Protein 9B2D (pdb70)

Secondary structure (DSSP, 8-state):
---BGGG---TT--HHHHHHHHHHT--BHHHHHHS-TTGGGSSTT--SSHHHHHHHTTTTTS--S---HHHHHHHTTS--EE--S-HHHHHHHTSSEETTSEEEEE-STTSSHHHHHHHHHHHTTS-GGGS---SEEEEEESSS---HHHHHHHHHHTT--HHHHHHTEEEEE--SHHHHHHHHHHHHHHHTTS-EEEEEEE-SSTTHHHHS-SSSSTTHHHHHHHHHHHHHHHHHHHH--EEEEEE-EEE---EEESSHHHHHHH-SEEEEEEE-STTEEEEEEEE-SS----EEEEEEETTEEE---/---BGGGG--SS--HHHHHHHHTTT--BHHHHHHS-HHHHTTSTT--TTTHHHHHHTTTTTS--S-EEHHHHHHHHTT--EE--S-HHHHHHTTSSEETTSEEEEE-STTSSHHHHHHHHHHHTTS-GGGT---SEEEEEESSS---HHHHHHHHHHTT--HHHHHHTEEEEE--SHHHHHHHHHHHHHHHTTS-EEEEEEE-TTHHHHHHS-STTSHHHHHHHHHHHHHHHHHHHHHH--EEEEEE-EEE---EEESSHHHHHHH-SEEEEEEE-STTEEEEEEEE-SS----EEEEEEETTEEE---/---BGGGG-SSS--HHHHHHHHHHT--BHHHHHTS-HHHHTTSTT--TTHHHHHHHHHHHHS--S-EEHHHHHHHHTT--EE--S-HHHHHHHTSSEETTSEEEEE-STTSSHHHHHHHHHHHTTS-GGGT---S-EEEEESSS---HHHHHHHHHHTT--HHHHHHTEEEEE--SHHHHHHHHHHHHHHHTTS---EEEEE-SSHHHHHHS-SGGGHHHHHHHHHHHHHHHHHHHHHH--EEEEEE-EEE---EEESSHHHHHHH-SEEEEEEE-STTEEEEEEEE-SS----EEEEEEETTEEE---/----GGGG--SS--HHHHHHHHHTT--SHHHHHTS-HHHHTTSTT--SSSHHHHHHHHHHHS--S-EEHHHHHHHHTT--EE--S-HHHHHHTTSSEETTSEEEEE-STTSSHHHHHHHHHHHTSS-GGGT---SEEEEEESSS---HHHHHHHHHHTT--HHHHHHTEEEEE--SHHHHHHHHHHHHHHHTTS-EEEEEEE-SSHHHHHHS-STTSHHHHHHHHHHHHHHHHHHHHHH--EEEEEE-EEE---EEESSHHHHHHH-SEEEEEEE-STTEEEEEEEE-SS----EEEEEEETTEEE---/---BGGG---SS--HHHHHHHHHHT--BHHHHHTS-HHHHTTSTT--HHHHHHHHHHHHHHS--S-EEHHHHHHHHTT--EE--S-HHHHHHHTSSEETTSEEEEE-STTSSHHHHHHHHHHHTTS-GGGT---S-EEEEESSS---HHHHHHHHHHTT--HHHHHHTEEEEE--SHHHHHHHHHHHHHHHTTS---EEEEE-SSHHHHHHS-STTSHHHHHHHHHHHHHHHHHHHHHH--EEEEEE-EEE---EEESSHHHHHHH-SEEEEEEE-STTEEEEEEEE-SS----EEEEEEETTEEE---/----GGG--SSS--HHHHHHHHHHT--SHHHHHTS-HHHHTTSTT--SSSHHHHHHTTTTTS--S-EEHHHHHHHHTT--EE--S-HHHHHHHTSSEETTSEEEEE-STTSSHHHHHHHHHHHTTS-GGGT---SEEEEEESSS---HHHHHHHHHHTT--HHHHHHTEEEEE--SHHHHHHHHHHHHHHHTTS-EEEEEEE-SSHHHHHHS-SGGGHHHHHHHHHHHHHHHHHHHHHH--EEEEEE-EEE---EEESSHHHHHHH-SEEEEEEE-STTEEEEEEEE-SS----EEEEEEETTEEE---

InterPro domains:
  IPR003593 AAA+ ATPase domain [SM00382] (177-364)
  IPR010995 DNA repair Rad51/transcription factor NusA, alpha-helical [SSF47794] (83-144)
  IPR011941 DNA recombination/repair protein Rad51 [TIGR02239] (83-397)
  IPR013632 Rad51-like, C-terminal [PF08423] (153-395)
  IPR016467 DNA recombination and repair protein, RecA-like [PIRSF005856] (76-397)
  IPR020587 DNA recombination and repair protein RecA, monomer-monomer interface [PS50163] (334-397)
  IPR020588 DNA recombination and repair protein RecA-like, ATP-binding domain [PS50162] (156-327)
  IPR027417 P-loop containing nucleoside triphosphate hydrolase [G3DSA:3.40.50.300] (152-400)
  IPR027417 P-loop containing nucleoside triphosphate hydrolase [SSF52540] (159-393)
  IPR060101 SAM-like helix-hairpin-helix tandem [PF14520] (86-137)

Sequence (1854 aa):
SFVPIEKLQVNGITMADVKKLRESGLHTAEAVAYAPRKDLLEIKGISEAKADKLLNEAARLVPMGFVTAADFHMRRSELICLTTGSKNLDTLLGGGVETGSITELFGEFRTGKSQLCHTLAVTCQIPLDIGGGEGKCLYIDTEGTFRPVRLVSIAQRFGLDPDDALNNVAYARAYNADHQLRLLDAAAQMMSESRFSLIVVDSVMALYRTDFSGRGELSARQMHLAKFMRALQRLADQFGVAVVVTNQVVAQVPKKPIGGNIMAHSSTTRLGFKKGKGCQRLCKVVDSPCLPEAECVFAIYEDGVGDPRSFVPIEKLQVNGITMADVKKLRESGLHTAEAVAYAPRKDLLEIKGISEAKADKLLNEAARLVPMGFVTAADFHMRRSELICLTTGSKNLDTLLGGGVETGSITELFGEFRTGKSQLCHTLAVTCQIPLDIGGGEGKCLYIDTEGTFRPVRLVSIAQRFGLDPDDALNNVAYARAYNADHQLRLLDAAAQMMSESRFSLIVVDSVMALYRTDFSGRGELSARQMHLAKFMRALQRLADQFGVAVVVTNQVVAQVPKKPIGGNIMAHSSTTRLGFKKGKGCQRLCKVVDSPCLPEAECVFAIYEDGVGDPRSFVPIEKLQVNGITMADVKKLRESGLHTAEAVAYAPRKDLLEIKGISEAKADKLLNEAARLVPMGFVTAADFHMRRSELICLTTGSKNLDTLLGGGVETGSITELFGEFRTGKSQLCHTLAVTCQIPLDIGGGEGKCLYIDTEGTFRPVRLVSIAQRFGLDPDDALNNVAYARAYNADHQLRLLDAAAQMMSESRFSLIVVDSVMALYRTDFSGRGELSARQMHLAKFMRALQRLADQFGVAVVVTNQVVAQVPKKPIGGNIMAHSSTTRLGFKKGKGCQRLCKVVDSPCLPEAECVFAIYEDGVGDPRSFVPIEKLQVNGITMADVKKLRESGLHTAEAVAYAPRKDLLEIKGISEAKADKLLNEAARLVPMGFVTAADFHMRRSELICLTTGSKNLDTLLGGGVETGSITELFGEFRTGKSQLCHTLAVTCQIPLDIGGGEGKCLYIDTEGTFRPVRLVSIAQRFGLDPDDALNNVAYARAYNADHQLRLLDAAAQMMSESRFSLIVVDSVMALYRTDFSGRGELSARQMHLAKFMRALQRLADQFGVAVVVTNQVVAQVPKKPIGGNIMAHSSTTRLGFKKGKGCQRLCKVVDSPCLPEAECVFAIYEDGVGDPRSFVPIEKLQVNGITMADVKKLRESGLHTAEAVAYAPRKDLLEIKGISEAKADKLLNEAARLVPMGFVTAADFHMRRSELICLTTGSKNLDTLLGGGVETGSITELFGEFRTGKSQLCHTLAVTCQIPLDIGGGEGKCLYIDTEGTFRPVRLVSIAQRFGLDPDDALNNVAYARAYNADHQLRLLDAAAQMMSESRFSLIVVDSVMALYRTDFSGRGELSARQMHLAKFMRALQRLADQFGVAVVVTNQVVAQVPKKPIGGNIMAHSSTTRLGFKKGKGCQRLCKVVDSPCLPEAECVFAIYEDGVGDPRSFVPIEKLQVNGITMADVKKLRESGLHTAEAVAYAPRKDLLEIKGISEAKADKLLNEAARLVPMGFVTAADFHMRRSELICLTTGSKNLDTLLGGGVETGSITELFGEFRTGKSQLCHTLAVTCQIPLDIGGGEGKCLYIDTEGTFRPVRLVSIAQRFGLDPDDALNNVAYARAYNADHQLRLLDAAAQMMSESRFSLIVVDSVMALYRTDFSGRGELSARQMHLAKFMRALQRLADQFGVAVVVTNQVVAQVPKKPIGGNIMAHSSTTRLGFKKGKGCQRLCKVVDSPCLPEAECVFAIYEDGVGDPR

Organism: Saccharomyces cerevisiae (strain ATCC 204508 / S288c) (NCBI:txid559292)

Structure (mmCIF, N/CA/C/O backbone):
data_9B2D
#
_entry.id   9B2D
#
_cell.length_a   1.00
_cell.length_b   1.00
_cell.length_c   1.00
_cell.angle_alpha   90.00
_cell.angle_beta   90.00
_cell.angle_gamma   90.00
#
_symmetry.space_group_name_H-M   'P 1'
#
loop_
_entity.id
_entity.type
_entity.pdbx_description
1 polymer 'DNA repair protein RAD51'
2 polymer "DNA (5'-D(P*TP*TP*TP*TP*TP*TP*TP*TP*TP*TP*TP*TP*TP*TP*TP*TP*TP*TP*TP*TP*TP*TP*TP*T)-3')"
3 non-polymer "ADENOSINE-5'-DIPHOSPHATE"
4 non-polymer 'ALUMINUM FLUORIDE'
5 non-polymer 'MAGNESIUM ION'
#
loop_
_atom_site.group_PDB
_atom_site.id
_atom_site.type_symbol
_atom_site.label_atom_id
_atom_site.label_alt_id
_atom_site.label_comp_id
_atom_site.label_asym_id
_atom_site.label_entity_id
_atom_site.label_seq_id
_atom_site.pdbx_PDB_ins_code
_atom_site.Cartn_x
_atom_site.Cartn_y
_atom_site.Cartn_z
_atom_site.occupancy
_atom_site.B_iso_or_equiv
_atom_site.auth_seq_id
_atom_site.auth_comp_id
_atom_site.auth_asym_id
_atom_site.auth_atom_id
_atom_site.pdbx_PDB_model_num
ATOM 1 N N . SER A 1 79 ? 124.600 187.088 182.328 1.00 59.08 79 SER C N 1
ATOM 2 C CA . SER A 1 79 ? 124.435 185.654 182.132 1.00 58.20 79 SER C CA 1
ATOM 3 C C . SER A 1 79 ? 125.395 184.848 183.007 1.00 57.90 79 SER C C 1
ATOM 4 O O . SER A 1 79 ? 125.428 183.621 182.935 1.00 58.38 79 SER C O 1
ATOM 7 N N . PHE A 1 80 ? 126.179 185.542 183.829 1.00 50.58 80 PHE C N 1
ATOM 8 C CA . PHE A 1 80 ? 127.029 184.898 184.819 1.00 49.31 80 PHE C CA 1
ATOM 9 C C . PHE A 1 80 ? 127.005 185.726 186.095 1.00 48.44 80 PHE C C 1
ATOM 10 O O . PHE A 1 80 ? 126.698 186.919 186.078 1.00 48.94 80 PHE C O 1
ATOM 18 N N . VAL A 1 81 ? 127.315 185.073 187.210 1.00 48.00 81 VAL C N 1
ATOM 19 C CA . VAL A 1 81 ? 127.338 185.719 188.518 1.00 48.89 81 VAL C CA 1
ATOM 20 C C . VAL A 1 81 ? 128.736 186.289 188.742 1.00 50.53 81 VAL C C 1
ATOM 21 O O . VAL A 1 81 ? 129.714 185.529 188.687 1.00 49.20 81 VAL C O 1
ATOM 25 N N . PRO A 1 82 ? 128.875 187.590 188.996 1.00 55.99 82 PRO C N 1
ATOM 26 C CA . PRO A 1 82 ? 130.207 188.157 189.233 1.00 54.06 82 PRO C CA 1
ATOM 27 C C . PRO A 1 82 ? 130.856 187.563 190.473 1.00 53.78 82 PRO C C 1
ATOM 28 O O . PRO A 1 82 ? 130.184 187.159 191.422 1.00 53.84 82 PRO C O 1
ATOM 32 N N . ILE A 1 83 ? 132.193 187.514 190.457 1.00 56.49 83 ILE C N 1
ATOM 33 C CA . ILE A 1 83 ? 132.941 186.910 191.558 1.00 57.55 83 ILE C CA 1
ATOM 34 C C . ILE A 1 83 ? 133.058 187.819 192.771 1.00 59.91 83 ILE C C 1
ATOM 35 O O . ILE A 1 83 ? 133.688 187.429 193.762 1.00 57.32 83 ILE C O 1
ATOM 40 N N . GLU A 1 84 ? 132.470 189.015 192.731 1.00 62.97 84 GLU C N 1
ATOM 41 C CA . GLU A 1 84 ? 132.468 189.903 193.888 1.00 62.31 84 GLU C CA 1
ATOM 42 C C . GLU A 1 84 ? 131.357 189.580 194.878 1.00 62.83 84 GLU C C 1
ATOM 43 O O . GLU A 1 84 ? 131.309 190.189 195.951 1.00 63.32 84 GLU C O 1
ATOM 49 N N . LYS A 1 85 ? 130.474 188.641 194.548 1.00 64.78 85 LYS C N 1
ATOM 50 C CA . LYS A 1 85 ? 129.390 188.238 195.433 1.00 65.90 85 LYS C CA 1
ATOM 51 C C . LYS A 1 85 ? 129.818 187.209 196.470 1.00 66.21 85 LYS C C 1
ATOM 52 O O . LYS A 1 85 ? 128.996 186.826 197.309 1.00 67.80 85 LYS C O 1
ATOM 58 N N . LEU A 1 86 ? 131.066 186.749 196.435 1.00 70.72 86 LEU C N 1
ATOM 59 C CA . LEU A 1 86 ? 131.536 185.733 197.366 1.00 72.24 86 LEU C CA 1
ATOM 60 C C . LEU A 1 86 ? 132.061 186.307 198.676 1.00 73.04 86 LEU C C 1
ATOM 61 O O . LEU A 1 86 ? 132.300 185.541 199.614 1.00 73.29 86 LEU C O 1
ATOM 66 N N . GLN A 1 87 ? 132.246 187.622 198.770 1.00 73.03 87 GLN C N 1
ATOM 67 C CA . GLN A 1 87 ? 132.719 188.251 200.004 1.00 74.08 87 GLN C CA 1
ATOM 68 C C . GLN A 1 87 ? 131.500 188.682 200.810 1.00 74.43 87 GLN C C 1
ATOM 69 O O . GLN A 1 87 ? 131.001 189.799 200.674 1.00 73.75 87 GLN C O 1
ATOM 75 N N . VAL A 1 88 ? 131.010 187.782 201.663 1.00 77.49 88 VAL C N 1
ATOM 76 C CA . VAL A 1 88 ? 129.790 188.003 202.430 1.00 78.47 88 VAL C CA 1
ATOM 77 C C . VAL A 1 88 ? 130.054 187.965 203.932 1.00 78.43 88 VAL C C 1
ATOM 78 O O . VAL A 1 88 ? 129.687 188.893 204.660 1.00 77.34 88 VAL C O 1
ATOM 82 N N . ASN A 1 89 ? 130.700 186.902 204.416 1.00 75.35 89 ASN C N 1
ATOM 83 C CA . ASN A 1 89 ? 130.928 186.771 205.859 1.00 75.15 89 ASN C CA 1
ATOM 84 C C . ASN A 1 89 ? 132.247 186.024 206.078 1.00 75.13 89 ASN C C 1
ATOM 85 O O . ASN A 1 89 ? 132.282 184.793 206.090 1.00 74.42 89 ASN C O 1
ATOM 90 N N . GLY A 1 90 ? 133.320 186.788 206.273 1.00 76.85 90 GLY C N 1
ATOM 91 C CA . GLY A 1 90 ? 134.626 186.249 206.587 1.00 76.57 90 GLY C CA 1
ATOM 92 C C . GLY A 1 90 ? 135.653 186.379 205.482 1.00 78.91 90 GLY C C 1
ATOM 93 O O . GLY A 1 90 ? 136.856 186.347 205.772 1.00 78.01 90 GLY C O 1
ATOM 94 N N . ILE A 1 91 ? 135.223 186.531 204.230 1.00 80.70 91 ILE C N 1
ATOM 95 C CA . ILE A 1 91 ? 136.131 186.674 203.095 1.00 81.48 91 ILE C CA 1
ATOM 96 C C . ILE A 1 91 ? 136.259 188.150 202.750 1.00 81.31 91 ILE C C 1
ATOM 97 O O . ILE A 1 91 ? 135.275 188.898 202.793 1.00 81.08 91 ILE C O 1
ATOM 102 N N . THR A 1 92 ? 137.471 188.571 202.402 1.00 87.58 92 THR C N 1
ATOM 103 C CA . THR A 1 92 ? 137.789 189.967 202.129 1.00 88.65 92 THR C CA 1
ATOM 104 C C . THR A 1 92 ? 138.251 190.126 200.678 1.00 88.66 92 THR C C 1
ATOM 105 O O . THR A 1 92 ? 138.184 189.193 199.874 1.00 89.36 92 THR C O 1
ATOM 109 N N . MET A 1 93 ? 138.722 191.333 200.349 1.00 85.26 93 MET C N 1
ATOM 110 C CA . MET A 1 93 ? 139.149 191.636 198.987 1.00 85.33 93 MET C CA 1
ATOM 111 C C . MET A 1 93 ? 140.507 191.032 198.651 1.00 86.43 93 MET C C 1
ATOM 112 O O . MET A 1 93 ? 140.789 190.778 197.475 1.00 86.03 93 MET C O 1
ATOM 117 N N . ALA A 1 94 ? 141.366 190.817 199.649 1.00 90.87 94 ALA C N 1
ATOM 118 C CA . ALA A 1 94 ? 142.667 190.212 199.379 1.00 90.20 94 ALA C CA 1
ATOM 119 C C . ALA A 1 94 ? 142.515 188.784 198.868 1.00 90.47 94 ALA C C 1
ATOM 120 O O . ALA A 1 94 ? 143.230 188.363 197.949 1.00 89.41 94 ALA C O 1
ATOM 122 N N . ASP A 1 95 ? 141.587 188.022 199.452 1.00 81.12 95 ASP C N 1
ATOM 123 C CA . ASP A 1 95 ? 141.341 186.663 198.982 1.00 79.48 95 ASP C CA 1
ATOM 124 C C . ASP A 1 95 ? 140.849 186.660 197.540 1.00 79.32 95 ASP C C 1
ATOM 125 O O . ASP A 1 95 ? 141.279 185.831 196.727 1.00 78.71 95 ASP C O 1
ATOM 130 N N . VAL A 1 96 ? 139.947 187.582 197.202 1.00 82.28 96 VAL C N 1
ATOM 131 C CA . VAL A 1 96 ? 139.438 187.656 195.838 1.00 82.58 96 VAL C CA 1
ATOM 132 C C . VAL A 1 96 ? 140.543 188.073 194.877 1.00 82.55 96 VAL C C 1
ATOM 133 O O . VAL A 1 96 ? 140.600 187.599 193.737 1.00 83.10 96 VAL C O 1
ATOM 137 N N . LYS A 1 97 ? 141.435 188.965 195.312 1.00 80.54 97 LYS C N 1
ATOM 138 C CA . LYS A 1 97 ? 142.570 189.339 194.473 1.00 80.67 97 LYS C CA 1
ATOM 139 C C . LYS A 1 97 ? 143.475 188.142 194.213 1.00 80.72 97 LYS C C 1
ATOM 140 O O . LYS A 1 97 ? 143.944 187.940 193.086 1.00 79.73 97 LYS C O 1
ATOM 146 N N . LYS A 1 98 ? 143.732 187.336 195.244 1.00 74.60 98 LYS C N 1
ATOM 147 C CA . LYS A 1 98 ? 144.527 186.127 195.051 1.00 73.25 98 LYS C CA 1
ATOM 148 C C . LYS A 1 98 ? 143.853 185.176 194.068 1.00 74.79 98 LYS C C 1
ATOM 149 O O . LYS A 1 98 ? 144.509 184.623 193.175 1.00 73.19 98 LYS C O 1
ATOM 155 N N . LEU A 1 99 ? 142.540 184.979 194.210 1.00 73.89 99 LEU C N 1
ATOM 156 C CA . LEU A 1 99 ? 141.822 184.107 193.284 1.00 71.74 99 LEU C CA 1
ATOM 157 C C . LEU A 1 99 ? 141.906 184.629 191.854 1.00 69.44 99 LEU C C 1
ATOM 158 O O . LEU A 1 99 ? 142.121 183.857 190.914 1.00 69.20 99 LEU C O 1
ATOM 163 N N . ARG A 1 100 ? 141.734 185.940 191.672 1.00 64.14 100 ARG C N 1
ATOM 164 C CA . ARG A 1 100 ? 141.814 186.527 190.339 1.00 64.12 100 ARG C CA 1
ATOM 165 C C . ARG A 1 100 ? 143.203 186.343 189.742 1.00 65.32 100 ARG C C 1
ATOM 166 O O . ARG A 1 100 ? 143.343 186.058 188.548 1.00 63.72 100 ARG C O 1
ATOM 174 N N . GLU A 1 101 ? 144.246 186.511 190.559 1.00 69.89 101 GLU C N 1
ATOM 175 C CA . GLU A 1 101 ? 145.605 186.304 190.070 1.00 68.96 101 GLU C CA 1
ATOM 176 C C . GLU A 1 101 ? 145.862 184.845 189.719 1.00 69.66 101 GLU C C 1
ATOM 177 O O . GLU A 1 101 ? 146.664 184.559 188.824 1.00 69.49 101 GLU C O 1
ATOM 183 N N . SER A 1 102 ? 145.208 183.910 190.412 1.00 68.55 102 SER C N 1
ATOM 184 C CA . SER A 1 102 ? 145.377 182.500 190.078 1.00 66.88 102 SER C CA 1
ATOM 185 C C . SER A 1 102 ? 144.643 182.108 188.799 1.00 69.17 102 SER C C 1
ATOM 186 O O . SER A 1 102 ? 144.966 181.072 188.210 1.00 68.78 102 SER C O 1
ATOM 189 N N . GLY A 1 103 ? 143.663 182.896 188.360 1.00 64.09 103 GLY C N 1
ATOM 190 C CA . GLY A 1 103 ? 143.020 182.646 187.084 1.00 60.96 103 GLY C CA 1
ATOM 191 C C . GLY A 1 103 ? 141.534 182.349 187.137 1.00 61.71 103 GLY C C 1
ATOM 192 O O . GLY A 1 103 ? 140.997 181.726 186.218 1.00 62.54 103 GLY C O 1
ATOM 193 N N . LEU A 1 104 ? 140.855 182.785 188.196 1.00 55.30 104 LEU C N 1
ATOM 194 C CA . LEU A 1 104 ? 139.422 182.579 188.361 1.00 52.71 104 LEU C CA 1
ATOM 195 C C . LEU A 1 104 ? 138.720 183.929 188.351 1.00 52.82 104 LEU C C 1
ATOM 196 O O . LEU A 1 104 ? 139.065 184.815 189.139 1.00 54.35 104 LEU C O 1
ATOM 201 N N . HIS A 1 105 ? 137.730 184.084 187.469 1.00 47.76 105 HIS C N 1
ATOM 202 C CA . HIS A 1 105 ? 137.109 185.381 187.248 1.00 45.49 105 HIS C CA 1
ATOM 203 C C . HIS A 1 105 ? 135.591 185.390 187.385 1.00 45.02 105 HIS C C 1
ATOM 204 O O . HIS A 1 105 ? 134.976 186.427 187.121 1.00 44.91 105 HIS C O 1
ATOM 211 N N . THR A 1 106 ? 134.970 184.282 187.788 1.00 44.80 106 THR C N 1
ATOM 212 C CA . THR A 1 106 ? 133.529 184.239 188.014 1.00 44.00 106 THR C CA 1
ATOM 213 C C . THR A 1 106 ? 133.236 183.304 189.180 1.00 42.32 106 THR C C 1
ATOM 214 O O . THR A 1 106 ? 134.097 182.544 189.626 1.00 41.12 106 THR C O 1
ATOM 218 N N . ALA A 1 107 ? 131.998 183.376 189.678 1.00 45.33 107 ALA C N 1
ATOM 219 C CA . ALA A 1 107 ? 131.571 182.471 190.741 1.00 46.34 107 ALA C CA 1
ATOM 220 C C . ALA A 1 107 ? 131.348 181.052 190.224 1.00 44.73 107 ALA C C 1
ATOM 221 O O . ALA A 1 107 ? 131.539 180.083 190.970 1.00 44.05 107 ALA C O 1
ATOM 223 N N . GLU A 1 108 ? 130.948 180.910 188.958 1.00 42.20 108 GLU C N 1
ATOM 224 C CA . GLU A 1 108 ? 130.827 179.583 188.360 1.00 40.11 108 GLU C CA 1
ATOM 225 C C . GLU A 1 108 ? 132.171 178.867 188.331 1.00 39.70 108 GLU C C 1
ATOM 226 O O . GLU A 1 108 ? 132.236 177.648 188.515 1.00 40.07 108 GLU C O 1
ATOM 232 N N . ALA A 1 109 ? 133.255 179.608 188.089 1.00 39.43 109 ALA C N 1
ATOM 233 C CA . ALA A 1 109 ? 134.580 178.999 188.071 1.00 39.93 109 ALA C CA 1
ATOM 234 C C . ALA A 1 109 ? 134.944 178.425 189.435 1.00 40.84 109 ALA C C 1
ATOM 235 O O . ALA A 1 109 ? 135.544 177.349 189.523 1.00 41.44 109 ALA C O 1
ATOM 237 N N . VAL A 1 110 ? 134.605 179.138 190.510 1.00 42.65 110 VAL C N 1
ATOM 238 C CA . VAL A 1 110 ? 134.858 178.624 191.852 1.00 42.84 110 VAL C CA 1
ATOM 239 C C . VAL A 1 110 ? 133.956 177.432 192.148 1.00 41.98 110 VAL C C 1
ATOM 240 O O . VAL A 1 110 ? 134.377 176.465 192.793 1.00 44.06 110 VAL C O 1
ATOM 244 N N . ALA A 1 111 ? 132.707 177.474 191.681 1.00 41.07 111 ALA C N 1
ATOM 245 C CA . ALA A 1 111 ? 131.791 176.366 191.939 1.00 43.63 111 ALA C CA 1
ATOM 246 C C . ALA A 1 111 ? 132.235 175.074 191.258 1.00 43.60 111 ALA C C 1
ATOM 247 O O . ALA A 1 111 ? 131.974 173.985 191.779 1.00 43.78 111 ALA C O 1
ATOM 249 N N . TYR A 1 112 ? 132.898 175.164 190.107 1.00 39.47 112 TYR C N 1
ATOM 250 C CA . TYR A 1 112 ? 133.271 173.989 189.329 1.00 37.88 112 TYR C CA 1
ATOM 251 C C . TYR A 1 112 ? 134.670 173.468 189.644 1.00 42.54 112 TYR C C 1
ATOM 252 O O . TYR A 1 112 ? 135.113 172.511 189.002 1.00 41.50 112 TYR C O 1
ATOM 261 N N . ALA A 1 113 ? 135.373 174.059 190.606 1.00 48.93 113 ALA C N 1
ATOM 262 C CA . ALA A 1 113 ? 136.723 173.562 190.838 1.00 47.56 113 ALA C CA 1
ATOM 263 C C . ALA A 1 113 ? 136.766 172.617 192.035 1.00 50.19 113 ALA C C 1
ATOM 264 O O . ALA A 1 113 ? 136.061 172.835 193.025 1.00 46.49 113 ALA C O 1
ATOM 266 N N . PRO A 1 114 ? 137.578 171.565 191.967 1.00 59.38 114 PRO C N 1
ATOM 267 C CA . PRO A 1 114 ? 137.718 170.661 193.114 1.00 57.91 114 PRO C CA 1
ATOM 268 C C . PRO A 1 114 ? 138.518 171.295 194.245 1.00 57.77 114 PRO C C 1
ATOM 269 O O . PRO A 1 114 ? 139.319 172.211 194.049 1.00 56.48 114 PRO C O 1
ATOM 273 N N . ARG A 1 115 ? 138.291 170.773 195.453 1.00 63.76 115 ARG C N 1
ATOM 274 C CA . ARG A 1 115 ? 138.930 171.334 196.639 1.00 64.68 115 ARG C CA 1
ATOM 275 C C . ARG A 1 115 ? 140.446 171.211 196.568 1.00 65.00 115 ARG C C 1
ATOM 276 O O . ARG A 1 115 ? 141.170 172.116 196.997 1.00 64.33 115 ARG C O 1
ATOM 284 N N . LYS A 1 116 ? 140.946 170.090 196.044 1.00 67.58 116 LYS C N 1
ATOM 285 C CA . LYS A 1 116 ? 142.389 169.913 195.931 1.00 68.02 116 LYS C CA 1
ATOM 286 C C . LYS A 1 116 ? 143.024 171.005 195.080 1.00 68.92 116 LYS C C 1
ATOM 287 O O . LYS A 1 116 ? 144.201 171.330 195.267 1.00 67.16 116 LYS C O 1
ATOM 293 N N . ASP A 1 117 ? 142.268 171.577 194.139 1.00 66.09 117 ASP C N 1
ATOM 294 C CA . ASP A 1 117 ? 142.790 172.683 193.343 1.00 63.78 117 ASP C CA 1
ATOM 295 C C . ASP A 1 117 ? 142.836 173.975 194.150 1.00 64.97 117 ASP C C 1
ATOM 296 O O . ASP A 1 117 ? 143.789 174.754 194.031 1.00 65.35 117 ASP C O 1
ATOM 301 N N . LEU A 1 118 ? 141.814 174.223 194.972 1.00 71.04 118 LEU C N 1
ATOM 302 C CA . LEU A 1 118 ? 141.795 175.435 195.784 1.00 71.86 118 LEU C CA 1
ATOM 303 C C . LEU A 1 118 ? 142.952 175.453 196.775 1.00 72.93 118 LEU C C 1
ATOM 304 O O . LEU A 1 118 ? 143.590 176.493 196.975 1.00 72.88 118 LEU C O 1
ATOM 309 N N . LEU A 1 119 ? 143.252 174.310 197.393 1.00 71.39 119 LEU C N 1
ATOM 310 C CA . LEU A 1 119 ? 144.344 174.249 198.357 1.00 70.10 119 LEU C CA 1
ATOM 311 C C . LEU A 1 119 ? 145.677 174.142 197.631 1.00 70.31 119 LEU C C 1
ATOM 312 O O . LEU A 1 119 ? 146.498 173.274 197.939 1.00 72.15 119 LEU C O 1
ATOM 317 N N . GLU A 1 120 ? 145.894 175.031 196.667 1.00 71.73 120 GLU C N 1
ATOM 318 C CA . GLU A 1 120 ? 147.150 175.099 195.940 1.00 71.47 120 GLU C CA 1
ATOM 319 C C . GLU A 1 120 ? 147.575 176.527 195.633 1.00 72.84 120 GLU C C 1
ATOM 320 O O . GLU A 1 120 ? 148.595 176.716 194.964 1.00 72.03 120 GLU C O 1
ATOM 326 N N . ILE A 1 121 ? 146.830 177.528 196.092 1.00 76.25 121 ILE C N 1
ATOM 327 C CA . ILE A 1 121 ? 147.147 178.931 195.864 1.00 76.87 121 ILE C CA 1
ATOM 328 C C . ILE A 1 121 ? 147.801 179.481 197.122 1.00 77.32 121 ILE C C 1
ATOM 329 O O . ILE A 1 121 ? 147.315 179.249 198.235 1.00 75.42 121 ILE C O 1
ATOM 334 N N . LYS A 1 122 ? 148.909 180.197 196.950 1.00 76.25 122 LYS C N 1
ATOM 335 C CA . LYS A 1 122 ? 149.615 180.768 198.089 1.00 76.13 122 LYS C CA 1
ATOM 336 C C . LYS A 1 122 ? 148.701 181.715 198.854 1.00 76.29 122 LYS C C 1
ATOM 337 O O . LYS A 1 122 ? 148.240 182.724 198.311 1.00 74.98 122 LYS C O 1
ATOM 343 N N . GLY A 1 123 ? 148.439 181.389 200.116 1.00 74.24 123 GLY C N 1
ATOM 344 C CA . GLY A 1 123 ? 147.594 182.225 200.944 1.00 73.49 123 GLY C CA 1
ATOM 345 C C . GLY A 1 123 ? 146.304 181.561 201.374 1.00 73.73 123 GLY C C 1
ATOM 346 O O . GLY A 1 123 ? 145.868 181.727 202.517 1.00 74.12 123 GLY C O 1
ATOM 347 N N . ILE A 1 124 ? 145.683 180.804 200.475 1.00 72.40 124 ILE C N 1
ATOM 348 C CA . ILE A 1 124 ? 144.419 180.141 200.778 1.00 74.53 124 ILE C CA 1
ATOM 349 C C . ILE A 1 124 ? 144.697 178.866 201.560 1.00 73.52 124 ILE C C 1
ATOM 350 O O . ILE A 1 124 ? 145.479 178.012 201.125 1.00 73.27 124 ILE C O 1
ATOM 355 N N . SER A 1 125 ? 144.053 178.732 202.712 1.00 78.14 125 SER C N 1
ATOM 356 C CA . SER A 1 125 ? 144.189 177.565 203.572 1.00 78.96 125 SER C CA 1
ATOM 357 C C . SER A 1 125 ? 142.827 176.891 203.729 1.00 78.87 125 SER C C 1
ATOM 358 O O . SER A 1 125 ? 141.841 177.279 203.097 1.00 78.79 125 SER C O 1
ATOM 361 N N . GLU A 1 126 ? 142.778 175.875 204.586 1.00 75.25 126 GLU C N 1
ATOM 362 C CA . GLU A 1 126 ? 141.515 175.236 204.915 1.00 75.50 126 GLU C CA 1
ATOM 363 C C . GLU A 1 126 ? 140.611 176.230 205.643 1.00 76.16 126 GLU C C 1
ATOM 364 O O . GLU A 1 126 ? 140.988 177.373 205.916 1.00 75.54 126 GLU C O 1
ATOM 370 N N . ALA A 1 127 ? 139.395 175.787 205.955 1.00 80.63 127 ALA C N 1
ATOM 371 C CA . ALA A 1 127 ? 138.389 176.666 206.538 1.00 81.08 127 ALA C CA 1
ATOM 372 C C . ALA A 1 127 ? 137.897 177.656 205.492 1.00 81.52 127 ALA C C 1
ATOM 373 O O . ALA A 1 127 ? 136.747 177.578 205.049 1.00 81.52 127 ALA C O 1
ATOM 375 N N . LYS A 1 128 ? 138.762 178.586 205.084 1.00 77.90 128 LYS C N 1
ATOM 376 C CA . LYS A 1 128 ? 138.398 179.511 204.016 1.00 77.98 128 LYS C CA 1
ATOM 377 C C . LYS A 1 128 ? 138.056 178.754 202.739 1.00 78.66 128 LYS C C 1
ATOM 378 O O . LYS A 1 128 ? 137.028 179.013 202.103 1.00 77.30 128 LYS C O 1
ATOM 384 N N . ALA A 1 129 ? 138.901 177.791 202.361 1.00 81.73 129 ALA C N 1
ATOM 385 C CA . ALA A 1 129 ? 138.611 176.960 201.200 1.00 80.24 129 ALA C CA 1
ATOM 386 C C . ALA A 1 129 ? 137.329 176.161 201.378 1.00 79.55 129 ALA C C 1
ATOM 387 O O . ALA A 1 129 ? 136.763 175.687 200.388 1.00 78.31 129 ALA C O 1
ATOM 389 N N . ASP A 1 130 ? 136.863 175.996 202.614 1.00 73.94 130 ASP C N 1
ATOM 390 C CA . ASP A 1 130 ? 135.579 175.360 202.869 1.00 74.16 130 ASP C CA 1
ATOM 391 C C . ASP A 1 130 ? 134.421 176.348 202.875 1.00 75.26 130 ASP C C 1
ATOM 392 O O . ASP A 1 130 ? 133.280 175.942 202.627 1.00 73.16 130 ASP C O 1
ATOM 397 N N . LYS A 1 131 ? 134.681 177.629 203.151 1.00 75.96 131 LYS C N 1
ATOM 398 C CA . LYS A 1 131 ? 133.609 178.619 203.120 1.00 76.20 131 LYS C CA 1
ATOM 399 C C . LYS A 1 131 ? 133.218 178.961 201.688 1.00 75.16 131 LYS C C 1
ATOM 400 O O . LYS A 1 131 ? 132.044 178.854 201.315 1.00 73.81 131 LYS C O 1
ATOM 406 N N . LEU A 1 132 ? 134.196 179.350 200.868 1.00 77.14 132 LEU C N 1
ATOM 407 C CA . LEU A 1 132 ? 133.908 179.730 199.490 1.00 77.51 132 LEU C CA 1
ATOM 408 C C . LEU A 1 132 ? 133.107 178.646 198.784 1.00 78.14 132 LEU C C 1
ATOM 409 O O . LEU A 1 132 ? 132.037 178.910 198.222 1.00 78.20 132 LEU C O 1
ATOM 414 N N . LEU A 1 133 ? 133.592 177.403 198.846 1.00 74.63 133 LEU C N 1
ATOM 415 C CA . LEU A 1 133 ? 132.909 176.303 198.174 1.00 75.11 133 LEU C CA 1
ATOM 416 C C . LEU A 1 133 ? 131.446 176.225 198.585 1.00 73.67 133 LEU C C 1
ATOM 417 O O . LEU A 1 133 ? 130.574 175.948 197.754 1.00 73.10 133 LEU C O 1
ATOM 422 N N . ASN A 1 134 ? 131.151 176.468 199.863 1.00 73.84 134 ASN C N 1
ATOM 423 C CA . ASN A 1 134 ? 129.759 176.461 200.298 1.00 74.49 134 ASN C CA 1
ATOM 424 C C . ASN A 1 134 ? 129.002 177.651 199.723 1.00 73.59 134 ASN C C 1
ATOM 425 O O . ASN A 1 134 ? 127.925 177.491 199.135 1.00 71.62 134 ASN C O 1
ATOM 430 N N . GLU A 1 135 ? 129.574 178.852 199.841 1.00 73.21 135 GLU C N 1
ATOM 431 C CA . GLU A 1 135 ? 128.858 180.050 199.414 1.00 72.51 135 GLU C CA 1
ATOM 432 C C . GLU A 1 135 ? 128.531 179.994 197.927 1.00 73.97 135 GLU C C 1
ATOM 433 O O . GLU A 1 135 ? 127.406 180.307 197.518 1.00 70.83 135 GLU C O 1
ATOM 439 N N . ALA A 1 136 ? 129.493 179.568 197.105 1.00 74.94 136 ALA C N 1
ATOM 440 C CA . ALA A 1 136 ? 129.244 179.459 195.673 1.00 73.52 136 ALA C CA 1
ATOM 441 C C . ALA A 1 136 ? 128.063 178.540 195.389 1.00 74.30 136 ALA C C 1
ATOM 442 O O . ALA A 1 136 ? 127.270 178.801 194.476 1.00 73.81 136 ALA C O 1
ATOM 444 N N . ALA A 1 137 ? 127.915 177.470 196.174 1.00 78.46 137 ALA C N 1
ATOM 445 C CA . ALA A 1 137 ? 126.824 176.536 195.928 1.00 77.33 137 ALA C CA 1
ATOM 446 C C . ALA A 1 137 ? 125.462 177.183 196.125 1.00 77.90 137 ALA C C 1
ATOM 447 O O . ALA A 1 137 ? 124.471 176.697 195.570 1.00 77.68 137 ALA C O 1
ATOM 449 N N . ARG A 1 138 ? 125.388 178.268 196.898 1.00 70.78 138 ARG C N 1
ATOM 450 C CA . ARG A 1 138 ? 124.125 178.972 197.070 1.00 69.37 138 ARG C CA 1
ATOM 451 C C . ARG A 1 138 ? 123.765 179.833 195.868 1.00 69.40 138 ARG C C 1
ATOM 452 O O . ARG A 1 138 ? 122.595 180.200 195.715 1.00 68.68 138 ARG C O 1
ATOM 460 N N . LEU A 1 139 ? 124.733 180.163 195.015 1.00 72.22 139 LEU C N 1
ATOM 461 C CA . LEU A 1 139 ? 124.476 181.030 193.872 1.00 70.40 139 LEU C CA 1
ATOM 462 C C . LEU A 1 139 ? 124.414 180.283 192.547 1.00 69.99 139 LEU C C 1
ATOM 463 O O . LEU A 1 139 ? 123.744 180.750 191.622 1.00 69.73 139 LEU C O 1
ATOM 468 N N . VAL A 1 140 ? 125.085 179.142 192.432 1.00 61.91 140 VAL C N 1
ATOM 469 C CA . VAL A 1 140 ? 125.114 178.352 191.209 1.00 61.28 140 VAL C CA 1
ATOM 470 C C . VAL A 1 140 ? 124.459 177.005 191.498 1.00 60.69 140 VAL C C 1
ATOM 471 O O . VAL A 1 140 ? 124.945 176.253 192.346 1.00 61.68 140 VAL C O 1
ATOM 475 N N . PRO A 1 141 ? 123.365 176.652 190.821 1.00 60.89 141 PRO C N 1
ATOM 476 C CA . PRO A 1 141 ? 122.642 175.415 191.157 1.00 60.07 141 PRO C CA 1
ATOM 477 C C . PRO A 1 141 ? 123.372 174.177 190.651 1.00 58.75 141 PRO C C 1
ATOM 478 O O . PRO A 1 141 ? 123.789 174.115 189.493 1.00 60.57 141 PRO C O 1
ATOM 482 N N . MET A 1 142 ? 123.512 173.180 191.528 1.00 48.84 142 MET C N 1
ATOM 483 C CA . MET A 1 142 ? 124.116 171.892 191.175 1.00 46.68 142 MET C CA 1
ATOM 484 C C . MET A 1 142 ? 123.281 170.783 191.818 1.00 46.61 142 MET C C 1
ATOM 485 O O . MET A 1 142 ? 123.541 170.371 192.950 1.00 48.64 142 MET C O 1
ATOM 490 N N . GLY A 1 143 ? 122.293 170.297 191.084 1.00 38.66 143 GLY C N 1
ATOM 491 C CA . GLY A 1 143 ? 121.408 169.271 191.580 1.00 34.35 143 GLY C CA 1
ATOM 492 C C . GLY A 1 143 ? 120.641 168.619 190.454 1.00 34.01 143 GLY C C 1
ATOM 493 O O . GLY A 1 143 ? 121.005 168.736 189.284 1.00 41.52 143 GLY C O 1
ATOM 494 N N . PHE A 1 144 ? 119.568 167.924 190.820 1.00 31.41 144 PHE C N 1
ATOM 495 C CA . PHE A 1 144 ? 118.734 167.212 189.860 1.00 34.28 144 PHE C CA 1
ATOM 496 C C . PHE A 1 144 ? 117.565 168.081 189.409 1.00 33.05 144 PHE C C 1
ATOM 497 O O . PHE A 1 144 ? 117.019 168.861 190.193 1.00 33.69 144 PHE C O 1
ATOM 505 N N . VAL A 1 145 ? 117.187 167.943 188.137 1.00 35.06 145 VAL C N 1
ATOM 506 C CA . VAL A 1 145 ? 116.003 168.586 187.576 1.00 33.77 145 VAL C CA 1
ATOM 507 C C . VAL A 1 145 ? 115.300 167.595 186.655 1.00 33.61 145 VAL C C 1
ATOM 508 O O . VAL A 1 145 ? 115.813 166.516 186.355 1.00 35.85 145 VAL C O 1
ATOM 512 N N . THR A 1 146 ? 114.106 167.975 186.213 1.00 38.71 146 THR C N 1
ATOM 513 C CA . THR A 1 146 ? 113.341 167.192 185.255 1.00 37.97 146 THR C CA 1
ATOM 514 C C . THR A 1 146 ? 113.870 167.417 183.838 1.00 39.42 146 THR C C 1
ATOM 515 O O . THR A 1 146 ? 114.496 168.434 183.536 1.00 43.56 146 THR C O 1
ATOM 519 N N . ALA A 1 147 ? 113.613 166.443 182.962 1.00 41.84 147 ALA C N 1
ATOM 520 C CA . ALA A 1 147 ? 114.060 166.560 181.578 1.00 43.82 147 ALA C CA 1
ATOM 521 C C . ALA A 1 147 ? 113.210 167.546 180.783 1.00 47.71 147 ALA C C 1
ATOM 522 O O . ALA A 1 147 ? 113.696 168.134 179.811 1.00 47.90 147 ALA C O 1
ATOM 524 N N . ALA A 1 148 ? 111.945 167.737 181.168 1.00 51.31 148 ALA C N 1
ATOM 525 C CA . ALA A 1 148 ? 111.109 168.731 180.500 1.00 50.34 148 ALA C CA 1
ATOM 526 C C . ALA A 1 148 ? 111.641 170.145 180.721 1.00 50.71 148 ALA C C 1
ATOM 527 O O . ALA A 1 148 ? 111.667 170.964 179.793 1.00 51.92 148 ALA C O 1
ATOM 529 N N . ASP A 1 149 ? 112.077 170.445 181.944 1.00 49.99 149 ASP C N 1
ATOM 530 C CA . ASP A 1 149 ? 112.659 171.752 182.229 1.00 53.87 149 ASP C CA 1
ATOM 531 C C . ASP A 1 149 ? 113.941 171.966 181.427 1.00 54.50 149 ASP C C 1
ATOM 532 O O . ASP A 1 149 ? 114.170 173.053 180.879 1.00 53.29 149 ASP C O 1
ATOM 537 N N . PHE A 1 150 ? 114.790 170.937 181.345 1.00 55.41 150 PHE C N 1
ATOM 538 C CA . PHE A 1 150 ? 116.011 171.042 180.553 1.00 54.64 150 PHE C CA 1
ATOM 539 C C . PHE A 1 150 ? 115.693 171.255 179.079 1.00 55.29 150 PHE C C 1
ATOM 540 O O . PHE A 1 150 ? 116.390 172.006 178.392 1.00 58.02 150 PHE C O 1
ATOM 548 N N . HIS A 1 151 ? 114.659 170.585 178.571 1.00 58.12 151 HIS C N 1
ATOM 549 C CA . HIS A 1 151 ? 114.231 170.795 177.191 1.00 58.69 151 HIS C CA 1
ATOM 550 C C . HIS A 1 151 ? 113.812 172.243 176.966 1.00 58.24 151 HIS C C 1
ATOM 551 O O . HIS A 1 151 ? 114.201 172.876 175.974 1.00 59.00 151 HIS C O 1
ATOM 558 N N . MET A 1 152 ? 113.020 172.785 177.893 1.00 56.78 152 MET C N 1
ATOM 559 C CA . MET A 1 152 ? 112.598 174.176 177.781 1.00 57.24 152 MET C CA 1
ATOM 560 C C . MET A 1 152 ? 113.798 175.114 177.757 1.00 59.31 152 MET C C 1
ATOM 561 O O . MET A 1 152 ? 113.841 176.061 176.963 1.00 59.02 152 MET C O 1
ATOM 566 N N . ARG A 1 153 ? 114.782 174.870 178.622 1.00 60.60 153 ARG C N 1
ATOM 567 C CA . ARG A 1 153 ? 115.952 175.744 178.655 1.00 58.40 153 ARG C CA 1
ATOM 568 C C . ARG A 1 153 ? 116.797 175.606 177.391 1.00 58.85 153 ARG C C 1
ATOM 569 O O . ARG A 1 153 ? 117.294 176.605 176.859 1.00 60.89 153 ARG C O 1
ATOM 577 N N . ARG A 1 154 ? 116.976 174.380 176.896 1.00 58.94 154 ARG C N 1
ATOM 578 C CA . ARG A 1 154 ? 117.824 174.156 175.732 1.00 59.39 154 ARG C CA 1
ATOM 579 C C . ARG A 1 154 ? 117.182 174.635 174.440 1.00 60.78 154 ARG C C 1
ATOM 580 O O . ARG A 1 154 ? 117.895 174.855 173.457 1.00 60.71 154 ARG C O 1
ATOM 588 N N . SER A 1 155 ? 115.863 174.794 174.411 1.00 70.39 155 SER C N 1
ATOM 589 C CA . SER A 1 155 ? 115.213 175.294 173.206 1.00 70.42 155 SER C CA 1
ATOM 590 C C . SER A 1 155 ? 115.407 176.795 173.002 1.00 71.42 155 SER C C 1
ATOM 591 O O . SER A 1 155 ? 114.711 177.387 172.172 1.00 70.80 155 SER C O 1
ATOM 594 N N . GLU A 1 156 ? 116.333 177.420 173.730 1.00 68.65 156 GLU C N 1
ATOM 595 C CA . GLU A 1 156 ? 116.579 178.853 173.625 1.00 67.19 156 GLU C CA 1
ATOM 596 C C . GLU A 1 156 ? 118.060 179.160 173.423 1.00 67.85 156 GLU C C 1
ATOM 597 O O . GLU A 1 156 ? 118.562 180.167 173.929 1.00 67.79 156 GLU C O 1
ATOM 603 N N . LEU A 1 157 ? 118.774 178.313 172.690 1.00 59.86 157 LEU C N 1
ATOM 604 C CA . LEU A 1 157 ? 120.184 178.532 172.408 1.00 55.90 157 LEU C CA 1
ATOM 605 C C . LEU A 1 157 ? 120.359 179.127 171.015 1.00 55.50 157 LEU C C 1
ATOM 606 O O . LEU A 1 157 ? 119.584 178.848 170.098 1.00 52.53 157 LEU C O 1
ATOM 611 N N . ILE A 1 158 ? 121.388 179.949 170.868 1.00 42.26 158 ILE C N 1
ATOM 612 C CA . ILE A 1 158 ? 121.648 180.650 169.616 1.00 40.85 158 ILE C CA 1
ATOM 613 C C . ILE A 1 158 ? 122.400 179.738 168.653 1.00 37.86 158 ILE C C 1
ATOM 614 O O . ILE A 1 158 ? 123.186 178.876 169.058 1.00 38.07 158 ILE C O 1
ATOM 619 N N . CYS A 1 159 ? 122.136 179.919 167.361 1.00 30.42 159 CYS C N 1
ATOM 620 C CA . CYS A 1 159 ? 122.874 179.279 166.281 1.00 29.01 159 CYS C CA 1
ATOM 621 C C . CYS A 1 159 ? 123.401 180.355 165.341 1.00 25.97 159 CYS C C 1
ATOM 622 O O . CYS A 1 159 ? 122.712 181.343 165.073 1.00 29.96 159 CYS C O 1
ATOM 625 N N . LEU A 1 160 ? 124.623 180.171 164.846 1.00 22.84 160 LEU C N 1
ATOM 626 C CA . LEU A 1 160 ? 125.291 181.150 163.994 1.00 23.07 160 LEU C CA 1
ATOM 627 C C . LEU A 1 160 ? 125.316 180.660 162.552 1.00 18.69 160 LEU C C 1
ATOM 628 O O . LEU A 1 160 ? 125.708 179.520 162.288 1.00 23.90 160 LEU C O 1
ATOM 633 N N . THR A 1 161 ? 124.913 181.529 161.626 1.00 20.27 161 THR C N 1
ATOM 634 C CA . THR A 1 161 ? 124.842 181.179 160.213 1.00 23.46 161 THR C CA 1
ATOM 635 C C . THR A 1 161 ? 126.231 181.141 159.577 1.00 17.95 161 THR C C 1
ATOM 636 O O . THR A 1 161 ? 127.122 181.917 159.928 1.00 22.64 161 THR C O 1
ATOM 640 N N . THR A 1 162 ? 126.408 180.217 158.634 1.00 18.47 162 THR C N 1
ATOM 641 C CA . THR A 1 162 ? 127.675 180.027 157.938 1.00 17.11 162 THR C CA 1
ATOM 642 C C . THR A 1 162 ? 127.761 180.779 156.613 1.00 18.83 162 THR C C 1
ATOM 643 O O . THR A 1 162 ? 128.818 180.755 155.978 1.00 22.28 162 THR C O 1
ATOM 647 N N . GLY A 1 163 ? 126.684 181.435 156.180 1.00 23.23 163 GLY C N 1
ATOM 648 C CA . GLY A 1 163 ? 126.642 182.091 154.892 1.00 16.79 163 GLY C CA 1
ATOM 649 C C . GLY A 1 163 ? 126.165 181.228 153.742 1.00 18.91 163 GLY C C 1
ATOM 650 O O . GLY A 1 163 ? 125.928 181.756 152.652 1.00 22.44 163 GLY C O 1
ATOM 651 N N . SER A 1 164 ? 126.007 179.925 153.951 1.00 24.02 164 SER C N 1
ATOM 652 C CA . SER A 1 164 ? 125.520 178.999 152.939 1.00 22.56 164 SER C CA 1
ATOM 653 C C . SER A 1 164 ? 124.263 178.303 153.451 1.00 23.23 164 SER C C 1
ATOM 654 O O . SER A 1 164 ? 124.210 177.872 154.606 1.00 24.79 164 SER C O 1
ATOM 657 N N . LYS A 1 165 ? 123.247 178.202 152.589 1.00 24.29 165 LYS C N 1
ATOM 658 C CA . LYS A 1 165 ? 121.979 177.592 152.982 1.00 25.36 165 LYS C CA 1
ATOM 659 C C . LYS A 1 165 ? 122.075 176.072 153.065 1.00 24.16 165 LYS C C 1
ATOM 660 O O . LYS A 1 165 ? 121.456 175.455 153.940 1.00 24.85 165 LYS C O 1
ATOM 666 N N . ASN A 1 166 ? 122.840 175.453 152.164 1.00 19.76 166 ASN C N 1
ATOM 667 C CA . ASN A 1 166 ? 123.024 174.009 152.230 1.00 14.76 166 ASN C CA 1
ATOM 668 C C . ASN A 1 166 ? 123.678 173.600 153.544 1.00 21.68 166 ASN C C 1
ATOM 669 O O . ASN A 1 166 ? 123.244 172.641 154.193 1.00 29.54 166 ASN C O 1
ATOM 674 N N . LEU A 1 167 ? 124.719 174.328 153.958 1.00 21.76 167 LEU C N 1
ATOM 675 C CA . LEU A 1 167 ? 125.397 174.017 155.211 1.00 18.96 167 LEU C CA 1
ATOM 676 C C . LEU A 1 167 ? 124.474 174.219 156.404 1.00 19.55 167 LEU C C 1
ATOM 677 O O . LEU A 1 167 ? 124.457 173.401 157.329 1.00 20.95 167 LEU C O 1
ATOM 682 N N . ASP A 1 168 ? 123.699 175.304 156.403 1.00 17.88 168 ASP C N 1
ATOM 683 C CA . ASP A 1 168 ? 122.781 175.553 157.509 1.00 20.34 168 ASP C CA 1
ATOM 684 C C . ASP A 1 168 ? 121.737 174.452 157.617 1.00 20.08 168 ASP C C 1
ATOM 685 O O . ASP A 1 168 ? 121.392 174.022 158.723 1.00 22.03 168 ASP C O 1
ATOM 690 N N . THR A 1 169 ? 121.215 173.986 156.481 1.00 26.21 169 THR C N 1
ATOM 691 C CA . THR A 1 169 ? 120.262 172.882 156.510 1.00 22.94 169 THR C CA 1
ATOM 692 C C . THR A 1 169 ? 120.913 171.596 157.011 1.00 21.39 169 THR C C 1
ATOM 693 O O . THR A 1 169 ? 120.307 170.852 157.789 1.00 24.15 169 THR C O 1
ATOM 697 N N . LEU A 1 170 ? 122.144 171.318 156.580 1.00 20.02 170 LEU C N 1
ATOM 698 C CA . LEU A 1 170 ? 122.817 170.094 157.005 1.00 20.49 170 LEU C CA 1
ATOM 699 C C . LEU A 1 170 ? 123.080 170.074 158.509 1.00 20.75 170 LEU C C 1
ATOM 700 O O . LEU A 1 170 ? 123.087 169.001 159.120 1.00 19.35 170 LEU C O 1
ATOM 705 N N . LEU A 1 171 ? 123.296 171.236 159.123 1.00 23.52 171 LEU C N 1
ATOM 706 C CA . LEU A 1 171 ? 123.647 171.314 160.536 1.00 19.71 171 LEU C CA 1
ATOM 707 C C . LEU A 1 171 ? 122.447 171.499 161.457 1.00 26.21 171 LEU C C 1
ATOM 708 O O . LEU A 1 171 ? 122.618 171.474 162.679 1.00 24.86 171 LEU C O 1
ATOM 713 N N . GLY A 1 172 ? 121.247 171.679 160.915 1.00 26.86 172 GLY C N 1
ATOM 714 C CA . GLY A 1 172 ? 120.097 171.957 161.749 1.00 15.06 172 GLY C CA 1
ATOM 715 C C . GLY A 1 172 ? 119.969 173.393 162.201 1.00 21.67 172 GLY C C 1
ATOM 716 O O . GLY A 1 172 ? 119.357 173.653 163.239 1.00 23.89 172 GLY C O 1
ATOM 717 N N . GLY A 1 173 ? 120.538 174.338 161.456 1.00 23.79 173 GLY C N 1
ATOM 718 C CA . GLY A 1 173 ? 120.426 175.742 161.800 1.00 20.00 173 GLY C CA 1
ATOM 719 C C . GLY A 1 173 ? 121.722 176.527 161.745 1.00 25.75 173 GLY C C 1
ATOM 720 O O . GLY A 1 173 ? 121.717 177.701 161.365 1.00 29.09 173 GLY C O 1
ATOM 721 N N . GLY A 1 174 ? 122.832 175.907 162.109 1.00 27.43 174 GLY C N 1
ATOM 722 C CA . GLY A 1 174 ? 124.111 176.583 162.117 1.00 23.16 174 GLY C CA 1
ATOM 723 C C . GLY A 1 174 ? 124.993 176.053 163.230 1.00 26.57 174 GLY C C 1
ATOM 724 O O . GLY A 1 174 ? 124.730 175.004 163.808 1.00 31.47 174 GLY C O 1
ATOM 725 N N . VAL A 1 175 ? 126.050 176.809 163.514 1.00 21.40 175 VAL C N 1
ATOM 726 C CA . VAL A 1 175 ? 127.005 176.452 164.560 1.00 23.93 175 VAL C CA 1
ATOM 727 C C . VAL A 1 175 ? 126.393 176.763 165.920 1.00 19.40 175 VAL C C 1
ATOM 728 O O . VAL A 1 175 ? 125.860 177.856 166.139 1.00 17.41 175 VAL C O 1
ATOM 732 N N . GLU A 1 176 ? 126.480 175.806 166.840 1.00 22.01 176 GLU C N 1
ATOM 733 C CA . GLU A 1 176 ? 125.730 175.828 168.091 1.00 23.36 176 GLU C CA 1
ATOM 734 C C . GLU A 1 176 ? 126.592 176.333 169.243 1.00 18.50 176 GLU C C 1
ATOM 735 O O . GLU A 1 176 ? 127.718 175.865 169.434 1.00 18.70 176 GLU C O 1
ATOM 741 N N . THR A 1 177 ? 126.057 177.281 170.010 1.00 14.22 177 THR C N 1
ATOM 742 C CA . THR A 1 177 ? 126.752 177.802 171.180 1.00 15.21 177 THR C CA 1
ATOM 743 C C . THR A 1 177 ? 126.657 176.825 172.348 1.00 19.14 177 THR C C 1
ATOM 744 O O . THR A 1 177 ? 125.640 176.156 172.539 1.00 18.95 177 THR C O 1
ATOM 748 N N . GLY A 1 178 ? 127.734 176.741 173.125 1.00 19.73 178 GLY C N 1
ATOM 749 C CA . GLY A 1 178 ? 127.798 175.868 174.278 1.00 11.64 178 GLY C CA 1
ATOM 750 C C . GLY A 1 178 ? 128.548 174.565 174.091 1.00 14.11 178 GLY C C 1
ATOM 751 O O . GLY A 1 178 ? 128.678 173.812 175.061 1.00 17.40 178 GLY C O 1
ATOM 752 N N . SER A 1 179 ? 129.050 174.271 172.890 1.00 15.31 179 SER C N 1
ATOM 753 C CA . SER A 1 179 ? 129.738 173.013 172.620 1.00 14.94 179 SER C CA 1
ATOM 754 C C . SER A 1 179 ? 130.929 173.267 171.697 1.00 10.03 179 SER C C 1
ATOM 755 O O . SER A 1 179 ? 131.243 174.411 171.360 1.00 13.62 179 SER C O 1
ATOM 758 N N . ILE A 1 180 ? 131.588 172.185 171.277 1.00 16.16 180 ILE C N 1
ATOM 759 C CA . ILE A 1 180 ? 132.818 172.245 170.491 1.00 5.21 180 ILE C CA 1
ATOM 760 C C . ILE A 1 180 ? 132.600 171.570 169.137 1.00 7.04 180 ILE C C 1
ATOM 761 O O . ILE A 1 180 ? 132.097 170.440 169.062 1.00 10.65 180 ILE C O 1
ATOM 766 N N . THR A 1 181 ? 132.997 172.270 168.072 1.00 9.99 181 THR C N 1
ATOM 767 C CA . THR A 1 181 ? 132.934 171.793 166.696 1.00 7.97 181 THR C CA 1
ATOM 768 C C . THR A 1 181 ? 134.338 171.730 166.106 1.00 4.83 181 THR C C 1
ATOM 769 O O . THR A 1 181 ? 135.133 172.656 166.281 1.00 4.46 181 THR C O 1
ATOM 773 N N . GLU A 1 182 ? 134.635 170.642 165.398 1.00 5.69 182 GLU C N 1
ATOM 774 C CA . GLU A 1 182 ? 135.938 170.412 164.786 1.00 7.76 182 GLU C CA 1
ATOM 775 C C . GLU A 1 182 ? 135.790 170.240 163.276 1.00 5.73 182 GLU C C 1
ATOM 776 O O . GLU A 1 182 ? 134.857 169.582 162.807 1.00 8.27 182 GLU C O 1
ATOM 782 N N . LEU A 1 183 ? 136.711 170.843 162.523 1.00 14.48 183 LEU C N 1
ATOM 783 C CA . LEU A 1 183 ? 136.767 170.740 161.067 1.00 11.38 183 LEU C CA 1
ATOM 784 C C . LEU A 1 183 ? 138.121 170.183 160.648 1.00 2.51 183 LEU C C 1
ATOM 785 O O . LEU A 1 183 ? 139.159 170.691 161.078 1.00 12.24 183 LEU C O 1
ATOM 790 N N . PHE A 1 184 ? 138.119 169.153 159.800 1.00 8.01 184 PHE C N 1
ATOM 791 C CA . PHE A 1 184 ? 139.382 168.570 159.359 1.00 6.54 184 PHE C CA 1
ATOM 792 C C . PHE A 1 184 ? 139.355 168.279 157.860 1.00 1.61 184 PHE C C 1
ATOM 793 O O . PHE A 1 184 ? 138.294 168.093 157.255 1.00 10.80 184 PHE C O 1
ATOM 801 N N . GLY A 1 185 ? 140.550 168.253 157.277 1.00 13.34 185 GLY C N 1
ATOM 802 C CA . GLY A 1 185 ? 140.731 168.000 155.860 1.00 6.91 185 GLY C CA 1
ATOM 803 C C . GLY A 1 185 ? 142.155 168.308 155.440 1.00 7.56 185 GLY C C 1
ATOM 804 O O . GLY A 1 185 ? 142.969 168.794 156.228 1.00 11.82 185 GLY C O 1
ATOM 805 N N . GLU A 1 186 ? 142.439 168.023 154.169 1.00 16.26 186 GLU C N 1
ATOM 806 C CA . GLU A 1 186 ? 143.764 168.249 153.602 1.00 15.59 186 GLU C CA 1
ATOM 807 C C . GLU A 1 186 ? 143.936 169.710 153.174 1.00 10.24 186 GLU C C 1
ATOM 808 O O . GLU A 1 186 ? 143.071 170.558 153.396 1.00 20.14 186 GLU C O 1
ATOM 814 N N . PHE A 1 187 ? 145.071 170.009 152.547 1.00 5.36 187 PHE C N 1
ATOM 815 C CA . PHE A 1 187 ? 145.453 171.394 152.284 1.00 10.40 187 PHE C CA 1
ATOM 816 C C . PHE A 1 187 ? 144.517 172.070 151.279 1.00 7.43 187 PHE C C 1
ATOM 817 O O . PHE A 1 187 ? 144.033 171.446 150.332 1.00 4.29 187 PHE C O 1
ATOM 825 N N . ARG A 1 188 ? 144.258 173.361 151.521 1.00 2.19 188 ARG C N 1
ATOM 826 C CA . ARG A 1 188 ? 143.395 174.233 150.707 1.00 6.51 188 ARG C CA 1
ATOM 827 C C . ARG A 1 188 ? 141.979 173.676 150.514 1.00 6.51 188 ARG C C 1
ATOM 828 O O . ARG A 1 188 ? 141.380 173.822 149.450 1.00 14.80 188 ARG C O 1
ATOM 836 N N . THR A 1 189 ? 141.410 173.073 151.558 1.00 4.85 189 THR C N 1
ATOM 837 C CA . THR A 1 189 ? 140.027 172.606 151.501 1.00 15.55 189 THR C CA 1
ATOM 838 C C . THR A 1 189 ? 139.022 173.602 152.075 1.00 9.14 189 THR C C 1
ATOM 839 O O . THR A 1 189 ? 137.821 173.328 152.045 1.00 10.17 189 THR C O 1
ATOM 843 N N . GLY A 1 190 ? 139.472 174.746 152.577 1.00 4.70 190 GLY C N 1
ATOM 844 C CA . GLY A 1 190 ? 138.578 175.798 153.011 1.00 0.00 190 GLY C CA 1
ATOM 845 C C . GLY A 1 190 ? 138.354 175.942 154.501 1.00 7.32 190 GLY C C 1
ATOM 846 O O . GLY A 1 190 ? 137.378 176.586 154.894 1.00 8.32 190 GLY C O 1
ATOM 847 N N . LYS A 1 191 ? 139.219 175.367 155.340 1.00 11.92 191 LYS C N 1
ATOM 848 C CA . LYS A 1 191 ? 139.026 175.447 156.786 1.00 2.70 191 LYS C CA 1
ATOM 849 C C . LYS A 1 191 ? 139.162 176.879 157.306 1.00 8.66 191 LYS C C 1
ATOM 850 O O . LYS A 1 191 ? 138.358 177.316 158.137 1.00 7.20 191 LYS C O 1
ATOM 856 N N . SER A 1 192 ? 140.161 177.630 156.828 1.00 4.27 192 SER C N 1
ATOM 857 C CA . SER A 1 192 ? 140.392 178.984 157.333 1.00 5.29 192 SER C CA 1
ATOM 858 C C . SER A 1 192 ? 139.391 180.007 156.777 1.00 9.20 192 SER C C 1
ATOM 859 O O . SER A 1 192 ? 139.071 180.987 157.464 1.00 11.83 192 SER C O 1
ATOM 862 N N . GLN A 1 193 ? 138.871 179.794 155.561 1.00 8.60 193 GLN C N 1
ATOM 863 C CA . GLN A 1 193 ? 137.907 180.735 154.981 1.00 10.30 193 GLN C CA 1
ATOM 864 C C . GLN A 1 193 ? 136.592 180.758 155.763 1.00 17.20 193 GLN C C 1
ATOM 865 O O . GLN A 1 193 ? 135.995 181.825 155.958 1.00 8.94 193 GLN C O 1
ATOM 871 N N . LEU A 1 194 ? 136.122 179.592 156.221 1.00 15.10 194 LEU C N 1
ATOM 872 C CA . LEU A 1 194 ? 134.905 179.542 157.030 1.00 14.61 194 LEU C CA 1
ATOM 873 C C . LEU A 1 194 ? 135.104 180.214 158.386 1.00 14.80 194 LEU C C 1
ATOM 874 O O . LEU A 1 194 ? 134.194 180.880 158.892 1.00 16.93 194 LEU C O 1
ATOM 879 N N . CYS A 1 195 ? 136.284 180.055 158.991 1.00 10.96 195 CYS C N 1
ATOM 880 C CA . CYS A 1 195 ? 136.587 180.776 160.226 1.00 15.29 195 CYS C CA 1
ATOM 881 C C . CYS A 1 195 ? 136.542 182.283 160.005 1.00 14.01 195 CYS C C 1
ATOM 882 O O . CYS A 1 195 ? 136.000 183.027 160.835 1.00 16.51 195 CYS C O 1
ATOM 885 N N . HIS A 1 196 ? 137.099 182.749 158.884 1.00 12.25 196 HIS C N 1
ATOM 886 C CA . HIS A 1 196 ? 137.051 184.176 158.572 1.00 8.57 196 HIS C CA 1
ATOM 887 C C . HIS A 1 196 ? 135.614 184.667 158.398 1.00 13.65 196 HIS C C 1
ATOM 888 O O . HIS A 1 196 ? 135.275 185.771 158.834 1.00 11.59 196 HIS C O 1
ATOM 895 N N . THR A 1 197 ? 134.760 183.871 157.747 1.00 13.41 197 THR C N 1
ATOM 896 C CA . THR A 1 197 ? 133.359 184.268 157.575 1.00 9.32 197 THR C CA 1
ATOM 897 C C . THR A 1 197 ? 132.604 184.304 158.907 1.00 17.54 197 THR C C 1
ATOM 898 O O . THR A 1 197 ? 131.792 185.211 159.149 1.00 16.59 197 THR C O 1
ATOM 902 N N . LEU A 1 198 ? 132.841 183.315 159.774 1.00 11.75 198 LEU C N 1
ATOM 903 C CA . LEU A 1 198 ? 132.174 183.285 161.073 1.00 11.92 198 LEU C CA 1
ATOM 904 C C . LEU A 1 198 ? 132.596 184.464 161.940 1.00 12.88 198 LEU C C 1
ATOM 905 O O . LEU A 1 198 ? 131.781 185.011 162.696 1.00 12.73 198 LEU C O 1
ATOM 910 N N . ALA A 1 199 ? 133.870 184.864 161.856 1.00 14.02 199 ALA C N 1
ATOM 911 C CA . ALA A 1 199 ? 134.333 186.011 162.632 1.00 12.32 199 ALA C CA 1
ATOM 912 C C . ALA A 1 199 ? 133.574 187.289 162.291 1.00 11.65 199 ALA C C 1
ATOM 913 O O . ALA A 1 199 ? 133.569 188.224 163.096 1.00 11.92 199 ALA C O 1
ATOM 915 N N . VAL A 1 200 ? 132.946 187.357 161.122 1.00 17.71 200 VAL C N 1
ATOM 916 C CA . VAL A 1 200 ? 132.099 188.496 160.786 1.00 17.18 200 VAL C CA 1
ATOM 917 C C . VAL A 1 200 ? 130.644 188.234 161.159 1.00 17.95 200 VAL C C 1
ATOM 918 O O . VAL A 1 200 ? 129.986 189.097 161.742 1.00 17.28 200 VAL C O 1
ATOM 922 N N . THR A 1 201 ? 130.115 187.046 160.848 1.00 20.68 201 THR C N 1
ATOM 923 C CA . THR A 1 201 ? 128.697 186.811 161.122 1.00 18.33 201 THR C CA 1
ATOM 924 C C . THR A 1 201 ? 128.381 186.775 162.614 1.00 18.46 201 THR C C 1
ATOM 925 O O . THR A 1 201 ? 127.214 186.922 162.986 1.00 19.76 201 THR C O 1
ATOM 929 N N . CYS A 1 202 ? 129.382 186.610 163.480 1.00 18.30 202 CYS C N 1
ATOM 930 C CA . CYS A 1 202 ? 129.104 186.640 164.914 1.00 16.16 202 CYS C CA 1
ATOM 931 C C . CYS A 1 202 ? 128.717 188.025 165.432 1.00 18.87 202 CYS C C 1
ATOM 932 O O . CYS A 1 202 ? 128.308 188.132 166.591 1.00 16.06 202 CYS C O 1
ATOM 935 N N . GLN A 1 203 ? 128.832 189.080 164.620 1.00 24.85 203 GLN C N 1
ATOM 936 C CA . GLN A 1 203 ? 128.560 190.441 165.072 1.00 23.74 203 GLN C CA 1
ATOM 937 C C . GLN A 1 203 ? 127.195 190.984 164.652 1.00 26.49 203 GLN C C 1
ATOM 938 O O . GLN A 1 203 ? 126.775 192.013 165.188 1.00 27.19 203 GLN C O 1
ATOM 944 N N . ILE A 1 204 ? 126.493 190.336 163.724 1.00 27.65 204 ILE C N 1
ATOM 945 C CA . ILE A 1 204 ? 125.278 190.910 163.139 1.00 31.28 204 ILE C CA 1
ATOM 946 C C . ILE A 1 204 ? 124.054 190.623 164.005 1.00 29.21 204 ILE C C 1
ATOM 947 O O . ILE A 1 204 ? 124.130 189.819 164.945 1.00 33.90 204 ILE C O 1
ATOM 952 N N . PRO A 1 205 ? 122.913 191.254 163.728 1.00 33.52 205 PRO C N 1
ATOM 953 C CA . PRO A 1 205 ? 121.758 191.150 164.629 1.00 39.63 205 PRO C CA 1
ATOM 954 C C . PRO A 1 205 ? 121.183 189.742 164.710 1.00 36.36 205 PRO C C 1
ATOM 955 O O . PRO A 1 205 ? 121.453 188.868 163.883 1.00 36.87 205 PRO C O 1
ATOM 959 N N . LEU A 1 206 ? 120.354 189.545 165.737 1.00 36.59 206 LEU C N 1
ATOM 960 C CA . LEU A 1 206 ? 119.851 188.215 166.070 1.00 43.20 206 LEU C CA 1
ATOM 961 C C . LEU A 1 206 ? 118.774 187.734 165.104 1.00 41.36 206 LEU C C 1
ATOM 962 O O . LEU A 1 206 ? 118.609 186.523 164.925 1.00 39.72 206 LEU C O 1
ATOM 967 N N . ASP A 1 207 ? 118.033 188.648 164.476 1.00 44.59 207 ASP C N 1
ATOM 968 C CA . ASP A 1 207 ? 116.909 188.249 163.637 1.00 43.63 207 ASP C CA 1
ATOM 969 C C . ASP A 1 207 ? 117.326 187.743 162.261 1.00 45.85 207 ASP C C 1
ATOM 970 O O . ASP A 1 207 ? 116.469 187.248 161.522 1.00 46.38 207 ASP C O 1
ATOM 975 N N . ILE A 1 208 ? 118.604 187.847 161.896 1.00 41.51 208 ILE C N 1
ATOM 976 C CA . ILE A 1 208 ? 119.095 187.334 160.626 1.00 41.06 208 ILE C CA 1
ATOM 977 C C . ILE A 1 208 ? 120.125 186.227 160.813 1.00 39.25 208 ILE C C 1
ATOM 978 O O . ILE A 1 208 ? 120.828 185.875 159.868 1.00 40.37 208 ILE C O 1
ATOM 983 N N . GLY A 1 209 ? 120.224 185.665 162.013 1.00 33.91 209 GLY C N 1
ATOM 984 C CA . GLY A 1 209 ? 121.137 184.576 162.278 1.00 34.55 209 GLY C CA 1
ATOM 985 C C . GLY A 1 209 ? 122.465 184.947 162.900 1.00 34.95 209 GLY C C 1
ATOM 986 O O . GLY A 1 209 ? 123.377 184.115 162.892 1.00 34.16 209 GLY C O 1
ATOM 987 N N . GLY A 1 210 ? 122.607 186.157 163.437 1.00 30.98 210 GLY C N 1
ATOM 988 C CA . GLY A 1 210 ? 123.845 186.596 164.045 1.00 31.94 210 GLY C CA 1
ATOM 989 C C . GLY A 1 210 ? 123.879 186.380 165.548 1.00 31.38 210 GLY C C 1
ATOM 990 O O . GLY A 1 210 ? 123.022 185.721 166.137 1.00 32.59 210 GLY C O 1
ATOM 991 N N . GLY A 1 211 ? 124.897 186.966 166.176 1.00 28.24 211 GLY C N 1
ATOM 992 C CA . GLY A 1 211 ? 125.120 186.779 167.598 1.00 23.38 211 GLY C CA 1
ATOM 993 C C . GLY A 1 211 ? 125.229 188.040 168.433 1.00 27.04 211 GLY C C 1
ATOM 994 O O . GLY A 1 211 ? 125.120 187.977 169.659 1.00 27.33 211 GLY C O 1
ATOM 995 N N . GLU A 1 212 ? 125.454 189.188 167.794 1.00 30.02 212 GLU C N 1
ATOM 996 C CA . GLU A 1 212 ? 125.592 190.470 168.492 1.00 28.78 212 GLU C CA 1
ATOM 997 C C . GLU A 1 212 ? 126.714 190.440 169.532 1.00 26.67 212 GLU C C 1
ATOM 998 O O . GLU A 1 212 ? 126.536 190.854 170.678 1.00 23.53 212 GLU C O 1
ATOM 1004 N N . GLY A 1 213 ? 127.886 189.964 169.122 1.00 23.07 213 GLY C N 1
ATOM 1005 C CA . GLY A 1 213 ? 129.011 189.875 170.034 1.00 16.42 213 GLY C CA 1
ATOM 1006 C C . GLY A 1 213 ? 130.362 190.148 169.403 1.00 20.77 213 GLY C C 1
ATOM 1007 O O . GLY A 1 213 ? 130.445 190.743 168.327 1.00 28.98 213 GLY C O 1
ATOM 1008 N N . LYS A 1 214 ? 131.429 189.717 170.068 1.00 23.92 214 LYS C N 1
ATOM 1009 C CA . LYS A 1 214 ? 132.798 189.927 169.624 1.00 21.35 214 LYS C CA 1
ATOM 1010 C C . LYS A 1 214 ? 133.471 188.586 169.353 1.00 21.15 214 LYS C C 1
ATOM 1011 O O . LYS A 1 214 ? 132.955 187.525 169.706 1.00 26.75 214 LYS C O 1
ATOM 1017 N N . CYS A 1 215 ? 134.643 188.642 168.719 1.00 17.57 215 CYS C N 1
ATOM 1018 C CA . CYS A 1 215 ? 135.385 187.448 168.334 1.00 16.35 215 CYS C CA 1
ATOM 1019 C C . CYS A 1 215 ? 136.802 187.487 168.894 1.00 18.42 215 CYS C C 1
ATOM 1020 O O . CYS A 1 215 ? 137.436 188.547 168.951 1.00 18.34 215 CYS C O 1
ATOM 1023 N N . LEU A 1 216 ? 137.290 186.314 169.294 1.00 17.81 216 LEU C N 1
ATOM 1024 C CA . LEU A 1 216 ? 138.643 186.116 169.801 1.00 17.46 216 LEU C CA 1
ATOM 1025 C C . LEU A 1 216 ? 139.329 185.053 168.950 1.00 13.45 216 LEU C C 1
ATOM 1026 O O . LEU A 1 216 ? 138.845 183.921 168.863 1.00 17.50 216 LEU C O 1
ATOM 1031 N N . TYR A 1 217 ? 140.458 185.412 168.335 1.00 10.92 217 TYR C N 1
ATOM 1032 C CA . TYR A 1 217 ? 141.120 184.603 167.314 1.00 9.28 217 TYR C CA 1
ATOM 1033 C C . TYR A 1 217 ? 142.553 184.304 167.743 1.00 13.77 217 TYR C C 1
ATOM 1034 O O . TYR A 1 217 ? 143.347 185.228 167.960 1.00 16.62 217 TYR C O 1
ATOM 1043 N N . ILE A 1 218 ? 142.881 183.017 167.850 1.00 11.43 218 ILE C N 1
ATOM 1044 C CA . ILE A 1 218 ? 144.220 182.545 168.192 1.00 10.63 218 ILE C CA 1
ATOM 1045 C C . ILE A 1 218 ? 144.796 181.816 166.984 1.00 9.30 218 ILE C C 1
ATOM 1046 O O . ILE A 1 218 ? 144.183 180.873 166.472 1.00 15.56 218 ILE C O 1
ATOM 1051 N N . ASP A 1 219 ? 145.980 182.242 166.541 1.00 4.52 219 ASP C N 1
ATOM 1052 C CA . ASP A 1 219 ? 146.593 181.765 165.306 1.00 7.87 219 ASP C CA 1
ATOM 1053 C C . ASP A 1 219 ? 147.944 181.128 165.611 1.00 12.12 219 ASP C C 1
ATOM 1054 O O . ASP A 1 219 ? 148.802 181.758 166.235 1.00 14.78 219 ASP C O 1
ATOM 1059 N N . THR A 1 220 ? 148.133 179.882 165.176 1.00 7.55 220 THR C N 1
ATOM 1060 C CA . THR A 1 220 ? 149.387 179.166 165.391 1.00 7.86 220 THR C CA 1
ATOM 1061 C C . THR A 1 220 ? 150.136 178.854 164.102 1.00 10.51 220 THR C C 1
ATOM 1062 O O . THR A 1 220 ? 151.178 178.198 164.156 1.00 11.87 220 THR C O 1
ATOM 1066 N N . GLU A 1 221 ? 149.638 179.301 162.948 1.00 11.75 221 GLU C N 1
ATOM 1067 C CA . GLU A 1 221 ? 150.285 179.043 161.669 1.00 11.38 221 GLU C CA 1
ATOM 1068 C C . GLU A 1 221 ? 150.709 180.298 160.920 1.00 11.33 221 GLU C C 1
ATOM 1069 O O . GLU A 1 221 ? 151.570 180.201 160.043 1.00 18.74 221 GLU C O 1
ATOM 1075 N N . GLY A 1 222 ? 150.135 181.458 161.228 1.00 14.48 222 GLY C N 1
ATOM 1076 C CA . GLY A 1 222 ? 150.445 182.677 160.511 1.00 1.67 222 GLY C CA 1
ATOM 1077 C C . GLY A 1 222 ? 149.661 182.927 159.241 1.00 10.61 222 GLY C C 1
ATOM 1078 O O . GLY A 1 222 ? 150.205 183.524 158.307 1.00 21.72 222 GLY C O 1
ATOM 1079 N N . THR A 1 223 ? 148.394 182.508 159.172 1.00 4.50 223 THR C N 1
ATOM 1080 C CA . THR A 1 223 ? 147.593 182.639 157.958 1.00 10.72 223 THR C CA 1
ATOM 1081 C C . THR A 1 223 ? 146.422 183.615 158.100 1.00 11.06 223 THR C C 1
ATOM 1082 O O . THR A 1 223 ? 145.513 183.600 157.269 1.00 20.38 223 THR C O 1
ATOM 1086 N N . PHE A 1 224 ? 146.434 184.476 159.114 1.00 9.04 224 PHE C N 1
ATOM 1087 C CA . PHE A 1 224 ? 145.338 185.412 159.358 1.00 4.60 224 PHE C CA 1
ATOM 1088 C C . PHE A 1 224 ? 145.475 186.660 158.481 1.00 6.00 224 PHE C C 1
ATOM 1089 O O . PHE A 1 224 ? 146.532 187.295 158.458 1.00 11.88 224 PHE C O 1
ATOM 1097 N N . ARG A 1 225 ? 144.408 187.017 157.769 1.00 5.19 225 ARG C N 1
ATOM 1098 C CA . ARG A 1 225 ? 144.437 188.110 156.790 1.00 12.94 225 ARG C CA 1
ATOM 1099 C C . ARG A 1 225 ? 143.250 189.060 156.936 1.00 10.42 225 ARG C C 1
ATOM 1100 O O . ARG A 1 225 ? 142.121 188.697 156.548 1.00 20.39 225 ARG C O 1
ATOM 1108 N N . PRO A 1 226 ? 143.450 190.280 157.450 1.00 17.72 226 PRO C N 1
ATOM 1109 C CA . PRO A 1 226 ? 142.322 191.227 157.592 1.00 15.78 226 PRO C CA 1
ATOM 1110 C C . PRO A 1 226 ? 141.684 191.700 156.281 1.00 17.96 226 PRO C C 1
ATOM 1111 O O . PRO A 1 226 ? 140.553 192.209 156.322 1.00 25.19 226 PRO C O 1
ATOM 1115 N N . VAL A 1 227 ? 142.358 191.574 155.133 1.00 12.28 227 VAL C N 1
ATOM 1116 C CA . VAL A 1 227 ? 141.747 192.001 153.872 1.00 10.10 227 VAL C CA 1
ATOM 1117 C C . VAL A 1 227 ? 140.479 191.201 153.594 1.00 10.39 227 VAL C C 1
ATOM 1118 O O . VAL A 1 227 ? 139.476 191.744 153.108 1.00 19.08 227 VAL C O 1
ATOM 1122 N N . ARG A 1 228 ? 140.503 189.898 153.890 1.00 13.31 228 ARG C N 1
ATOM 1123 C CA . ARG A 1 228 ? 139.305 189.081 153.728 1.00 13.17 228 ARG C CA 1
ATOM 1124 C C . ARG A 1 228 ? 138.171 189.593 154.608 1.00 15.96 228 ARG C C 1
ATOM 1125 O O . ARG A 1 228 ? 137.016 189.634 154.177 1.00 23.53 228 ARG C O 1
ATOM 1133 N N . LEU A 1 229 ? 138.480 189.977 155.851 1.00 8.55 229 LEU C N 1
ATOM 1134 C CA . LEU A 1 229 ? 137.454 190.515 156.739 1.00 15.01 229 LEU C CA 1
ATOM 1135 C C . LEU A 1 229 ? 136.838 191.784 156.167 1.00 11.78 229 LEU C C 1
ATOM 1136 O O . LEU A 1 229 ? 135.615 191.964 156.212 1.00 19.20 229 LEU C O 1
ATOM 1141 N N . VAL A 1 230 ? 137.672 192.684 155.638 1.00 15.93 230 VAL C N 1
ATOM 1142 C CA . VAL A 1 230 ? 137.142 193.914 155.052 1.00 14.82 230 VAL C CA 1
ATOM 1143 C C . VAL A 1 230 ? 136.227 193.591 153.878 1.00 17.14 230 VAL C C 1
ATOM 1144 O O . VAL A 1 230 ? 135.156 194.188 153.721 1.00 20.20 230 VAL C O 1
ATOM 1148 N N . SER A 1 231 ? 136.637 192.647 153.031 1.00 18.09 231 SER C N 1
ATOM 1149 C CA . SER A 1 231 ? 135.816 192.283 151.880 1.00 12.58 231 SER C CA 1
ATOM 1150 C C . SER A 1 231 ? 134.490 191.656 152.309 1.00 19.11 231 SER C C 1
ATOM 1151 O O . SER A 1 231 ? 133.447 191.914 151.699 1.00 22.05 231 SER C O 1
ATOM 1154 N N . ILE A 1 232 ? 134.514 190.820 153.351 1.00 21.21 232 ILE C N 1
ATOM 1155 C CA . ILE A 1 232 ? 133.318 190.092 153.768 1.00 19.55 232 ILE C CA 1
ATOM 1156 C C . ILE A 1 232 ? 132.334 191.015 154.481 1.00 19.68 232 ILE C C 1
ATOM 1157 O O . ILE A 1 232 ? 131.115 190.851 154.360 1.00 19.28 232 ILE C O 1
ATOM 1162 N N . ALA A 1 233 ? 132.837 191.984 155.248 1.00 20.37 233 ALA C N 1
ATOM 1163 C CA . ALA A 1 233 ? 131.943 192.854 156.006 1.00 19.02 233 ALA C CA 1
ATOM 1164 C C . ALA A 1 233 ? 131.027 193.666 155.098 1.00 25.22 233 ALA C C 1
ATOM 1165 O O . ALA A 1 233 ? 129.916 194.024 155.502 1.00 23.82 233 ALA C O 1
ATOM 1167 N N . GLN A 1 234 ? 131.473 193.974 153.878 1.00 23.78 234 GLN C N 1
ATOM 1168 C CA . GLN A 1 234 ? 130.658 194.771 152.967 1.00 21.20 234 GLN C CA 1
ATOM 1169 C C . GLN A 1 234 ? 129.427 194.010 152.487 1.00 26.48 234 GLN C C 1
ATOM 1170 O O . GLN A 1 234 ? 128.380 194.620 152.247 1.00 27.41 234 GLN C O 1
ATOM 1176 N N . ARG A 1 235 ? 129.529 192.689 152.340 1.00 26.40 235 ARG C N 1
ATOM 1177 C CA . ARG A 1 235 ? 128.398 191.905 151.856 1.00 23.03 235 ARG C CA 1
ATOM 1178 C C . ARG A 1 235 ? 127.244 191.884 152.853 1.00 24.86 235 ARG C C 1
ATOM 1179 O O . ARG A 1 235 ? 126.083 191.759 152.447 1.00 25.90 235 ARG C O 1
ATOM 1187 N N . PHE A 1 236 ? 127.532 192.006 154.147 1.00 27.09 236 PHE C N 1
ATOM 1188 C CA . PHE A 1 236 ? 126.515 191.929 155.186 1.00 28.53 236 PHE C CA 1
ATOM 1189 C C . PHE A 1 236 ? 126.049 193.294 155.679 1.00 30.88 236 PHE C C 1
ATOM 1190 O O . PHE A 1 236 ? 125.226 193.355 156.595 1.00 28.46 236 PHE C O 1
ATOM 1198 N N . GLY A 1 237 ? 126.542 194.382 155.096 1.00 38.77 237 GLY C N 1
ATOM 1199 C CA . GLY A 1 237 ? 126.097 195.710 155.467 1.00 38.03 237 GLY C CA 1
ATOM 1200 C C . GLY A 1 237 ? 126.767 196.314 156.679 1.00 40.29 237 GLY C C 1
ATOM 1201 O O . GLY A 1 237 ? 126.295 197.341 157.176 1.00 39.10 237 GLY C O 1
ATOM 1202 N N . LEU A 1 238 ? 127.843 195.712 157.175 1.00 42.69 238 LEU C N 1
ATOM 1203 C CA . LEU A 1 238 ? 128.567 196.245 158.317 1.00 42.24 238 LEU C CA 1
ATOM 1204 C C . LEU A 1 238 ? 129.526 197.351 157.883 1.00 42.30 238 LEU C C 1
ATOM 1205 O O . LEU A 1 238 ? 129.847 197.506 156.702 1.00 46.69 238 LEU C O 1
ATOM 1210 N N . ASP A 1 239 ? 129.981 198.131 158.861 1.00 47.85 239 ASP C N 1
ATOM 1211 C CA . ASP A 1 239 ? 131.003 199.153 158.639 1.00 50.72 239 ASP C CA 1
ATOM 1212 C C . ASP A 1 239 ? 132.390 198.558 158.871 1.00 51.97 239 ASP C C 1
ATOM 1213 O O . ASP A 1 239 ? 132.631 197.968 159.929 1.00 51.53 239 ASP C O 1
ATOM 1218 N N . PRO A 1 240 ? 133.315 198.678 157.912 1.00 55.27 240 PRO C N 1
ATOM 1219 C CA . PRO A 1 240 ? 134.599 197.962 158.043 1.00 54.38 240 PRO C CA 1
ATOM 1220 C C . PRO A 1 240 ? 135.414 198.356 159.265 1.00 51.80 240 PRO C C 1
ATOM 1221 O O . PRO A 1 240 ? 136.083 197.499 159.855 1.00 54.16 240 PRO C O 1
ATOM 1225 N N . ASP A 1 241 ? 135.388 199.630 159.662 1.00 47.55 241 ASP C N 1
ATOM 1226 C CA . ASP A 1 241 ? 136.136 200.049 160.844 1.00 49.72 241 ASP C CA 1
ATOM 1227 C C . ASP A 1 241 ? 135.585 199.401 162.108 1.00 48.55 241 ASP C C 1
ATOM 1228 O O . ASP A 1 241 ? 136.350 198.917 162.954 1.00 49.23 241 ASP C O 1
ATOM 1233 N N . ASP A 1 242 ? 134.258 199.379 162.250 1.00 44.08 242 ASP C N 1
ATOM 1234 C CA . ASP A 1 242 ? 133.641 198.675 163.368 1.00 45.45 242 ASP C CA 1
ATOM 1235 C C . ASP A 1 242 ? 133.970 197.190 163.327 1.00 42.39 242 ASP C C 1
ATOM 1236 O O . ASP A 1 242 ? 134.267 196.583 164.361 1.00 40.84 242 ASP C O 1
ATOM 1241 N N . ALA A 1 243 ? 133.925 196.590 162.137 1.00 42.58 243 ALA C N 1
ATOM 1242 C CA . ALA A 1 243 ? 134.227 195.169 162.014 1.00 39.83 243 ALA C CA 1
ATOM 1243 C C . ALA A 1 243 ? 135.643 194.866 162.478 1.00 39.64 243 ALA C C 1
ATOM 1244 O O . ALA A 1 243 ? 135.880 193.859 163.154 1.00 38.02 243 ALA C O 1
ATOM 1246 N N . LEU A 1 244 ? 136.601 195.727 162.126 1.00 39.74 244 LEU C N 1
ATOM 1247 C CA . LEU A 1 244 ? 137.984 195.487 162.523 1.00 36.96 244 LEU C CA 1
ATOM 1248 C C . LEU A 1 244 ? 138.211 195.777 164.001 1.00 35.81 244 LEU C C 1
ATOM 1249 O O . LEU A 1 244 ? 139.082 195.160 164.621 1.00 33.01 244 LEU C O 1
ATOM 1254 N N . ASN A 1 245 ? 137.443 196.698 164.586 1.00 33.52 245 ASN C N 1
ATOM 1255 C CA . ASN A 1 245 ? 137.635 197.020 165.996 1.00 32.14 245 ASN C CA 1
ATOM 1256 C C . ASN A 1 245 ? 137.099 195.942 166.937 1.00 34.17 245 ASN C C 1
ATOM 1257 O O . ASN A 1 245 ? 137.500 195.909 168.103 1.00 31.23 245 ASN C O 1
ATOM 1262 N N . ASN A 1 246 ? 136.218 195.059 166.466 1.00 31.72 246 ASN C N 1
ATOM 1263 C CA . ASN A 1 246 ? 135.540 194.094 167.323 1.00 21.97 246 ASN C CA 1
ATOM 1264 C C . ASN A 1 246 ? 136.144 192.693 167.268 1.00 20.45 246 ASN C C 1
ATOM 1265 O O . ASN A 1 246 ? 135.504 191.742 167.719 1.00 24.87 246 ASN C O 1
ATOM 1270 N N . VAL A 1 247 ? 137.349 192.537 166.724 1.00 20.46 247 VAL C N 1
ATOM 1271 C CA . VAL A 1 247 ? 138.047 191.255 166.705 1.00 18.67 247 VAL C CA 1
ATOM 1272 C C . VAL A 1 247 ? 139.350 191.408 167.478 1.00 17.40 247 VAL C C 1
ATOM 1273 O O . VAL A 1 247 ? 140.125 192.332 167.216 1.00 13.96 247 VAL C O 1
ATOM 1277 N N . ALA A 1 248 ? 139.585 190.511 168.434 1.00 20.01 248 ALA C N 1
ATOM 1278 C CA . ALA A 1 248 ? 140.846 190.459 169.164 1.00 17.93 248 ALA C CA 1
ATOM 1279 C C . ALA A 1 248 ? 141.686 189.300 168.640 1.00 13.52 248 ALA C C 1
ATOM 1280 O O . ALA A 1 248 ? 141.170 188.202 168.430 1.00 19.65 248 ALA C O 1
ATOM 1282 N N . TYR A 1 249 ? 142.977 189.553 168.417 1.00 7.27 249 TYR C N 1
ATOM 1283 C CA . TYR A 1 249 ? 143.851 188.629 167.703 1.00 12.86 249 TYR C CA 1
ATOM 1284 C C . TYR A 1 249 ? 145.126 188.355 168.492 1.00 10.80 249 TYR C C 1
ATOM 1285 O O . TYR A 1 249 ? 145.685 189.262 169.113 1.00 15.49 249 TYR C O 1
ATOM 1294 N N . ALA A 1 250 ? 145.586 187.103 168.463 1.00 7.96 250 ALA C N 1
ATOM 1295 C CA . ALA A 1 250 ? 146.870 186.765 169.068 1.00 7.53 250 ALA C CA 1
ATOM 1296 C C . ALA A 1 250 ? 147.548 185.640 168.297 1.00 8.25 250 ALA C C 1
ATOM 1297 O O . ALA A 1 250 ? 146.888 184.790 167.692 1.00 11.54 250 ALA C O 1
ATOM 1299 N N . ARG A 1 251 ? 148.878 185.641 168.346 1.00 6.48 251 ARG C N 1
ATOM 1300 C CA . ARG A 1 251 ? 149.720 184.630 167.719 1.00 11.99 251 ARG C CA 1
ATOM 1301 C C . ARG A 1 251 ? 150.471 183.855 168.796 1.00 10.61 251 ARG C C 1
ATOM 1302 O O . ARG A 1 251 ? 151.038 184.455 169.713 1.00 13.66 251 ARG C O 1
ATOM 1310 N N . ALA A 1 252 ? 150.473 182.531 168.688 1.00 8.61 252 ALA C N 1
ATOM 1311 C CA . ALA A 1 252 ? 151.167 181.665 169.631 1.00 13.99 252 ALA C CA 1
ATOM 1312 C C . ALA A 1 252 ? 152.441 181.105 169.008 1.00 5.37 252 ALA C C 1
ATOM 1313 O O . ALA A 1 252 ? 152.496 180.839 167.806 1.00 14.37 252 ALA C O 1
ATOM 1315 N N . TYR A 1 253 ? 153.469 180.919 169.843 1.00 8.15 253 TYR C N 1
ATOM 1316 C CA . TYR A 1 253 ? 154.777 180.472 169.380 1.00 6.84 253 TYR C CA 1
ATOM 1317 C C . TYR A 1 253 ? 155.208 179.106 169.900 1.00 7.94 253 TYR C C 1
ATOM 1318 O O . TYR A 1 253 ? 156.123 178.517 169.320 1.00 14.21 253 TYR C O 1
ATOM 1327 N N . ASN A 1 254 ? 154.596 178.592 170.964 1.00 9.67 254 ASN C N 1
ATOM 1328 C CA . ASN A 1 254 ? 154.821 177.219 171.408 1.00 3.77 254 ASN C CA 1
ATOM 1329 C C . ASN A 1 254 ? 153.629 176.802 172.267 1.00 5.02 254 ASN C C 1
ATOM 1330 O O . ASN A 1 254 ? 152.723 177.596 172.524 1.00 12.81 254 ASN C O 1
ATOM 1335 N N . ALA A 1 255 ? 153.629 175.538 172.703 1.00 8.48 255 ALA C N 1
ATOM 1336 C CA . ALA A 1 255 ? 152.446 174.963 173.350 1.00 13.03 255 ALA C CA 1
ATOM 1337 C C . ALA A 1 255 ? 152.182 175.571 174.729 1.00 16.96 255 ALA C C 1
ATOM 1338 O O . ALA A 1 255 ? 151.020 175.772 175.111 1.00 15.58 255 ALA C O 1
ATOM 1340 N N . ASP A 1 256 ? 153.238 175.869 175.492 1.00 10.38 256 ASP C N 1
ATOM 1341 C CA . ASP A 1 256 ? 153.057 176.506 176.795 1.00 9.40 256 ASP C CA 1
ATOM 1342 C C . ASP A 1 256 ? 152.410 177.881 176.660 1.00 16.48 256 ASP C C 1
ATOM 1343 O O . ASP A 1 256 ? 151.506 178.228 177.426 1.00 17.65 256 ASP C O 1
ATOM 1348 N N . HIS A 1 257 ? 152.865 178.675 175.688 1.00 9.84 257 HIS C N 1
ATOM 1349 C CA . HIS A 1 257 ? 152.267 179.980 175.412 1.00 4.41 257 HIS C CA 1
ATOM 1350 C C . HIS A 1 257 ? 150.807 179.839 174.978 1.00 10.59 257 HIS C C 1
ATOM 1351 O O . HIS A 1 257 ? 149.940 180.630 175.384 1.00 12.80 257 HIS C O 1
ATOM 1358 N N . GLN A 1 258 ? 150.526 178.827 174.153 1.00 9.61 258 GLN C N 1
ATOM 1359 C CA . GLN A 1 258 ? 149.164 178.553 173.707 1.00 8.61 258 GLN C CA 1
ATOM 1360 C C . GLN A 1 258 ? 148.239 178.277 174.888 1.00 9.05 258 GLN C C 1
ATOM 1361 O O . GLN A 1 258 ? 147.113 178.784 174.932 1.00 14.75 258 GLN C O 1
ATOM 1367 N N . LEU A 1 259 ? 148.695 177.480 175.859 1.00 11.84 259 LEU C N 1
ATOM 1368 C CA . LEU A 1 259 ? 147.888 177.256 177.058 1.00 10.50 259 LEU C CA 1
ATOM 1369 C C . LEU A 1 259 ? 147.785 178.520 177.911 1.00 8.79 259 LEU C C 1
ATOM 1370 O O . LEU A 1 259 ? 146.732 178.796 178.493 1.00 15.16 259 LEU C O 1
ATOM 1375 N N . ARG A 1 260 ? 148.863 179.302 177.987 1.00 12.96 260 ARG C N 1
ATOM 1376 C CA . ARG A 1 260 ? 148.880 180.492 178.834 1.00 12.31 260 ARG C CA 1
ATOM 1377 C C . ARG A 1 260 ? 147.894 181.562 178.367 1.00 12.89 260 ARG C C 1
ATOM 1378 O O . ARG A 1 260 ? 147.398 182.337 179.190 1.00 14.15 260 ARG C O 1
ATOM 1386 N N . LEU A 1 261 ? 147.616 181.643 177.062 1.00 15.85 261 LEU C N 1
ATOM 1387 C CA . LEU A 1 261 ? 146.745 182.713 176.558 1.00 15.08 261 LEU C CA 1
ATOM 1388 C C . LEU A 1 261 ? 145.278 182.585 177.006 1.00 19.66 261 LEU C C 1
ATOM 1389 O O . LEU A 1 261 ? 144.529 183.573 176.942 1.00 18.42 261 LEU C O 1
ATOM 1394 N N . LEU A 1 262 ? 144.852 181.409 177.480 1.00 17.45 262 LEU C N 1
ATOM 1395 C CA . LEU A 1 262 ? 143.449 181.219 177.854 1.00 16.84 262 LEU C CA 1
ATOM 1396 C C . LEU A 1 262 ? 143.076 181.973 179.134 1.00 18.86 262 LEU C C 1
ATOM 1397 O O . LEU A 1 262 ? 141.915 182.369 179.298 1.00 21.46 262 LEU C O 1
ATOM 1402 N N . ASP A 1 263 ? 144.031 182.185 180.045 1.00 14.89 263 ASP C N 1
ATOM 1403 C CA . ASP A 1 263 ? 143.751 182.986 181.236 1.00 16.21 263 ASP C CA 1
ATOM 1404 C C . ASP A 1 263 ? 143.413 184.427 180.869 1.00 22.94 263 ASP C C 1
ATOM 1405 O O . ASP A 1 263 ? 142.456 185.011 181.399 1.00 25.85 263 ASP C O 1
ATOM 1410 N N . ALA A 1 264 ? 144.189 185.017 179.958 1.00 20.62 264 ALA C N 1
ATOM 1411 C CA . ALA A 1 264 ? 143.871 186.353 179.472 1.00 22.42 264 ALA C CA 1
ATOM 1412 C C . ALA A 1 264 ? 142.538 186.362 178.738 1.00 23.99 264 ALA C C 1
ATOM 1413 O O . ALA A 1 264 ? 141.774 187.329 178.839 1.00 25.73 264 ALA C O 1
ATOM 1415 N N . ALA A 1 265 ? 142.242 185.297 177.986 1.00 24.26 265 ALA C N 1
ATOM 1416 C CA . ALA A 1 265 ? 140.935 185.211 177.336 1.00 23.60 265 ALA C CA 1
ATOM 1417 C C . ALA A 1 265 ? 139.799 185.294 178.354 1.00 26.08 265 ALA C C 1
ATOM 1418 O O . ALA A 1 265 ? 138.829 186.036 178.160 1.00 27.04 265 ALA C O 1
ATOM 1420 N N . ALA A 1 266 ? 139.898 184.530 179.446 1.00 24.08 266 ALA C N 1
ATOM 1421 C CA . ALA A 1 266 ? 138.854 184.565 180.473 1.00 27.09 266 ALA C CA 1
ATOM 1422 C C . ALA A 1 266 ? 138.747 185.945 181.116 1.00 27.58 266 ALA C C 1
ATOM 1423 O O . ALA A 1 266 ? 137.639 186.461 181.334 1.00 23.76 266 ALA C O 1
ATOM 1425 N N . GLN A 1 267 ? 139.893 186.559 181.427 1.00 32.31 267 GLN C N 1
ATOM 1426 C CA . GLN A 1 267 ? 139.884 187.909 181.982 1.00 29.95 267 GLN C CA 1
ATOM 1427 C C . GLN A 1 267 ? 139.145 188.879 181.067 1.00 31.37 267 GLN C C 1
ATOM 1428 O O . GLN A 1 267 ? 138.338 189.694 181.526 1.00 30.07 267 GLN C O 1
ATOM 1434 N N . MET A 1 268 ? 139.419 188.809 179.763 1.00 27.81 268 MET C N 1
ATOM 1435 C CA . MET A 1 268 ? 138.753 189.695 178.813 1.00 24.51 268 MET C CA 1
ATOM 1436 C C . MET A 1 268 ? 137.257 189.413 178.743 1.00 30.50 268 MET C C 1
ATOM 1437 O O . MET A 1 268 ? 136.447 190.344 178.676 1.00 26.89 268 MET C O 1
ATOM 1442 N N . MET A 1 269 ? 136.873 188.133 178.740 1.00 30.72 269 MET C N 1
ATOM 1443 C CA . MET A 1 269 ? 135.464 187.779 178.611 1.00 26.15 269 MET C CA 1
ATOM 1444 C C . MET A 1 269 ? 134.648 188.173 179.833 1.00 26.74 269 MET C C 1
ATOM 1445 O O . MET A 1 269 ? 133.434 188.360 179.714 1.00 19.77 269 MET C O 1
ATOM 1450 N N . SER A 1 270 ? 135.279 188.309 181.001 1.00 32.38 270 SER C N 1
ATOM 1451 C CA . SER A 1 270 ? 134.534 188.768 182.168 1.00 34.01 270 SER C CA 1
ATOM 1452 C C . SER A 1 270 ? 134.208 190.260 182.128 1.00 32.19 270 SER C C 1
ATOM 1453 O O . SER A 1 270 ? 133.462 190.731 182.991 1.00 31.22 270 SER C O 1
ATOM 1456 N N . GLU A 1 271 ? 134.732 191.011 181.158 1.00 34.27 271 GLU C N 1
ATOM 1457 C CA . GLU A 1 271 ? 134.555 192.459 181.109 1.00 33.88 271 GLU C CA 1
ATOM 1458 C C . GLU A 1 271 ? 133.644 192.946 179.991 1.00 30.63 271 GLU C C 1
ATOM 1459 O O . GLU A 1 271 ? 132.987 193.973 180.161 1.00 31.12 271 GLU C O 1
ATOM 1465 N N . SER A 1 272 ? 133.586 192.249 178.858 1.00 30.84 272 SER C N 1
ATOM 1466 C CA . SER A 1 272 ? 132.713 192.621 177.751 1.00 27.08 272 SER C CA 1
ATOM 1467 C C . SER A 1 272 ? 132.088 191.363 177.166 1.00 26.53 272 SER C C 1
ATOM 1468 O O . SER A 1 272 ? 132.492 190.243 177.480 1.00 35.01 272 SER C O 1
ATOM 1471 N N . ARG A 1 273 ? 131.101 191.553 176.293 1.00 21.47 273 ARG C N 1
ATOM 1472 C CA . ARG A 1 273 ? 130.332 190.442 175.744 1.00 24.45 273 ARG C CA 1
ATOM 1473 C C . ARG A 1 273 ? 130.985 189.884 174.481 1.00 22.08 273 ARG C C 1
ATOM 1474 O O . ARG A 1 273 ? 131.240 190.621 173.525 1.00 24.08 273 ARG C O 1
ATOM 1482 N N . PHE A 1 274 ? 131.242 188.578 174.485 1.00 22.23 274 PHE C N 1
ATOM 1483 C CA . PHE A 1 274 ? 131.764 187.839 173.345 1.00 20.37 274 PHE C CA 1
ATOM 1484 C C . PHE A 1 274 ? 130.770 186.751 172.956 1.00 19.48 274 PHE C C 1
ATOM 1485 O O . PHE A 1 274 ? 129.865 186.414 173.720 1.00 21.47 274 PHE C O 1
ATOM 1493 N N . SER A 1 275 ? 130.939 186.191 171.756 1.00 22.55 275 SER C N 1
ATOM 1494 C CA . SER A 1 275 ? 130.114 185.052 171.358 1.00 15.25 275 SER C CA 1
ATOM 1495 C C . SER A 1 275 ? 130.858 183.908 170.675 1.00 15.81 275 SER C C 1
ATOM 1496 O O . SER A 1 275 ? 130.274 182.827 170.549 1.00 23.21 275 SER C O 1
ATOM 1499 N N . LEU A 1 276 ? 132.115 184.075 170.263 1.00 14.21 276 LEU C N 1
ATOM 1500 C CA . LEU A 1 276 ? 132.802 183.036 169.505 1.00 13.26 276 LEU C CA 1
ATOM 1501 C C . LEU A 1 276 ? 134.286 183.000 169.854 1.00 11.23 276 LEU C C 1
ATOM 1502 O O . LEU A 1 276 ? 134.902 184.035 170.115 1.00 18.63 276 LEU C O 1
ATOM 1507 N N . ILE A 1 277 ? 134.856 181.790 169.836 1.00 15.40 277 ILE C N 1
ATOM 1508 C CA . ILE A 1 277 ? 136.291 181.565 169.991 1.00 10.95 277 ILE C CA 1
ATOM 1509 C C . ILE A 1 277 ? 136.770 180.613 168.898 1.00 12.82 277 ILE C C 1
ATOM 1510 O O . ILE A 1 277 ? 136.109 179.610 168.606 1.00 15.18 277 ILE C O 1
ATOM 1515 N N . VAL A 1 278 ? 137.930 180.923 168.308 1.00 11.83 278 VAL C N 1
ATOM 1516 C CA . VAL A 1 278 ? 138.517 180.168 167.202 1.00 10.32 278 VAL C CA 1
ATOM 1517 C C . VAL A 1 278 ? 139.938 179.748 167.568 1.00 9.34 278 VAL C C 1
ATOM 1518 O O . VAL A 1 278 ? 140.714 180.555 168.089 1.00 12.42 278 VAL C O 1
ATOM 1522 N N . VAL A 1 279 ? 140.283 178.488 167.291 1.00 9.19 279 VAL C N 1
ATOM 1523 C CA . VAL A 1 279 ? 141.660 177.996 167.419 1.00 6.70 279 VAL C CA 1
ATOM 1524 C C . VAL A 1 279 ? 142.071 177.323 166.108 1.00 2.52 279 VAL C C 1
ATOM 1525 O O . VAL A 1 279 ? 141.560 176.245 165.761 1.00 5.68 279 VAL C O 1
ATOM 1529 N N . ASP A 1 280 ? 143.034 177.932 165.413 1.00 13.26 280 ASP C N 1
ATOM 1530 C CA . ASP A 1 280 ? 143.393 177.580 164.038 1.00 10.81 280 ASP C CA 1
ATOM 1531 C C . ASP A 1 280 ? 144.917 177.557 163.914 1.00 6.35 280 ASP C C 1
ATOM 1532 O O . ASP A 1 280 ? 145.540 178.605 163.736 1.00 10.55 280 ASP C O 1
ATOM 1537 N N . SER A 1 281 ? 145.518 176.375 164.012 1.00 9.89 281 SER C N 1
ATOM 1538 C CA . SER A 1 281 ? 144.912 175.080 164.298 1.00 9.01 281 SER C CA 1
ATOM 1539 C C . SER A 1 281 ? 145.390 174.567 165.660 1.00 8.01 281 SER C C 1
ATOM 1540 O O . SER A 1 281 ? 146.236 175.184 166.293 1.00 14.33 281 SER C O 1
ATOM 1543 N N . VAL A 1 282 ? 144.851 173.437 166.106 1.00 15.00 282 VAL C N 1
ATOM 1544 C CA . VAL A 1 282 ? 145.053 173.020 167.490 1.00 12.23 282 VAL C CA 1
ATOM 1545 C C . VAL A 1 282 ? 146.289 172.135 167.689 1.00 0.85 282 VAL C C 1
ATOM 1546 O O . VAL A 1 282 ? 146.880 172.149 168.772 1.00 15.82 282 VAL C O 1
ATOM 1550 N N . MET A 1 283 ? 146.717 171.380 166.678 1.00 6.44 283 MET C N 1
ATOM 1551 C CA . MET A 1 283 ? 147.779 170.395 166.861 1.00 3.83 283 MET C CA 1
ATOM 1552 C C . MET A 1 283 ? 149.085 170.748 166.148 1.00 5.96 283 MET C C 1
ATOM 1553 O O . MET A 1 283 ? 150.005 169.928 166.141 1.00 9.86 283 MET C O 1
ATOM 1558 N N . ALA A 1 284 ? 149.203 171.947 165.569 1.00 10.11 284 ALA C N 1
ATOM 1559 C CA . ALA A 1 284 ? 150.371 172.259 164.743 1.00 12.33 284 ALA C CA 1
ATOM 1560 C C . ALA A 1 284 ? 151.667 172.314 165.557 1.00 12.96 284 ALA C C 1
ATOM 1561 O O . ALA A 1 284 ? 152.700 171.809 165.108 1.00 8.65 284 ALA C O 1
ATOM 1563 N N . LEU A 1 285 ? 151.644 172.925 166.745 1.00 13.81 285 LEU C N 1
ATOM 1564 C CA . LEU A 1 285 ? 152.871 173.059 167.531 1.00 11.06 285 LEU C CA 1
ATOM 1565 C C . LEU A 1 285 ? 153.183 171.811 168.358 1.00 8.19 285 LEU C C 1
ATOM 1566 O O . LEU A 1 285 ? 154.359 171.543 168.644 1.00 12.08 285 LEU C O 1
ATOM 1571 N N . TYR A 1 286 ? 152.158 171.039 168.738 1.00 12.41 286 TYR C N 1
ATOM 1572 C CA . TYR A 1 286 ? 152.384 169.787 169.458 1.00 10.08 286 TYR C CA 1
ATOM 1573 C C . TYR A 1 286 ? 153.215 168.810 168.635 1.00 12.53 286 TYR C C 1
ATOM 1574 O O . TYR A 1 286 ? 153.969 168.009 169.196 1.00 9.75 286 TYR C O 1
ATOM 1583 N N . ARG A 1 287 ? 153.087 168.869 167.308 1.00 13.16 287 ARG C N 1
ATOM 1584 C CA . ARG A 1 287 ? 153.812 167.960 166.425 1.00 13.58 287 ARG C CA 1
ATOM 1585 C C . ARG A 1 287 ? 155.316 168.040 166.651 1.00 15.36 287 ARG C C 1
ATOM 1586 O O . ARG A 1 287 ? 156.000 167.015 166.734 1.00 17.43 287 ARG C O 1
ATOM 1594 N N . THR A 1 288 ? 155.854 169.254 166.745 1.00 15.18 288 THR C N 1
ATOM 1595 C CA . THR A 1 288 ? 157.293 169.432 166.858 1.00 10.22 288 THR C CA 1
ATOM 1596 C C . THR A 1 288 ? 157.778 169.658 168.284 1.00 13.48 288 THR C C 1
ATOM 1597 O O . THR A 1 288 ? 158.957 169.414 168.556 1.00 19.14 288 THR C O 1
ATOM 1601 N N . ASP A 1 289 ? 156.915 170.104 169.203 1.00 14.31 289 ASP C N 1
ATOM 1602 C CA . ASP A 1 289 ? 157.376 170.290 170.577 1.00 8.06 289 ASP C CA 1
ATOM 1603 C C . ASP A 1 289 ? 157.639 168.958 171.276 1.00 12.09 289 ASP C C 1
ATOM 1604 O O . ASP A 1 289 ? 158.455 168.898 172.199 1.00 18.43 289 ASP C O 1
ATOM 1609 N N . PHE A 1 290 ? 156.960 167.893 170.861 1.00 14.24 290 PHE C N 1
ATOM 1610 C CA . PHE A 1 290 ? 157.204 166.542 171.353 1.00 17.42 290 PHE C CA 1
ATOM 1611 C C . PHE A 1 290 ? 157.533 165.661 170.158 1.00 20.08 290 PHE C C 1
ATOM 1612 O O . PHE A 1 290 ? 156.825 165.700 169.146 1.00 27.78 290 PHE C O 1
ATOM 1620 N N . SER A 1 291 ? 158.602 164.876 170.261 1.00 24.38 291 SER C N 1
ATOM 1621 C CA . SER A 1 291 ? 159.100 164.105 169.126 1.00 24.92 291 SER C CA 1
ATOM 1622 C C . SER A 1 291 ? 159.326 162.657 169.527 1.00 29.78 291 SER C C 1
ATOM 1623 O O . SER A 1 291 ? 160.093 162.379 170.455 1.00 31.97 291 SER C O 1
ATOM 1626 N N . GLY A 1 292 ? 158.668 161.738 168.819 1.00 34.63 292 GLY C N 1
ATOM 1627 C CA . GLY A 1 292 ? 158.989 160.329 168.910 1.00 36.55 292 GLY C CA 1
ATOM 1628 C C . GLY A 1 292 ? 158.205 159.549 169.947 1.00 37.92 292 GLY C C 1
ATOM 1629 O O . GLY A 1 292 ? 157.330 160.052 170.655 1.00 36.36 292 GLY C O 1
ATOM 1630 N N . ARG A 1 293 ? 158.569 158.267 170.030 1.00 41.12 293 ARG C N 1
ATOM 1631 C CA . ARG A 1 293 ? 157.893 157.319 170.911 1.00 40.53 293 ARG C CA 1
ATOM 1632 C C . ARG A 1 293 ? 157.966 157.754 172.367 1.00 41.58 293 ARG C C 1
ATOM 1633 O O . ARG A 1 293 ? 156.977 157.660 173.102 1.00 41.17 293 ARG C O 1
ATOM 1641 N N . GLY A 1 294 ? 159.137 158.211 172.808 1.00 36.20 294 GLY C N 1
ATOM 1642 C CA . GLY A 1 294 ? 159.398 158.418 174.219 1.00 33.32 294 GLY C CA 1
ATOM 1643 C C . GLY A 1 294 ? 158.734 159.621 174.848 1.00 37.17 294 GLY C C 1
ATOM 1644 O O . GLY A 1 294 ? 158.852 159.800 176.062 1.00 39.02 294 GLY C O 1
ATOM 1645 N N . GLU A 1 295 ? 158.039 160.449 174.065 1.00 28.63 295 GLU C N 1
ATOM 1646 C CA . GLU A 1 295 ? 157.382 161.641 174.591 1.00 25.24 295 GLU C CA 1
ATOM 1647 C C . GLU A 1 295 ? 155.883 161.668 174.294 1.00 21.74 295 GLU C C 1
ATOM 1648 O O . GLU A 1 295 ? 155.263 162.730 174.380 1.00 26.59 295 GLU C O 1
ATOM 1654 N N . LEU A 1 296 ? 155.285 160.522 173.964 1.00 13.22 296 LEU C N 1
ATOM 1655 C CA . LEU A 1 296 ? 153.889 160.503 173.527 1.00 16.18 296 LEU C CA 1
ATOM 1656 C C . LEU A 1 296 ? 152.920 160.745 174.687 1.00 17.68 296 LEU C C 1
ATOM 1657 O O . LEU A 1 296 ? 151.954 161.512 174.550 1.00 24.45 296 LEU C O 1
ATOM 1662 N N . SER A 1 297 ? 153.166 160.113 175.838 1.00 14.04 297 SER C N 1
ATOM 1663 C CA . SER A 1 297 ? 152.256 160.238 176.975 1.00 14.45 297 SER C CA 1
ATOM 1664 C C . SER A 1 297 ? 152.146 161.681 177.459 1.00 12.40 297 SER C C 1
ATOM 1665 O O . SER A 1 297 ? 151.042 162.172 177.728 1.00 19.80 297 SER C O 1
ATOM 1668 N N . ALA A 1 298 ? 153.282 162.371 177.581 1.00 9.05 298 ALA C N 1
ATOM 1669 C CA . ALA A 1 298 ? 153.268 163.758 178.038 1.00 16.51 298 ALA C CA 1
ATOM 1670 C C . ALA A 1 298 ? 152.517 164.660 177.062 1.00 17.66 298 ALA C C 1
ATOM 1671 O O . ALA A 1 298 ? 151.749 165.540 177.479 1.00 16.77 298 ALA C O 1
ATOM 1673 N N . ARG A 1 299 ? 152.729 164.453 175.759 1.00 7.40 299 ARG C N 1
ATOM 1674 C CA . ARG A 1 299 ? 152.002 165.205 174.740 1.00 1.91 299 ARG C CA 1
ATOM 1675 C C . ARG A 1 299 ? 150.493 165.034 174.899 1.00 10.58 299 ARG C C 1
ATOM 1676 O O . ARG A 1 299 ? 149.738 166.018 174.907 1.00 14.22 299 ARG C O 1
ATOM 1684 N N . GLN A 1 300 ? 150.035 163.785 175.040 1.00 7.00 300 GLN C N 1
ATOM 1685 C CA . GLN A 1 300 ? 148.596 163.546 175.136 1.00 9.33 300 GLN C CA 1
ATOM 1686 C C . GLN A 1 300 ? 148.009 164.133 176.420 1.00 10.44 300 GLN C C 1
ATOM 1687 O O . GLN A 1 300 ? 146.887 164.657 176.410 1.00 9.29 300 GLN C O 1
ATOM 1693 N N . MET A 1 301 ? 148.754 164.074 177.529 1.00 11.00 301 MET C N 1
ATOM 1694 C CA . MET A 1 301 ? 148.273 164.666 178.779 1.00 6.52 301 MET C CA 1
ATOM 1695 C C . MET A 1 301 ? 148.122 166.187 178.670 1.00 10.78 301 MET C C 1
ATOM 1696 O O . MET A 1 301 ? 147.109 166.760 179.111 1.00 16.11 301 MET C O 1
ATOM 1701 N N . HIS A 1 302 ? 149.113 166.854 178.069 1.00 11.94 302 HIS C N 1
ATOM 1702 C CA . HIS A 1 302 ? 149.027 168.298 177.848 1.00 9.36 302 HIS C CA 1
ATOM 1703 C C . HIS A 1 302 ? 147.811 168.658 176.990 1.00 10.17 302 HIS C C 1
ATOM 1704 O O . HIS A 1 302 ? 147.063 169.602 177.299 1.00 9.87 302 HIS C O 1
ATOM 1711 N N . LEU A 1 303 ? 147.595 167.905 175.907 1.00 4.84 303 LEU C N 1
ATOM 1712 C CA . LEU A 1 303 ? 146.453 168.170 175.034 1.00 2.97 303 LEU C CA 1
ATOM 1713 C C . LEU A 1 303 ? 145.123 167.986 175.767 1.00 6.31 303 LEU C C 1
ATOM 1714 O O . LEU A 1 303 ? 144.173 168.757 175.557 1.00 11.20 303 LEU C O 1
ATOM 1719 N N . ALA A 1 304 ? 145.030 166.963 176.622 1.00 7.91 304 ALA C N 1
ATOM 1720 C CA . ALA A 1 304 ? 143.806 166.756 177.395 1.00 4.81 304 ALA C CA 1
ATOM 1721 C C . ALA A 1 304 ? 143.515 167.945 178.306 1.00 5.22 304 ALA C C 1
ATOM 1722 O O . ALA A 1 304 ? 142.359 168.382 178.426 1.00 8.40 304 ALA C O 1
ATOM 1724 N N . LYS A 1 305 ? 144.553 168.488 178.950 1.00 6.96 305 LYS C N 1
ATOM 1725 C CA . LYS A 1 305 ? 144.348 169.678 179.775 1.00 4.79 305 LYS C CA 1
ATOM 1726 C C . LYS A 1 305 ? 143.815 170.850 178.950 1.00 13.60 305 LYS C C 1
ATOM 1727 O O . LYS A 1 305 ? 142.899 171.569 179.386 1.00 18.66 305 LYS C O 1
ATOM 1733 N N . PHE A 1 306 ? 144.380 171.059 177.756 1.00 10.34 306 PHE C N 1
ATOM 1734 C CA . PHE A 1 306 ? 143.922 172.160 176.905 1.00 7.52 306 PHE C CA 1
ATOM 1735 C C . PHE A 1 306 ? 142.441 172.007 176.532 1.00 5.14 306 PHE C C 1
ATOM 1736 O O . PHE A 1 306 ? 141.659 172.970 176.605 1.00 7.27 306 PHE C O 1
ATOM 1744 N N . MET A 1 307 ? 142.037 170.794 176.137 1.00 2.74 307 MET C N 1
ATOM 1745 C CA . MET A 1 307 ? 140.640 170.568 175.758 1.00 7.21 307 MET C CA 1
ATOM 1746 C C . MET A 1 307 ? 139.689 170.789 176.937 1.00 10.89 307 MET C C 1
ATOM 1747 O O . MET A 1 307 ? 138.598 171.362 176.772 1.00 9.50 307 MET C O 1
ATOM 1752 N N . ARG A 1 308 ? 140.080 170.338 178.133 1.00 9.16 308 ARG C N 1
ATOM 1753 C CA . ARG A 1 308 ? 139.228 170.550 179.301 1.00 9.71 308 ARG C CA 1
ATOM 1754 C C . ARG A 1 308 ? 139.040 172.038 179.590 1.00 12.69 308 ARG C C 1
ATOM 1755 O O . ARG A 1 308 ? 137.929 172.480 179.915 1.00 10.76 308 ARG C O 1
ATOM 1763 N N . ALA A 1 309 ? 140.112 172.830 179.476 1.00 10.38 309 ALA C N 1
ATOM 1764 C CA . ALA A 1 309 ? 139.971 174.269 179.697 1.00 9.06 309 ALA C CA 1
ATOM 1765 C C . ALA A 1 309 ? 139.019 174.905 178.682 1.00 14.42 309 ALA C C 1
ATOM 1766 O O . ALA A 1 309 ? 138.204 175.773 179.036 1.00 13.70 309 ALA C O 1
ATOM 1768 N N . LEU A 1 310 ? 139.109 174.495 177.412 1.00 8.48 310 LEU C N 1
ATOM 1769 C CA . LEU A 1 310 ? 138.186 175.038 176.412 1.00 6.13 310 LEU C CA 1
ATOM 1770 C C . LEU A 1 310 ? 136.728 174.745 176.777 1.00 12.45 310 LEU C C 1
ATOM 1771 O O . LEU A 1 310 ? 135.861 175.633 176.712 1.00 12.19 310 LEU C O 1
ATOM 1776 N N . GLN A 1 311 ? 136.435 173.496 177.159 1.00 13.23 311 GLN C N 1
ATOM 1777 C CA . GLN A 1 311 ? 135.057 173.160 177.521 1.00 4.15 311 GLN C CA 1
ATOM 1778 C C . GLN A 1 311 ? 134.591 173.949 178.744 1.00 6.15 311 GLN C C 1
ATOM 1779 O O . GLN A 1 311 ? 133.419 174.341 178.833 1.00 4.04 311 GLN C O 1
ATOM 1785 N N . ARG A 1 312 ? 135.489 174.182 179.704 1.00 9.60 312 ARG C N 1
ATOM 1786 C CA . ARG A 1 312 ? 135.123 174.992 180.863 1.00 9.70 312 ARG C CA 1
ATOM 1787 C C . ARG A 1 312 ? 134.739 176.413 180.456 1.00 16.35 312 ARG C C 1
ATOM 1788 O O . ARG A 1 312 ? 133.777 176.978 180.989 1.00 12.76 312 ARG C O 1
ATOM 1796 N N . LEU A 1 313 ? 135.486 177.014 179.524 1.00 14.55 313 LEU C N 1
ATOM 1797 C CA . LEU A 1 313 ? 135.116 178.352 179.054 1.00 11.68 313 LEU C CA 1
ATOM 1798 C C . LEU A 1 313 ? 133.737 178.349 178.398 1.00 13.20 313 LEU C C 1
ATOM 1799 O O . LEU A 1 313 ? 132.923 179.258 178.629 1.00 6.97 313 LEU C O 1
ATOM 1804 N N . ALA A 1 314 ? 133.461 177.336 177.569 1.00 10.63 314 ALA C N 1
ATOM 1805 C CA . ALA A 1 314 ? 132.151 177.256 176.921 1.00 7.62 314 ALA C CA 1
ATOM 1806 C C . ALA A 1 314 ? 131.023 177.131 177.944 1.00 21.67 314 ALA C C 1
ATOM 1807 O O . ALA A 1 314 ? 129.962 177.743 177.783 1.00 18.90 314 ALA C O 1
ATOM 1809 N N . ASP A 1 315 ? 131.223 176.324 178.991 1.00 18.27 315 ASP C N 1
ATOM 1810 C CA . ASP A 1 315 ? 130.216 176.232 180.049 1.00 16.50 315 ASP C CA 1
ATOM 1811 C C . ASP A 1 315 ? 130.043 177.566 180.770 1.00 17.21 315 ASP C C 1
ATOM 1812 O O . ASP A 1 315 ? 128.917 177.973 181.078 1.00 12.99 315 ASP C O 1
ATOM 1817 N N . GLN A 1 316 ? 131.150 178.258 181.047 1.00 20.57 316 GLN C N 1
ATOM 1818 C CA . GLN A 1 316 ? 131.107 179.480 181.847 1.00 13.50 316 GLN C CA 1
ATOM 1819 C C . GLN A 1 316 ? 130.367 180.609 181.137 1.00 22.87 316 GLN C C 1
ATOM 1820 O O . GLN A 1 316 ? 129.484 181.245 181.722 1.00 21.15 316 GLN C O 1
ATOM 1826 N N . PHE A 1 317 ? 130.729 180.899 179.886 1.00 21.44 317 PHE C N 1
ATOM 1827 C CA . PHE A 1 317 ? 130.263 182.132 179.260 1.00 14.84 317 PHE C CA 1
ATOM 1828 C C . PHE A 1 317 ? 129.207 181.933 178.180 1.00 17.36 317 PHE C C 1
ATOM 1829 O O . PHE A 1 317 ? 128.644 182.923 177.707 1.00 19.86 317 PHE C O 1
ATOM 1837 N N . GLY A 1 318 ? 128.909 180.697 177.794 1.00 12.77 318 GLY C N 1
ATOM 1838 C CA . GLY A 1 318 ? 127.929 180.438 176.751 1.00 10.88 318 GLY C CA 1
ATOM 1839 C C . GLY A 1 318 ? 128.312 180.880 175.353 1.00 11.53 318 GLY C C 1
ATOM 1840 O O . GLY A 1 318 ? 127.463 181.398 174.621 1.00 15.60 318 GLY C O 1
ATOM 1841 N N . VAL A 1 319 ? 129.563 180.677 174.957 1.00 15.81 319 VAL C N 1
ATOM 1842 C CA . VAL A 1 319 ? 130.033 181.050 173.633 1.00 15.82 319 VAL C CA 1
ATOM 1843 C C . VAL A 1 319 ? 130.153 179.796 172.774 1.00 12.79 319 VAL C C 1
ATOM 1844 O O . VAL A 1 319 ? 130.094 178.673 173.264 1.00 16.24 319 VAL C O 1
ATOM 1848 N N . ALA A 1 320 ? 130.339 179.989 171.470 1.00 11.37 320 ALA C N 1
ATOM 1849 C CA . ALA A 1 320 ? 130.665 178.878 170.584 1.00 12.35 320 ALA C CA 1
ATOM 1850 C C . ALA A 1 320 ? 132.181 178.738 170.438 1.00 11.23 320 ALA C C 1
ATOM 1851 O O . ALA A 1 320 ? 132.925 179.715 170.551 1.00 17.29 320 ALA C O 1
ATOM 1853 N N . VAL A 1 321 ? 132.633 177.505 170.197 1.00 10.47 321 VAL C N 1
ATOM 1854 C CA . VAL A 1 321 ? 134.054 177.167 170.109 1.00 9.51 321 VAL C CA 1
ATOM 1855 C C . VAL A 1 321 ? 134.296 176.383 168.820 1.00 6.66 321 VAL C C 1
ATOM 1856 O O . VAL A 1 321 ? 133.677 175.336 168.609 1.00 4.78 321 VAL C O 1
ATOM 1860 N N . VAL A 1 322 ? 135.215 176.866 167.977 1.00 12.77 322 VAL C N 1
ATOM 1861 C CA . VAL A 1 322 ? 135.555 176.216 166.710 1.00 4.83 322 VAL C CA 1
ATOM 1862 C C . VAL A 1 322 ? 137.067 176.008 166.637 1.00 3.01 322 VAL C C 1
ATOM 1863 O O . VAL A 1 322 ? 137.835 176.940 166.898 1.00 15.80 322 VAL C O 1
ATOM 1867 N N . VAL A 1 323 ? 137.494 174.792 166.275 1.00 9.14 323 VAL C N 1
ATOM 1868 C CA . VAL A 1 323 ? 138.909 174.448 166.147 1.00 12.25 323 VAL C CA 1
ATOM 1869 C C . VAL A 1 323 ? 139.160 173.746 164.814 1.00 5.37 323 VAL C C 1
ATOM 1870 O O . VAL A 1 323 ? 138.259 173.125 164.243 1.00 3.37 323 VAL C O 1
ATOM 1874 N N . THR A 1 324 ? 140.400 173.847 164.318 1.00 6.84 324 THR C N 1
ATOM 1875 C CA . THR A 1 324 ? 140.799 173.181 163.075 1.00 8.97 324 THR C CA 1
ATOM 1876 C C . THR A 1 324 ? 141.895 172.142 163.320 1.00 5.57 324 THR C C 1
ATOM 1877 O O . THR A 1 324 ? 142.561 172.149 164.356 1.00 10.81 324 THR C O 1
ATOM 1881 N N . ASN A 1 325 ? 142.085 171.246 162.343 1.00 7.63 325 ASN C N 1
ATOM 1882 C CA . ASN A 1 325 ? 142.980 170.098 162.484 1.00 8.08 325 ASN C CA 1
ATOM 1883 C C . ASN A 1 325 ? 143.529 169.650 161.126 1.00 9.77 325 ASN C C 1
ATOM 1884 O O . ASN A 1 325 ? 142.905 169.872 160.087 1.00 14.94 325 ASN C O 1
ATOM 1889 N N . GLN A 1 326 ? 144.695 168.991 161.154 1.00 16.38 326 GLN C N 1
ATOM 1890 C CA . GLN A 1 326 ? 145.397 168.467 159.981 1.00 7.97 326 GLN C CA 1
ATOM 1891 C C . GLN A 1 326 ? 145.217 166.947 159.860 1.00 9.49 326 GLN C C 1
ATOM 1892 O O . GLN A 1 326 ? 144.671 166.291 160.747 1.00 10.30 326 GLN C O 1
ATOM 1898 N N . VAL A 1 327 ? 145.706 166.381 158.746 1.00 13.19 327 VAL C N 1
ATOM 1899 C CA . VAL A 1 327 ? 145.545 164.960 158.440 1.00 16.60 327 VAL C CA 1
ATOM 1900 C C . VAL A 1 327 ? 146.890 164.317 158.098 1.00 8.06 327 VAL C C 1
ATOM 1901 O O . VAL A 1 327 ? 147.862 164.992 157.760 1.00 7.15 327 VAL C O 1
ATOM 1905 N N . VAL A 1 328 ? 146.929 162.981 158.194 1.00 14.43 328 VAL C N 1
ATOM 1906 C CA . VAL A 1 328 ? 148.076 162.165 157.796 1.00 13.45 328 VAL C CA 1
ATOM 1907 C C . VAL A 1 328 ? 147.599 160.979 156.965 1.00 15.52 328 VAL C C 1
ATOM 1908 O O . VAL A 1 328 ? 146.414 160.650 156.922 1.00 19.68 328 VAL C O 1
ATOM 1912 N N . ALA A 1 329 ? 148.559 160.318 156.324 1.00 16.51 329 ALA C N 1
ATOM 1913 C CA . ALA A 1 329 ? 148.304 159.161 155.477 1.00 17.50 329 ALA C CA 1
ATOM 1914 C C . ALA A 1 329 ? 148.340 157.864 156.279 1.00 22.26 329 ALA C C 1
ATOM 1915 O O . ALA A 1 329 ? 149.109 157.719 157.230 1.00 22.90 329 ALA C O 1
ATOM 1917 N N . GLN A 1 330 ? 147.496 156.918 155.877 1.00 23.86 330 GLN C N 1
ATOM 1918 C CA . GLN A 1 330 ? 147.467 155.586 156.475 1.00 26.42 330 GLN C CA 1
ATOM 1919 C C . GLN A 1 330 ? 148.379 154.671 155.665 1.00 29.84 330 GLN C C 1
ATOM 1920 O O . GLN A 1 330 ? 148.091 154.360 154.506 1.00 30.29 330 GLN C O 1
ATOM 1926 N N . VAL A 1 331 ? 149.479 154.246 156.271 1.00 33.88 331 VAL C N 1
ATOM 1927 C CA . VAL A 1 331 ? 150.473 153.452 155.567 1.00 36.20 331 VAL C CA 1
ATOM 1928 C C . VAL A 1 331 ? 150.253 151.966 155.817 1.00 38.83 331 VAL C C 1
ATOM 1929 O O . VAL A 1 331 ? 149.600 151.285 155.029 1.00 36.01 331 VAL C O 1
ATOM 1933 N N . PRO A 1 341 ? 141.895 156.897 152.977 1.00 30.33 341 PRO C N 1
ATOM 1934 C CA . PRO A 1 341 ? 143.358 156.795 152.933 1.00 30.73 341 PRO C CA 1
ATOM 1935 C C . PRO A 1 341 ? 144.062 157.845 153.796 1.00 29.59 341 PRO C C 1
ATOM 1936 O O . PRO A 1 341 ? 145.271 157.758 153.988 1.00 28.79 341 PRO C O 1
ATOM 1940 N N . LYS A 1 342 ? 143.308 158.815 154.312 1.00 25.89 342 LYS C N 1
ATOM 1941 C CA . LYS A 1 342 ? 143.839 159.852 155.184 1.00 22.23 342 LYS C CA 1
ATOM 1942 C C . LYS A 1 342 ? 142.962 159.975 156.422 1.00 20.17 342 LYS C C 1
ATOM 1943 O O . LYS A 1 342 ? 141.754 159.736 156.367 1.00 25.05 342 LYS C O 1
ATOM 1949 N N . LYS A 1 343 ? 143.577 160.345 157.544 1.00 16.27 343 LYS C N 1
ATOM 1950 C CA . LYS A 1 343 ? 142.853 160.445 158.804 1.00 14.51 343 LYS C CA 1
ATOM 1951 C C . LYS A 1 343 ? 143.398 161.598 159.636 1.00 14.86 343 LYS C C 1
ATOM 1952 O O . LYS A 1 343 ? 144.577 161.944 159.514 1.00 14.22 343 LYS C O 1
ATOM 1958 N N . PRO A 1 344 ? 142.574 162.197 160.495 1.00 15.97 344 PRO C N 1
ATOM 1959 C CA . PRO A 1 344 ? 143.042 163.313 161.331 1.00 12.20 344 PRO C CA 1
ATOM 1960 C C . PRO A 1 344 ? 143.989 162.860 162.439 1.00 9.02 344 PRO C C 1
ATOM 1961 O O . PRO A 1 344 ? 144.010 161.699 162.847 1.00 10.82 344 PRO C O 1
ATOM 1965 N N . ILE A 1 345 ? 144.782 163.812 162.928 1.00 7.17 345 ILE C N 1
ATOM 1966 C CA . ILE A 1 345 ? 145.788 163.545 163.949 1.00 7.04 345 ILE C CA 1
ATOM 1967 C C . ILE A 1 345 ? 145.230 163.906 165.321 1.00 8.40 345 ILE C C 1
ATOM 1968 O O . ILE A 1 345 ? 144.208 164.583 165.451 1.00 13.31 345 ILE C O 1
ATOM 1973 N N . GLY A 1 346 ? 145.906 163.434 166.367 1.00 9.83 346 GLY C N 1
ATOM 1974 C CA . GLY A 1 346 ? 145.520 163.708 167.739 1.00 0.80 346 GLY C CA 1
ATOM 1975 C C . GLY A 1 346 ? 145.049 162.510 168.542 1.00 5.16 346 GLY C C 1
ATOM 1976 O O . GLY A 1 346 ? 144.840 162.652 169.751 1.00 15.01 346 GLY C O 1
ATOM 1977 N N . GLY A 1 347 ? 144.854 161.348 167.920 1.00 0.00 347 GLY C N 1
ATOM 1978 C CA . GLY A 1 347 ? 144.562 160.135 168.667 1.00 0.12 347 GLY C CA 1
ATOM 1979 C C . GLY A 1 347 ? 143.140 160.050 169.207 1.00 6.84 347 GLY C C 1
ATOM 1980 O O . GLY A 1 347 ? 142.193 160.593 168.640 1.00 10.84 347 GLY C O 1
ATOM 1981 N N . ASN A 1 348 ? 143.000 159.335 170.327 1.00 4.23 348 ASN C N 1
ATOM 1982 C CA . ASN A 1 348 ? 141.699 159.117 170.954 1.00 9.65 348 ASN C CA 1
ATOM 1983 C C . ASN A 1 348 ? 141.256 160.282 171.835 1.00 5.33 348 ASN C C 1
ATOM 1984 O O . ASN A 1 348 ? 140.049 160.479 172.016 1.00 6.60 348 ASN C O 1
ATOM 1989 N N . ILE A 1 349 ? 142.198 161.076 172.350 1.00 3.22 349 ILE C N 1
ATOM 1990 C CA . ILE A 1 349 ? 141.848 162.251 173.146 1.00 8.75 349 ILE C CA 1
ATOM 1991 C C . ILE A 1 349 ? 141.009 163.225 172.321 1.00 13.65 349 ILE C C 1
ATOM 1992 O O . ILE A 1 349 ? 139.925 163.654 172.741 1.00 14.35 349 ILE C O 1
ATOM 1997 N N . MET A 1 350 ? 141.487 163.568 171.120 1.00 6.94 350 MET C N 1
ATOM 1998 C CA . MET A 1 350 ? 140.735 164.472 170.253 1.00 10.06 350 MET C CA 1
ATOM 1999 C C . MET A 1 350 ? 139.400 163.865 169.840 1.00 5.33 350 MET C C 1
ATOM 2000 O O . MET A 1 350 ? 138.374 164.551 169.843 1.00 13.01 350 MET C O 1
ATOM 2005 N N . ALA A 1 351 ? 139.397 162.579 169.478 1.00 8.79 351 ALA C N 1
ATOM 2006 C CA . ALA A 1 351 ? 138.183 161.947 168.972 1.00 3.19 351 ALA C CA 1
ATOM 2007 C C . ALA A 1 351 ? 137.082 161.910 170.028 1.00 3.61 351 ALA C C 1
ATOM 2008 O O . ALA A 1 351 ? 135.905 162.111 169.708 1.00 8.05 351 ALA C O 1
ATOM 2010 N N . HIS A 1 352 ? 137.436 161.653 171.290 1.00 8.60 352 HIS C N 1
ATOM 2011 C CA . HIS A 1 352 ? 136.428 161.635 172.344 1.00 8.66 352 HIS C CA 1
ATOM 2012 C C . HIS A 1 352 ? 136.072 163.025 172.864 1.00 9.44 352 HIS C C 1
ATOM 2013 O O . HIS A 1 352 ? 134.975 163.200 173.400 1.00 9.05 352 HIS C O 1
ATOM 2020 N N . SER A 1 353 ? 136.957 164.017 172.720 1.00 7.54 353 SER C N 1
ATOM 2021 C CA . SER A 1 353 ? 136.706 165.322 173.328 1.00 5.09 353 SER C CA 1
ATOM 2022 C C . SER A 1 353 ? 135.787 166.230 172.511 1.00 10.62 353 SER C C 1
ATOM 2023 O O . SER A 1 353 ? 135.192 167.147 173.083 1.00 9.09 353 SER C O 1
ATOM 2026 N N . SER A 1 354 ? 135.658 166.016 171.205 1.00 9.56 354 SER C N 1
ATOM 2027 C CA . SER A 1 354 ? 134.871 166.912 170.364 1.00 9.19 354 SER C CA 1
ATOM 2028 C C . SER A 1 354 ? 133.392 166.538 170.383 1.00 9.58 354 SER C C 1
ATOM 2029 O O . SER A 1 354 ? 133.038 165.360 170.450 1.00 12.21 354 SER C O 1
ATOM 2032 N N . THR A 1 355 ? 132.527 167.552 170.312 1.00 10.71 355 THR C N 1
ATOM 2033 C CA . THR A 1 355 ? 131.087 167.308 170.259 1.00 5.72 355 THR C CA 1
ATOM 2034 C C . THR A 1 355 ? 130.612 167.040 168.833 1.00 10.50 355 THR C C 1
ATOM 2035 O O . THR A 1 355 ? 129.893 166.067 168.590 1.00 5.91 355 THR C O 1
ATOM 2039 N N . THR A 1 356 ? 131.001 167.883 167.874 1.00 11.74 356 THR C N 1
ATOM 2040 C CA . THR A 1 356 ? 130.653 167.664 166.472 1.00 7.69 356 THR C CA 1
ATOM 2041 C C . THR A 1 356 ? 131.910 167.642 165.607 1.00 8.20 356 THR C C 1
ATOM 2042 O O . THR A 1 356 ? 132.850 168.400 165.853 1.00 16.99 356 THR C O 1
ATOM 2046 N N . ARG A 1 357 ? 131.923 166.770 164.591 1.00 9.83 357 ARG C N 1
ATOM 2047 C CA . ARG A 1 357 ? 133.069 166.600 163.697 1.00 12.55 357 ARG C CA 1
ATOM 2048 C C . ARG A 1 357 ? 132.633 166.670 162.236 1.00 9.95 357 ARG C C 1
ATOM 2049 O O . ARG A 1 357 ? 131.704 165.965 161.826 1.00 10.57 357 ARG C O 1
ATOM 2057 N N . LEU A 1 358 ? 133.335 167.491 161.443 1.00 9.54 358 LEU C N 1
ATOM 2058 C CA . LEU A 1 358 ? 133.049 167.670 160.022 1.00 11.92 358 LEU C CA 1
ATOM 2059 C C . LEU A 1 358 ? 134.311 167.491 159.181 1.00 12.75 358 LEU C C 1
ATOM 2060 O O . LEU A 1 358 ? 135.393 167.964 159.552 1.00 16.24 358 LEU C O 1
ATOM 2065 N N . GLY A 1 359 ? 134.160 166.813 158.047 1.00 14.81 359 GLY C N 1
ATOM 2066 C CA . GLY A 1 359 ? 135.254 166.569 157.111 1.00 6.96 359 GLY C CA 1
ATOM 2067 C C . GLY A 1 359 ? 135.039 167.293 155.792 1.00 7.19 359 GLY C C 1
ATOM 2068 O O . GLY A 1 359 ? 133.926 167.307 155.258 1.00 10.20 359 GLY C O 1
ATOM 2069 N N . PHE A 1 360 ? 136.115 167.887 155.269 1.00 19.15 360 PHE C N 1
ATOM 2070 C CA . PHE A 1 360 ? 136.092 168.684 154.046 1.00 15.48 360 PHE C CA 1
ATOM 2071 C C . PHE A 1 360 ? 136.839 167.976 152.919 1.00 12.75 360 PHE C C 1
ATOM 2072 O O . PHE A 1 360 ? 137.829 167.280 153.154 1.00 14.77 360 PHE C O 1
ATOM 2080 N N . LYS A 1 361 ? 136.368 168.171 151.685 1.00 8.69 361 LYS C N 1
ATOM 2081 C CA . LYS A 1 361 ? 137.019 167.600 150.509 1.00 7.95 361 LYS C CA 1
ATOM 2082 C C . LYS A 1 361 ? 136.962 168.565 149.330 1.00 8.09 361 LYS C C 1
ATOM 2083 O O . LYS A 1 361 ? 136.051 169.391 149.223 1.00 16.11 361 LYS C O 1
ATOM 2089 N N . LYS A 1 362 ? 137.929 168.411 148.424 1.00 15.40 362 LYS C N 1
ATOM 2090 C CA . LYS A 1 362 ? 138.101 169.303 147.279 1.00 20.89 362 LYS C CA 1
ATOM 2091 C C . LYS A 1 362 ? 137.211 168.882 146.112 1.00 18.46 362 LYS C C 1
ATOM 2092 O O . LYS A 1 362 ? 137.175 167.707 145.738 1.00 18.61 362 LYS C O 1
ATOM 2098 N N . GLY A 1 363 ? 136.506 169.851 145.528 1.00 16.67 363 GLY C N 1
ATOM 2099 C CA . GLY A 1 363 ? 135.608 169.587 144.418 1.00 14.61 363 GLY C CA 1
ATOM 2100 C C . GLY A 1 363 ? 136.068 170.150 143.085 1.00 18.41 363 GLY C C 1
ATOM 2101 O O . GLY A 1 363 ? 137.265 170.171 142.794 1.00 19.01 363 GLY C O 1
ATOM 2102 N N . LYS A 1 364 ? 135.126 170.619 142.270 1.00 20.53 364 LYS C N 1
ATOM 2103 C CA . LYS A 1 364 ? 135.411 171.116 140.928 1.00 22.75 364 LYS C CA 1
ATOM 2104 C C . LYS A 1 364 ? 135.478 172.638 140.950 1.00 18.05 364 LYS C C 1
ATOM 2105 O O . LYS A 1 364 ? 134.529 173.298 141.383 1.00 23.48 364 LYS C O 1
ATOM 2111 N N . GLY A 1 365 ? 136.588 173.188 140.477 1.00 16.08 365 GLY C N 1
ATOM 2112 C CA . GLY A 1 365 ? 136.767 174.630 140.518 1.00 12.61 365 GLY C CA 1
ATOM 2113 C C . GLY A 1 365 ? 136.783 175.133 141.949 1.00 19.58 365 GLY C C 1
ATOM 2114 O O . GLY A 1 365 ? 137.583 174.688 142.778 1.00 20.25 365 GLY C O 1
ATOM 2115 N N . CYS A 1 366 ? 135.884 176.062 142.259 1.00 19.48 366 CYS C N 1
ATOM 2116 C CA . CYS A 1 366 ? 135.795 176.660 143.583 1.00 19.25 366 CYS C CA 1
ATOM 2117 C C . CYS A 1 366 ? 134.796 175.955 144.503 1.00 19.25 366 CYS C C 1
ATOM 2118 O O . CYS A 1 366 ? 134.469 176.495 145.563 1.00 19.31 366 CYS C O 1
ATOM 2121 N N . GLN A 1 367 ? 134.325 174.766 144.137 1.00 16.16 367 GLN C N 1
ATOM 2122 C CA . GLN A 1 367 ? 133.368 174.017 144.941 1.00 19.74 367 GLN C CA 1
ATOM 2123 C C . GLN A 1 367 ? 134.074 173.062 145.901 1.00 13.92 367 GLN C C 1
ATOM 2124 O O . GLN A 1 367 ? 135.155 172.548 145.611 1.00 18.13 367 GLN C O 1
ATOM 2130 N N . ARG A 1 368 ? 133.439 172.827 147.053 1.00 10.88 368 ARG C N 1
ATOM 2131 C CA . ARG A 1 368 ? 133.948 171.936 148.090 1.00 15.89 368 ARG C CA 1
ATOM 2132 C C . ARG A 1 368 ? 132.801 171.105 148.660 1.00 16.05 368 ARG C C 1
ATOM 2133 O O . ARG A 1 368 ? 131.632 171.502 148.604 1.00 17.71 368 ARG C O 1
ATOM 2141 N N . LEU A 1 369 ? 133.151 169.949 149.231 1.00 15.47 369 LEU C N 1
ATOM 2142 C CA . LEU A 1 369 ? 132.184 169.025 149.819 1.00 16.01 369 LEU C CA 1
ATOM 2143 C C . LEU A 1 369 ? 132.395 168.891 151.325 1.00 15.48 369 LEU C C 1
ATOM 2144 O O . LEU A 1 369 ? 133.534 168.857 151.799 1.00 17.04 369 LEU C O 1
ATOM 2149 N N . CYS A 1 370 ? 131.288 168.796 152.071 1.00 14.73 370 CYS C N 1
ATOM 2150 C CA . CYS A 1 370 ? 131.304 168.682 153.527 1.00 13.43 370 CYS C CA 1
ATOM 2151 C C . CYS A 1 370 ? 130.524 167.453 153.978 1.00 19.07 370 CYS C C 1
ATOM 2152 O O . CYS A 1 370 ? 129.458 167.154 153.436 1.00 16.58 370 CYS C O 1
ATOM 2155 N N . LYS A 1 371 ? 131.048 166.752 154.985 1.00 16.66 371 LYS C N 1
ATOM 2156 C CA . LYS A 1 371 ? 130.410 165.551 155.513 1.00 14.31 371 LYS C CA 1
ATOM 2157 C C . LYS A 1 371 ? 130.390 165.560 157.039 1.00 15.34 371 LYS C C 1
ATOM 2158 O O . LYS A 1 371 ? 131.388 165.904 157.681 1.00 21.28 371 LYS C O 1
ATOM 2164 N N . VAL A 1 372 ? 129.251 165.168 157.610 1.00 18.21 372 VAL C N 1
ATOM 2165 C CA . VAL A 1 372 ? 129.106 165.004 159.057 1.00 16.19 372 VAL C CA 1
ATOM 2166 C C . VAL A 1 372 ? 129.666 163.643 159.454 1.00 14.22 372 VAL C C 1
ATOM 2167 O O . VAL A 1 372 ? 129.173 162.606 159.002 1.00 21.87 372 VAL C O 1
ATOM 2171 N N . VAL A 1 373 ? 130.685 163.637 160.311 1.00 10.29 373 VAL C N 1
ATOM 2172 C CA . VAL A 1 373 ? 131.345 162.399 160.701 1.00 9.42 373 VAL C CA 1
ATOM 2173 C C . VAL A 1 373 ? 130.970 161.948 162.110 1.00 18.46 373 VAL C C 1
ATOM 2174 O O . VAL A 1 373 ? 131.085 160.750 162.407 1.00 19.43 373 VAL C O 1
ATOM 2178 N N . ASP A 1 374 ? 130.518 162.851 162.976 1.00 14.19 374 ASP C N 1
ATOM 2179 C CA . ASP A 1 374 ? 130.125 162.486 164.327 1.00 12.67 374 ASP C CA 1
ATOM 2180 C C . ASP A 1 374 ? 129.165 163.538 164.860 1.00 12.44 374 ASP C C 1
ATOM 2181 O O . ASP A 1 374 ? 129.347 164.729 164.609 1.00 17.64 374 ASP C O 1
ATOM 2186 N N . SER A 1 375 ? 128.146 163.088 165.591 1.00 12.43 375 SER C N 1
ATOM 2187 C CA . SER A 1 375 ? 127.170 163.980 166.205 1.00 11.63 375 SER C CA 1
ATOM 2188 C C . SER A 1 375 ? 126.234 163.206 167.127 1.00 19.76 375 SER C C 1
ATOM 2189 O O . SER A 1 375 ? 125.948 162.029 166.877 1.00 21.35 375 SER C O 1
ATOM 2192 N N . PRO A 1 376 ? 125.734 163.828 168.199 1.00 26.55 376 PRO C N 1
ATOM 2193 C CA . PRO A 1 376 ? 124.786 163.143 169.087 1.00 19.96 376 PRO C CA 1
ATOM 2194 C C . PRO A 1 376 ? 123.322 163.214 168.672 1.00 13.42 376 PRO C C 1
ATOM 2195 O O . PRO A 1 376 ? 122.513 162.471 169.243 1.00 13.21 376 PRO C O 1
ATOM 2199 N N . CYS A 1 377 ? 122.945 164.074 167.722 1.00 22.07 377 CYS C N 1
ATOM 2200 C CA . CYS A 1 377 ? 121.541 164.185 167.344 1.00 20.44 377 CYS C CA 1
ATOM 2201 C C . CYS A 1 377 ? 121.310 164.344 165.842 1.00 17.46 377 CYS C C 1
ATOM 2202 O O . CYS A 1 377 ? 120.164 164.561 165.436 1.00 19.43 377 CYS C O 1
ATOM 2205 N N . LEU A 1 378 ? 122.341 164.227 165.004 1.00 21.96 378 LEU C N 1
ATOM 2206 C CA . LEU A 1 378 ? 122.179 164.364 163.564 1.00 19.05 378 LEU C CA 1
ATOM 2207 C C . LEU A 1 378 ? 122.634 163.099 162.845 1.00 17.27 378 LEU C C 1
ATOM 2208 O O . LEU A 1 378 ? 123.617 162.476 163.254 1.00 21.75 378 LEU C O 1
ATOM 2213 N N . PRO A 1 379 ? 121.952 162.704 161.775 1.00 19.35 379 PRO C N 1
ATOM 2214 C CA . PRO A 1 379 ? 122.423 161.584 160.954 1.00 21.27 379 PRO C CA 1
ATOM 2215 C C . PRO A 1 379 ? 123.524 162.007 159.984 1.00 21.83 379 PRO C C 1
ATOM 2216 O O . PRO A 1 379 ? 123.819 163.187 159.800 1.00 21.66 379 PRO C O 1
ATOM 2220 N N . GLU A 1 380 ? 124.129 161.003 159.355 1.00 21.75 380 GLU C N 1
ATOM 2221 C CA . GLU A 1 380 ? 125.142 161.245 158.335 1.00 27.43 380 GLU C CA 1
ATOM 2222 C C . GLU A 1 380 ? 124.513 161.769 157.049 1.00 30.83 380 GLU C C 1
ATOM 2223 O O . GLU A 1 380 ? 123.426 161.342 156.653 1.00 31.41 380 GLU C O 1
ATOM 2229 N N . ALA A 1 381 ? 125.209 162.689 156.387 1.00 31.08 381 ALA C N 1
ATOM 2230 C CA . ALA A 1 381 ? 124.730 163.300 155.150 1.00 28.44 381 ALA C CA 1
ATOM 2231 C C . ALA A 1 381 ? 125.814 164.240 154.630 1.00 27.90 381 ALA C C 1
ATOM 2232 O O . ALA A 1 381 ? 126.780 164.549 155.333 1.00 27.79 381 ALA C O 1
ATOM 2234 N N . GLU A 1 382 ? 125.640 164.699 153.388 1.00 25.60 382 GLU C N 1
ATOM 2235 C CA . GLU A 1 382 ? 126.623 165.542 152.716 1.00 23.07 382 GLU C CA 1
ATOM 2236 C C . GLU A 1 382 ? 125.929 166.645 151.929 1.00 26.94 382 GLU C C 1
ATOM 2237 O O . GLU A 1 382 ? 124.730 166.579 151.652 1.00 30.54 382 GLU C O 1
ATOM 2243 N N . CYS A 1 383 ? 126.705 167.666 151.569 1.00 22.75 383 CYS C N 1
ATOM 2244 C CA . CYS A 1 383 ? 126.225 168.788 150.764 1.00 18.28 383 CYS C CA 1
ATOM 2245 C C . CYS A 1 383 ? 127.415 169.406 150.027 1.00 20.94 383 CYS C C 1
ATOM 2246 O O . CYS A 1 383 ? 128.525 168.864 150.045 1.00 23.87 383 CYS C O 1
ATOM 2249 N N . VAL A 1 384 ? 127.182 170.548 149.375 1.00 24.28 384 VAL C N 1
ATOM 2250 C CA . VAL A 1 384 ? 128.177 171.230 148.550 1.00 21.85 384 VAL C CA 1
ATOM 2251 C C . VAL A 1 384 ? 128.150 172.721 148.869 1.00 23.43 384 VAL C C 1
ATOM 2252 O O . VAL A 1 384 ? 127.075 173.300 149.050 1.00 24.55 384 VAL C O 1
ATOM 2256 N N . PHE A 1 385 ? 129.330 173.348 148.935 1.00 18.43 385 PHE C N 1
ATOM 2257 C CA . PHE A 1 385 ? 129.421 174.798 149.124 1.00 17.67 385 PHE C CA 1
ATOM 2258 C C . PHE A 1 385 ? 130.538 175.349 148.240 1.00 18.37 385 PHE C C 1
ATOM 2259 O O . PHE A 1 385 ? 131.215 174.602 147.532 1.00 13.00 385 PHE C O 1
ATOM 2267 N N . ALA A 1 386 ? 130.732 176.671 148.270 1.00 25.76 386 ALA C N 1
ATOM 2268 C CA . ALA A 1 386 ? 131.717 177.307 147.402 1.00 21.96 386 ALA C CA 1
ATOM 2269 C C . ALA A 1 386 ? 132.375 178.493 148.100 1.00 22.93 386 ALA C C 1
ATOM 2270 O O . ALA A 1 386 ? 131.832 179.066 149.049 1.00 18.82 386 ALA C O 1
ATOM 2272 N N . ILE A 1 387 ? 133.554 178.862 147.596 1.00 21.96 387 ILE C N 1
ATOM 2273 C CA . ILE A 1 387 ? 134.363 179.967 148.111 1.00 18.06 387 ILE C CA 1
ATOM 2274 C C . ILE A 1 387 ? 134.399 181.065 147.056 1.00 13.82 387 ILE C C 1
ATOM 2275 O O . ILE A 1 387 ? 134.801 180.818 145.914 1.00 18.71 387 ILE C O 1
ATOM 2280 N N . TYR A 1 388 ? 134.004 182.278 147.436 1.00 14.15 388 TYR C N 1
ATOM 2281 C CA . TYR A 1 388 ? 134.010 183.429 146.547 1.00 16.63 388 TYR C CA 1
ATOM 2282 C C . TYR A 1 388 ? 134.778 184.573 147.195 1.00 17.93 388 TYR C C 1
ATOM 2283 O O . TYR A 1 388 ? 135.179 184.510 148.360 1.00 23.84 388 TYR C O 1
ATOM 2292 N N . GLU A 1 389 ? 134.943 185.647 146.422 1.00 15.96 389 GLU C N 1
ATOM 2293 C CA . GLU A 1 389 ? 135.688 186.807 146.893 1.00 14.88 389 GLU C CA 1
ATOM 2294 C C . GLU A 1 389 ? 135.098 187.387 148.171 1.00 20.73 389 GLU C C 1
ATOM 2295 O O . GLU A 1 389 ? 135.813 188.040 148.939 1.00 24.45 389 GLU C O 1
ATOM 2301 N N . ASP A 1 390 ? 133.807 187.174 148.421 1.00 19.38 390 ASP C N 1
ATOM 2302 C CA . ASP A 1 390 ? 133.169 187.683 149.628 1.00 20.70 390 ASP C CA 1
ATOM 2303 C C . ASP A 1 390 ? 132.762 186.576 150.602 1.00 17.98 390 ASP C C 1
ATOM 2304 O O . ASP A 1 390 ? 131.849 186.778 151.405 1.00 23.79 390 ASP C O 1
ATOM 2309 N N . GLY A 1 391 ? 133.416 185.412 150.554 1.00 12.42 391 GLY C N 1
ATOM 2310 C CA . GLY A 1 391 ? 133.302 184.433 151.619 1.00 15.07 391 GLY C CA 1
ATOM 2311 C C . GLY A 1 391 ? 132.664 183.133 151.151 1.00 20.66 391 GLY C C 1
ATOM 2312 O O . GLY A 1 391 ? 132.726 182.776 149.969 1.00 24.64 391 GLY C O 1
ATOM 2313 N N . VAL A 1 392 ? 132.056 182.425 152.100 1.00 16.45 392 VAL C N 1
ATOM 2314 C CA . VAL A 1 392 ? 131.465 181.111 151.862 1.00 20.67 392 VAL C CA 1
ATOM 2315 C C . VAL A 1 392 ? 130.026 181.282 151.396 1.00 17.07 392 VAL C C 1
ATOM 2316 O O . VAL A 1 392 ? 129.270 182.084 151.953 1.00 15.77 392 VAL C O 1
ATOM 2320 N N . GLY A 1 393 ? 129.644 180.533 150.367 1.00 18.73 393 GLY C N 1
ATOM 2321 C CA . GLY A 1 393 ? 128.312 180.664 149.822 1.00 13.86 393 GLY C CA 1
ATOM 2322 C C . GLY A 1 393 ? 127.845 179.402 149.133 1.00 17.26 393 GLY C C 1
ATOM 2323 O O . GLY A 1 393 ? 128.520 178.370 149.150 1.00 22.42 393 GLY C O 1
ATOM 2324 N N . ASP A 1 394 ? 126.662 179.502 148.520 1.00 27.82 394 ASP C N 1
ATOM 2325 C CA . ASP A 1 394 ? 126.041 178.387 147.815 1.00 27.81 394 ASP C CA 1
ATOM 2326 C C . ASP A 1 394 ? 126.596 178.269 146.397 1.00 29.36 394 ASP C C 1
ATOM 2327 O O . ASP A 1 394 ? 126.938 179.277 145.778 1.00 27.54 394 ASP C O 1
ATOM 2332 N N . PRO A 1 395 ? 126.701 177.051 145.866 1.00 35.49 395 PRO C N 1
ATOM 2333 C CA . PRO A 1 395 ? 127.155 176.891 144.478 1.00 33.09 395 PRO C CA 1
ATOM 2334 C C . PRO A 1 395 ? 126.131 177.422 143.494 1.00 35.54 395 PRO C C 1
ATOM 2335 O O . PRO A 1 395 ? 125.076 176.813 143.301 1.00 41.73 395 PRO C O 1
ATOM 2339 N N . ARG A 1 396 ? 126.444 178.550 142.867 1.00 39.56 396 ARG C N 1
ATOM 2340 C CA . ARG A 1 396 ? 125.545 179.233 141.942 1.00 46.06 396 ARG C CA 1
ATOM 2341 C C . ARG A 1 396 ? 124.065 178.994 142.243 1.00 48.00 396 ARG C C 1
ATOM 2342 O O . ARG A 1 396 ? 123.290 178.621 141.359 1.00 49.29 396 ARG C O 1
ATOM 2350 N N . SER B 1 79 ? 164.828 196.530 163.839 1.00 51.10 79 SER D N 1
ATOM 2351 C CA . SER B 1 79 ? 164.424 195.216 163.356 1.00 53.17 79 SER D CA 1
ATOM 2352 C C . SER B 1 79 ? 164.273 194.216 164.499 1.00 51.07 79 SER D C 1
ATOM 2353 O O . SER B 1 79 ? 163.187 193.685 164.722 1.00 55.23 79 SER D O 1
ATOM 2356 N N . PHE B 1 80 ? 165.362 193.960 165.220 1.00 42.52 80 PHE D N 1
ATOM 2357 C CA . PHE B 1 80 ? 165.371 192.988 166.302 1.00 42.30 80 PHE D CA 1
ATOM 2358 C C . PHE B 1 80 ? 166.046 193.585 167.530 1.00 43.05 80 PHE D C 1
ATOM 2359 O O . PHE B 1 80 ? 166.755 194.590 167.451 1.00 45.22 80 PHE D O 1
ATOM 2367 N N . VAL B 1 81 ? 165.812 192.948 168.671 1.00 41.89 81 VAL D N 1
ATOM 2368 C CA . VAL B 1 81 ? 166.393 193.367 169.943 1.00 43.79 81 VAL D CA 1
ATOM 2369 C C . VAL B 1 81 ? 167.672 192.564 170.165 1.00 44.77 81 VAL D C 1
ATOM 2370 O O . VAL B 1 81 ? 167.616 191.325 170.158 1.00 44.75 81 VAL D O 1
ATOM 2374 N N . PRO B 1 82 ? 168.823 193.209 170.352 1.00 51.60 82 PRO D N 1
ATOM 2375 C CA . PRO B 1 82 ? 170.058 192.455 170.595 1.00 47.45 82 PRO D CA 1
ATOM 2376 C C . PRO B 1 82 ? 169.976 191.648 171.882 1.00 48.47 82 PRO D C 1
ATOM 2377 O O . PRO B 1 82 ? 169.334 192.047 172.855 1.00 53.25 82 PRO D O 1
ATOM 2381 N N . ILE B 1 83 ? 170.650 190.495 171.880 1.00 50.52 83 ILE D N 1
ATOM 2382 C CA . ILE B 1 83 ? 170.596 189.585 173.018 1.00 53.20 83 ILE D CA 1
ATOM 2383 C C . ILE B 1 83 ? 171.375 190.086 174.227 1.00 56.08 83 ILE D C 1
ATOM 2384 O O . ILE B 1 83 ? 171.244 189.514 175.314 1.00 54.37 83 ILE D O 1
ATOM 2389 N N . GLU B 1 84 ? 172.175 191.144 174.074 1.00 60.44 84 GLU D N 1
ATOM 2390 C CA . GLU B 1 84 ? 172.930 191.683 175.202 1.00 60.03 84 GLU D CA 1
ATOM 2391 C C . GLU B 1 84 ? 172.043 192.390 176.220 1.00 60.77 84 GLU D C 1
ATOM 2392 O O . GLU B 1 84 ? 172.461 192.565 177.369 1.00 61.92 84 GLU D O 1
ATOM 2398 N N . LYS B 1 85 ? 170.832 192.792 175.835 1.00 59.73 85 LYS D N 1
ATOM 2399 C CA . LYS B 1 85 ? 169.939 193.489 176.752 1.00 59.85 85 LYS D CA 1
ATOM 2400 C C . LYS B 1 85 ? 169.407 192.593 177.862 1.00 59.96 85 LYS D C 1
ATOM 2401 O O . LYS B 1 85 ? 168.784 193.103 178.797 1.00 61.53 85 LYS D O 1
ATOM 2407 N N . LEU B 1 86 ? 169.635 191.285 177.785 1.00 63.23 86 LEU D N 1
ATOM 2408 C CA . LEU B 1 86 ? 169.167 190.357 178.806 1.00 63.38 86 LEU D CA 1
ATOM 2409 C C . LEU B 1 86 ? 170.095 190.272 180.010 1.00 64.21 86 LEU D C 1
ATOM 2410 O O . LEU B 1 86 ? 169.774 189.560 180.966 1.00 65.54 86 LEU D O 1
ATOM 2415 N N . GLN B 1 87 ? 171.233 190.968 179.993 1.00 72.20 87 GLN D N 1
ATOM 2416 C CA . GLN B 1 87 ? 172.197 190.908 181.092 1.00 72.10 87 GLN D CA 1
ATOM 2417 C C . GLN B 1 87 ? 171.782 191.910 182.166 1.00 73.04 87 GLN D C 1
ATOM 2418 O O . GLN B 1 87 ? 172.273 193.038 182.240 1.00 72.91 87 GLN D O 1
ATOM 2424 N N . VAL B 1 88 ? 170.857 191.476 183.016 1.00 76.03 88 VAL D N 1
ATOM 2425 C CA . VAL B 1 88 ? 170.326 192.314 184.086 1.00 75.41 88 VAL D CA 1
ATOM 2426 C C . VAL B 1 88 ? 169.822 191.412 185.204 1.00 76.55 88 VAL D C 1
ATOM 2427 O O . VAL B 1 88 ? 169.269 190.338 184.952 1.00 76.00 88 VAL D O 1
ATOM 2431 N N . ASN B 1 89 ? 170.026 191.855 186.447 1.00 80.26 89 ASN D N 1
ATOM 2432 C CA . ASN B 1 89 ? 169.460 191.207 187.632 1.00 77.98 89 ASN D CA 1
ATOM 2433 C C . ASN B 1 89 ? 170.028 189.805 187.853 1.00 79.35 89 ASN D C 1
ATOM 2434 O O . ASN B 1 89 ? 169.294 188.874 188.185 1.00 78.63 89 ASN D O 1
ATOM 2439 N N . GLY B 1 90 ? 171.338 189.652 187.681 1.00 76.84 90 GLY D N 1
ATOM 2440 C CA . GLY B 1 90 ? 172.021 188.419 188.019 1.00 76.42 90 GLY D CA 1
ATOM 2441 C C . GLY B 1 90 ? 172.549 187.618 186.849 1.00 77.52 90 GLY D C 1
ATOM 2442 O O . GLY B 1 90 ? 173.261 186.631 187.076 1.00 77.03 90 GLY D O 1
ATOM 2443 N N . ILE B 1 91 ? 172.237 187.997 185.614 1.00 76.96 91 ILE D N 1
ATOM 2444 C CA . ILE B 1 91 ? 172.721 187.280 184.439 1.00 77.71 91 ILE D CA 1
ATOM 2445 C C . ILE B 1 91 ? 174.018 187.927 183.968 1.00 77.11 91 ILE D C 1
ATOM 2446 O O . ILE B 1 91 ? 174.086 189.149 183.793 1.00 76.63 91 ILE D O 1
ATOM 2451 N N . THR B 1 92 ? 175.047 187.109 183.764 1.00 78.43 92 THR D N 1
ATOM 2452 C CA . THR B 1 92 ? 176.386 187.570 183.424 1.00 78.59 92 THR D CA 1
ATOM 2453 C C . THR B 1 92 ? 176.709 187.251 181.964 1.00 79.20 92 THR D C 1
ATOM 2454 O O . THR B 1 92 ? 175.880 186.727 181.215 1.00 79.30 92 THR D O 1
ATOM 2458 N N . MET B 1 93 ? 177.943 187.575 181.566 1.00 79.86 93 MET D N 1
ATOM 2459 C CA . MET B 1 93 ? 178.360 187.365 180.183 1.00 80.45 93 MET D CA 1
ATOM 2460 C C . MET B 1 93 ? 178.585 185.891 179.869 1.00 81.76 93 MET D C 1
ATOM 2461 O O . MET B 1 93 ? 178.458 185.481 178.710 1.00 81.66 93 MET D O 1
ATOM 2466 N N . ALA B 1 94 ? 178.928 185.084 180.875 1.00 79.51 94 ALA D N 1
ATOM 2467 C CA . ALA B 1 94 ? 179.123 183.656 180.644 1.00 79.62 94 ALA D CA 1
ATOM 2468 C C . ALA B 1 94 ? 177.828 182.986 180.198 1.00 80.41 94 ALA D C 1
ATOM 2469 O O . ALA B 1 94 ? 177.837 182.123 179.310 1.00 80.61 94 ALA D O 1
ATOM 2471 N N . ASP B 1 95 ? 176.704 183.365 180.808 1.00 78.69 95 ASP D N 1
ATOM 2472 C CA . ASP B 1 95 ? 175.420 182.798 180.412 1.00 77.84 95 ASP D CA 1
ATOM 2473 C C . ASP B 1 95 ? 175.083 183.147 178.967 1.00 76.67 95 ASP D C 1
ATOM 2474 O O . ASP B 1 95 ? 174.625 182.290 178.203 1.00 78.25 95 ASP D O 1
ATOM 2479 N N . VAL B 1 96 ? 175.306 184.402 178.572 1.00 73.18 96 VAL D N 1
ATOM 2480 C CA . VAL B 1 96 ? 175.036 184.795 177.195 1.00 74.83 96 VAL D CA 1
ATOM 2481 C C . VAL B 1 96 ? 175.973 184.076 176.233 1.00 74.80 96 VAL D C 1
ATOM 2482 O O . VAL B 1 96 ? 175.568 183.704 175.126 1.00 75.78 96 VAL D O 1
ATOM 2486 N N . LYS B 1 97 ? 177.229 183.860 176.628 1.00 72.70 97 LYS D N 1
ATOM 2487 C CA . LYS B 1 97 ? 178.141 183.099 175.780 1.00 73.51 97 LYS D CA 1
ATOM 2488 C C . LYS B 1 97 ? 177.644 181.673 175.580 1.00 74.25 97 LYS D C 1
ATOM 2489 O O . LYS B 1 97 ? 177.680 181.141 174.462 1.00 73.33 97 LYS D O 1
ATOM 2495 N N . LYS B 1 98 ? 177.175 181.036 176.655 1.00 73.81 98 LYS D N 1
ATOM 2496 C CA . LYS B 1 98 ? 176.638 179.684 176.527 1.00 73.30 98 LYS D CA 1
ATOM 2497 C C . LYS B 1 98 ? 175.407 179.660 175.628 1.00 74.08 98 LYS D C 1
ATOM 2498 O O . LYS B 1 98 ? 175.270 178.775 174.773 1.00 75.24 98 LYS D O 1
ATOM 2504 N N . LEU B 1 99 ? 174.507 180.633 175.799 1.00 69.38 99 LEU D N 1
ATOM 2505 C CA . LEU B 1 99 ? 173.320 180.700 174.954 1.00 66.70 99 LEU D CA 1
ATOM 2506 C C . LEU B 1 99 ? 173.699 180.865 173.488 1.00 65.04 99 LEU D C 1
ATOM 2507 O O . LEU B 1 99 ? 173.116 180.219 172.611 1.00 62.74 99 LEU D O 1
ATOM 2512 N N . ARG B 1 100 ? 174.679 181.726 173.203 1.00 66.47 100 ARG D N 1
ATOM 2513 C CA . ARG B 1 100 ? 175.129 181.908 171.827 1.00 64.66 100 ARG D CA 1
ATOM 2514 C C . ARG B 1 100 ? 175.709 180.619 171.263 1.00 66.80 100 ARG D C 1
ATOM 2515 O O . ARG B 1 100 ? 175.445 180.264 170.109 1.00 67.99 100 ARG D O 1
ATOM 2523 N N . GLU B 1 101 ? 176.509 179.906 172.059 1.00 71.67 101 GLU D N 1
ATOM 2524 C CA . GLU B 1 101 ? 177.039 178.629 171.598 1.00 70.26 101 GLU D CA 1
ATOM 2525 C C . GLU B 1 101 ? 175.941 177.598 171.382 1.00 70.07 101 GLU D C 1
ATOM 2526 O O . GLU B 1 101 ? 176.134 176.657 170.607 1.00 72.95 101 GLU D O 1
ATOM 2532 N N . SER B 1 102 ? 174.797 177.752 172.048 1.00 67.10 102 SER D N 1
ATOM 2533 C CA . SER B 1 102 ? 173.675 176.843 171.845 1.00 65.59 102 SER D CA 1
ATOM 2534 C C . SER B 1 102 ? 172.846 177.169 170.605 1.00 67.86 102 SER D C 1
ATOM 2535 O O . SER B 1 102 ? 171.946 176.394 170.266 1.00 68.03 102 SER D O 1
ATOM 2538 N N . GLY B 1 103 ? 173.112 178.284 169.931 1.00 60.38 103 GLY D N 1
ATOM 2539 C CA . GLY B 1 103 ? 172.412 178.633 168.713 1.00 58.86 103 GLY D CA 1
ATOM 2540 C C . GLY B 1 103 ? 171.434 179.791 168.795 1.00 59.04 103 GLY D C 1
ATOM 2541 O O . GLY B 1 103 ? 170.728 180.045 167.813 1.00 57.91 103 GLY D O 1
ATOM 2542 N N . LEU B 1 104 ? 171.368 180.502 169.917 1.00 52.01 104 LEU D N 1
ATOM 2543 C CA . LEU B 1 104 ? 170.482 181.650 170.069 1.00 49.78 104 LEU D CA 1
ATOM 2544 C C . LEU B 1 104 ? 171.289 182.936 169.940 1.00 52.11 104 LEU D C 1
ATOM 2545 O O . LEU B 1 104 ? 172.334 183.084 170.580 1.00 52.94 104 LEU D O 1
ATOM 2550 N N . HIS B 1 105 ? 170.800 183.865 169.114 1.00 46.12 105 HIS D N 1
ATOM 2551 C CA . HIS B 1 105 ? 171.537 185.084 168.804 1.00 43.08 105 HIS D CA 1
ATOM 2552 C C . HIS B 1 105 ? 170.699 186.349 168.942 1.00 41.19 105 HIS D C 1
ATOM 2553 O O . HIS B 1 105 ? 171.162 187.425 168.548 1.00 45.00 105 HIS D O 1
ATOM 2560 N N . THR B 1 106 ? 169.492 186.259 169.497 1.00 38.88 106 THR D N 1
ATOM 2561 C CA . THR B 1 106 ? 168.628 187.422 169.639 1.00 41.16 106 THR D CA 1
ATOM 2562 C C . THR B 1 106 ? 167.700 187.209 170.828 1.00 40.17 106 THR D C 1
ATOM 2563 O O . THR B 1 106 ? 167.501 186.083 171.288 1.00 40.88 106 THR D O 1
ATOM 2567 N N . ALA B 1 107 ? 167.143 188.312 171.334 1.00 40.33 107 ALA D N 1
ATOM 2568 C CA . ALA B 1 107 ? 166.187 188.219 172.436 1.00 45.31 107 ALA D CA 1
ATOM 2569 C C . ALA B 1 107 ? 164.873 187.583 171.986 1.00 44.04 107 ALA D C 1
ATOM 2570 O O . ALA B 1 107 ? 164.233 186.854 172.754 1.00 42.09 107 ALA D O 1
ATOM 2572 N N . GLU B 1 108 ? 164.456 187.849 170.745 1.00 43.61 108 GLU D N 1
ATOM 2573 C CA . GLU B 1 108 ? 163.273 187.193 170.196 1.00 40.60 108 GLU D CA 1
ATOM 2574 C C . GLU B 1 108 ? 163.424 185.676 170.213 1.00 38.56 108 GLU D C 1
ATOM 2575 O O . GLU B 1 108 ? 162.464 184.953 170.500 1.00 38.32 108 GLU D O 1
ATOM 2581 N N . ALA B 1 109 ? 164.624 185.177 169.909 1.00 41.00 109 ALA D N 1
ATOM 2582 C CA . ALA B 1 109 ? 164.858 183.736 169.916 1.00 42.53 109 ALA D CA 1
ATOM 2583 C C . ALA B 1 109 ? 164.681 183.149 171.311 1.00 40.99 109 ALA D C 1
ATOM 2584 O O . ALA B 1 109 ? 164.160 182.039 171.463 1.00 38.45 109 ALA D O 1
ATOM 2586 N N . VAL B 1 110 ? 165.130 183.871 172.341 1.00 46.57 110 VAL D N 1
ATOM 2587 C CA . VAL B 1 110 ? 164.927 183.419 173.714 1.00 45.14 110 VAL D CA 1
ATOM 2588 C C . VAL B 1 110 ? 163.445 183.442 174.071 1.00 44.44 110 VAL D C 1
ATOM 2589 O O . VAL B 1 110 ? 162.940 182.531 174.736 1.00 46.82 110 VAL D O 1
ATOM 2593 N N . ALA B 1 111 ? 162.724 184.479 173.638 1.00 42.83 111 ALA D N 1
ATOM 2594 C CA . ALA B 1 111 ? 161.307 184.583 173.979 1.00 44.11 111 ALA D CA 1
ATOM 2595 C C . ALA B 1 111 ? 160.467 183.494 173.315 1.00 46.55 111 ALA D C 1
ATOM 2596 O O . ALA B 1 111 ? 159.442 183.086 173.871 1.00 51.33 111 ALA D O 1
ATOM 2598 N N . TYR B 1 112 ? 160.871 183.011 172.139 1.00 40.74 112 TYR D N 1
ATOM 2599 C CA . TYR B 1 112 ? 160.088 182.014 171.417 1.00 40.33 112 TYR D CA 1
ATOM 2600 C C . TYR B 1 112 ? 160.360 180.585 171.870 1.00 42.23 112 TYR D C 1
ATOM 2601 O O . TYR B 1 112 ? 159.665 179.671 171.416 1.00 42.80 112 TYR D O 1
ATOM 2610 N N . ALA B 1 113 ? 161.344 180.366 172.736 1.00 48.58 113 ALA D N 1
ATOM 2611 C CA . ALA B 1 113 ? 161.697 179.000 173.103 1.00 49.27 113 ALA D CA 1
ATOM 2612 C C . ALA B 1 113 ? 160.909 178.543 174.328 1.00 52.05 113 ALA D C 1
ATOM 2613 O O . ALA B 1 113 ? 160.658 179.338 175.238 1.00 51.97 113 ALA D O 1
ATOM 2615 N N . PRO B 1 114 ? 160.505 177.277 174.366 1.00 60.88 114 PRO D N 1
ATOM 2616 C CA . PRO B 1 114 ? 159.865 176.735 175.568 1.00 60.88 114 PRO D CA 1
ATOM 2617 C C . PRO B 1 114 ? 160.879 176.421 176.660 1.00 61.80 114 PRO D C 1
ATOM 2618 O O . PRO B 1 114 ? 162.079 176.284 176.421 1.00 62.37 114 PRO D O 1
ATOM 2622 N N . ARG B 1 115 ? 160.361 176.302 177.884 1.00 68.39 115 ARG D N 1
ATOM 2623 C CA . ARG B 1 115 ? 161.221 176.078 179.043 1.00 69.04 115 ARG D CA 1
ATOM 2624 C C . ARG B 1 115 ? 161.979 174.761 178.931 1.00 69.34 115 ARG D C 1
ATOM 2625 O O . ARG B 1 115 ? 163.174 174.695 179.238 1.00 69.26 115 ARG D O 1
ATOM 2633 N N . LYS B 1 116 ? 161.301 173.703 178.483 1.00 71.20 116 LYS D N 1
ATOM 2634 C CA . LYS B 1 116 ? 161.951 172.404 178.355 1.00 70.40 116 LYS D CA 1
ATOM 2635 C C . LYS B 1 116 ? 163.169 172.471 177.443 1.00 70.73 116 LYS D C 1
ATOM 2636 O O . LYS B 1 116 ? 164.092 171.663 177.582 1.00 69.37 116 LYS D O 1
ATOM 2642 N N . ASP B 1 117 ? 163.189 173.422 176.506 1.00 73.58 117 ASP D N 1
ATOM 2643 C CA . ASP B 1 117 ? 164.341 173.587 175.626 1.00 73.16 117 ASP D CA 1
ATOM 2644 C C . ASP B 1 117 ? 165.516 174.240 176.345 1.00 73.09 117 ASP D C 1
ATOM 2645 O O . ASP B 1 117 ? 166.673 173.885 176.095 1.00 73.60 117 ASP D O 1
ATOM 2650 N N . LEU B 1 118 ? 165.244 175.196 177.236 1.00 71.62 118 LEU D N 1
ATOM 2651 C CA . LEU B 1 118 ? 166.330 175.903 177.908 1.00 73.70 118 LEU D CA 1
ATOM 2652 C C . LEU B 1 118 ? 167.061 175.011 178.902 1.00 74.19 118 LEU D C 1
ATOM 2653 O O . LEU B 1 118 ? 168.278 175.143 179.070 1.00 74.12 118 LEU D O 1
ATOM 2658 N N . LEU B 1 119 ? 166.348 174.101 179.566 1.00 76.50 119 LEU D N 1
ATOM 2659 C CA . LEU B 1 119 ? 166.951 173.265 180.597 1.00 74.88 119 LEU D CA 1
ATOM 2660 C C . LEU B 1 119 ? 167.968 172.274 180.047 1.00 74.60 119 LEU D C 1
ATOM 2661 O O . LEU B 1 119 ? 168.714 171.684 180.835 1.00 75.87 119 LEU D O 1
ATOM 2666 N N . GLU B 1 120 ? 168.025 172.078 178.731 1.00 76.05 120 GLU D N 1
ATOM 2667 C CA . GLU B 1 120 ? 168.941 171.125 178.123 1.00 76.94 120 GLU D CA 1
ATOM 2668 C C . GLU B 1 120 ? 170.265 171.757 177.709 1.00 78.46 120 GLU D C 1
ATOM 2669 O O . GLU B 1 120 ? 170.985 171.183 176.883 1.00 77.27 120 GLU D O 1
ATOM 2675 N N . ILE B 1 121 ? 170.602 172.919 178.259 1.00 79.97 121 ILE D N 1
ATOM 2676 C CA . ILE B 1 121 ? 171.865 173.594 177.984 1.00 78.83 121 ILE D CA 1
ATOM 2677 C C . ILE B 1 121 ? 172.693 173.589 179.261 1.00 80.07 121 ILE D C 1
ATOM 2678 O O . ILE B 1 121 ? 172.181 173.905 180.341 1.00 80.26 121 ILE D O 1
ATOM 2683 N N . LYS B 1 122 ? 173.965 173.218 179.138 1.00 83.19 122 LYS D N 1
ATOM 2684 C CA . LYS B 1 122 ? 174.852 173.181 180.295 1.00 83.36 122 LYS D CA 1
ATOM 2685 C C . LYS B 1 122 ? 175.058 174.583 180.851 1.00 83.91 122 LYS D C 1
ATOM 2686 O O . LYS B 1 122 ? 175.470 175.494 180.126 1.00 84.01 122 LYS D O 1
ATOM 2692 N N . GLY B 1 123 ? 174.779 174.754 182.141 1.00 83.27 123 GLY D N 1
ATOM 2693 C CA . GLY B 1 123 ? 174.944 176.044 182.780 1.00 82.80 123 GLY D CA 1
ATOM 2694 C C . GLY B 1 123 ? 173.649 176.628 183.302 1.00 83.32 123 GLY D C 1
ATOM 2695 O O . GLY B 1 123 ? 173.629 177.268 184.358 1.00 82.55 123 GLY D O 1
ATOM 2696 N N . ILE B 1 124 ? 172.559 176.423 182.569 1.00 83.00 124 ILE D N 1
ATOM 2697 C CA . ILE B 1 124 ? 171.240 176.883 182.988 1.00 83.28 124 ILE D CA 1
ATOM 2698 C C . ILE B 1 124 ? 170.588 175.750 183.771 1.00 82.16 124 ILE D C 1
ATOM 2699 O O . ILE B 1 124 ? 170.264 174.702 183.208 1.00 82.36 124 ILE D O 1
ATOM 2704 N N . SER B 1 125 ? 170.401 175.954 185.075 1.00 82.02 125 SER D N 1
ATOM 2705 C CA . SER B 1 125 ? 169.849 174.916 185.939 1.00 83.57 125 SER D CA 1
ATOM 2706 C C . SER B 1 125 ? 168.370 175.135 186.238 1.00 82.91 125 SER D C 1
ATOM 2707 O O . SER B 1 125 ? 167.529 174.309 185.871 1.00 82.49 125 SER D O 1
ATOM 2710 N N . GLU B 1 126 ? 168.038 176.241 186.896 1.00 83.35 126 GLU D N 1
ATOM 2711 C CA . GLU B 1 126 ? 166.659 176.576 187.220 1.00 83.59 126 GLU D CA 1
ATOM 2712 C C . GLU B 1 126 ? 166.670 177.887 187.992 1.00 83.70 126 GLU D C 1
ATOM 2713 O O . GLU B 1 126 ? 167.692 178.280 188.563 1.00 84.00 126 GLU D O 1
ATOM 2719 N N . ALA B 1 127 ? 165.520 178.560 188.002 1.00 81.78 127 ALA D N 1
ATOM 2720 C CA . ALA B 1 127 ? 165.397 179.873 188.624 1.00 83.33 127 ALA D CA 1
ATOM 2721 C C . ALA B 1 127 ? 166.184 180.902 187.822 1.00 84.22 127 ALA D C 1
ATOM 2722 O O . ALA B 1 127 ? 166.129 182.103 188.104 1.00 84.99 127 ALA D O 1
ATOM 2724 N N . LYS B 1 128 ? 166.911 180.429 186.817 1.00 81.83 128 LYS D N 1
ATOM 2725 C CA . LYS B 1 128 ? 167.598 181.265 185.843 1.00 80.46 128 LYS D CA 1
ATOM 2726 C C . LYS B 1 128 ? 166.894 181.274 184.498 1.00 79.01 128 LYS D C 1
ATOM 2727 O O . LYS B 1 128 ? 166.788 182.327 183.864 1.00 78.62 128 LYS D O 1
ATOM 2733 N N . ALA B 1 129 ? 166.377 180.120 184.071 1.00 77.10 129 ALA D N 1
ATOM 2734 C CA . ALA B 1 129 ? 165.528 180.078 182.887 1.00 77.18 129 ALA D CA 1
ATOM 2735 C C . ALA B 1 129 ? 164.261 180.896 183.094 1.00 77.84 129 ALA D C 1
ATOM 2736 O O . ALA B 1 129 ? 163.803 181.589 182.177 1.00 78.06 129 ALA D O 1
ATOM 2738 N N . ASP B 1 130 ? 163.679 180.832 184.294 1.00 75.75 130 ASP D N 1
ATOM 2739 C CA . ASP B 1 130 ? 162.493 181.633 184.584 1.00 76.31 130 ASP D CA 1
ATOM 2740 C C . ASP B 1 130 ? 162.801 183.123 184.505 1.00 77.33 130 ASP D C 1
ATOM 2741 O O . ASP B 1 130 ? 162.012 183.900 183.955 1.00 76.53 130 ASP D O 1
ATOM 2746 N N . LYS B 1 131 ? 163.945 183.542 185.053 1.00 75.48 131 LYS D N 1
ATOM 2747 C CA . LYS B 1 131 ? 164.334 184.946 184.972 1.00 74.88 131 LYS D CA 1
ATOM 2748 C C . LYS B 1 131 ? 164.559 185.374 183.526 1.00 74.15 131 LYS D C 1
ATOM 2749 O O . LYS B 1 131 ? 164.126 186.460 183.113 1.00 73.57 131 LYS D O 1
ATOM 2755 N N . LEU B 1 132 ? 165.240 184.533 182.743 1.00 69.07 132 LEU D N 1
ATOM 2756 C CA . LEU B 1 132 ? 165.454 184.842 181.335 1.00 68.87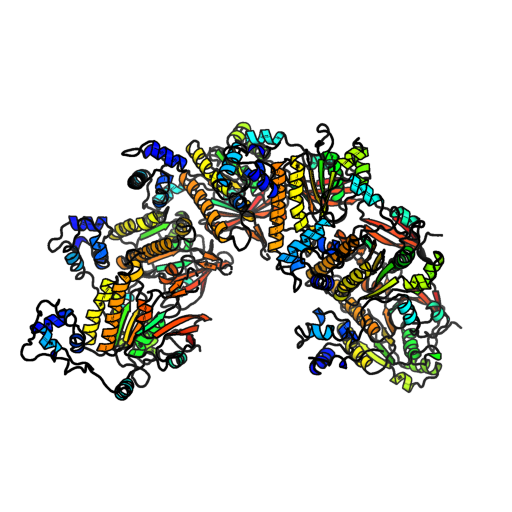 132 LEU D CA 1
ATOM 2757 C C . LEU B 1 132 ? 164.129 185.008 180.606 1.00 69.72 132 LEU D C 1
ATOM 2758 O O . LEU B 1 132 ? 163.952 185.954 179.830 1.00 67.49 132 LEU D O 1
ATOM 2763 N N . LEU B 1 133 ? 163.182 184.101 180.851 1.00 66.57 133 LEU D N 1
ATOM 2764 C CA . LEU B 1 133 ? 161.892 184.175 180.177 1.00 66.21 133 LEU D CA 1
ATOM 2765 C C . LEU B 1 133 ? 161.117 185.422 180.590 1.00 67.40 133 LEU D C 1
ATOM 2766 O O . LEU B 1 133 ? 160.487 186.073 179.748 1.00 67.73 133 LEU D O 1
ATOM 2771 N N . ASN B 1 134 ? 161.152 185.777 181.877 1.00 68.04 134 ASN D N 1
ATOM 2772 C CA . ASN B 1 134 ? 160.451 186.977 182.329 1.00 68.33 134 ASN D CA 1
ATOM 2773 C C . ASN B 1 134 ? 161.028 188.232 181.682 1.00 68.73 134 ASN D C 1
ATOM 2774 O O . ASN B 1 134 ? 160.285 189.097 181.201 1.00 68.60 134 ASN D O 1
ATOM 2779 N N . GLU B 1 135 ? 162.359 188.348 181.654 1.00 65.93 135 GLU D N 1
ATOM 2780 C CA . GLU B 1 135 ? 162.972 189.523 181.038 1.00 65.09 135 GLU D CA 1
ATOM 2781 C C . GLU B 1 135 ? 162.690 189.578 179.539 1.00 66.47 135 GLU D C 1
ATOM 2782 O O . GLU B 1 135 ? 162.382 190.647 178.992 1.00 65.59 135 GLU D O 1
ATOM 2788 N N . ALA B 1 136 ? 162.782 188.434 178.855 1.00 62.47 136 ALA D N 1
ATOM 2789 C CA . ALA B 1 136 ? 162.495 188.410 177.425 1.00 59.94 136 ALA D CA 1
ATOM 2790 C C . ALA B 1 136 ? 161.055 188.823 177.145 1.00 59.64 136 ALA D C 1
ATOM 2791 O O . ALA B 1 136 ? 160.796 189.597 176.217 1.00 57.38 136 ALA D O 1
ATOM 2793 N N . ALA B 1 137 ? 160.103 188.324 177.941 1.00 59.87 137 ALA D N 1
ATOM 2794 C CA . ALA B 1 137 ? 158.713 188.733 177.772 1.00 60.96 137 ALA D CA 1
ATOM 2795 C C . ALA B 1 137 ? 158.532 190.219 178.043 1.00 60.35 137 ALA D C 1
ATOM 2796 O O . ALA B 1 137 ? 157.690 190.868 177.413 1.00 60.18 137 ALA D O 1
ATOM 2798 N N . ARG B 1 138 ? 159.303 190.772 178.980 1.00 64.24 138 ARG D N 1
ATOM 2799 C CA . ARG B 1 138 ? 159.286 192.217 179.182 1.00 63.61 138 ARG D CA 1
ATOM 2800 C C . ARG B 1 138 ? 159.760 192.960 177.939 1.00 63.93 138 ARG D C 1
ATOM 2801 O O . ARG B 1 138 ? 159.229 194.025 177.605 1.00 63.63 138 ARG D O 1
ATOM 2809 N N . LEU B 1 139 ? 160.766 192.421 177.244 1.00 62.18 139 LEU D N 1
ATOM 2810 C CA . LEU B 1 139 ? 161.306 193.125 176.081 1.00 59.94 139 LEU D CA 1
ATOM 2811 C C . LEU B 1 139 ? 160.531 192.841 174.795 1.00 58.59 139 LEU D C 1
ATOM 2812 O O . LEU B 1 139 ? 160.480 193.705 173.913 1.00 57.60 139 LEU D O 1
ATOM 2817 N N . VAL B 1 140 ? 159.925 191.666 174.661 1.00 54.50 140 VAL D N 1
ATOM 2818 C CA . VAL B 1 140 ? 159.242 191.255 173.440 1.00 54.08 140 VAL D CA 1
ATOM 2819 C C . VAL B 1 140 ? 157.759 191.073 173.747 1.00 52.24 140 VAL D C 1
ATOM 2820 O O . VAL B 1 140 ? 157.403 190.285 174.626 1.00 54.56 140 VAL D O 1
ATOM 2824 N N . PRO B 1 141 ? 156.855 191.758 173.043 1.00 53.35 141 PRO D N 1
ATOM 2825 C CA . PRO B 1 141 ? 155.422 191.669 173.372 1.00 55.82 141 PRO D CA 1
ATOM 2826 C C . PRO B 1 141 ? 154.796 190.368 172.882 1.00 54.35 141 PRO D C 1
ATOM 2827 O O . PRO B 1 141 ? 155.014 189.949 171.743 1.00 55.86 141 PRO D O 1
ATOM 2831 N N . MET B 1 142 ? 154.004 189.730 173.753 1.00 46.46 142 MET D N 1
ATOM 2832 C CA . MET B 1 142 ? 153.235 188.531 173.397 1.00 46.80 142 MET D CA 1
ATOM 2833 C C . MET B 1 142 ? 151.882 188.593 174.110 1.00 47.80 142 MET D C 1
ATOM 2834 O O . MET B 1 142 ? 151.733 188.091 175.225 1.00 52.70 142 MET D O 1
ATOM 2839 N N . GLY B 1 143 ? 150.890 189.178 173.444 1.00 41.72 143 GLY D N 1
ATOM 2840 C CA . GLY B 1 143 ? 149.568 189.332 174.023 1.00 35.95 143 GLY D CA 1
ATOM 2841 C C . GLY B 1 143 ? 148.476 189.496 172.984 1.00 35.90 143 GLY D C 1
ATOM 2842 O O . GLY B 1 143 ? 148.531 188.870 171.924 1.00 44.70 143 GLY D O 1
ATOM 2843 N N . PHE B 1 144 ? 147.485 190.335 173.269 1.00 30.15 144 PHE D N 1
ATOM 2844 C CA . PHE B 1 144 ? 146.356 190.561 172.377 1.00 31.49 144 PHE D CA 1
ATOM 2845 C C . PHE B 1 144 ? 146.365 191.995 171.864 1.00 31.24 144 PHE D C 1
ATOM 2846 O O . PHE B 1 144 ? 146.644 192.932 172.617 1.00 35.77 144 PHE D O 1
ATOM 2854 N N . VAL B 1 145 ? 146.062 192.159 170.576 1.00 34.50 145 VAL D N 1
ATOM 2855 C CA . VAL B 1 145 ? 145.854 193.461 169.953 1.00 34.87 145 VAL D CA 1
ATOM 2856 C C . VAL B 1 145 ? 144.607 193.373 169.081 1.00 30.40 145 VAL D C 1
ATOM 2857 O O . VAL B 1 145 ? 144.114 192.288 168.776 1.00 35.29 145 VAL D O 1
ATOM 2861 N N . THR B 1 146 ? 144.089 194.532 168.684 1.00 30.94 146 THR D N 1
ATOM 2862 C CA . THR B 1 146 ? 142.943 194.544 167.786 1.00 33.98 146 THR D CA 1
ATOM 2863 C C . THR B 1 146 ? 143.384 194.275 166.348 1.00 33.74 146 THR D C 1
ATOM 2864 O O . THR B 1 146 ? 144.540 194.480 165.973 1.00 37.90 146 THR D O 1
ATOM 2868 N N . ALA B 1 147 ? 142.433 193.800 165.540 1.00 35.18 147 ALA D N 1
ATOM 2869 C CA . ALA B 1 147 ? 142.715 193.497 164.143 1.00 34.07 147 ALA D CA 1
ATOM 2870 C C . ALA B 1 147 ? 143.061 194.741 163.333 1.00 35.50 147 ALA D C 1
ATOM 2871 O O . ALA B 1 147 ? 143.749 194.628 162.315 1.00 31.75 147 ALA D O 1
ATOM 2873 N N . ALA B 1 148 ? 142.602 195.919 163.761 1.00 40.35 148 ALA D N 1
ATOM 2874 C CA . ALA B 1 148 ? 142.966 197.157 163.077 1.00 36.87 148 ALA D CA 1
ATOM 2875 C C . ALA B 1 148 ? 144.457 197.459 163.217 1.00 42.67 148 ALA D C 1
ATOM 2876 O O . ALA B 1 148 ? 145.098 197.906 162.259 1.00 43.28 148 ALA D O 1
ATOM 2878 N N . ASP B 1 149 ? 145.027 197.221 164.402 1.00 41.77 149 ASP D N 1
ATOM 2879 C CA . ASP B 1 149 ? 146.461 197.422 164.591 1.00 39.50 149 ASP D CA 1
ATOM 2880 C C . ASP B 1 149 ? 147.270 196.491 163.694 1.00 40.78 149 ASP D C 1
ATOM 2881 O O . ASP B 1 149 ? 148.248 196.909 163.062 1.00 45.42 149 ASP D O 1
ATOM 2886 N N . PHE B 1 150 ? 146.880 195.217 163.637 1.00 35.00 150 PHE D N 1
ATOM 2887 C CA . PHE B 1 150 ? 147.570 194.270 162.769 1.00 39.00 150 PHE D CA 1
ATOM 2888 C C . PHE B 1 150 ? 147.423 194.663 161.304 1.00 39.06 150 PHE D C 1
ATOM 2889 O O . PHE B 1 150 ? 148.365 194.517 160.517 1.00 41.39 150 PHE D O 1
ATOM 2897 N N . HIS B 1 151 ? 146.246 195.160 160.920 1.00 39.21 151 HIS D N 1
ATOM 2898 C CA . HIS B 1 151 ? 146.044 195.636 159.556 1.00 39.73 151 HIS D CA 1
ATOM 2899 C C . HIS B 1 151 ? 146.985 196.790 159.233 1.00 45.21 151 HIS D C 1
ATOM 2900 O O . HIS B 1 151 ? 147.560 196.848 158.140 1.00 45.11 151 HIS D O 1
ATOM 2907 N N . MET B 1 152 ? 147.147 197.724 160.171 1.00 45.73 152 MET D N 1
ATOM 2908 C CA . MET B 1 152 ? 148.076 198.828 159.958 1.00 47.61 152 MET D CA 1
ATOM 2909 C C . MET B 1 152 ? 149.511 198.331 159.826 1.00 49.66 152 MET D C 1
ATOM 2910 O O . MET B 1 152 ? 150.259 198.794 158.958 1.00 49.55 152 MET D O 1
ATOM 2915 N N . ARG B 1 153 ? 149.913 197.388 160.679 1.00 47.50 153 ARG D N 1
ATOM 2916 C CA . ARG B 1 153 ? 151.296 196.916 160.658 1.00 45.04 153 ARG D CA 1
ATOM 2917 C C . ARG B 1 153 ? 151.611 196.130 159.389 1.00 48.51 153 ARG D C 1
ATOM 2918 O O . ARG B 1 153 ? 152.709 196.253 158.836 1.00 52.37 153 ARG D O 1
ATOM 2926 N N . ARG B 1 154 ? 150.670 195.310 158.913 1.00 50.00 154 ARG D N 1
ATOM 2927 C CA . ARG B 1 154 ? 150.927 194.484 157.737 1.00 45.18 154 ARG D CA 1
ATOM 2928 C C . ARG B 1 154 ? 151.015 195.290 156.448 1.00 48.94 154 ARG D C 1
ATOM 2929 O O . ARG B 1 154 ? 151.411 194.733 155.420 1.00 51.92 154 ARG D O 1
ATOM 2937 N N . SER B 1 155 ? 150.649 196.570 156.470 1.00 53.67 155 SER D N 1
ATOM 2938 C CA . SER B 1 155 ? 150.720 197.405 155.279 1.00 51.42 155 SER D CA 1
ATOM 2939 C C . SER B 1 155 ? 152.122 197.931 155.010 1.00 53.32 155 SER D C 1
ATOM 2940 O O . SER B 1 155 ? 152.336 198.575 153.978 1.00 57.01 155 SER D O 1
ATOM 2943 N N . GLU B 1 156 ? 153.072 197.681 155.906 1.00 51.77 156 GLU D N 1
ATOM 2944 C CA . GLU B 1 156 ? 154.445 198.135 155.752 1.00 53.27 156 GLU D CA 1
ATOM 2945 C C . GLU B 1 156 ? 155.390 197.045 155.262 1.00 54.25 156 GLU D C 1
ATOM 2946 O O . GLU B 1 156 ? 156.594 197.293 155.161 1.00 54.45 156 GLU D O 1
ATOM 2952 N N . LEU B 1 157 ? 154.884 195.850 154.965 1.00 47.08 157 LEU D N 1
ATOM 2953 C CA . LEU B 1 157 ? 155.740 194.780 154.472 1.00 42.90 157 LEU D CA 1
ATOM 2954 C C . LEU B 1 157 ? 156.196 195.070 153.046 1.00 44.35 157 LEU D C 1
ATOM 2955 O O . LEU B 1 157 ? 155.526 195.770 152.285 1.00 45.29 157 LEU D O 1
ATOM 2960 N N . ILE B 1 158 ? 157.346 194.515 152.690 1.00 37.59 158 ILE D N 1
ATOM 2961 C CA . ILE B 1 158 ? 157.985 194.763 151.404 1.00 37.56 158 ILE D CA 1
ATOM 2962 C C . ILE B 1 158 ? 157.760 193.573 150.483 1.00 34.14 158 ILE D C 1
ATOM 2963 O O . ILE B 1 158 ? 157.710 192.419 150.921 1.00 34.69 158 ILE D O 1
ATOM 2968 N N . CYS B 1 159 ? 157.612 193.859 149.192 1.00 32.89 159 CYS D N 1
ATOM 2969 C CA . CYS B 1 159 ? 157.481 192.848 148.151 1.00 32.07 159 CYS D CA 1
ATOM 2970 C C . CYS B 1 159 ? 158.631 192.984 147.161 1.00 32.15 159 CYS D C 1
ATOM 2971 O O . CYS B 1 159 ? 159.017 194.098 146.799 1.00 36.93 159 CYS D O 1
ATOM 2974 N N . LEU B 1 160 ? 159.178 191.852 146.726 1.00 30.68 160 LEU D N 1
ATOM 2975 C CA . LEU B 1 160 ? 160.322 191.823 145.820 1.00 25.87 160 LEU D CA 1
ATOM 2976 C C . LEU B 1 160 ? 159.866 191.498 144.402 1.00 26.20 160 LEU D C 1
ATOM 2977 O O . LEU B 1 160 ? 159.096 190.556 144.194 1.00 31.03 160 LEU D O 1
ATOM 2982 N N . THR B 1 161 ? 160.350 192.272 143.434 1.00 21.99 161 THR D N 1
ATOM 2983 C CA . THR B 1 161 ? 159.968 192.085 142.039 1.00 24.29 161 THR D CA 1
ATOM 2984 C C . THR B 1 161 ? 160.663 190.871 141.429 1.00 22.22 161 THR D C 1
ATOM 2985 O O . THR B 1 161 ? 161.821 190.579 141.732 1.00 30.24 161 THR D O 1
ATOM 2989 N N . THR B 1 162 ? 159.940 190.161 140.562 1.00 24.38 162 THR D N 1
ATOM 2990 C CA . THR B 1 162 ? 160.465 188.988 139.873 1.00 20.82 162 THR D CA 1
ATOM 2991 C C . THR B 1 162 ? 161.110 189.308 138.529 1.00 27.72 162 THR D C 1
ATOM 2992 O O . THR B 1 162 ? 161.731 188.422 137.933 1.00 28.01 162 THR D O 1
ATOM 2996 N N . GLY B 1 163 ? 160.989 190.540 138.040 1.00 29.01 163 GLY D N 1
ATOM 2997 C CA . GLY B 1 163 ? 161.453 190.896 136.719 1.00 23.32 163 GLY D CA 1
ATOM 2998 C C . GLY B 1 163 ? 160.425 190.755 135.616 1.00 24.16 163 GLY D C 1
ATOM 2999 O O . GLY B 1 163 ? 160.699 191.163 134.484 1.00 28.81 163 GLY D O 1
ATOM 3000 N N . SER B 1 164 ? 159.254 190.195 135.907 1.00 24.12 164 SER D N 1
ATOM 3001 C CA . SER B 1 164 ? 158.180 190.032 134.936 1.00 23.47 164 SER D CA 1
ATOM 3002 C C . SER B 1 164 ? 156.926 190.724 135.455 1.00 27.57 164 SER D C 1
ATOM 3003 O O . SER B 1 164 ? 156.555 190.550 136.619 1.00 30.99 164 SER D O 1
ATOM 3006 N N . LYS B 1 165 ? 156.278 191.510 134.590 1.00 29.72 165 LYS D N 1
ATOM 3007 C CA . LYS B 1 165 ? 155.083 192.246 134.998 1.00 29.53 165 LYS D CA 1
ATOM 3008 C C . LYS B 1 165 ? 153.876 191.325 135.153 1.00 27.69 165 LYS D C 1
ATOM 3009 O O . LYS B 1 165 ? 153.056 191.515 136.060 1.00 32.75 165 LYS D O 1
ATOM 3015 N N . ASN B 1 166 ? 153.748 190.326 134.277 1.00 24.68 166 ASN D N 1
ATOM 3016 C CA . ASN B 1 166 ? 152.653 189.369 134.394 1.00 23.21 166 ASN D CA 1
ATOM 3017 C C . ASN B 1 166 ? 152.719 188.625 135.724 1.00 25.57 166 ASN D C 1
ATOM 3018 O O . ASN B 1 166 ? 151.707 188.477 136.419 1.00 32.36 166 ASN D O 1
ATOM 3023 N N . LEU B 1 167 ? 153.911 188.152 136.093 1.00 24.04 167 LEU D N 1
ATOM 3024 C CA . LEU B 1 167 ? 154.076 187.428 137.349 1.00 21.92 167 LEU D CA 1
ATOM 3025 C C . LEU B 1 167 ? 153.818 188.329 138.549 1.00 28.46 167 LEU D C 1
ATOM 3026 O O . LEU B 1 167 ? 153.194 187.904 139.526 1.00 32.20 167 LEU D O 1
ATOM 3031 N N . ASP B 1 168 ? 154.301 189.572 138.500 1.00 25.68 168 ASP D N 1
ATOM 3032 C CA . ASP B 1 168 ? 154.070 190.498 139.603 1.00 23.62 168 ASP D CA 1
ATOM 3033 C C . ASP B 1 168 ? 152.584 190.772 139.790 1.00 26.65 168 ASP D C 1
ATOM 3034 O O . ASP B 1 168 ? 152.097 190.838 140.924 1.00 28.84 168 ASP D O 1
ATOM 3039 N N . THR B 1 169 ? 151.846 190.943 138.691 1.00 27.96 169 THR D N 1
ATOM 3040 C CA . THR B 1 169 ? 150.402 191.130 138.800 1.00 26.60 169 THR D CA 1
ATOM 3041 C C . THR B 1 169 ? 149.716 189.882 139.347 1.00 27.80 169 THR D C 1
ATOM 3042 O O . THR B 1 169 ? 148.808 189.983 140.178 1.00 30.84 169 THR D O 1
ATOM 3046 N N . LEU B 1 170 ? 150.137 188.696 138.902 1.00 26.11 170 LEU D N 1
ATOM 3047 C CA . LEU B 1 170 ? 149.506 187.467 139.374 1.00 23.50 170 LEU D CA 1
ATOM 3048 C C . LEU B 1 170 ? 149.695 187.261 140.875 1.00 24.77 170 LEU D C 1
ATOM 3049 O O . LEU B 1 170 ? 148.845 186.646 141.526 1.00 22.63 170 LEU D O 1
ATOM 3054 N N . LEU B 1 171 ? 150.792 187.755 141.440 1.00 27.28 171 LEU D N 1
ATOM 3055 C CA . LEU B 1 171 ? 151.111 187.544 142.846 1.00 20.09 171 LEU D CA 1
ATOM 3056 C C . LEU B 1 171 ? 150.654 188.679 143.751 1.00 27.45 171 LEU D C 1
ATOM 3057 O O . LEU B 1 171 ? 150.909 188.627 144.956 1.00 30.57 171 LEU D O 1
ATOM 3062 N N . GLY B 1 172 ? 149.989 189.696 143.211 1.00 30.33 172 GLY D N 1
ATOM 3063 C CA . GLY B 1 172 ? 149.606 190.834 144.019 1.00 21.25 172 GLY D CA 1
ATOM 3064 C C . GLY B 1 172 ? 150.735 191.774 144.369 1.00 28.45 172 GLY D C 1
ATOM 3065 O O . GLY B 1 172 ? 150.615 192.534 145.330 1.00 30.12 172 GLY D O 1
ATOM 3066 N N . GLY B 1 173 ? 151.834 191.747 143.617 1.00 29.60 173 GLY D N 1
ATOM 3067 C CA . GLY B 1 173 ? 152.954 192.629 143.880 1.00 26.29 173 GLY D CA 1
ATOM 3068 C C . GLY B 1 173 ? 154.326 191.989 143.790 1.00 29.95 173 GLY D C 1
ATOM 3069 O O . GLY B 1 173 ? 155.286 192.646 143.383 1.00 31.33 173 GLY D O 1
ATOM 3070 N N . GLY B 1 174 ? 154.442 190.721 144.160 1.00 32.96 174 GLY D N 1
ATOM 3071 C CA . GLY B 1 174 ? 155.707 190.023 144.120 1.00 24.36 174 GLY D CA 1
ATOM 3072 C C . GLY B 1 174 ? 155.839 189.076 145.294 1.00 25.63 174 GLY D C 1
ATOM 3073 O O . GLY B 1 174 ? 154.852 188.704 145.923 1.00 36.48 174 GLY D O 1
ATOM 3074 N N . VAL B 1 175 ? 157.080 188.693 145.580 1.00 24.29 175 VAL D N 1
ATOM 3075 C CA . VAL B 1 175 ? 157.377 187.750 146.655 1.00 24.90 175 VAL D CA 1
ATOM 3076 C C . VAL B 1 175 ? 157.424 188.500 147.980 1.00 22.20 175 VAL D C 1
ATOM 3077 O O . VAL B 1 175 ? 158.123 189.510 148.113 1.00 27.73 175 VAL D O 1
ATOM 3081 N N . GLU B 1 176 ? 156.692 187.997 148.968 1.00 25.18 176 GLU D N 1
ATOM 3082 C CA . GLU B 1 176 ? 156.420 188.722 150.202 1.00 27.86 176 GLU D CA 1
ATOM 3083 C C . GLU B 1 176 ? 157.340 188.276 151.335 1.00 23.89 176 GLU D C 1
ATOM 3084 O O . GLU B 1 176 ? 157.584 187.082 151.521 1.00 29.10 176 GLU D O 1
ATOM 3090 N N . THR B 1 177 ? 157.842 189.247 152.094 1.00 20.70 177 THR D N 1
ATOM 3091 C CA . THR B 1 177 ? 158.708 188.963 153.231 1.00 20.85 177 THR D CA 1
ATOM 3092 C C . THR B 1 177 ? 157.895 188.526 154.445 1.00 24.35 177 THR D C 1
ATOM 3093 O O . THR B 1 177 ? 156.804 189.040 154.701 1.00 28.43 177 THR D O 1
ATOM 3097 N N . GLY B 1 178 ? 158.440 187.569 155.194 1.00 22.91 178 GLY D N 1
ATOM 3098 C CA . GLY B 1 178 ? 157.812 187.056 156.392 1.00 12.13 178 GLY D CA 1
ATOM 3099 C C . GLY B 1 178 ? 157.104 185.723 156.260 1.00 16.47 178 GLY D C 1
ATOM 3100 O O . GLY B 1 178 ? 156.552 185.245 157.254 1.00 19.75 178 GLY D O 1
ATOM 3101 N N . SER B 1 179 ? 157.108 185.102 155.081 1.00 13.22 179 SER D N 1
ATOM 3102 C CA . SER B 1 179 ? 156.415 183.833 154.866 1.00 12.52 179 SER D CA 1
ATOM 3103 C C . SER B 1 179 ? 157.276 182.943 153.967 1.00 12.75 179 SER D C 1
ATOM 3104 O O . SER B 1 179 ? 158.416 183.279 153.639 1.00 17.14 179 SER D O 1
ATOM 3107 N N . ILE B 1 180 ? 156.722 181.798 153.565 1.00 17.15 180 ILE D N 1
ATOM 3108 C CA . ILE B 1 180 ? 157.432 180.795 152.776 1.00 2.60 180 ILE D CA 1
ATOM 3109 C C . ILE B 1 180 ? 156.691 180.556 151.461 1.00 13.50 180 ILE D C 1
ATOM 3110 O O . ILE B 1 180 ? 155.483 180.276 151.453 1.00 16.71 180 ILE D O 1
ATOM 3115 N N . THR B 1 181 ? 157.429 180.662 150.354 1.00 8.46 181 THR D N 1
ATOM 3116 C CA . THR B 1 181 ? 156.943 180.400 149.005 1.00 5.07 181 THR D CA 1
ATOM 3117 C C . THR B 1 181 ? 157.640 179.171 148.430 1.00 5.03 181 THR D C 1
ATOM 3118 O O . THR B 1 181 ? 158.858 179.024 148.555 1.00 11.08 181 THR D O 1
ATOM 3122 N N . GLU B 1 182 ? 156.866 178.292 147.797 1.00 9.80 182 GLU D N 1
ATOM 3123 C CA . GLU B 1 182 ? 157.364 177.045 147.230 1.00 7.79 182 GLU D CA 1
ATOM 3124 C C . GLU B 1 182 ? 157.083 176.996 145.731 1.00 12.81 182 GLU D C 1
ATOM 3125 O O . GLU B 1 182 ? 155.997 177.372 145.282 1.00 17.63 182 GLU D O 1
ATOM 3131 N N . LEU B 1 183 ? 158.076 176.542 144.963 1.00 10.04 183 LEU D N 1
ATOM 3132 C CA . LEU B 1 183 ? 157.986 176.387 143.513 1.00 12.45 183 LEU D CA 1
ATOM 3133 C C . LEU B 1 183 ? 158.218 174.928 143.141 1.00 2.39 183 LEU D C 1
ATOM 3134 O O . LEU B 1 183 ? 159.223 174.341 143.549 1.00 9.86 183 LEU D O 1
ATOM 3139 N N . PHE B 1 184 ? 157.311 174.344 142.357 1.00 1.22 184 PHE D N 1
ATOM 3140 C CA . PHE B 1 184 ? 157.490 172.954 141.955 1.00 6.99 184 PHE D CA 1
ATOM 3141 C C . PHE B 1 184 ? 157.163 172.762 140.476 1.00 3.26 184 PHE D C 1
ATOM 3142 O O . PHE B 1 184 ? 156.377 173.510 139.889 1.00 10.94 184 PHE D O 1
ATOM 3150 N N . GLY B 1 185 ? 157.795 171.749 139.890 1.00 8.55 185 GLY D N 1
ATOM 3151 C CA . GLY B 1 185 ? 157.640 171.430 138.484 1.00 0.00 185 GLY D CA 1
ATOM 3152 C C . GLY B 1 185 ? 158.637 170.369 138.067 1.00 4.76 185 GLY D C 1
ATOM 3153 O O . GLY B 1 185 ? 159.474 169.927 138.856 1.00 16.17 185 GLY D O 1
ATOM 3154 N N . GLU B 1 186 ? 158.535 169.966 136.800 1.00 12.57 186 GLU D N 1
ATOM 3155 C CA . GLU B 1 186 ? 159.428 168.964 136.229 1.00 6.03 186 GLU D CA 1
ATOM 3156 C C . GLU B 1 186 ? 160.719 169.616 135.717 1.00 13.43 186 GLU D C 1
ATOM 3157 O O . GLU B 1 186 ? 160.938 170.818 135.866 1.00 17.65 186 GLU D O 1
ATOM 3163 N N . PHE B 1 187 ? 161.585 168.810 135.102 1.00 8.94 187 PHE D N 1
ATOM 3164 C CA . PHE B 1 187 ? 162.941 169.250 134.785 1.00 10.56 187 PHE D CA 1
ATOM 3165 C C . PHE B 1 187 ? 162.958 170.363 133.735 1.00 7.69 187 PHE D C 1
ATOM 3166 O O . PHE B 1 187 ? 162.180 170.357 132.779 1.00 12.30 187 PHE D O 1
ATOM 3174 N N . ARG B 1 188 ? 163.847 171.338 133.953 1.00 6.77 188 ARG D N 1
ATOM 3175 C CA . ARG B 1 188 ? 164.102 172.477 133.060 1.00 2.70 188 ARG D CA 1
ATOM 3176 C C . ARG B 1 188 ? 162.887 173.400 132.894 1.00 12.40 188 ARG D C 1
ATOM 3177 O O . ARG B 1 188 ? 162.757 174.096 131.888 1.00 8.79 188 ARG D O 1
ATOM 3185 N N . THR B 1 189 ? 162.014 173.480 133.898 1.00 9.02 189 THR D N 1
ATOM 3186 C CA . THR B 1 189 ? 160.863 174.377 133.828 1.00 13.45 189 THR D CA 1
ATOM 3187 C C . THR B 1 189 ? 161.164 175.797 134.307 1.00 15.86 189 THR D C 1
ATOM 3188 O O . THR B 1 189 ? 160.278 176.651 134.241 1.00 20.01 189 THR D O 1
ATOM 3192 N N . GLY B 1 190 ? 162.374 176.071 134.782 1.00 10.46 190 GLY D N 1
ATOM 3193 C CA . GLY B 1 190 ? 162.780 177.418 135.128 1.00 4.18 190 GLY D CA 1
ATOM 3194 C C . GLY B 1 190 ? 162.846 177.760 136.603 1.00 10.46 190 GLY D C 1
ATOM 3195 O O . GLY B 1 190 ? 162.768 178.944 136.940 1.00 15.51 190 GLY D O 1
ATOM 3196 N N . LYS B 1 191 ? 162.999 176.773 137.487 1.00 7.46 191 LYS D N 1
ATOM 3197 C CA . LYS B 1 191 ? 162.976 177.046 138.922 1.00 4.65 191 LYS D CA 1
ATOM 3198 C C . LYS B 1 191 ? 164.264 177.720 139.396 1.00 10.97 191 LYS D C 1
ATOM 3199 O O . LYS B 1 191 ? 164.215 178.644 140.214 1.00 8.43 191 LYS D O 1
ATOM 3205 N N . SER B 1 192 ? 165.423 177.290 138.886 1.00 9.98 192 SER D N 1
ATOM 3206 C CA . SER B 1 192 ? 166.695 177.876 139.306 1.00 4.72 192 SER D CA 1
ATOM 3207 C C . SER B 1 192 ? 166.937 179.262 138.696 1.00 5.03 192 SER D C 1
ATOM 3208 O O . SER B 1 192 ? 167.583 180.108 139.328 1.00 10.76 192 SER D O 1
ATOM 3211 N N . GLN B 1 193 ? 166.425 179.520 137.486 1.00 4.47 193 GLN D N 1
ATOM 3212 C CA . GLN B 1 193 ? 166.621 180.825 136.852 1.00 14.37 193 GLN D CA 1
ATOM 3213 C C . GLN B 1 193 ? 165.924 181.948 137.625 1.00 11.53 193 GLN D C 1
ATOM 3214 O O . GLN B 1 193 ? 166.474 183.049 137.761 1.00 15.37 193 GLN D O 1
ATOM 3220 N N . LEU B 1 194 ? 164.715 181.694 138.139 1.00 13.39 194 LEU D N 1
ATOM 3221 C CA . LEU B 1 194 ? 164.024 182.699 138.947 1.00 16.77 194 LEU D CA 1
ATOM 3222 C C . LEU B 1 194 ? 164.763 182.973 140.255 1.00 12.79 194 LEU D C 1
ATOM 3223 O O . LEU B 1 194 ? 164.826 184.121 140.708 1.00 11.00 194 LEU D O 1
ATOM 3228 N N . CYS B 1 195 ? 165.325 181.934 140.880 1.00 12.09 195 CYS D N 1
ATOM 3229 C CA . CYS B 1 195 ? 166.133 182.140 142.080 1.00 5.65 195 CYS D CA 1
ATOM 3230 C C . CYS B 1 195 ? 167.359 182.999 141.780 1.00 15.84 195 CYS D C 1
ATOM 3231 O O . CYS B 1 195 ? 167.713 183.891 142.565 1.00 15.47 195 CYS D O 1
ATOM 3234 N N . HIS B 1 196 ? 168.010 182.754 140.639 1.00 8.71 196 HIS D N 1
ATOM 3235 C CA . HIS B 1 196 ? 169.148 183.581 140.243 1.00 2.97 196 HIS D CA 1
ATOM 3236 C C . HIS B 1 196 ? 168.736 185.037 140.034 1.00 14.45 196 HIS D C 1
ATOM 3237 O O . HIS B 1 196 ? 169.469 185.954 140.414 1.00 18.71 196 HIS D O 1
ATOM 3244 N N . THR B 1 197 ? 167.576 185.270 139.412 1.00 10.73 197 THR D N 1
ATOM 3245 C CA . THR B 1 197 ? 167.100 186.642 139.213 1.00 9.06 197 THR D CA 1
ATOM 3246 C C . THR B 1 197 ? 166.786 187.337 140.542 1.00 20.17 197 THR D C 1
ATOM 3247 O O . THR B 1 197 ? 167.119 188.517 140.732 1.00 20.75 197 THR D O 1
ATOM 3251 N N . LEU B 1 198 ? 166.137 186.627 141.468 1.00 12.36 198 LEU D N 1
ATOM 3252 C CA . LEU B 1 198 ? 165.814 187.220 142.762 1.00 10.98 198 LEU D CA 1
ATOM 3253 C C . LEU B 1 198 ? 167.069 187.549 143.562 1.00 15.74 198 LEU D C 1
ATOM 3254 O O . LEU B 1 198 ? 167.097 188.553 144.287 1.00 18.29 198 LEU D O 1
ATOM 3259 N N . ALA B 1 199 ? 168.117 186.724 143.445 1.00 18.60 199 ALA D N 1
ATOM 3260 C CA . ALA B 1 199 ? 169.369 187.011 144.140 1.00 8.56 199 ALA D CA 1
ATOM 3261 C C . ALA B 1 199 ? 170.000 188.330 143.700 1.00 10.32 199 ALA D C 1
ATOM 3262 O O . ALA B 1 199 ? 170.842 188.869 144.422 1.00 20.76 199 ALA D O 1
ATOM 3264 N N . VAL B 1 200 ? 169.623 188.859 142.540 1.00 18.52 200 VAL D N 1
ATOM 3265 C CA . VAL B 1 200 ? 170.065 190.193 142.142 1.00 20.15 200 VAL D CA 1
ATOM 3266 C C . VAL B 1 200 ? 169.039 191.256 142.524 1.00 22.44 200 VAL D C 1
ATOM 3267 O O . VAL B 1 200 ? 169.405 192.316 143.034 1.00 18.54 200 VAL D O 1
ATOM 3271 N N . THR B 1 201 ? 167.744 191.005 142.300 1.00 21.25 201 THR D N 1
ATOM 3272 C CA . THR B 1 201 ? 166.760 192.046 142.607 1.00 19.77 201 THR D CA 1
ATOM 3273 C C . THR B 1 201 ? 166.602 192.308 144.102 1.00 20.88 201 THR D C 1
ATOM 3274 O O . THR B 1 201 ? 165.986 193.311 144.469 1.00 25.93 201 THR D O 1
ATOM 3278 N N . CYS B 1 202 ? 167.133 191.447 144.972 1.00 20.03 202 CYS D N 1
ATOM 3279 C CA . CYS B 1 202 ? 167.045 191.731 146.401 1.00 18.10 202 CYS D CA 1
ATOM 3280 C C . CYS B 1 202 ? 168.011 192.821 146.860 1.00 26.01 202 CYS D C 1
ATOM 3281 O O . CYS B 1 202 ? 167.960 193.208 148.031 1.00 22.19 202 CYS D O 1
ATOM 3284 N N . GLN B 1 203 ? 168.879 193.327 145.979 1.00 29.13 203 GLN D N 1
ATOM 3285 C CA . GLN B 1 203 ? 169.884 194.316 146.350 1.00 22.16 203 GLN D CA 1
ATOM 3286 C C . GLN B 1 203 ? 169.551 195.742 145.920 1.00 28.60 203 GLN D C 1
ATOM 3287 O O . GLN B 1 203 ? 170.159 196.678 146.447 1.00 30.91 203 GLN D O 1
ATOM 3293 N N . ILE B 1 204 ? 168.618 195.941 144.992 1.00 29.20 204 ILE D N 1
ATOM 3294 C CA . ILE B 1 204 ? 168.393 197.261 144.399 1.00 29.97 204 ILE D CA 1
ATOM 3295 C C . ILE B 1 204 ? 167.488 198.118 145.281 1.00 30.60 204 ILE D C 1
ATOM 3296 O O . ILE B 1 204 ? 166.949 197.625 146.281 1.00 35.66 204 ILE D O 1
ATOM 3301 N N . PRO B 1 205 ? 167.303 199.397 144.956 1.00 37.50 205 PRO D N 1
ATOM 3302 C CA . PRO B 1 205 ? 166.591 200.305 145.865 1.00 37.10 205 PRO D CA 1
ATOM 3303 C C . PRO B 1 205 ? 165.104 199.994 145.982 1.00 33.98 205 PRO D C 1
ATOM 3304 O O . PRO B 1 205 ? 164.507 199.303 145.155 1.00 37.93 205 PRO D O 1
ATOM 3308 N N . LEU B 1 206 ? 164.508 200.545 147.043 1.00 35.60 206 LEU D N 1
ATOM 3309 C CA . LEU B 1 206 ? 163.113 200.263 147.371 1.00 40.30 206 LEU D CA 1
ATOM 3310 C C . LEU B 1 206 ? 162.138 200.919 146.400 1.00 41.77 206 LEU D C 1
ATOM 3311 O O . LEU B 1 206 ? 161.022 200.422 146.223 1.00 40.48 206 LEU D O 1
ATOM 3316 N N . ASP B 1 207 ? 162.524 202.032 145.775 1.00 40.48 207 ASP D N 1
ATOM 3317 C CA . ASP B 1 207 ? 161.594 202.753 144.914 1.00 40.52 207 ASP D CA 1
ATOM 3318 C C . ASP B 1 207 ? 161.322 202.044 143.594 1.00 43.51 207 ASP D C 1
ATOM 3319 O O . ASP B 1 207 ? 160.410 202.459 142.872 1.00 46.86 207 ASP D O 1
ATOM 3324 N N . ILE B 1 208 ? 162.074 200.997 143.258 1.00 38.30 208 ILE D N 1
ATOM 3325 C CA . ILE B 1 208 ? 161.840 200.249 142.030 1.00 35.98 208 ILE D CA 1
ATOM 3326 C C . ILE B 1 208 ? 161.596 198.766 142.312 1.00 36.36 208 ILE D C 1
ATOM 3327 O O . ILE B 1 208 ? 161.793 197.933 141.440 1.00 43.08 208 ILE D O 1
ATOM 3332 N N . GLY B 1 209 ? 161.162 198.432 143.523 1.00 32.32 209 GLY D N 1
ATOM 3333 C CA . GLY B 1 209 ? 160.822 197.062 143.857 1.00 29.11 209 GLY D CA 1
ATOM 3334 C C . GLY B 1 209 ? 161.933 196.217 144.435 1.00 31.97 209 GLY D C 1
ATOM 3335 O O . GLY B 1 209 ? 161.809 194.989 144.443 1.00 35.84 209 GLY D O 1
ATOM 3336 N N . GLY B 1 210 ? 163.017 196.825 144.921 1.00 24.56 210 GLY D N 1
ATOM 3337 C CA . GLY B 1 210 ? 164.112 196.081 145.506 1.00 24.22 210 GLY D CA 1
ATOM 3338 C C . GLY B 1 210 ? 163.979 195.913 147.010 1.00 24.90 210 GLY D C 1
ATOM 3339 O O . GLY B 1 210 ? 163.009 196.334 147.634 1.00 37.75 210 GLY D O 1
ATOM 3340 N N . GLY B 1 211 ? 164.997 195.288 147.597 1.00 24.11 211 GLY D N 1
ATOM 3341 C CA . GLY B 1 211 ? 165.012 195.030 149.024 1.00 21.05 211 GLY D CA 1
ATOM 3342 C C . GLY B 1 211 ? 166.123 195.724 149.786 1.00 28.06 211 GLY D C 1
ATOM 3343 O O . GLY B 1 211 ? 166.016 195.915 150.999 1.00 32.99 211 GLY D O 1
ATOM 3344 N N . GLU B 1 212 ? 167.201 196.090 149.090 1.00 34.28 212 GLU D N 1
ATOM 3345 C CA . GLU B 1 212 ? 168.338 196.802 149.681 1.00 32.30 212 GLU D CA 1
ATOM 3346 C C . GLU B 1 212 ? 169.078 195.958 150.722 1.00 27.99 212 GLU D C 1
ATOM 3347 O O . GLU B 1 212 ? 169.447 196.455 151.784 1.00 32.61 212 GLU D O 1
ATOM 3353 N N . GLY B 1 213 ? 169.320 194.686 150.413 1.00 25.62 213 GLY D N 1
ATOM 3354 C CA . GLY B 1 213 ? 169.988 193.800 151.349 1.00 16.83 213 GLY D CA 1
ATOM 3355 C C . GLY B 1 213 ? 170.899 192.777 150.699 1.00 21.93 213 GLY D C 1
ATOM 3356 O O . GLY B 1 213 ? 171.281 192.935 149.540 1.00 33.19 213 GLY D O 1
ATOM 3357 N N . LYS B 1 214 ? 171.255 191.728 151.435 1.00 27.74 214 LYS D N 1
ATOM 3358 C CA . LYS B 1 214 ? 172.132 190.667 150.959 1.00 24.78 214 LYS D CA 1
ATOM 3359 C C . LYS B 1 214 ? 171.360 189.363 150.797 1.00 24.31 214 LYS D C 1
ATOM 3360 O O . LYS B 1 214 ? 170.233 189.214 151.272 1.00 27.29 214 LYS D O 1
ATOM 3366 N N . CYS B 1 215 ? 171.988 188.406 150.116 1.00 22.18 215 CYS D N 1
ATOM 3367 C CA . CYS B 1 215 ? 171.381 187.116 149.821 1.00 17.31 215 CYS D CA 1
ATOM 3368 C C . CYS B 1 215 ? 172.238 185.976 150.360 1.00 22.02 215 CYS D C 1
ATOM 3369 O O . CYS B 1 215 ? 173.472 186.016 150.283 1.00 26.00 215 CYS D O 1
ATOM 3372 N N . LEU B 1 216 ? 171.564 184.964 150.900 1.00 15.51 216 LEU D N 1
ATOM 3373 C CA . LEU B 1 216 ? 172.170 183.726 151.369 1.00 15.51 216 LEU D CA 1
ATOM 3374 C C . LEU B 1 216 ? 171.636 182.566 150.534 1.00 19.94 216 LEU D C 1
ATOM 3375 O O . LEU B 1 216 ? 170.420 182.388 150.425 1.00 26.25 216 LEU D O 1
ATOM 3380 N N . TYR B 1 217 ? 172.541 181.773 149.958 1.00 12.93 217 TYR D N 1
ATOM 3381 C CA . TYR B 1 217 ? 172.199 180.758 148.966 1.00 5.89 217 TYR D CA 1
ATOM 3382 C C . TYR B 1 217 ? 172.768 179.411 149.398 1.00 13.22 217 TYR D C 1
ATOM 3383 O O . TYR B 1 217 ? 173.985 179.278 149.575 1.00 21.64 217 TYR D O 1
ATOM 3392 N N . ILE B 1 218 ? 171.893 178.420 149.558 1.00 13.69 218 ILE D N 1
ATOM 3393 C CA . ILE B 1 218 ? 172.267 177.060 149.933 1.00 13.53 218 ILE D CA 1
ATOM 3394 C C . ILE B 1 218 ? 171.898 176.122 148.789 1.00 14.71 218 ILE D C 1
ATOM 3395 O O . ILE B 1 218 ? 170.743 176.092 148.354 1.00 21.79 218 ILE D O 1
ATOM 3400 N N . ASP B 1 219 ? 172.877 175.353 148.315 1.00 14.88 219 ASP D N 1
ATOM 3401 C CA . ASP B 1 219 ? 172.745 174.529 147.119 1.00 14.18 219 ASP D CA 1
ATOM 3402 C C . ASP B 1 219 ? 172.981 173.066 147.473 1.00 16.75 219 ASP D C 1
ATOM 3403 O O . ASP B 1 219 ? 174.001 172.730 148.080 1.00 24.20 219 ASP D O 1
ATOM 3408 N N . THR B 1 220 ? 172.040 172.197 147.100 1.00 16.01 220 THR D N 1
ATOM 3409 C CA . THR B 1 220 ? 172.156 170.768 147.370 1.00 9.95 220 THR D CA 1
ATOM 3410 C C . THR B 1 220 ? 172.305 169.922 146.111 1.00 11.68 220 THR D C 1
ATOM 3411 O O . THR B 1 220 ? 172.437 168.701 146.220 1.00 20.14 220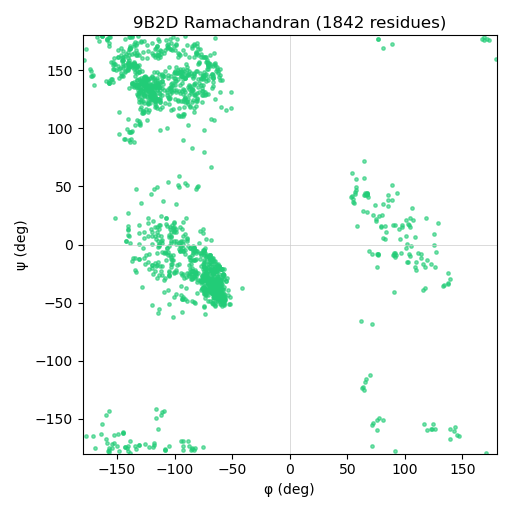 THR D O 1
ATOM 3415 N N . GLU B 1 221 ? 172.296 170.529 144.923 1.00 21.88 221 GLU D N 1
ATOM 3416 C CA . GLU B 1 221 ? 172.436 169.794 143.674 1.00 19.19 221 GLU D CA 1
ATOM 3417 C C . GLU B 1 221 ? 173.678 170.160 142.873 1.00 21.30 221 GLU D C 1
ATOM 3418 O O . GLU B 1 221 ? 174.041 169.410 141.964 1.00 25.67 221 GLU D O 1
ATOM 3424 N N . GLY B 1 222 ? 174.332 171.277 143.177 1.00 25.60 222 GLY D N 1
ATOM 3425 C CA . GLY B 1 222 ? 175.490 171.704 142.416 1.00 12.70 222 GLY D CA 1
ATOM 3426 C C . GLY B 1 222 ? 175.201 172.428 141.119 1.00 19.92 222 GLY D C 1
ATOM 3427 O O . GLY B 1 222 ? 175.957 172.272 140.159 1.00 31.12 222 GLY D O 1
ATOM 3428 N N . THR B 1 223 ? 174.133 173.227 141.056 1.00 13.81 223 THR D N 1
ATOM 3429 C CA . THR B 1 223 ? 173.758 173.921 139.829 1.00 9.44 223 THR D CA 1
ATOM 3430 C C . THR B 1 223 ? 173.897 175.440 139.918 1.00 18.29 223 THR D C 1
ATOM 3431 O O . THR B 1 223 ? 173.400 176.143 139.036 1.00 21.28 223 THR D O 1
ATOM 3435 N N . PHE B 1 224 ? 174.567 175.961 140.943 1.00 14.22 224 PHE D N 1
ATOM 3436 C CA . PHE B 1 224 ? 174.759 177.401 141.099 1.00 10.92 224 PHE D CA 1
ATOM 3437 C C . PHE B 1 224 ? 175.826 177.910 140.129 1.00 14.52 224 PHE D C 1
ATOM 3438 O O . PHE B 1 224 ? 176.934 177.371 140.080 1.00 20.93 224 PHE D O 1
ATOM 3446 N N . ARG B 1 225 ? 175.498 178.956 139.372 1.00 9.84 225 ARG D N 1
ATOM 3447 C CA . ARG B 1 225 ? 176.357 179.455 138.294 1.00 21.26 225 ARG D CA 1
ATOM 3448 C C . ARG B 1 225 ? 176.570 180.962 138.394 1.00 17.44 225 ARG D C 1
ATOM 3449 O O . ARG B 1 225 ? 175.672 181.744 138.039 1.00 28.54 225 ARG D O 1
ATOM 3457 N N . PRO B 1 226 ? 177.746 181.412 138.839 1.00 25.20 226 PRO D N 1
ATOM 3458 C CA . PRO B 1 226 ? 177.988 182.863 138.950 1.00 23.21 226 PRO D CA 1
ATOM 3459 C C . PRO B 1 226 ? 177.980 183.627 137.627 1.00 25.64 226 PRO D C 1
ATOM 3460 O O . PRO B 1 226 ? 177.874 184.857 137.658 1.00 28.38 226 PRO D O 1
ATOM 3464 N N . VAL B 1 227 ? 178.104 182.961 136.474 1.00 21.87 227 VAL D N 1
ATOM 3465 C CA . VAL B 1 227 ? 178.121 183.694 135.207 1.00 17.04 227 VAL D CA 1
ATOM 3466 C C . VAL B 1 227 ? 176.770 184.345 134.921 1.00 21.01 227 VAL D C 1
ATOM 3467 O O . VAL B 1 227 ? 176.716 185.426 134.324 1.00 27.31 227 VAL D O 1
ATOM 3471 N N . ARG B 1 228 ? 175.664 183.702 135.310 1.00 22.18 228 ARG D N 1
ATOM 3472 C CA . ARG B 1 228 ? 174.347 184.297 135.088 1.00 18.25 228 ARG D CA 1
ATOM 3473 C C . ARG B 1 228 ? 174.162 185.583 135.889 1.00 23.42 228 ARG D C 1
ATOM 3474 O O . ARG B 1 228 ? 173.477 186.507 135.430 1.00 32.55 228 ARG D O 1
ATOM 3482 N N . LEU B 1 229 ? 174.760 185.657 137.081 1.00 20.79 229 LEU D N 1
ATOM 3483 C CA . LEU B 1 229 ? 174.616 186.841 137.923 1.00 19.42 229 LEU D CA 1
ATOM 3484 C C . LEU B 1 229 ? 175.216 188.078 137.266 1.00 23.10 229 LEU D C 1
ATOM 3485 O O . LEU B 1 229 ? 174.672 189.175 137.397 1.00 25.04 229 LEU D O 1
ATOM 3490 N N . VAL B 1 230 ? 176.340 187.928 136.562 1.00 23.81 230 VAL D N 1
ATOM 3491 C CA . VAL B 1 230 ? 176.969 189.071 135.896 1.00 19.00 230 VAL D CA 1
ATOM 3492 C C . VAL B 1 230 ? 176.045 189.640 134.821 1.00 23.90 230 VAL D C 1
ATOM 3493 O O . VAL B 1 230 ? 175.820 190.857 134.742 1.00 28.46 230 VAL D O 1
ATOM 3497 N N . SER B 1 231 ? 175.476 188.760 133.990 1.00 20.72 231 SER D N 1
ATOM 3498 C CA . SER B 1 231 ? 174.562 189.204 132.943 1.00 20.69 231 SER D CA 1
ATOM 3499 C C . SER B 1 231 ? 173.313 189.850 133.528 1.00 26.78 231 SER D C 1
ATOM 3500 O O . SER B 1 231 ? 172.829 190.861 133.007 1.00 30.27 231 SER D O 1
ATOM 3503 N N . ILE B 1 232 ? 172.759 189.271 134.596 1.00 23.92 232 ILE D N 1
ATOM 3504 C CA . ILE B 1 232 ? 171.545 189.839 135.178 1.00 27.44 232 ILE D CA 1
ATOM 3505 C C . ILE B 1 232 ? 171.840 191.176 135.854 1.00 26.01 232 ILE D C 1
ATOM 3506 O O . ILE B 1 232 ? 171.031 192.107 135.790 1.00 28.75 232 ILE D O 1
ATOM 3511 N N . ALA B 1 233 ? 172.997 191.298 136.509 1.00 23.34 233 ALA D N 1
ATOM 3512 C CA . ALA B 1 233 ? 173.356 192.551 137.161 1.00 26.63 233 ALA D CA 1
ATOM 3513 C C . ALA B 1 233 ? 173.600 193.664 136.154 1.00 29.80 233 ALA D C 1
ATOM 3514 O O . ALA B 1 233 ? 173.331 194.831 136.453 1.00 30.55 233 ALA D O 1
ATOM 3516 N N . GLN B 1 234 ? 174.119 193.334 134.969 1.00 32.63 234 GLN D N 1
ATOM 3517 C CA . GLN B 1 234 ? 174.322 194.374 133.966 1.00 31.43 234 GLN D CA 1
ATOM 3518 C C . GLN B 1 234 ? 173.005 195.022 133.547 1.00 35.18 234 GLN D C 1
ATOM 3519 O O . GLN B 1 234 ? 172.978 196.213 133.222 1.00 39.76 234 GLN D O 1
ATOM 3525 N N . ARG B 1 235 ? 171.904 194.266 133.566 1.00 32.65 235 ARG D N 1
ATOM 3526 C CA . ARG B 1 235 ? 170.627 194.784 133.082 1.00 26.40 235 ARG D CA 1
ATOM 3527 C C . ARG B 1 235 ? 169.985 195.764 134.061 1.00 30.95 235 ARG D C 1
ATOM 3528 O O . ARG B 1 235 ? 169.227 196.642 133.640 1.00 35.02 235 ARG D O 1
ATOM 3536 N N . PHE B 1 236 ? 170.269 195.639 135.357 1.00 33.94 236 PHE D N 1
ATOM 3537 C CA . PHE B 1 236 ? 169.638 196.461 136.381 1.00 26.96 236 PHE D CA 1
ATOM 3538 C C . PHE B 1 236 ? 170.521 197.611 136.853 1.00 33.96 236 PHE D C 1
ATOM 3539 O O . PHE B 1 236 ? 170.192 198.255 137.853 1.00 37.36 236 PHE D O 1
ATOM 3547 N N . GLY B 1 237 ? 171.631 197.878 136.169 1.00 38.23 237 GLY D N 1
ATOM 3548 C CA . GLY B 1 237 ? 172.473 199.008 136.510 1.00 34.11 237 GLY D CA 1
ATOM 3549 C C . GLY B 1 237 ? 173.400 198.808 137.686 1.00 39.81 237 GLY D C 1
ATOM 3550 O O . GLY B 1 237 ? 173.931 199.790 138.210 1.00 44.36 237 GLY D O 1
ATOM 3551 N N . LEU B 1 238 ? 173.610 197.572 138.122 1.00 40.07 238 LEU D N 1
ATOM 3552 C CA . LEU B 1 238 ? 174.489 197.266 139.240 1.00 34.81 238 LEU D CA 1
ATOM 3553 C C . LEU B 1 238 ? 175.927 197.076 138.761 1.00 38.03 238 LEU D C 1
ATOM 3554 O O . LEU B 1 238 ? 176.189 196.843 137.580 1.00 43.31 238 LEU D O 1
ATOM 3559 N N . ASP B 1 239 ? 176.871 197.183 139.706 1.00 43.61 239 ASP D N 1
ATOM 3560 C CA . ASP B 1 239 ? 178.277 196.903 139.416 1.00 40.96 239 ASP D CA 1
ATOM 3561 C C . ASP B 1 239 ? 178.584 195.433 139.693 1.00 43.02 239 ASP D C 1
ATOM 3562 O O . ASP B 1 239 ? 178.308 194.950 140.796 1.00 44.10 239 ASP D O 1
ATOM 3567 N N . PRO B 1 240 ? 179.145 194.698 138.727 1.00 43.41 240 PRO D N 1
ATOM 3568 C CA . PRO B 1 240 ? 179.248 193.235 138.887 1.00 40.83 240 PRO D CA 1
ATOM 3569 C C . PRO B 1 240 ? 180.086 192.789 140.075 1.00 38.24 240 PRO D C 1
ATOM 3570 O O . PRO B 1 240 ? 179.743 191.793 140.723 1.00 43.21 240 PRO D O 1
ATOM 3574 N N . ASP B 1 241 ? 181.177 193.491 140.383 1.00 39.95 241 ASP D N 1
ATOM 3575 C CA . ASP B 1 241 ? 182.010 193.084 141.511 1.00 41.81 241 ASP D CA 1
ATOM 3576 C C . ASP B 1 241 ? 181.271 193.246 142.833 1.00 40.20 241 ASP D C 1
ATOM 3577 O O . ASP B 1 241 ? 181.302 192.347 143.685 1.00 42.85 241 ASP D O 1
ATOM 3582 N N . ASP B 1 242 ? 180.594 194.380 143.017 1.00 40.36 242 ASP D N 1
ATOM 3583 C CA . ASP B 1 242 ? 179.791 194.581 144.217 1.00 42.36 242 ASP D CA 1
ATOM 3584 C C . ASP B 1 242 ? 178.656 193.569 144.297 1.00 41.22 242 ASP D C 1
ATOM 3585 O O . ASP B 1 242 ? 178.358 193.044 145.375 1.00 40.34 242 ASP D O 1
ATOM 3590 N N . ALA B 1 243 ? 178.010 193.281 143.166 1.00 34.34 243 ALA D N 1
ATOM 3591 C CA . ALA B 1 243 ? 176.937 192.294 143.163 1.00 32.47 243 ALA D CA 1
ATOM 3592 C C . ALA B 1 243 ? 177.447 190.919 143.573 1.00 34.14 243 ALA D C 1
ATOM 3593 O O . ALA B 1 243 ? 176.765 190.189 144.300 1.00 36.34 243 ALA D O 1
ATOM 3595 N N . LEU B 1 244 ? 178.645 190.543 143.117 1.00 31.34 244 LEU D N 1
ATOM 3596 C CA . LEU B 1 244 ? 179.190 189.239 143.482 1.00 28.52 244 LEU D CA 1
ATOM 3597 C C . LEU B 1 244 ? 179.661 189.204 144.932 1.00 33.04 244 LEU D C 1
ATOM 3598 O O . LEU B 1 244 ? 179.640 188.140 145.558 1.00 30.32 244 LEU D O 1
ATOM 3603 N N . ASN B 1 245 ? 180.079 190.346 145.485 1.00 34.00 245 ASN D N 1
ATOM 3604 C CA . ASN B 1 245 ? 180.533 190.368 146.873 1.00 28.34 245 ASN D CA 1
ATOM 3605 C C . ASN B 1 245 ? 179.392 190.276 147.883 1.00 32.29 245 ASN D C 1
ATOM 3606 O O . ASN B 1 245 ? 179.645 189.959 149.048 1.00 35.31 245 ASN D O 1
ATOM 3611 N N . ASN B 1 246 ? 178.149 190.528 147.474 1.00 30.82 246 ASN D N 1
ATOM 3612 C CA . ASN B 1 246 ? 177.020 190.594 148.393 1.00 25.85 246 ASN D CA 1
ATOM 3613 C C . ASN B 1 246 ? 176.163 189.330 148.398 1.00 25.97 246 ASN D C 1
ATOM 3614 O O . ASN B 1 246 ? 175.045 189.360 148.918 1.00 30.96 246 ASN D O 1
ATOM 3619 N N . VAL B 1 247 ? 176.650 188.227 147.838 1.00 22.69 247 VAL D N 1
ATOM 3620 C CA . VAL B 1 247 ? 175.968 186.940 147.900 1.00 19.51 247 VAL D CA 1
ATOM 3621 C C . VAL B 1 247 ? 176.854 185.970 148.671 1.00 19.35 247 VAL D C 1
ATOM 3622 O O . VAL B 1 247 ? 178.046 185.847 148.373 1.00 19.51 247 VAL D O 1
ATOM 3626 N N . ALA B 1 248 ? 176.279 185.296 149.666 1.00 23.32 248 ALA D N 1
ATOM 3627 C CA . ALA B 1 248 ? 176.977 184.249 150.407 1.00 19.29 248 ALA D CA 1
ATOM 3628 C C . ALA B 1 248 ? 176.478 182.887 149.940 1.00 21.07 248 ALA D C 1
ATOM 3629 O O . ALA B 1 248 ? 175.271 182.687 149.794 1.00 21.03 248 ALA D O 1
ATOM 3631 N N . TYR B 1 249 ? 177.407 181.959 149.696 1.00 13.96 249 TYR D N 1
ATOM 3632 C CA . TYR B 1 249 ? 177.106 180.694 149.036 1.00 21.62 249 TYR D CA 1
ATOM 3633 C C . TYR B 1 249 ? 177.605 179.516 149.864 1.00 10.60 249 TYR D C 1
ATOM 3634 O O . TYR B 1 249 ? 178.703 179.564 150.420 1.00 17.41 249 TYR D O 1
ATOM 3643 N N . ALA B 1 250 ? 176.801 178.453 149.938 1.00 11.41 250 ALA D N 1
ATOM 3644 C CA . ALA B 1 250 ? 177.241 177.234 150.607 1.00 13.85 250 ALA D CA 1
ATOM 3645 C C . ALA B 1 250 ? 176.645 176.004 149.932 1.00 13.78 250 ALA D C 1
ATOM 3646 O O . ALA B 1 250 ? 175.505 176.022 149.458 1.00 18.17 250 ALA D O 1
ATOM 3648 N N . ARG B 1 251 ? 177.434 174.930 149.915 1.00 13.81 251 ARG D N 1
ATOM 3649 C CA . ARG B 1 251 ? 177.046 173.634 149.375 1.00 15.64 251 ARG D CA 1
ATOM 3650 C C . ARG B 1 251 ? 176.876 172.627 150.509 1.00 14.56 251 ARG D C 1
ATOM 3651 O O . ARG B 1 251 ? 177.681 172.590 151.442 1.00 15.24 251 ARG D O 1
ATOM 3659 N N . ALA B 1 252 ? 175.825 171.816 150.431 1.00 14.55 252 ALA D N 1
ATOM 3660 C CA . ALA B 1 252 ? 175.527 170.808 151.439 1.00 14.12 252 ALA D CA 1
ATOM 3661 C C . ALA B 1 252 ? 175.678 169.405 150.859 1.00 13.99 252 ALA D C 1
ATOM 3662 O O . ALA B 1 252 ? 175.404 169.174 149.679 1.00 20.48 252 ALA D O 1
ATOM 3664 N N . TYR B 1 253 ? 176.111 168.462 151.705 1.00 23.57 253 TYR D N 1
ATOM 3665 C CA . TYR B 1 253 ? 176.417 167.104 151.271 1.00 12.02 253 TYR D CA 1
ATOM 3666 C C . TYR B 1 253 ? 175.536 166.018 151.879 1.00 14.08 253 TYR D C 1
ATOM 3667 O O . TYR B 1 253 ? 175.494 164.917 151.326 1.00 21.94 253 TYR D O 1
ATOM 3676 N N . ASN B 1 254 ? 174.846 166.281 152.984 1.00 10.69 254 ASN D N 1
ATOM 3677 C CA . ASN B 1 254 ? 173.840 165.362 153.507 1.00 12.63 254 ASN D CA 1
ATOM 3678 C C . ASN B 1 254 ? 172.865 166.169 154.360 1.00 11.21 254 ASN D C 1
ATOM 3679 O O . ASN B 1 254 ? 173.009 167.383 154.511 1.00 16.94 254 ASN D O 1
ATOM 3684 N N . ALA B 1 255 ? 171.853 165.486 154.905 1.00 14.77 255 ALA D N 1
ATOM 3685 C CA . ALA B 1 255 ? 170.750 166.184 155.570 1.00 23.60 255 ALA D CA 1
ATOM 3686 C C . ALA B 1 255 ? 171.171 166.795 156.908 1.00 25.03 255 ALA D C 1
ATOM 3687 O O . ALA B 1 255 ? 170.718 167.892 157.263 1.00 24.50 255 ALA D O 1
ATOM 3689 N N . ASP B 1 256 ? 172.030 166.104 157.666 1.00 17.05 256 ASP D N 1
ATOM 3690 C CA . ASP B 1 256 ? 172.526 166.662 158.922 1.00 13.39 256 ASP D CA 1
ATOM 3691 C C . ASP B 1 256 ? 173.305 167.952 158.690 1.00 20.01 256 ASP D C 1
ATOM 3692 O O . ASP B 1 256 ? 173.124 168.935 159.415 1.00 26.51 256 ASP D O 1
ATOM 3697 N N . HIS B 1 257 ? 174.181 167.963 157.684 1.00 12.09 257 HIS D N 1
ATOM 3698 C CA . HIS B 1 257 ? 174.923 169.171 157.330 1.00 14.28 257 HIS D CA 1
ATOM 3699 C C . HIS B 1 257 ? 173.976 170.293 156.908 1.00 15.01 257 HIS D C 1
ATOM 3700 O O . HIS B 1 257 ? 174.183 171.468 157.251 1.00 17.44 257 HIS D O 1
ATOM 3707 N N . GLN B 1 258 ? 172.925 169.938 156.165 1.00 15.98 258 GLN D N 1
ATOM 3708 C CA . GLN B 1 258 ? 171.924 170.907 155.734 1.00 14.28 258 GLN D CA 1
ATOM 3709 C C . GLN B 1 258 ? 171.260 171.582 156.930 1.00 17.43 258 GLN D C 1
ATOM 3710 O O . GLN B 1 258 ? 171.137 172.810 156.973 1.00 18.72 258 GLN D O 1
ATOM 3716 N N . LEU B 1 259 ? 170.835 170.792 157.921 1.00 18.86 259 LEU D N 1
ATOM 3717 C CA . LEU B 1 259 ? 170.256 171.386 159.125 1.00 12.28 259 LEU D CA 1
ATOM 3718 C C . LEU B 1 259 ? 171.291 172.199 159.899 1.00 16.48 259 LEU D C 1
ATOM 3719 O O . LEU B 1 259 ? 170.962 173.238 160.480 1.00 20.95 259 LEU D O 1
ATOM 3724 N N . ARG B 1 260 ? 172.548 171.749 159.907 1.00 25.29 260 ARG D N 1
ATOM 3725 C CA . ARG B 1 260 ? 173.591 172.430 160.672 1.00 13.66 260 ARG D CA 1
ATOM 3726 C C . ARG B 1 260 ? 173.863 173.838 160.149 1.00 20.35 260 ARG D C 1
ATOM 3727 O O . ARG B 1 260 ? 174.152 174.748 160.932 1.00 25.97 260 ARG D O 1
ATOM 3735 N N . LEU B 1 261 ? 173.800 174.034 158.828 1.00 23.88 261 LEU D N 1
ATOM 3736 C CA . LEU B 1 261 ? 174.161 175.335 158.254 1.00 19.61 261 LEU D CA 1
ATOM 3737 C C . LEU B 1 261 ? 173.245 176.486 158.702 1.00 21.50 261 LEU D C 1
ATOM 3738 O O . LEU B 1 261 ? 173.628 177.661 158.577 1.00 24.07 261 LEU D O 1
ATOM 3743 N N . LEU B 1 262 ? 172.056 176.188 159.235 1.00 20.38 262 LEU D N 1
ATOM 3744 C CA . LEU B 1 262 ? 171.135 177.253 159.633 1.00 19.11 262 LEU D CA 1
ATOM 3745 C C . LEU B 1 262 ? 171.612 178.006 160.876 1.00 27.21 262 LEU D C 1
ATOM 3746 O O . LEU B 1 262 ? 171.307 179.195 161.030 1.00 27.86 262 LEU D O 1
ATOM 3751 N N . ASP B 1 263 ? 172.367 177.352 161.765 1.00 18.87 263 ASP D N 1
ATOM 3752 C CA . ASP B 1 263 ? 172.939 178.063 162.909 1.00 22.34 263 ASP D CA 1
ATOM 3753 C C . ASP B 1 263 ? 173.937 179.126 162.460 1.00 29.52 263 ASP D C 1
ATOM 3754 O O . ASP B 1 263 ? 173.942 180.251 162.979 1.00 29.61 263 ASP D O 1
ATOM 3759 N N . ALA B 1 264 ? 174.794 178.786 161.495 1.00 27.10 264 ALA D N 1
ATOM 3760 C CA . ALA B 1 264 ? 175.716 179.772 160.945 1.00 23.85 264 ALA D CA 1
ATOM 3761 C C . ALA B 1 264 ? 174.964 180.882 160.222 1.00 25.70 264 ALA D C 1
ATOM 3762 O O . ALA B 1 264 ? 175.358 182.053 160.286 1.00 28.09 264 ALA D O 1
ATOM 3764 N N . ALA B 1 265 ? 173.881 180.533 159.522 1.00 24.75 265 ALA D N 1
ATOM 3765 C CA . ALA B 1 265 ? 173.052 181.568 158.908 1.00 25.34 265 ALA D CA 1
ATOM 3766 C C . ALA B 1 265 ? 172.540 182.558 159.952 1.00 26.96 265 ALA D C 1
ATOM 3767 O O . ALA B 1 265 ? 172.627 183.779 159.768 1.00 27.34 265 ALA D O 1
ATOM 3769 N N . ALA B 1 266 ? 172.009 182.042 161.064 1.00 25.14 266 ALA D N 1
ATOM 3770 C CA . ALA B 1 266 ? 171.486 182.910 162.116 1.00 25.80 266 ALA D CA 1
ATOM 3771 C C . ALA B 1 266 ? 172.585 183.774 162.721 1.00 27.10 266 ALA D C 1
ATOM 3772 O O . ALA B 1 266 ? 172.358 184.944 163.045 1.00 30.67 266 ALA D O 1
ATOM 3774 N N . GLN B 1 267 ? 173.780 183.209 162.895 1.00 30.03 267 GLN D N 1
ATOM 3775 C CA . GLN B 1 267 ? 174.903 184.007 163.378 1.00 28.11 267 GLN D CA 1
ATOM 3776 C C . GLN B 1 267 ? 175.228 185.149 162.419 1.00 33.90 267 GLN D C 1
ATOM 3777 O O . GLN B 1 267 ? 175.462 186.282 162.851 1.00 36.32 267 GLN D O 1
ATOM 3783 N N . MET B 1 268 ? 175.238 184.874 161.110 1.00 28.75 268 MET D N 1
ATOM 3784 C CA . MET B 1 268 ? 175.590 185.908 160.137 1.00 24.58 268 MET D CA 1
ATOM 3785 C C . MET B 1 268 ? 174.522 186.996 160.025 1.00 31.12 268 MET D C 1
ATOM 3786 O O . MET B 1 268 ? 174.859 188.162 159.800 1.00 29.50 268 MET D O 1
ATOM 3791 N N . MET B 1 269 ? 173.238 186.645 160.163 1.00 31.79 269 MET D N 1
ATOM 3792 C CA . MET B 1 269 ? 172.185 187.644 159.970 1.00 24.79 269 MET D CA 1
ATOM 3793 C C . MET B 1 269 ? 172.130 188.684 161.085 1.00 28.77 269 MET D C 1
ATOM 3794 O O . MET B 1 269 ? 171.515 189.737 160.897 1.00 33.29 269 MET D O 1
ATOM 3799 N N . SER B 1 270 ? 172.752 188.426 162.229 1.00 30.38 270 SER D N 1
ATOM 3800 C CA . SER B 1 270 ? 172.713 189.349 163.353 1.00 28.56 270 SER D CA 1
ATOM 3801 C C . SER B 1 270 ? 173.868 190.348 163.350 1.00 33.18 270 SER D C 1
ATOM 3802 O O . SER B 1 270 ? 174.037 191.080 164.327 1.00 34.25 270 SER D O 1
ATOM 3805 N N . GLU B 1 271 ? 174.659 190.400 162.279 1.00 31.99 271 GLU D N 1
ATOM 3806 C CA . GLU B 1 271 ? 175.743 191.365 162.154 1.00 32.20 271 GLU D CA 1
ATOM 3807 C C . GLU B 1 271 ? 175.591 192.318 160.978 1.00 35.75 271 GLU D C 1
ATOM 3808 O O . GLU B 1 271 ? 176.144 193.416 161.025 1.00 38.82 271 GLU D O 1
ATOM 3814 N N . SER B 1 272 ? 174.868 191.931 159.929 1.00 34.16 272 SER D N 1
ATOM 3815 C CA . SER B 1 272 ? 174.596 192.816 158.805 1.00 27.18 272 SER D CA 1
ATOM 3816 C C . SER B 1 272 ? 173.240 192.450 158.220 1.00 28.79 272 SER D C 1
ATOM 3817 O O . SER B 1 272 ? 172.720 191.357 158.448 1.00 35.84 272 SER D O 1
ATOM 3820 N N . ARG B 1 273 ? 172.674 193.380 157.453 1.00 28.45 273 ARG D N 1
ATOM 3821 C CA . ARG B 1 273 ? 171.294 193.268 156.991 1.00 25.22 273 ARG D CA 1
ATOM 3822 C C . ARG B 1 273 ? 171.190 192.345 155.776 1.00 26.19 273 ARG D C 1
ATOM 3823 O O . ARG B 1 273 ? 171.862 192.560 154.763 1.00 30.36 273 ARG D O 1
ATOM 3831 N N . PHE B 1 274 ? 170.337 191.329 155.880 1.00 27.79 274 PHE D N 1
ATOM 3832 C CA . PHE B 1 274 ? 169.946 190.451 154.785 1.00 20.76 274 PHE D CA 1
ATOM 3833 C C . PHE B 1 274 ? 168.471 190.668 154.467 1.00 23.13 274 PHE D C 1
ATOM 3834 O O . PHE B 1 274 ? 167.723 191.232 155.267 1.00 28.22 274 PHE D O 1
ATOM 3842 N N . SER B 1 275 ? 168.042 190.206 153.289 1.00 20.37 275 SER D N 1
ATOM 3843 C CA . SER B 1 275 ? 166.625 190.249 152.941 1.00 23.15 275 SER D CA 1
ATOM 3844 C C . SER B 1 275 ? 166.066 188.970 152.320 1.00 20.73 275 SER D C 1
ATOM 3845 O O . SER B 1 275 ? 164.837 188.846 152.234 1.00 22.15 275 SER D O 1
ATOM 3848 N N . LEU B 1 276 ? 166.901 188.009 151.925 1.00 18.75 276 LEU D N 1
ATOM 3849 C CA . LEU B 1 276 ? 166.411 186.834 151.215 1.00 13.65 276 LEU D CA 1
ATOM 3850 C C . LEU B 1 276 ? 167.209 185.593 151.597 1.00 9.50 276 LEU D C 1
ATOM 3851 O O . LEU B 1 276 ? 168.415 185.661 151.837 1.00 21.81 276 LEU D O 1
ATOM 3856 N N . ILE B 1 277 ? 166.514 184.454 151.640 1.00 15.28 277 ILE D N 1
ATOM 3857 C CA . ILE B 1 277 ? 167.117 183.135 151.816 1.00 15.83 277 ILE D CA 1
ATOM 3858 C C . ILE B 1 277 ? 166.541 182.188 150.768 1.00 14.99 277 ILE D C 1
ATOM 3859 O O . ILE B 1 277 ? 165.329 182.185 150.519 1.00 15.58 277 ILE D O 1
ATOM 3864 N N . VAL B 1 278 ? 167.414 181.375 150.166 1.00 9.75 278 VAL D N 1
ATOM 3865 C CA . VAL B 1 278 ? 167.068 180.432 149.103 1.00 6.12 278 VAL D CA 1
ATOM 3866 C C . VAL B 1 278 ? 167.522 179.033 149.513 1.00 4.78 278 VAL D C 1
ATOM 3867 O O . VAL B 1 278 ? 168.644 178.862 149.998 1.00 13.41 278 VAL D O 1
ATOM 3871 N N . VAL B 1 279 ? 166.655 178.036 149.318 1.00 10.90 279 VAL D N 1
ATOM 3872 C CA . VAL B 1 279 ? 167.021 176.626 149.477 1.00 7.68 279 VAL D CA 1
ATOM 3873 C C . VAL B 1 279 ? 166.623 175.865 148.212 1.00 7.10 279 VAL D C 1
ATOM 3874 O O . VAL B 1 279 ? 165.428 175.712 147.911 1.00 14.25 279 VAL D O 1
ATOM 3878 N N . ASP B 1 280 ? 167.630 175.347 147.503 1.00 13.82 280 ASP D N 1
ATOM 3879 C CA . ASP B 1 280 ? 167.482 174.801 146.152 1.00 16.17 280 ASP D CA 1
ATOM 3880 C C . ASP B 1 280 ? 168.288 173.505 146.051 1.00 12.72 280 ASP D C 1
ATOM 3881 O O . ASP B 1 280 ? 169.495 173.541 145.806 1.00 16.28 280 ASP D O 1
ATOM 3886 N N . SER B 1 281 ? 167.628 172.365 146.236 1.00 8.32 281 SER D N 1
ATOM 3887 C CA . SER B 1 281 ? 166.224 172.200 146.596 1.00 14.18 281 SER D CA 1
ATOM 3888 C C . SER B 1 281 ? 166.108 171.560 147.983 1.00 9.03 281 SER D C 1
ATOM 3889 O O . SER B 1 281 ? 167.110 171.211 148.591 1.00 23.42 281 SER D O 1
ATOM 3892 N N . VAL B 1 282 ? 164.883 171.411 148.479 1.00 20.02 282 VAL D N 1
ATOM 3893 C CA . VAL B 1 282 ? 164.680 171.020 149.871 1.00 19.59 282 VAL D CA 1
ATOM 3894 C C . VAL B 1 282 ? 164.720 169.507 150.086 1.00 14.99 282 VAL D C 1
ATOM 3895 O O . VAL B 1 282 ? 165.123 169.053 151.160 1.00 26.92 282 VAL D O 1
ATOM 3899 N N . MET B 1 283 ? 164.328 168.710 149.094 1.00 12.56 283 MET D N 1
ATOM 3900 C CA . MET B 1 283 ? 164.098 167.284 149.293 1.00 8.15 283 MET D CA 1
ATOM 3901 C C . MET B 1 283 ? 165.110 166.376 148.599 1.00 12.35 283 MET D C 1
ATOM 3902 O O . MET B 1 283 ? 164.958 165.154 148.669 1.00 18.18 283 MET D O 1
ATOM 3907 N N . ALA B 1 284 ? 166.137 166.924 147.945 1.00 17.00 284 ALA D N 1
ATOM 3908 C CA . ALA B 1 284 ? 167.020 166.099 147.119 1.00 15.76 284 ALA D CA 1
ATOM 3909 C C . ALA B 1 284 ? 167.816 165.084 147.942 1.00 19.78 284 ALA D C 1
ATOM 3910 O O . ALA B 1 284 ? 167.960 163.929 147.531 1.00 23.12 284 ALA D O 1
ATOM 3912 N N . LEU B 1 285 ? 168.350 165.488 149.098 1.00 17.17 285 LEU D N 1
ATOM 3913 C CA . LEU B 1 285 ? 169.176 164.579 149.892 1.00 19.01 285 LEU D CA 1
ATOM 3914 C C . LEU B 1 285 ? 168.344 163.641 150.766 1.00 17.97 285 LEU D C 1
ATOM 3915 O O . LEU B 1 285 ? 168.783 162.520 151.059 1.00 16.43 285 LEU D O 1
ATOM 3920 N N . TYR B 1 286 ? 167.146 164.074 151.175 1.00 17.70 286 TYR D N 1
ATOM 3921 C CA . TYR B 1 286 ? 166.259 163.213 151.953 1.00 17.18 286 TYR D CA 1
ATOM 3922 C C . TYR B 1 286 ? 165.887 161.950 151.187 1.00 19.41 286 TYR D C 1
ATOM 3923 O O . TYR B 1 286 ? 165.673 160.898 151.796 1.00 15.31 286 TYR D O 1
ATOM 3932 N N . ARG B 1 287 ? 165.801 162.040 149.856 1.00 21.21 287 ARG D N 1
ATOM 3933 C CA . ARG B 1 287 ? 165.464 160.884 149.029 1.00 22.35 287 ARG D CA 1
ATOM 3934 C C . ARG B 1 287 ? 166.372 159.698 149.333 1.00 28.70 287 ARG D C 1
ATOM 3935 O O . ARG B 1 287 ? 165.902 158.584 149.584 1.00 25.54 287 ARG D O 1
ATOM 3943 N N . THR B 1 288 ? 167.685 159.925 149.314 1.00 28.24 288 THR D N 1
ATOM 3944 C CA . THR B 1 288 ? 168.646 158.839 149.446 1.00 22.19 288 THR D CA 1
ATOM 3945 C C . THR B 1 288 ? 169.101 158.601 150.879 1.00 24.51 288 THR D C 1
ATOM 3946 O O . THR B 1 288 ? 169.487 157.475 151.208 1.00 31.57 288 THR D O 1
ATOM 3950 N N . ASP B 1 289 ? 169.070 159.619 151.747 1.00 22.65 289 ASP D N 1
ATOM 3951 C CA . ASP B 1 289 ? 169.510 159.395 153.123 1.00 18.39 289 ASP D CA 1
ATOM 3952 C C . ASP B 1 289 ? 168.580 158.448 153.876 1.00 23.69 289 ASP D C 1
ATOM 3953 O O . ASP B 1 289 ? 169.025 157.744 154.786 1.00 32.05 289 ASP D O 1
ATOM 3958 N N . PHE B 1 290 ? 167.296 158.427 153.529 1.00 22.61 290 PHE D N 1
ATOM 3959 C CA . PHE B 1 290 ? 166.317 157.523 154.124 1.00 24.53 290 PHE D CA 1
ATOM 3960 C C . PHE B 1 290 ? 165.691 156.709 153.001 1.00 31.52 290 PHE D C 1
ATOM 3961 O O . PHE B 1 290 ? 165.104 157.278 152.077 1.00 41.04 290 PHE D O 1
ATOM 3969 N N . SER B 1 291 ? 165.808 155.387 153.076 1.00 30.04 291 SER D N 1
ATOM 3970 C CA . SER B 1 291 ? 165.443 154.513 151.966 1.00 31.69 291 SER D CA 1
ATOM 3971 C C . SER B 1 291 ? 164.300 153.591 152.364 1.00 37.41 291 SER D C 1
ATOM 3972 O O . SER B 1 291 ? 164.428 152.810 153.312 1.00 41.73 291 SER D O 1
ATOM 3975 N N . GLY B 1 292 ? 163.191 153.680 151.633 1.00 35.77 292 GLY D N 1
ATOM 3976 C CA . GLY B 1 292 ? 162.121 152.710 151.737 1.00 37.71 292 GLY D CA 1
ATOM 3977 C C . GLY B 1 292 ? 161.250 152.872 152.967 1.00 38.39 292 GLY D C 1
ATOM 3978 O O . GLY B 1 292 ? 161.461 153.724 153.830 1.00 39.65 292 GLY D O 1
ATOM 3979 N N . ARG B 1 293 ? 160.232 152.020 153.030 1.00 41.93 293 ARG D N 1
ATOM 3980 C CA . ARG B 1 293 ? 159.374 151.956 154.203 1.00 42.90 293 ARG D CA 1
ATOM 3981 C C . ARG B 1 293 ? 160.120 151.293 155.354 1.00 47.52 293 ARG D C 1
ATOM 3982 O O . ARG B 1 293 ? 160.859 150.323 155.164 1.00 51.23 293 ARG D O 1
ATOM 3990 N N . GLY B 1 294 ? 159.914 151.813 156.556 1.00 41.90 294 GLY D N 1
ATOM 3991 C CA . GLY B 1 294 ? 160.717 151.468 157.706 1.00 36.96 294 GLY D CA 1
ATOM 3992 C C . GLY B 1 294 ? 161.627 152.585 158.159 1.00 39.82 294 GLY D C 1
ATOM 3993 O O . GLY B 1 294 ? 162.083 152.567 159.308 1.00 46.71 294 GLY D O 1
ATOM 3994 N N . GLU B 1 295 ? 161.898 153.557 157.289 1.00 33.06 295 GLU D N 1
ATOM 3995 C CA . GLU B 1 295 ? 162.578 154.791 157.661 1.00 31.27 295 GLU D CA 1
ATOM 3996 C C . GLU B 1 295 ? 161.734 156.026 157.366 1.00 28.36 295 GLU D C 1
ATOM 3997 O O . GLU B 1 295 ? 162.256 157.142 157.410 1.00 36.36 295 GLU D O 1
ATOM 4003 N N . LEU B 1 296 ? 160.441 155.854 157.080 1.00 22.20 296 LEU D N 1
ATOM 4004 C CA . LEU B 1 296 ? 159.607 156.964 156.623 1.00 22.63 296 LEU D CA 1
ATOM 4005 C C . LEU B 1 296 ? 159.291 157.951 157.749 1.00 24.68 296 LEU D C 1
ATOM 4006 O O . LEU B 1 296 ? 159.340 159.171 157.544 1.00 32.70 296 LEU D O 1
ATOM 4011 N N . SER B 1 297 ? 158.963 157.446 158.941 1.00 24.59 297 SER D N 1
ATOM 4012 C CA . SER B 1 297 ? 158.604 158.326 160.053 1.00 20.31 297 SER D CA 1
ATOM 4013 C C . SER B 1 297 ? 159.769 159.218 160.468 1.00 21.12 297 SER D C 1
ATOM 4014 O O . SER B 1 297 ? 159.587 160.417 160.715 1.00 24.98 297 SER D O 1
ATOM 4017 N N . ALA B 1 298 ? 160.973 158.648 160.554 1.00 17.14 298 ALA D N 1
ATOM 4018 C CA . ALA B 1 298 ? 162.144 159.434 160.928 1.00 24.58 298 ALA D CA 1
ATOM 4019 C C . ALA B 1 298 ? 162.432 160.523 159.899 1.00 23.62 298 ALA D C 1
ATOM 4020 O O . ALA B 1 298 ? 162.762 161.662 160.258 1.00 26.13 298 ALA D O 1
ATOM 4022 N N . ARG B 1 299 ? 162.296 160.189 158.613 1.00 14.74 299 ARG D N 1
ATOM 4023 C CA . ARG B 1 299 ? 162.460 161.175 157.548 1.00 14.64 299 ARG D CA 1
ATOM 4024 C C . ARG B 1 299 ? 161.468 162.328 157.701 1.00 11.50 299 ARG D C 1
ATOM 4025 O O . ARG B 1 299 ? 161.852 163.505 157.647 1.00 15.81 299 ARG D O 1
ATOM 4033 N N . GLN B 1 300 ? 160.184 162.008 157.901 1.00 6.98 300 GLN D N 1
ATOM 4034 C CA . GLN B 1 300 ? 159.175 163.063 158.001 1.00 13.99 300 GLN D CA 1
ATOM 4035 C C . GLN B 1 300 ? 159.400 163.944 159.232 1.00 15.54 300 GLN D C 1
ATOM 4036 O O . GLN B 1 300 ? 159.200 165.165 159.173 1.00 17.01 300 GLN D O 1
ATOM 4042 N N . MET B 1 301 ? 159.832 163.349 160.351 1.00 14.59 301 MET D N 1
ATOM 4043 C CA . MET B 1 301 ? 160.109 164.130 161.558 1.00 15.44 301 MET D CA 1
ATOM 4044 C C . MET B 1 301 ? 161.295 165.079 161.368 1.00 15.49 301 MET D C 1
ATOM 4045 O O . MET B 1 301 ? 161.241 166.250 161.782 1.00 21.27 301 MET D O 1
ATOM 4050 N N . HIS B 1 302 ? 162.372 164.595 160.738 1.00 15.62 302 HIS D N 1
ATOM 4051 C CA . HIS B 1 302 ? 163.516 165.454 160.431 1.00 11.73 302 HIS D CA 1
ATOM 4052 C C . HIS B 1 302 ? 163.108 166.632 159.543 1.00 14.79 302 HIS D C 1
ATOM 4053 O O . HIS B 1 302 ? 163.497 167.787 159.794 1.00 19.04 302 HIS D O 1
ATOM 4060 N N . LEU B 1 303 ? 162.303 166.361 158.509 1.00 5.83 303 LEU D N 1
ATOM 4061 C CA . LEU B 1 303 ? 161.840 167.429 157.624 1.00 5.46 303 LEU D CA 1
ATOM 4062 C C . LEU B 1 303 ? 160.985 168.455 158.371 1.00 6.45 303 LEU D C 1
ATOM 4063 O O . LEU B 1 303 ? 161.094 169.666 158.125 1.00 4.98 303 LEU D O 1
ATOM 4068 N N . ALA B 1 304 ? 160.115 167.990 159.276 1.00 8.87 304 ALA D N 1
ATOM 4069 C CA . ALA B 1 304 ? 159.294 168.915 160.057 1.00 11.87 304 ALA D CA 1
ATOM 4070 C C . ALA B 1 304 ? 160.156 169.847 160.903 1.00 8.18 304 ALA D C 1
ATOM 4071 O O . ALA B 1 304 ? 159.880 171.054 161.002 1.00 12.02 304 ALA D O 1
ATOM 4073 N N . LYS B 1 305 ? 161.214 169.307 161.511 1.00 7.26 305 LYS D N 1
ATOM 4074 C CA . LYS B 1 305 ? 162.135 170.153 162.270 1.00 12.09 305 LYS D CA 1
ATOM 4075 C C . LYS B 1 305 ? 162.779 171.224 161.386 1.00 15.56 305 LYS D C 1
ATOM 4076 O O . LYS B 1 305 ? 162.878 172.398 161.782 1.00 24.19 305 LYS D O 1
ATOM 4082 N N . PHE B 1 306 ? 163.219 170.838 160.182 1.00 12.46 306 PHE D N 1
ATOM 4083 C CA . PHE B 1 306 ? 163.846 171.805 159.274 1.00 10.59 306 PHE D CA 1
ATOM 4084 C C . PHE B 1 306 ? 162.882 172.939 158.902 1.00 12.91 306 PHE D C 1
ATOM 4085 O O . PHE B 1 306 ? 163.251 174.127 158.917 1.00 10.79 306 PHE D O 1
ATOM 4093 N N . MET B 1 307 ? 161.634 172.591 158.569 1.00 10.97 307 MET D N 1
ATOM 4094 C CA . MET B 1 307 ? 160.659 173.617 158.193 1.00 7.21 307 MET D CA 1
ATOM 4095 C C . MET B 1 307 ? 160.378 174.577 159.350 1.00 15.19 307 MET D C 1
ATOM 4096 O O . MET B 1 307 ? 160.261 175.798 159.147 1.00 15.43 307 MET D O 1
ATOM 4101 N N . ARG B 1 308 ? 160.262 174.045 160.574 1.00 9.18 308 ARG D N 1
ATOM 4102 C CA . ARG B 1 308 ? 160.031 174.913 161.726 1.00 9.06 308 ARG D CA 1
ATOM 4103 C C . ARG B 1 308 ? 161.185 175.895 161.930 1.00 12.40 308 ARG D C 1
ATOM 4104 O O . ARG B 1 308 ? 160.961 177.074 162.238 1.00 7.66 308 ARG D O 1
ATOM 4112 N N . ALA B 1 309 ? 162.428 175.432 161.765 1.00 13.31 309 ALA D N 1
ATOM 4113 C CA . ALA B 1 309 ? 163.563 176.348 161.903 1.00 12.77 309 ALA D CA 1
ATOM 4114 C C . ALA B 1 309 ? 163.526 177.464 160.854 1.00 17.65 309 ALA D C 1
ATOM 4115 O O . ALA B 1 309 ? 163.828 178.629 161.160 1.00 15.13 309 ALA D O 1
ATOM 4117 N N . LEU B 1 310 ? 163.166 177.130 159.609 1.00 10.21 310 LEU D N 1
ATOM 4118 C CA . LEU B 1 310 ? 163.058 178.170 158.582 1.00 10.46 310 LEU D CA 1
ATOM 4119 C C . LEU B 1 310 ? 162.018 179.228 158.961 1.00 14.45 310 LEU D C 1
ATOM 4120 O O . LEU B 1 310 ? 162.255 180.441 158.821 1.00 14.52 310 LEU D O 1
ATOM 4125 N N . GLN B 1 311 ? 160.848 178.785 159.438 1.00 11.79 311 GLN D N 1
ATOM 4126 C CA . GLN B 1 311 ? 159.818 179.746 159.832 1.00 4.40 311 GLN D CA 1
ATOM 4127 C C . GLN B 1 311 ? 160.283 180.624 160.995 1.00 7.73 311 GLN D C 1
ATOM 4128 O O . GLN B 1 311 ? 159.964 181.819 161.048 1.00 10.29 311 GLN D O 1
ATOM 4134 N N . ARG B 1 312 ? 161.030 180.049 161.941 1.00 13.01 312 ARG D N 1
ATOM 4135 C CA . ARG B 1 312 ? 161.542 180.853 163.050 1.00 8.95 312 ARG D CA 1
ATOM 4136 C C . ARG B 1 312 ? 162.503 181.933 162.561 1.00 18.89 312 ARG D C 1
ATOM 4137 O O . ARG B 1 312 ? 162.486 183.063 163.064 1.00 17.80 312 ARG D O 1
ATOM 4145 N N . LEU B 1 313 ? 163.360 181.604 161.588 1.00 18.91 313 LEU D N 1
ATOM 4146 C CA . LEU B 1 313 ? 164.245 182.627 161.026 1.00 12.85 313 LEU D CA 1
ATOM 4147 C C . LEU B 1 313 ? 163.450 183.755 160.372 1.00 19.50 313 LEU D C 1
ATOM 4148 O O . LEU B 1 313 ? 163.781 184.942 160.533 1.00 17.18 313 LEU D O 1
ATOM 4153 N N . ALA B 1 314 ? 162.401 183.401 159.620 1.00 18.26 314 ALA D N 1
ATOM 4154 C CA . ALA B 1 314 ? 161.574 184.428 158.984 1.00 14.00 314 ALA D CA 1
ATOM 4155 C C . ALA B 1 314 ? 160.891 185.323 160.016 1.00 23.26 314 ALA D C 1
ATOM 4156 O O . ALA B 1 314 ? 160.748 186.531 159.800 1.00 19.54 314 ALA D O 1
ATOM 4158 N N . ASP B 1 315 ? 160.430 184.745 161.130 1.00 28.84 315 ASP D N 1
ATOM 4159 C CA . ASP B 1 315 ? 159.848 185.562 162.195 1.00 17.92 315 ASP D CA 1
ATOM 4160 C C . ASP B 1 315 ? 160.889 186.485 162.828 1.00 20.79 315 ASP D C 1
ATOM 4161 O O . ASP B 1 315 ? 160.605 187.656 163.099 1.00 18.52 315 ASP D O 1
ATOM 4166 N N . GLN B 1 316 ? 162.095 185.969 163.078 1.00 19.67 316 GLN D N 1
ATOM 4167 C CA . GLN B 1 316 ? 163.123 186.743 163.773 1.00 19.78 316 GLN D CA 1
ATOM 4168 C C . GLN B 1 316 ? 163.576 187.949 162.962 1.00 24.77 316 GLN D C 1
ATOM 4169 O O . GLN B 1 316 ? 163.641 189.068 163.484 1.00 24.88 316 GLN D O 1
ATOM 4175 N N . PHE B 1 317 ? 163.931 187.744 161.691 1.00 24.50 317 PHE D N 1
ATOM 4176 C CA . PHE B 1 317 ? 164.659 188.779 160.967 1.00 17.97 317 PHE D CA 1
ATOM 4177 C C . PHE B 1 317 ? 163.852 189.488 159.888 1.00 22.39 317 PHE D C 1
ATOM 4178 O O . PHE B 1 317 ? 164.340 190.477 159.334 1.00 26.63 317 PHE D O 1
ATOM 4186 N N . GLY B 1 318 ? 162.641 189.034 159.587 1.00 17.13 318 GLY D N 1
ATOM 4187 C CA . GLY B 1 318 ? 161.834 189.670 158.558 1.00 15.23 318 GLY D CA 1
ATOM 4188 C C . GLY B 1 318 ? 162.354 189.551 157.140 1.00 21.89 318 GLY D C 1
ATOM 4189 O O . GLY B 1 318 ? 162.346 190.540 156.400 1.00 28.85 318 GLY D O 1
ATOM 4190 N N . VAL B 1 319 ? 162.796 188.365 156.738 1.00 20.88 319 VAL D N 1
ATOM 4191 C CA . VAL B 1 319 ? 163.322 188.140 155.400 1.00 19.75 319 VAL D CA 1
ATOM 4192 C C . VAL B 1 319 ? 162.298 187.352 154.585 1.00 15.79 319 VAL D C 1
ATOM 4193 O O . VAL B 1 319 ? 161.319 186.828 155.113 1.00 15.32 319 VAL D O 1
ATOM 4197 N N . ALA B 1 320 ? 162.541 187.264 153.280 1.00 17.18 320 ALA D N 1
ATOM 4198 C CA . ALA B 1 320 ? 161.781 186.357 152.431 1.00 14.03 320 ALA D CA 1
ATOM 4199 C C . ALA B 1 320 ? 162.496 185.010 152.320 1.00 12.97 320 ALA D C 1
ATOM 4200 O O . ALA B 1 320 ? 163.726 184.941 152.325 1.00 18.33 320 ALA D O 1
ATOM 4202 N N . VAL B 1 321 ? 161.708 183.936 152.245 1.00 11.25 321 VAL D N 1
ATOM 4203 C CA . VAL B 1 321 ? 162.210 182.565 152.165 1.00 9.64 321 VAL D CA 1
ATOM 4204 C C . VAL B 1 321 ? 161.643 181.901 150.914 1.00 8.08 321 VAL D C 1
ATOM 4205 O O . VAL B 1 321 ? 160.424 181.881 150.721 1.00 13.65 321 VAL D O 1
ATOM 4209 N N . VAL B 1 322 ? 162.521 181.335 150.080 1.00 12.23 322 VAL D N 1
ATOM 4210 C CA . VAL B 1 322 ? 162.120 180.646 148.852 1.00 5.74 322 VAL D CA 1
ATOM 4211 C C . VAL B 1 322 ? 162.775 179.267 148.811 1.00 7.65 322 VAL D C 1
ATOM 4212 O O . VAL B 1 322 ? 163.979 179.145 149.053 1.00 14.65 322 VAL D O 1
ATOM 4216 N N . VAL B 1 323 ? 161.987 178.232 148.493 1.00 4.96 323 VAL D N 1
ATOM 4217 C CA . VAL B 1 323 ? 162.473 176.857 148.389 1.00 6.70 323 VAL D CA 1
ATOM 4218 C C . VAL B 1 323 ? 161.962 176.215 147.101 1.00 2.87 323 VAL D C 1
ATOM 4219 O O . VAL B 1 323 ? 160.913 176.596 146.573 1.00 6.12 323 VAL D O 1
ATOM 4223 N N . THR B 1 324 ? 162.712 175.229 146.592 1.00 9.79 324 THR D N 1
ATOM 4224 C CA . THR B 1 324 ? 162.313 174.501 145.383 1.00 8.28 324 THR D CA 1
ATOM 4225 C C . THR B 1 324 ? 162.063 173.019 145.673 1.00 4.98 324 THR D C 1
ATOM 4226 O O . THR B 1 324 ? 162.520 172.482 146.684 1.00 8.03 324 THR D O 1
ATOM 4230 N N . ASN B 1 325 ? 161.336 172.353 144.764 1.00 4.31 325 ASN D N 1
ATOM 4231 C CA . ASN B 1 325 ? 160.874 170.978 144.967 1.00 8.74 325 ASN D CA 1
ATOM 4232 C C . ASN B 1 325 ? 160.767 170.216 143.643 1.00 10.54 325 ASN D C 1
ATOM 4233 O O . ASN B 1 325 ? 160.537 170.807 142.588 1.00 19.03 325 ASN D O 1
ATOM 4238 N N . GLN B 1 326 ? 160.901 168.887 143.723 1.00 18.65 326 GLN D N 1
ATOM 4239 C CA . GLN B 1 326 ? 160.809 167.959 142.595 1.00 10.68 326 GLN D CA 1
ATOM 4240 C C . GLN B 1 326 ? 159.434 167.279 142.540 1.00 6.20 326 GLN D C 1
ATOM 4241 O O . GLN B 1 326 ? 158.631 167.374 143.468 1.00 16.34 326 GLN D O 1
ATOM 4247 N N . VAL B 1 327 ? 159.179 166.562 141.440 1.00 10.31 327 VAL D N 1
ATOM 4248 C CA . VAL B 1 327 ? 157.892 165.908 141.201 1.00 19.79 327 VAL D CA 1
ATOM 4249 C C . VAL B 1 327 ? 158.088 164.404 140.972 1.00 8.92 327 VAL D C 1
ATOM 4250 O O . VAL B 1 327 ? 159.196 163.919 140.760 1.00 17.37 327 VAL D O 1
ATOM 4254 N N . VAL B 1 328 ? 156.968 163.674 141.017 1.00 19.97 328 VAL D N 1
ATOM 4255 C CA . VAL B 1 328 ? 156.937 162.223 140.842 1.00 20.43 328 VAL D CA 1
ATOM 4256 C C . VAL B 1 328 ? 155.653 161.840 140.111 1.00 21.02 328 VAL D C 1
ATOM 4257 O O . VAL B 1 328 ? 154.680 162.596 140.079 1.00 26.65 328 VAL D O 1
ATOM 4261 N N . ALA B 1 329 ? 155.651 160.637 139.538 1.00 22.17 329 ALA D N 1
ATOM 4262 C CA . ALA B 1 329 ? 154.532 160.131 138.752 1.00 25.29 329 ALA D CA 1
ATOM 4263 C C . ALA B 1 329 ? 153.505 159.410 139.622 1.00 27.57 329 ALA D C 1
ATOM 4264 O O . ALA B 1 329 ? 153.845 158.744 140.602 1.00 33.60 329 ALA D O 1
ATOM 4266 N N . GLN B 1 330 ? 152.236 159.544 139.242 1.00 26.29 330 GLN D N 1
ATOM 4267 C CA . GLN B 1 330 ? 151.130 158.861 139.908 1.00 31.20 330 GLN D CA 1
ATOM 4268 C C . GLN B 1 330 ? 150.815 157.586 139.133 1.00 34.37 330 GLN D C 1
ATOM 4269 O O . GLN B 1 330 ? 150.307 157.642 138.010 1.00 36.73 330 GLN D O 1
ATOM 4275 N N . VAL B 1 331 ? 151.110 156.441 139.735 1.00 32.71 331 VAL D N 1
ATOM 4276 C CA . VAL B 1 331 ? 150.992 155.165 139.048 1.00 32.05 331 VAL D CA 1
ATOM 4277 C C . VAL B 1 331 ? 149.667 154.487 139.377 1.00 40.64 331 VAL D C 1
ATOM 4278 O O . VAL B 1 331 ? 148.873 154.195 138.486 1.00 41.86 331 VAL D O 1
ATOM 4282 N N . PRO B 1 341 ? 149.020 164.264 136.147 1.00 36.32 341 PRO D N 1
ATO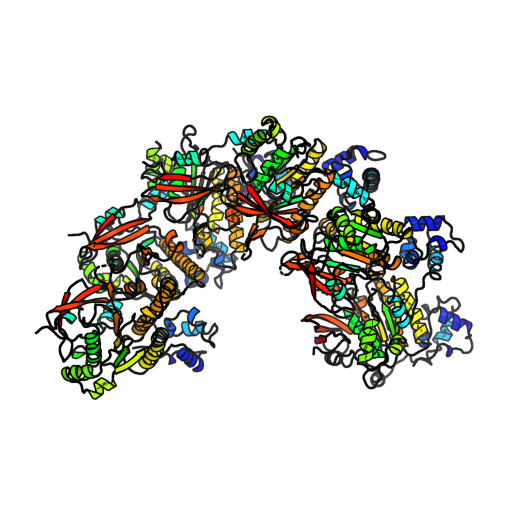M 4283 C CA . PRO B 1 341 ? 149.699 162.966 136.247 1.00 33.16 341 PRO D CA 1
ATOM 4284 C C . PRO B 1 341 ? 151.008 163.019 137.040 1.00 33.16 341 PRO D C 1
ATOM 4285 O O . PRO B 1 341 ? 151.640 161.983 137.231 1.00 37.11 341 PRO D O 1
ATOM 4289 N N . LYS B 1 342 ? 151.401 164.207 137.495 1.00 31.11 342 LYS D N 1
ATOM 4290 C CA . LYS B 1 342 ? 152.612 164.391 138.284 1.00 27.10 342 LYS D CA 1
ATOM 4291 C C . LYS B 1 342 ? 152.293 165.220 139.519 1.00 24.31 342 LYS D C 1
ATOM 4292 O O . LYS B 1 342 ? 151.487 166.151 139.454 1.00 35.47 342 LYS D O 1
ATOM 4298 N N . LYS B 1 343 ? 152.925 164.885 140.640 1.00 22.09 343 LYS D N 1
ATOM 4299 C CA . LYS B 1 343 ? 152.682 165.594 141.891 1.00 20.20 343 LYS D CA 1
ATOM 4300 C C . LYS B 1 343 ? 153.985 165.831 142.641 1.00 14.62 343 LYS D C 1
ATOM 4301 O O . LYS B 1 343 ? 154.936 165.059 142.494 1.00 20.38 343 LYS D O 1
ATOM 4307 N N . PRO B 1 344 ? 154.048 166.876 143.465 1.00 19.08 344 PRO D N 1
ATOM 4308 C CA . PRO B 1 344 ? 155.264 167.134 144.252 1.00 17.08 344 PRO D CA 1
ATOM 4309 C C . PRO B 1 344 ? 155.472 166.111 145.363 1.00 9.52 344 PRO D C 1
ATOM 4310 O O . PRO B 1 344 ? 154.539 165.469 145.846 1.00 23.98 344 PRO D O 1
ATOM 4314 N N . ILE B 1 345 ? 156.731 165.972 145.773 1.00 4.64 345 ILE D N 1
ATOM 4315 C CA . ILE B 1 345 ? 157.122 165.028 146.813 1.00 9.30 345 ILE D CA 1
ATOM 4316 C C . ILE B 1 345 ? 157.188 165.747 148.158 1.00 6.64 345 ILE D C 1
ATOM 4317 O O . ILE B 1 345 ? 157.218 166.975 148.240 1.00 12.90 345 ILE D O 1
ATOM 4322 N N . GLY B 1 346 ? 157.197 164.964 149.236 1.00 9.65 346 GLY D N 1
ATOM 4323 C CA . GLY B 1 346 ? 157.285 165.481 150.589 1.00 0.78 346 GLY D CA 1
ATOM 4324 C C . GLY B 1 346 ? 156.056 165.265 151.451 1.00 7.70 346 GLY D C 1
ATOM 4325 O O . GLY B 1 346 ? 156.126 165.508 152.660 1.00 17.32 346 GLY D O 1
ATOM 4326 N N . GLY B 1 347 ? 154.930 164.847 150.874 1.00 2.96 347 GLY D N 1
ATOM 4327 C CA . GLY B 1 347 ? 153.753 164.473 151.640 1.00 4.41 347 GLY D CA 1
ATOM 4328 C C . GLY B 1 347 ? 153.000 165.618 152.310 1.00 11.04 347 GLY D C 1
ATOM 4329 O O . GLY B 1 347 ? 153.045 166.786 151.897 1.00 13.36 347 GLY D O 1
ATOM 4330 N N . ASN B 1 348 ? 152.292 165.255 153.384 1.00 10.08 348 ASN D N 1
ATOM 4331 C CA . ASN B 1 348 ? 151.411 166.185 154.085 1.00 5.30 348 ASN D CA 1
ATOM 4332 C C . ASN B 1 348 ? 152.179 167.198 154.924 1.00 2.54 348 ASN D C 1
ATOM 4333 O O . ASN B 1 348 ? 151.716 168.329 155.084 1.00 8.46 348 ASN D O 1
ATOM 4338 N N . ILE B 1 349 ? 153.350 166.823 155.446 1.00 3.84 349 ILE D N 1
ATOM 4339 C CA . ILE B 1 349 ? 154.192 167.775 156.168 1.00 9.95 349 ILE D CA 1
ATOM 4340 C C . ILE B 1 349 ? 154.521 168.966 155.275 1.00 12.31 349 ILE D C 1
ATOM 4341 O O . ILE B 1 349 ? 154.314 170.132 155.644 1.00 14.69 349 ILE D O 1
ATOM 4346 N N . MET B 1 350 ? 155.004 168.679 154.065 1.00 7.62 350 MET D N 1
ATOM 4347 C CA . MET B 1 350 ? 155.341 169.725 153.111 1.00 5.81 350 MET D CA 1
ATOM 4348 C C . MET B 1 350 ? 154.098 170.474 152.640 1.00 11.70 350 MET D C 1
ATOM 4349 O O . MET B 1 350 ? 154.128 171.700 152.498 1.00 15.27 350 MET D O 1
ATOM 4354 N N . ALA B 1 351 ? 152.995 169.758 152.395 1.00 10.26 351 ALA D N 1
ATOM 4355 C CA . ALA B 1 351 ? 151.782 170.423 151.924 1.00 2.26 351 ALA D CA 1
ATOM 4356 C C . ALA B 1 351 ? 151.239 171.422 152.949 1.00 12.71 351 ALA D C 1
ATOM 4357 O O . ALA B 1 351 ? 150.791 172.512 152.579 1.00 17.31 351 ALA D O 1
ATOM 4359 N N . HIS B 1 352 ? 151.263 171.071 154.241 1.00 12.70 352 HIS D N 1
ATOM 4360 C CA . HIS B 1 352 ? 150.722 171.952 155.273 1.00 7.33 352 HIS D CA 1
ATOM 4361 C C . HIS B 1 352 ? 151.694 173.044 155.716 1.00 4.83 352 HIS D C 1
ATOM 4362 O O . HIS B 1 352 ? 151.242 174.076 156.216 1.00 15.61 352 HIS D O 1
ATOM 4369 N N . SER B 1 353 ? 153.007 172.853 155.555 1.00 12.10 353 SER D N 1
ATOM 4370 C CA . SER B 1 353 ? 153.955 173.835 156.079 1.00 10.41 353 SER D CA 1
ATOM 4371 C C . SER B 1 353 ? 154.138 175.074 155.199 1.00 17.13 353 SER D C 1
ATOM 4372 O O . SER B 1 353 ? 154.529 176.121 155.720 1.00 20.71 353 SER D O 1
ATOM 4375 N N . SER B 1 354 ? 153.878 174.994 153.897 1.00 12.68 354 SER D N 1
ATOM 4376 C CA . SER B 1 354 ? 154.141 176.115 152.998 1.00 7.18 354 SER D CA 1
ATOM 4377 C C . SER B 1 354 ? 152.993 177.121 153.000 1.00 15.81 354 SER D C 1
ATOM 4378 O O . SER B 1 354 ? 151.822 176.747 153.068 1.00 29.37 354 SER D O 1
ATOM 4381 N N . THR B 1 355 ? 153.337 178.408 152.906 1.00 13.75 355 THR D N 1
ATOM 4382 C CA . THR B 1 355 ? 152.320 179.456 152.849 1.00 0.00 355 THR D CA 1
ATOM 4383 C C . THR B 1 355 ? 151.788 179.652 151.431 1.00 10.56 355 THR D C 1
ATOM 4384 O O . THR B 1 355 ? 150.572 179.685 151.221 1.00 17.87 355 THR D O 1
ATOM 4388 N N . THR B 1 356 ? 152.673 179.782 150.442 1.00 17.19 356 THR D N 1
ATOM 4389 C CA . THR B 1 356 ? 152.259 179.931 149.049 1.00 5.69 356 THR D CA 1
ATOM 4390 C C . THR B 1 356 ? 152.891 178.840 148.191 1.00 9.07 356 THR D C 1
ATOM 4391 O O . THR B 1 356 ? 154.044 178.464 148.410 1.00 19.91 356 THR D O 1
ATOM 4395 N N . ARG B 1 357 ? 152.133 178.333 147.213 1.00 11.21 357 ARG D N 1
ATOM 4396 C CA . ARG B 1 357 ? 152.568 177.242 146.343 1.00 12.73 357 ARG D CA 1
ATOM 4397 C C . ARG B 1 357 ? 152.310 177.580 144.876 1.00 8.46 357 ARG D C 1
ATOM 4398 O O . ARG B 1 357 ? 151.183 177.927 144.504 1.00 16.97 357 ARG D O 1
ATOM 4406 N N . LEU B 1 358 ? 153.349 177.455 144.041 1.00 15.87 358 LEU D N 1
ATOM 4407 C CA . LEU B 1 358 ? 153.269 177.747 142.613 1.00 10.34 358 LEU D CA 1
ATOM 4408 C C . LEU B 1 358 ? 153.789 176.574 141.787 1.00 9.90 358 LEU D C 1
ATOM 4409 O O . LEU B 1 358 ? 154.823 175.978 142.116 1.00 5.71 358 LEU D O 1
ATOM 4414 N N . GLY B 1 359 ? 153.073 176.260 140.709 1.00 8.56 359 GLY D N 1
ATOM 4415 C CA . GLY B 1 359 ? 153.437 175.178 139.802 1.00 11.71 359 GLY D CA 1
ATOM 4416 C C . GLY B 1 359 ? 153.834 175.701 138.430 1.00 8.34 359 GLY D C 1
ATOM 4417 O O . GLY B 1 359 ? 153.156 176.562 137.866 1.00 12.21 359 GLY D O 1
ATOM 4418 N N . PHE B 1 360 ? 154.934 175.157 137.901 1.00 9.39 360 PHE D N 1
ATOM 4419 C CA . PHE B 1 360 ? 155.519 175.583 136.631 1.00 13.06 360 PHE D CA 1
ATOM 4420 C C . PHE B 1 360 ? 155.324 174.523 135.550 1.00 9.79 360 PHE D C 1
ATOM 4421 O O . PHE B 1 360 ? 155.370 173.322 135.825 1.00 16.79 360 PHE D O 1
ATOM 4429 N N . LYS B 1 361 ? 155.129 174.979 134.310 1.00 13.18 361 LYS D N 1
ATOM 4430 C CA . LYS B 1 361 ? 154.964 174.090 133.162 1.00 12.45 361 LYS D CA 1
ATOM 4431 C C . LYS B 1 361 ? 155.709 174.630 131.946 1.00 12.54 361 LYS D C 1
ATOM 4432 O O . LYS B 1 361 ? 155.882 175.841 131.789 1.00 23.93 361 LYS D O 1
ATOM 4438 N N . LYS B 1 362 ? 156.100 173.710 131.063 1.00 21.25 362 LYS D N 1
ATOM 4439 C CA . LYS B 1 362 ? 156.872 174.029 129.865 1.00 19.40 362 LYS D CA 1
ATOM 4440 C C . LYS B 1 362 ? 155.965 174.488 128.726 1.00 19.57 362 LYS D C 1
ATOM 4441 O O . LYS B 1 362 ? 154.946 173.855 128.437 1.00 24.41 362 LYS D O 1
ATOM 4447 N N . GLY B 1 363 ? 156.348 175.582 128.072 1.00 19.32 363 GLY D N 1
ATOM 4448 C CA . GLY B 1 363 ? 155.588 176.120 126.960 1.00 17.35 363 GLY D CA 1
ATOM 4449 C C . GLY B 1 363 ? 156.279 176.002 125.614 1.00 22.48 363 GLY D C 1
ATOM 4450 O O . GLY B 1 363 ? 157.013 175.043 125.366 1.00 30.44 363 GLY D O 1
ATOM 4451 N N . LYS B 1 364 ? 156.057 176.977 124.737 1.00 19.99 364 LYS D N 1
ATOM 4452 C CA . LYS B 1 364 ? 156.578 176.956 123.375 1.00 26.86 364 LYS D CA 1
ATOM 4453 C C . LYS B 1 364 ? 157.864 177.772 123.305 1.00 32.93 364 LYS D C 1
ATOM 4454 O O . LYS B 1 364 ? 157.875 178.951 123.671 1.00 37.52 364 LYS D O 1
ATOM 4460 N N . GLY B 1 365 ? 158.939 177.148 122.828 1.00 27.97 365 GLY D N 1
ATOM 4461 C CA . GLY B 1 365 ? 160.230 177.807 122.757 1.00 21.22 365 GLY D CA 1
ATOM 4462 C C . GLY B 1 365 ? 160.820 178.141 124.114 1.00 24.51 365 GLY D C 1
ATOM 4463 O O . GLY B 1 365 ? 161.129 177.243 124.901 1.00 31.15 365 GLY D O 1
ATOM 4464 N N . CYS B 1 366 ? 160.973 179.431 124.403 1.00 28.46 366 CYS D N 1
ATOM 4465 C CA . CYS B 1 366 ? 161.520 179.895 125.670 1.00 27.07 366 CYS D CA 1
ATOM 4466 C C . CYS B 1 366 ? 160.446 180.367 126.649 1.00 25.71 366 CYS D C 1
ATOM 4467 O O . CYS B 1 366 ? 160.779 180.992 127.658 1.00 21.81 366 CYS D O 1
ATOM 4470 N N . GLN B 1 367 ? 159.177 180.070 126.384 1.00 23.97 367 GLN D N 1
ATOM 4471 C CA . GLN B 1 367 ? 158.074 180.494 127.235 1.00 23.39 367 GLN D CA 1
ATOM 4472 C C . GLN B 1 367 ? 157.692 179.406 128.236 1.00 21.10 367 GLN D C 1
ATOM 4473 O O . GLN B 1 367 ? 157.856 178.213 127.976 1.00 20.88 367 GLN D O 1
ATOM 4479 N N . ARG B 1 368 ? 157.172 179.838 129.388 1.00 18.92 368 ARG D N 1
ATOM 4480 C CA . ARG B 1 368 ? 156.758 178.952 130.472 1.00 14.33 368 ARG D CA 1
ATOM 4481 C C . ARG B 1 368 ? 155.456 179.460 131.085 1.00 19.46 368 ARG D C 1
ATOM 4482 O O . ARG B 1 368 ? 155.113 180.641 130.974 1.00 23.81 368 ARG D O 1
ATOM 4490 N N . LEU B 1 369 ? 154.742 178.552 131.757 1.00 20.09 369 LEU D N 1
ATOM 4491 C CA . LEU B 1 369 ? 153.455 178.841 132.384 1.00 21.55 369 LEU D CA 1
ATOM 4492 C C . LEU B 1 369 ? 153.527 178.661 133.898 1.00 17.51 369 LEU D C 1
ATOM 4493 O O . LEU B 1 369 ? 154.162 177.724 134.389 1.00 22.55 369 LEU D O 1
ATOM 4498 N N . CYS B 1 370 ? 152.849 179.547 134.632 1.00 16.64 370 CYS D N 1
ATOM 4499 C CA . CYS B 1 370 ? 152.812 179.533 136.092 1.00 20.59 370 CYS D CA 1
ATOM 4500 C C . CYS B 1 370 ? 151.372 179.480 136.595 1.00 23.71 370 CYS D C 1
ATOM 4501 O O . CYS B 1 370 ? 150.496 180.159 136.056 1.00 24.91 370 CYS D O 1
ATOM 4504 N N . LYS B 1 371 ? 151.132 178.681 137.638 1.00 19.70 371 LYS D N 1
ATOM 4505 C CA . LYS B 1 371 ? 149.803 178.535 138.224 1.00 15.14 371 LYS D CA 1
ATOM 4506 C C . LYS B 1 371 ? 149.856 178.623 139.748 1.00 14.40 371 LYS D C 1
ATOM 4507 O O . LYS B 1 371 ? 150.716 178.006 140.385 1.00 23.13 371 LYS D O 1
ATOM 4513 N N . VAL B 1 372 ? 148.919 179.378 140.322 1.00 15.03 372 VAL D N 1
ATOM 4514 C CA . VAL B 1 372 ? 148.783 179.523 141.772 1.00 19.45 372 VAL D CA 1
ATOM 4515 C C . VAL B 1 372 ? 147.980 178.338 142.304 1.00 13.44 372 VAL D C 1
ATOM 4516 O O . VAL B 1 372 ? 146.790 178.208 142.015 1.00 21.58 372 VAL D O 1
ATOM 4520 N N . VAL B 1 373 ? 148.619 177.480 143.100 1.00 13.09 373 VAL D N 1
ATOM 4521 C CA . VAL B 1 373 ? 147.969 176.266 143.577 1.00 12.04 373 VAL D CA 1
ATOM 4522 C C . VAL B 1 373 ? 147.456 176.388 145.012 1.00 17.89 373 VAL D C 1
ATOM 4523 O O . VAL B 1 373 ? 146.524 175.660 145.385 1.00 19.43 373 VAL D O 1
ATOM 4527 N N . ASP B 1 374 ? 148.018 177.287 145.818 1.00 16.91 374 ASP D N 1
ATOM 4528 C CA . ASP B 1 374 ? 147.581 177.458 147.196 1.00 11.71 374 ASP D CA 1
ATOM 4529 C C . ASP B 1 374 ? 147.958 178.854 147.673 1.00 13.69 374 ASP D C 1
ATOM 4530 O O . ASP B 1 374 ? 149.046 179.343 147.370 1.00 23.08 374 ASP D O 1
ATOM 4535 N N . SER B 1 375 ? 147.046 179.489 148.414 1.00 7.56 375 SER D N 1
ATOM 4536 C CA . SER B 1 375 ? 147.261 180.814 148.986 1.00 11.21 375 SER D CA 1
ATOM 4537 C C . SER B 1 375 ? 146.122 181.187 149.932 1.00 19.04 375 SER D C 1
ATOM 4538 O O . SER B 1 375 ? 144.965 180.831 149.681 1.00 26.51 375 SER D O 1
ATOM 4541 N N . PRO B 1 376 ? 146.402 181.907 151.024 1.00 24.25 376 PRO D N 1
ATOM 4542 C CA . PRO B 1 376 ? 145.326 182.319 151.937 1.00 18.17 376 PRO D CA 1
ATOM 4543 C C . PRO B 1 376 ? 144.550 183.558 151.503 1.00 13.89 376 PRO D C 1
ATOM 4544 O O . PRO B 1 376 ? 143.498 183.832 152.093 1.00 14.13 376 PRO D O 1
ATOM 4548 N N . CYS B 1 377 ? 145.022 184.320 150.510 1.00 21.86 377 CYS D N 1
ATOM 4549 C CA . CYS B 1 377 ? 144.308 185.526 150.105 1.00 19.44 377 CYS D CA 1
ATOM 4550 C C . CYS B 1 377 ? 144.284 185.767 148.597 1.00 17.48 377 CYS D C 1
ATOM 4551 O O . CYS B 1 377 ? 143.839 186.838 148.173 1.00 22.72 377 CYS D O 1
ATOM 4554 N N . LEU B 1 378 ? 144.736 184.825 147.772 1.00 17.97 378 LEU D N 1
ATOM 4555 C CA . LEU B 1 378 ? 144.667 185.010 146.331 1.00 15.77 378 LEU D CA 1
ATOM 4556 C C . LEU B 1 378 ? 143.815 183.924 145.684 1.00 12.46 378 LEU D C 1
ATOM 4557 O O . LEU B 1 378 ? 143.830 182.776 146.136 1.00 21.93 378 LEU D O 1
ATOM 4562 N N . PRO B 1 379 ? 143.070 184.252 144.634 1.00 17.39 379 PRO D N 1
ATOM 4563 C CA . PRO B 1 379 ? 142.364 183.226 143.860 1.00 16.19 379 PRO D CA 1
ATOM 4564 C C . PRO B 1 379 ? 143.292 182.509 142.882 1.00 22.29 379 PRO D C 1
ATOM 4565 O O . PRO B 1 379 ? 144.424 182.920 142.635 1.00 28.04 379 PRO D O 1
ATOM 4569 N N . GLU B 1 380 ? 142.781 181.415 142.321 1.00 26.12 380 GLU D N 1
ATOM 4570 C CA . GLU B 1 380 ? 143.513 180.650 141.317 1.00 29.13 380 GLU D CA 1
ATOM 4571 C C . GLU B 1 380 ? 143.504 181.362 139.968 1.00 32.69 380 GLU D C 1
ATOM 4572 O O . GLU B 1 380 ? 142.472 181.876 139.531 1.00 36.17 380 GLU D O 1
ATOM 4578 N N . ALA B 1 381 ? 144.656 181.378 139.305 1.00 26.58 381 ALA D N 1
ATOM 4579 C CA . ALA B 1 381 ? 144.813 182.032 138.008 1.00 23.18 381 ALA D CA 1
ATOM 4580 C C . ALA B 1 381 ? 146.121 181.550 137.383 1.00 25.11 381 ALA D C 1
ATOM 4581 O O . ALA B 1 381 ? 146.887 180.809 138.004 1.00 31.83 381 ALA D O 1
ATOM 4583 N N . GLU B 1 382 ? 146.373 181.983 136.144 1.00 27.68 382 GLU D N 1
ATOM 4584 C CA . GLU B 1 382 ? 147.534 181.561 135.365 1.00 24.78 382 GLU D CA 1
ATOM 4585 C C . GLU B 1 382 ? 148.098 182.739 134.579 1.00 25.21 382 GLU D C 1
ATOM 4586 O O . GLU B 1 382 ? 147.416 183.739 134.353 1.00 34.69 382 GLU D O 1
ATOM 4592 N N . CYS B 1 383 ? 149.356 182.607 134.152 1.00 23.61 383 CYS D N 1
ATOM 4593 C CA . CYS B 1 383 ? 150.016 183.613 133.320 1.00 23.85 383 CYS D CA 1
ATOM 4594 C C . CYS B 1 383 ? 151.169 182.955 132.559 1.00 22.29 383 CYS D C 1
ATOM 4595 O O . CYS B 1 383 ? 151.394 181.747 132.661 1.00 26.14 383 CYS D O 1
ATOM 4598 N N . VAL B 1 384 ? 151.900 183.769 131.790 1.00 26.39 384 VAL D N 1
ATOM 4599 C CA . VAL B 1 384 ? 152.991 183.318 130.927 1.00 21.68 384 VAL D CA 1
ATOM 4600 C C . VAL B 1 384 ? 154.217 184.195 131.164 1.00 23.28 384 VAL D C 1
ATOM 4601 O O . VAL B 1 384 ? 154.095 185.417 131.286 1.00 28.86 384 VAL D O 1
ATOM 4605 N N . PHE B 1 385 ? 155.405 183.576 131.218 1.00 21.85 385 PHE D N 1
ATOM 4606 C CA . PHE B 1 385 ? 156.663 184.322 131.322 1.00 19.51 385 PHE D CA 1
ATOM 4607 C C . PHE B 1 385 ? 157.713 183.674 130.416 1.00 22.95 385 PHE D C 1
ATOM 4608 O O . PHE B 1 385 ? 157.442 182.678 129.744 1.00 17.74 385 PHE D O 1
ATOM 4616 N N . ALA B 1 386 ? 158.920 184.248 130.376 1.00 24.67 386 ALA D N 1
ATOM 4617 C CA . ALA B 1 386 ? 159.953 183.765 129.463 1.00 22.55 386 ALA D CA 1
ATOM 4618 C C . ALA B 1 386 ? 161.343 183.891 130.083 1.00 22.93 386 ALA D C 1
ATOM 4619 O O . ALA B 1 386 ? 161.569 184.679 131.004 1.00 24.02 386 ALA D O 1
ATOM 4621 N N . ILE B 1 387 ? 162.280 183.105 129.542 1.00 22.92 387 ILE D N 1
ATOM 4622 C CA . ILE B 1 387 ? 163.674 183.057 129.987 1.00 21.20 387 ILE D CA 1
ATOM 4623 C C . ILE B 1 387 ? 164.563 183.621 128.884 1.00 18.13 387 ILE D C 1
ATOM 4624 O O . ILE B 1 387 ? 164.516 183.149 127.744 1.00 18.04 387 ILE D O 1
ATOM 4629 N N . TYR B 1 388 ? 165.394 184.608 129.224 1.00 21.27 388 TYR D N 1
ATOM 4630 C CA . TYR B 1 388 ? 166.312 185.225 128.275 1.00 21.17 388 TYR D CA 1
ATOM 4631 C C . TYR B 1 388 ? 167.722 185.256 128.849 1.00 22.56 388 TYR D C 1
ATOM 4632 O O . TYR B 1 388 ? 167.960 184.931 130.015 1.00 27.69 388 TYR D O 1
ATOM 4641 N N . GLU B 1 389 ? 168.657 185.699 128.007 1.00 26.59 389 GLU D N 1
ATOM 4642 C CA . GLU B 1 389 ? 170.062 185.763 128.393 1.00 22.68 389 GLU D CA 1
ATOM 4643 C C . GLU B 1 389 ? 170.280 186.606 129.643 1.00 30.02 389 GLU D C 1
ATOM 4644 O O . GLU B 1 389 ? 171.223 186.355 130.400 1.00 36.28 389 GLU D O 1
ATOM 4650 N N . ASP B 1 390 ? 169.435 187.610 129.878 1.00 26.85 390 ASP D N 1
ATOM 4651 C CA . ASP B 1 390 ? 169.564 188.458 131.056 1.00 25.98 390 ASP D CA 1
ATOM 4652 C C . ASP B 1 390 ? 168.477 188.197 132.099 1.00 26.97 390 ASP D C 1
ATOM 4653 O O . ASP B 1 390 ? 168.191 189.075 132.915 1.00 28.16 390 ASP D O 1
ATOM 4658 N N . GLY B 1 391 ? 167.866 187.012 132.096 1.00 23.85 391 GLY D N 1
ATOM 4659 C CA . GLY B 1 391 ? 166.995 186.636 133.197 1.00 16.42 391 GLY D CA 1
ATOM 4660 C C . GLY B 1 391 ? 165.542 186.356 132.865 1.00 23.74 391 GLY D C 1
ATOM 4661 O O . GLY B 1 391 ? 165.198 186.072 131.716 1.00 28.35 391 GLY D O 1
ATOM 4662 N N . VAL B 1 392 ? 164.680 186.430 133.876 1.00 21.30 392 VAL D N 1
ATOM 4663 C CA . VAL B 1 392 ? 163.252 186.165 133.726 1.00 22.02 392 VAL D CA 1
ATOM 4664 C C . VAL B 1 392 ? 162.551 187.440 133.274 1.00 21.13 392 VAL D C 1
ATOM 4665 O O . VAL B 1 392 ? 162.777 188.515 133.839 1.00 17.66 392 VAL D O 1
ATOM 4669 N N . GLY B 1 393 ? 161.702 187.324 132.251 1.00 21.08 393 GLY D N 1
ATOM 4670 C CA . GLY B 1 393 ? 160.965 188.468 131.742 1.00 14.81 393 GLY D CA 1
ATOM 4671 C C . GLY B 1 393 ? 159.640 188.126 131.086 1.00 22.61 393 GLY D C 1
ATOM 4672 O O . GLY B 1 393 ? 159.120 187.020 131.256 1.00 24.13 393 GLY D O 1
ATOM 4673 N N . ASP B 1 394 ? 159.081 189.081 130.302 1.00 29.09 394 ASP D N 1
ATOM 4674 C CA . ASP B 1 394 ? 157.788 188.979 129.637 1.00 27.66 394 ASP D CA 1
ATOM 4675 C C . ASP B 1 394 ? 157.942 188.532 128.187 1.00 27.71 394 ASP D C 1
ATOM 4676 O O . ASP B 1 394 ? 158.951 188.827 127.543 1.00 28.19 394 ASP D O 1
ATOM 4681 N N . PRO B 1 395 ? 156.950 187.825 127.650 1.00 31.23 395 PRO D N 1
ATOM 4682 C CA . PRO B 1 395 ? 157.048 187.335 126.268 1.00 27.82 395 PRO D CA 1
ATOM 4683 C C . PRO B 1 395 ? 157.201 188.469 125.264 1.00 30.01 395 PRO D C 1
ATOM 4684 O O . PRO B 1 395 ? 156.580 189.526 125.390 1.00 36.80 395 PRO D O 1
ATOM 4688 N N . ARG B 1 396 ? 158.026 188.232 124.250 1.00 34.48 396 ARG D N 1
ATOM 4689 C CA . ARG B 1 396 ? 158.317 189.231 123.227 1.00 37.73 396 ARG D CA 1
ATOM 4690 C C . ARG B 1 396 ? 157.582 188.940 121.924 1.00 35.10 396 ARG D C 1
ATOM 4691 O O . ARG B 1 396 ? 156.899 187.926 121.795 1.00 38.50 396 ARG D O 1
ATOM 4699 N N . SER C 1 79 ? 195.417 167.056 144.956 1.00 57.67 79 SER E N 1
ATOM 4700 C CA . SER C 1 79 ? 194.010 167.302 144.669 1.00 56.03 79 SER E CA 1
ATOM 4701 C C . SER C 1 79 ? 193.120 166.936 145.852 1.00 55.74 79 SER E C 1
ATOM 4702 O O . SER C 1 79 ? 192.208 167.684 146.200 1.00 58.12 79 SER E O 1
ATOM 4705 N N . PHE C 1 80 ? 193.384 165.789 146.468 1.00 47.64 80 PHE E N 1
ATOM 4706 C CA . PHE C 1 80 ? 192.621 165.317 147.613 1.00 46.08 80 PHE E CA 1
ATOM 4707 C C . PHE C 1 80 ? 193.534 165.168 148.824 1.00 46.80 80 PHE E C 1
ATOM 4708 O O . PHE C 1 80 ? 194.755 165.313 148.736 1.00 50.21 80 PHE E O 1
ATOM 4716 N N . VAL C 1 81 ? 192.922 164.880 149.966 1.00 42.72 81 VAL E N 1
ATOM 4717 C CA . VAL C 1 81 ? 193.629 164.707 151.232 1.00 43.42 81 VAL E CA 1
ATOM 4718 C C . VAL C 1 81 ? 193.687 163.215 151.539 1.00 46.17 81 VAL E C 1
ATOM 4719 O O . VAL C 1 81 ? 192.628 162.577 151.640 1.00 44.36 81 VAL E O 1
ATOM 4723 N N . PRO C 1 82 ? 194.873 162.623 151.681 1.00 48.35 82 PRO E N 1
ATOM 4724 C CA . PRO C 1 82 ? 194.954 161.185 151.969 1.00 44.92 82 PRO E CA 1
ATOM 4725 C C . PRO C 1 82 ? 194.264 160.831 153.278 1.00 44.14 82 PRO E C 1
ATOM 4726 O O . PRO C 1 82 ? 194.283 161.596 154.243 1.00 45.91 82 PRO E O 1
ATOM 4730 N N . ILE C 1 83 ? 193.656 159.643 153.306 1.00 45.78 83 ILE E N 1
ATOM 4731 C CA . ILE C 1 83 ? 192.914 159.207 154.484 1.00 46.73 83 ILE E CA 1
ATOM 4732 C C . ILE C 1 83 ? 193.818 158.789 155.634 1.00 51.61 83 ILE E C 1
ATOM 4733 O O . ILE C 1 83 ? 193.318 158.492 156.724 1.00 50.43 83 ILE E O 1
ATOM 4738 N N . GLU C 1 84 ? 195.135 158.762 155.425 1.00 59.05 84 GLU E N 1
ATOM 4739 C CA . GLU C 1 84 ? 196.064 158.430 156.498 1.00 57.95 84 GLU E CA 1
ATOM 4740 C C . GLU C 1 84 ? 196.253 159.572 157.488 1.00 58.27 84 GLU E C 1
ATOM 4741 O O . GLU C 1 84 ? 196.743 159.337 158.596 1.00 60.22 84 GLU E O 1
ATOM 4747 N N . LYS C 1 85 ? 195.869 160.792 157.122 1.00 55.45 85 LYS E N 1
ATOM 4748 C CA . LYS C 1 85 ? 195.986 161.949 158.000 1.00 54.24 85 LYS E CA 1
ATOM 4749 C C . LYS C 1 85 ? 194.894 162.006 159.063 1.00 54.76 85 LYS E C 1
ATOM 4750 O O . LYS C 1 85 ? 194.751 163.037 159.727 1.00 56.76 85 LYS E O 1
ATOM 4756 N N . LEU C 1 86 ? 194.128 160.934 159.240 1.00 60.58 86 LEU E N 1
ATOM 4757 C CA . LEU C 1 86 ? 193.087 160.850 160.259 1.00 60.95 86 LEU E CA 1
ATOM 4758 C C . LEU C 1 86 ? 193.479 159.872 161.364 1.00 63.21 86 LEU E C 1
ATOM 4759 O O . LEU C 1 86 ? 192.640 159.151 161.905 1.00 64.73 86 LEU E O 1
ATOM 4764 N N . GLN C 1 87 ? 194.761 159.857 161.725 1.00 71.32 87 GLN E N 1
ATOM 4765 C CA . GLN C 1 87 ? 195.300 158.867 162.650 1.00 72.12 87 GLN E CA 1
ATOM 4766 C C . GLN C 1 87 ? 195.835 159.522 163.917 1.00 73.26 87 GLN E C 1
ATOM 4767 O O . GLN C 1 87 ? 196.951 159.221 164.349 1.00 75.12 87 GLN E O 1
ATOM 4773 N N . VAL C 1 88 ? 195.055 160.419 164.515 1.00 74.85 88 VAL E N 1
ATOM 4774 C CA . VAL C 1 88 ? 195.496 161.184 165.671 1.00 74.20 88 VAL E CA 1
ATOM 4775 C C . VAL C 1 88 ? 194.516 160.987 166.822 1.00 76.82 88 VAL E C 1
ATOM 4776 O O . VAL C 1 88 ? 193.371 160.567 166.638 1.00 76.80 88 VAL E O 1
ATOM 4780 N N . ASN C 1 89 ? 194.997 161.293 168.029 1.00 77.99 89 ASN E N 1
ATOM 4781 C CA . ASN C 1 89 ? 194.182 161.278 169.244 1.00 75.84 89 ASN E CA 1
ATOM 4782 C C . ASN C 1 89 ? 193.532 159.916 169.480 1.00 77.04 89 ASN E C 1
ATOM 4783 O O . ASN C 1 89 ? 192.352 159.822 169.822 1.00 76.34 89 ASN E O 1
ATOM 4788 N N . GLY C 1 90 ? 194.309 158.851 169.313 1.00 77.06 90 GLY E N 1
ATOM 4789 C CA . GLY C 1 90 ? 193.828 157.518 169.613 1.00 77.44 90 GLY E CA 1
ATOM 4790 C C . GLY C 1 90 ? 193.156 156.785 168.475 1.00 78.53 90 GLY E C 1
ATOM 4791 O O . GLY C 1 90 ? 192.457 155.797 168.726 1.00 79.29 90 GLY E O 1
ATOM 4792 N N . ILE C 1 91 ? 193.337 157.232 167.237 1.00 74.89 91 ILE E N 1
ATOM 4793 C CA . ILE C 1 91 ? 192.830 156.532 166.063 1.00 75.50 91 ILE E CA 1
ATOM 4794 C C . ILE C 1 91 ? 193.995 155.783 165.432 1.00 75.74 91 ILE E C 1
ATOM 4795 O O . ILE C 1 91 ? 194.966 156.397 164.975 1.00 75.42 91 ILE E O 1
ATOM 4800 N N . THR C 1 92 ? 193.903 154.456 165.415 1.00 77.57 92 THR E N 1
ATOM 4801 C CA . THR C 1 92 ? 195.010 153.598 165.021 1.00 78.19 92 THR E CA 1
ATOM 4802 C C . THR C 1 92 ? 194.936 153.282 163.527 1.00 78.31 92 THR E C 1
ATOM 4803 O O . THR C 1 92 ? 194.165 153.883 162.775 1.00 79.34 92 THR E O 1
ATOM 4807 N N . MET C 1 93 ? 195.755 152.329 163.082 1.00 78.75 93 MET E N 1
ATOM 4808 C CA . MET C 1 93 ? 195.736 151.883 161.694 1.00 78.22 93 MET E CA 1
ATOM 4809 C C . MET C 1 93 ? 194.687 150.813 161.430 1.00 77.95 93 MET E C 1
ATOM 4810 O O . MET C 1 93 ? 194.228 150.677 160.291 1.00 78.10 93 MET E O 1
ATOM 4815 N N . ALA C 1 94 ? 194.301 150.044 162.450 1.00 77.62 94 ALA E N 1
ATOM 4816 C CA . ALA C 1 94 ? 193.243 149.056 162.266 1.00 77.71 94 ALA E CA 1
ATOM 4817 C C . ALA C 1 94 ? 191.916 149.730 161.943 1.00 78.61 94 ALA E C 1
ATOM 4818 O O . ALA C 1 94 ? 191.129 149.220 161.134 1.00 77.65 94 ALA E O 1
ATOM 4820 N N . ASP C 1 95 ? 191.651 150.883 162.561 1.00 76.29 95 ASP E N 1
ATOM 4821 C CA . ASP C 1 95 ? 190.453 151.646 162.226 1.00 76.24 95 ASP E CA 1
ATOM 4822 C C . ASP C 1 95 ? 190.470 152.074 160.763 1.00 75.80 95 ASP E C 1
ATOM 4823 O O . ASP C 1 95 ? 189.459 151.964 160.059 1.00 75.63 95 ASP E O 1
ATOM 4828 N N . VAL C 1 96 ? 191.615 152.569 160.289 1.00 70.56 96 VAL E N 1
ATOM 4829 C CA . VAL C 1 96 ? 191.713 153.000 158.900 1.00 70.44 96 VAL E CA 1
ATOM 4830 C C . VAL C 1 96 ? 191.558 151.811 157.960 1.00 71.53 96 VAL E C 1
ATOM 4831 O O . VAL C 1 96 ? 190.975 151.932 156.876 1.00 72.35 96 VAL E O 1
ATOM 4835 N N . LYS C 1 97 ? 192.076 150.646 158.355 1.00 69.07 97 LYS E N 1
ATOM 4836 C CA . LYS C 1 97 ? 191.897 149.450 157.540 1.00 69.95 97 LYS E CA 1
ATOM 4837 C C . LYS C 1 97 ? 190.428 149.059 157.457 1.00 69.87 97 LYS E C 1
ATOM 4838 O O . LYS C 1 97 ? 189.938 148.675 156.390 1.00 69.49 97 LYS E O 1
ATOM 4844 N N . LYS C 1 98 ? 189.710 149.143 158.578 1.00 70.22 98 LYS E N 1
ATOM 4845 C CA . LYS C 1 98 ? 188.277 148.869 158.555 1.00 70.70 98 LYS E CA 1
ATOM 4846 C C . LYS C 1 98 ? 187.545 149.853 157.649 1.00 71.00 98 LYS E C 1
ATOM 4847 O O . LYS C 1 98 ? 186.668 149.461 156.867 1.00 69.62 98 LYS E O 1
ATOM 4853 N N . LEU C 1 99 ? 187.898 151.138 157.734 1.00 65.13 99 LEU E N 1
ATOM 4854 C CA . LEU C 1 99 ? 187.264 152.137 156.878 1.00 62.25 99 LEU E CA 1
ATOM 4855 C C . LEU C 1 99 ? 187.521 151.844 155.404 1.00 61.19 99 LEU E C 1
ATOM 4856 O O . LEU C 1 99 ? 186.603 151.916 154.580 1.00 58.85 99 LEU E O 1
ATOM 4861 N N . ARG C 1 100 ? 188.763 151.502 155.053 1.00 62.67 100 ARG E N 1
ATOM 4862 C CA . ARG C 1 100 ? 189.075 151.177 153.665 1.00 61.88 100 ARG E CA 1
ATOM 4863 C C . ARG C 1 100 ? 188.322 149.936 153.206 1.00 62.89 100 ARG E C 1
ATOM 4864 O O . ARG C 1 100 ? 187.848 149.874 152.067 1.00 62.37 100 ARG E O 1
ATOM 4872 N N . GLU C 1 101 ? 188.206 148.932 154.078 1.00 66.33 101 GLU E N 1
ATOM 4873 C CA . GLU C 1 101 ? 187.415 147.755 153.737 1.00 66.60 101 GLU E CA 1
ATOM 4874 C C . GLU C 1 101 ? 185.951 148.114 153.523 1.00 66.15 101 GLU E C 1
ATOM 4875 O O . GLU C 1 101 ? 185.255 147.447 152.751 1.00 66.05 101 GLU E O 1
ATOM 4881 N N . SER C 1 102 ? 185.464 149.159 154.197 1.00 63.61 102 SER E N 1
ATOM 4882 C CA . SER C 1 102 ? 184.081 149.584 153.997 1.00 61.52 102 SER E CA 1
ATOM 4883 C C . SER C 1 102 ? 183.882 150.275 152.652 1.00 62.66 102 SER E C 1
ATOM 4884 O O . SER C 1 102 ? 182.766 150.280 152.121 1.00 62.00 102 SER E O 1
ATOM 4887 N N . GLY C 1 103 ? 184.932 150.870 152.093 1.00 57.66 103 GLY E N 1
ATOM 4888 C CA . GLY C 1 103 ? 184.840 151.552 150.813 1.00 54.55 103 GLY E CA 1
ATOM 4889 C C . GLY C 1 103 ? 185.298 153.000 150.807 1.00 55.76 103 GLY E C 1
ATOM 4890 O O . GLY C 1 103 ? 185.258 153.631 149.742 1.00 55.87 103 GLY E O 1
ATOM 4891 N N . LEU C 1 104 ? 185.733 153.573 151.928 1.00 49.77 104 LEU E N 1
ATOM 4892 C CA . LEU C 1 104 ? 186.192 154.957 151.967 1.00 47.12 104 LEU E CA 1
ATOM 4893 C C . LEU C 1 104 ? 187.699 155.006 151.754 1.00 46.26 104 LEU E C 1
ATOM 4894 O O . LEU C 1 104 ? 188.443 154.237 152.370 1.00 50.59 104 LEU E O 1
ATOM 4899 N N . HIS C 1 105 ? 188.149 155.909 150.881 1.00 39.73 105 HIS E N 1
ATOM 4900 C CA . HIS C 1 105 ? 189.553 155.965 150.500 1.00 39.47 105 HIS E CA 1
ATOM 4901 C C . HIS C 1 105 ? 190.172 157.355 150.573 1.00 38.19 105 HIS E C 1
ATOM 4902 O O . HIS C 1 105 ? 191.358 157.496 150.260 1.00 40.73 105 HIS E O 1
ATOM 4909 N N . THR C 1 106 ? 189.419 158.378 150.969 1.00 33.87 106 THR E N 1
ATOM 4910 C CA . THR C 1 106 ? 189.966 159.715 151.157 1.00 37.30 106 THR E CA 1
ATOM 4911 C C . THR C 1 106 ? 189.356 160.327 152.410 1.00 36.51 106 THR E C 1
ATOM 4912 O O . THR C 1 106 ? 188.401 159.800 152.985 1.00 36.21 106 THR E O 1
ATOM 4916 N N . ALA C 1 107 ? 189.937 161.450 152.842 1.00 37.75 107 ALA E N 1
ATOM 4917 C CA . ALA C 1 107 ? 189.362 162.207 153.950 1.00 41.62 107 ALA E CA 1
ATOM 4918 C C . ALA C 1 107 ? 188.071 162.911 153.542 1.00 40.29 107 ALA E C 1
ATOM 4919 O O . ALA C 1 107 ? 187.158 163.056 154.364 1.00 39.13 107 ALA E O 1
ATOM 4921 N N . GLU C 1 108 ? 187.978 163.353 152.285 1.00 38.64 108 GLU E N 1
ATOM 4922 C CA . GLU C 1 108 ? 186.737 163.942 151.790 1.00 36.96 108 GLU E CA 1
ATOM 4923 C C . GLU C 1 108 ? 185.588 162.945 151.865 1.00 36.38 108 GLU E C 1
ATOM 4924 O O . GLU C 1 108 ? 184.457 163.314 152.192 1.00 34.13 108 GLU E O 1
ATOM 4930 N N . ALA C 1 109 ? 185.863 161.672 151.569 1.00 34.26 109 ALA E N 1
ATOM 4931 C CA . ALA C 1 109 ? 184.820 160.654 151.632 1.00 36.69 109 ALA E CA 1
ATOM 4932 C C . ALA C 1 109 ? 184.274 160.506 153.046 1.00 37.56 109 ALA E C 1
ATOM 4933 O O . ALA C 1 109 ? 183.076 160.271 153.235 1.00 36.37 109 ALA E O 1
ATOM 4935 N N . VAL C 1 110 ? 185.144 160.621 154.052 1.00 41.52 110 VAL E N 1
ATOM 4936 C CA . VAL C 1 110 ? 184.699 160.573 155.441 1.00 42.38 110 VAL E CA 1
ATOM 4937 C C . VAL C 1 110 ? 183.933 161.841 155.806 1.00 40.97 110 VAL E C 1
ATOM 4938 O O . VAL C 1 110 ? 182.924 161.787 156.518 1.00 41.61 110 VAL E O 1
ATOM 4942 N N . ALA C 1 111 ? 184.394 162.998 155.327 1.00 39.22 111 ALA E N 1
ATOM 4943 C CA . ALA C 1 111 ? 183.725 164.255 155.654 1.00 38.56 111 ALA E CA 1
ATOM 4944 C C . ALA C 1 111 ? 182.310 164.322 155.087 1.00 39.75 111 ALA E C 1
ATOM 4945 O O . ALA C 1 111 ? 181.420 164.898 155.720 1.00 44.54 111 ALA E O 1
ATOM 4947 N N . TYR C 1 112 ? 182.078 163.747 153.905 1.00 36.17 112 TYR E N 1
ATOM 4948 C CA . TYR C 1 112 ? 180.779 163.837 153.245 1.00 35.69 112 TYR E CA 1
ATOM 4949 C C . TYR C 1 112 ? 179.766 162.818 153.752 1.00 38.94 112 TYR E C 1
ATOM 4950 O O . TYR C 1 112 ? 178.609 162.865 153.324 1.00 38.83 112 TYR E O 1
ATOM 4959 N N . ALA C 1 113 ? 180.159 161.899 154.645 1.00 44.43 113 ALA E N 1
ATOM 4960 C CA . ALA C 1 113 ? 179.223 160.853 155.031 1.00 44.36 113 ALA E CA 1
ATOM 4961 C C . ALA C 1 113 ? 178.464 161.224 156.303 1.00 46.18 113 ALA E C 1
ATOM 4962 O O . ALA C 1 113 ? 179.013 161.874 157.196 1.00 48.82 113 ALA E O 1
ATOM 4964 N N . PRO C 1 114 ? 177.197 160.831 156.399 1.00 55.41 114 PRO E N 1
ATOM 4965 C CA . PRO C 1 114 ? 176.433 161.070 157.627 1.00 55.72 114 PRO E CA 1
ATOM 4966 C C . PRO C 1 114 ? 176.835 160.123 158.751 1.00 56.77 114 PRO E C 1
ATOM 4967 O O . PRO C 1 114 ? 177.433 159.067 158.539 1.00 58.82 114 PRO E O 1
ATOM 4971 N N . ARG C 1 115 ? 176.483 160.530 159.973 1.00 66.23 115 ARG E N 1
ATOM 4972 C CA . ARG C 1 115 ? 176.859 159.760 161.155 1.00 66.32 115 ARG E CA 1
ATOM 4973 C C . ARG C 1 115 ? 176.214 158.378 161.156 1.00 68.70 115 ARG E C 1
ATOM 4974 O O . ARG C 1 115 ? 176.859 157.387 161.519 1.00 68.67 115 ARG E O 1
ATOM 4982 N N . LYS C 1 116 ? 174.942 158.288 160.760 1.00 68.41 116 LYS E N 1
ATOM 4983 C CA . LYS C 1 116 ? 174.269 156.994 160.742 1.00 67.09 116 LYS E CA 1
ATOM 4984 C C . LYS C 1 116 ? 174.918 156.016 159.772 1.00 67.57 116 LYS E C 1
ATOM 4985 O O . LYS C 1 116 ? 174.758 154.802 159.935 1.00 67.61 116 LYS E O 1
ATOM 4991 N N . ASP C 1 117 ? 175.642 156.510 158.766 1.00 69.46 117 ASP E N 1
ATOM 4992 C CA . ASP C 1 117 ? 176.353 155.615 157.858 1.00 69.11 117 ASP E CA 1
ATOM 4993 C C . ASP C 1 117 ? 177.584 155.011 158.522 1.00 69.66 117 ASP E C 1
ATOM 4994 O O . ASP C 1 117 ? 177.858 153.816 158.365 1.00 70.65 117 ASP E O 1
ATOM 4999 N N . LEU C 1 118 ? 178.340 155.822 159.266 1.00 69.45 118 LEU E N 1
ATOM 5000 C CA . LEU C 1 118 ? 179.572 155.349 159.886 1.00 70.11 118 LEU E CA 1
ATOM 5001 C C . LEU C 1 118 ? 179.325 154.306 160.967 1.00 71.28 118 LEU E C 1
ATOM 5002 O O . LEU C 1 118 ? 180.226 153.514 161.260 1.00 71.93 118 LEU E O 1
ATOM 5007 N N . LEU C 1 119 ? 178.137 154.286 161.568 1.00 73.98 119 LEU E N 1
ATOM 5008 C CA . LEU C 1 119 ? 177.837 153.349 162.643 1.00 71.36 119 LEU E CA 1
ATOM 5009 C C . LEU C 1 119 ? 177.377 151.990 162.138 1.00 72.19 119 LEU E C 1
ATOM 5010 O O . LEU C 1 119 ? 177.159 151.088 162.952 1.00 74.85 119 LEU E O 1
ATOM 5015 N N . GLU C 1 120 ? 177.221 151.819 160.828 1.00 75.76 120 GLU E N 1
ATOM 5016 C CA . GLU C 1 120 ? 176.886 150.532 160.240 1.00 75.20 120 GLU E CA 1
ATOM 5017 C C . GLU C 1 120 ? 178.122 149.716 159.886 1.00 75.29 120 GLU E C 1
ATOM 5018 O O . GLU C 1 120 ? 178.048 148.837 159.020 1.00 77.75 120 GLU E O 1
ATOM 5024 N N . ILE C 1 121 ? 179.251 149.988 160.531 1.00 75.66 121 ILE E N 1
ATOM 5025 C CA . ILE C 1 121 ? 180.496 149.269 160.295 1.00 76.51 121 ILE E CA 1
ATOM 5026 C C . ILE C 1 121 ? 180.847 148.516 161.568 1.00 77.91 121 ILE E C 1
ATOM 5027 O O . ILE C 1 121 ? 180.937 149.116 162.647 1.00 76.64 121 ILE E O 1
ATOM 5032 N N . LYS C 1 122 ? 181.042 147.206 161.443 1.00 82.26 122 LYS E N 1
ATOM 5033 C CA . LYS C 1 122 ? 181.353 146.354 162.586 1.00 80.89 122 LYS E CA 1
ATOM 5034 C C . LYS C 1 122 ? 182.721 146.726 163.146 1.00 81.06 122 LYS E C 1
ATOM 5035 O O . LYS C 1 122 ? 183.752 146.436 162.532 1.00 80.37 122 LYS E O 1
ATOM 5041 N N . GLY C 1 123 ? 182.734 147.370 164.310 1.00 79.02 123 GLY E N 1
ATOM 5042 C CA . GLY C 1 123 ? 183.958 147.778 164.973 1.00 77.75 123 GLY E CA 1
ATOM 5043 C C . GLY C 1 123 ? 184.029 149.249 165.322 1.00 77.84 123 GLY E C 1
ATOM 5044 O O . GLY C 1 123 ? 184.836 149.630 166.181 1.00 79.49 123 GLY E O 1
ATOM 5045 N N . ILE C 1 124 ? 183.216 150.093 164.695 1.00 78.42 124 ILE E N 1
ATOM 5046 C CA . ILE C 1 124 ? 183.245 151.530 164.943 1.00 78.25 124 ILE E CA 1
ATOM 5047 C C . ILE C 1 124 ? 182.192 151.849 165.997 1.00 77.99 124 ILE E C 1
ATOM 5048 O O . ILE C 1 124 ? 180.990 151.751 165.738 1.00 77.57 124 ILE E O 1
ATOM 5053 N N . SER C 1 125 ? 182.644 152.231 167.186 1.00 79.82 125 SER E N 1
ATOM 5054 C CA . SER C 1 125 ? 181.746 152.585 168.271 1.00 80.13 125 SER E CA 1
ATOM 5055 C C . SER C 1 125 ? 181.289 154.037 168.136 1.00 80.13 125 SER E C 1
ATOM 5056 O O . SER C 1 125 ? 181.787 154.803 167.306 1.00 79.92 125 SER E O 1
ATOM 5059 N N . GLU C 1 126 ? 180.326 154.414 168.979 1.00 80.00 126 GLU E N 1
ATOM 5060 C CA . GLU C 1 126 ? 179.747 155.750 168.891 1.00 79.08 126 GLU E CA 1
ATOM 5061 C C . GLU C 1 126 ? 180.788 156.832 169.148 1.00 79.64 126 GLU E C 1
ATOM 5062 O O . GLU C 1 126 ? 180.823 157.848 168.445 1.00 79.29 126 GLU E O 1
ATOM 5068 N N . ALA C 1 127 ? 181.643 156.638 170.153 1.00 79.55 127 ALA E N 1
ATOM 5069 C CA . ALA C 1 127 ? 182.603 157.678 170.511 1.00 79.66 127 ALA E CA 1
ATOM 5070 C C . ALA C 1 127 ? 183.509 158.020 169.334 1.00 79.42 127 ALA E C 1
ATOM 5071 O O . ALA C 1 127 ? 183.605 159.184 168.926 1.00 80.03 127 ALA E O 1
ATOM 5073 N N . LYS C 1 128 ? 184.149 157.007 168.747 1.00 76.83 128 LYS E N 1
ATOM 5074 C CA . LYS C 1 128 ? 185.062 157.259 167.638 1.00 76.79 128 LYS E CA 1
ATOM 5075 C C . LYS C 1 128 ? 184.359 157.992 166.504 1.00 77.48 128 LYS E C 1
ATOM 5076 O O . LYS C 1 128 ? 184.900 158.956 165.946 1.00 76.78 128 LYS E O 1
ATOM 5082 N N . ALA C 1 129 ? 183.129 157.579 166.182 1.00 75.95 129 ALA E N 1
ATOM 5083 C CA . ALA C 1 129 ? 182.403 158.193 165.078 1.00 74.58 129 ALA E CA 1
ATOM 5084 C C . ALA C 1 129 ? 182.310 159.701 165.239 1.00 74.46 129 ALA E C 1
ATOM 5085 O O . ALA C 1 129 ? 182.240 160.428 164.242 1.00 75.05 129 ALA E O 1
ATOM 5087 N N . ASP C 1 130 ? 182.312 160.194 166.477 1.00 72.89 130 ASP E N 1
ATOM 5088 C CA . ASP C 1 130 ? 182.311 161.638 166.677 1.00 74.14 130 ASP E CA 1
ATOM 5089 C C . ASP C 1 130 ? 183.680 162.231 166.367 1.00 74.48 130 ASP E C 1
ATOM 5090 O O . ASP C 1 130 ? 183.801 163.140 165.537 1.00 73.82 130 ASP E O 1
ATOM 5095 N N . LYS C 1 131 ? 184.734 161.694 166.988 1.00 74.38 131 LYS E N 1
ATOM 5096 C CA . LYS C 1 131 ? 186.065 162.259 166.791 1.00 73.68 131 LYS E CA 1
ATOM 5097 C C . LYS C 1 131 ? 186.465 162.222 165.322 1.00 73.03 131 LYS E C 1
ATOM 5098 O O . LYS C 1 131 ? 187.009 163.199 164.794 1.00 73.36 131 LYS E O 1
ATOM 5104 N N . LEU C 1 132 ? 186.185 161.109 164.641 1.00 68.95 132 LEU E N 1
ATOM 5105 C CA . LEU C 1 132 ? 186.480 161.017 163.215 1.00 67.64 132 LEU E CA 1
ATOM 5106 C C . LEU C 1 132 ? 185.862 162.177 162.449 1.00 68.03 132 LEU E C 1
ATOM 5107 O O . LEU C 1 132 ? 186.509 162.773 161.581 1.00 66.83 132 LEU E O 1
ATOM 5112 N N . LEU C 1 133 ? 184.613 162.525 162.767 1.00 64.55 133 LEU E N 1
ATOM 5113 C CA . LEU C 1 133 ? 183.958 163.612 162.053 1.00 63.51 133 LEU E CA 1
ATOM 5114 C C . LEU C 1 133 ? 184.520 164.974 162.432 1.00 66.13 133 LEU E C 1
ATOM 5115 O O . LEU C 1 133 ? 184.421 165.913 161.637 1.00 66.61 133 LEU E O 1
ATOM 5120 N N . ASN C 1 134 ? 185.107 165.106 163.624 1.00 67.54 134 ASN E N 1
ATOM 5121 C CA . ASN C 1 134 ? 185.683 166.387 164.017 1.00 65.35 134 ASN E CA 1
ATOM 5122 C C . ASN C 1 134 ? 187.025 166.634 163.337 1.00 65.54 134 ASN E C 1
ATOM 5123 O O . ASN C 1 134 ? 187.322 167.766 162.938 1.00 64.29 134 ASN E O 1
ATOM 5128 N N . GLU C 1 135 ? 187.845 165.591 163.197 1.00 64.26 135 GLU E N 1
ATOM 5129 C CA . GLU C 1 135 ? 189.149 165.749 162.560 1.00 64.23 135 GLU E CA 1
ATOM 5130 C C . GLU C 1 135 ? 189.013 166.026 161.067 1.00 64.31 135 GLU E C 1
ATOM 5131 O O . GLU C 1 135 ? 189.736 166.866 160.519 1.00 63.11 135 GLU E O 1
ATOM 5137 N N . ALA C 1 136 ? 188.091 165.335 160.393 1.00 59.02 136 ALA E N 1
ATOM 5138 C CA . ALA C 1 136 ? 187.947 165.501 158.949 1.00 56.92 136 ALA E CA 1
ATOM 5139 C C . ALA C 1 136 ? 187.540 166.924 158.585 1.00 56.22 136 ALA E C 1
ATOM 5140 O O . ALA C 1 136 ? 188.041 167.488 157.606 1.00 56.84 136 ALA E O 1
ATOM 5142 N N . ALA C 1 137 ? 186.629 167.521 159.358 1.00 56.35 137 ALA E N 1
ATOM 5143 C CA . ALA C 1 137 ? 186.176 168.877 159.066 1.00 54.92 137 ALA E CA 1
ATOM 5144 C C . ALA C 1 137 ? 187.288 169.908 159.200 1.00 55.05 137 ALA E C 1
ATOM 5145 O O . ALA C 1 137 ? 187.192 170.985 158.602 1.00 56.67 137 ALA E O 1
ATOM 5147 N N . ARG C 1 138 ? 188.335 169.615 159.971 1.00 61.40 138 ARG E N 1
ATOM 5148 C CA . ARG C 1 138 ? 189.454 170.541 160.090 1.00 61.02 138 ARG E CA 1
ATOM 5149 C C . ARG C 1 138 ? 190.348 170.546 158.858 1.00 61.05 138 ARG E C 1
ATOM 5150 O O . ARG C 1 138 ? 191.080 171.517 158.646 1.00 61.98 138 ARG E O 1
ATOM 5158 N N . LEU C 1 139 ? 190.305 169.491 158.044 1.00 54.13 139 LEU E N 1
ATOM 5159 C CA . LEU C 1 139 ? 191.119 169.410 156.839 1.00 52.62 139 LEU E CA 1
ATOM 5160 C C . LEU C 1 139 ? 190.340 169.687 155.561 1.00 52.44 139 LEU E C 1
ATOM 5161 O O . LEU C 1 139 ? 190.958 170.000 154.539 1.00 52.98 139 LEU E O 1
ATOM 5166 N N . VAL C 1 140 ? 189.016 169.579 155.590 1.00 49.05 140 VAL E N 1
ATOM 5167 C CA . VAL C 1 140 ? 188.162 169.810 154.432 1.00 48.63 140 VAL E CA 1
ATOM 5168 C C . VAL C 1 140 ? 187.185 170.928 154.784 1.00 47.61 140 VAL E C 1
ATOM 5169 O O . VAL C 1 140 ? 186.419 170.798 155.742 1.00 50.13 140 VAL E O 1
ATOM 5173 N N . PRO C 1 141 ? 187.161 172.035 154.038 1.00 48.08 141 PRO E N 1
ATOM 5174 C CA . PRO C 1 141 ? 186.333 173.186 154.431 1.00 49.52 141 PRO E CA 1
ATOM 5175 C C . PRO C 1 141 ? 184.867 172.982 154.071 1.00 48.22 141 PRO E C 1
ATOM 5176 O O . PRO C 1 141 ? 184.537 172.604 152.946 1.00 47.67 141 PRO E O 1
ATOM 5180 N N . MET C 1 142 ? 183.983 173.237 155.040 1.00 44.08 142 MET E N 1
ATOM 5181 C CA . MET C 1 142 ? 182.534 173.130 154.833 1.00 42.56 142 MET E CA 1
ATOM 5182 C C . MET C 1 142 ? 181.849 174.303 155.536 1.00 41.60 142 MET E C 1
ATOM 5183 O O . MET C 1 142 ? 181.416 174.182 156.683 1.00 46.94 142 MET E O 1
ATOM 5188 N N . GLY C 1 143 ? 181.714 175.411 154.833 1.00 31.99 143 GLY E N 1
ATOM 5189 C CA . GLY C 1 143 ? 181.127 176.612 155.397 1.00 22.37 143 GLY E CA 1
ATOM 5190 C C . GLY C 1 143 ? 180.640 177.543 154.312 1.00 23.29 143 GLY E C 1
ATOM 5191 O O . GLY C 1 143 ? 180.200 177.104 153.248 1.00 36.83 143 GLY E O 1
ATOM 5192 N N . PHE C 1 144 ? 180.730 178.843 154.577 1.00 21.00 144 PHE E N 1
ATOM 5193 C CA . PHE C 1 144 ? 180.254 179.878 153.668 1.00 19.30 144 PHE E CA 1
ATOM 5194 C C . PHE C 1 144 ? 181.429 180.646 153.075 1.00 24.72 144 PHE E C 1
ATOM 5195 O O . PHE C 1 144 ? 182.407 180.933 153.770 1.00 28.40 144 PHE E O 1
ATOM 5203 N N . VAL C 1 145 ? 181.324 180.979 151.787 1.00 23.01 145 VAL E N 1
ATOM 5204 C CA . VAL C 1 145 ? 182.254 181.874 151.105 1.00 21.95 145 VAL E CA 1
ATOM 5205 C C . VAL C 1 145 ? 181.437 182.844 150.259 1.00 19.90 145 VAL E C 1
ATOM 5206 O O . VAL C 1 145 ? 180.226 182.693 150.102 1.00 32.08 145 VAL E O 1
ATOM 5210 N N . THR C 1 146 ? 182.108 183.857 149.719 1.00 21.12 146 THR E N 1
ATOM 5211 C CA . THR C 1 146 ? 181.433 184.768 148.807 1.00 24.08 146 THR E CA 1
ATOM 5212 C C . THR C 1 146 ? 181.362 184.166 147.405 1.00 21.76 146 THR E C 1
ATOM 5213 O O . THR C 1 146 ? 182.053 183.201 147.077 1.00 31.56 146 THR E O 1
ATOM 5217 N N . ALA C 1 147 ? 180.501 184.753 146.572 1.00 25.39 147 ALA E N 1
ATOM 5218 C CA . ALA C 1 147 ? 180.348 184.280 145.203 1.00 24.46 147 ALA E CA 1
ATOM 5219 C C . ALA C 1 147 ? 181.535 184.651 144.322 1.00 24.89 147 ALA E C 1
ATOM 5220 O O . ALA C 1 147 ? 181.782 183.970 143.322 1.00 25.06 147 ALA E O 1
ATOM 5222 N N . ALA C 1 148 ? 182.273 185.708 144.670 1.00 28.38 148 ALA E N 1
ATOM 5223 C CA . ALA C 1 148 ? 183.473 186.064 143.917 1.00 28.76 148 ALA E CA 1
ATOM 5224 C C . ALA C 1 148 ? 184.557 184.996 144.047 1.00 33.42 148 ALA E C 1
ATOM 5225 O O . ALA C 1 148 ? 185.212 184.643 143.058 1.00 35.93 148 ALA E O 1
ATOM 5227 N N . ASP C 1 149 ? 184.760 184.469 145.258 1.00 32.87 149 ASP E N 1
ATOM 5228 C CA . ASP C 1 149 ? 185.731 183.397 145.456 1.00 32.34 149 ASP E CA 1
ATOM 5229 C C . ASP C 1 149 ? 185.360 182.158 144.649 1.00 36.67 149 ASP E C 1
ATOM 5230 O O . ASP C 1 149 ? 186.217 181.540 144.004 1.00 42.58 149 ASP E O 1
ATOM 5235 N N . PHE C 1 150 ? 184.081 181.774 144.684 1.00 28.76 150 PHE E N 1
ATOM 5236 C CA . PHE C 1 150 ? 183.630 180.618 143.918 1.00 30.09 150 PHE E CA 1
ATOM 5237 C C . PHE C 1 150 ? 183.798 180.853 142.422 1.00 29.08 150 PHE E C 1
ATOM 5238 O O . PHE C 1 150 ? 184.153 179.933 141.681 1.00 30.18 150 PHE E O 1
ATOM 5246 N N . HIS C 1 151 ? 183.537 182.076 141.960 1.00 35.10 151 HIS E N 1
ATOM 5247 C CA . HIS C 1 151 ? 183.750 182.408 140.555 1.00 29.23 151 HIS E CA 1
ATOM 5248 C C . HIS C 1 151 ? 185.213 182.217 140.166 1.00 36.35 151 HIS E C 1
ATOM 5249 O O . HIS C 1 151 ? 185.529 181.594 139.141 1.00 37.63 151 HIS E O 1
ATOM 5256 N N . MET C 1 152 ? 186.124 182.729 140.997 1.00 39.55 152 MET E N 1
ATOM 5257 C CA . MET C 1 152 ? 187.547 182.580 140.714 1.00 38.76 152 MET E CA 1
ATOM 5258 C C . MET C 1 152 ? 187.952 181.112 140.663 1.00 43.18 152 MET E C 1
ATOM 5259 O O . MET C 1 152 ? 188.687 180.696 139.761 1.00 43.51 152 MET E O 1
ATOM 5264 N N . ARG C 1 153 ? 187.482 180.310 141.619 1.00 42.18 153 ARG E N 1
ATOM 5265 C CA . ARG C 1 153 ? 187.834 178.891 141.615 1.00 37.40 153 ARG E CA 1
ATOM 5266 C C . ARG C 1 153 ? 187.258 178.169 140.400 1.00 41.11 153 ARG E C 1
ATOM 5267 O O . ARG C 1 153 ? 187.950 177.365 139.766 1.00 48.37 153 ARG E O 1
ATOM 5275 N N . ARG C 1 154 ? 185.996 178.436 140.057 1.00 41.11 154 ARG E N 1
ATOM 5276 C CA . ARG C 1 154 ? 185.368 177.771 138.921 1.00 39.25 154 ARG E CA 1
ATOM 5277 C C . ARG C 1 154 ? 185.986 178.179 137.593 1.00 42.19 154 ARG E C 1
ATOM 5278 O O . ARG C 1 154 ? 185.830 177.455 136.605 1.00 44.60 154 ARG E O 1
ATOM 5286 N N . SER C 1 155 ? 186.668 179.324 137.539 1.00 45.77 155 SER E N 1
ATOM 5287 C CA . SER C 1 155 ? 187.310 179.723 136.292 1.00 43.61 155 SER E CA 1
ATOM 5288 C C . SER C 1 155 ? 188.495 178.839 135.913 1.00 46.73 155 SER E C 1
ATOM 5289 O O . SER C 1 155 ? 189.014 178.983 134.802 1.00 46.47 155 SER E O 1
ATOM 5292 N N . GLU C 1 156 ? 188.939 177.941 136.794 1.00 45.52 156 GLU E N 1
ATOM 5293 C CA . GLU C 1 156 ? 190.140 177.146 136.567 1.00 46.69 156 GLU E CA 1
ATOM 5294 C C . GLU C 1 156 ? 189.867 175.704 136.143 1.00 47.83 156 GLU E C 1
ATOM 5295 O O . GLU C 1 156 ? 190.819 174.935 135.991 1.00 47.35 156 GLU E O 1
ATOM 5301 N N . LEU C 1 157 ? 188.609 175.311 135.957 1.00 45.87 157 LEU E N 1
ATOM 5302 C CA . LEU C 1 157 ? 188.292 173.957 135.521 1.00 39.33 157 LEU E CA 1
ATOM 5303 C C . LEU C 1 157 ? 188.595 173.780 134.035 1.00 40.38 157 LEU E C 1
ATOM 5304 O O . LEU C 1 157 ? 188.423 174.701 133.234 1.00 43.67 157 LEU E O 1
ATOM 5309 N N . ILE C 1 158 ? 189.040 172.575 133.668 1.00 31.44 158 ILE E N 1
ATOM 5310 C CA . ILE C 1 158 ? 189.417 172.274 132.290 1.00 34.91 158 ILE E CA 1
ATOM 5311 C C . ILE C 1 158 ? 188.279 171.545 131.585 1.00 32.38 158 ILE E C 1
ATOM 5312 O O . ILE C 1 158 ? 187.468 170.853 132.208 1.00 31.18 158 ILE E O 1
ATOM 5317 N N . CYS C 1 159 ? 188.224 171.708 130.264 1.00 30.99 159 CYS E N 1
ATOM 5318 C CA . CYS C 1 159 ? 187.241 171.064 129.405 1.00 32.13 159 CYS E CA 1
ATOM 5319 C C . CYS C 1 159 ? 187.947 170.156 128.404 1.00 31.30 159 CYS E C 1
ATOM 5320 O O . CYS C 1 159 ? 189.073 170.432 127.982 1.00 33.78 159 CYS E O 1
ATOM 5323 N N . LEU C 1 160 ? 187.276 169.071 128.021 1.00 24.02 160 LEU E N 1
ATOM 5324 C CA . LEU C 1 160 ? 187.840 168.072 127.119 1.00 25.78 160 LEU E CA 1
ATOM 5325 C C . LEU C 1 160 ? 187.254 168.230 125.721 1.00 22.59 160 LEU E C 1
ATOM 5326 O O . LEU C 1 160 ? 186.034 168.332 125.563 1.00 27.27 160 LEU E O 1
ATOM 5331 N N . THR C 1 161 ? 188.123 168.231 124.713 1.00 24.92 161 THR E N 1
ATOM 5332 C CA . THR C 1 161 ? 187.701 168.403 123.329 1.00 28.03 161 THR E CA 1
ATOM 5333 C C . THR C 1 161 ? 187.052 167.132 122.782 1.00 23.30 161 THR E C 1
ATOM 5334 O O . THR C 1 161 ? 187.434 166.013 123.127 1.00 27.16 161 THR E O 1
ATOM 5338 N N . THR C 1 162 ? 186.051 167.319 121.921 1.00 27.61 162 THR E N 1
ATOM 5339 C CA . THR C 1 162 ? 185.328 166.214 121.303 1.00 24.50 162 THR E CA 1
ATOM 5340 C C . THR C 1 162 ? 185.854 165.839 119.922 1.00 27.89 162 THR E C 1
ATOM 5341 O O . THR C 1 162 ? 185.386 164.850 119.350 1.00 29.32 162 THR E O 1
ATOM 5345 N N . GLY C 1 163 ? 186.810 166.591 119.378 1.00 28.21 163 GLY E N 1
ATOM 5346 C CA . GLY C 1 163 ? 187.303 166.369 118.037 1.00 26.28 163 GLY E CA 1
ATOM 5347 C C . GLY C 1 163 ? 186.586 167.146 116.953 1.00 28.13 163 GLY E C 1
ATOM 5348 O O . GLY C 1 163 ? 187.070 167.185 115.817 1.00 34.33 163 GLY E O 1
ATOM 5349 N N . SER C 1 164 ? 185.455 167.769 117.266 1.00 28.25 164 SER E N 1
ATOM 5350 C CA . SER C 1 164 ? 184.684 168.554 116.313 1.00 29.23 164 SER E CA 1
ATOM 5351 C C . SER C 1 164 ? 184.600 169.991 116.808 1.00 27.93 164 SER E C 1
ATOM 5352 O O . SER C 1 164 ? 184.321 170.228 117.986 1.00 33.70 164 SER E O 1
ATOM 5355 N N . LYS C 1 165 ? 184.853 170.946 115.910 1.00 30.54 165 LYS E N 1
ATOM 5356 C CA . LYS C 1 165 ? 184.786 172.357 116.285 1.00 32.62 165 LYS E CA 1
ATOM 5357 C C . LYS C 1 165 ? 183.350 172.806 116.526 1.00 32.93 165 LYS E C 1
ATOM 5358 O O . LYS C 1 165 ? 183.087 173.595 117.442 1.00 35.74 165 LYS E O 1
ATOM 5364 N N . ASN C 1 166 ? 182.411 172.319 115.713 1.00 28.12 166 ASN E N 1
ATOM 5365 C CA . ASN C 1 166 ? 181.010 172.690 115.883 1.00 25.00 166 ASN E CA 1
ATOM 5366 C C . ASN C 1 166 ? 180.500 172.291 117.264 1.00 25.92 166 ASN E C 1
ATOM 5367 O O . ASN C 1 166 ? 179.849 173.085 117.952 1.00 31.97 166 ASN E O 1
ATOM 5372 N N . LEU C 1 167 ? 180.789 171.058 117.685 1.00 25.71 167 LEU E N 1
ATOM 5373 C CA . LEU C 1 167 ? 180.331 170.590 118.989 1.00 25.78 167 LEU E CA 1
ATOM 5374 C C . LEU C 1 167 ? 181.004 171.355 120.122 1.00 27.84 167 LEU E C 1
ATOM 5375 O O . LEU C 1 167 ? 180.356 171.698 121.118 1.00 30.52 167 LEU E O 1
ATOM 5380 N N . ASP C 1 168 ? 182.304 171.630 119.990 1.00 27.24 168 ASP E N 1
ATOM 5381 C CA . ASP C 1 168 ? 183.007 172.389 121.018 1.00 28.70 168 ASP E CA 1
ATOM 5382 C C . ASP C 1 168 ? 182.408 173.781 121.182 1.00 26.95 168 ASP E C 1
ATOM 5383 O O . ASP C 1 168 ? 182.240 174.261 122.308 1.00 27.71 168 ASP E O 1
ATOM 5388 N N . THR C 1 169 ? 182.083 174.447 120.071 1.00 26.11 169 THR E N 1
ATOM 5389 C CA . THR C 1 169 ? 181.439 175.754 120.165 1.00 24.48 169 THR E CA 1
ATOM 5390 C C . THR C 1 169 ? 180.037 175.646 120.757 1.00 28.21 169 THR E C 1
ATOM 5391 O O . THR C 1 169 ? 179.627 176.500 121.551 1.00 32.88 169 THR E O 1
ATOM 5395 N N . LEU C 1 170 ? 179.284 174.610 120.383 1.00 27.05 170 LEU E N 1
ATOM 5396 C CA . LEU C 1 170 ? 177.932 174.454 120.909 1.00 23.98 170 LEU E CA 1
ATOM 5397 C C . LEU C 1 170 ? 177.940 174.239 122.419 1.00 23.46 170 LEU E C 1
ATOM 5398 O O . LEU C 1 170 ? 177.056 174.732 123.127 1.00 25.41 170 LEU E O 1
ATOM 5403 N N . LEU C 1 171 ? 178.926 173.508 122.931 1.00 25.67 171 LEU E N 1
ATOM 5404 C CA . LEU C 1 171 ? 178.993 173.173 124.348 1.00 21.56 171 LEU E CA 1
ATOM 5405 C C . LEU C 1 171 ? 179.692 174.230 125.193 1.00 29.33 171 LEU E C 1
ATOM 5406 O O . LEU C 1 171 ? 179.758 174.076 126.415 1.00 28.93 171 LEU E O 1
ATOM 5411 N N . GLY C 1 172 ? 180.211 175.291 124.584 1.00 31.62 172 GLY E N 1
ATOM 5412 C CA . GLY C 1 172 ? 180.982 176.266 125.326 1.00 21.97 172 GLY E CA 1
ATOM 5413 C C . GLY C 1 172 ? 182.399 175.853 125.650 1.00 30.74 172 GLY E C 1
ATOM 5414 O O . GLY C 1 172 ? 182.967 176.353 126.625 1.00 32.99 172 GLY E O 1
ATOM 5415 N N . GLY C 1 173 ? 182.990 174.951 124.870 1.00 30.29 173 GLY E N 1
ATOM 5416 C CA . GLY C 1 173 ? 184.364 174.545 125.093 1.00 22.97 173 GLY E CA 1
ATOM 5417 C C . GLY C 1 173 ? 184.610 173.050 125.056 1.00 30.67 173 GLY E C 1
ATOM 5418 O O . GLY C 1 173 ? 185.665 172.611 124.592 1.00 31.56 173 GLY E O 1
ATOM 5419 N N . GLY C 1 174 ? 183.658 172.261 125.527 1.00 31.61 174 GLY E N 1
ATOM 5420 C CA . GLY C 1 174 ? 183.802 170.821 125.561 1.00 20.22 174 GLY E CA 1
ATOM 5421 C C . GLY C 1 174 ? 183.114 170.248 126.784 1.00 24.46 174 GLY E C 1
ATOM 5422 O O . GLY C 1 174 ? 182.304 170.912 127.420 1.00 37.85 174 GLY E O 1
ATOM 5423 N N . VAL C 1 175 ? 183.453 169.000 127.092 1.00 20.68 175 VAL E N 1
ATOM 5424 C CA . VAL C 1 175 ? 182.908 168.316 128.260 1.00 22.80 175 VAL E CA 1
ATOM 5425 C C . VAL C 1 175 ? 183.677 168.766 129.495 1.00 21.58 175 VAL E C 1
ATOM 5426 O O . VAL C 1 175 ? 184.912 168.752 129.511 1.00 24.88 175 VAL E O 1
ATOM 5430 N N . GLU C 1 176 ? 182.951 169.163 130.536 1.00 23.45 176 GLU E N 1
ATOM 5431 C CA . GLU C 1 176 ? 183.548 169.804 131.699 1.00 26.39 176 GLU E CA 1
ATOM 5432 C C . GLU C 1 176 ? 183.669 168.835 132.868 1.00 20.65 176 GLU E C 1
ATOM 5433 O O . GLU C 1 176 ? 182.766 168.037 133.128 1.00 21.85 176 GLU E O 1
ATOM 5439 N N . THR C 1 177 ? 184.800 168.911 133.565 1.00 17.29 177 THR E N 1
ATOM 5440 C CA . THR C 1 177 ? 185.048 168.069 134.726 1.00 18.55 177 THR E CA 1
ATOM 5441 C C . THR C 1 177 ? 184.249 168.555 135.930 1.00 22.87 177 THR E C 1
ATOM 5442 O O . THR C 1 177 ? 184.076 169.759 136.134 1.00 23.23 177 THR E O 1
ATOM 5446 N N . GLY C 1 178 ? 183.750 167.606 136.720 1.00 23.14 178 GLY E N 1
ATOM 5447 C CA . GLY C 1 178 ? 183.025 167.899 137.940 1.00 10.81 178 GLY E CA 1
ATOM 5448 C C . GLY C 1 178 ? 181.521 167.712 137.890 1.00 18.31 178 GLY E C 1
ATOM 5449 O O . GLY C 1 178 ? 180.869 167.926 138.916 1.00 26.92 178 GLY E O 1
ATOM 5450 N N . SER C 1 179 ? 180.941 167.320 136.755 1.00 15.55 179 SER E N 1
ATOM 5451 C CA . SER C 1 179 ? 179.490 167.163 136.638 1.00 12.55 179 SER E CA 1
ATOM 5452 C C . SER C 1 179 ? 179.189 165.958 135.745 1.00 12.20 179 SER E C 1
ATOM 5453 O O . SER C 1 179 ? 180.095 165.238 135.319 1.00 15.80 179 SER E O 1
ATOM 5456 N N . ILE C 1 180 ? 177.903 165.749 135.450 1.00 16.79 180 ILE E N 1
ATOM 5457 C CA . ILE C 1 180 ? 177.418 164.577 134.724 1.00 6.23 180 ILE E CA 1
ATOM 5458 C C . ILE C 1 180 ? 176.741 165.016 133.425 1.00 5.07 180 ILE E C 1
ATOM 5459 O O . ILE C 1 180 ? 175.870 165.898 133.425 1.00 14.30 180 ILE E O 1
ATOM 5464 N N . THR C 1 181 ? 177.146 164.385 132.322 1.00 11.98 181 THR E N 1
ATOM 5465 C CA . THR C 1 181 ? 176.607 164.618 130.988 1.00 6.61 181 THR E CA 1
ATOM 5466 C C . THR C 1 181 ? 175.945 163.344 130.474 1.00 4.92 181 THR E C 1
ATOM 5467 O O . THR C 1 181 ? 176.505 162.254 130.602 1.00 7.03 181 THR E O 1
ATOM 5471 N N . GLU C 1 182 ? 174.757 163.482 129.886 1.00 9.03 182 GLU E N 1
ATOM 5472 C CA . GLU C 1 182 ? 173.979 162.354 129.387 1.00 5.01 182 GLU E CA 1
ATOM 5473 C C . GLU C 1 182 ? 173.729 162.497 127.888 1.00 8.24 182 GLU E C 1
ATOM 5474 O O . GLU C 1 182 ? 173.422 163.589 127.403 1.00 11.43 182 GLU E O 1
ATOM 5480 N N . LEU C 1 183 ? 173.871 161.387 127.161 1.00 12.91 183 LEU E N 1
ATOM 5481 C CA . LEU C 1 183 ? 173.625 161.316 125.723 1.00 6.03 183 LEU E CA 1
ATOM 5482 C C . LEU C 1 183 ? 172.497 160.328 125.454 1.00 0.00 183 LEU E C 1
ATOM 5483 O O . LEU C 1 183 ? 172.533 159.204 125.958 1.00 10.48 183 LEU E O 1
ATOM 5488 N N . PHE C 1 184 ? 171.501 160.729 124.660 1.00 2.43 184 PHE E N 1
ATOM 5489 C CA . PHE C 1 184 ? 170.421 159.801 124.333 1.00 4.25 184 PHE E CA 1
ATOM 5490 C C . PHE C 1 184 ? 170.012 159.922 122.867 1.00 0.00 184 PHE E C 1
ATOM 5491 O O . PHE C 1 184 ? 170.201 160.961 122.228 1.00 3.74 184 PHE E O 1
ATOM 5499 N N . GLY C 1 185 ? 169.455 158.830 122.353 1.00 9.44 185 GLY E N 1
ATOM 5500 C CA . GLY C 1 185 ? 169.021 158.743 120.972 1.00 4.25 185 GLY E CA 1
ATOM 5501 C C . GLY C 1 185 ? 168.684 157.311 120.613 1.00 6.41 185 GLY E C 1
ATOM 5502 O O . GLY C 1 185 ? 168.815 156.395 121.427 1.00 10.93 185 GLY E O 1
ATOM 5503 N N . GLU C 1 186 ? 168.247 157.132 119.367 1.00 16.16 186 GLU E N 1
ATOM 5504 C CA . GLU C 1 186 ? 167.903 155.815 118.848 1.00 13.51 186 GLU E CA 1
ATOM 5505 C C . GLU C 1 186 ? 169.149 155.102 118.310 1.00 12.15 186 GLU E C 1
ATOM 5506 O O . GLU C 1 186 ? 170.267 155.611 118.382 1.00 16.16 186 GLU E O 1
ATOM 5512 N N . PHE C 1 187 ? 168.951 153.911 117.749 1.00 7.60 187 PHE E N 1
ATOM 5513 C CA . PHE C 1 187 ? 170.066 153.039 117.398 1.00 10.74 187 PHE E CA 1
ATOM 5514 C C . PHE C 1 187 ? 170.923 153.625 116.273 1.00 3.77 187 PHE E C 1
ATOM 5515 O O . PHE C 1 187 ? 170.433 154.314 115.376 1.00 13.24 187 PHE E O 1
ATOM 5523 N N . ARG C 1 188 ? 172.229 153.349 116.361 1.00 1.44 188 ARG E N 1
ATOM 5524 C CA . ARG C 1 188 ? 173.263 153.775 115.403 1.00 8.20 188 ARG E CA 1
ATOM 5525 C C . ARG C 1 188 ? 173.298 155.292 115.190 1.00 6.89 188 ARG E C 1
ATOM 5526 O O . ARG C 1 188 ? 173.596 155.771 114.097 1.00 12.70 188 ARG E O 1
ATOM 5534 N N . THR C 1 189 ? 173.039 156.065 116.246 1.00 8.90 189 THR E N 1
ATOM 5535 C CA . THR C 1 189 ? 173.130 157.518 116.139 1.00 16.26 189 THR E CA 1
ATOM 5536 C C . THR C 1 189 ? 174.498 158.074 116.530 1.00 12.86 189 THR E C 1
ATOM 5537 O O . THR C 1 189 ? 174.723 159.276 116.373 1.00 12.40 189 THR E O 1
ATOM 5541 N N . GLY C 1 190 ? 175.409 157.245 117.019 1.00 12.00 190 GLY E N 1
ATOM 5542 C CA . GLY C 1 190 ? 176.767 157.651 117.291 1.00 3.29 190 GLY E CA 1
ATOM 5543 C C . GLY C 1 190 ? 177.169 157.818 118.752 1.00 9.33 190 GLY E C 1
ATOM 5544 O O . GLY C 1 190 ? 178.159 158.502 119.018 1.00 14.18 190 GLY E O 1
ATOM 5545 N N . LYS C 1 191 ? 176.447 157.208 119.692 1.00 14.63 191 LYS E N 1
ATOM 5546 C CA . LYS C 1 191 ? 176.734 157.427 121.107 1.00 3.35 191 LYS E CA 1
ATOM 5547 C C . LYS C 1 191 ? 178.033 156.745 121.540 1.00 8.47 191 LYS E C 1
ATOM 5548 O O . LYS C 1 191 ? 178.805 157.318 122.315 1.00 9.03 191 LYS E O 1
ATOM 5554 N N . SER C 1 192 ? 178.304 155.533 121.046 1.00 7.41 192 SER E N 1
ATOM 5555 C CA . SER C 1 192 ? 179.516 154.816 121.446 1.00 7.36 192 SER E CA 1
ATOM 5556 C C . SER C 1 192 ? 180.777 155.359 120.766 1.00 8.13 192 SER E C 1
ATOM 5557 O O . SER C 1 192 ? 181.864 155.316 121.359 1.00 12.27 192 SER E O 1
ATOM 5560 N N . GLN C 1 193 ? 180.660 155.880 119.540 1.00 10.05 193 GLN E N 1
ATOM 5561 C CA . GLN C 1 193 ? 181.828 156.411 118.838 1.00 12.96 193 GLN E CA 1
ATOM 5562 C C . GLN C 1 193 ? 182.411 157.631 119.551 1.00 15.64 193 GLN E C 1
ATOM 5563 O O . GLN C 1 193 ? 183.636 157.790 119.627 1.00 10.08 193 GLN E O 1
ATOM 5569 N N . LEU C 1 194 ? 181.550 158.508 120.079 1.00 14.67 194 LEU E N 1
ATOM 5570 C CA . LEU C 1 194 ? 182.038 159.670 120.819 1.00 15.20 194 LEU E CA 1
ATOM 5571 C C . LEU C 1 194 ? 182.736 159.257 122.112 1.00 14.59 194 LEU E C 1
ATOM 5572 O O . LEU C 1 194 ? 183.751 159.852 122.488 1.00 19.34 194 LEU E O 1
ATOM 5577 N N . CYS C 1 195 ? 182.209 158.250 122.810 1.00 7.66 195 CYS E N 1
ATOM 5578 C CA . CYS C 1 195 ? 182.892 157.738 123.995 1.00 8.97 195 CYS E CA 1
ATOM 5579 C C . CYS C 1 195 ? 184.271 157.191 123.640 1.00 14.11 195 CYS E C 1
ATOM 5580 O O . CYS C 1 195 ? 185.247 157.421 124.367 1.00 19.50 195 CYS E O 1
ATOM 5583 N N . HIS C 1 196 ? 184.371 156.473 122.516 1.00 13.85 196 HIS E N 1
ATOM 5584 C CA . HIS C 1 196 ? 185.672 155.981 122.066 1.00 10.23 196 HIS E CA 1
ATOM 5585 C C . HIS C 1 196 ? 186.638 157.131 121.774 1.00 15.25 196 HIS E C 1
ATOM 5586 O O . HIS C 1 196 ? 187.826 157.049 122.105 1.00 16.57 196 HIS E O 1
ATOM 5593 N N . THR C 1 197 ? 186.152 158.205 121.144 1.00 15.72 197 THR E N 1
ATOM 5594 C CA . THR C 1 197 ? 187.010 159.360 120.860 1.00 12.79 197 THR E CA 1
ATOM 5595 C C . THR C 1 197 ? 187.480 160.055 122.142 1.00 20.93 197 THR E C 1
ATOM 5596 O O . THR C 1 197 ? 188.649 160.458 122.252 1.00 20.73 197 THR E O 1
ATOM 5600 N N . LEU C 1 198 ? 186.580 160.222 123.114 1.00 17.59 198 LEU E N 1
ATOM 5601 C CA . LEU C 1 198 ? 186.949 160.878 124.365 1.00 14.88 198 LEU E CA 1
ATOM 5602 C C . LEU C 1 198 ? 187.957 160.047 125.152 1.00 14.86 198 LEU E C 1
ATOM 5603 O O . LEU C 1 198 ? 188.855 160.600 125.801 1.00 16.45 198 LEU E O 1
ATOM 5608 N N . ALA C 1 199 ? 187.824 158.717 125.110 1.00 25.19 199 ALA E N 1
ATOM 5609 C CA . ALA C 1 199 ? 188.779 157.856 125.800 1.00 17.18 199 ALA E CA 1
ATOM 5610 C C . ALA C 1 199 ? 190.209 158.055 125.307 1.00 18.87 199 ALA E C 1
ATOM 5611 O O . ALA C 1 199 ? 191.151 157.717 126.027 1.00 23.08 199 ALA E O 1
ATOM 5613 N N . VAL C 1 200 ? 190.394 158.591 124.105 1.00 25.81 200 VAL E N 1
ATOM 5614 C CA . VAL C 1 200 ? 191.727 158.941 123.623 1.00 22.98 200 VAL E CA 1
ATOM 5615 C C . VAL C 1 200 ? 192.066 160.394 123.936 1.00 24.52 200 VAL E C 1
ATOM 5616 O O . VAL C 1 200 ? 193.156 160.691 124.429 1.00 25.75 200 VAL E O 1
ATOM 5620 N N . THR C 1 201 ? 191.149 161.332 123.670 1.00 26.86 201 THR E N 1
ATOM 5621 C CA . THR C 1 201 ? 191.502 162.736 123.889 1.00 21.93 201 THR E CA 1
ATOM 5622 C C . THR C 1 201 ? 191.703 163.083 125.361 1.00 25.27 201 THR E C 1
ATOM 5623 O O . THR C 1 201 ? 192.235 164.157 125.652 1.00 26.93 201 THR E O 1
ATOM 5627 N N . CYS C 1 202 ? 191.303 162.217 126.293 1.00 22.85 202 CYS E N 1
ATOM 5628 C CA . CYS C 1 202 ? 191.546 162.519 127.699 1.00 18.63 202 CYS E CA 1
ATOM 5629 C C . CYS C 1 202 ? 193.006 162.341 128.116 1.00 30.83 202 CYS E C 1
ATOM 5630 O O . CYS C 1 202 ? 193.344 162.661 129.260 1.00 28.14 202 CYS E O 1
ATOM 5633 N N . GLN C 1 203 ? 193.876 161.843 127.234 1.00 35.55 203 GLN E N 1
ATOM 5634 C CA . GLN C 1 203 ? 195.257 161.535 127.587 1.00 31.55 203 GLN E CA 1
ATOM 5635 C C . GLN C 1 203 ? 196.270 162.559 127.088 1.00 31.47 203 GLN E C 1
ATOM 5636 O O . GLN C 1 203 ? 197.430 162.502 127.504 1.00 33.29 203 GLN E O 1
ATOM 5642 N N . ILE C 1 204 ? 195.876 163.488 126.222 1.00 32.88 204 ILE E N 1
ATOM 5643 C CA . ILE C 1 204 ? 196.835 164.342 125.522 1.00 36.00 204 ILE E CA 1
ATOM 5644 C C . ILE C 1 204 ? 197.138 165.611 126.316 1.00 38.72 204 ILE E C 1
ATOM 5645 O O . ILE C 1 204 ? 196.488 165.880 127.336 1.00 41.67 204 ILE E O 1
ATOM 5650 N N . PRO C 1 205 ? 198.119 166.408 125.891 1.00 41.58 205 PRO E N 1
ATOM 5651 C CA . PRO C 1 205 ? 198.529 167.574 126.684 1.00 40.87 205 PRO E CA 1
ATOM 5652 C C . PRO C 1 205 ? 197.442 168.635 126.793 1.00 41.07 205 PRO E C 1
ATOM 5653 O O . PRO C 1 205 ? 196.568 168.765 125.933 1.00 40.77 205 PRO E O 1
ATOM 5657 N N . LEU C 1 206 ? 197.526 169.414 127.874 1.00 42.62 206 LEU E N 1
ATOM 5658 C CA . LEU C 1 206 ? 196.497 170.392 128.208 1.00 44.18 206 LEU E CA 1
ATOM 5659 C C . LEU C 1 206 ? 196.401 171.535 127.205 1.00 45.04 206 LEU E C 1
ATOM 5660 O O . LEU C 1 206 ? 195.336 172.148 127.092 1.00 47.38 206 LEU E O 1
ATOM 5665 N N . ASP C 1 207 ? 197.478 171.844 126.483 1.00 45.20 207 ASP E N 1
ATOM 5666 C CA . ASP C 1 207 ? 197.471 172.993 125.587 1.00 45.01 207 ASP E CA 1
ATOM 5667 C C . ASP C 1 207 ? 196.728 172.743 124.280 1.00 47.25 207 ASP E C 1
ATOM 5668 O O . ASP C 1 207 ? 196.520 173.694 123.520 1.00 51.07 207 ASP E O 1
ATOM 5673 N N . ILE C 1 208 ? 196.330 171.502 123.995 1.00 43.30 208 ILE E N 1
ATOM 5674 C CA . ILE C 1 208 ? 195.525 171.188 122.824 1.00 42.88 208 ILE E CA 1
ATOM 5675 C C . ILE C 1 208 ? 194.146 170.660 123.202 1.00 43.81 208 ILE E C 1
ATOM 5676 O O . ILE C 1 208 ? 193.452 170.096 122.359 1.00 48.03 208 ILE E O 1
ATOM 5681 N N . GLY C 1 209 ? 193.736 170.832 124.453 1.00 37.99 209 GLY E N 1
ATOM 5682 C CA . GLY C 1 209 ? 192.427 170.410 124.898 1.00 32.63 209 GLY E CA 1
ATOM 5683 C C . GLY C 1 209 ? 192.352 169.067 125.589 1.00 36.74 209 GLY E C 1
ATOM 5684 O O . GLY C 1 209 ? 191.250 168.521 125.708 1.00 40.07 209 GLY E O 1
ATOM 5685 N N . GLY C 1 210 ? 193.475 168.517 126.046 1.00 27.80 210 GLY E N 1
ATOM 5686 C CA . GLY C 1 210 ? 193.492 167.232 126.710 1.00 29.96 210 GLY E CA 1
ATOM 5687 C C . GLY C 1 210 ? 193.385 167.346 128.219 1.00 31.99 210 GLY E C 1
ATOM 5688 O O . GLY C 1 210 ? 193.185 168.421 128.785 1.00 38.66 210 GLY E O 1
ATOM 5689 N N . GLY C 1 211 ? 193.532 166.200 128.878 1.00 28.83 211 GLY E N 1
ATOM 5690 C CA . GLY C 1 211 ? 193.431 166.139 130.323 1.00 29.63 211 GLY E CA 1
ATOM 5691 C C . GLY C 1 211 ? 194.651 165.564 131.014 1.00 34.90 211 GLY E C 1
ATOM 5692 O O . GLY C 1 211 ? 194.800 165.706 132.229 1.00 37.46 211 GLY E O 1
ATOM 5693 N N . GLU C 1 212 ? 195.529 164.912 130.250 1.00 35.30 212 GLU E N 1
ATOM 5694 C CA . GLU C 1 212 ? 196.752 164.304 130.779 1.00 35.77 212 GLU E CA 1
ATOM 5695 C C . GLU C 1 212 ? 196.454 163.282 131.877 1.00 35.22 212 GLU E C 1
ATOM 5696 O O . GLU C 1 212 ? 197.082 163.273 132.936 1.00 38.64 212 GLU E O 1
ATOM 5702 N N . GLY C 1 213 ? 195.492 162.402 131.612 1.00 31.58 213 GLY E N 1
ATOM 5703 C CA . GLY C 1 213 ? 195.119 161.386 132.578 1.00 26.00 213 GLY E CA 1
ATOM 5704 C C . GLY C 1 213 ? 194.725 160.060 131.958 1.00 29.01 213 GLY E C 1
ATOM 5705 O O . GLY C 1 213 ? 195.032 159.800 130.793 1.00 36.54 213 GLY E O 1
ATOM 5706 N N . LYS C 1 214 ? 194.042 159.216 132.723 1.00 27.37 214 LYS E N 1
ATOM 5707 C CA . LYS C 1 214 ? 193.662 157.877 132.299 1.00 30.10 214 LYS E CA 1
ATOM 5708 C C . LYS C 1 214 ? 192.144 157.763 132.207 1.00 30.23 214 LYS E C 1
ATOM 5709 O O . LYS C 1 214 ? 191.404 158.654 132.628 1.00 32.53 214 LYS E O 1
ATOM 5715 N N . CYS C 1 215 ? 191.680 156.644 131.645 1.00 25.72 215 CYS E N 1
ATOM 5716 C CA . CYS C 1 215 ? 190.260 156.408 131.421 1.00 22.17 215 CYS E CA 1
ATOM 5717 C C . CYS C 1 215 ? 189.819 155.093 132.048 1.00 22.48 215 CYS E C 1
ATOM 5718 O O . CYS C 1 215 ? 190.535 154.088 131.991 1.00 21.05 215 CYS E O 1
ATOM 5721 N N . LEU C 1 216 ? 188.625 155.118 132.636 1.00 19.31 216 LEU E N 1
ATOM 5722 C CA . LEU C 1 216 ? 187.959 153.953 133.204 1.00 25.11 216 LEU E CA 1
ATOM 5723 C C . LEU C 1 216 ? 186.666 153.714 132.431 1.00 25.24 216 LEU E C 1
ATOM 5724 O O . LEU C 1 216 ? 185.812 154.602 132.363 1.00 24.91 216 LEU E O 1
ATOM 5729 N N . TYR C 1 217 ? 186.516 152.517 131.861 1.00 18.18 217 TYR E N 1
ATOM 5730 C CA . TYR C 1 217 ? 185.423 152.195 130.945 1.00 14.24 217 TYR E CA 1
ATOM 5731 C C . TYR C 1 217 ? 184.650 150.994 131.480 1.00 17.97 217 TYR E C 1
ATOM 5732 O O . TYR C 1 217 ? 185.233 149.928 131.710 1.00 25.00 217 TYR E O 1
ATOM 5741 N N . ILE C 1 218 ? 183.346 151.172 131.677 1.00 13.04 218 ILE E N 1
ATOM 5742 C CA . ILE C 1 218 ? 182.447 150.123 132.150 1.00 20.02 218 ILE E CA 1
ATOM 5743 C C . ILE C 1 218 ? 181.423 149.856 131.053 1.00 17.76 218 ILE E C 1
ATOM 5744 O O . ILE C 1 218 ? 180.718 150.773 130.619 1.00 17.96 218 ILE E O 1
ATOM 5749 N N . ASP C 1 219 ? 181.341 148.603 130.608 1.00 14.16 219 ASP E N 1
ATOM 5750 C CA . ASP C 1 219 ? 180.538 148.222 129.451 1.00 16.18 219 ASP E CA 1
ATOM 5751 C C . ASP C 1 219 ? 179.468 147.230 129.888 1.00 16.10 219 ASP E C 1
ATOM 5752 O O . ASP C 1 219 ? 179.784 146.200 130.489 1.00 19.71 219 ASP E O 1
ATOM 5757 N N . THR C 1 220 ? 178.205 147.543 129.600 1.00 15.99 220 THR E N 1
ATOM 5758 C CA . THR C 1 220 ? 177.090 146.674 129.957 1.00 15.16 220 THR E CA 1
ATOM 5759 C C . THR C 1 220 ? 176.408 146.036 128.753 1.00 15.03 220 THR E C 1
ATOM 5760 O O . THR C 1 220 ? 175.424 145.315 128.933 1.00 20.64 220 THR E O 1
ATOM 5764 N N . GLU C 1 221 ? 176.902 146.269 127.537 1.00 19.16 221 GLU E N 1
ATOM 5765 C CA . GLU C 1 221 ? 176.291 145.720 126.334 1.00 17.94 221 GLU E CA 1
ATOM 5766 C C . GLU C 1 221 ? 177.226 144.864 125.492 1.00 25.73 221 GLU E C 1
ATOM 5767 O O . GLU C 1 221 ? 176.736 144.062 124.692 1.00 33.28 221 GLU E O 1
ATOM 5773 N N . GLY C 1 222 ? 178.539 145.013 125.634 1.00 23.04 222 GLY E N 1
ATOM 5774 C CA . GLY C 1 222 ? 179.485 144.255 124.839 1.00 13.00 222 GLY E CA 1
ATOM 5775 C C . GLY C 1 222 ? 179.804 144.854 123.483 1.00 21.91 222 GLY E C 1
ATOM 5776 O O . GLY C 1 222 ? 179.888 144.122 122.497 1.00 32.38 222 GLY E O 1
ATOM 5777 N N . THR C 1 223 ? 179.999 146.172 123.412 1.00 21.82 223 THR E N 1
ATOM 5778 C CA . THR C 1 223 ? 180.296 146.846 122.151 1.00 16.06 223 THR E CA 1
ATOM 5779 C C . THR C 1 223 ? 181.645 147.560 122.153 1.00 17.55 223 THR E C 1
ATOM 5780 O O . THR C 1 223 ? 181.930 148.319 121.221 1.00 26.13 223 THR E O 1
ATOM 5784 N N . PHE C 1 224 ? 182.484 147.330 123.162 1.00 15.09 224 PHE E N 1
ATOM 5785 C CA . PHE C 1 224 ? 183.800 147.958 123.241 1.00 10.65 224 PHE E CA 1
ATOM 5786 C C . PHE C 1 224 ? 184.765 147.328 122.234 1.00 13.80 224 PHE E C 1
ATOM 5787 O O . PHE C 1 224 ? 184.881 146.103 122.160 1.00 22.98 224 PHE E O 1
ATOM 5795 N N . ARG C 1 225 ? 185.465 148.165 121.468 1.00 13.91 225 ARG E N 1
ATOM 5796 C CA . ARG C 1 225 ? 186.290 147.721 120.340 1.00 18.75 225 ARG E CA 1
ATOM 5797 C C . ARG C 1 225 ? 187.662 148.393 120.347 1.00 19.65 225 ARG E C 1
ATOM 5798 O O . ARG C 1 225 ? 187.782 149.565 119.949 1.00 27.35 225 ARG E O 1
ATOM 5806 N N . PRO C 1 226 ? 188.719 147.690 120.770 1.00 27.86 226 PRO E N 1
ATOM 5807 C CA . PRO C 1 226 ? 190.061 148.312 120.807 1.00 24.64 226 PRO E CA 1
ATOM 5808 C C . PRO C 1 226 ? 190.626 148.737 119.449 1.00 23.51 226 PRO E C 1
ATOM 5809 O O . PRO C 1 226 ? 191.515 149.601 119.415 1.00 28.82 226 PRO E O 1
ATOM 5813 N N . VAL C 1 227 ? 190.164 148.159 118.336 1.00 21.85 227 VAL E N 1
ATOM 5814 C CA . VAL C 1 227 ? 190.692 148.545 117.026 1.00 20.07 227 VAL E CA 1
ATOM 5815 C C . VAL C 1 227 ? 190.378 150.006 116.729 1.00 23.06 227 VAL E C 1
ATOM 5816 O O . VAL C 1 227 ? 191.189 150.725 116.127 1.00 28.05 227 VAL E O 1
ATOM 5820 N N . ARG C 1 228 ? 189.191 150.465 117.133 1.00 23.63 228 ARG E N 1
ATOM 5821 C CA . ARG C 1 228 ? 188.843 151.869 116.960 1.00 20.38 228 ARG E CA 1
ATOM 5822 C C . ARG C 1 228 ? 189.801 152.767 117.732 1.00 22.11 228 ARG E C 1
ATOM 5823 O O . ARG C 1 228 ? 190.225 153.812 117.227 1.00 30.59 228 ARG E O 1
ATOM 5831 N N . LEU C 1 229 ? 190.160 152.372 118.957 1.00 18.37 229 LEU E N 1
ATOM 5832 C CA . LEU C 1 229 ? 191.136 153.138 119.728 1.00 23.41 229 LEU E CA 1
ATOM 5833 C C . LEU C 1 229 ? 192.481 153.190 119.019 1.00 23.54 229 LEU E C 1
ATOM 5834 O O . LEU C 1 229 ? 193.128 154.244 118.973 1.00 27.06 229 LEU E O 1
ATOM 5839 N N . VAL C 1 230 ? 192.929 152.058 118.472 1.00 26.58 230 VAL E N 1
ATOM 5840 C CA . VAL C 1 230 ? 194.209 152.045 117.767 1.00 24.72 230 VAL E CA 1
ATOM 5841 C C . VAL C 1 230 ? 194.175 153.012 116.592 1.00 27.57 230 VAL E C 1
ATOM 5842 O O . VAL C 1 230 ? 195.126 153.766 116.361 1.00 32.49 230 VAL E O 1
ATOM 5846 N N . SER C 1 231 ? 193.083 153.000 115.827 1.00 24.02 231 SER E N 1
ATOM 5847 C CA . SER C 1 231 ? 192.978 153.902 114.683 1.00 22.40 231 SER E CA 1
ATOM 5848 C C . SER C 1 231 ? 192.930 155.365 115.117 1.00 29.12 231 SER E C 1
ATOM 5849 O O . SER C 1 231 ? 193.544 156.227 114.478 1.00 32.37 231 SER E O 1
ATOM 5852 N N . ILE C 1 232 ? 192.195 155.669 116.190 1.00 32.72 232 ILE E N 1
ATOM 5853 C CA . ILE C 1 232 ? 192.017 157.057 116.609 1.00 27.17 232 ILE E CA 1
ATOM 5854 C C . ILE C 1 232 ? 193.312 157.628 117.174 1.00 31.46 232 ILE E C 1
ATOM 5855 O O . ILE C 1 232 ? 193.629 158.804 116.960 1.00 34.97 232 ILE E O 1
ATOM 5860 N N . ALA C 1 233 ? 194.076 156.819 117.913 1.00 29.45 233 ALA E N 1
ATOM 5861 C CA . ALA C 1 233 ? 195.281 157.333 118.556 1.00 29.44 233 ALA E CA 1
ATOM 5862 C C . ALA C 1 233 ? 196.326 157.815 117.556 1.00 34.74 233 ALA E C 1
ATOM 5863 O O . ALA C 1 233 ? 197.200 158.603 117.927 1.00 36.17 233 ALA E O 1
ATOM 5865 N N . GLN C 1 234 ? 196.263 157.361 116.304 1.00 34.60 234 GLN E N 1
ATOM 5866 C CA . GLN C 1 234 ? 197.247 157.779 115.311 1.00 33.97 234 GLN E CA 1
ATOM 5867 C C . GLN C 1 234 ? 196.995 159.190 114.796 1.00 36.63 234 GLN E C 1
ATOM 5868 O O . GLN C 1 234 ? 197.936 159.859 114.356 1.00 40.04 234 GLN E O 1
ATOM 5874 N N . ARG C 1 235 ? 195.744 159.652 114.823 1.00 35.62 235 ARG E N 1
ATOM 5875 C CA . ARG C 1 235 ? 195.429 160.994 114.349 1.00 33.42 235 ARG E CA 1
ATOM 5876 C C . ARG C 1 235 ? 195.871 162.072 115.330 1.00 33.91 235 ARG E C 1
ATOM 5877 O O . ARG C 1 235 ? 196.073 163.219 114.920 1.00 35.86 235 ARG E O 1
ATOM 5885 N N . PHE C 1 236 ? 196.038 161.729 116.608 1.00 34.66 236 PHE E N 1
ATOM 5886 C CA . PHE C 1 236 ? 196.439 162.677 117.637 1.00 34.74 236 PHE E CA 1
ATOM 5887 C C . PHE C 1 236 ? 197.902 162.520 118.044 1.00 37.76 236 PHE E C 1
ATOM 5888 O O . PHE C 1 236 ? 198.311 163.052 119.081 1.00 37.27 236 PHE E O 1
ATOM 5896 N N . GLY C 1 237 ? 198.693 161.804 117.252 1.00 41.78 237 GLY E N 1
ATOM 5897 C CA . GLY C 1 237 ? 200.119 161.677 117.504 1.00 38.48 237 GLY E CA 1
ATOM 5898 C C . GLY C 1 237 ? 200.505 160.926 118.761 1.00 42.46 237 GLY E C 1
ATOM 5899 O O . GLY C 1 237 ? 201.414 161.359 119.479 1.00 48.24 237 GLY E O 1
ATOM 5900 N N . LEU C 1 238 ? 199.847 159.807 119.042 1.00 39.50 238 LEU E N 1
ATOM 5901 C CA . LEU C 1 238 ? 200.164 158.975 120.191 1.00 40.84 238 LEU E CA 1
ATOM 5902 C C . LEU C 1 238 ? 200.814 157.673 119.740 1.00 47.78 238 LEU E C 1
ATOM 5903 O O . LEU C 1 238 ? 200.763 157.299 118.566 1.00 50.68 238 LEU E O 1
ATOM 5908 N N . ASP C 1 239 ? 201.429 156.983 120.698 1.00 51.35 239 ASP E N 1
ATOM 5909 C CA . ASP C 1 239 ? 201.917 155.628 120.474 1.00 50.67 239 ASP E CA 1
ATOM 5910 C C . ASP C 1 239 ? 200.832 154.634 120.864 1.00 51.75 239 ASP E C 1
ATOM 5911 O O . ASP C 1 239 ? 200.342 154.688 121.999 1.00 52.96 239 ASP E O 1
ATOM 5916 N N . PRO C 1 240 ? 200.426 153.725 119.975 1.00 49.72 240 PRO E N 1
ATOM 5917 C CA . PRO C 1 240 ? 199.289 152.847 120.298 1.00 46.82 240 PRO E CA 1
ATOM 5918 C C . PRO C 1 240 ? 199.505 151.994 121.535 1.00 47.40 240 PRO E C 1
ATOM 5919 O O . PRO C 1 240 ? 198.536 151.703 122.247 1.00 50.26 240 PRO E O 1
ATOM 5923 N N . ASP C 1 241 ? 200.741 151.578 121.813 1.00 48.12 241 ASP E N 1
ATOM 5924 C CA . ASP C 1 241 ? 200.987 150.726 122.973 1.00 48.87 241 ASP E CA 1
ATOM 5925 C C . ASP C 1 241 ? 200.636 151.446 124.271 1.00 49.18 241 ASP E C 1
ATOM 5926 O O . ASP C 1 241 ? 199.924 150.903 125.122 1.00 47.49 241 ASP E O 1
ATOM 5931 N N . ASP C 1 242 ? 201.122 152.678 124.435 1.00 47.84 242 ASP E N 1
ATOM 5932 C CA . ASP C 1 242 ? 200.788 153.451 125.626 1.00 47.10 242 ASP E CA 1
ATOM 5933 C C . ASP C 1 242 ? 199.300 153.775 125.679 1.00 47.42 242 ASP E C 1
ATOM 5934 O O . ASP C 1 242 ? 198.677 153.696 126.746 1.00 48.55 242 ASP E O 1
ATOM 5939 N N . ALA C 1 243 ? 198.714 154.136 124.536 1.00 41.98 243 ALA E N 1
ATOM 5940 C CA . ALA C 1 243 ? 197.288 154.436 124.499 1.00 38.43 243 ALA E CA 1
ATOM 5941 C C . ALA C 1 243 ? 196.464 153.256 124.994 1.00 39.99 243 ALA E C 1
ATOM 5942 O O . ALA C 1 243 ? 195.503 153.436 125.749 1.00 40.37 243 ALA E O 1
ATOM 5944 N N . LEU C 1 244 ? 196.827 152.038 124.585 1.00 37.41 244 LEU E N 1
ATOM 5945 C CA . LEU C 1 244 ? 196.101 150.859 125.048 1.00 34.49 244 LEU E CA 1
ATOM 5946 C C . LEU C 1 244 ? 196.441 150.512 126.492 1.00 37.09 244 LEU E C 1
ATOM 5947 O O . LEU C 1 244 ? 195.606 149.940 127.200 1.00 37.08 244 LEU E O 1
ATOM 5952 N N . ASN C 1 245 ? 197.652 150.840 126.946 1.00 35.47 245 ASN E N 1
ATOM 5953 C CA . ASN C 1 245 ? 198.018 150.576 128.333 1.00 33.21 245 ASN E CA 1
ATOM 5954 C C . ASN C 1 245 ? 197.330 151.518 129.312 1.00 36.84 245 ASN E C 1
ATOM 5955 O O . ASN C 1 245 ? 197.194 151.171 130.489 1.00 39.55 245 ASN E O 1
ATOM 5960 N N . ASN C 1 246 ? 196.897 152.693 128.861 1.00 37.43 246 ASN E N 1
ATOM 5961 C CA . ASN C 1 246 ? 196.360 153.719 129.746 1.00 30.93 246 ASN E CA 1
ATOM 5962 C C . ASN C 1 246 ? 194.836 153.698 129.860 1.00 31.04 246 ASN E C 1
ATOM 5963 O O . ASN C 1 246 ? 194.257 154.673 130.344 1.00 32.90 246 ASN E O 1
ATOM 5968 N N . VAL C 1 247 ? 194.173 152.625 129.431 1.00 26.76 247 VAL E N 1
ATOM 5969 C CA . VAL C 1 247 ? 192.724 152.485 129.552 1.00 20.55 247 VAL E CA 1
ATOM 5970 C C . VAL C 1 247 ? 192.423 151.241 130.377 1.00 22.99 247 VAL E C 1
ATOM 5971 O O . VAL C 1 247 ? 192.944 150.160 130.085 1.00 22.60 247 VAL E O 1
ATOM 5975 N N . ALA C 1 248 ? 191.582 151.389 131.399 1.00 25.50 248 ALA E N 1
ATOM 5976 C CA . ALA C 1 248 ? 191.121 150.264 132.204 1.00 20.67 248 ALA E CA 1
ATOM 5977 C C . ALA C 1 248 ? 189.685 149.929 131.819 1.00 22.82 248 ALA E C 1
ATOM 5978 O O . ALA C 1 248 ? 188.857 150.832 131.675 1.00 28.27 248 ALA E O 1
ATOM 5980 N N . TYR C 1 249 ? 189.397 148.637 131.646 1.00 17.94 249 TYR E N 1
ATOM 5981 C CA . TYR C 1 249 ? 188.141 148.177 131.066 1.00 17.10 249 TYR E CA 1
ATOM 5982 C C . TYR C 1 249 ? 187.496 147.111 131.942 1.00 16.82 249 TYR E C 1
ATOM 5983 O O . TYR C 1 249 ? 188.190 146.278 132.527 1.00 22.54 249 TYR E O 1
ATOM 5992 N N . ALA C 1 250 ? 186.166 147.138 132.027 1.00 15.84 250 ALA E N 1
ATOM 5993 C CA . ALA C 1 250 ? 185.444 146.105 132.760 1.00 13.27 250 ALA E CA 1
ATOM 5994 C C . ALA C 1 250 ? 184.057 145.896 132.162 1.00 17.75 250 ALA E C 1
ATOM 5995 O O . ALA C 1 250 ? 183.451 146.821 131.613 1.00 22.25 250 ALA E O 1
ATOM 5997 N N . ARG C 1 251 ? 183.562 144.666 132.290 1.00 17.03 251 ARG E N 1
ATOM 5998 C CA . ARG C 1 251 ? 182.236 144.270 131.835 1.00 15.81 251 ARG E CA 1
ATOM 5999 C C . ARG C 1 251 ? 181.374 143.883 133.030 1.00 15.17 251 ARG E C 1
ATOM 6000 O O . ARG C 1 251 ? 181.866 143.289 133.991 1.00 26.18 251 ARG E O 1
ATOM 6008 N N . ALA C 1 252 ? 180.089 144.224 132.971 1.00 19.08 252 ALA E N 1
ATOM 6009 C CA . ALA C 1 252 ? 179.144 143.952 134.047 1.00 14.21 252 ALA E CA 1
ATOM 6010 C C . ALA C 1 252 ? 178.020 143.053 133.548 1.00 14.10 252 ALA E C 1
ATOM 6011 O O . ALA C 1 252 ? 177.580 143.174 132.402 1.00 22.00 252 ALA E O 1
ATOM 6013 N N . TYR C 1 253 ? 177.545 142.160 134.420 1.00 17.65 253 TYR E N 1
ATOM 6014 C CA . TYR C 1 253 ? 176.552 141.165 134.043 1.00 14.78 253 TYR E CA 1
ATOM 6015 C C . TYR C 1 253 ? 175.206 141.330 134.738 1.00 16.84 253 TYR E C 1
ATOM 6016 O O . TYR C 1 253 ? 174.229 140.724 134.291 1.00 25.84 253 TYR E O 1
ATOM 6025 N N . ASN C 1 254 ? 175.119 142.120 135.805 1.00 10.19 254 ASN E N 1
ATOM 6026 C CA . ASN C 1 254 ? 173.834 142.453 136.415 1.00 11.66 254 ASN E CA 1
ATOM 6027 C C . ASN C 1 254 ? 174.006 143.731 137.234 1.00 15.15 254 ASN E C 1
ATOM 6028 O O . ASN C 1 254 ? 175.106 144.276 137.342 1.00 21.64 254 ASN E O 1
ATOM 6033 N N . ALA C 1 255 ? 172.898 144.211 137.808 1.00 14.07 255 ALA E N 1
ATOM 6034 C CA . ALA C 1 255 ? 172.890 145.525 138.453 1.00 20.21 255 ALA E CA 1
ATOM 6035 C C . ALA C 1 255 ? 173.718 145.547 139.737 1.00 27.40 255 ALA E C 1
ATOM 6036 O O . ALA C 1 255 ? 174.383 146.549 140.036 1.00 26.70 255 ALA E O 1
ATOM 6038 N N . ASP C 1 256 ? 173.688 144.460 140.513 1.00 24.81 256 ASP E N 1
ATOM 6039 C CA . ASP C 1 256 ? 174.494 144.395 141.731 1.00 18.09 256 ASP E CA 1
ATOM 6040 C C . ASP C 1 256 ? 175.982 144.473 141.417 1.00 22.29 256 ASP E C 1
ATOM 6041 O O . ASP C 1 256 ? 176.733 145.174 142.104 1.00 29.50 256 ASP E O 1
ATOM 6046 N N . HIS C 1 257 ? 176.427 143.757 140.383 1.00 14.25 257 HIS E N 1
ATOM 6047 C CA . HIS C 1 257 ? 177.817 143.844 139.943 1.00 15.56 257 HIS E CA 1
ATOM 6048 C C . HIS C 1 257 ? 178.153 145.254 139.464 1.00 17.08 257 HIS E C 1
ATOM 6049 O O . HIS C 1 257 ? 179.252 145.770 139.726 1.00 18.70 257 HIS E O 1
ATOM 6056 N N . GLN C 1 258 ? 177.212 145.889 138.759 1.00 19.35 258 GLN E N 1
ATOM 6057 C CA . GLN C 1 258 ? 177.393 147.262 138.301 1.00 19.14 258 GLN E CA 1
ATOM 6058 C C . GLN C 1 258 ? 177.673 148.197 139.471 1.00 16.90 258 GLN E C 1
ATOM 6059 O O . GLN C 1 258 ? 178.594 149.018 139.415 1.00 15.41 258 GLN E O 1
ATOM 6065 N N . LEU C 1 259 ? 176.888 148.085 140.547 1.00 18.64 259 LEU E N 1
ATOM 6066 C CA . LEU C 1 259 ? 177.140 148.920 141.721 1.00 13.93 259 LEU E CA 1
ATOM 6067 C C . LEU C 1 259 ? 178.443 148.534 142.418 1.00 19.78 259 LEU E C 1
ATOM 6068 O O . LEU C 1 259 ? 179.180 149.406 142.887 1.00 24.27 259 LEU E O 1
ATOM 6073 N N . ARG C 1 260 ? 178.747 147.235 142.489 1.00 23.90 260 ARG E N 1
ATOM 6074 C CA . ARG C 1 260 ? 179.954 146.776 143.171 1.00 15.02 260 ARG E CA 1
ATOM 6075 C C . ARG C 1 260 ? 181.229 147.320 142.532 1.00 20.70 260 ARG E C 1
ATOM 6076 O O . ARG C 1 260 ? 182.215 147.560 143.235 1.00 21.47 260 ARG E O 1
ATOM 6084 N N . LEU C 1 261 ? 181.244 147.491 141.207 1.00 20.42 261 LEU E N 1
ATOM 6085 C CA . LEU C 1 261 ? 182.477 147.913 140.536 1.00 20.27 261 LEU E CA 1
ATOM 6086 C C . LEU C 1 261 ? 182.940 149.320 140.936 1.00 25.05 261 LEU E C 1
ATOM 6087 O O . LEU C 1 261 ? 184.124 149.651 140.759 1.00 25.06 261 LEU E O 1
ATOM 6092 N N . LEU C 1 262 ? 182.050 150.150 141.493 1.00 20.94 262 LEU E N 1
ATOM 6093 C CA . LEU C 1 262 ? 182.436 151.516 141.848 1.00 19.33 262 LEU E CA 1
ATOM 6094 C C . LEU C 1 262 ? 183.408 151.558 143.028 1.00 23.25 262 LEU E C 1
ATOM 6095 O O . LEU C 1 262 ? 184.235 152.473 143.110 1.00 26.13 262 LEU E O 1
ATOM 6100 N N . ASP C 1 263 ? 183.341 150.585 143.942 1.00 22.65 263 ASP E N 1
ATOM 6101 C CA . ASP C 1 263 ? 184.315 150.532 145.032 1.00 22.67 263 ASP E CA 1
ATOM 6102 C C . ASP C 1 263 ? 185.725 150.272 144.511 1.00 29.81 263 ASP E C 1
ATOM 6103 O O . ASP C 1 263 ? 186.690 150.898 144.967 1.00 26.78 263 ASP E O 1
ATOM 6108 N N . ALA C 1 264 ? 185.866 149.344 143.563 1.00 24.72 264 ALA E N 1
ATOM 6109 C CA . ALA C 1 264 ? 187.168 149.112 142.949 1.00 23.19 264 ALA E CA 1
ATOM 6110 C C . ALA C 1 264 ? 187.642 150.343 142.192 1.00 26.84 264 ALA E C 1
ATOM 6111 O O . ALA C 1 264 ? 188.835 150.673 142.211 1.00 30.22 264 ALA E O 1
ATOM 6113 N N . ALA C 1 265 ? 186.722 151.035 141.514 1.00 27.49 265 ALA E N 1
ATOM 6114 C CA . ALA C 1 265 ? 187.101 152.279 140.849 1.00 26.27 265 ALA E CA 1
ATOM 6115 C C . ALA C 1 265 ? 187.655 153.293 141.848 1.00 25.82 265 ALA E C 1
ATOM 6116 O O . ALA C 1 265 ? 188.690 153.925 141.602 1.00 25.91 265 ALA E O 1
ATOM 6118 N N . ALA C 1 266 ? 186.977 153.455 142.989 1.00 27.23 266 ALA E N 1
ATOM 6119 C CA . ALA C 1 266 ? 187.439 154.400 144.005 1.00 25.70 266 ALA E CA 1
ATOM 6120 C C . ALA C 1 266 ? 188.800 153.998 144.560 1.00 29.21 266 ALA E C 1
ATOM 6121 O O . ALA C 1 266 ? 189.665 154.851 144.785 1.00 30.72 266 ALA E O 1
ATOM 6123 N N . GLN C 1 267 ? 189.003 152.701 144.793 1.00 37.15 267 GLN E N 1
ATOM 6124 C CA . GLN C 1 267 ? 190.301 152.226 145.259 1.00 31.37 267 GLN E CA 1
ATOM 6125 C C . GLN C 1 267 ? 191.405 152.553 144.259 1.00 35.10 267 GLN E C 1
ATOM 6126 O O . GLN C 1 267 ? 192.490 153.000 144.647 1.00 34.98 267 GLN E O 1
ATOM 6132 N N . MET C 1 268 ? 191.149 152.339 142.966 1.00 33.56 268 MET E N 1
ATOM 6133 C CA . MET C 1 268 ? 192.178 152.601 141.960 1.00 27.32 268 MET E CA 1
ATOM 6134 C C . MET C 1 268 ? 192.441 154.092 141.776 1.00 34.62 268 MET E C 1
ATOM 6135 O O . MET C 1 268 ? 193.565 154.481 141.440 1.00 33.51 268 MET E O 1
ATOM 6140 N N . MET C 1 269 ? 191.427 154.939 141.973 1.00 36.12 269 MET E N 1
ATOM 6141 C CA . MET C 1 269 ? 191.587 156.370 141.724 1.00 28.64 269 MET E CA 1
ATOM 6142 C C . MET C 1 269 ? 192.532 157.051 142.709 1.00 28.69 269 MET E C 1
ATOM 6143 O O . MET C 1 269 ? 193.070 158.115 142.392 1.00 30.02 269 MET E O 1
ATOM 6148 N N . SER C 1 270 ? 192.756 156.468 143.883 1.00 35.61 270 SER E N 1
ATOM 6149 C CA . SER C 1 270 ? 193.598 157.078 144.902 1.00 34.32 270 SER E CA 1
ATOM 6150 C C . SER C 1 270 ? 195.073 156.703 144.772 1.00 35.58 270 SER E C 1
ATOM 6151 O O . SER C 1 270 ? 195.869 157.080 145.635 1.00 38.23 270 SER E O 1
ATOM 6154 N N . GLU C 1 271 ? 195.455 155.976 143.722 1.00 38.78 271 GLU E N 1
ATOM 6155 C CA . GLU C 1 271 ? 196.841 155.575 143.515 1.00 35.32 271 GLU E CA 1
ATOM 6156 C C . GLU C 1 271 ? 197.494 156.207 142.295 1.00 36.63 271 GLU E C 1
ATOM 6157 O O . GLU C 1 271 ? 198.715 156.349 142.277 1.00 40.59 271 GLU E O 1
ATOM 6163 N N . SER C 1 272 ? 196.720 156.583 141.279 1.00 35.26 272 SER E N 1
ATOM 6164 C CA . SER C 1 272 ? 197.249 157.281 140.115 1.00 33.16 272 SER E CA 1
ATOM 6165 C C . SER C 1 272 ? 196.185 158.245 139.607 1.00 31.24 272 SER E C 1
ATOM 6166 O O . SER C 1 272 ? 195.031 158.205 140.035 1.00 40.37 272 SER E O 1
ATOM 6169 N N . ARG C 1 273 ? 196.583 159.116 138.682 1.00 28.88 273 ARG E N 1
ATOM 6170 C CA . ARG C 1 273 ? 195.737 160.216 138.230 1.00 27.14 273 ARG E CA 1
ATOM 6171 C C . ARG C 1 273 ? 194.856 159.783 137.060 1.00 29.08 273 ARG E C 1
ATOM 6172 O O . ARG C 1 273 ? 195.363 159.381 136.009 1.00 34.45 273 ARG E O 1
ATOM 6180 N N . PHE C 1 274 ? 193.543 159.885 137.244 1.00 30.83 274 PHE E N 1
ATOM 6181 C CA . PHE C 1 274 ? 192.542 159.680 136.205 1.00 27.92 274 PHE E CA 1
ATOM 6182 C C . PHE C 1 274 ? 191.916 161.016 135.821 1.00 25.37 274 PHE E C 1
ATOM 6183 O O . PHE C 1 274 ? 192.096 162.028 136.500 1.00 31.39 274 PHE E O 1
ATOM 6191 N N . SER C 1 275 ? 191.177 161.019 134.710 1.00 24.02 275 SER E N 1
ATOM 6192 C CA . SER C 1 275 ? 190.416 162.208 134.336 1.00 25.57 275 SER E CA 1
ATOM 6193 C C . SER C 1 275 ? 188.998 161.947 133.830 1.00 24.56 275 SER E C 1
ATOM 6194 O O . SER C 1 275 ? 188.216 162.902 133.776 1.00 25.73 275 SER E O 1
ATOM 6197 N N . LEU C 1 276 ? 188.621 160.713 133.490 1.00 25.45 276 LEU E N 1
ATOM 6198 C CA . LEU C 1 276 ? 187.331 160.467 132.856 1.00 18.42 276 LEU E CA 1
ATOM 6199 C C . LEU C 1 276 ? 186.772 159.114 133.280 1.00 16.66 276 LEU E C 1
ATOM 6200 O O . LEU C 1 276 ? 187.520 158.165 133.517 1.00 25.67 276 LEU E O 1
ATOM 6205 N N . ILE C 1 277 ? 185.441 159.042 133.368 1.00 16.64 277 ILE E N 1
ATOM 6206 C CA . ILE C 1 277 ? 184.704 157.804 133.610 1.00 16.93 277 ILE E CA 1
ATOM 6207 C C . ILE C 1 277 ? 183.550 157.709 132.616 1.00 17.80 277 ILE E C 1
ATOM 6208 O O . ILE C 1 277 ? 182.856 158.701 132.359 1.00 20.40 277 ILE E O 1
ATOM 6213 N N . VAL C 1 278 ? 183.335 156.508 132.075 1.00 15.10 278 VAL E N 1
ATOM 6214 C CA . VAL C 1 278 ? 182.310 156.234 131.070 1.00 15.32 278 VAL E CA 1
ATOM 6215 C C . VAL C 1 278 ? 181.426 155.090 131.556 1.00 11.71 278 VAL E C 1
ATOM 6216 O O . VAL C 1 278 ? 181.936 154.070 132.029 1.00 18.68 278 VAL E O 1
ATOM 6220 N N . VAL C 1 279 ? 180.107 155.258 131.441 1.00 11.89 279 VAL E N 1
ATOM 6221 C CA . VAL C 1 279 ? 179.136 154.187 131.683 1.00 14.66 279 VAL E CA 1
ATOM 6222 C C . VAL C 1 279 ? 178.232 154.073 130.455 1.00 7.76 279 VAL E C 1
ATOM 6223 O O . VAL C 1 279 ? 177.437 154.982 130.163 1.00 8.60 279 VAL E O 1
ATOM 6227 N N . ASP C 1 280 ? 178.330 152.940 129.760 1.00 15.96 280 ASP E N 1
ATOM 6228 C CA . ASP C 1 280 ? 177.737 152.745 128.438 1.00 10.50 280 ASP E CA 1
ATOM 6229 C C . ASP C 1 280 ? 177.139 151.339 128.387 1.00 13.58 280 ASP E C 1
ATOM 6230 O O . ASP C 1 280 ? 177.853 150.368 128.130 1.00 16.47 280 ASP E O 1
ATOM 6235 N N . SER C 1 281 ? 175.836 151.226 128.634 1.00 14.56 281 SER E N 1
ATOM 6236 C CA . SER C 1 281 ? 174.892 152.278 128.991 1.00 10.21 281 SER E CA 1
ATOM 6237 C C . SER C 1 281 ? 174.361 152.048 130.405 1.00 10.76 281 SER E C 1
ATOM 6238 O O . SER C 1 281 ? 174.587 150.997 130.991 1.00 24.83 281 SER E O 1
ATOM 6241 N N . VAL C 1 282 ? 173.641 153.028 130.948 1.00 15.95 282 VAL E N 1
ATOM 6242 C CA . VAL C 1 282 ? 173.304 153.012 132.368 1.00 16.15 282 VAL E CA 1
ATOM 6243 C C . VAL C 1 282 ? 172.020 152.253 132.705 1.00 8.98 282 VAL E C 1
ATOM 6244 O O . VAL C 1 282 ? 171.886 151.769 133.836 1.00 18.67 282 VAL E O 1
ATOM 6248 N N . MET C 1 283 ? 171.085 152.114 131.765 1.00 15.00 283 MET E N 1
ATOM 6249 C CA . MET C 1 283 ? 169.781 151.534 132.069 1.00 3.56 283 MET E CA 1
ATOM 6250 C C . MET C 1 283 ? 169.538 150.163 131.447 1.00 8.54 283 MET E C 1
ATOM 6251 O O . MET C 1 283 ? 168.459 149.600 131.648 1.00 14.46 283 MET E O 1
ATOM 6256 N N . ALA C 1 284 ? 170.504 149.600 130.716 1.00 10.59 284 ALA E N 1
ATOM 6257 C CA . ALA C 1 284 ? 170.233 148.394 129.933 1.00 12.29 284 ALA E CA 1
ATOM 6258 C C . ALA C 1 284 ? 169.884 147.190 130.812 1.00 19.30 284 ALA E C 1
ATOM 6259 O O . ALA C 1 284 ? 168.955 146.439 130.497 1.00 19.27 284 ALA E O 1
ATOM 6261 N N . LEU C 1 285 ? 170.617 146.980 131.910 1.00 21.30 285 LEU E N 1
ATOM 6262 C CA . LEU C 1 285 ? 170.367 145.817 132.761 1.00 16.48 285 LEU E CA 1
ATOM 6263 C C . LEU C 1 285 ? 169.168 146.008 133.692 1.00 15.14 285 LEU E C 1
ATOM 6264 O O . LEU C 1 285 ? 168.489 145.027 134.026 1.00 19.27 285 LEU E O 1
ATOM 6269 N N . TYR C 1 286 ? 168.894 147.247 134.117 1.00 17.07 286 TYR E N 1
ATOM 6270 C CA . TYR C 1 286 ? 167.718 147.514 134.943 1.00 16.64 286 TYR E CA 1
ATOM 6271 C C . TYR C 1 286 ? 166.432 147.110 134.235 1.00 21.39 286 TYR E C 1
ATOM 6272 O O . TYR C 1 286 ? 165.458 146.723 134.889 1.00 16.80 286 TYR E O 1
ATOM 6281 N N . ARG C 1 287 ? 166.413 147.195 132.902 1.00 20.75 287 ARG E N 1
ATOM 6282 C CA . ARG C 1 287 ? 165.211 146.880 132.137 1.00 22.32 287 ARG E CA 1
ATOM 6283 C C . ARG C 1 287 ? 164.723 145.465 132.417 1.00 28.14 287 ARG E C 1
ATOM 6284 O O . ARG C 1 287 ? 163.523 145.238 132.600 1.00 28.37 287 ARG E O 1
ATOM 6292 N N . THR C 1 288 ? 165.636 144.496 132.447 1.00 25.95 288 THR E N 1
ATOM 6293 C CA . THR C 1 288 ? 165.251 143.104 132.628 1.00 21.30 288 THR E CA 1
ATOM 6294 C C . THR C 1 288 ? 165.412 142.599 134.056 1.00 24.57 288 THR E C 1
ATOM 6295 O O . THR C 1 288 ? 164.737 141.634 134.425 1.00 32.17 288 THR E O 1
ATOM 6299 N N . ASP C 1 289 ? 166.274 143.217 134.872 1.00 23.78 289 ASP E N 1
ATOM 6300 C CA . ASP C 1 289 ? 166.426 142.738 136.245 1.00 18.22 289 ASP E CA 1
ATOM 6301 C C . ASP C 1 289 ? 165.161 142.957 137.070 1.00 23.51 289 ASP E C 1
ATOM 6302 O O . ASP C 1 289 ? 164.884 142.182 137.991 1.00 32.99 289 ASP E O 1
ATOM 6307 N N . PHE C 1 290 ? 164.394 144.002 136.770 1.00 25.11 290 PHE E N 1
ATOM 6308 C CA . PHE C 1 290 ? 163.099 144.258 137.388 1.00 22.61 290 PHE E CA 1
ATOM 6309 C C . PHE C 1 290 ? 162.050 144.273 136.285 1.00 28.76 290 PHE E C 1
ATOM 6310 O O . PHE C 1 290 ? 162.240 144.935 135.260 1.00 38.67 290 PHE E O 1
ATOM 6318 N N . SER C 1 291 ? 160.950 143.551 136.485 1.00 29.17 291 SER E N 1
ATOM 6319 C CA . SER C 1 291 ? 159.986 143.305 135.418 1.00 31.16 291 SER E CA 1
ATOM 6320 C C . SER C 1 291 ? 158.593 143.755 135.836 1.00 34.55 291 SER E C 1
ATOM 6321 O O . SER C 1 291 ? 158.012 143.198 136.773 1.00 38.82 291 SER E O 1
ATOM 6324 N N . GLY C 1 292 ? 158.060 144.750 135.129 1.00 36.44 292 GLY E N 1
ATOM 6325 C CA . GLY C 1 292 ? 156.668 145.130 135.261 1.00 36.87 292 GLY E CA 1
ATOM 6326 C C . GLY C 1 292 ? 156.362 145.940 136.505 1.00 37.27 292 GLY E C 1
ATOM 6327 O O . GLY C 1 292 ? 157.208 146.200 137.360 1.00 35.89 292 GLY E O 1
ATOM 6328 N N . ARG C 1 293 ? 155.101 146.353 136.593 1.00 38.83 293 ARG E N 1
ATOM 6329 C CA . ARG C 1 293 ? 154.603 146.998 137.796 1.00 40.18 293 ARG E CA 1
ATOM 6330 C C . ARG C 1 293 ? 154.572 146.001 138.950 1.00 46.24 293 ARG E C 1
ATOM 6331 O O . ARG C 1 293 ? 154.336 144.804 138.763 1.00 49.64 293 ARG E O 1
ATOM 6339 N N . GLY C 1 294 ? 154.808 146.506 140.153 1.00 40.09 294 GLY E N 1
ATOM 6340 C CA . GLY C 1 294 ? 155.057 145.678 141.305 1.00 34.38 294 GLY E CA 1
ATOM 6341 C C . GLY C 1 294 ? 156.520 145.574 141.678 1.00 38.28 294 GLY E C 1
ATOM 6342 O O . GLY C 1 294 ? 156.834 145.134 142.787 1.00 42.63 294 GLY E O 1
ATOM 6343 N N . GLU C 1 295 ? 157.419 145.974 140.776 1.00 33.34 295 GLU E N 1
ATOM 6344 C CA . GLU C 1 295 ? 158.843 146.065 141.067 1.00 29.88 295 GLU E CA 1
ATOM 6345 C C . GLU C 1 295 ? 159.415 147.439 140.737 1.00 27.05 295 GLU E C 1
ATOM 6346 O O . GLU C 1 295 ? 160.637 147.606 140.760 1.00 31.60 295 GLU E O 1
ATOM 6352 N N . LEU C 1 296 ? 158.562 148.425 140.447 1.00 21.88 296 LEU E N 1
ATOM 6353 C CA . LEU C 1 296 ? 159.029 149.719 139.954 1.00 20.03 296 LEU E CA 1
ATOM 6354 C C . LEU C 1 296 ? 159.744 150.525 141.039 1.00 22.64 296 LEU E C 1
ATOM 6355 O O . LEU C 1 296 ? 160.800 151.123 140.783 1.00 27.24 296 LEU E O 1
ATOM 6360 N N . SER C 1 297 ? 159.190 150.546 142.255 1.00 16.93 297 SER E N 1
ATOM 6361 C CA . SER C 1 297 ? 159.761 151.362 143.324 1.00 17.45 297 SER E CA 1
ATOM 6362 C C . SER C 1 297 ? 161.179 150.923 143.673 1.00 20.89 297 SER E C 1
ATOM 6363 O O . SER C 1 297 ? 162.076 151.761 143.835 1.00 25.98 297 SER E O 1
ATOM 6366 N N . ALA C 1 298 ? 161.399 149.612 143.796 1.00 19.53 298 ALA E N 1
ATOM 6367 C CA . ALA C 1 298 ? 162.728 149.104 144.119 1.00 22.13 298 ALA E CA 1
ATOM 6368 C C . ALA C 1 298 ? 163.735 149.436 143.022 1.00 22.54 298 ALA E C 1
ATOM 6369 O O . ALA C 1 298 ? 164.883 149.804 143.309 1.00 24.88 298 ALA E O 1
ATOM 6371 N N . ARG C 1 299 ? 163.320 149.308 141.759 1.00 13.82 299 ARG E N 1
ATOM 6372 C CA . ARG C 1 299 ? 164.181 149.665 140.635 1.00 13.39 299 ARG E CA 1
ATOM 6373 C C . ARG C 1 299 ? 164.609 151.129 140.714 1.00 16.00 299 ARG E C 1
ATOM 6374 O O . ARG C 1 299 ? 165.801 151.452 140.590 1.00 18.92 299 ARG E O 1
ATOM 6382 N N . GLN C 1 300 ? 163.647 152.029 140.937 1.00 10.22 300 GLN E N 1
ATOM 6383 C CA . GLN C 1 300 ? 163.975 153.452 140.992 1.00 12.23 300 GLN E CA 1
ATOM 6384 C C . GLN C 1 300 ? 164.888 153.774 142.176 1.00 16.64 300 GLN E C 1
ATOM 6385 O O . GLN C 1 300 ? 165.795 154.607 142.059 1.00 12.59 300 GLN E O 1
ATOM 6391 N N . MET C 1 301 ? 164.675 153.113 143.321 1.00 17.74 301 MET E N 1
ATOM 6392 C CA . MET C 1 301 ? 165.534 153.348 144.484 1.00 15.56 301 MET E CA 1
ATOM 6393 C C . MET C 1 301 ? 166.977 152.906 144.228 1.00 18.38 301 MET E C 1
ATOM 6394 O O . MET C 1 301 ? 167.932 153.626 144.569 1.00 25.23 301 MET E O 1
ATOM 6399 N N . HIS C 1 302 ? 167.154 151.726 143.623 1.00 13.00 302 HIS E N 1
ATOM 6400 C CA . HIS C 1 302 ? 168.493 151.259 143.264 1.00 9.63 302 HIS E CA 1
ATOM 6401 C C . HIS C 1 302 ? 169.184 152.235 142.309 1.00 15.72 302 HIS E C 1
ATOM 6402 O O . HIS C 1 302 ? 170.370 152.567 142.484 1.00 17.53 302 HIS E O 1
ATOM 6409 N N . LEU C 1 303 ? 168.449 152.717 141.300 1.00 4.62 303 LEU E N 1
ATOM 6410 C CA . LEU C 1 303 ? 169.025 153.672 140.354 1.00 8.86 303 LEU E CA 1
ATOM 6411 C C . LEU C 1 303 ? 169.445 154.969 141.046 1.00 8.11 303 LEU E C 1
ATOM 6412 O O . LEU C 1 303 ? 170.497 155.544 140.728 1.00 10.65 303 LEU E O 1
ATOM 6417 N N . ALA C 1 304 ? 168.628 155.454 141.986 1.00 7.83 304 ALA E N 1
ATOM 6418 C CA . ALA C 1 304 ? 168.982 156.671 142.711 1.00 6.92 304 ALA E CA 1
ATOM 6419 C C . ALA C 1 304 ? 170.281 156.497 143.492 1.00 10.12 304 ALA E C 1
ATOM 6420 O O . ALA C 1 304 ? 171.137 157.396 143.505 1.00 8.81 304 ALA E O 1
ATOM 6422 N N . LYS C 1 305 ? 170.449 155.343 144.149 1.00 9.79 305 LYS E N 1
ATOM 6423 C CA . LYS C 1 305 ? 171.713 155.084 144.840 1.00 7.56 305 LYS E CA 1
ATOM 6424 C C . LYS C 1 305 ? 172.902 155.125 143.877 1.00 14.80 305 LYS E C 1
ATOM 6425 O O . LYS C 1 305 ? 173.947 155.720 144.186 1.00 20.97 305 LYS E O 1
ATOM 6431 N N . PHE C 1 306 ? 172.760 154.498 142.703 1.00 8.40 306 PHE E N 1
ATOM 6432 C CA . PHE C 1 306 ? 173.854 154.501 141.728 1.00 4.82 306 PHE E CA 1
ATOM 6433 C C . PHE C 1 306 ? 174.231 155.925 141.303 1.00 11.33 306 PHE E C 1
ATOM 6434 O O . PHE C 1 306 ? 175.421 156.282 141.239 1.00 12.29 306 PHE E O 1
ATOM 6442 N N . MET C 1 307 ? 173.225 156.756 141.009 1.00 5.49 307 MET E N 1
ATOM 6443 C CA . MET C 1 307 ? 173.505 158.123 140.565 1.00 8.31 307 MET E CA 1
ATOM 6444 C C . MET C 1 307 ? 174.187 158.943 141.661 1.00 9.96 307 MET E C 1
ATOM 6445 O O . MET C 1 307 ? 175.108 159.730 141.386 1.00 10.25 307 MET E O 1
ATOM 6450 N N . ARG C 1 308 ? 173.751 158.770 142.914 1.00 9.53 308 ARG E N 1
ATOM 6451 C CA . ARG C 1 308 ? 174.392 159.482 144.016 1.00 7.73 308 ARG E CA 1
ATOM 6452 C C . ARG C 1 308 ? 175.863 159.086 144.160 1.00 12.05 308 ARG E C 1
ATOM 6453 O O . ARG C 1 308 ? 176.728 159.945 144.379 1.00 9.01 308 ARG E O 1
ATOM 6461 N N . ALA C 1 309 ? 176.169 157.790 144.035 1.00 10.65 309 ALA E N 1
ATOM 6462 C CA . ALA C 1 309 ? 177.567 157.362 144.127 1.00 10.21 309 ALA E CA 1
ATOM 6463 C C . ALA C 1 309 ? 178.422 157.970 143.012 1.00 12.15 309 ALA E C 1
ATOM 6464 O O . ALA C 1 309 ? 179.564 158.395 143.252 1.00 14.76 309 ALA E O 1
ATOM 6466 N N . LEU C 1 310 ? 177.889 158.026 141.786 1.00 10.74 310 LEU E N 1
ATOM 6467 C CA . LEU C 1 310 ? 178.636 158.664 140.698 1.00 7.91 310 LEU E CA 1
ATOM 6468 C C . LEU C 1 310 ? 178.929 160.136 140.997 1.00 12.13 310 LEU E C 1
ATOM 6469 O O . LEU C 1 310 ? 180.052 160.622 140.771 1.00 9.64 310 LEU E O 1
ATOM 6474 N N . GLN C 1 311 ? 177.925 160.867 141.497 1.00 16.31 311 GLN E N 1
ATOM 6475 C CA . GLN C 1 311 ? 178.140 162.274 141.837 1.00 6.91 311 GLN E CA 1
ATOM 6476 C C . GLN C 1 311 ? 179.205 162.430 142.925 1.00 10.64 311 GLN E C 1
ATOM 6477 O O . GLN C 1 311 ? 180.031 163.350 142.871 1.00 5.91 311 GLN E O 1
ATOM 6483 N N . ARG C 1 312 ? 179.203 161.537 143.918 1.00 12.59 312 ARG E N 1
ATOM 6484 C CA . ARG C 1 312 ? 180.220 161.601 144.968 1.00 7.85 312 ARG E CA 1
ATOM 6485 C C . ARG C 1 312 ? 181.624 161.387 144.409 1.00 17.76 312 ARG E C 1
ATOM 6486 O O . ARG C 1 312 ? 182.577 162.046 144.840 1.00 13.57 312 ARG E O 1
ATOM 6494 N N . LEU C 1 313 ? 181.780 160.450 143.468 1.00 21.32 313 LEU E N 1
ATOM 6495 C CA . LEU C 1 313 ? 183.094 160.262 142.851 1.00 16.70 313 LEU E CA 1
ATOM 6496 C C . LEU C 1 313 ? 183.551 161.524 142.126 1.00 14.18 313 LEU E C 1
ATOM 6497 O O . LEU C 1 313 ? 184.722 161.927 142.228 1.00 15.07 313 LEU E O 1
ATOM 6502 N N . ALA C 1 314 ? 182.636 162.163 141.387 1.00 14.71 314 ALA E N 1
ATOM 6503 C CA . ALA C 1 314 ? 182.992 163.404 140.700 1.00 11.30 314 ALA E CA 1
ATOM 6504 C C . ALA C 1 314 ? 183.400 164.495 141.688 1.00 21.83 314 ALA E C 1
ATOM 6505 O O . ALA C 1 314 ? 184.305 165.288 141.407 1.00 21.77 314 ALA E O 1
ATOM 6507 N N . ASP C 1 315 ? 182.730 164.565 142.841 1.00 22.32 315 ASP E N 1
ATOM 6508 C CA . ASP C 1 315 ? 183.115 165.540 143.863 1.00 17.12 315 ASP E CA 1
ATOM 6509 C C . ASP C 1 315 ? 184.504 165.240 144.429 1.00 20.07 315 ASP E C 1
ATOM 6510 O O . ASP C 1 315 ? 185.330 166.145 144.586 1.00 17.40 315 ASP E O 1
ATOM 6515 N N . GLN C 1 316 ? 184.776 163.971 144.746 1.00 25.01 316 GLN E N 1
ATOM 6516 C CA . GLN C 1 316 ? 186.043 163.611 145.383 1.00 21.32 316 GLN E CA 1
ATOM 6517 C C . GLN C 1 316 ? 187.236 163.880 144.475 1.00 26.73 316 GLN E C 1
ATOM 6518 O O . GLN C 1 316 ? 188.206 164.528 144.884 1.00 28.81 316 GLN E O 1
ATOM 6524 N N . PHE C 1 317 ? 187.201 163.365 143.245 1.00 26.37 317 PHE E N 1
ATOM 6525 C CA . PHE C 1 317 ? 188.434 163.280 142.471 1.00 15.11 317 PHE E CA 1
ATOM 6526 C C . PHE C 1 317 ? 188.558 164.326 141.369 1.00 19.18 317 PHE E C 1
ATOM 6527 O O . PHE C 1 317 ? 189.642 164.462 140.794 1.00 25.88 317 PHE E O 1
ATOM 6535 N N . GLY C 1 318 ? 187.504 165.080 141.078 1.00 21.17 318 GLY E N 1
ATOM 6536 C CA . GLY C 1 318 ? 187.556 166.063 140.006 1.00 19.29 318 GLY E CA 1
ATOM 6537 C C . GLY C 1 318 ? 187.680 165.506 138.601 1.00 21.06 318 GLY E C 1
ATOM 6538 O O . GLY C 1 318 ? 188.455 166.036 137.799 1.00 26.53 318 GLY E O 1
ATOM 6539 N N . VAL C 1 319 ? 186.925 164.461 138.279 1.00 17.07 319 VAL E N 1
ATOM 6540 C CA . VAL C 1 319 ? 186.954 163.846 136.958 1.00 20.32 319 VAL E CA 1
ATOM 6541 C C . VAL C 1 319 ? 185.688 164.234 136.197 1.00 18.46 319 VAL E C 1
ATOM 6542 O O . VAL C 1 319 ? 184.745 164.792 136.754 1.00 14.55 319 VAL E O 1
ATOM 6546 N N . ALA C 1 320 ? 185.670 163.915 134.904 1.00 19.05 320 ALA E N 1
ATOM 6547 C CA . ALA C 1 320 ? 184.456 164.032 134.105 1.00 15.79 320 ALA E CA 1
ATOM 6548 C C . ALA C 1 320 ? 183.725 162.692 134.055 1.00 11.08 320 ALA E C 1
ATOM 6549 O O . ALA C 1 320 ? 184.341 161.628 134.120 1.00 18.88 320 ALA E O 1
ATOM 6551 N N . VAL C 1 321 ? 182.395 162.755 133.960 1.00 14.34 321 VAL E N 1
ATOM 6552 C CA . VAL C 1 321 ? 181.530 161.578 133.979 1.00 13.39 321 VAL E CA 1
ATOM 6553 C C . VAL C 1 321 ? 180.596 161.625 132.773 1.00 7.86 321 VAL E C 1
ATOM 6554 O O . VAL C 1 321 ? 179.891 162.620 132.575 1.00 15.27 321 VAL E O 1
ATOM 6558 N N . VAL C 1 322 ? 180.567 160.545 131.987 1.00 14.36 322 VAL E N 1
ATOM 6559 C CA . VAL C 1 322 ? 179.718 160.451 130.798 1.00 6.34 322 VAL E CA 1
ATOM 6560 C C . VAL C 1 322 ? 178.940 159.137 130.838 1.00 5.63 322 VAL E C 1
ATOM 6561 O O . VAL C 1 322 ? 179.520 158.082 131.112 1.00 14.01 322 VAL E O 1
ATOM 6565 N N . VAL C 1 323 ? 177.630 159.202 130.566 1.00 10.89 323 VAL E N 1
ATOM 6566 C CA . VAL C 1 323 ? 176.749 158.035 130.567 1.00 10.81 323 VAL E CA 1
ATOM 6567 C C . VAL C 1 323 ? 175.849 158.059 129.334 1.00 3.93 323 VAL E C 1
ATOM 6568 O O . VAL C 1 323 ? 175.518 159.126 128.809 1.00 7.33 323 VAL E O 1
ATOM 6572 N N . THR C 1 324 ? 175.441 156.871 128.874 1.00 5.08 324 THR E N 1
ATOM 6573 C CA . THR C 1 324 ? 174.548 156.755 127.719 1.00 6.27 324 THR E CA 1
ATOM 6574 C C . THR C 1 324 ? 173.188 156.170 128.108 1.00 2.05 324 THR E C 1
ATOM 6575 O O . THR C 1 324 ? 173.031 155.575 129.174 1.00 3.78 324 THR E O 1
ATOM 6579 N N . ASN C 1 325 ? 172.198 156.343 127.220 1.00 6.15 325 ASN E N 1
ATOM 6580 C CA . ASN C 1 325 ? 170.807 155.982 127.505 1.00 4.08 325 ASN E CA 1
ATOM 6581 C C . ASN C 1 325 ? 170.054 155.618 126.222 1.00 5.99 325 ASN E C 1
ATOM 6582 O O . ASN C 1 325 ? 170.399 156.069 125.129 1.00 12.87 325 ASN E O 1
ATOM 6587 N N . GLN C 1 326 ? 168.994 154.816 126.378 1.00 13.98 326 GLN E N 1
ATOM 6588 C CA . GLN C 1 326 ? 168.124 154.332 125.302 1.00 8.24 326 GLN E CA 1
ATOM 6589 C C . GLN C 1 326 ? 166.775 155.059 125.311 1.00 8.04 326 GLN E C 1
ATOM 6590 O O . GLN C 1 326 ? 166.461 155.814 126.232 1.00 17.45 326 GLN E O 1
ATOM 6596 N N . VAL C 1 327 ? 165.958 154.808 124.277 1.00 8.63 327 VAL E N 1
ATOM 6597 C CA . VAL C 1 327 ? 164.676 155.491 124.082 1.00 13.93 327 VAL E CA 1
ATOM 6598 C C . VAL C 1 327 ? 163.543 154.477 123.896 1.00 9.27 327 VAL E C 1
ATOM 6599 O O . VAL C 1 327 ? 163.767 153.292 123.658 1.00 21.76 327 VAL E O 1
ATOM 6603 N N . VAL C 1 328 ? 162.305 154.978 124.015 1.00 18.07 328 VAL E N 1
ATOM 6604 C CA . VAL C 1 328 ? 161.078 154.224 123.749 1.00 15.81 328 VAL E CA 1
ATOM 6605 C C . VAL C 1 328 ? 160.086 155.113 123.008 1.00 19.99 328 VAL E C 1
ATOM 6606 O O . VAL C 1 328 ? 160.253 156.330 122.908 1.00 25.75 328 VAL E O 1
ATOM 6610 N N . ALA C 1 329 ? 159.022 154.484 122.512 1.00 24.81 329 ALA E N 1
ATOM 6611 C CA . ALA C 1 329 ? 157.964 155.164 121.778 1.00 24.13 329 ALA E CA 1
ATOM 6612 C C . ALA C 1 329 ? 156.817 155.572 122.699 1.00 24.65 329 ALA E C 1
ATOM 6613 O O . ALA C 1 329 ? 156.519 154.904 123.692 1.00 28.12 329 ALA E O 1
ATOM 6615 N N . GLN C 1 330 ? 156.168 156.680 122.353 1.00 24.45 330 GLN E N 1
ATOM 6616 C CA . GLN C 1 330 ? 155.010 157.182 123.087 1.00 28.98 330 GLN E CA 1
ATOM 6617 C C . GLN C 1 330 ? 153.743 156.722 122.373 1.00 29.51 330 GLN E C 1
ATOM 6618 O O . GLN C 1 330 ? 153.450 157.174 121.264 1.00 33.92 330 GLN E O 1
ATOM 6624 N N . VAL C 1 331 ? 153.000 155.819 123.004 1.00 28.19 331 VAL E N 1
ATOM 6625 C CA . VAL C 1 331 ? 151.784 155.286 122.405 1.00 34.87 331 VAL E CA 1
ATOM 6626 C C . VAL C 1 331 ? 150.556 155.884 123.081 1.00 38.79 331 VAL E C 1
ATOM 6627 O O . VAL C 1 331 ? 149.831 156.679 122.485 1.00 39.53 331 VAL E O 1
ATOM 6631 N N . PRO C 1 341 ? 158.104 161.821 119.107 1.00 39.25 341 PRO E N 1
ATOM 6632 C CA . PRO C 1 341 ? 157.524 160.473 119.092 1.00 35.15 341 PRO E CA 1
ATOM 6633 C C . PRO C 1 341 ? 158.317 159.461 119.924 1.00 35.02 341 PRO E C 1
ATOM 6634 O O . PRO C 1 341 ? 157.807 158.376 120.194 1.00 33.67 341 PRO E O 1
ATOM 6638 N N . LYS C 1 342 ? 159.539 159.817 120.323 1.00 30.21 342 LYS E N 1
ATOM 6639 C CA . LYS C 1 342 ? 160.384 158.962 121.144 1.00 24.92 342 LYS E CA 1
ATOM 6640 C C . LYS C 1 342 ? 160.930 159.758 122.321 1.00 26.65 342 LYS E C 1
ATOM 6641 O O . LYS C 1 342 ? 161.150 160.966 122.221 1.00 37.64 342 LYS E O 1
ATOM 6647 N N . LYS C 1 343 ? 161.147 159.071 123.440 1.00 18.57 343 LYS E N 1
ATOM 6648 C CA . LYS C 1 343 ? 161.651 159.720 124.643 1.00 17.75 343 LYS E CA 1
ATOM 6649 C C . LYS C 1 343 ? 162.572 158.777 125.402 1.00 15.53 343 LYS E C 1
ATOM 6650 O O . LYS C 1 343 ? 162.424 157.555 125.299 1.00 13.81 343 LYS E O 1
ATOM 6656 N N . PRO C 1 344 ? 163.517 159.308 126.178 1.00 20.17 344 PRO E N 1
ATOM 6657 C CA . PRO C 1 344 ? 164.440 158.446 126.930 1.00 14.99 344 PRO E CA 1
ATOM 6658 C C . PRO C 1 344 ? 163.769 157.765 128.117 1.00 10.81 344 PRO E C 1
ATOM 6659 O O . PRO C 1 344 ? 162.722 158.187 128.608 1.00 17.19 344 PRO E O 1
ATOM 6663 N N . ILE C 1 345 ? 164.406 156.699 128.587 1.00 7.45 345 ILE E N 1
ATOM 6664 C CA . ILE C 1 345 ? 163.879 155.891 129.675 1.00 12.35 345 ILE E CA 1
ATOM 6665 C C . ILE C 1 345 ? 164.560 156.285 130.982 1.00 11.15 345 ILE E C 1
ATOM 6666 O O . ILE C 1 345 ? 165.558 156.998 130.999 1.00 17.35 345 ILE E O 1
ATOM 6671 N N . GLY C 1 346 ? 164.004 155.821 132.102 1.00 11.11 346 GLY E N 1
ATOM 6672 C CA . GLY C 1 346 ? 164.529 156.100 133.425 1.00 0.00 346 GLY E CA 1
ATOM 6673 C C . GLY C 1 346 ? 163.686 157.040 134.268 1.00 9.58 346 GLY E C 1
ATOM 6674 O O . GLY C 1 346 ? 163.911 157.124 135.480 1.00 18.38 346 GLY E O 1
ATOM 6675 N N . GLY C 1 347 ? 162.740 157.760 133.667 1.00 10.89 347 GLY E N 1
ATOM 6676 C CA . GLY C 1 347 ? 161.778 158.554 134.416 1.00 7.09 347 GLY E CA 1
ATOM 6677 C C . GLY C 1 347 ? 162.321 159.822 135.065 1.00 7.95 347 GLY E C 1
ATOM 6678 O O . GLY C 1 347 ? 163.308 160.431 134.628 1.00 17.16 347 GLY E O 1
ATOM 6679 N N . ASN C 1 348 ? 161.641 160.223 136.144 1.00 11.69 348 ASN E N 1
ATOM 6680 C CA . ASN C 1 348 ? 161.954 161.475 136.827 1.00 6.16 348 ASN E CA 1
ATOM 6681 C C . ASN C 1 348 ? 163.269 161.400 137.592 1.00 2.33 348 ASN E C 1
ATOM 6682 O O . ASN C 1 348 ? 163.987 162.402 137.681 1.00 6.54 348 ASN E O 1
ATOM 6687 N N . ILE C 1 349 ? 163.605 160.227 138.136 1.00 5.25 349 ILE E N 1
ATOM 6688 C CA . ILE C 1 349 ? 164.893 160.049 138.804 1.00 11.45 349 ILE E CA 1
ATOM 6689 C C . ILE C 1 349 ? 166.031 160.342 137.835 1.00 12.90 349 ILE E C 1
ATOM 6690 O O . ILE C 1 349 ? 166.974 161.073 138.155 1.00 13.01 349 ILE E O 1
ATOM 6695 N N . MET C 1 350 ? 165.949 159.782 136.628 1.00 5.47 350 MET E N 1
ATOM 6696 C CA . MET C 1 350 ? 166.952 160.049 135.603 1.00 9.67 350 MET E CA 1
ATOM 6697 C C . MET C 1 350 ? 166.956 161.522 135.206 1.00 12.88 350 MET E C 1
ATOM 6698 O O . MET C 1 350 ? 168.017 162.148 135.115 1.00 11.79 350 MET E O 1
ATOM 6703 N N . ALA C 1 351 ? 165.770 162.097 134.976 1.00 9.68 351 ALA E N 1
ATOM 6704 C CA . ALA C 1 351 ? 165.701 163.455 134.437 1.00 1.10 351 ALA E CA 1
ATOM 6705 C C . ALA C 1 351 ? 166.197 164.513 135.422 1.00 9.17 351 ALA E C 1
ATOM 6706 O O . ALA C 1 351 ? 166.740 165.536 134.994 1.00 15.43 351 ALA E O 1
ATOM 6708 N N . HIS C 1 352 ? 166.022 164.305 136.730 1.00 9.91 352 HIS E N 1
ATOM 6709 C CA . HIS C 1 352 ? 166.391 165.337 137.696 1.00 5.63 352 HIS E CA 1
ATOM 6710 C C . HIS C 1 352 ? 167.858 165.311 138.122 1.00 7.85 352 HIS E C 1
ATOM 6711 O O . HIS C 1 352 ? 168.335 166.305 138.675 1.00 17.96 352 HIS E O 1
ATOM 6718 N N . SER C 1 353 ? 168.592 164.226 137.886 1.00 3.49 353 SER E N 1
ATOM 6719 C CA . SER C 1 353 ? 169.933 164.092 138.443 1.00 6.22 353 SER E CA 1
ATOM 6720 C C . SER C 1 353 ? 171.059 164.307 137.432 1.00 13.84 353 SER E C 1
ATOM 6721 O O . SER C 1 353 ? 172.227 164.267 137.822 1.00 17.37 353 SER E O 1
ATOM 6724 N N . SER C 1 354 ? 170.751 164.560 136.163 1.00 9.15 354 SER E N 1
ATOM 6725 C CA . SER C 1 354 ? 171.770 164.834 135.155 1.00 9.71 354 SER E CA 1
ATOM 6726 C C . SER C 1 354 ? 171.998 166.337 135.033 1.00 13.92 354 SER E C 1
ATOM 6727 O O . SER C 1 354 ? 171.040 167.104 134.921 1.00 22.87 354 SER E O 1
ATOM 6730 N N . THR C 1 355 ? 173.266 166.755 135.049 1.00 6.71 355 THR E N 1
ATOM 6731 C CA . THR C 1 355 ? 173.572 168.173 134.879 1.00 0.00 355 THR E CA 1
ATOM 6732 C C . THR C 1 355 ? 173.316 168.635 133.446 1.00 7.47 355 THR E C 1
ATOM 6733 O O . THR C 1 355 ? 172.655 169.655 133.227 1.00 11.29 355 THR E O 1
ATOM 6737 N N . THR C 1 356 ? 173.814 167.894 132.452 1.00 17.06 356 THR E N 1
ATOM 6738 C CA . THR C 1 356 ? 173.621 168.265 131.051 1.00 8.10 356 THR E CA 1
ATOM 6739 C C . THR C 1 356 ? 173.021 167.101 130.266 1.00 5.14 356 THR E C 1
ATOM 6740 O O . THR C 1 356 ? 173.344 165.942 130.532 1.00 13.85 356 THR E O 1
ATOM 6744 N N . ARG C 1 357 ? 172.152 167.414 129.295 1.00 7.60 357 ARG E N 1
ATOM 6745 C CA . ARG C 1 357 ? 171.459 166.411 128.485 1.00 11.08 357 ARG E CA 1
ATOM 6746 C C . ARG C 1 357 ? 171.526 166.760 126.999 1.00 8.58 357 ARG E C 1
ATOM 6747 O O . ARG C 1 357 ? 171.175 167.877 126.599 1.00 12.77 357 ARG E O 1
ATOM 6755 N N . LEU C 1 358 ? 171.946 165.789 126.179 1.00 12.26 358 LEU E N 1
ATOM 6756 C CA . LEU C 1 358 ? 172.085 165.962 124.736 1.00 10.25 358 LEU E CA 1
ATOM 6757 C C . LEU C 1 358 ? 171.338 164.868 123.980 1.00 12.73 358 LEU E C 1
ATOM 6758 O O . LEU C 1 358 ? 171.357 163.696 124.379 1.00 12.00 358 LEU E O 1
ATOM 6763 N N . GLY C 1 359 ? 170.694 165.259 122.886 1.00 14.16 359 GLY E N 1
ATOM 6764 C CA . GLY C 1 359 ? 169.955 164.331 122.036 1.00 5.11 359 GLY E CA 1
ATOM 6765 C C . GLY C 1 359 ? 170.538 164.245 120.638 1.00 10.66 359 GLY E C 1
ATOM 6766 O O . GLY C 1 359 ? 170.860 165.270 120.028 1.00 12.89 359 GLY E O 1
ATOM 6767 N N . PHE C 1 360 ? 170.659 163.014 120.130 1.00 16.15 360 PHE E N 1
ATOM 6768 C CA . PHE C 1 360 ? 171.270 162.722 118.836 1.00 13.47 360 PHE E CA 1
ATOM 6769 C C . PHE C 1 360 ? 170.228 162.247 117.824 1.00 11.92 360 PHE E C 1
ATOM 6770 O O . PHE C 1 360 ? 169.275 161.550 118.175 1.00 16.88 360 PHE E O 1
ATOM 6778 N N . LYS C 1 361 ? 170.431 162.611 116.556 1.00 10.81 361 LYS E N 1
ATOM 6779 C CA . LYS C 1 361 ? 169.541 162.201 115.472 1.00 8.05 361 LYS E CA 1
ATOM 6780 C C . LYS C 1 361 ? 170.347 161.855 114.224 1.00 12.29 361 LYS E C 1
ATOM 6781 O O . LYS C 1 361 ? 171.449 162.363 114.008 1.00 22.78 361 LYS E O 1
ATOM 6787 N N . LYS C 1 362 ? 169.752 161.009 113.380 1.00 21.34 362 LYS E N 1
ATOM 6788 C CA . LYS C 1 362 ? 170.405 160.508 112.174 1.00 20.84 362 LYS E CA 1
ATOM 6789 C C . LYS C 1 362 ? 170.237 161.481 111.010 1.00 19.21 362 LYS E C 1
ATOM 6790 O O . LYS C 1 362 ? 169.135 161.972 110.753 1.00 26.18 362 LYS E O 1
ATOM 6796 N N . GLY C 1 363 ? 171.333 161.748 110.302 1.00 17.98 363 GLY E N 1
ATOM 6797 C CA . GLY C 1 363 ? 171.317 162.655 109.170 1.00 19.57 363 GLY E CA 1
ATOM 6798 C C . GLY C 1 363 ? 171.476 161.976 107.823 1.00 22.50 363 GLY E C 1
ATOM 6799 O O . GLY C 1 363 ? 170.958 160.878 107.609 1.00 29.42 363 GLY E O 1
ATOM 6800 N N . LYS C 1 364 ? 172.194 162.618 106.907 1.00 24.99 364 LYS E N 1
ATOM 6801 C CA . LYS C 1 364 ? 172.385 162.111 105.554 1.00 29.78 364 LYS E CA 1
ATOM 6802 C C . LYS C 1 364 ? 173.788 161.539 105.405 1.00 33.39 364 LYS E C 1
ATOM 6803 O O . LYS C 1 364 ? 174.776 162.231 105.669 1.00 35.26 364 LYS E O 1
ATOM 6809 N N . GLY C 1 365 ? 173.871 160.281 104.975 1.00 30.14 365 GLY E N 1
ATOM 6810 C CA . GLY C 1 365 ? 175.150 159.615 104.825 1.00 23.87 365 GLY E CA 1
ATOM 6811 C C . GLY C 1 365 ? 175.829 159.310 106.145 1.00 25.99 365 GLY E C 1
ATOM 6812 O O . GLY C 1 365 ? 175.348 158.482 106.922 1.00 33.29 365 GLY E O 1
ATOM 6813 N N . CYS C 1 366 ? 176.951 159.977 106.412 1.00 30.02 366 CYS E N 1
ATOM 6814 C CA . CYS C 1 366 ? 177.697 159.800 107.650 1.00 30.22 366 CYS E CA 1
ATOM 6815 C C . CYS C 1 366 ? 177.560 160.994 108.593 1.00 28.84 366 CYS E C 1
ATOM 6816 O O . CYS C 1 366 ? 178.358 161.139 109.522 1.00 26.61 366 CYS E O 1
ATOM 6819 N N . GLN C 1 367 ? 176.558 161.842 108.381 1.00 23.52 367 GLN E N 1
ATOM 6820 C CA . GLN C 1 367 ? 176.332 163.029 109.193 1.00 21.48 367 GLN E CA 1
ATOM 6821 C C . GLN C 1 367 ? 175.278 162.769 110.266 1.00 21.56 367 GLN E C 1
ATOM 6822 O O . GLN C 1 367 ? 174.347 161.986 110.071 1.00 26.92 367 GLN E O 1
ATOM 6828 N N . ARG C 1 368 ? 175.441 163.438 111.408 1.00 21.44 368 ARG E N 1
ATOM 6829 C CA . ARG C 1 368 ? 174.541 163.322 112.548 1.00 18.06 368 ARG E CA 1
ATOM 6830 C C . ARG C 1 368 ? 174.215 164.708 113.098 1.00 20.83 368 ARG E C 1
ATOM 6831 O O . ARG C 1 368 ? 174.985 165.659 112.935 1.00 24.25 368 ARG E O 1
ATOM 6839 N N . LEU C 1 369 ? 173.065 164.806 113.767 1.00 18.55 369 LEU E N 1
ATOM 6840 C CA . LEU C 1 369 ? 172.566 166.050 114.344 1.00 19.44 369 LEU E CA 1
ATOM 6841 C C . LEU C 1 369 ? 172.561 165.974 115.868 1.00 18.98 369 LEU E C 1
ATOM 6842 O O . LEU C 1 369 ? 172.182 164.949 116.441 1.00 19.35 369 LEU E O 1
ATOM 6847 N N . CYS C 1 370 ? 172.948 167.075 116.521 1.00 22.72 370 CYS E N 1
ATOM 6848 C CA . CYS C 1 370 ? 173.019 167.154 117.977 1.00 21.41 370 CYS E CA 1
ATOM 6849 C C . CYS C 1 370 ? 172.225 168.350 118.489 1.00 28.88 370 CYS E C 1
ATOM 6850 O O . CYS C 1 370 ? 172.278 169.437 117.901 1.00 32.33 370 CYS E O 1
ATOM 6853 N N . LYS C 1 371 ? 171.502 168.146 119.597 1.00 21.46 371 LYS E N 1
ATOM 6854 C CA . LYS C 1 371 ? 170.692 169.197 120.204 1.00 18.15 371 LYS E CA 1
ATOM 6855 C C . LYS C 1 371 ? 170.844 169.214 121.723 1.00 18.67 371 LYS E C 1
ATOM 6856 O O . LYS C 1 371 ? 170.859 168.161 122.369 1.00 27.97 371 LYS E O 1
ATOM 6862 N N . VAL C 1 372 ? 170.927 170.422 122.283 1.00 17.86 372 VAL E N 1
ATOM 6863 C CA . VAL C 1 372 ? 171.032 170.636 123.726 1.00 18.18 372 VAL E CA 1
ATOM 6864 C C . VAL C 1 372 ? 169.626 170.680 124.314 1.00 15.87 372 VAL E C 1
ATOM 6865 O O . VAL C 1 372 ? 168.828 171.554 123.960 1.00 24.11 372 VAL E O 1
ATOM 6869 N N . VAL C 1 373 ? 169.316 169.754 125.221 1.00 15.43 373 VAL E N 1
ATOM 6870 C CA . VAL C 1 373 ? 167.972 169.649 125.760 1.00 9.81 373 VAL E CA 1
ATOM 6871 C C . VAL C 1 373 ? 167.861 170.193 127.183 1.00 15.52 373 VAL E C 1
ATOM 6872 O O . VAL C 1 373 ? 166.780 170.645 127.574 1.00 21.76 373 VAL E O 1
ATOM 6876 N N . ASP C 1 374 ? 168.942 170.186 127.960 1.00 11.30 374 ASP E N 1
ATOM 6877 C CA . ASP C 1 374 ? 168.907 170.702 129.320 1.00 10.21 374 ASP E CA 1
ATOM 6878 C C . ASP C 1 374 ? 170.298 171.174 129.721 1.00 9.13 374 ASP E C 1
ATOM 6879 O O . ASP C 1 374 ? 171.294 170.526 129.399 1.00 19.06 374 ASP E O 1
ATOM 6884 N N . SER C 1 375 ? 170.356 172.310 130.421 1.00 12.97 375 SER E N 1
ATOM 6885 C CA . SER C 1 375 ? 171.608 172.896 130.893 1.00 11.44 375 SER E CA 1
ATOM 6886 C C . SER C 1 375 ? 171.344 174.059 131.845 1.00 13.42 375 SER E C 1
ATOM 6887 O O . SER C 1 375 ? 170.369 174.798 131.666 1.00 16.74 375 SER E O 1
ATOM 6890 N N . PRO C 1 376 ? 172.188 174.263 132.863 1.00 22.85 376 PRO E N 1
ATOM 6891 C CA . PRO C 1 376 ? 171.998 175.408 133.766 1.00 14.65 376 PRO E CA 1
ATOM 6892 C C . PRO C 1 376 ? 172.565 176.730 133.258 1.00 18.03 376 PRO E C 1
ATOM 6893 O O . PRO C 1 376 ? 172.238 177.773 133.836 1.00 20.52 376 PRO E O 1
ATOM 6897 N N . CYS C 1 377 ? 173.400 176.734 132.214 1.00 21.18 377 CYS E N 1
ATOM 6898 C CA . CYS C 1 377 ? 173.983 177.986 131.746 1.00 15.77 377 CYS E CA 1
ATOM 6899 C C . CYS C 1 377 ? 174.080 178.110 130.227 1.00 13.49 377 CYS E C 1
ATOM 6900 O O . CYS C 1 377 ? 174.760 179.022 129.748 1.00 18.74 377 CYS E O 1
ATOM 6903 N N . LEU C 1 378 ? 173.421 177.249 129.450 1.00 16.25 378 LEU E N 1
ATOM 6904 C CA . LEU C 1 378 ? 173.486 177.347 127.997 1.00 11.66 378 LEU E CA 1
ATOM 6905 C C . LEU C 1 378 ? 172.090 177.395 127.391 1.00 11.96 378 LEU E C 1
ATOM 6906 O O . LEU C 1 378 ? 171.174 176.728 127.881 1.00 19.91 378 LEU E O 1
ATOM 6911 N N . PRO C 1 379 ? 171.905 178.151 126.314 1.00 14.18 379 PRO E N 1
ATOM 6912 C CA . PRO C 1 379 ? 170.627 178.137 125.595 1.00 16.51 379 PRO E CA 1
ATOM 6913 C C . PRO C 1 379 ? 170.483 176.902 124.710 1.00 18.93 379 PRO E C 1
ATOM 6914 O O . PRO C 1 379 ? 171.427 176.150 124.473 1.00 27.53 379 PRO E O 1
ATOM 6918 N N . GLU C 1 380 ? 169.263 176.705 124.219 1.00 22.03 380 GLU E N 1
ATOM 6919 C CA . GLU C 1 380 ? 168.971 175.606 123.307 1.00 28.16 380 GLU E CA 1
ATOM 6920 C C . GLU C 1 380 ? 169.414 175.943 121.887 1.00 26.00 380 GLU E C 1
ATOM 6921 O O . GLU C 1 380 ? 169.169 177.046 121.394 1.00 32.57 380 GLU E O 1
ATOM 6927 N N . ALA C 1 381 ? 170.063 174.984 121.231 1.00 28.01 381 ALA E N 1
ATOM 6928 C CA . ALA C 1 381 ? 170.589 175.174 119.882 1.00 27.59 381 ALA E CA 1
ATOM 6929 C C . ALA C 1 381 ? 170.880 173.804 119.272 1.00 28.85 381 ALA E C 1
ATOM 6930 O O . ALA C 1 381 ? 170.685 172.767 119.909 1.00 29.08 381 ALA E O 1
ATOM 6932 N N . GLU C 1 382 ? 171.360 173.809 118.025 1.00 31.44 382 GLU E N 1
ATOM 6933 C CA . GLU C 1 382 ? 171.567 172.588 117.253 1.00 27.82 382 GLU E CA 1
ATOM 6934 C C . GLU C 1 382 ? 172.855 172.684 116.443 1.00 30.47 382 GLU E C 1
ATOM 6935 O O . GLU C 1 382 ? 173.328 173.776 116.126 1.00 35.33 382 GLU E O 1
ATOM 6941 N N . CYS C 1 383 ? 173.420 171.523 116.102 1.00 29.01 383 CYS E N 1
ATOM 6942 C CA . CYS C 1 383 ? 174.616 171.496 115.258 1.00 28.23 383 CYS E CA 1
ATOM 6943 C C . CYS C 1 383 ? 174.739 170.143 114.558 1.00 29.09 383 CYS E C 1
ATOM 6944 O O . CYS C 1 383 ? 173.978 169.211 114.823 1.00 35.26 383 CYS E O 1
ATOM 6947 N N . VAL C 1 384 ? 175.728 170.053 113.659 1.00 29.57 384 VAL E N 1
ATOM 6948 C CA . VAL C 1 384 ? 175.946 168.899 112.787 1.00 24.62 384 VAL E CA 1
ATOM 6949 C C . VAL C 1 384 ? 177.384 168.411 112.937 1.00 24.02 384 VAL E C 1
ATOM 6950 O O . VAL C 1 384 ? 178.316 169.219 112.980 1.00 27.58 384 VAL E O 1
ATOM 6954 N N . PHE C 1 385 ? 177.567 167.086 113.008 1.00 21.10 385 PHE E N 1
ATOM 6955 C CA . PHE C 1 385 ? 178.903 166.485 113.057 1.00 24.09 385 PHE E CA 1
ATOM 6956 C C . PHE C 1 385 ? 178.931 165.237 112.174 1.00 24.96 385 PHE E C 1
ATOM 6957 O O . PHE C 1 385 ? 177.937 164.889 111.534 1.00 22.11 385 PHE E O 1
ATOM 6965 N N . ALA C 1 386 ? 180.081 164.558 112.127 1.00 23.82 386 ALA E N 1
ATOM 6966 C CA . ALA C 1 386 ? 180.233 163.404 111.247 1.00 23.90 386 ALA E CA 1
ATOM 6967 C C . ALA C 1 386 ? 181.135 162.346 111.878 1.00 23.55 386 ALA E C 1
ATOM 6968 O O . ALA C 1 386 ? 181.963 162.638 112.747 1.00 24.66 386 ALA E O 1
ATOM 6970 N N . ILE C 1 387 ? 180.970 161.108 111.404 1.00 25.82 387 ILE E N 1
ATOM 6971 C CA . ILE C 1 387 ? 181.730 159.941 111.852 1.00 24.13 387 ILE E CA 1
ATOM 6972 C C . ILE C 1 387 ? 182.648 159.493 110.720 1.00 21.64 387 ILE E C 1
ATOM 6973 O O . ILE C 1 387 ? 182.189 159.292 109.590 1.00 23.21 387 ILE E O 1
ATOM 6978 N N . TYR C 1 388 ? 183.935 159.314 111.020 1.00 23.58 388 TYR E N 1
ATOM 6979 C CA . TYR C 1 388 ? 184.917 158.905 110.027 1.00 24.62 388 TYR E CA 1
ATOM 6980 C C . TYR C 1 388 ? 185.774 157.771 110.572 1.00 25.37 388 TYR E C 1
ATOM 6981 O O . TYR C 1 388 ? 185.713 157.418 111.753 1.00 32.27 388 TYR E O 1
ATOM 6990 N N . GLU C 1 389 ? 186.609 157.225 109.685 1.00 25.76 389 GLU E N 1
ATOM 6991 C CA . GLU C 1 389 ? 187.495 156.124 110.049 1.00 27.04 389 GLU E CA 1
ATOM 6992 C C . GLU C 1 389 ? 188.371 156.467 111.245 1.00 33.92 389 GLU E C 1
ATOM 6993 O O . GLU C 1 389 ? 188.729 155.579 112.024 1.00 37.33 389 GLU E O 1
ATOM 6999 N N . ASP C 1 390 ? 188.736 157.736 111.404 1.00 32.97 390 ASP E N 1
ATOM 7000 C CA . ASP C 1 390 ? 189.591 158.166 112.499 1.00 32.05 390 ASP E CA 1
ATOM 7001 C C . ASP C 1 390 ? 188.833 158.882 113.615 1.00 31.83 390 ASP E C 1
ATOM 7002 O O . ASP C 1 390 ? 189.467 159.509 114.468 1.00 32.56 390 ASP E O 1
ATOM 7007 N N . GLY C 1 391 ? 187.501 158.806 113.635 1.00 27.43 391 GLY E N 1
ATOM 7008 C CA . GLY C 1 391 ? 186.749 159.314 114.770 1.00 22.69 391 GLY E CA 1
ATOM 7009 C C . GLY C 1 391 ? 185.698 160.365 114.471 1.00 29.85 391 GLY E C 1
ATOM 7010 O O . GLY C 1 391 ? 185.224 160.480 113.339 1.00 33.06 391 GLY E O 1
ATOM 7011 N N . VAL C 1 392 ? 185.319 161.133 115.490 1.00 26.22 392 VAL E N 1
ATOM 7012 C CA . VAL C 1 392 ? 184.304 162.172 115.345 1.00 25.66 392 VAL E CA 1
ATOM 7013 C C . VAL C 1 392 ? 184.950 163.436 114.795 1.00 23.13 392 VAL E C 1
ATOM 7014 O O . VAL C 1 392 ? 186.050 163.817 115.206 1.00 23.81 392 VAL E O 1
ATOM 7018 N N . GLY C 1 393 ? 184.268 164.094 113.864 1.00 20.08 393 GLY E N 1
ATOM 7019 C CA . GLY C 1 393 ? 184.810 165.295 113.272 1.00 21.66 393 GLY E CA 1
ATOM 7020 C C . GLY C 1 393 ? 183.738 166.154 112.638 1.00 24.48 393 GLY E C 1
ATOM 7021 O O . GLY C 1 393 ? 182.542 165.948 112.849 1.00 29.88 393 GLY E O 1
ATOM 7022 N N . ASP C 1 394 ? 184.195 167.138 111.839 1.00 31.17 394 ASP E N 1
ATOM 7023 C CA . ASP C 1 394 ? 183.366 168.105 111.133 1.00 32.31 394 ASP E CA 1
ATOM 7024 C C . ASP C 1 394 ? 183.080 167.641 109.710 1.00 32.78 394 ASP E C 1
ATOM 7025 O O . ASP C 1 394 ? 183.935 167.029 109.066 1.00 37.55 394 ASP E O 1
ATOM 7030 N N . PRO C 1 395 ? 181.887 167.926 109.191 1.00 29.20 395 PRO E N 1
ATOM 7031 C CA . PRO C 1 395 ? 181.555 167.498 107.824 1.00 30.42 395 PRO E CA 1
ATOM 7032 C C . PRO C 1 395 ? 182.484 168.091 106.776 1.00 33.41 395 PRO E C 1
ATOM 7033 O O . PRO C 1 395 ? 182.725 169.301 106.760 1.00 38.36 395 PRO E O 1
ATOM 7037 N N . ARG C 1 396 ? 183.001 167.246 105.889 1.00 35.81 396 ARG E N 1
ATOM 7038 C CA . ARG C 1 396 ? 183.905 167.688 104.832 1.00 36.64 396 ARG E CA 1
ATOM 7039 C C . ARG C 1 396 ? 183.133 168.039 103.568 1.00 37.19 396 ARG E C 1
ATOM 7040 O O . ARG C 1 396 ? 182.130 167.404 103.251 1.00 39.70 396 ARG E O 1
ATOM 7048 N N . SER D 1 79 ? 187.440 125.917 127.533 1.00 61.66 79 SER F N 1
ATOM 7049 C CA . SER D 1 79 ? 186.189 126.652 127.408 1.00 60.81 79 SER F CA 1
ATOM 7050 C C . SER D 1 79 ? 185.642 127.064 128.772 1.00 59.64 79 SER F C 1
ATOM 7051 O O . SER D 1 79 ? 186.207 127.930 129.435 1.00 63.17 79 SER F O 1
ATOM 7054 N N . PHE D 1 80 ? 184.546 126.435 129.187 1.00 55.62 80 PHE F N 1
ATOM 7055 C CA . PHE D 1 80 ? 183.856 126.810 130.410 1.00 55.01 80 PHE F CA 1
ATOM 7056 C C . PHE D 1 80 ? 184.381 126.011 131.603 1.00 56.64 80 PHE F C 1
ATOM 7057 O O . PHE D 1 80 ? 185.272 125.169 131.483 1.00 57.94 80 PHE F O 1
ATOM 7065 N N . VAL D 1 81 ? 183.820 126.288 132.772 1.00 58.52 81 VAL F N 1
ATOM 7066 C CA . VAL D 1 81 ? 184.187 125.651 134.033 1.00 56.68 81 VAL F CA 1
ATOM 7067 C C . VAL D 1 81 ? 183.009 124.795 134.486 1.00 57.36 81 VAL F C 1
ATOM 7068 O O . VAL D 1 81 ? 181.900 125.320 134.648 1.00 55.68 81 VAL F O 1
ATOM 7072 N N . PRO D 1 82 ? 183.192 123.492 134.695 1.00 61.19 82 PRO F N 1
ATOM 7073 C CA . PRO D 1 82 ? 182.063 122.641 135.092 1.00 57.74 82 PRO F CA 1
ATOM 7074 C C . PRO D 1 82 ? 181.467 123.080 136.422 1.00 58.88 82 PRO F C 1
ATOM 7075 O O . PRO D 1 82 ? 182.175 123.516 137.331 1.00 59.93 82 PRO F O 1
ATOM 7079 N N . ILE D 1 83 ? 180.142 122.949 136.531 1.00 59.62 83 ILE F N 1
ATOM 7080 C CA . ILE D 1 83 ? 179.433 123.376 137.732 1.00 61.54 83 ILE F CA 1
ATOM 7081 C C . ILE D 1 83 ? 179.670 122.457 138.919 1.00 66.57 83 ILE F C 1
ATOM 7082 O O . ILE D 1 83 ? 179.357 122.834 140.054 1.00 66.65 83 ILE F O 1
ATOM 7087 N N . GLU D 1 84 ? 180.216 121.260 138.692 1.00 75.91 84 GLU F N 1
ATOM 7088 C CA . GLU D 1 84 ? 180.486 120.331 139.781 1.00 74.54 84 GLU F CA 1
ATOM 7089 C C . GLU D 1 84 ? 181.610 120.801 140.695 1.00 74.58 84 GLU F C 1
ATOM 7090 O O . GLU D 1 84 ? 181.782 120.231 141.776 1.00 77.29 84 GLU F O 1
ATOM 7096 N N . LYS D 1 85 ? 182.373 121.817 140.294 1.00 70.97 85 LYS F N 1
ATOM 7097 C CA . LYS D 1 85 ? 183.440 122.345 141.134 1.00 71.11 85 LYS F CA 1
ATOM 7098 C C . LYS D 1 85 ? 182.924 123.203 142.281 1.00 71.21 85 LYS F C 1
ATOM 7099 O O . LYS D 1 85 ? 183.726 123.643 143.110 1.00 72.57 85 LYS F O 1
ATOM 7105 N N . LEU D 1 86 ? 181.623 123.468 142.341 1.00 75.33 86 LEU F N 1
ATOM 7106 C CA . LEU D 1 86 ? 181.035 124.154 143.491 1.00 77.39 86 LEU F CA 1
ATOM 7107 C C . LEU D 1 86 ? 180.611 123.155 144.564 1.00 78.94 86 LEU F C 1
ATOM 7108 O O . LEU D 1 86 ? 179.482 123.164 145.053 1.00 79.15 86 LEU F O 1
ATOM 7113 N N . GLN D 1 87 ? 181.541 122.280 144.938 1.00 89.97 87 GLN F N 1
ATOM 7114 C CA . GLN D 1 87 ? 181.329 121.230 145.932 1.00 88.85 87 GLN F CA 1
ATOM 7115 C C . GLN D 1 87 ? 182.487 121.203 146.917 1.00 88.92 87 GLN F C 1
ATOM 7116 O O . GLN D 1 87 ? 183.066 120.156 147.212 1.00 89.88 87 GLN F O 1
ATOM 7122 N N . VAL D 1 88 ? 182.854 122.376 147.428 1.00 92.77 88 VAL F N 1
ATOM 7123 C CA . VAL D 1 88 ? 184.007 122.494 148.312 1.00 93.18 88 VAL F CA 1
ATOM 7124 C C . VAL D 1 88 ? 183.568 122.390 149.766 1.00 94.67 88 VAL F C 1
ATOM 7125 O O . VAL D 1 88 ? 184.048 121.525 150.507 1.00 94.64 88 VAL F O 1
ATOM 7129 N N . ASN D 1 89 ? 182.664 123.273 150.188 1.00 97.77 89 ASN F N 1
ATOM 7130 C CA . ASN D 1 89 ? 182.253 123.346 151.582 1.00 96.97 89 ASN F CA 1
ATOM 7131 C C . ASN D 1 89 ? 180.754 123.586 151.675 1.00 97.11 89 ASN F C 1
ATOM 7132 O O . ASN D 1 89 ? 180.204 124.420 150.950 1.00 99.07 89 ASN F O 1
ATOM 7137 N N . GLY D 1 90 ? 180.098 122.839 152.559 1.00 96.64 90 GLY F N 1
ATOM 7138 C CA . GLY D 1 90 ? 178.701 123.086 152.863 1.00 97.53 90 GLY F CA 1
ATOM 7139 C C . GLY D 1 90 ? 177.759 123.006 151.685 1.00 97.47 90 GLY F C 1
ATOM 7140 O O . GLY D 1 90 ? 176.625 123.481 151.779 1.00 98.22 90 GLY F O 1
ATOM 7141 N N . ILE D 1 91 ? 178.192 122.420 150.571 1.00 94.10 91 ILE F N 1
ATOM 7142 C CA . ILE D 1 91 ? 177.357 122.277 149.385 1.00 94.59 91 ILE F CA 1
ATOM 7143 C C . ILE D 1 91 ? 177.420 120.822 148.947 1.00 94.57 91 ILE F C 1
ATOM 7144 O O . ILE D 1 91 ? 178.498 120.318 148.611 1.00 94.21 91 ILE F O 1
ATOM 7149 N N . THR D 1 92 ? 176.273 120.152 148.948 1.00 94.43 92 THR F N 1
ATOM 7150 C CA . THR D 1 92 ? 176.195 118.741 148.607 1.00 94.31 92 THR F CA 1
ATOM 7151 C C . THR D 1 92 ? 175.663 118.561 147.190 1.00 94.54 92 THR F C 1
ATOM 7152 O O . THR D 1 92 ? 175.153 119.492 146.564 1.00 95.44 92 THR F O 1
ATOM 7156 N N . MET D 1 93 ? 175.794 117.333 146.684 1.00 93.88 93 MET F N 1
ATOM 7157 C CA . MET D 1 93 ? 175.334 117.042 145.331 1.00 93.64 93 MET F CA 1
ATOM 7158 C C . MET D 1 93 ? 173.854 117.352 145.167 1.00 94.76 93 MET F C 1
ATOM 7159 O O . MET D 1 93 ? 173.396 117.620 144.050 1.00 95.13 93 MET F O 1
ATOM 7164 N N . ALA D 1 94 ? 173.088 117.318 146.259 1.00 93.58 94 ALA F N 1
ATOM 7165 C CA . ALA D 1 94 ? 171.684 117.702 146.183 1.00 93.49 94 ALA F CA 1
ATOM 7166 C C . ALA D 1 94 ? 171.537 119.166 145.786 1.00 94.81 94 ALA F C 1
ATOM 7167 O O . ALA D 1 94 ? 170.636 119.524 145.017 1.00 94.18 94 ALA F O 1
ATOM 7169 N N . ASP D 1 95 ? 172.413 120.030 146.306 1.00 94.13 95 ASP F N 1
ATOM 7170 C CA . ASP D 1 95 ? 172.376 121.442 145.935 1.00 92.96 95 ASP F CA 1
ATOM 7171 C C . ASP D 1 95 ? 172.622 121.624 144.442 1.00 91.61 95 ASP F C 1
ATOM 7172 O O . ASP D 1 95 ? 171.920 122.392 143.772 1.00 91.43 95 ASP F O 1
ATOM 7177 N N . VAL D 1 96 ? 173.621 120.924 143.902 1.00 87.34 96 VAL F N 1
ATOM 7178 C CA . VAL D 1 96 ? 173.914 121.039 142.479 1.00 87.53 96 VAL F CA 1
ATOM 7179 C C . VAL D 1 96 ? 172.775 120.461 141.649 1.00 87.62 96 VAL F C 1
ATOM 7180 O O . VAL D 1 96 ? 172.469 120.961 140.562 1.00 88.73 96 VAL F O 1
ATOM 7184 N N . LYS D 1 97 ? 172.136 119.396 142.135 1.00 86.49 97 LYS F N 1
ATOM 7185 C CA . LYS D 1 97 ? 170.981 118.853 141.427 1.00 86.27 97 LYS F CA 1
ATOM 7186 C C . LYS D 1 97 ? 169.845 119.867 141.375 1.00 86.16 97 LYS F C 1
ATOM 7187 O O . LYS D 1 97 ? 169.205 120.045 140.331 1.00 86.34 97 LYS F O 1
ATOM 7193 N N . LYS D 1 98 ? 169.589 120.552 142.489 1.00 85.48 98 LYS F N 1
ATOM 7194 C CA . LYS D 1 98 ? 168.561 121.589 142.489 1.00 86.48 98 LYS F CA 1
ATOM 7195 C C . LYS D 1 98 ? 168.920 122.718 141.530 1.00 86.85 98 LYS F C 1
ATOM 7196 O O . LYS D 1 98 ? 168.064 123.209 140.783 1.00 85.73 98 LYS F O 1
ATOM 7202 N N . LEU D 1 99 ? 170.186 123.141 141.535 1.00 80.09 99 LEU F N 1
ATOM 7203 C CA . LEU D 1 99 ? 170.618 124.199 140.627 1.00 76.58 99 LEU F CA 1
ATOM 7204 C C . LEU D 1 99 ? 170.421 123.786 139.174 1.00 76.25 99 LEU F C 1
ATOM 7205 O O . LEU D 1 99 ? 169.910 124.562 138.359 1.00 74.61 99 LEU F O 1
ATOM 7210 N N . ARG D 1 100 ? 170.815 122.557 138.832 1.00 77.21 100 ARG F N 1
ATOM 7211 C CA . ARG D 1 100 ? 170.619 122.062 137.474 1.00 76.92 100 ARG F CA 1
ATOM 7212 C C . ARG D 1 100 ? 169.140 121.979 137.123 1.00 78.22 100 ARG F C 1
ATOM 7213 O O . ARG D 1 100 ? 168.769 122.147 135.956 1.00 78.05 100 ARG F O 1
ATOM 7221 N N . GLU D 1 101 ? 168.285 121.709 138.109 1.00 81.72 101 GLU F N 1
ATOM 7222 C CA . GLU D 1 101 ? 166.848 121.776 137.868 1.00 81.44 101 GLU F CA 1
ATOM 7223 C C . GLU D 1 101 ? 166.411 123.198 137.539 1.00 81.37 101 GLU F C 1
ATOM 7224 O O . GLU D 1 101 ? 165.577 123.408 136.651 1.00 80.05 101 GLU F O 1
ATOM 7230 N N . SER D 1 102 ? 166.961 124.189 138.246 1.00 79.60 102 SER F N 1
ATOM 7231 C CA . SER D 1 102 ? 166.568 125.574 138.006 1.00 77.61 102 SER F CA 1
ATOM 7232 C C . SER D 1 102 ? 167.000 126.077 136.632 1.00 77.62 102 SER F C 1
ATOM 7233 O O . SER D 1 102 ? 166.426 127.053 136.139 1.00 77.93 102 SER F O 1
ATOM 7236 N N . GLY D 1 103 ? 167.990 125.444 136.007 1.00 72.08 103 GLY F N 1
ATOM 7237 C CA . GLY D 1 103 ? 168.387 125.815 134.662 1.00 71.05 103 GLY F CA 1
ATOM 7238 C C . GLY D 1 103 ? 169.855 126.156 134.495 1.00 72.28 103 GLY F C 1
ATOM 7239 O O . GLY D 1 103 ? 170.263 126.633 133.432 1.00 72.76 103 GLY F O 1
ATOM 7240 N N . LEU D 1 104 ? 170.662 125.910 135.521 1.00 67.48 104 LEU F N 1
ATOM 7241 C CA . LEU D 1 104 ? 172.080 126.242 135.501 1.00 64.50 104 LEU F CA 1
ATOM 7242 C C . LEU D 1 104 ? 172.903 124.981 135.282 1.00 64.99 104 LEU F C 1
ATOM 7243 O O . LEU D 1 104 ? 172.705 123.976 135.972 1.00 67.11 104 LEU F O 1
ATOM 7248 N N . HIS D 1 105 ? 173.825 125.037 134.317 1.00 59.10 105 HIS F N 1
ATOM 7249 C CA . HIS D 1 105 ? 174.661 123.894 133.970 1.00 57.68 105 HIS F CA 1
ATOM 7250 C C . HIS D 1 105 ? 176.135 124.272 133.897 1.00 57.84 105 HIS F C 1
ATOM 7251 O O . HIS D 1 105 ? 176.934 123.526 133.324 1.00 59.70 105 HIS F O 1
ATOM 7258 N N . THR D 1 106 ? 176.511 125.414 134.466 1.00 50.02 106 THR F N 1
ATOM 7259 C CA . THR D 1 106 ? 177.884 125.889 134.414 1.00 50.61 106 THR F CA 1
ATOM 7260 C C . THR D 1 106 ? 178.125 126.780 135.624 1.00 52.89 106 THR F C 1
ATOM 7261 O O . THR D 1 106 ? 177.187 127.316 136.217 1.00 52.67 106 THR F O 1
ATOM 7265 N N . ALA D 1 107 ? 179.398 126.920 135.998 1.00 48.75 107 ALA F N 1
ATOM 7266 C CA . ALA D 1 107 ? 179.746 127.850 137.068 1.00 53.69 107 ALA F CA 1
ATOM 7267 C C . ALA D 1 107 ? 179.578 129.301 136.627 1.00 53.21 107 ALA F C 1
ATOM 7268 O O . ALA D 1 107 ? 179.236 130.163 137.446 1.00 51.62 107 ALA F O 1
ATOM 7270 N N . GLU D 1 108 ? 179.811 129.588 135.343 1.00 51.53 108 GLU F N 1
ATOM 7271 C CA . GLU D 1 108 ? 179.578 130.933 134.826 1.00 48.20 108 GLU F CA 1
ATOM 7272 C C . GLU D 1 108 ? 178.116 131.332 134.975 1.00 46.07 108 GLU F C 1
ATOM 7273 O O . GLU D 1 108 ? 177.809 132.485 135.297 1.00 46.83 108 GLU F O 1
ATOM 7279 N N . ALA D 1 109 ? 177.200 130.387 134.753 1.00 45.33 109 ALA F N 1
ATOM 7280 C CA . ALA D 1 109 ? 175.778 130.685 134.893 1.00 48.02 109 ALA F CA 1
ATOM 7281 C C . ALA D 1 109 ? 175.440 131.127 136.311 1.00 46.89 109 ALA F C 1
ATOM 7282 O O . ALA D 1 109 ? 174.636 132.045 136.506 1.00 49.34 109 ALA F O 1
ATOM 7284 N N . VAL D 1 110 ? 176.031 130.475 137.314 1.00 51.02 110 VAL F N 1
ATOM 7285 C CA . VAL D 1 110 ? 175.795 130.870 138.699 1.00 50.32 110 VAL F CA 1
ATOM 7286 C C . VAL D 1 110 ? 176.462 132.208 138.996 1.00 49.14 110 VAL F C 1
ATOM 7287 O O . VAL D 1 110 ? 175.897 133.054 139.697 1.00 51.18 110 VAL F O 1
ATOM 7291 N N . ALA D 1 111 ? 177.669 132.424 138.466 1.00 48.21 111 ALA F N 1
ATOM 7292 C CA . ALA D 1 111 ? 178.371 133.679 138.721 1.00 47.50 111 ALA F CA 1
ATOM 7293 C C . ALA D 1 111 ? 177.639 134.878 138.128 1.00 49.55 111 ALA F C 1
ATOM 7294 O O . ALA D 1 111 ? 177.678 135.972 138.701 1.00 52.39 111 ALA F O 1
ATOM 7296 N N . TYR D 1 112 ? 176.969 134.701 136.989 1.00 45.15 112 TYR F N 1
ATOM 7297 C CA . TYR D 1 112 ? 176.310 135.810 136.310 1.00 40.80 112 TYR F CA 1
ATOM 7298 C C . TYR D 1 112 ? 174.922 136.121 136.860 1.00 43.38 112 TYR F C 1
ATOM 7299 O O . TYR D 1 112 ? 174.317 137.109 136.433 1.00 44.84 112 TYR F O 1
ATOM 7308 N N . ALA D 1 113 ? 174.406 135.320 137.789 1.00 53.41 113 ALA F N 1
ATOM 7309 C CA . ALA D 1 113 ? 173.036 135.560 138.230 1.00 54.99 113 ALA F CA 1
ATOM 7310 C C . ALA D 1 113 ? 173.009 136.468 139.457 1.00 57.29 113 ALA F C 1
ATOM 7311 O O . ALA D 1 113 ? 173.879 136.365 140.325 1.00 55.42 113 ALA F O 1
ATOM 7313 N N . PRO D 1 114 ? 172.027 137.362 139.545 1.00 68.66 114 PRO F N 1
ATOM 7314 C CA . PRO D 1 114 ? 171.894 138.199 140.741 1.00 68.61 114 PRO F CA 1
ATOM 7315 C C . PRO D 1 114 ? 171.420 137.391 141.941 1.00 70.47 114 PRO F C 1
ATOM 7316 O O . PRO D 1 114 ? 170.774 136.349 141.816 1.00 70.80 114 PRO F O 1
ATOM 7320 N N . ARG D 1 115 ? 171.749 137.904 143.127 1.00 81.84 115 ARG F N 1
ATOM 7321 C CA . ARG D 1 115 ? 171.411 137.200 144.360 1.00 82.26 115 ARG F CA 1
ATOM 7322 C C . ARG D 1 115 ? 169.904 137.028 144.508 1.00 81.40 115 ARG F C 1
ATOM 7323 O O . ARG D 1 115 ? 169.432 135.962 144.919 1.00 81.71 115 ARG F O 1
ATOM 7331 N N . LYS D 1 116 ? 169.133 138.066 144.178 1.00 80.89 116 LYS F N 1
ATOM 7332 C CA . LYS D 1 116 ? 167.680 137.974 144.284 1.00 80.77 116 LYS F CA 1
ATOM 7333 C C . LYS D 1 116 ? 167.127 136.827 143.449 1.00 80.15 116 LYS F C 1
ATOM 7334 O O . LYS D 1 116 ? 166.065 136.283 143.770 1.00 78.96 116 LYS F O 1
ATOM 7340 N N . ASP D 1 117 ? 167.824 136.450 142.377 1.00 83.76 117 ASP F N 1
ATOM 7341 C CA . ASP D 1 117 ? 167.381 135.335 141.548 1.00 83.55 117 ASP F CA 1
ATOM 7342 C C . ASP D 1 117 ? 167.646 133.985 142.203 1.00 84.79 117 ASP F C 1
ATOM 7343 O O . ASP D 1 117 ? 166.895 133.032 141.969 1.00 85.15 117 ASP F O 1
ATOM 7348 N N . LEU D 1 118 ? 168.703 133.878 143.010 1.00 85.61 118 LEU F N 1
ATOM 7349 C CA . LEU D 1 118 ? 169.006 132.606 143.657 1.00 85.90 118 LEU F CA 1
ATOM 7350 C C . LEU D 1 118 ? 168.055 132.314 144.810 1.00 85.65 118 LEU F C 1
ATOM 7351 O O . LEU D 1 118 ? 167.762 131.146 145.083 1.00 84.57 118 LEU F O 1
ATOM 7356 N N . LEU D 1 119 ? 167.549 133.348 145.484 1.00 89.02 119 LEU F N 1
ATOM 7357 C CA . LEU D 1 119 ? 166.620 133.128 146.585 1.00 87.81 119 LEU F CA 1
ATOM 7358 C C . LEU D 1 119 ? 165.226 132.869 146.035 1.00 88.81 119 LEU F C 1
ATOM 7359 O O . LEU D 1 119 ? 164.249 133.479 146.476 1.00 90.21 119 LEU F O 1
ATOM 7364 N N . GLU D 1 120 ? 165.134 131.957 145.074 1.00 92.46 120 GLU F N 1
ATOM 7365 C CA . GLU D 1 120 ? 163.859 131.590 144.480 1.00 92.91 120 GLU F CA 1
ATOM 7366 C C . GLU D 1 120 ? 163.756 130.105 144.175 1.00 93.45 120 GLU F C 1
ATOM 7367 O O . GLU D 1 120 ? 162.740 129.679 143.617 1.00 92.83 120 GLU F O 1
ATOM 7373 N N . ILE D 1 121 ? 164.765 129.310 144.515 1.00 95.04 121 ILE F N 1
ATOM 7374 C CA . ILE D 1 121 ? 164.754 127.871 144.291 1.00 95.36 121 ILE F CA 1
ATOM 7375 C C . ILE D 1 121 ? 164.464 127.194 145.622 1.00 95.85 121 ILE F C 1
ATOM 7376 O O . ILE D 1 121 ? 165.260 127.295 146.564 1.00 94.96 121 ILE F O 1
ATOM 7381 N N . LYS D 1 122 ? 163.327 126.510 145.703 1.00 99.01 122 LYS F N 1
ATOM 7382 C CA . LYS D 1 122 ? 162.970 125.768 146.906 1.00 98.81 122 LYS F CA 1
ATOM 7383 C C . LYS D 1 122 ? 164.119 124.869 147.336 1.00 98.78 122 LYS F C 1
ATOM 7384 O O . LYS D 1 122 ? 164.515 123.958 146.604 1.00 98.18 122 LYS F O 1
ATOM 7390 N N . GLY D 1 123 ? 164.648 125.124 148.529 1.00 96.49 123 GLY F N 1
ATOM 7391 C CA . GLY D 1 123 ? 165.821 124.440 149.038 1.00 96.06 123 GLY F CA 1
ATOM 7392 C C . GLY D 1 123 ? 167.019 125.339 149.251 1.00 96.97 123 GLY F C 1
ATOM 7393 O O . GLY D 1 123 ? 167.957 124.947 149.960 1.00 97.79 123 GLY F O 1
ATOM 7394 N N . ILE D 1 124 ? 167.024 126.530 148.656 1.00 97.05 124 ILE F N 1
ATOM 7395 C CA . ILE D 1 124 ? 168.054 127.540 148.874 1.00 97.48 124 ILE F CA 1
ATOM 7396 C C . ILE D 1 124 ? 167.370 128.748 149.496 1.00 98.08 124 ILE F C 1
ATOM 7397 O O . ILE D 1 124 ? 166.474 129.342 148.882 1.00 97.86 124 ILE F O 1
ATOM 7402 N N . SER D 1 125 ? 167.782 129.110 150.710 1.00 98.07 125 SER F N 1
ATOM 7403 C CA . SER D 1 125 ? 167.096 130.146 151.472 1.00 98.81 125 SER F CA 1
ATOM 7404 C C . SER D 1 125 ? 167.954 131.386 151.684 1.00 98.09 125 SER F C 1
ATOM 7405 O O . SER D 1 125 ? 167.570 132.480 151.263 1.00 97.96 125 SER F O 1
ATOM 7408 N N . GLU D 1 126 ? 169.113 131.241 152.320 1.00 96.54 126 GLU F N 1
ATOM 7409 C CA . GLU D 1 126 ? 169.998 132.358 152.623 1.00 95.73 126 GLU F CA 1
ATOM 7410 C C . GLU D 1 126 ? 171.232 131.797 153.312 1.00 97.30 126 GLU F C 1
ATOM 7411 O O . GLU D 1 126 ? 171.210 130.687 153.850 1.00 97.21 126 GLU F O 1
ATOM 7417 N N . ALA D 1 127 ? 172.314 132.571 153.274 1.00 97.36 127 ALA F N 1
ATOM 7418 C CA . ALA D 1 127 ? 173.568 132.174 153.901 1.00 97.04 127 ALA F CA 1
ATOM 7419 C C . ALA D 1 127 ? 174.212 131.037 153.117 1.00 97.01 127 ALA F C 1
ATOM 7420 O O . ALA D 1 127 ? 175.356 130.656 153.384 1.00 98.06 127 ALA F O 1
ATOM 7422 N N . LYS D 1 128 ? 173.483 130.502 152.142 1.00 95.79 128 LYS F N 1
ATOM 7423 C CA . LYS D 1 128 ? 173.997 129.540 151.177 1.00 95.36 128 LYS F CA 1
ATOM 7424 C C . LYS D 1 128 ? 174.130 130.133 149.786 1.00 96.35 128 LYS F C 1
ATOM 7425 O O . LYS D 1 128 ? 175.123 129.880 149.102 1.00 95.67 128 LYS F O 1
ATOM 7431 N N . ALA D 1 129 ? 173.148 130.930 149.359 1.00 93.77 129 ALA F N 1
ATOM 7432 C CA . ALA D 1 129 ? 173.308 131.709 148.139 1.00 92.13 129 ALA F CA 1
ATOM 7433 C C . ALA D 1 129 ? 174.506 132.641 148.248 1.00 91.85 129 ALA F C 1
ATOM 7434 O O . ALA D 1 129 ? 175.197 132.898 147.256 1.00 92.34 129 ALA F O 1
ATOM 7436 N N . ASP D 1 130 ? 174.769 133.154 149.452 1.00 92.54 130 ASP F N 1
ATOM 7437 C CA . ASP D 1 130 ? 175.954 133.972 149.677 1.00 93.29 130 ASP F CA 1
ATOM 7438 C C . ASP D 1 130 ? 177.236 133.154 149.632 1.00 92.82 130 ASP F C 1
ATOM 7439 O O . ASP D 1 130 ? 178.313 133.723 149.429 1.00 91.92 130 ASP F O 1
ATOM 7444 N N . LYS D 1 131 ? 177.149 131.837 149.823 1.00 91.64 131 LYS F N 1
ATOM 7445 C CA . LYS D 1 131 ? 178.331 130.992 149.705 1.00 91.69 131 LYS F CA 1
ATOM 7446 C C . LYS D 1 131 ? 178.613 130.648 148.248 1.00 91.08 131 LYS F C 1
ATOM 7447 O O . LYS D 1 131 ? 179.735 130.835 147.762 1.00 89.85 131 LYS F O 1
ATOM 7453 N N . LEU D 1 132 ? 177.593 130.170 147.529 1.00 85.61 132 LEU F N 1
ATOM 7454 C CA . LEU D 1 132 ? 177.762 129.864 146.113 1.00 84.04 132 LEU F CA 1
ATOM 7455 C C . LEU D 1 132 ? 178.233 131.081 145.332 1.00 84.03 132 LEU F C 1
ATOM 7456 O O . LEU D 1 132 ? 178.867 130.935 144.283 1.00 84.33 132 LEU F O 1
ATOM 7461 N N . LEU D 1 133 ? 177.923 132.285 145.815 1.00 81.98 133 LEU F N 1
ATOM 7462 C CA . LEU D 1 133 ? 178.408 133.491 145.155 1.00 80.58 133 LEU F CA 1
ATOM 7463 C C . LEU D 1 133 ? 179.889 133.718 145.429 1.00 81.13 133 LEU F C 1
ATOM 7464 O O . LEU D 1 133 ? 180.640 134.099 144.524 1.00 81.07 133 LEU F O 1
ATOM 7469 N N . ASN D 1 134 ? 180.331 133.494 146.670 1.00 85.40 134 ASN F N 1
ATOM 7470 C CA . ASN D 1 134 ? 181.749 133.651 146.983 1.00 84.36 134 ASN F CA 1
ATOM 7471 C C . ASN D 1 134 ? 182.585 132.644 146.205 1.00 84.90 134 ASN F C 1
ATOM 7472 O O . ASN D 1 134 ? 183.633 132.985 145.645 1.00 82.97 134 ASN F O 1
ATOM 7477 N N . GLU D 1 135 ? 182.137 131.393 146.170 1.00 86.05 135 GLU F N 1
ATOM 7478 C CA . GLU D 1 135 ? 182.653 130.441 145.204 1.00 85.03 135 GLU F CA 1
ATOM 7479 C C . GLU D 1 135 ? 182.153 130.815 143.811 1.00 86.22 135 GLU F C 1
ATOM 7480 O O . GLU D 1 135 ? 181.127 131.478 143.648 1.00 87.98 135 GLU F O 1
ATOM 7486 N N . ALA D 1 136 ? 182.896 130.395 142.796 1.00 75.97 136 ALA F N 1
ATOM 7487 C CA . ALA D 1 136 ? 182.670 130.710 141.391 1.00 75.32 136 ALA F CA 1
ATOM 7488 C C . ALA D 1 136 ? 183.116 132.126 141.043 1.00 71.54 136 ALA F C 1
ATOM 7489 O O . ALA D 1 136 ? 183.152 132.466 139.863 1.00 73.14 136 ALA F O 1
ATOM 7491 N N . ALA D 1 137 ? 183.470 132.958 142.018 1.00 70.08 137 ALA F N 1
ATOM 7492 C CA . ALA D 1 137 ? 184.189 134.191 141.735 1.00 69.51 137 ALA F CA 1
ATOM 7493 C C . ALA D 1 137 ? 185.691 133.983 141.801 1.00 71.36 137 ALA F C 1
ATOM 7494 O O . ALA D 1 137 ? 186.443 134.680 141.110 1.00 70.72 137 ALA F O 1
ATOM 7496 N N . ARG D 1 138 ? 186.138 133.028 142.621 1.00 77.26 138 ARG F N 1
ATOM 7497 C CA . ARG D 1 138 ? 187.525 132.588 142.586 1.00 76.95 138 ARG F CA 1
ATOM 7498 C C . ARG D 1 138 ? 187.848 131.830 141.306 1.00 75.06 138 ARG F C 1
ATOM 7499 O O . ARG D 1 138 ? 189.013 131.792 140.899 1.00 75.77 138 ARG F O 1
ATOM 7507 N N . LEU D 1 139 ? 186.845 131.234 140.663 1.00 66.89 139 LEU F N 1
ATOM 7508 C CA . LEU D 1 139 ? 187.051 130.495 139.424 1.00 67.44 139 LEU F CA 1
ATOM 7509 C C . LEU D 1 139 ? 186.795 131.346 138.184 1.00 67.16 139 LEU F C 1
ATOM 7510 O O . LEU D 1 139 ? 187.488 131.185 137.174 1.00 66.35 139 LEU F O 1
ATOM 7515 N N . VAL D 1 140 ? 185.823 132.248 138.236 1.00 60.67 140 VAL F N 1
ATOM 7516 C CA . VAL D 1 140 ? 185.430 133.077 137.100 1.00 58.62 140 VAL F CA 1
ATOM 7517 C C . VAL D 1 140 ? 185.793 134.525 137.415 1.00 57.51 140 VAL F C 1
ATOM 7518 O O . VAL D 1 140 ? 185.241 135.102 138.360 1.00 60.32 140 VAL F O 1
ATOM 7522 N N . PRO D 1 141 ? 186.693 135.150 136.657 1.00 55.69 141 PRO F N 1
ATOM 7523 C CA . PRO D 1 141 ? 187.102 136.526 136.976 1.00 56.25 141 PRO F CA 1
ATOM 7524 C C . PRO D 1 141 ? 186.007 137.542 136.681 1.00 54.97 141 PRO F C 1
ATOM 7525 O O . PRO D 1 141 ? 185.291 137.442 135.683 1.00 54.98 141 PRO F O 1
ATOM 7529 N N . MET D 1 142 ? 185.888 138.535 137.569 1.00 49.36 142 MET F N 1
ATOM 7530 C CA . MET D 1 142 ? 184.964 139.659 137.388 1.00 45.30 142 MET F CA 1
ATOM 7531 C C . MET D 1 142 ? 185.638 140.916 137.941 1.00 45.34 142 MET F C 1
ATOM 7532 O O . MET D 1 142 ? 185.470 141.257 139.113 1.00 51.22 142 MET F O 1
ATOM 7537 N N . GLY D 1 143 ? 186.361 141.621 137.086 1.00 35.33 143 GLY F N 1
ATOM 7538 C CA . GLY D 1 143 ? 187.101 142.780 137.532 1.00 28.66 143 GLY F CA 1
ATOM 7539 C C . GLY D 1 143 ? 187.680 143.553 136.371 1.00 27.30 143 GLY F C 1
ATOM 7540 O O . GLY D 1 143 ? 187.290 143.359 135.220 1.00 38.15 143 GLY F O 1
ATOM 7541 N N . PHE D 1 144 ? 188.624 144.434 136.688 1.00 19.20 144 PHE F N 1
ATOM 7542 C CA . PHE D 1 144 ? 189.233 145.315 135.701 1.00 22.43 144 PHE F CA 1
ATOM 7543 C C . PHE D 1 144 ? 190.474 144.673 135.091 1.00 26.38 144 PHE F C 1
ATOM 7544 O O . PHE D 1 144 ? 191.230 143.981 135.776 1.00 32.36 144 PHE F O 1
ATOM 7552 N N . VAL D 1 145 ? 190.678 144.911 133.794 1.00 25.51 145 VAL F N 1
ATOM 7553 C CA . VAL D 1 145 ? 191.905 144.548 133.098 1.00 24.82 145 VAL F CA 1
ATOM 7554 C C . VAL D 1 145 ? 192.337 145.727 132.236 1.00 25.65 145 VAL F C 1
ATOM 7555 O O . VAL D 1 145 ? 191.642 146.737 132.125 1.00 33.02 145 VAL F O 1
ATOM 7559 N N . THR D 1 146 ? 193.509 145.587 131.629 1.00 22.31 146 THR F N 1
ATOM 7560 C CA . THR D 1 146 ? 194.003 146.546 130.655 1.00 21.03 146 THR F CA 1
ATOM 7561 C C . THR D 1 146 ? 193.340 146.306 129.297 1.00 27.12 146 THR F C 1
ATOM 7562 O O . THR D 1 146 ? 192.866 145.210 128.993 1.00 33.93 146 THR F O 1
ATOM 7566 N N . ALA D 1 147 ? 193.293 147.361 128.480 1.00 25.28 147 ALA F N 1
ATOM 7567 C CA . ALA D 1 147 ? 192.739 147.229 127.137 1.00 26.97 147 ALA F CA 1
ATOM 7568 C C . ALA D 1 147 ? 193.659 146.450 126.205 1.00 26.54 147 ALA F C 1
ATOM 7569 O O . ALA D 1 147 ? 193.179 145.872 125.224 1.00 28.07 147 ALA F O 1
ATOM 7571 N N . ALA D 1 148 ? 194.964 146.423 126.485 1.00 32.18 148 ALA F N 1
ATOM 7572 C CA . ALA D 1 148 ? 195.888 145.628 125.682 1.00 27.43 148 ALA F CA 1
ATOM 7573 C C . ALA D 1 148 ? 195.637 144.131 125.855 1.00 34.01 148 ALA F C 1
ATOM 7574 O O . ALA D 1 148 ? 195.682 143.372 124.881 1.00 37.00 148 ALA F O 1
ATOM 7576 N N . ASP D 1 149 ? 195.362 143.688 127.085 1.00 30.91 149 ASP F N 1
ATOM 7577 C CA . ASP D 1 149 ? 195.019 142.287 127.304 1.00 30.82 149 ASP F CA 1
ATOM 7578 C C . ASP D 1 149 ? 193.737 141.907 126.575 1.00 37.19 149 ASP F C 1
ATOM 7579 O O . ASP D 1 149 ? 193.653 140.831 125.968 1.00 41.31 149 ASP F O 1
ATOM 7584 N N . PHE D 1 150 ? 192.721 142.771 126.635 1.00 29.21 150 PHE F N 1
ATOM 7585 C CA . PHE D 1 150 ? 191.476 142.500 125.924 1.00 29.72 150 PHE F CA 1
ATOM 7586 C C . PHE D 1 150 ? 191.708 142.450 124.420 1.00 30.24 150 PHE F C 1
ATOM 7587 O O . PHE D 1 150 ? 191.139 141.602 123.723 1.00 27.77 150 PHE F O 1
ATOM 7595 N N . HIS D 1 151 ? 192.541 143.354 123.902 1.00 31.26 151 HIS F N 1
ATOM 7596 C CA . HIS D 1 151 ? 192.876 143.334 122.483 1.00 28.58 151 HIS F CA 1
ATOM 7597 C C . HIS D 1 151 ? 193.554 142.026 122.094 1.00 35.65 151 HIS F C 1
ATOM 7598 O O . HIS D 1 151 ? 193.239 141.440 121.053 1.00 40.54 151 HIS F O 1
ATOM 7605 N N . MET D 1 152 ? 194.494 141.552 122.917 1.00 42.17 152 MET F N 1
ATOM 7606 C CA . MET D 1 152 ? 195.165 140.293 122.608 1.00 41.65 152 MET F CA 1
ATOM 7607 C C . MET D 1 152 ? 194.193 139.120 122.645 1.00 40.93 152 MET F C 1
ATOM 7608 O O . MET D 1 152 ? 194.261 138.221 121.799 1.00 42.30 152 MET F O 1
ATOM 7613 N N . ARG D 1 153 ? 193.286 139.104 123.623 1.00 39.24 153 ARG F N 1
ATOM 7614 C CA . ARG D 1 153 ? 192.327 138.007 123.712 1.00 37.79 153 ARG F CA 1
ATOM 7615 C C . ARG D 1 153 ? 191.359 138.009 122.534 1.00 39.00 153 ARG F C 1
ATOM 7616 O O . ARG D 1 153 ? 191.002 136.944 122.019 1.00 43.12 153 ARG F O 1
ATOM 7624 N N . ARG D 1 154 ? 190.915 139.189 122.095 1.00 41.98 154 ARG F N 1
ATOM 7625 C CA . ARG D 1 154 ? 189.922 139.248 121.029 1.00 39.42 154 ARG F CA 1
ATOM 7626 C C . ARG D 1 154 ? 190.469 138.789 119.684 1.00 41.63 154 ARG F C 1
ATOM 7627 O O . ARG D 1 154 ? 189.684 138.412 118.810 1.00 43.09 154 ARG F O 1
ATOM 7635 N N . SER D 1 155 ? 191.784 138.810 119.493 1.00 45.57 155 SER F N 1
ATOM 7636 C CA . SER D 1 155 ? 192.379 138.394 118.229 1.00 44.61 155 SER F CA 1
ATOM 7637 C C . SER D 1 155 ? 192.391 136.882 118.046 1.00 46.01 155 SER F C 1
ATOM 7638 O O . SER D 1 155 ? 193.020 136.395 117.103 1.00 51.85 155 SER F O 1
ATOM 7641 N N . GLU D 1 156 ? 191.712 136.135 118.913 1.00 45.32 156 GLU F N 1
ATOM 7642 C CA . GLU D 1 156 ? 191.658 134.684 118.821 1.00 45.88 156 GLU F CA 1
ATOM 7643 C C . GLU D 1 156 ? 190.269 134.151 118.494 1.00 48.38 156 GLU F C 1
ATOM 7644 O O . GLU D 1 156 ? 190.104 132.932 118.379 1.00 48.70 156 GLU F O 1
ATOM 7650 N N . LEU D 1 157 ? 189.271 135.019 118.343 1.00 44.62 157 LEU F N 1
ATOM 7651 C CA . LEU D 1 157 ? 187.924 134.573 118.016 1.00 39.31 157 LEU F CA 1
ATOM 7652 C C . LEU D 1 157 ? 187.865 134.028 116.592 1.00 41.41 157 LEU F C 1
ATOM 7653 O O . LEU D 1 157 ? 188.650 134.412 115.721 1.00 42.40 157 LEU F O 1
ATOM 7658 N N . ILE D 1 158 ? 186.916 133.130 116.360 1.00 37.52 158 ILE F N 1
ATOM 7659 C CA . ILE D 1 158 ? 186.752 132.451 115.079 1.00 39.84 158 ILE F CA 1
ATOM 7660 C C . ILE D 1 158 ? 185.618 133.106 114.301 1.00 40.83 158 ILE F C 1
ATOM 7661 O O . ILE D 1 158 ? 184.612 133.528 114.883 1.00 41.96 158 ILE F O 1
ATOM 7666 N N . CYS D 1 159 ? 185.782 133.197 112.981 1.00 38.51 159 CYS F N 1
ATOM 7667 C CA . CYS D 1 159 ? 184.759 133.713 112.079 1.00 36.20 159 CYS F CA 1
ATOM 7668 C C . CYS D 1 159 ? 184.428 132.654 111.037 1.00 37.37 159 CYS F C 1
ATOM 7669 O O . CYS D 1 159 ? 185.333 132.043 110.462 1.00 42.44 159 CYS F O 1
ATOM 7672 N N . LEU D 1 160 ? 183.136 132.452 110.784 1.00 32.72 160 LEU F N 1
ATOM 7673 C CA . LEU D 1 160 ? 182.654 131.386 109.911 1.00 32.28 160 LEU F CA 1
ATOM 7674 C C . LEU D 1 160 ? 182.353 131.932 108.520 1.00 32.03 160 LEU F C 1
ATOM 7675 O O . LEU D 1 160 ? 181.701 132.971 108.383 1.00 35.85 160 LEU F O 1
ATOM 7680 N N . THR D 1 161 ? 182.824 131.225 107.494 1.00 33.25 161 THR F N 1
ATOM 7681 C CA . THR D 1 161 ? 182.637 131.665 106.118 1.00 31.51 161 THR F CA 1
ATOM 7682 C C . THR D 1 161 ? 181.190 131.474 105.665 1.00 36.68 161 THR F C 1
ATOM 7683 O O . THR D 1 161 ? 180.501 130.539 106.080 1.00 37.42 161 THR F O 1
ATOM 7687 N N . THR D 1 162 ? 180.732 132.386 104.804 1.00 36.80 162 THR F N 1
ATOM 7688 C CA . THR D 1 162 ? 179.374 132.359 104.274 1.00 34.13 162 THR F CA 1
ATOM 7689 C C . THR D 1 162 ? 179.261 131.661 102.925 1.00 38.06 162 THR F C 1
ATOM 7690 O O . THR D 1 162 ? 178.143 131.491 102.430 1.00 41.25 162 THR F O 1
ATOM 7694 N N . GLY D 1 163 ? 180.376 131.254 102.322 1.00 35.84 163 GLY F N 1
ATOM 7695 C CA . GLY D 1 163 ? 180.369 130.661 101.004 1.00 35.32 163 GLY F CA 1
ATOM 7696 C C . GLY D 1 163 ? 180.572 131.630 99.858 1.00 35.64 163 GLY F C 1
ATOM 7697 O O . GLY D 1 163 ? 180.764 131.184 98.721 1.00 38.62 163 GLY F O 1
ATOM 7698 N N . SER D 1 164 ? 180.551 132.935 100.117 1.00 32.24 164 SER F N 1
ATOM 7699 C CA . SER D 1 164 ? 180.702 133.956 99.089 1.00 34.57 164 SER F CA 1
ATOM 7700 C C . SER D 1 164 ? 181.875 134.862 99.442 1.00 38.13 164 SER F C 1
ATOM 7701 O O . SER D 1 164 ? 181.987 135.320 100.583 1.00 38.51 164 SER F O 1
ATOM 7704 N N . LYS D 1 165 ? 182.747 135.117 98.462 1.00 39.58 165 LYS F N 1
ATOM 7705 C CA . LYS D 1 165 ? 183.905 135.975 98.700 1.00 39.34 165 LYS F CA 1
ATOM 7706 C C . LYS D 1 165 ? 183.489 137.409 99.005 1.00 40.35 165 LYS F C 1
ATOM 7707 O O . LYS D 1 165 ? 184.021 138.031 99.932 1.00 42.83 165 LYS F O 1
ATOM 7713 N N . ASN D 1 166 ? 182.544 137.952 98.234 1.00 34.89 166 ASN F N 1
ATOM 7714 C CA . ASN D 1 166 ? 182.131 139.339 98.427 1.00 36.57 166 ASN F CA 1
ATOM 7715 C C . ASN D 1 166 ? 181.523 139.550 99.809 1.00 36.66 166 ASN F C 1
ATOM 7716 O O . ASN D 1 166 ? 181.813 140.549 100.477 1.00 41.55 166 ASN F O 1
ATOM 7721 N N . LEU D 1 167 ? 180.674 138.622 100.252 1.00 32.09 167 LEU F N 1
ATOM 7722 C CA . LEU D 1 167 ? 180.056 138.755 101.567 1.00 34.06 167 LEU F CA 1
ATOM 7723 C C . LEU D 1 167 ? 181.097 138.688 102.678 1.00 37.73 167 LEU F C 1
ATOM 7724 O O . LEU D 1 167 ? 181.047 139.472 103.633 1.00 36.96 167 LEU F O 1
ATOM 7729 N N . ASP D 1 168 ? 182.046 137.755 102.571 1.00 34.98 168 ASP F N 1
ATOM 7730 C CA . ASP D 1 168 ? 183.094 137.648 103.581 1.00 33.17 168 ASP F CA 1
ATOM 7731 C C . ASP D 1 168 ? 183.940 138.914 103.631 1.00 37.28 168 ASP F C 1
ATOM 7732 O O . ASP D 1 168 ? 184.292 139.391 104.716 1.00 37.01 168 ASP F O 1
ATOM 7737 N N . THR D 1 169 ? 184.275 139.473 102.466 1.00 36.36 169 THR F N 1
ATOM 7738 C CA . THR D 1 169 ? 185.031 140.722 102.439 1.00 34.68 169 THR F CA 1
ATOM 7739 C C . THR D 1 169 ? 184.243 141.861 103.075 1.00 36.81 169 THR F C 1
ATOM 7740 O O . THR D 1 169 ? 184.802 142.674 103.819 1.00 39.57 169 THR F O 1
ATOM 7744 N N . LEU D 1 170 ? 182.940 141.936 102.792 1.00 36.74 170 LEU F N 1
ATOM 7745 C CA . LEU D 1 170 ? 182.111 142.993 103.360 1.00 27.95 170 LEU F CA 1
ATOM 7746 C C . LEU D 1 170 ? 181.953 142.852 104.870 1.00 28.50 170 LEU F C 1
ATOM 7747 O O . LEU D 1 170 ? 181.805 143.859 105.570 1.00 24.20 170 LEU F O 1
ATOM 7752 N N . LEU D 1 171 ? 181.967 141.627 105.389 1.00 29.29 171 LEU F N 1
ATOM 7753 C CA . LEU D 1 171 ? 181.784 141.397 106.817 1.00 27.50 171 LEU F CA 1
ATOM 7754 C C . LEU D 1 171 ? 183.087 141.436 107.605 1.00 34.47 171 LEU F C 1
ATOM 7755 O O . LEU D 1 171 ? 183.056 141.281 108.828 1.00 34.40 171 LEU F O 1
ATOM 7760 N N . GLY D 1 172 ? 184.222 141.640 106.943 1.00 34.40 172 GLY F N 1
ATOM 7761 C CA . GLY D 1 172 ? 185.496 141.623 107.631 1.00 25.58 172 GLY F CA 1
ATOM 7762 C C . GLY D 1 172 ? 185.990 140.250 108.018 1.00 34.37 172 GLY F C 1
ATOM 7763 O O . GLY D 1 172 ? 186.807 140.135 108.933 1.00 35.48 172 GLY F O 1
ATOM 7764 N N . GLY D 1 173 ? 185.518 139.201 107.346 1.00 37.76 173 GLY F N 1
ATOM 7765 C CA . GLY D 1 173 ? 185.942 137.848 107.645 1.00 33.04 173 GLY F CA 1
ATOM 7766 C C . GLY D 1 173 ? 184.826 136.821 107.659 1.00 36.64 173 GLY F C 1
ATOM 7767 O O . GLY D 1 173 ? 185.047 135.665 107.291 1.00 40.08 173 GLY F O 1
ATOM 7768 N N . GLY D 1 174 ? 183.630 137.219 108.074 1.00 36.10 174 GLY F N 1
ATOM 7769 C CA . GLY D 1 174 ? 182.503 136.318 108.154 1.00 30.19 174 GLY F CA 1
ATOM 7770 C C . GLY D 1 174 ? 181.702 136.574 109.412 1.00 29.58 174 GLY F C 1
ATOM 7771 O O . GLY D 1 174 ? 181.769 137.652 109.998 1.00 41.87 174 GLY F O 1
ATOM 7772 N N . VAL D 1 175 ? 180.934 135.568 109.819 1.00 22.91 175 VAL F N 1
ATOM 7773 C CA . VAL D 1 175 ? 180.117 135.656 111.025 1.00 29.09 175 VAL F CA 1
ATOM 7774 C C . VAL D 1 175 ? 180.984 135.333 112.235 1.00 26.64 175 VAL F C 1
ATOM 7775 O O . VAL D 1 175 ? 181.669 134.306 112.265 1.00 31.65 175 VAL F O 1
ATOM 7779 N N . GLU D 1 176 ? 180.952 136.204 113.239 1.00 23.99 176 GLU F N 1
ATOM 7780 C CA . GLU D 1 176 ? 181.869 136.115 114.367 1.00 30.35 176 GLU F CA 1
ATOM 7781 C C . GLU D 1 176 ? 181.181 135.545 115.600 1.00 24.71 176 GLU F C 1
ATOM 7782 O O . GLU D 1 176 ? 180.038 135.892 115.907 1.00 23.79 176 GLU F O 1
ATOM 7788 N N . THR D 1 177 ? 181.893 134.667 116.301 1.00 22.41 177 THR F N 1
ATOM 7789 C CA . THR D 1 177 ? 181.376 134.051 117.513 1.00 24.39 177 THR F CA 1
ATOM 7790 C C . THR D 1 177 ? 181.360 135.047 118.668 1.00 24.08 177 THR F C 1
ATOM 7791 O O . THR D 1 177 ? 182.222 135.922 118.778 1.00 29.40 177 THR F O 1
ATOM 7795 N N . GLY D 1 178 ? 180.361 134.908 119.535 1.00 20.85 178 GLY F N 1
ATOM 7796 C CA . GLY D 1 178 ? 180.249 135.720 120.727 1.00 19.32 178 GLY F CA 1
ATOM 7797 C C . GLY D 1 178 ? 179.223 136.836 120.680 1.00 24.43 178 GLY F C 1
ATOM 7798 O O . GLY D 1 178 ? 178.973 137.453 121.720 1.00 27.19 178 GLY F O 1
ATOM 7799 N N . SER D 1 179 ? 178.619 137.117 119.525 1.00 22.75 179 SER F N 1
ATOM 7800 C CA . SER D 1 179 ? 177.678 138.230 119.396 1.00 14.90 179 SER F CA 1
ATOM 7801 C C . SER D 1 179 ? 176.446 137.757 118.626 1.00 11.12 179 SER F C 1
ATOM 7802 O O . SER D 1 179 ? 176.302 136.573 118.314 1.00 17.19 179 SER F O 1
ATOM 7805 N N . ILE D 1 180 ? 175.549 138.695 118.312 1.00 20.16 180 ILE F N 1
ATOM 7806 C CA . ILE D 1 180 ? 174.270 138.402 117.669 1.00 10.39 180 ILE F CA 1
ATOM 7807 C C . ILE D 1 180 ? 174.174 139.159 116.347 1.00 8.60 180 ILE F C 1
ATOM 7808 O O . ILE D 1 180 ? 174.392 140.379 116.296 1.00 13.85 180 ILE F O 1
ATOM 7813 N N . THR D 1 181 ? 173.839 138.431 115.283 1.00 10.56 181 THR F N 1
ATOM 7814 C CA . THR D 1 181 ? 173.614 138.983 113.954 1.00 8.36 181 THR F CA 1
ATOM 7815 C C . THR D 1 181 ? 172.155 138.794 113.553 1.00 11.76 181 THR F C 1
ATOM 7816 O O . THR D 1 181 ? 171.578 137.727 113.774 1.00 11.61 181 THR F O 1
ATOM 7820 N N . GLU D 1 182 ? 171.562 139.830 112.961 1.00 12.54 182 GLU F N 1
ATOM 7821 C CA . GLU D 1 182 ? 170.176 139.805 112.511 1.00 5.16 182 GLU F CA 1
ATOM 7822 C C . GLU D 1 182 ? 170.106 140.074 111.013 1.00 6.28 182 GLU F C 1
ATOM 7823 O O . GLU D 1 182 ? 170.782 140.970 110.503 1.00 12.98 182 GLU F O 1
ATOM 7829 N N . LEU D 1 183 ? 169.295 139.279 110.313 1.00 8.03 183 LEU F N 1
ATOM 7830 C CA . LEU D 1 183 ? 169.055 139.424 108.881 1.00 9.61 183 LEU F CA 1
ATOM 7831 C C . LEU D 1 183 ? 167.583 139.736 108.651 1.00 6.27 183 LEU F C 1
ATOM 7832 O O . LEU D 1 183 ? 166.713 139.046 109.190 1.00 15.08 183 LEU F O 1
ATOM 7837 N N . PHE D 1 184 ? 167.296 140.768 107.855 1.00 6.78 184 PHE F N 1
ATOM 7838 C CA . PHE D 1 184 ? 165.905 141.114 107.585 1.00 8.71 184 PHE F CA 1
ATOM 7839 C C . PHE D 1 184 ? 165.707 141.451 106.111 1.00 4.80 184 PHE F C 1
ATOM 7840 O O . PHE D 1 184 ? 166.635 141.882 105.420 1.00 12.98 184 PHE F O 1
ATOM 7848 N N . GLY D 1 185 ? 164.482 141.240 105.645 1.00 8.92 185 GLY F N 1
ATOM 7849 C CA . GLY D 1 185 ? 164.129 141.486 104.261 1.00 11.33 185 GLY F CA 1
ATOM 7850 C C . GLY D 1 185 ? 162.725 140.999 103.969 1.00 13.50 185 GLY F C 1
ATOM 7851 O O . GLY D 1 185 ? 162.059 140.400 104.817 1.00 13.55 185 GLY F O 1
ATOM 7852 N N . GLU D 1 186 ? 162.286 141.270 102.741 1.00 23.72 186 GLU F N 1
ATOM 7853 C CA . GLU D 1 186 ? 160.966 140.854 102.285 1.00 18.25 186 GLU F CA 1
ATOM 7854 C C . GLU D 1 186 ? 161.000 139.400 101.805 1.00 22.74 186 GLU F C 1
ATOM 7855 O O . GLU D 1 186 ? 162.024 138.718 101.878 1.00 27.23 186 GLU F O 1
ATOM 7861 N N . PHE D 1 187 ? 159.867 138.914 101.304 1.00 13.18 187 PHE F N 1
ATOM 7862 C CA . PHE D 1 187 ? 159.721 137.489 101.025 1.00 18.13 187 PHE F CA 1
ATOM 7863 C C . PHE D 1 187 ? 160.637 137.036 99.888 1.00 14.78 187 PHE F C 1
ATOM 7864 O O . PHE D 1 187 ? 160.901 137.779 98.941 1.00 14.65 187 PHE F O 1
ATOM 7872 N N . ARG D 1 188 ? 161.144 135.805 100.023 1.00 17.12 188 ARG F N 1
ATOM 7873 C CA . ARG D 1 188 ? 162.043 135.145 99.065 1.00 15.90 188 ARG F CA 1
ATOM 7874 C C . ARG D 1 188 ? 163.301 135.965 98.762 1.00 20.51 188 ARG F C 1
ATOM 7875 O O . ARG D 1 188 ? 163.813 135.951 97.643 1.00 25.50 188 ARG F O 1
ATOM 7883 N N . THR D 1 189 ? 163.839 136.646 99.773 1.00 16.62 189 THR F N 1
ATOM 7884 C CA . THR D 1 189 ? 165.074 137.404 99.602 1.00 20.67 189 THR F CA 1
ATOM 7885 C C . THR D 1 189 ? 166.327 136.609 99.960 1.00 21.39 189 THR F C 1
ATOM 7886 O O . THR D 1 189 ? 167.434 137.129 99.795 1.00 22.91 189 THR F O 1
ATOM 7890 N N . GLY D 1 190 ? 166.187 135.378 100.437 1.00 13.09 190 GLY F N 1
ATOM 7891 C CA . GLY D 1 190 ? 167.324 134.517 100.685 1.00 9.72 190 GLY F CA 1
ATOM 7892 C C . GLY D 1 190 ? 167.757 134.354 102.126 1.00 13.82 190 GLY F C 1
ATOM 7893 O O . GLY D 1 190 ? 168.882 133.907 102.360 1.00 21.66 190 GLY F O 1
ATOM 7894 N N . LYS D 1 191 ? 166.908 134.697 103.095 1.00 14.72 191 LYS F N 1
ATOM 7895 C CA . LYS D 1 191 ? 167.311 134.613 104.495 1.00 7.22 191 LYS F CA 1
ATOM 7896 C C . LYS D 1 191 ? 167.515 133.167 104.941 1.00 11.91 191 LYS F C 1
ATOM 7897 O O . LYS D 1 191 ? 168.419 132.881 105.732 1.00 21.28 191 LYS F O 1
ATOM 7903 N N . SER D 1 192 ? 166.691 132.239 104.447 1.00 13.18 192 SER F N 1
ATOM 7904 C CA . SER D 1 192 ? 166.774 130.848 104.889 1.00 14.89 192 SER F CA 1
ATOM 7905 C C . SER D 1 192 ? 167.885 130.063 104.192 1.00 17.27 192 SER F C 1
ATOM 7906 O O . SER D 1 192 ? 168.471 129.157 104.798 1.00 16.59 192 SER F O 1
ATOM 7909 N N . GLN D 1 193 ? 168.185 130.382 102.931 1.00 19.87 193 GLN F N 1
ATOM 7910 C CA . GLN D 1 193 ? 169.253 129.677 102.228 1.00 20.63 193 GLN F CA 1
ATOM 7911 C C . GLN D 1 193 ? 170.606 129.910 102.897 1.00 23.70 193 GLN F C 1
ATOM 7912 O O . GLN D 1 193 ? 171.426 128.987 102.998 1.00 23.52 193 GLN F O 1
ATOM 7918 N N . LEU D 1 194 ? 170.859 131.137 103.360 1.00 18.03 194 LEU F N 1
ATOM 7919 C CA . LEU D 1 194 ? 172.110 131.423 104.056 1.00 20.68 194 LEU F CA 1
ATOM 7920 C C . LEU D 1 194 ? 172.205 130.656 105.371 1.00 19.66 194 LEU F C 1
ATOM 7921 O O . LEU D 1 194 ? 173.281 130.172 105.734 1.00 21.00 194 LEU F O 1
ATOM 7926 N N . CYS D 1 195 ? 171.096 130.545 106.104 1.00 20.83 195 CYS F N 1
ATOM 7927 C CA . CYS D 1 195 ? 171.094 129.734 107.318 1.00 16.18 195 CYS F CA 1
ATOM 7928 C C . CYS D 1 195 ? 171.405 128.274 107.004 1.00 21.43 195 CYS F C 1
ATOM 7929 O O . CYS D 1 195 ? 172.163 127.621 107.731 1.00 23.55 195 CYS F O 1
ATOM 7932 N N . HIS D 1 196 ? 170.835 127.748 105.918 1.00 22.03 196 HIS F N 1
ATOM 7933 C CA . HIS D 1 196 ? 171.132 126.370 105.530 1.00 18.15 196 HIS F CA 1
ATOM 7934 C C . HIS D 1 196 ? 172.612 126.191 105.201 1.00 26.66 196 HIS F C 1
ATOM 7935 O O . HIS D 1 196 ? 173.222 125.187 105.582 1.00 25.00 196 HIS F O 1
ATOM 7942 N N . THR D 1 197 ? 173.205 127.149 104.482 1.00 22.80 197 THR F N 1
ATOM 7943 C CA . THR D 1 197 ? 174.629 127.056 104.157 1.00 21.60 197 THR F CA 1
ATOM 7944 C C . THR D 1 197 ? 175.502 127.139 105.409 1.00 24.92 197 THR F C 1
ATOM 7945 O O . THR D 1 197 ? 176.484 126.393 105.546 1.00 23.96 197 THR F O 1
ATOM 7949 N N . LEU D 1 198 ? 175.168 128.047 106.329 1.00 22.40 198 LEU F N 1
ATOM 7950 C CA . LEU D 1 198 ? 175.928 128.158 107.568 1.00 20.45 198 LEU F CA 1
ATOM 7951 C C . LEU D 1 198 ? 175.822 126.891 108.403 1.00 23.71 198 LEU F C 1
ATOM 7952 O O . LEU D 1 198 ? 176.776 126.525 109.097 1.00 24.54 198 LEU F O 1
ATOM 7957 N N . ALA D 1 199 ? 174.676 126.208 108.352 1.00 29.92 199 ALA F N 1
ATOM 7958 C CA . ALA D 1 199 ? 174.528 124.959 109.090 1.00 23.27 199 ALA F CA 1
ATOM 7959 C C . ALA D 1 199 ? 175.514 123.890 108.632 1.00 26.46 199 ALA F C 1
ATOM 7960 O O . ALA D 1 199 ? 175.757 122.931 109.371 1.00 31.69 199 ALA F O 1
ATOM 7962 N N . VAL D 1 200 ? 176.086 124.026 107.440 1.00 29.69 200 VAL F N 1
ATOM 7963 C CA . VAL D 1 200 ? 177.099 123.098 106.958 1.00 31.09 200 VAL F CA 1
ATOM 7964 C C . VAL D 1 200 ? 178.508 123.647 107.153 1.00 32.95 200 VAL F C 1
ATOM 7965 O O . VAL D 1 200 ? 179.404 122.911 107.564 1.00 33.90 200 VAL F O 1
ATOM 7969 N N . THR D 1 201 ? 178.736 124.935 106.871 1.00 35.09 201 THR F N 1
ATOM 7970 C CA . THR D 1 201 ? 180.106 125.445 106.960 1.00 32.73 201 THR F CA 1
ATOM 7971 C C . THR D 1 201 ? 180.669 125.431 108.378 1.00 34.69 201 THR F C 1
ATOM 7972 O O . THR D 1 201 ? 181.884 125.580 108.536 1.00 40.52 201 THR F O 1
ATOM 7976 N N . CYS D 1 202 ? 179.839 125.250 109.402 1.00 34.44 202 CYS F N 1
ATOM 7977 C CA . CYS D 1 202 ? 180.322 125.255 110.777 1.00 33.27 202 CYS F CA 1
ATOM 7978 C C . CYS D 1 202 ? 180.875 123.906 111.225 1.00 39.57 202 CYS F C 1
ATOM 7979 O O . CYS D 1 202 ? 181.330 123.792 112.367 1.00 38.80 202 CYS F O 1
ATOM 7982 N N . GLN D 1 203 ? 180.848 122.888 110.365 1.00 47.02 203 GLN F N 1
ATOM 7983 C CA . GLN D 1 203 ? 181.358 121.566 110.699 1.00 44.67 203 GLN F CA 1
ATOM 7984 C C . GLN D 1 203 ? 182.743 121.286 110.129 1.00 43.42 203 GLN F C 1
ATOM 7985 O O . GLN D 1 203 ? 183.342 120.266 110.482 1.00 46.66 203 GLN F O 1
ATOM 7991 N N . ILE D 1 204 ? 183.265 122.152 109.266 1.00 43.17 204 ILE F N 1
ATOM 7992 C CA . ILE D 1 204 ? 184.515 121.875 108.563 1.00 44.72 204 ILE F CA 1
ATOM 7993 C C . ILE D 1 204 ? 185.695 122.451 109.340 1.00 48.05 204 ILE F C 1
ATOM 7994 O O . ILE D 1 204 ? 185.498 123.231 110.281 1.00 50.55 204 ILE F O 1
ATOM 7999 N N . PRO D 1 205 ? 186.929 122.089 108.992 1.00 53.53 205 PRO F N 1
ATOM 8000 C CA . PRO D 1 205 ? 188.080 122.478 109.815 1.00 51.82 205 PRO F CA 1
ATOM 8001 C C . PRO D 1 205 ? 188.360 123.974 109.762 1.00 51.85 205 PRO F C 1
ATOM 8002 O O . PRO D 1 205 ? 188.028 124.671 108.802 1.00 54.01 205 PRO F O 1
ATOM 8006 N N . LEU D 1 206 ? 189.009 124.459 110.826 1.00 51.22 206 LEU F N 1
ATOM 8007 C CA . LEU D 1 206 ? 189.356 125.875 110.920 1.00 52.56 206 LEU F CA 1
ATOM 8008 C C . LEU D 1 206 ? 190.290 126.321 109.806 1.00 52.81 206 LEU F C 1
ATOM 8009 O O . LEU D 1 206 ? 190.393 127.524 109.545 1.00 53.59 206 LEU F O 1
ATOM 8014 N N . ASP D 1 207 ? 190.971 125.384 109.146 1.00 57.62 207 ASP F N 1
ATOM 8015 C CA . ASP D 1 207 ? 191.938 125.753 108.120 1.00 58.42 207 ASP F CA 1
ATOM 8016 C C . ASP D 1 207 ? 191.272 126.480 106.957 1.00 57.67 207 ASP F C 1
ATOM 8017 O O . ASP D 1 207 ? 191.844 127.423 106.399 1.00 60.54 207 ASP F O 1
ATOM 8022 N N . ILE D 1 208 ? 190.071 126.051 106.570 1.00 55.85 208 ILE F N 1
ATOM 8023 C CA . ILE D 1 208 ? 189.372 126.634 105.430 1.00 54.86 208 ILE F CA 1
ATOM 8024 C C . ILE D 1 208 ? 188.230 127.549 105.861 1.00 54.57 208 ILE F C 1
ATOM 8025 O O . ILE D 1 208 ? 187.470 128.023 105.013 1.00 55.30 208 ILE F O 1
ATOM 8030 N N . GLY D 1 209 ? 188.087 127.805 107.159 1.00 51.14 209 GLY F N 1
ATOM 8031 C CA . GLY D 1 209 ? 187.081 128.736 107.631 1.00 48.57 209 GLY F CA 1
ATOM 8032 C C . GLY D 1 209 ? 185.888 128.092 108.306 1.00 50.03 209 GLY F C 1
ATOM 8033 O O . GLY D 1 209 ? 184.774 128.613 108.228 1.00 51.45 209 GLY F O 1
ATOM 8034 N N . GLY D 1 210 ? 186.103 126.959 108.974 1.00 41.68 210 GLY F N 1
ATOM 8035 C CA . GLY D 1 210 ? 185.051 126.265 109.680 1.00 42.50 210 GLY F CA 1
ATOM 8036 C C . GLY D 1 210 ? 185.143 126.453 111.184 1.00 42.78 210 GLY F C 1
ATOM 8037 O O . GLY D 1 210 ? 185.954 127.222 111.701 1.00 47.37 210 GLY F O 1
ATOM 8038 N N . GLY D 1 211 ? 184.290 125.721 111.894 1.00 39.83 211 GLY F N 1
ATOM 8039 C CA . GLY D 1 211 ? 184.256 125.806 113.340 1.00 40.19 211 GLY F CA 1
ATOM 8040 C C . GLY D 1 211 ? 184.383 124.473 114.050 1.00 45.00 211 GLY F C 1
ATOM 8041 O O . GLY D 1 211 ? 184.567 124.434 115.270 1.00 47.00 211 GLY F O 1
ATOM 8042 N N . GLU D 1 212 ? 184.275 123.378 113.302 1.00 47.65 212 GLU F N 1
ATOM 8043 C CA . GLU D 1 212 ? 184.417 122.022 113.833 1.00 45.44 212 GLU F CA 1
ATOM 8044 C C . GLU D 1 212 ? 183.471 121.780 115.011 1.00 45.83 212 GLU F C 1
ATOM 8045 O O . GLU D 1 212 ? 183.888 121.486 116.131 1.00 46.37 212 GLU F O 1
ATOM 8051 N N . GLY D 1 213 ? 182.179 121.889 114.734 1.00 39.56 213 GLY F N 1
ATOM 8052 C CA . GLY D 1 213 ? 181.184 121.720 115.767 1.00 36.30 213 GLY F CA 1
ATOM 8053 C C . GLY D 1 213 ? 179.833 121.365 115.189 1.00 39.34 213 GLY F C 1
ATOM 8054 O O . GLY D 1 213 ? 179.698 121.087 113.997 1.00 45.09 213 GLY F O 1
ATOM 8055 N N . LYS D 1 214 ? 178.829 121.377 116.057 1.00 38.69 214 LYS F N 1
ATOM 8056 C CA . LYS D 1 214 ? 177.464 121.020 115.704 1.00 39.22 214 LYS F CA 1
ATOM 8057 C C . LYS D 1 214 ? 176.588 122.265 115.611 1.00 38.53 214 LYS F C 1
ATOM 8058 O O . LYS D 1 214 ? 176.985 123.369 115.991 1.00 37.24 214 LYS F O 1
ATOM 8064 N N . CYS D 1 215 ? 175.374 122.068 115.099 1.00 36.32 215 CYS F N 1
ATOM 8065 C CA . CYS D 1 215 ? 174.411 123.141 114.900 1.00 24.66 215 CYS F CA 1
ATOM 8066 C C . CYS D 1 215 ? 173.098 122.805 115.593 1.00 28.86 215 CYS F C 1
ATOM 8067 O O . CYS D 1 215 ? 172.644 121.656 115.568 1.00 33.42 215 CYS F O 1
ATOM 8070 N N . LEU D 1 216 ? 172.505 123.819 116.216 1.00 27.55 216 LEU F N 1
ATOM 8071 C CA . LEU D 1 216 ? 171.195 123.738 116.850 1.00 29.27 216 LEU F CA 1
ATOM 8072 C C . LEU D 1 216 ? 170.240 124.648 116.082 1.00 30.48 216 LEU F C 1
ATOM 8073 O O . LEU D 1 216 ? 170.514 125.842 115.928 1.00 33.83 216 LEU F O 1
ATOM 8078 N N . TYR D 1 217 ? 169.122 124.092 115.613 1.00 21.27 217 TYR F N 1
ATOM 8079 C CA . TYR D 1 217 ? 168.246 124.766 114.657 1.00 19.86 217 TYR F CA 1
ATOM 8080 C C . TYR D 1 217 ? 166.811 124.747 115.172 1.00 22.22 217 TYR F C 1
ATOM 8081 O O . TYR D 1 217 ? 166.186 123.683 115.248 1.00 20.56 217 TYR F O 1
ATOM 8090 N N . ILE D 1 218 ? 166.285 125.927 115.498 1.00 21.12 218 ILE F N 1
ATOM 8091 C CA . ILE D 1 218 ? 164.917 126.097 115.976 1.00 21.62 218 ILE F CA 1
ATOM 8092 C C . ILE D 1 218 ? 164.093 126.730 114.863 1.00 25.15 218 ILE F C 1
ATOM 8093 O O . ILE D 1 218 ? 164.489 127.752 114.293 1.00 31.69 218 ILE F O 1
ATOM 8098 N N . ASP D 1 219 ? 162.950 126.122 114.555 1.00 23.89 219 ASP F N 1
ATOM 8099 C CA . ASP D 1 219 ? 162.093 126.537 113.452 1.00 22.74 219 ASP F CA 1
ATOM 8100 C C . ASP D 1 219 ? 160.727 126.937 113.994 1.00 26.63 219 ASP F C 1
ATOM 8101 O O . ASP D 1 219 ? 160.135 126.204 114.789 1.00 32.59 219 ASP F O 1
ATOM 8106 N N . THR D 1 220 ? 160.232 128.100 113.569 1.00 18.71 220 THR F N 1
ATOM 8107 C CA . THR D 1 220 ? 158.908 128.562 113.962 1.00 19.16 220 THR F CA 1
ATOM 8108 C C . THR D 1 220 ? 157.966 128.771 112.785 1.00 20.78 220 THR F C 1
ATOM 8109 O O . THR D 1 220 ? 156.815 129.164 113.000 1.00 27.19 220 THR F O 1
ATOM 8113 N N . GLU D 1 221 ? 158.409 128.519 111.553 1.00 23.54 221 GLU F N 1
ATOM 8114 C CA . GLU D 1 221 ? 157.577 128.714 110.375 1.00 22.64 221 GLU F CA 1
ATOM 8115 C C . GLU D 1 221 ? 157.339 127.447 109.564 1.00 26.51 221 GLU F C 1
ATOM 8116 O O . GLU D 1 221 ? 156.405 127.426 108.757 1.00 31.52 221 GLU F O 1
ATOM 8122 N N . GLY D 1 222 ? 158.148 126.405 109.748 1.00 26.88 222 GLY F N 1
ATOM 8123 C CA . GLY D 1 222 ? 157.983 125.156 109.029 1.00 19.44 222 GLY F CA 1
ATOM 8124 C C . GLY D 1 222 ? 158.635 125.107 107.662 1.00 24.52 222 GLY F C 1
ATOM 8125 O O . GLY D 1 222 ? 158.072 124.525 106.733 1.00 31.88 222 GLY F O 1
ATOM 8126 N N . THR D 1 223 ? 159.826 125.693 107.519 1.00 25.85 223 THR F N 1
ATOM 8127 C CA . THR D 1 223 ? 160.498 125.780 106.225 1.00 22.33 223 THR F CA 1
ATOM 8128 C C . THR D 1 223 ? 161.831 125.036 106.175 1.00 25.35 223 THR F C 1
ATOM 8129 O O . THR D 1 223 ? 162.545 125.146 105.173 1.00 25.97 223 THR F O 1
ATOM 8133 N N . PHE D 1 224 ? 162.180 124.280 107.213 1.00 21.74 224 PHE F N 1
ATOM 8134 C CA . PHE D 1 224 ? 163.434 123.533 107.230 1.00 18.76 224 PHE F CA 1
ATOM 8135 C C . PHE D 1 224 ? 163.377 122.358 106.253 1.00 24.09 224 PHE F C 1
ATOM 8136 O O . PHE D 1 224 ? 162.436 121.562 106.281 1.00 26.82 224 PHE F O 1
ATOM 8144 N N . ARG D 1 225 ? 164.389 122.244 105.394 1.00 21.55 225 ARG F N 1
ATOM 8145 C CA . ARG D 1 225 ? 164.423 121.223 104.344 1.00 25.92 225 ARG F CA 1
ATOM 8146 C C . ARG D 1 225 ? 165.754 120.477 104.353 1.00 27.01 225 ARG F C 1
ATOM 8147 O O . ARG D 1 225 ? 166.764 120.999 103.849 1.00 35.13 225 ARG F O 1
ATOM 8155 N N . PRO D 1 226 ? 165.797 119.253 104.889 1.00 32.61 226 PRO F N 1
ATOM 8156 C CA . PRO D 1 226 ? 167.067 118.507 104.927 1.00 32.35 226 PRO F CA 1
ATOM 8157 C C . PRO D 1 226 ? 167.619 118.132 103.558 1.00 34.59 226 PRO F C 1
ATOM 8158 O O . PRO D 1 226 ? 168.787 117.735 103.478 1.00 37.55 226 PRO F O 1
ATOM 8162 N N . VAL D 1 227 ? 166.832 118.231 102.486 1.00 35.32 227 VAL F N 1
ATOM 8163 C CA . VAL D 1 227 ? 167.336 117.868 101.164 1.00 29.71 227 VAL F CA 1
ATOM 8164 C C . VAL D 1 227 ? 168.313 118.898 100.604 1.00 33.70 227 VAL F C 1
ATOM 8165 O O . VAL D 1 227 ? 169.094 118.568 99.704 1.00 33.72 227 VAL F O 1
ATOM 8169 N N . ARG D 1 228 ? 168.289 120.138 101.098 1.00 31.25 228 ARG F N 1
ATOM 8170 C CA . ARG D 1 228 ? 169.282 121.121 100.675 1.00 31.02 228 ARG F CA 1
ATOM 8171 C C . ARG D 1 228 ? 170.635 120.876 101.333 1.00 32.28 228 ARG F C 1
ATOM 8172 O O . ARG D 1 228 ? 171.678 121.141 100.720 1.00 33.79 228 ARG F O 1
ATOM 8180 N N . LEU D 1 229 ? 170.632 120.362 102.567 1.00 30.43 229 LEU F N 1
ATOM 8181 C CA . LEU D 1 229 ? 171.881 120.078 103.265 1.00 28.00 229 LEU F CA 1
ATOM 8182 C C . LEU D 1 229 ? 172.700 119.019 102.538 1.00 31.99 229 LEU F C 1
ATOM 8183 O O . LEU D 1 229 ? 173.928 119.108 102.490 1.00 36.35 229 LEU F O 1
ATOM 8188 N N . VAL D 1 230 ? 172.045 117.999 101.980 1.00 35.33 230 VAL F N 1
ATOM 8189 C CA . VAL D 1 230 ? 172.775 116.952 101.267 1.00 33.16 230 VAL F CA 1
ATOM 8190 C C . VAL D 1 230 ? 173.542 117.548 100.091 1.00 36.53 230 VAL F C 1
ATOM 8191 O O . VAL D 1 230 ? 174.746 117.306 99.917 1.00 41.63 230 VAL F O 1
ATOM 8195 N N . SER D 1 231 ? 172.857 118.353 99.277 1.00 33.09 231 SER F N 1
ATOM 8196 C CA . SER D 1 231 ? 173.503 118.974 98.125 1.00 33.16 231 SER F CA 1
ATOM 8197 C C . SER D 1 231 ? 174.624 119.908 98.554 1.00 39.45 231 SER F C 1
ATOM 8198 O O . SER D 1 231 ? 175.697 119.922 97.941 1.00 38.64 231 SER F O 1
ATOM 8201 N N . ILE D 1 232 ? 174.394 120.709 99.598 1.00 39.56 232 ILE F N 1
ATOM 8202 C CA . ILE D 1 232 ? 175.418 121.659 100.023 1.00 38.47 232 ILE F CA 1
ATOM 8203 C C . ILE D 1 232 ? 176.641 120.927 100.567 1.00 41.11 232 ILE F C 1
ATOM 8204 O O . ILE D 1 232 ? 177.783 121.297 100.272 1.00 43.22 232 ILE F O 1
ATOM 8209 N N . ALA D 1 233 ? 176.427 119.878 101.365 1.00 39.62 233 ALA F N 1
ATOM 8210 C CA . ALA D 1 233 ? 177.540 119.128 101.934 1.00 41.27 233 ALA F CA 1
ATOM 8211 C C . ALA D 1 233 ? 178.332 118.393 100.864 1.00 43.22 233 ALA F C 1
ATOM 8212 O O . ALA D 1 233 ? 179.549 118.236 101.000 1.00 44.88 233 ALA F O 1
ATOM 8214 N N . GLN D 1 234 ? 177.673 117.935 99.797 1.00 47.88 234 GLN F N 1
ATOM 8215 C CA . GLN D 1 234 ? 178.422 117.293 98.724 1.00 48.07 234 GLN F CA 1
ATOM 8216 C C . GLN D 1 234 ? 179.435 118.234 98.080 1.00 48.57 234 GLN F C 1
ATOM 8217 O O . GLN D 1 234 ? 180.377 117.762 97.435 1.00 53.33 234 GLN F O 1
ATOM 8223 N N . ARG D 1 235 ? 179.269 119.547 98.239 1.00 43.71 235 ARG F N 1
ATOM 8224 C CA . ARG D 1 235 ? 180.178 120.516 97.632 1.00 44.43 235 ARG F CA 1
ATOM 8225 C C . ARG D 1 235 ? 181.413 120.795 98.481 1.00 46.60 235 ARG F C 1
ATOM 8226 O O . ARG D 1 235 ? 182.450 121.190 97.937 1.00 46.82 235 ARG F O 1
ATOM 8234 N N . PHE D 1 236 ? 181.333 120.601 99.795 1.00 45.53 236 PHE F N 1
ATOM 8235 C CA . PHE D 1 236 ? 182.443 120.881 100.694 1.00 45.27 236 PHE F CA 1
ATOM 8236 C C . PHE D 1 236 ? 183.203 119.626 101.105 1.00 48.37 236 PHE F C 1
ATOM 8237 O O . PHE D 1 236 ? 184.021 119.684 102.027 1.00 48.36 236 PHE F O 1
ATOM 8245 N N . GLY D 1 237 ? 182.951 118.496 100.449 1.00 53.15 237 GLY F N 1
ATOM 8246 C CA . GLY D 1 237 ? 183.679 117.278 100.750 1.00 53.92 237 GLY F CA 1
ATOM 8247 C C . GLY D 1 237 ? 183.296 116.601 102.046 1.00 54.33 237 GLY F C 1
ATOM 8248 O O . GLY D 1 237 ? 184.156 116.010 102.704 1.00 56.05 237 GLY F O 1
ATOM 8249 N N . LEU D 1 238 ? 182.029 116.668 102.433 1.00 52.30 238 LEU F N 1
ATOM 8250 C CA . LEU D 1 238 ? 181.545 116.017 103.640 1.00 52.50 238 LEU F CA 1
ATOM 8251 C C . LEU D 1 238 ? 180.746 114.767 103.289 1.00 56.10 238 LEU F C 1
ATOM 8252 O O . LEU D 1 238 ? 180.162 114.664 102.207 1.00 56.54 238 LEU F O 1
ATOM 8257 N N . ASP D 1 239 ? 180.735 113.812 104.212 1.00 62.25 239 ASP F N 1
ATOM 8258 C CA . ASP D 1 239 ? 179.901 112.627 104.059 1.00 62.04 239 ASP F CA 1
ATOM 8259 C C . ASP D 1 239 ? 178.471 112.956 104.473 1.00 63.34 239 ASP F C 1
ATOM 8260 O O . ASP D 1 239 ? 178.254 113.396 105.607 1.00 62.66 239 ASP F O 1
ATOM 8265 N N . PRO D 1 240 ? 177.478 112.757 103.602 1.00 62.83 240 PRO F N 1
ATOM 8266 C CA . PRO D 1 240 ? 176.126 113.261 103.910 1.00 61.36 240 PRO F CA 1
ATOM 8267 C C . PRO D 1 240 ? 175.536 112.720 105.202 1.00 60.87 240 PRO F C 1
ATOM 8268 O O . PRO D 1 240 ? 174.856 113.463 105.921 1.00 62.29 240 PRO F O 1
ATOM 8272 N N . ASP D 1 241 ? 175.764 111.444 105.520 1.00 60.55 241 ASP F N 1
ATOM 8273 C CA . ASP D 1 241 ? 175.183 110.878 106.734 1.00 61.77 241 ASP F CA 1
ATOM 8274 C C . ASP D 1 241 ? 175.755 111.538 107.984 1.00 62.31 241 ASP F C 1
ATOM 8275 O O . ASP D 1 241 ? 175.016 111.843 108.929 1.00 60.87 241 ASP F O 1
ATOM 8280 N N . ASP D 1 242 ? 177.069 111.766 108.005 1.00 63.57 242 ASP F N 1
ATOM 8281 C CA . ASP D 1 242 ? 177.678 112.467 109.130 1.00 64.03 242 ASP F CA 1
ATOM 8282 C C . ASP D 1 242 ? 177.156 113.894 109.238 1.00 61.79 242 ASP F C 1
ATOM 8283 O O . ASP D 1 242 ? 176.897 114.386 110.341 1.00 60.99 242 ASP F O 1
ATOM 8288 N N . ALA D 1 243 ? 176.994 114.573 108.101 1.00 54.28 243 ALA F N 1
ATOM 8289 C CA . ALA D 1 243 ? 176.456 115.929 108.120 1.00 51.67 243 ALA F CA 1
ATOM 8290 C C . ALA D 1 243 ? 175.045 115.956 108.693 1.00 52.33 243 ALA F C 1
ATOM 8291 O O . ALA D 1 243 ? 174.704 116.846 109.480 1.00 51.21 243 ALA F O 1
ATOM 8293 N N . LEU D 1 244 ? 174.208 114.988 108.311 1.00 48.18 244 LEU F N 1
ATOM 8294 C CA . LEU D 1 244 ? 172.836 114.967 108.806 1.00 47.69 244 LEU F CA 1
ATOM 8295 C C . LEU D 1 244 ? 172.767 114.588 110.281 1.00 48.90 244 LEU F C 1
ATOM 8296 O O . LEU D 1 244 ? 171.887 115.071 110.999 1.00 48.51 244 LEU F O 1
ATOM 8301 N N . ASN D 1 245 ? 173.674 113.732 110.752 1.00 51.77 245 ASN F N 1
ATOM 8302 C CA . ASN D 1 245 ? 173.648 113.320 112.151 1.00 49.21 245 ASN F CA 1
ATOM 8303 C C . ASN D 1 245 ? 174.152 114.393 113.109 1.00 50.33 245 ASN F C 1
ATOM 8304 O O . ASN D 1 245 ? 173.913 114.279 114.315 1.00 50.15 245 ASN F O 1
ATOM 8309 N N . ASN D 1 246 ? 174.828 115.428 112.611 1.00 47.77 246 ASN F N 1
ATOM 8310 C CA . ASN D 1 246 ? 175.456 116.442 113.448 1.00 44.21 246 ASN F CA 1
ATOM 8311 C C . ASN D 1 246 ? 174.622 117.714 113.586 1.00 45.43 246 ASN F C 1
ATOM 8312 O O . ASN D 1 246 ? 175.142 118.732 114.049 1.00 42.01 246 ASN F O 1
ATOM 8317 N N . VAL D 1 247 ? 173.350 117.686 113.194 1.00 38.15 247 VAL F N 1
ATOM 8318 C CA . VAL D 1 247 ? 172.457 118.834 113.312 1.00 35.04 247 VAL F CA 1
ATOM 8319 C C . VAL D 1 247 ? 171.279 118.437 114.190 1.00 34.27 247 VAL F C 1
ATOM 8320 O O . VAL D 1 247 ? 170.644 117.404 113.951 1.00 34.87 247 VAL F O 1
ATOM 8324 N N . ALA D 1 248 ? 170.989 119.249 115.204 1.00 29.73 248 ALA F N 1
ATOM 8325 C CA . ALA D 1 248 ? 169.830 119.037 116.060 1.00 29.16 248 ALA F CA 1
ATOM 8326 C C . ALA D 1 248 ? 168.732 120.022 115.678 1.00 32.66 248 ALA F C 1
ATOM 8327 O O . ALA D 1 248 ? 169.000 121.207 115.468 1.00 35.43 248 ALA F O 1
ATOM 8329 N N . TYR D 1 249 ? 167.499 119.525 115.581 1.00 23.86 249 TYR F N 1
ATOM 8330 C CA . TYR D 1 249 ? 166.387 120.281 115.020 1.00 25.07 249 TYR F CA 1
ATOM 8331 C C . TYR D 1 249 ? 165.189 120.254 115.959 1.00 20.77 249 TYR F C 1
ATOM 8332 O O . TYR D 1 249 ? 164.875 119.216 116.544 1.00 29.16 249 TYR F O 1
ATOM 8341 N N . ALA D 1 250 ? 164.519 121.398 116.096 1.00 24.62 250 ALA F N 1
ATOM 8342 C CA . ALA D 1 250 ? 163.298 121.477 116.887 1.00 21.30 250 ALA F CA 1
ATOM 8343 C C . ALA D 1 250 ? 162.307 122.435 116.239 1.00 23.26 250 ALA F C 1
ATOM 8344 O O . ALA D 1 250 ? 162.693 123.403 115.579 1.00 29.16 250 ALA F O 1
ATOM 8346 N N . ARG D 1 251 ? 161.021 122.153 116.442 1.00 25.82 251 ARG F N 1
ATOM 8347 C CA . ARG D 1 251 ? 159.923 122.973 115.948 1.00 25.43 251 ARG F CA 1
ATOM 8348 C C . ARG D 1 251 ? 159.131 123.527 117.125 1.00 22.11 251 ARG F C 1
ATOM 8349 O O . ARG D 1 251 ? 158.889 122.820 118.105 1.00 31.50 251 ARG F O 1
ATOM 8357 N N . ALA D 1 252 ? 158.732 124.793 117.028 1.00 22.41 252 ALA F N 1
ATOM 8358 C CA . ALA D 1 252 ? 158.031 125.482 118.101 1.00 21.64 252 ALA F CA 1
ATOM 8359 C C . ALA D 1 252 ? 156.620 125.847 117.660 1.00 21.36 252 ALA F C 1
ATOM 8360 O O . ALA D 1 252 ? 156.369 126.108 116.481 1.00 23.24 252 ALA F O 1
ATOM 8362 N N . TYR D 1 253 ? 155.695 125.868 118.624 1.00 23.32 253 TYR F N 1
ATOM 8363 C CA . TYR D 1 253 ? 154.288 126.103 118.337 1.00 16.47 253 TYR F CA 1
ATOM 8364 C C . TYR D 1 253 ? 153.697 127.335 119.010 1.00 20.63 253 TYR F C 1
ATOM 8365 O O . TYR D 1 253 ? 152.636 127.793 118.577 1.00 21.88 253 TYR F O 1
ATOM 8374 N N . ASN D 1 254 ? 154.339 127.885 120.037 1.00 18.09 254 ASN F N 1
ATOM 8375 C CA . ASN D 1 254 ? 153.925 129.163 120.607 1.00 20.17 254 ASN F CA 1
ATOM 8376 C C . ASN D 1 254 ? 155.112 129.755 121.362 1.00 23.88 254 ASN F C 1
ATOM 8377 O O . ASN D 1 254 ? 156.172 129.136 121.472 1.00 27.98 254 ASN F O 1
ATOM 8382 N N . ALA D 1 255 ? 154.928 130.974 121.876 1.00 19.18 255 ALA F N 1
ATOM 8383 C CA . ALA D 1 255 ? 156.048 131.727 122.441 1.00 24.96 255 ALA F CA 1
ATOM 8384 C C . ALA D 1 255 ? 156.604 131.073 123.704 1.00 28.01 255 ALA F C 1
ATOM 8385 O O . ALA D 1 255 ? 157.823 131.070 123.919 1.00 27.31 255 ALA F O 1
ATOM 8387 N N . ASP D 1 256 ? 155.732 130.529 124.559 1.00 29.87 256 ASP F N 1
ATOM 8388 C CA . ASP D 1 256 ? 156.199 129.866 125.776 1.00 24.39 256 ASP F CA 1
ATOM 8389 C C . ASP D 1 256 ? 157.062 128.651 125.454 1.00 27.57 256 ASP F C 1
ATOM 8390 O O . ASP D 1 256 ? 158.099 128.430 126.088 1.00 28.53 256 ASP F O 1
ATOM 8395 N N . HIS D 1 257 ? 156.643 127.848 124.475 1.00 17.96 257 HIS F N 1
ATOM 8396 C CA . HIS D 1 257 ? 157.442 126.711 124.029 1.00 18.21 257 HIS F CA 1
ATOM 8397 C C . HIS D 1 257 ? 158.799 127.171 123.497 1.00 21.81 257 HIS F C 1
ATOM 8398 O O . HIS D 1 257 ? 159.841 126.562 123.790 1.00 24.56 257 HIS F O 1
ATOM 8405 N N . GLN D 1 258 ? 158.795 128.256 122.719 1.00 25.21 258 GLN F N 1
ATOM 8406 C CA . GLN D 1 258 ? 160.025 128.820 122.174 1.00 24.01 258 GLN F CA 1
ATOM 8407 C C . GLN D 1 258 ? 160.991 129.208 123.286 1.00 20.16 258 GLN F C 1
ATOM 8408 O O . GLN D 1 258 ? 162.189 128.914 123.214 1.00 21.75 258 GLN F O 1
ATOM 8414 N N . LEU D 1 259 ? 160.486 129.869 124.331 1.00 20.87 259 LEU F N 1
ATOM 8415 C CA . LEU D 1 259 ? 161.341 130.204 125.467 1.00 21.48 259 LEU F CA 1
ATOM 8416 C C . LEU D 1 259 ? 161.830 128.951 126.192 1.00 24.50 259 LEU F C 1
ATOM 8417 O O . LEU D 1 259 ? 163.004 128.867 126.571 1.00 25.95 259 LEU F O 1
ATOM 8422 N N . ARG D 1 260 ? 160.951 127.962 126.380 1.00 31.27 260 ARG F N 1
ATOM 8423 C CA . ARG D 1 260 ? 161.311 126.768 127.142 1.00 24.00 260 ARG F CA 1
ATOM 8424 C C . ARG D 1 260 ? 162.429 125.969 126.479 1.00 27.60 260 ARG F C 1
ATOM 8425 O O . ARG D 1 260 ? 163.244 125.355 127.175 1.00 28.83 260 ARG F O 1
ATOM 8433 N N . LEU D 1 261 ? 162.486 125.955 125.145 1.00 26.54 261 LEU F N 1
ATOM 8434 C CA . LEU D 1 261 ? 163.493 125.134 124.468 1.00 25.31 261 LEU F CA 1
ATOM 8435 C C . LEU D 1 261 ? 164.937 125.536 124.800 1.00 27.68 261 LEU F C 1
ATOM 8436 O O . LEU D 1 261 ? 165.860 124.732 124.596 1.00 30.23 261 LEU F O 1
ATOM 8441 N N . LEU D 1 262 ? 165.159 126.750 125.316 1.00 30.19 262 LEU F N 1
ATOM 8442 C CA . LEU D 1 262 ? 166.525 127.218 125.555 1.00 29.31 262 LEU F CA 1
ATOM 8443 C C . LEU D 1 262 ? 167.201 126.487 126.716 1.00 32.27 262 LEU F C 1
ATOM 8444 O O . LEU D 1 262 ? 168.425 126.302 126.699 1.00 31.88 262 LEU F O 1
ATOM 8449 N N . ASP D 1 263 ? 166.437 126.076 127.732 1.00 34.78 263 ASP F N 1
ATOM 8450 C CA . ASP D 1 263 ? 167.017 125.296 128.825 1.00 33.69 263 ASP F CA 1
ATOM 8451 C C . ASP D 1 263 ? 167.546 123.955 128.330 1.00 37.95 263 ASP F C 1
ATOM 8452 O O . ASP D 1 263 ? 168.646 123.527 128.711 1.00 40.40 263 ASP F O 1
ATOM 8457 N N . ALA D 1 264 ? 166.776 123.279 127.476 1.00 32.58 264 ALA F N 1
ATOM 8458 C CA . ALA D 1 264 ? 167.258 122.046 126.868 1.00 31.33 264 ALA F CA 1
ATOM 8459 C C . ALA D 1 264 ? 168.484 122.309 126.006 1.00 32.68 264 ALA F C 1
ATOM 8460 O O . ALA D 1 264 ? 169.421 121.500 125.981 1.00 38.23 264 ALA F O 1
ATOM 8462 N N . ALA D 1 265 ? 168.493 123.433 125.285 1.00 33.21 265 ALA F N 1
ATOM 8463 C CA . ALA D 1 265 ? 169.676 123.788 124.505 1.00 35.75 265 ALA F CA 1
ATOM 8464 C C . ALA D 1 265 ? 170.914 123.881 125.392 1.00 33.26 265 ALA F C 1
ATOM 8465 O O . ALA D 1 265 ? 171.979 123.351 125.054 1.00 35.94 265 ALA F O 1
ATOM 8467 N N . ALA D 1 266 ? 170.791 124.561 126.534 1.00 34.18 266 ALA F N 1
ATOM 8468 C CA . ALA D 1 266 ? 171.926 124.706 127.445 1.00 36.08 266 ALA F CA 1
ATOM 8469 C C . ALA D 1 266 ? 172.382 123.353 127.984 1.00 38.31 266 ALA F C 1
ATOM 8470 O O . ALA D 1 266 ? 173.586 123.057 128.027 1.00 36.37 266 ALA F O 1
ATOM 8472 N N . GLN D 1 267 ? 171.428 122.516 128.401 1.00 45.79 267 GLN F N 1
ATOM 8473 C CA . GLN D 1 267 ? 171.777 121.187 128.897 1.00 42.86 267 GLN F CA 1
ATOM 8474 C C . GLN D 1 267 ? 172.555 120.400 127.849 1.00 41.92 267 GLN F C 1
ATOM 8475 O O . GLN D 1 267 ? 173.588 119.793 128.152 1.00 43.32 267 GLN F O 1
ATOM 8481 N N . MET D 1 268 ? 172.077 120.406 126.604 1.00 39.72 268 MET F N 1
ATOM 8482 C CA . MET D 1 268 ? 172.775 119.680 125.548 1.00 39.16 268 MET F CA 1
ATOM 8483 C C . MET D 1 268 ? 174.164 120.253 125.302 1.00 42.22 268 MET F C 1
ATOM 8484 O O . MET D 1 268 ? 175.124 119.504 125.090 1.00 43.23 268 MET F O 1
ATOM 8489 N N . MET D 1 269 ? 174.294 121.583 125.319 1.00 45.08 269 MET F N 1
ATOM 8490 C CA . MET D 1 269 ? 175.587 122.203 125.055 1.00 38.58 269 MET F CA 1
ATOM 8491 C C . MET D 1 269 ? 176.594 121.955 126.169 1.00 40.41 269 MET F C 1
ATOM 8492 O O . MET D 1 269 ? 177.801 122.068 125.930 1.00 38.30 269 MET F O 1
ATOM 8497 N N . SER D 1 270 ? 176.136 121.628 127.378 1.00 47.92 270 SER F N 1
ATOM 8498 C CA . SER D 1 270 ? 177.084 121.334 128.450 1.00 46.54 270 SER F CA 1
ATOM 8499 C C . SER D 1 270 ? 177.754 119.967 128.313 1.00 47.42 270 SER F C 1
ATOM 8500 O O . SER D 1 270 ? 178.700 119.693 129.058 1.00 48.25 270 SER F O 1
ATOM 8503 N N . GLU D 1 271 ? 177.309 119.112 127.390 1.00 47.41 271 GLU F N 1
ATOM 8504 C CA . GLU D 1 271 ? 177.845 117.759 127.251 1.00 45.92 271 GLU F CA 1
ATOM 8505 C C . GLU D 1 271 ? 178.772 117.598 126.050 1.00 49.61 271 GLU F C 1
ATOM 8506 O O . GLU D 1 271 ? 179.885 117.087 126.196 1.00 53.42 271 GLU F O 1
ATOM 8512 N N . SER D 1 272 ? 178.336 118.009 124.864 1.00 47.70 272 SER F N 1
ATOM 8513 C CA . SER D 1 272 ? 179.154 117.971 123.659 1.00 43.88 272 SER F CA 1
ATOM 8514 C C . SER D 1 272 ? 179.548 119.392 123.264 1.00 43.38 272 SER F C 1
ATOM 8515 O O . SER D 1 272 ? 179.249 120.362 123.962 1.00 50.85 272 SER F O 1
ATOM 8518 N N . ARG D 1 273 ? 180.231 119.512 122.129 1.00 39.93 273 ARG F N 1
ATOM 8519 C CA . ARG D 1 273 ? 180.726 120.795 121.647 1.00 38.52 273 ARG F CA 1
ATOM 8520 C C . ARG D 1 273 ? 179.856 121.311 120.505 1.00 41.19 273 ARG F C 1
ATOM 8521 O O . ARG D 1 273 ? 179.655 120.613 119.506 1.00 44.51 273 ARG F O 1
ATOM 8529 N N . PHE D 1 274 ? 179.358 122.538 120.651 1.00 39.72 274 PHE F N 1
ATOM 8530 C CA . PHE D 1 274 ? 178.546 123.199 119.641 1.00 32.99 274 PHE F CA 1
ATOM 8531 C C . PHE D 1 274 ? 179.240 124.473 119.174 1.00 32.69 274 PHE F C 1
ATOM 8532 O O . PHE D 1 274 ? 180.158 124.977 119.824 1.00 34.84 274 PHE F O 1
ATOM 8540 N N . SER D 1 275 ? 178.796 124.990 118.029 1.00 34.25 275 SER F N 1
ATOM 8541 C CA . SER D 1 275 ? 179.399 126.180 117.438 1.00 30.28 275 SER F CA 1
ATOM 8542 C C . SER D 1 275 ? 178.403 127.236 116.957 1.00 27.13 275 SER F C 1
ATOM 8543 O O . SER D 1 275 ? 178.775 128.417 116.899 1.00 27.98 275 SER F O 1
ATOM 8546 N N . LEU D 1 276 ? 177.159 126.872 116.644 1.00 28.76 276 LEU F N 1
ATOM 8547 C CA . LEU D 1 276 ? 176.217 127.789 116.016 1.00 22.60 276 LEU F CA 1
ATOM 8548 C C . LEU D 1 276 ? 174.812 127.557 116.555 1.00 20.83 276 LEU F C 1
ATOM 8549 O O . LEU D 1 276 ? 174.448 126.438 116.921 1.00 28.74 276 LEU F O 1
ATOM 8554 N N . ILE D 1 277 ? 174.027 128.634 116.601 1.00 23.79 277 ILE F N 1
ATOM 8555 C CA . ILE D 1 277 ? 172.613 128.586 116.962 1.00 22.80 277 ILE F CA 1
ATOM 8556 C C . ILE D 1 277 ? 171.830 129.457 115.985 1.00 20.96 277 ILE F C 1
ATOM 8557 O O . ILE D 1 277 ? 172.242 130.578 115.669 1.00 24.15 277 ILE F O 1
ATOM 8562 N N . VAL D 1 278 ? 170.695 128.939 115.515 1.00 17.47 278 VAL F N 1
ATOM 8563 C CA . VAL D 1 278 ? 169.856 129.597 114.518 1.00 13.60 278 VAL F CA 1
ATOM 8564 C C . VAL D 1 278 ? 168.438 129.710 115.065 1.00 14.79 278 VAL F C 1
ATOM 8565 O O . VAL D 1 278 ? 167.908 128.743 115.619 1.00 23.08 278 VAL F O 1
ATOM 8569 N N . VAL D 1 279 ? 167.831 130.889 114.920 1.00 16.41 279 VAL F N 1
ATOM 8570 C CA . VAL D 1 279 ? 166.417 131.100 115.237 1.00 16.68 279 VAL F CA 1
ATOM 8571 C C . VAL D 1 279 ? 165.746 131.733 114.019 1.00 11.93 279 VAL F C 1
ATOM 8572 O O . VAL D 1 279 ? 166.039 132.886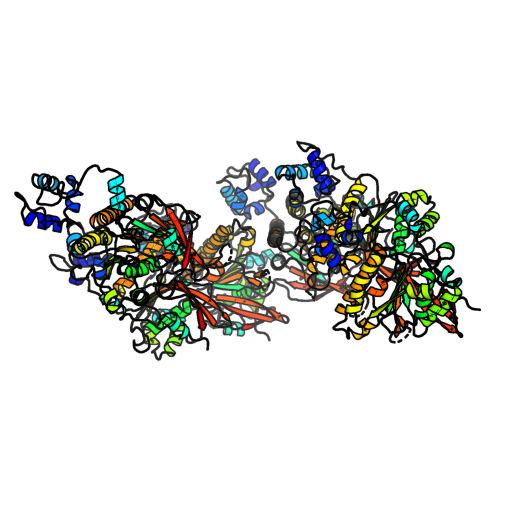 113.661 1.00 12.14 279 VAL F O 1
ATOM 8576 N N . ASP D 1 280 ? 164.821 130.993 113.408 1.00 19.23 280 ASP F N 1
ATOM 8577 C CA . ASP D 1 280 ? 164.237 131.336 112.111 1.00 14.29 280 ASP F CA 1
ATOM 8578 C C . ASP D 1 280 ? 162.741 131.034 112.162 1.00 14.95 280 ASP F C 1
ATOM 8579 O O . ASP D 1 280 ? 162.333 129.888 111.959 1.00 21.16 280 ASP F O 1
ATOM 8584 N N . SER D 1 281 ? 161.926 132.051 112.425 1.00 18.93 281 SER F N 1
ATOM 8585 C CA . SER D 1 281 ? 162.295 133.436 112.693 1.00 16.15 281 SER F CA 1
ATOM 8586 C C . SER D 1 281 ? 161.883 133.819 114.112 1.00 14.65 281 SER F C 1
ATOM 8587 O O . SER D 1 281 ? 161.160 133.083 114.771 1.00 26.92 281 SER F O 1
ATOM 8590 N N . VAL D 1 282 ? 162.344 134.977 114.582 1.00 15.52 282 VAL F N 1
ATOM 8591 C CA . VAL D 1 282 ? 162.208 135.320 115.993 1.00 16.11 282 VAL F CA 1
ATOM 8592 C C . VAL D 1 282 ? 160.878 135.985 116.347 1.00 16.31 282 VAL F C 1
ATOM 8593 O O . VAL D 1 282 ? 160.469 135.932 117.515 1.00 27.43 282 VAL F O 1
ATOM 8597 N N . MET D 1 283 ? 160.177 136.580 115.381 1.00 14.90 283 MET F N 1
ATOM 8598 C CA . MET D 1 283 ? 158.987 137.373 115.673 1.00 10.66 283 MET F CA 1
ATOM 8599 C C . MET D 1 283 ? 157.689 136.774 115.139 1.00 12.37 283 MET F C 1
ATOM 8600 O O . MET D 1 283 ? 156.629 137.373 115.335 1.00 15.95 283 MET F O 1
ATOM 8605 N N . ALA D 1 284 ? 157.733 135.609 114.487 1.00 18.27 284 ALA F N 1
ATOM 8606 C CA . ALA D 1 284 ? 156.557 135.106 113.776 1.00 16.80 284 ALA F CA 1
ATOM 8607 C C . ALA D 1 284 ? 155.396 134.785 114.718 1.00 24.13 284 ALA F C 1
ATOM 8608 O O . ALA D 1 284 ? 154.241 135.096 114.410 1.00 20.06 284 ALA F O 1
ATOM 8610 N N . LEU D 1 285 ? 155.674 134.150 115.862 1.00 25.44 285 LEU F N 1
ATOM 8611 C CA . LEU D 1 285 ? 154.600 133.749 116.770 1.00 15.30 285 LEU F CA 1
ATOM 8612 C C . LEU D 1 285 ? 154.147 134.884 117.686 1.00 22.23 285 LEU F C 1
ATOM 8613 O O . LEU D 1 285 ? 152.986 134.900 118.115 1.00 25.52 285 LEU F O 1
ATOM 8618 N N . TYR D 1 286 ? 155.040 135.827 118.002 1.00 23.11 286 TYR F N 1
ATOM 8619 C CA . TYR D 1 286 ? 154.659 136.977 118.816 1.00 16.30 286 TYR F CA 1
ATOM 8620 C C . TYR D 1 286 ? 153.571 137.801 118.144 1.00 19.36 286 TYR F C 1
ATOM 8621 O O . TYR D 1 286 ? 152.738 138.404 118.827 1.00 22.44 286 TYR F O 1
ATOM 8630 N N . ARG D 1 287 ? 153.562 137.832 116.810 1.00 21.40 287 ARG F N 1
ATOM 8631 C CA . ARG D 1 287 ? 152.604 138.655 116.080 1.00 23.72 287 ARG F CA 1
ATOM 8632 C C . ARG D 1 287 ? 151.168 138.235 116.373 1.00 28.38 287 ARG F C 1
ATOM 8633 O O . ARG D 1 287 ? 150.280 139.085 116.496 1.00 27.63 287 ARG F O 1
ATOM 8641 N N . THR D 1 288 ? 150.915 136.930 116.482 1.00 29.28 288 THR F N 1
ATOM 8642 C CA . THR D 1 288 ? 149.558 136.446 116.703 1.00 29.37 288 THR F CA 1
ATOM 8643 C C . THR D 1 288 ? 149.261 136.070 118.150 1.00 28.86 288 THR F C 1
ATOM 8644 O O . THR D 1 288 ? 148.091 136.102 118.543 1.00 32.21 288 THR F O 1
ATOM 8648 N N . ASP D 1 289 ? 150.271 135.724 118.955 1.00 27.55 289 ASP F N 1
ATOM 8649 C CA . ASP D 1 289 ? 149.993 135.409 120.356 1.00 21.80 289 ASP F CA 1
ATOM 8650 C C . ASP D 1 289 ? 149.505 136.632 121.127 1.00 27.29 289 ASP F C 1
ATOM 8651 O O . ASP D 1 289 ? 148.725 136.492 122.074 1.00 34.76 289 ASP F O 1
ATOM 8656 N N . PHE D 1 290 ? 149.962 137.826 120.757 1.00 29.43 290 PHE F N 1
ATOM 8657 C CA . PHE D 1 290 ? 149.522 139.077 121.363 1.00 26.11 290 PHE F CA 1
ATOM 8658 C C . PHE D 1 290 ? 148.887 139.939 120.282 1.00 30.17 290 PHE F C 1
ATOM 8659 O O . PHE D 1 290 ? 149.469 140.115 119.208 1.00 38.19 290 PHE F O 1
ATOM 8667 N N . SER D 1 291 ? 147.702 140.477 120.560 1.00 26.11 291 SER F N 1
ATOM 8668 C CA . SER D 1 291 ? 146.963 141.252 119.572 1.00 29.10 291 SER F CA 1
ATOM 8669 C C . SER D 1 291 ? 146.500 142.571 120.170 1.00 35.88 291 SER F C 1
ATOM 8670 O O . SER D 1 291 ? 145.915 142.593 121.258 1.00 38.96 291 SER F O 1
ATOM 8673 N N . GLY D 1 292 ? 146.752 143.662 119.453 1.00 39.50 292 GLY F N 1
ATOM 8674 C CA . GLY D 1 292 ? 146.202 144.956 119.794 1.00 36.44 292 GLY F CA 1
ATOM 8675 C C . GLY D 1 292 ? 147.066 145.757 120.751 1.00 36.83 292 GLY F C 1
ATOM 8676 O O . GLY D 1 292 ? 148.064 145.286 121.300 1.00 40.47 292 GLY F O 1
ATOM 8677 N N . ARG D 1 293 ? 146.650 147.010 120.954 1.00 42.14 293 ARG F N 1
ATOM 8678 C CA . ARG D 1 293 ? 147.383 147.926 121.819 1.00 39.86 293 ARG F CA 1
ATOM 8679 C C . ARG D 1 293 ? 147.264 147.562 123.292 1.00 41.32 293 ARG F C 1
ATOM 8680 O O . ARG D 1 293 ? 148.124 147.959 124.084 1.00 45.28 293 ARG F O 1
ATOM 8688 N N . GLY D 1 294 ? 146.224 146.826 123.680 1.00 37.89 294 GLY F N 1
ATOM 8689 C CA . GLY D 1 294 ? 146.048 146.460 125.074 1.00 32.91 294 GLY F CA 1
ATOM 8690 C C . GLY D 1 294 ? 146.980 145.373 125.562 1.00 37.52 294 GLY F C 1
ATOM 8691 O O . GLY D 1 294 ? 147.072 145.164 126.776 1.00 41.13 294 GLY F O 1
ATOM 8692 N N . GLU D 1 295 ? 147.667 144.680 124.655 1.00 31.80 295 GLU F N 1
ATOM 8693 C CA . GLU D 1 295 ? 148.636 143.654 125.014 1.00 29.03 295 GLU F CA 1
ATOM 8694 C C . GLU D 1 295 ? 150.060 144.025 124.613 1.00 27.83 295 GLU F C 1
ATOM 8695 O O . GLU D 1 295 ? 150.960 143.188 124.725 1.00 29.32 295 GLU F O 1
ATOM 8701 N N . LEU D 1 296 ? 150.286 145.260 124.156 1.00 23.97 296 LEU F N 1
ATOM 8702 C CA . LEU D 1 296 ? 151.588 145.628 123.606 1.00 22.10 296 LEU F CA 1
ATOM 8703 C C . LEU D 1 296 ? 152.689 145.587 124.662 1.00 25.70 296 LEU F C 1
ATOM 8704 O O . LEU D 1 296 ? 153.798 145.118 124.387 1.00 25.90 296 LEU F O 1
ATOM 8709 N N . SER D 1 297 ? 152.407 146.069 125.875 1.00 25.11 297 SER F N 1
ATOM 8710 C CA . SER D 1 297 ? 153.440 146.124 126.906 1.00 15.62 297 SER F CA 1
ATOM 8711 C C . SER D 1 297 ? 153.915 144.732 127.306 1.00 16.32 297 SER F C 1
ATOM 8712 O O . SER D 1 297 ? 155.102 144.532 127.583 1.00 24.43 297 SER F O 1
ATOM 8715 N N . ALA D 1 298 ? 153.000 143.760 127.360 1.00 21.72 298 ALA F N 1
ATOM 8716 C CA . ALA D 1 298 ? 153.372 142.413 127.783 1.00 23.44 298 ALA F CA 1
ATOM 8717 C C . ALA D 1 298 ? 154.189 141.683 126.722 1.00 22.07 298 ALA F C 1
ATOM 8718 O O . ALA D 1 298 ? 154.996 140.810 127.059 1.00 27.50 298 ALA F O 1
ATOM 8720 N N . ARG D 1 299 ? 153.991 142.018 125.447 1.00 14.92 299 ARG F N 1
ATOM 8721 C CA . ARG D 1 299 ? 154.745 141.386 124.367 1.00 11.76 299 ARG F CA 1
ATOM 8722 C C . ARG D 1 299 ? 156.230 141.750 124.431 1.00 15.80 299 ARG F C 1
ATOM 8723 O O . ARG D 1 299 ? 157.105 140.873 124.355 1.00 19.16 299 ARG F O 1
ATOM 8731 N N . GLN D 1 300 ? 156.530 143.042 124.592 1.00 15.18 300 GLN F N 1
ATOM 8732 C CA . GLN D 1 300 ? 157.913 143.509 124.527 1.00 15.88 300 GLN F CA 1
ATOM 8733 C C . GLN D 1 300 ? 158.745 143.013 125.707 1.00 17.85 300 GLN F C 1
ATOM 8734 O O . GLN D 1 300 ? 159.945 142.764 125.551 1.00 17.75 300 GLN F O 1
ATOM 8740 N N . MET D 1 301 ? 158.133 142.852 126.883 1.00 17.52 301 MET F N 1
ATOM 8741 C CA . MET D 1 301 ? 158.852 142.314 128.037 1.00 16.51 301 MET F CA 1
ATOM 8742 C C . MET D 1 301 ? 159.267 140.860 127.813 1.00 19.02 301 MET F C 1
ATOM 8743 O O . MET D 1 301 ? 160.405 140.469 128.120 1.00 29.11 301 MET F O 1
ATOM 8748 N N . HIS D 1 302 ? 158.357 140.051 127.265 1.00 12.93 302 HIS F N 1
ATOM 8749 C CA . HIS D 1 302 ? 158.675 138.673 126.905 1.00 15.18 302 HIS F CA 1
ATOM 8750 C C . HIS D 1 302 ? 159.812 138.621 125.889 1.00 15.40 302 HIS F C 1
ATOM 8751 O O . HIS D 1 302 ? 160.760 137.832 126.028 1.00 18.68 302 HIS F O 1
ATOM 8758 N N . LEU D 1 303 ? 159.741 139.475 124.862 1.00 9.71 303 LEU F N 1
ATOM 8759 C CA . LEU D 1 303 ? 160.802 139.513 123.858 1.00 12.78 303 LEU F CA 1
ATOM 8760 C C . LEU D 1 303 ? 162.149 139.893 124.474 1.00 9.05 303 LEU F C 1
ATOM 8761 O O . LEU D 1 303 ? 163.192 139.329 124.112 1.00 13.67 303 LEU F O 1
ATOM 8766 N N . ALA D 1 304 ? 162.149 140.859 125.398 1.00 8.15 304 ALA F N 1
ATOM 8767 C CA . ALA D 1 304 ? 163.393 141.268 126.043 1.00 13.95 304 ALA F CA 1
ATOM 8768 C C . ALA D 1 304 ? 164.008 140.126 126.845 1.00 14.37 304 ALA F C 1
ATOM 8769 O O . ALA D 1 304 ? 165.229 139.919 126.813 1.00 15.59 304 ALA F O 1
ATOM 8771 N N . LYS D 1 305 ? 163.175 139.373 127.568 1.00 15.14 305 LYS F N 1
ATOM 8772 C CA . LYS D 1 305 ? 163.688 138.212 128.293 1.00 14.86 305 LYS F CA 1
ATOM 8773 C C . LYS D 1 305 ? 164.319 137.196 127.343 1.00 19.82 305 LYS F C 1
ATOM 8774 O O . LYS D 1 305 ? 165.400 136.653 127.624 1.00 25.99 305 LYS F O 1
ATOM 8780 N N . PHE D 1 306 ? 163.664 136.933 126.208 1.00 12.07 306 PHE F N 1
ATOM 8781 C CA . PHE D 1 306 ? 164.219 135.989 125.239 1.00 11.06 306 PHE F CA 1
ATOM 8782 C C . PHE D 1 306 ? 165.588 136.446 124.730 1.00 16.53 306 PHE F C 1
ATOM 8783 O O . PHE D 1 306 ? 166.541 135.652 124.653 1.00 18.77 306 PHE F O 1
ATOM 8791 N N . MET D 1 307 ? 165.706 137.731 124.379 1.00 12.87 307 MET F N 1
ATOM 8792 C CA . MET D 1 307 ? 166.976 138.235 123.855 1.00 12.95 307 MET F CA 1
ATOM 8793 C C . MET D 1 307 ? 168.083 138.159 124.905 1.00 11.72 307 MET F C 1
ATOM 8794 O O . MET D 1 307 ? 169.236 137.824 124.588 1.00 14.72 307 MET F O 1
ATOM 8799 N N . ARG D 1 308 ? 167.755 138.471 126.163 1.00 11.44 308 ARG F N 1
ATOM 8800 C CA . ARG D 1 308 ? 168.752 138.383 127.226 1.00 16.05 308 ARG F CA 1
ATOM 8801 C C . ARG D 1 308 ? 169.245 136.948 127.410 1.00 16.81 308 ARG F C 1
ATOM 8802 O O . ARG D 1 308 ? 170.446 136.716 127.607 1.00 13.13 308 ARG F O 1
ATOM 8810 N N . ALA D 1 309 ? 168.335 135.971 127.348 1.00 14.87 309 ALA F N 1
ATOM 8811 C CA . ALA D 1 309 ? 168.758 134.575 127.458 1.00 12.47 309 ALA F CA 1
ATOM 8812 C C . ALA D 1 309 ? 169.687 134.175 126.311 1.00 14.88 309 ALA F C 1
ATOM 8813 O O . ALA D 1 309 ? 170.682 133.463 126.521 1.00 16.33 309 ALA F O 1
ATOM 8815 N N . LEU D 1 310 ? 169.378 134.615 125.087 1.00 16.87 310 LEU F N 1
ATOM 8816 C CA . LEU D 1 310 ? 170.264 134.301 123.965 1.00 12.62 310 LEU F CA 1
ATOM 8817 C C . LEU D 1 310 ? 171.663 134.880 124.178 1.00 10.76 310 LEU F C 1
ATOM 8818 O O . LEU D 1 310 ? 172.677 134.208 123.924 1.00 15.67 310 LEU F O 1
ATOM 8823 N N . GLN D 1 311 ? 171.738 136.132 124.642 1.00 17.99 311 GLN F N 1
ATOM 8824 C CA . GLN D 1 311 ? 173.043 136.741 124.895 1.00 10.48 311 GLN F CA 1
ATOM 8825 C C . GLN D 1 311 ? 173.805 135.996 125.991 1.00 16.54 311 GLN F C 1
ATOM 8826 O O . GLN D 1 311 ? 175.030 135.837 125.909 1.00 15.01 311 GLN F O 1
ATOM 8832 N N . ARG D 1 312 ? 173.099 135.538 127.028 1.00 19.07 312 ARG F N 1
ATOM 8833 C CA . ARG D 1 312 ? 173.758 134.777 128.088 1.00 17.33 312 ARG F CA 1
ATOM 8834 C C . ARG D 1 312 ? 174.341 133.468 127.562 1.00 22.10 312 ARG F C 1
ATOM 8835 O O . ARG D 1 312 ? 175.445 133.072 127.952 1.00 22.92 312 ARG F O 1
ATOM 8843 N N . LEU D 1 313 ? 173.611 132.772 126.684 1.00 21.40 313 LEU F N 1
ATOM 8844 C CA . LEU D 1 313 ? 174.175 131.561 126.087 1.00 19.71 313 LEU F CA 1
ATOM 8845 C C . LEU D 1 313 ? 175.438 131.875 125.290 1.00 18.16 313 LEU F C 1
ATOM 8846 O O . LEU D 1 313 ? 176.451 131.164 125.398 1.00 23.16 313 LEU F O 1
ATOM 8851 N N . ALA D 1 314 ? 175.398 132.942 124.485 1.00 20.01 314 ALA F N 1
ATOM 8852 C CA . ALA D 1 314 ? 176.583 133.319 123.716 1.00 23.13 314 ALA F CA 1
ATOM 8853 C C . ALA D 1 314 ? 177.767 133.617 124.630 1.00 29.15 314 ALA F C 1
ATOM 8854 O O . ALA D 1 314 ? 178.911 133.280 124.305 1.00 27.35 314 ALA F O 1
ATOM 8856 N N . ASP D 1 315 ? 177.516 134.269 125.770 1.00 33.96 315 ASP F N 1
ATOM 8857 C CA . ASP D 1 315 ? 178.589 134.521 126.731 1.00 28.27 315 ASP F CA 1
ATOM 8858 C C . ASP D 1 315 ? 179.133 133.223 127.321 1.00 29.29 315 ASP F C 1
ATOM 8859 O O . ASP D 1 315 ? 180.350 133.065 127.473 1.00 26.05 315 ASP F O 1
ATOM 8864 N N . GLN D 1 316 ? 178.247 132.286 127.668 1.00 32.94 316 GLN F N 1
ATOM 8865 C CA . GLN D 1 316 ? 178.676 131.064 128.348 1.00 32.10 316 GLN F CA 1
ATOM 8866 C C . GLN D 1 316 ? 179.544 130.188 127.454 1.00 35.03 316 GLN F C 1
ATOM 8867 O O . GLN D 1 316 ? 180.618 129.740 127.868 1.00 39.41 316 GLN F O 1
ATOM 8873 N N . PHE D 1 317 ? 179.086 129.903 126.233 1.00 33.54 317 PHE F N 1
ATOM 8874 C CA . PHE D 1 317 ? 179.702 128.826 125.466 1.00 27.97 317 PHE F CA 1
ATOM 8875 C C . PHE D 1 317 ? 180.541 129.281 124.280 1.00 29.90 317 PHE F C 1
ATOM 8876 O O . PHE D 1 317 ? 181.198 128.441 123.660 1.00 33.94 317 PHE F O 1
ATOM 8884 N N . GLY D 1 318 ? 180.553 130.569 123.956 1.00 28.02 318 GLY F N 1
ATOM 8885 C CA . GLY D 1 318 ? 181.331 131.048 122.825 1.00 23.26 318 GLY F CA 1
ATOM 8886 C C . GLY D 1 318 ? 180.855 130.573 121.467 1.00 28.47 318 GLY F C 1
ATOM 8887 O O . GLY D 1 318 ? 181.680 130.210 120.620 1.00 31.25 318 GLY F O 1
ATOM 8888 N N . VAL D 1 319 ? 179.549 130.577 121.235 1.00 28.01 319 VAL F N 1
ATOM 8889 C CA . VAL D 1 319 ? 178.980 130.155 119.969 1.00 24.67 319 VAL F CA 1
ATOM 8890 C C . VAL D 1 319 ? 178.562 131.383 119.168 1.00 26.28 319 VAL F C 1
ATOM 8891 O O . VAL D 1 319 ? 178.504 132.498 119.680 1.00 27.34 319 VAL F O 1
ATOM 8895 N N . ALA D 1 320 ? 178.256 131.177 117.889 1.00 22.87 320 ALA F N 1
ATOM 8896 C CA . ALA D 1 320 ? 177.652 132.224 117.076 1.00 14.83 320 ALA F CA 1
ATOM 8897 C C . ALA D 1 320 ? 176.131 132.101 117.109 1.00 19.50 320 ALA F C 1
ATOM 8898 O O . ALA D 1 320 ? 175.584 131.003 117.227 1.00 23.43 320 ALA F O 1
ATOM 8900 N N . VAL D 1 321 ? 175.451 133.245 117.027 1.00 21.69 321 VAL F N 1
ATOM 8901 C CA . VAL D 1 321 ? 173.994 133.316 117.105 1.00 16.07 321 VAL F CA 1
ATOM 8902 C C . VAL D 1 321 ? 173.464 134.067 115.889 1.00 8.98 321 VAL F C 1
ATOM 8903 O O . VAL D 1 321 ? 173.920 135.178 115.600 1.00 15.84 321 VAL F O 1
ATOM 8907 N N . VAL D 1 322 ? 172.496 133.474 115.188 1.00 12.67 322 VAL F N 1
ATOM 8908 C CA . VAL D 1 322 ? 171.889 134.079 114.004 1.00 10.87 322 VAL F CA 1
ATOM 8909 C C . VAL D 1 322 ? 170.369 133.997 114.124 1.00 9.16 322 VAL F C 1
ATOM 8910 O O . VAL D 1 322 ? 169.829 132.935 114.449 1.00 16.36 322 VAL F O 1
ATOM 8914 N N . VAL D 1 323 ? 169.680 135.114 113.859 1.00 7.17 323 VAL F N 1
ATOM 8915 C CA . VAL D 1 323 ? 168.221 135.181 113.910 1.00 10.00 323 VAL F CA 1
ATOM 8916 C C . VAL D 1 323 ? 167.692 135.875 112.659 1.00 4.58 323 VAL F C 1
ATOM 8917 O O . VAL D 1 323 ? 168.383 136.689 112.041 1.00 8.06 323 VAL F O 1
ATOM 8921 N N . THR D 1 324 ? 166.449 135.549 112.288 1.00 8.61 324 THR F N 1
ATOM 8922 C CA . THR D 1 324 ? 165.799 136.156 111.126 1.00 13.18 324 THR F CA 1
ATOM 8923 C C . THR D 1 324 ? 164.579 136.984 111.536 1.00 8.49 324 THR F C 1
ATOM 8924 O O . THR D 1 324 ? 164.049 136.835 112.638 1.00 8.59 324 THR F O 1
ATOM 8928 N N . ASN D 1 325 ? 164.126 137.856 110.626 1.00 5.07 325 ASN F N 1
ATOM 8929 C CA . ASN D 1 325 ? 163.069 138.823 110.925 1.00 14.48 325 ASN F CA 1
ATOM 8930 C C . ASN D 1 325 ? 162.288 139.210 109.669 1.00 7.76 325 ASN F C 1
ATOM 8931 O O . ASN D 1 325 ? 162.829 139.223 108.563 1.00 16.61 325 ASN F O 1
ATOM 8936 N N . GLN D 1 326 ? 161.011 139.559 109.864 1.00 17.37 326 GLN F N 1
ATOM 8937 C CA . GLN D 1 326 ? 160.091 139.988 108.811 1.00 13.45 326 GLN F CA 1
ATOM 8938 C C . GLN D 1 326 ? 159.974 141.516 108.763 1.00 10.61 326 GLN F C 1
ATOM 8939 O O . GLN D 1 326 ? 160.479 142.228 109.632 1.00 20.49 326 GLN F O 1
ATOM 8945 N N . VAL D 1 327 ? 159.280 142.016 107.737 1.00 13.63 327 VAL F N 1
ATOM 8946 C CA . VAL D 1 327 ? 159.143 143.452 107.500 1.00 21.29 327 VAL F CA 1
ATOM 8947 C C . VAL D 1 327 ? 157.663 143.837 107.429 1.00 15.61 327 VAL F C 1
ATOM 8948 O O . VAL D 1 327 ? 156.772 142.990 107.404 1.00 26.92 327 VAL F O 1
ATOM 8952 N N . VAL D 1 328 ? 157.419 145.150 107.393 1.00 21.11 328 VAL F N 1
ATOM 8953 C CA . VAL D 1 328 ? 156.078 145.726 107.336 1.00 25.47 328 VAL F CA 1
ATOM 8954 C C . VAL D 1 328 ? 156.144 147.042 106.566 1.00 25.44 328 VAL F C 1
ATOM 8955 O O . VAL D 1 328 ? 157.219 147.589 106.318 1.00 29.61 328 VAL F O 1
ATOM 8959 N N . ALA D 1 329 ? 154.975 147.560 106.194 1.00 31.56 329 ALA F N 1
ATOM 8960 C CA . ALA D 1 329 ? 154.855 148.787 105.417 1.00 29.69 329 ALA F CA 1
ATOM 8961 C C . ALA D 1 329 ? 154.634 149.995 106.323 1.00 31.26 329 ALA F C 1
ATOM 8962 O O . ALA D 1 329 ? 154.015 149.897 107.384 1.00 33.90 329 ALA F O 1
ATOM 8964 N N . GLN D 1 330 ? 155.142 151.146 105.881 1.00 37.42 330 GLN F N 1
ATOM 8965 C CA . GLN D 1 330 ? 155.067 152.364 106.683 1.00 40.58 330 GLN F CA 1
ATOM 8966 C C . GLN D 1 330 ? 153.657 152.945 106.708 1.00 42.85 330 GLN F C 1
ATOM 8967 O O . GLN D 1 330 ? 153.057 153.088 107.778 1.00 43.73 330 GLN F O 1
ATOM 8973 N N . VAL D 1 331 ? 153.117 153.294 105.546 1.00 35.69 331 VAL F N 1
ATOM 8974 C CA . VAL D 1 331 ? 151.769 153.847 105.473 1.00 37.84 331 VAL F CA 1
ATOM 8975 C C . VAL D 1 331 ? 151.719 155.223 106.133 1.00 42.08 331 VAL F C 1
ATOM 8976 O O . VAL D 1 331 ? 151.884 156.248 105.473 1.00 44.14 331 VAL F O 1
ATOM 8980 N N . PRO D 1 341 ? 160.446 152.303 102.230 1.00 43.80 341 PRO F N 1
ATOM 8981 C CA . PRO D 1 341 ? 159.021 151.963 102.183 1.00 42.61 341 PRO F CA 1
ATOM 8982 C C . PRO D 1 341 ? 158.647 150.795 103.095 1.00 40.24 341 PRO F C 1
ATOM 8983 O O . PRO D 1 341 ? 157.469 150.618 103.397 1.00 40.12 341 PRO F O 1
ATOM 8987 N N . LYS D 1 342 ? 159.635 150.015 103.528 1.00 36.27 342 LYS F N 1
ATOM 8988 C CA . LYS D 1 342 ? 159.408 148.873 104.404 1.00 32.37 342 LYS F CA 1
ATOM 8989 C C . LYS D 1 342 ? 160.425 148.883 105.536 1.00 33.35 342 LYS F C 1
ATOM 8990 O O . LYS D 1 342 ? 161.579 149.272 105.348 1.00 40.90 342 LYS F O 1
ATOM 8996 N N . LYS D 1 343 ? 159.990 148.446 106.713 1.00 26.21 343 LYS F N 1
ATOM 8997 C CA . LYS D 1 343 ? 160.856 148.435 107.883 1.00 24.61 343 LYS F CA 1
ATOM 8998 C C . LYS D 1 343 ? 160.628 147.181 108.714 1.00 18.78 343 LYS F C 1
ATOM 8999 O O . LYS D 1 343 ? 159.527 146.622 108.711 1.00 17.51 343 LYS F O 1
ATOM 9005 N N . PRO D 1 344 ? 161.651 146.719 109.434 1.00 21.59 344 PRO F N 1
ATOM 9006 C CA . PRO D 1 344 ? 161.502 145.505 110.248 1.00 18.71 344 PRO F CA 1
ATOM 9007 C C . PRO D 1 344 ? 160.617 145.718 111.469 1.00 10.18 344 PRO F C 1
ATOM 9008 O O . PRO D 1 344 ? 160.480 146.829 111.985 1.00 25.55 344 PRO F O 1
ATOM 9012 N N . ILE D 1 345 ? 160.029 144.622 111.940 1.00 4.10 345 ILE F N 1
ATOM 9013 C CA . ILE D 1 345 ? 159.126 144.641 113.081 1.00 15.23 345 ILE F CA 1
ATOM 9014 C C . ILE D 1 345 ? 159.904 144.301 114.347 1.00 12.75 345 ILE F C 1
ATOM 9015 O O . ILE D 1 345 ? 161.018 143.775 114.306 1.00 16.42 345 ILE F O 1
ATOM 9020 N N . GLY D 1 346 ? 159.314 144.622 115.494 1.00 10.63 346 GLY F N 1
ATOM 9021 C CA . GLY D 1 346 ? 159.926 144.374 116.787 1.00 0.71 346 GLY F CA 1
ATOM 9022 C C . GLY D 1 346 ? 160.186 145.607 117.632 1.00 5.53 346 GLY F C 1
ATOM 9023 O O . GLY D 1 346 ? 160.480 145.461 118.826 1.00 15.19 346 GLY F O 1
ATOM 9024 N N . GLY D 1 347 ? 160.110 146.815 117.078 1.00 3.47 347 GLY F N 1
ATOM 9025 C CA . GLY D 1 347 ? 160.242 148.015 117.887 1.00 4.38 347 GLY F CA 1
ATOM 9026 C C . GLY D 1 347 ? 161.677 148.342 118.277 1.00 11.92 347 GLY F C 1
ATOM 9027 O O . GLY D 1 347 ? 162.628 148.065 117.549 1.00 16.24 347 GLY F O 1
ATOM 9028 N N . ASN D 1 348 ? 161.820 148.958 119.452 1.00 9.60 348 ASN F N 1
ATOM 9029 C CA . ASN D 1 348 ? 163.116 149.425 119.936 1.00 3.12 348 ASN F CA 1
ATOM 9030 C C . ASN D 1 348 ? 163.885 148.358 120.704 1.00 0.79 348 ASN F C 1
ATOM 9031 O O . ASN D 1 348 ? 165.120 148.398 120.733 1.00 0.75 348 ASN F O 1
ATOM 9036 N N . ILE D 1 349 ? 163.183 147.405 121.319 1.00 3.31 349 ILE F N 1
ATOM 9037 C CA . ILE D 1 349 ? 163.846 146.280 121.976 1.00 9.49 349 ILE F CA 1
ATOM 9038 C C . ILE D 1 349 ? 164.725 145.534 120.978 1.00 13.29 349 ILE F C 1
ATOM 9039 O O . ILE D 1 349 ? 165.920 145.302 121.214 1.00 15.03 349 ILE F O 1
ATOM 9044 N N . MET D 1 350 ? 164.149 145.191 119.825 1.00 3.60 350 MET F N 1
ATOM 9045 C CA . MET D 1 350 ? 164.889 144.501 118.777 1.00 8.85 350 MET F CA 1
ATOM 9046 C C . MET D 1 350 ? 166.069 145.336 118.288 1.00 10.29 350 MET F C 1
ATOM 9047 O O . MET D 1 350 ? 167.190 144.833 118.164 1.00 6.68 350 MET F O 1
ATOM 9052 N N . ALA D 1 351 ? 165.834 146.620 118.011 1.00 8.28 351 ALA F N 1
ATOM 9053 C CA . ALA D 1 351 ? 166.872 147.458 117.419 1.00 5.33 351 ALA F CA 1
ATOM 9054 C C . ALA D 1 351 ? 168.052 147.656 118.368 1.00 8.93 351 ALA F C 1
ATOM 9055 O O . ALA D 1 351 ? 169.207 147.666 117.929 1.00 15.78 351 ALA F O 1
ATOM 9057 N N . HIS D 1 352 ? 167.789 147.821 119.667 1.00 6.04 352 HIS F N 1
ATOM 9058 C CA . HIS D 1 352 ? 168.882 148.049 120.606 1.00 5.04 352 HIS F CA 1
ATOM 9059 C C . HIS D 1 352 ? 169.578 146.760 121.033 1.00 0.37 352 HIS F C 1
ATOM 9060 O O . HIS D 1 352 ? 170.751 146.805 121.415 1.00 13.88 352 HIS F O 1
ATOM 9067 N N . SER D 1 353 ? 168.901 145.610 120.982 1.00 6.02 353 SER F N 1
ATOM 9068 C CA . SER D 1 353 ? 169.508 144.390 121.502 1.00 5.56 353 SER F CA 1
ATOM 9069 C C . SER D 1 353 ? 170.383 143.640 120.494 1.00 11.89 353 SER F C 1
ATOM 9070 O O . SER D 1 353 ? 171.114 142.734 120.900 1.00 12.97 353 SER F O 1
ATOM 9073 N N . SER 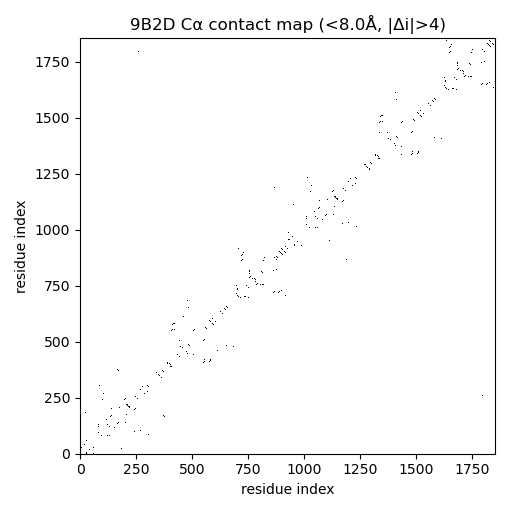D 1 354 ? 170.356 143.995 119.213 1.00 10.19 354 SER F N 1
ATOM 9074 C CA . SER D 1 354 ? 171.157 143.309 118.206 1.00 6.70 354 SER F CA 1
ATOM 9075 C C . SER D 1 354 ? 172.537 143.946 118.068 1.00 10.33 354 SER F C 1
ATOM 9076 O O . SER D 1 354 ? 172.699 145.158 118.218 1.00 25.38 354 SER F O 1
ATOM 9079 N N . THR D 1 355 ? 173.535 143.114 117.768 1.00 9.99 355 THR F N 1
ATOM 9080 C CA . THR D 1 355 ? 174.899 143.599 117.578 1.00 5.14 355 THR F CA 1
ATOM 9081 C C . THR D 1 355 ? 175.172 143.991 116.127 1.00 10.72 355 THR F C 1
ATOM 9082 O O . THR D 1 355 ? 175.689 145.081 115.870 1.00 12.86 355 THR F O 1
ATOM 9086 N N . THR D 1 356 ? 174.826 143.132 115.168 1.00 14.45 356 THR F N 1
ATOM 9087 C CA . THR D 1 356 ? 174.988 143.457 113.753 1.00 6.02 356 THR F CA 1
ATOM 9088 C C . THR D 1 356 ? 173.657 143.291 113.027 1.00 9.34 356 THR F C 1
ATOM 9089 O O . THR D 1 356 ? 172.877 142.392 113.352 1.00 16.24 356 THR F O 1
ATOM 9093 N N . ARG D 1 357 ? 173.400 144.160 112.045 1.00 11.43 357 ARG F N 1
ATOM 9094 C CA . ARG D 1 357 ? 172.143 144.167 111.301 1.00 9.50 357 ARG F CA 1
ATOM 9095 C C . ARG D 1 357 ? 172.408 144.219 109.801 1.00 12.12 357 ARG F C 1
ATOM 9096 O O . ARG D 1 357 ? 173.131 145.100 109.324 1.00 15.42 357 ARG F O 1
ATOM 9104 N N . LEU D 1 358 ? 171.792 143.297 109.055 1.00 10.43 358 LEU F N 1
ATOM 9105 C CA . LEU D 1 358 ? 171.952 143.213 107.608 1.00 11.00 358 LEU F CA 1
ATOM 9106 C C . LEU D 1 358 ? 170.590 143.175 106.922 1.00 16.80 358 LEU F C 1
ATOM 9107 O O . LEU D 1 358 ? 169.664 142.499 107.388 1.00 9.91 358 LEU F O 1
ATOM 9112 N N . GLY D 1 359 ? 170.481 143.903 105.818 1.00 13.61 359 GLY F N 1
ATOM 9113 C CA . GLY D 1 359 ? 169.251 143.961 105.038 1.00 8.95 359 GLY F CA 1
ATOM 9114 C C . GLY D 1 359 ? 169.439 143.373 103.652 1.00 17.75 359 GLY F C 1
ATOM 9115 O O . GLY D 1 359 ? 170.450 143.628 102.997 1.00 14.99 359 GLY F O 1
ATOM 9116 N N . PHE D 1 360 ? 168.453 142.588 103.212 1.00 22.33 360 PHE F N 1
ATOM 9117 C CA . PHE D 1 360 ? 168.496 141.885 101.934 1.00 18.70 360 PHE F CA 1
ATOM 9118 C C . PHE D 1 360 ? 167.494 142.481 100.950 1.00 15.82 360 PHE F C 1
ATOM 9119 O O . PHE D 1 360 ? 166.407 142.917 101.335 1.00 19.44 360 PHE F O 1
ATOM 9127 N N . LYS D 1 361 ? 167.865 142.487 99.670 1.00 19.13 361 LYS F N 1
ATOM 9128 C CA . LYS D 1 361 ? 166.998 142.989 98.610 1.00 19.63 361 LYS F CA 1
ATOM 9129 C C . LYS D 1 361 ? 167.116 142.102 97.376 1.00 23.33 361 LYS F C 1
ATOM 9130 O O . LYS D 1 361 ? 168.135 141.444 97.151 1.00 28.34 361 LYS F O 1
ATOM 9136 N N . LYS D 1 362 ? 166.065 142.120 96.559 1.00 27.99 362 LYS F N 1
ATOM 9137 C CA . LYS D 1 362 ? 165.953 141.245 95.397 1.00 30.14 362 LYS F CA 1
ATOM 9138 C C . LYS D 1 362 ? 166.614 141.863 94.169 1.00 28.16 362 LYS F C 1
ATOM 9139 O O . LYS D 1 362 ? 166.421 143.047 93.881 1.00 32.57 362 LYS F O 1
ATOM 9145 N N . GLY D 1 363 ? 167.378 141.048 93.439 1.00 32.68 363 GLY F N 1
ATOM 9146 C CA . GLY D 1 363 ? 168.048 141.467 92.237 1.00 35.39 363 GLY F CA 1
ATOM 9147 C C . GLY D 1 363 ? 167.530 140.767 90.996 1.00 36.81 363 GLY F C 1
ATOM 9148 O O . GLY D 1 363 ? 166.416 140.227 90.965 1.00 39.29 363 GLY F O 1
ATOM 9149 N N . LYS D 1 364 ? 168.357 140.768 89.954 1.00 36.74 364 LYS F N 1
ATOM 9150 C CA . LYS D 1 364 ? 167.985 140.220 88.656 1.00 38.89 364 LYS F CA 1
ATOM 9151 C C . LYS D 1 364 ? 168.286 138.727 88.602 1.00 42.25 364 LYS F C 1
ATOM 9152 O O . LYS D 1 364 ? 169.404 138.301 88.906 1.00 44.03 364 LYS F O 1
ATOM 9158 N N . GLY D 1 365 ? 167.292 137.939 88.207 1.00 39.16 365 GLY F N 1
ATOM 9159 C CA . GLY D 1 365 ? 167.485 136.500 88.156 1.00 34.51 365 GLY F CA 1
ATOM 9160 C C . GLY D 1 365 ? 167.721 135.932 89.540 1.00 37.93 365 GLY F C 1
ATOM 9161 O O . GLY D 1 365 ? 166.929 136.137 90.465 1.00 41.95 365 GLY F O 1
ATOM 9162 N N . CYS D 1 366 ? 168.829 135.212 89.696 1.00 42.40 366 CYS F N 1
ATOM 9163 C CA . CYS D 1 366 ? 169.168 134.555 90.949 1.00 41.19 366 CYS F CA 1
ATOM 9164 C C . CYS D 1 366 ? 170.060 135.404 91.851 1.00 39.75 366 CYS F C 1
ATOM 9165 O O . CYS D 1 366 ? 170.519 134.910 92.885 1.00 39.82 366 CYS F O 1
ATOM 9168 N N . GLN D 1 367 ? 170.306 136.660 91.493 1.00 35.16 367 GLN F N 1
ATOM 9169 C CA . GLN D 1 367 ? 171.178 137.539 92.258 1.00 36.83 367 GLN F CA 1
ATOM 9170 C C . GLN D 1 367 ? 170.396 138.307 93.324 1.00 36.38 367 GLN F C 1
ATOM 9171 O O . GLN D 1 367 ? 169.190 138.531 93.206 1.00 38.73 367 GLN F O 1
ATOM 9177 N N . ARG D 1 368 ? 171.110 138.713 94.376 1.00 35.00 368 ARG F N 1
ATOM 9178 C CA . ARG D 1 368 ? 170.534 139.444 95.499 1.00 27.60 368 ARG F CA 1
ATOM 9179 C C . ARG D 1 368 ? 171.530 140.488 95.991 1.00 29.73 368 ARG F C 1
ATOM 9180 O O . ARG D 1 368 ? 172.725 140.414 95.703 1.00 36.31 368 ARG F O 1
ATOM 9188 N N . LEU D 1 369 ? 171.028 141.462 96.753 1.00 33.05 369 LEU F N 1
ATOM 9189 C CA . LEU D 1 369 ? 171.841 142.545 97.296 1.00 32.34 369 LEU F CA 1
ATOM 9190 C C . LEU D 1 369 ? 171.801 142.532 98.820 1.00 28.98 369 LEU F C 1
ATOM 9191 O O . LEU D 1 369 ? 170.756 142.261 99.417 1.00 31.76 369 LEU F O 1
ATOM 9196 N N . CYS D 1 370 ? 172.941 142.843 99.444 1.00 22.68 370 CYS F N 1
ATOM 9197 C CA . CYS D 1 370 ? 173.075 142.879 100.897 1.00 28.99 370 CYS F CA 1
ATOM 9198 C C . CYS D 1 370 ? 173.613 144.232 101.342 1.00 32.41 370 CYS F C 1
ATOM 9199 O O . CYS D 1 370 ? 174.468 144.818 100.673 1.00 35.93 370 CYS F O 1
ATOM 9202 N N . LYS D 1 371 ? 173.118 144.723 102.480 1.00 27.35 371 LYS F N 1
ATOM 9203 C CA . LYS D 1 371 ? 173.524 146.023 103.000 1.00 21.20 371 LYS F CA 1
ATOM 9204 C C . LYS D 1 371 ? 173.753 145.960 104.506 1.00 21.38 371 LYS F C 1
ATOM 9205 O O . LYS D 1 371 ? 172.972 145.342 105.236 1.00 28.42 371 LYS F O 1
ATOM 9211 N N . VAL D 1 372 ? 174.818 146.619 104.961 1.00 22.01 372 VAL F N 1
ATOM 9212 C CA . VAL D 1 372 ? 175.142 146.727 106.382 1.00 20.88 372 VAL F CA 1
ATOM 9213 C C . VAL D 1 372 ? 174.394 147.924 106.958 1.00 18.74 372 VAL F C 1
ATOM 9214 O O . VAL D 1 372 ? 174.621 149.063 106.540 1.00 20.18 372 VAL F O 1
ATOM 9218 N N . VAL D 1 373 ? 173.515 147.677 107.929 1.00 13.46 373 VAL F N 1
ATOM 9219 C CA . VAL D 1 373 ? 172.644 148.731 108.435 1.00 13.47 373 VAL F CA 1
ATOM 9220 C C . VAL D 1 373 ? 173.133 149.215 109.796 1.00 13.30 373 VAL F C 1
ATOM 9221 O O . VAL D 1 373 ? 172.905 150.370 110.169 1.00 21.88 373 VAL F O 1
ATOM 9225 N N . ASP D 1 374 ? 173.812 148.348 110.543 1.00 9.59 374 ASP F N 1
ATOM 9226 C CA . ASP D 1 374 ? 174.326 148.723 111.853 1.00 8.18 374 ASP F CA 1
ATOM 9227 C C . ASP D 1 374 ? 175.513 147.837 112.208 1.00 12.09 374 ASP F C 1
ATOM 9228 O O . ASP D 1 374 ? 175.513 146.643 111.906 1.00 14.72 374 ASP F O 1
ATOM 9233 N N . SER D 1 375 ? 176.518 148.434 112.858 1.00 10.71 375 SER F N 1
ATOM 9234 C CA . SER D 1 375 ? 177.721 147.734 113.294 1.00 11.89 375 SER F CA 1
ATOM 9235 C C . SER D 1 375 ? 178.582 148.627 114.183 1.00 12.83 375 SER F C 1
ATOM 9236 O O . SER D 1 375 ? 178.649 149.841 113.963 1.00 10.22 375 SER F O 1
ATOM 9239 N N . PRO D 1 376 ? 179.263 148.067 115.188 1.00 22.05 376 PRO F N 1
ATOM 9240 C CA . PRO D 1 376 ? 180.146 148.885 116.031 1.00 16.99 376 PRO F CA 1
ATOM 9241 C C . PRO D 1 376 ? 181.544 149.112 115.466 1.00 15.97 376 PRO F C 1
ATOM 9242 O O . PRO D 1 376 ? 182.255 149.978 115.987 1.00 20.72 376 PRO F O 1
ATOM 9246 N N . CYS D 1 377 ? 181.971 148.373 114.436 1.00 21.00 377 CYS F N 1
ATOM 9247 C CA . CYS D 1 377 ? 183.319 148.552 113.907 1.00 14.39 377 CYS F CA 1
ATOM 9248 C C . CYS D 1 377 ? 183.411 148.476 112.385 1.00 14.66 377 CYS F C 1
ATOM 9249 O O . CYS D 1 377 ? 184.526 148.390 111.860 1.00 17.29 377 CYS F O 1
ATOM 9252 N N . LEU D 1 378 ? 182.299 148.516 111.657 1.00 18.65 378 LEU F N 1
ATOM 9253 C CA . LEU D 1 378 ? 182.328 148.480 110.203 1.00 15.36 378 LEU F CA 1
ATOM 9254 C C . LEU D 1 378 ? 181.573 149.667 109.625 1.00 13.18 378 LEU F C 1
ATOM 9255 O O . LEU D 1 378 ? 180.564 150.100 110.186 1.00 21.11 378 LEU F O 1
ATOM 9260 N N . PRO D 1 379 ? 182.036 150.206 108.502 1.00 17.11 379 PRO F N 1
ATOM 9261 C CA . PRO D 1 379 ? 181.275 151.241 107.794 1.00 17.60 379 PRO F CA 1
ATOM 9262 C C . PRO D 1 379 ? 180.164 150.642 106.935 1.00 24.33 379 PRO F C 1
ATOM 9263 O O . PRO D 1 379 ? 180.040 149.429 106.777 1.00 29.79 379 PRO F O 1
ATOM 9267 N N . GLU D 1 380 ? 179.350 151.532 106.371 1.00 25.26 380 GLU F N 1
ATOM 9268 C CA . GLU D 1 380 ? 178.240 151.128 105.517 1.00 32.62 380 GLU F CA 1
ATOM 9269 C C . GLU D 1 380 ? 178.709 150.869 104.089 1.00 35.95 380 GLU F C 1
ATOM 9270 O O . GLU D 1 380 ? 179.500 151.635 103.533 1.00 39.42 380 GLU F O 1
ATOM 9276 N N . ALA D 1 381 ? 178.209 149.790 103.492 1.00 34.59 381 ALA F N 1
ATOM 9277 C CA . ALA D 1 381 ? 178.587 149.395 102.137 1.00 33.79 381 ALA F CA 1
ATOM 9278 C C . ALA D 1 381 ? 177.618 148.315 101.660 1.00 32.35 381 ALA F C 1
ATOM 9279 O O . ALA D 1 381 ? 176.716 147.899 102.393 1.00 33.67 381 ALA F O 1
ATOM 9281 N N . GLU D 1 382 ? 177.816 147.860 100.420 1.00 39.75 382 GLU F N 1
ATOM 9282 C CA . GLU D 1 382 ? 176.934 146.877 99.801 1.00 39.13 382 GLU F CA 1
ATOM 9283 C C . GLU D 1 382 ? 177.733 145.965 98.878 1.00 42.37 382 GLU F C 1
ATOM 9284 O O . GLU D 1 382 ? 178.860 146.277 98.488 1.00 46.92 382 GLU F O 1
ATOM 9290 N N . CYS D 1 383 ? 177.126 144.832 98.527 1.00 31.62 383 CYS F N 1
ATOM 9291 C CA . CYS D 1 383 ? 177.736 143.860 97.623 1.00 34.68 383 CYS F CA 1
ATOM 9292 C C . CYS D 1 383 ? 176.630 143.024 96.981 1.00 37.36 383 CYS F C 1
ATOM 9293 O O . CYS D 1 383 ? 175.440 143.253 97.209 1.00 39.87 383 CYS F O 1
ATOM 9296 N N . VAL D 1 384 ? 177.039 142.043 96.172 1.00 36.63 384 VAL F N 1
ATOM 9297 C CA . VAL D 1 384 ? 176.127 141.167 95.442 1.00 32.67 384 VAL F CA 1
ATOM 9298 C C . VAL D 1 384 ? 176.521 139.715 95.693 1.00 34.01 384 VAL F C 1
ATOM 9299 O O . VAL D 1 384 ? 177.712 139.386 95.721 1.00 35.60 384 VAL F O 1
ATOM 9303 N N . PHE D 1 385 ? 175.522 138.848 95.879 1.00 33.76 385 PHE F N 1
ATOM 9304 C CA . PHE D 1 385 ? 175.729 137.405 95.977 1.00 35.79 385 PHE F CA 1
ATOM 9305 C C . PHE D 1 385 ? 174.649 136.697 95.164 1.00 34.35 385 PHE F C 1
ATOM 9306 O O . PHE D 1 385 ? 173.782 137.337 94.563 1.00 31.44 385 PHE F O 1
ATOM 9314 N N . ALA D 1 386 ? 174.703 135.364 95.133 1.00 30.88 386 ALA F N 1
ATOM 9315 C CA . ALA D 1 386 ? 173.788 134.585 94.307 1.00 31.64 386 ALA F CA 1
ATOM 9316 C C . ALA D 1 386 ? 173.410 133.279 94.996 1.00 32.81 386 ALA F C 1
ATOM 9317 O O . ALA D 1 386 ? 174.115 132.787 95.880 1.00 31.22 386 ALA F O 1
ATOM 9319 N N . ILE D 1 387 ? 172.282 132.715 94.559 1.00 33.16 387 ILE F N 1
ATOM 9320 C CA . ILE D 1 387 ? 171.744 131.457 95.070 1.00 30.31 387 ILE F CA 1
ATOM 9321 C C . ILE D 1 387 ? 171.817 130.413 93.964 1.00 30.49 387 ILE F C 1
ATOM 9322 O O . ILE D 1 387 ? 171.360 130.659 92.842 1.00 32.18 387 ILE F O 1
ATOM 9327 N N . TYR D 1 388 ? 172.379 129.246 94.277 1.00 36.03 388 TYR F N 1
ATOM 9328 C CA . TYR D 1 388 ? 172.506 128.148 93.330 1.00 35.15 388 TYR F CA 1
ATOM 9329 C C . TYR D 1 388 ? 172.065 126.851 93.993 1.00 35.76 388 TYR F C 1
ATOM 9330 O O . TYR D 1 388 ? 171.842 126.785 95.205 1.00 36.49 388 TYR F O 1
ATOM 9339 N N . GLU D 1 389 ? 171.969 125.802 93.176 1.00 38.68 389 GLU F N 1
ATOM 9340 C CA . GLU D 1 389 ? 171.539 124.501 93.672 1.00 36.75 389 GLU F CA 1
ATOM 9341 C C . GLU D 1 389 ? 172.459 123.960 94.760 1.00 42.05 389 GLU F C 1
ATOM 9342 O O . GLU D 1 389 ? 172.036 123.100 95.539 1.00 46.65 389 GLU F O 1
ATOM 9348 N N . ASP D 1 390 ? 173.700 124.440 94.837 1.00 42.14 390 ASP F N 1
ATOM 9349 C CA . ASP D 1 390 ? 174.639 124.006 95.862 1.00 39.31 390 ASP F CA 1
ATOM 9350 C C . ASP D 1 390 ? 174.847 125.040 96.968 1.00 44.63 390 ASP F C 1
ATOM 9351 O O . ASP D 1 390 ? 175.738 124.860 97.803 1.00 46.23 390 ASP F O 1
ATOM 9356 N N . GLY D 1 391 ? 174.056 126.121 96.999 1.00 34.12 391 GLY F N 1
ATOM 9357 C CA . GLY D 1 391 ? 174.076 127.016 98.135 1.00 32.33 391 GLY F CA 1
ATOM 9358 C C . GLY D 1 391 ? 174.317 128.454 97.726 1.00 34.36 391 GLY F C 1
ATOM 9359 O O . GLY D 1 391 ? 174.080 128.847 96.580 1.00 39.34 391 GLY F O 1
ATOM 9360 N N . VAL D 1 392 ? 174.781 129.248 98.686 1.00 29.33 392 VAL F N 1
ATOM 9361 C CA . VAL D 1 392 ? 175.063 130.663 98.469 1.00 34.06 392 VAL F CA 1
ATOM 9362 C C . VAL D 1 392 ? 176.470 130.810 97.907 1.00 31.34 392 VAL F C 1
ATOM 9363 O O . VAL D 1 392 ? 177.426 130.240 98.444 1.00 33.43 392 VAL F O 1
ATOM 9367 N N . GLY D 1 393 ? 176.599 131.573 96.824 1.00 31.60 393 GLY F N 1
ATOM 9368 C CA . GLY D 1 393 ? 177.891 131.789 96.200 1.00 28.30 393 GLY F CA 1
ATOM 9369 C C . GLY D 1 393 ? 178.022 133.140 95.526 1.00 34.43 393 GLY F C 1
ATOM 9370 O O . GLY D 1 393 ? 177.227 134.048 95.784 1.00 38.85 393 GLY F O 1
ATOM 9371 N N . ASP D 1 394 ? 179.021 133.284 94.655 1.00 38.07 394 ASP F N 1
ATOM 9372 C CA . ASP D 1 394 ? 179.269 134.546 93.968 1.00 39.25 394 ASP F CA 1
ATOM 9373 C C . ASP D 1 394 ? 178.640 134.543 92.583 1.00 40.07 394 ASP F C 1
ATOM 9374 O O . ASP D 1 394 ? 178.546 133.489 91.947 1.00 44.83 394 ASP F O 1
ATOM 9379 N N . PRO D 1 395 ? 178.209 135.701 92.090 1.00 39.25 395 PRO F N 1
ATOM 9380 C CA . PRO D 1 395 ? 177.587 135.750 90.762 1.00 40.76 395 PRO F CA 1
ATOM 9381 C C . PRO D 1 395 ? 178.533 135.235 89.687 1.00 40.67 395 PRO F C 1
ATOM 9382 O O . PRO D 1 395 ? 179.741 135.473 89.728 1.00 44.58 395 PRO F O 1
ATOM 9386 N N . ARG D 1 396 ? 177.973 134.514 88.721 1.00 46.85 396 ARG F N 1
ATOM 9387 C CA . ARG D 1 396 ? 178.770 133.900 87.665 1.00 49.33 396 ARG F CA 1
ATOM 9388 C C . ARG D 1 396 ? 178.856 134.800 86.441 1.00 50.46 396 ARG F C 1
ATOM 9389 O O . ARG D 1 396 ? 179.788 134.687 85.645 1.00 54.64 396 ARG F O 1
ATOM 9397 N N . SER E 1 79 ? 134.085 111.344 212.982 1.00 51.96 79 SER A N 1
ATOM 9398 C CA . SER E 1 79 ? 135.519 111.546 212.816 1.00 51.69 79 SER A CA 1
ATOM 9399 C C . SER E 1 79 ? 136.087 112.411 213.938 1.00 50.43 79 SER A C 1
ATOM 9400 O O . SER E 1 79 ? 137.301 112.567 214.059 1.00 50.09 79 SER A O 1
ATOM 9403 N N . PHE E 1 80 ? 135.201 112.967 214.761 1.00 45.99 80 PHE A N 1
ATOM 9404 C CA . PHE E 1 80 ? 135.589 113.862 215.840 1.00 44.67 80 PHE A CA 1
ATOM 9405 C C . PHE E 1 80 ? 134.877 113.461 217.123 1.00 46.91 80 PHE A C 1
ATOM 9406 O O . PHE E 1 80 ? 133.791 112.877 217.093 1.00 48.13 80 PHE A O 1
ATOM 9414 N N . VAL E 1 81 ? 135.499 113.785 218.251 1.00 45.99 81 VAL A N 1
ATOM 9415 C CA . VAL E 1 81 ? 134.905 113.540 219.561 1.00 46.62 81 VAL A CA 1
ATOM 9416 C C . VAL E 1 81 ? 133.915 114.658 219.869 1.00 46.30 81 VAL A C 1
ATOM 9417 O O . VAL E 1 81 ? 134.292 115.838 219.854 1.00 49.12 81 VAL A O 1
ATOM 9421 N N . PRO E 1 82 ? 132.651 114.343 220.146 1.00 46.20 82 PRO A N 1
ATOM 9422 C CA . PRO E 1 82 ? 131.679 115.400 220.446 1.00 46.37 82 PRO A CA 1
ATOM 9423 C C . PRO E 1 82 ? 132.035 116.144 221.725 1.00 46.05 82 PRO A C 1
ATOM 9424 O O . PRO E 1 82 ? 132.625 115.587 222.653 1.00 47.70 82 PRO A O 1
ATOM 9428 N N . ILE E 1 83 ? 131.664 117.426 221.765 1.00 49.97 83 ILE A N 1
ATOM 9429 C CA . ILE E 1 83 ? 131.939 118.242 222.940 1.00 52.62 83 ILE A CA 1
ATOM 9430 C C . ILE E 1 83 ? 131.135 117.781 224.149 1.00 52.52 83 ILE A C 1
ATOM 9431 O O . ILE E 1 83 ? 131.494 118.105 225.287 1.00 52.68 83 ILE A O 1
ATOM 9436 N N . GLU E 1 84 ? 130.052 117.032 223.936 1.00 64.05 84 GLU A N 1
ATOM 9437 C CA . GLU E 1 84 ? 129.272 116.504 225.048 1.00 65.52 84 GLU A CA 1
ATOM 9438 C C . GLU E 1 84 ? 129.997 115.398 225.803 1.00 64.50 84 GLU A C 1
ATOM 9439 O O . GLU E 1 84 ? 129.525 114.986 226.866 1.00 64.97 84 GLU A O 1
ATOM 9445 N N . LYS E 1 85 ? 131.125 114.916 225.285 1.00 55.99 85 LYS A N 1
ATOM 9446 C CA . LYS E 1 85 ? 131.885 113.849 225.924 1.00 56.59 85 LYS A CA 1
ATOM 9447 C C . LYS E 1 85 ? 132.817 114.350 227.020 1.00 57.50 85 LYS A C 1
ATOM 9448 O O . LYS E 1 85 ? 133.486 113.532 227.659 1.00 58.16 85 LYS A O 1
ATOM 9454 N N . LEU E 1 86 ? 132.882 115.660 227.249 1.00 57.99 86 LEU A N 1
ATOM 9455 C CA . LEU E 1 86 ? 133.744 116.249 228.273 1.00 59.48 86 LEU A CA 1
ATOM 9456 C C . LEU E 1 86 ? 132.974 116.565 229.547 1.00 59.80 86 LEU A C 1
ATOM 9457 O O . LEU E 1 86 ? 133.257 117.556 230.225 1.00 60.58 86 LEU A O 1
ATOM 9462 N N . GLN E 1 87 ? 131.992 115.744 229.896 1.00 62.37 87 GLN A N 1
ATOM 9463 C CA . GLN E 1 87 ? 131.167 115.959 231.080 1.00 64.29 87 GLN A CA 1
ATOM 9464 C C . GLN E 1 87 ? 131.567 114.936 232.139 1.00 63.83 87 GLN A C 1
ATOM 9465 O O . GLN E 1 87 ? 131.161 113.772 232.079 1.00 63.65 87 GLN A O 1
ATOM 9471 N N . VAL E 1 88 ? 132.369 115.377 233.105 1.00 59.49 88 VAL A N 1
ATOM 9472 C CA . VAL E 1 88 ? 132.806 114.561 234.226 1.00 60.18 88 VAL A CA 1
ATOM 9473 C C . VAL E 1 88 ? 132.641 115.376 235.506 1.00 60.81 88 VAL A C 1
ATOM 9474 O O . VAL E 1 88 ? 132.123 116.492 235.489 1.00 58.96 88 VAL A O 1
ATOM 9478 N N . ASN E 1 89 ? 133.085 114.801 236.623 1.00 63.05 89 ASN A N 1
ATOM 9479 C CA . ASN E 1 89 ? 132.957 115.463 237.914 1.00 62.47 89 ASN A CA 1
ATOM 9480 C C . ASN E 1 89 ? 133.509 116.881 237.846 1.00 62.55 89 ASN A C 1
ATOM 9481 O O . ASN E 1 89 ? 134.619 117.108 237.358 1.00 61.25 89 ASN A O 1
ATOM 9486 N N . GLY E 1 90 ? 132.721 117.837 238.339 1.00 54.01 90 GLY A N 1
ATOM 9487 C CA . GLY E 1 90 ? 133.065 119.239 238.262 1.00 52.02 90 GLY A CA 1
ATOM 9488 C C . GLY E 1 90 ? 132.567 119.956 237.025 1.00 53.50 90 GLY A C 1
ATOM 9489 O O . GLY E 1 90 ? 132.694 121.185 236.948 1.00 54.68 90 GLY A O 1
ATOM 9490 N N . ILE E 1 91 ? 131.998 119.236 236.061 1.00 57.96 91 ILE A N 1
ATOM 9491 C CA . ILE E 1 91 ? 131.502 119.814 234.819 1.00 59.88 91 ILE A CA 1
ATOM 9492 C C . ILE E 1 91 ? 129.999 119.593 234.742 1.00 59.86 91 ILE A C 1
ATOM 9493 O O . ILE E 1 91 ? 129.504 118.508 235.067 1.00 60.86 91 ILE A O 1
ATOM 9498 N N . THR E 1 92 ? 129.273 120.626 234.316 1.00 66.23 92 THR A N 1
ATOM 9499 C CA . THR E 1 92 ? 127.822 120.550 234.203 1.00 67.49 92 THR A CA 1
ATOM 9500 C C . THR E 1 92 ? 127.364 120.926 232.799 1.00 68.84 92 THR A C 1
ATOM 9501 O O . THR E 1 92 ? 128.186 121.078 231.890 1.00 69.50 92 THR A O 1
ATOM 9505 N N . MET E 1 93 ? 126.050 121.070 232.614 1.00 70.53 93 MET A N 1
ATOM 9506 C CA . MET E 1 93 ? 125.511 121.451 231.313 1.00 70.23 93 MET A CA 1
ATOM 9507 C C . MET E 1 93 ? 125.689 122.938 231.026 1.00 70.30 93 MET A C 1
ATOM 9508 O O . MET E 1 93 ? 125.864 123.324 229.863 1.00 70.71 93 MET A O 1
ATOM 9513 N N . ALA E 1 94 ? 125.637 123.781 232.060 1.00 65.14 94 ALA A N 1
ATOM 9514 C CA . ALA E 1 94 ? 125.724 125.223 231.847 1.00 66.16 94 ALA A CA 1
ATOM 9515 C C . ALA E 1 94 ? 127.064 125.614 231.240 1.00 67.12 94 ALA A C 1
ATOM 9516 O O . ALA E 1 94 ? 127.125 126.467 230.346 1.00 67.48 94 ALA A O 1
ATOM 9518 N N . ASP E 1 95 ? 128.152 125.010 231.721 1.00 64.34 95 ASP A N 1
ATOM 9519 C CA . ASP E 1 95 ? 129.468 125.318 231.174 1.00 62.92 95 ASP A CA 1
ATOM 9520 C C . ASP E 1 95 ? 129.548 124.959 229.697 1.00 62.99 95 ASP A C 1
ATOM 9521 O O . ASP E 1 95 ? 130.079 125.731 228.889 1.00 63.77 95 ASP A O 1
ATOM 9526 N N . VAL E 1 96 ? 129.029 123.788 229.324 1.00 58.27 96 VAL A N 1
ATOM 9527 C CA . VAL E 1 96 ? 129.065 123.379 227.924 1.00 59.33 96 VAL A CA 1
ATOM 9528 C C . VAL E 1 96 ? 128.208 124.307 227.073 1.00 59.35 96 VAL A C 1
ATOM 9529 O O . VAL E 1 96 ? 128.578 124.652 225.945 1.00 59.95 96 VAL A O 1
ATOM 9533 N N . LYS E 1 97 ? 127.050 124.725 227.591 1.00 59.28 97 LYS A N 1
ATOM 9534 C CA . LYS E 1 97 ? 126.221 125.668 226.845 1.00 59.42 97 LYS A CA 1
ATOM 9535 C C . LYS E 1 97 ? 126.949 126.991 226.633 1.00 61.34 97 LYS A C 1
ATOM 9536 O O . LYS E 1 97 ? 126.900 127.569 225.540 1.00 61.99 97 LYS A O 1
ATOM 9542 N N . LYS E 1 98 ? 127.630 127.488 227.668 1.00 61.18 98 LYS A N 1
ATOM 9543 C CA . LYS E 1 98 ? 128.384 128.730 227.523 1.00 61.32 98 LYS A CA 1
ATOM 9544 C C . LYS E 1 98 ? 129.506 128.577 226.503 1.00 61.67 98 LYS A C 1
ATOM 9545 O O . LYS E 1 98 ? 129.736 129.470 225.678 1.00 62.61 98 LYS A O 1
ATOM 9551 N N . LEU E 1 99 ? 130.217 127.448 226.543 1.00 58.15 99 LEU A N 1
ATOM 9552 C CA . LEU E 1 99 ? 131.275 127.211 225.567 1.00 58.84 99 LEU A CA 1
ATOM 9553 C C . LEU E 1 99 ? 130.714 127.182 224.151 1.00 59.03 99 LEU A C 1
ATOM 9554 O O . LEU E 1 99 ? 131.297 127.766 223.231 1.00 57.29 99 LEU A O 1
ATOM 9559 N N . ARG E 1 100 ? 129.572 126.517 223.961 1.00 65.09 100 ARG A N 1
ATOM 9560 C CA . ARG E 1 100 ? 128.933 126.505 222.650 1.00 64.46 100 ARG A CA 1
ATOM 9561 C C . ARG E 1 100 ? 128.553 127.913 222.211 1.00 65.38 100 ARG A C 1
ATOM 9562 O O . ARG E 1 100 ? 128.682 128.262 221.032 1.00 65.53 100 ARG A O 1
ATOM 9570 N N . GLU E 1 101 ? 128.071 128.733 223.147 1.00 63.58 101 GLU A N 1
ATOM 9571 C CA . GLU E 1 101 ? 127.759 130.121 222.821 1.00 64.89 101 GLU A CA 1
ATOM 9572 C C . GLU E 1 101 ? 129.004 130.866 222.361 1.00 64.05 101 GLU A C 1
ATOM 9573 O O . GLU E 1 101 ? 128.948 131.671 221.424 1.00 64.38 101 GLU A O 1
ATOM 9579 N N . SER E 1 102 ? 130.140 130.615 223.015 1.00 58.70 102 SER A N 1
ATOM 9580 C CA . SER E 1 102 ? 131.381 131.271 222.614 1.00 58.10 102 SER A CA 1
ATOM 9581 C C . SER E 1 102 ? 131.782 130.880 221.196 1.00 58.56 102 SER A C 1
ATOM 9582 O O . SER E 1 102 ? 132.300 131.711 220.440 1.00 58.62 102 SER A O 1
ATOM 9585 N N . GLY E 1 103 ? 131.552 129.625 220.815 1.00 53.81 103 GLY A N 1
ATOM 9586 C CA . GLY E 1 103 ? 131.853 129.191 219.464 1.00 51.67 103 GLY A CA 1
ATOM 9587 C C . GLY E 1 103 ? 132.693 127.934 219.358 1.00 52.88 103 GLY A C 1
ATOM 9588 O O . GLY E 1 103 ? 133.280 127.666 218.306 1.00 53.49 103 GLY A O 1
ATOM 9589 N N . LEU E 1 104 ? 132.757 127.154 220.434 1.00 55.20 104 LEU A N 1
ATOM 9590 C CA . LEU E 1 104 ? 133.463 125.878 220.448 1.00 52.70 104 LEU A CA 1
ATOM 9591 C C . LEU E 1 104 ? 132.448 124.743 220.422 1.00 53.16 104 LEU A C 1
ATOM 9592 O O . LEU E 1 104 ? 131.540 124.699 221.258 1.00 54.46 104 LEU A O 1
ATOM 9597 N N . HIS E 1 105 ? 132.609 123.820 219.470 1.00 51.30 105 HIS A N 1
ATOM 9598 C CA . HIS E 1 105 ? 131.631 122.765 219.248 1.00 49.78 105 HIS A CA 1
ATOM 9599 C C . HIS E 1 105 ? 132.198 121.353 219.300 1.00 49.21 105 HIS A C 1
ATOM 9600 O O . HIS E 1 105 ? 131.415 120.397 219.280 1.00 51.99 105 HIS A O 1
ATOM 9607 N N . THR E 1 106 ? 133.515 121.186 219.361 1.00 45.65 106 THR A N 1
ATOM 9608 C CA . THR E 1 106 ? 134.127 119.870 219.455 1.00 47.31 106 THR A CA 1
ATOM 9609 C C . THR E 1 106 ? 135.220 119.894 220.514 1.00 49.40 106 THR A C 1
ATOM 9610 O O . THR E 1 106 ? 135.770 120.947 220.846 1.00 47.22 106 THR A O 1
ATOM 9614 N N . ALA E 1 107 ? 135.524 118.711 221.054 1.00 47.12 107 ALA A N 1
ATOM 9615 C CA . ALA E 1 107 ? 136.587 118.612 222.049 1.00 50.42 107 ALA A CA 1
ATOM 9616 C C . ALA E 1 107 ? 137.927 119.060 221.480 1.00 49.84 107 ALA A C 1
ATOM 9617 O O . ALA E 1 107 ? 138.771 119.585 222.217 1.00 49.12 107 ALA A O 1
ATOM 9619 N N . GLU E 1 108 ? 138.137 118.869 220.175 1.00 47.71 108 GLU A N 1
ATOM 9620 C CA . GLU E 1 108 ? 139.358 119.358 219.545 1.00 47.16 108 GLU A CA 1
ATOM 9621 C C . GLU E 1 108 ? 139.494 120.865 219.709 1.00 46.67 108 GLU A C 1
ATOM 9622 O O . GLU E 1 108 ? 140.586 121.370 219.993 1.00 49.07 108 GLU A O 1
ATOM 9628 N N . ALA E 1 109 ? 138.393 121.601 219.536 1.00 42.92 109 ALA A N 1
ATOM 9629 C CA . ALA E 1 109 ? 138.449 123.054 219.662 1.00 45.19 109 ALA A CA 1
ATOM 9630 C C . ALA E 1 109 ? 138.886 123.471 221.060 1.00 44.75 109 ALA A C 1
AT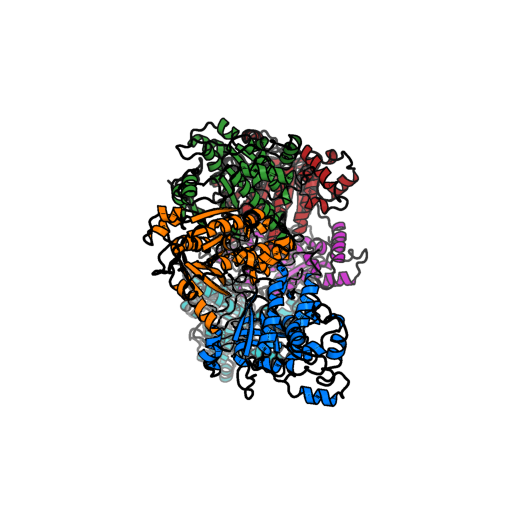OM 9631 O O . ALA E 1 109 ? 139.707 124.382 221.215 1.00 45.73 109 ALA A O 1
ATOM 9633 N N . VAL E 1 110 ? 138.347 122.820 222.091 1.00 48.63 110 VAL A N 1
ATOM 9634 C CA . VAL E 1 110 ? 138.761 123.127 223.456 1.00 48.87 110 VAL A CA 1
ATOM 9635 C C . VAL E 1 110 ? 140.227 122.770 223.661 1.00 47.75 110 VAL A C 1
ATOM 9636 O O . VAL E 1 110 ? 140.988 123.530 224.272 1.00 49.05 110 VAL A O 1
ATOM 9640 N N . ALA E 1 111 ? 140.648 121.610 223.152 1.00 44.60 111 ALA A N 1
ATOM 9641 C CA . ALA E 1 111 ? 142.034 121.185 223.327 1.00 45.81 111 ALA A CA 1
ATOM 9642 C C . ALA E 1 111 ? 143.000 122.142 222.638 1.00 47.53 111 ALA A C 1
ATOM 9643 O O . ALA E 1 111 ? 144.096 122.403 223.148 1.00 50.06 111 ALA A O 1
ATOM 9645 N N . TYR E 1 112 ? 142.615 122.671 221.477 1.00 44.42 112 TYR A N 1
ATOM 9646 C CA . TYR E 1 112 ? 143.483 123.554 220.709 1.00 43.93 112 TYR A CA 1
ATOM 9647 C C . TYR E 1 112 ? 143.474 124.992 221.211 1.00 45.47 112 TYR A C 1
ATOM 9648 O O . TYR E 1 112 ? 144.242 125.811 220.699 1.00 45.77 112 TYR A O 1
ATOM 9657 N N . ALA E 1 113 ? 142.628 125.322 222.184 1.00 48.32 113 ALA A N 1
ATOM 9658 C CA . ALA E 1 113 ? 142.499 126.698 222.644 1.00 48.33 113 ALA A CA 1
ATOM 9659 C C . ALA E 1 113 ? 143.496 126.973 223.761 1.00 50.13 113 ALA A C 1
ATOM 9660 O O . ALA E 1 113 ? 143.477 126.269 224.779 1.00 51.54 113 ALA A O 1
ATOM 9662 N N . PRO E 1 114 ? 144.373 127.966 223.621 1.00 55.31 114 PRO A N 1
ATOM 9663 C CA . PRO E 1 114 ? 145.271 128.312 224.728 1.00 55.13 114 PRO A CA 1
ATOM 9664 C C . PRO E 1 114 ? 144.487 128.783 225.943 1.00 55.63 114 PRO A C 1
ATOM 9665 O O . PRO E 1 114 ? 143.409 129.370 225.826 1.00 56.31 114 PRO A O 1
ATOM 9669 N N . ARG E 1 115 ? 145.049 128.521 227.126 1.00 65.07 115 ARG A N 1
ATOM 9670 C CA . ARG E 1 115 ? 144.352 128.843 228.368 1.00 65.71 115 ARG A CA 1
ATOM 9671 C C . ARG E 1 115 ? 143.955 130.311 228.431 1.00 65.10 115 ARG A C 1
ATOM 9672 O O . ARG E 1 115 ? 142.931 130.651 229.037 1.00 64.54 115 ARG A O 1
ATOM 9680 N N . LYS E 1 116 ? 144.740 131.194 227.813 1.00 60.96 116 LYS A N 1
ATOM 9681 C CA . LYS E 1 116 ? 144.394 132.611 227.809 1.00 60.34 116 LYS A CA 1
ATOM 9682 C C . LYS E 1 116 ? 143.051 132.844 227.127 1.00 60.21 116 LYS A C 1
ATOM 9683 O O . LYS E 1 116 ? 142.246 133.662 227.587 1.00 58.88 116 LYS A O 1
ATOM 9689 N N . ASP E 1 117 ? 142.791 132.131 226.030 1.00 63.58 117 ASP A N 1
ATOM 9690 C CA . ASP E 1 117 ? 141.518 132.285 225.333 1.00 63.92 117 ASP A CA 1
ATOM 9691 C C . ASP E 1 117 ? 140.348 131.856 226.208 1.00 65.43 117 ASP A C 1
ATOM 9692 O O . ASP E 1 117 ? 139.300 132.513 226.220 1.00 63.92 117 ASP A O 1
ATOM 9697 N N . LEU E 1 118 ? 140.503 130.760 226.950 1.00 65.29 118 LEU A N 1
ATOM 9698 C CA . LEU E 1 118 ? 139.416 130.276 227.791 1.00 64.69 118 LEU A CA 1
ATOM 9699 C C . LEU E 1 118 ? 139.375 131.050 229.101 1.00 66.65 118 LEU A C 1
ATOM 9700 O O . LEU E 1 118 ? 139.287 130.457 230.180 1.00 66.98 118 LEU A O 1
ATOM 9705 N N . LEU E 1 119 ? 139.440 132.366 229.012 1.00 66.78 119 LEU A N 1
ATOM 9706 C CA . LEU E 1 119 ? 139.321 133.263 230.155 1.00 64.46 119 LEU A CA 1
ATOM 9707 C C . LEU E 1 119 ? 138.287 134.352 229.930 1.00 65.87 119 LEU A C 1
ATOM 9708 O O . LEU E 1 119 ? 137.584 134.730 230.870 1.00 67.06 119 LEU A O 1
ATOM 9713 N N . GLU E 1 120 ? 138.178 134.865 228.703 1.00 64.97 120 GLU A N 1
ATOM 9714 C CA . GLU E 1 120 ? 137.168 135.861 228.377 1.00 64.70 120 GLU A CA 1
ATOM 9715 C C . GLU E 1 120 ? 135.765 135.276 228.339 1.00 65.39 120 GLU A C 1
ATOM 9716 O O . GLU E 1 120 ? 134.796 136.041 228.273 1.00 66.80 120 GLU A O 1
ATOM 9722 N N . ILE E 1 121 ? 135.632 133.951 228.378 1.00 62.58 121 ILE A N 1
ATOM 9723 C CA . ILE E 1 121 ? 134.324 133.309 228.420 1.00 62.50 121 ILE A CA 1
ATOM 9724 C C . ILE E 1 121 ? 133.758 133.486 229.819 1.00 63.58 121 ILE A C 1
ATOM 9725 O O . ILE E 1 121 ? 134.108 132.739 230.741 1.00 62.86 121 ILE A O 1
ATOM 9730 N N . LYS E 1 122 ? 132.881 134.473 229.985 1.00 61.46 122 LYS A N 1
ATOM 9731 C CA . LYS E 1 122 ? 132.329 134.788 231.296 1.00 61.29 122 LYS A CA 1
ATOM 9732 C C . LYS E 1 122 ? 131.683 133.560 231.920 1.00 61.96 122 LYS A C 1
ATOM 9733 O O . LYS E 1 122 ? 130.689 133.039 231.407 1.00 61.89 122 LYS A O 1
ATOM 9739 N N . GLY E 1 123 ? 132.249 133.107 233.036 1.00 57.31 123 GLY A N 1
ATOM 9740 C CA . GLY E 1 123 ? 131.738 131.941 233.728 1.00 56.38 123 GLY A CA 1
ATOM 9741 C C . GLY E 1 123 ? 132.800 130.895 233.991 1.00 56.77 123 GLY A C 1
ATOM 9742 O O . GLY E 1 123 ? 132.545 129.898 234.672 1.00 57.89 123 GLY A O 1
ATOM 9743 N N . ILE E 1 124 ? 133.998 131.108 233.447 1.00 60.85 124 ILE A N 1
ATOM 9744 C CA . ILE E 1 124 ? 135.121 130.192 233.615 1.00 61.38 124 ILE A CA 1
ATOM 9745 C C . ILE E 1 124 ? 136.375 131.038 233.798 1.00 62.30 124 ILE A C 1
ATOM 9746 O O . ILE E 1 124 ? 136.855 131.654 232.840 1.00 62.89 124 ILE A O 1
ATOM 9751 N N . SER E 1 125 ? 136.905 131.072 235.021 1.00 65.41 125 SER A N 1
ATOM 9752 C CA . SER E 1 125 ? 138.088 131.860 235.339 1.00 65.94 125 SER A CA 1
ATOM 9753 C C . SER E 1 125 ? 139.281 130.982 235.692 1.00 65.16 125 SER A C 1
ATOM 9754 O O . SER E 1 125 ? 140.347 131.105 235.082 1.00 66.14 125 SER A O 1
ATOM 9757 N N . GLU E 1 126 ? 139.129 130.094 236.673 1.00 60.31 126 GLU A N 1
ATOM 9758 C CA . GLU E 1 126 ? 140.179 129.171 237.071 1.00 60.74 126 GLU A CA 1
ATOM 9759 C C . GLU E 1 126 ? 139.540 127.826 237.384 1.00 60.77 126 GLU A C 1
ATOM 9760 O O . GLU E 1 126 ? 138.326 127.645 237.246 1.00 59.68 126 GLU A O 1
ATOM 9766 N N . ALA E 1 127 ? 140.366 126.872 237.810 1.00 59.01 127 ALA A N 1
ATOM 9767 C CA . ALA E 1 127 ? 139.864 125.561 238.199 1.00 57.67 127 ALA A CA 1
ATOM 9768 C C . ALA E 1 127 ? 139.189 124.871 237.023 1.00 58.91 127 ALA A C 1
ATOM 9769 O O . ALA E 1 127 ? 139.665 123.837 236.543 1.00 59.46 127 ALA A O 1
ATOM 9771 N N . LYS E 1 128 ? 138.075 125.439 236.556 1.00 60.65 128 LYS A N 1
ATOM 9772 C CA . LYS E 1 128 ? 137.363 124.854 235.425 1.00 60.91 128 LYS A CA 1
ATOM 9773 C C . LYS E 1 128 ? 138.240 124.816 234.181 1.00 61.85 128 LYS A C 1
ATOM 9774 O O . LYS E 1 128 ? 138.241 123.823 233.447 1.00 61.24 128 LYS A O 1
ATOM 9780 N N . ALA E 1 129 ? 138.982 125.894 233.918 1.00 57.66 129 ALA A N 1
ATOM 9781 C CA . ALA E 1 129 ? 139.836 125.930 232.736 1.00 57.35 129 ALA A CA 1
ATOM 9782 C C . ALA E 1 129 ? 140.917 124.858 232.807 1.00 59.12 129 ALA A C 1
ATOM 9783 O O . ALA E 1 129 ? 141.180 124.157 231.823 1.00 59.52 129 ALA A O 1
ATOM 9785 N N . ASP E 1 130 ? 141.559 124.717 233.969 1.00 61.62 130 ASP A N 1
ATOM 9786 C CA . ASP E 1 130 ? 142.596 123.702 234.120 1.00 62.10 130 ASP A CA 1
ATOM 9787 C C . ASP E 1 130 ? 142.015 122.300 233.982 1.00 62.34 130 ASP A C 1
ATOM 9788 O O . ASP E 1 130 ? 142.623 121.428 233.354 1.00 62.05 130 ASP A O 1
ATOM 9793 N N . LYS E 1 131 ? 140.834 122.066 234.561 1.00 59.49 131 LYS A N 1
ATOM 9794 C CA . LYS E 1 131 ? 140.191 120.763 234.429 1.00 60.95 131 LYS A CA 1
ATOM 9795 C C . LYS E 1 131 ? 139.851 120.458 232.975 1.00 60.26 131 LYS A C 1
ATOM 9796 O O . LYS E 1 131 ? 140.068 119.338 232.499 1.00 59.15 131 LYS A O 1
ATOM 9802 N N . LEU E 1 132 ? 139.311 121.444 232.255 1.00 57.30 132 LEU A N 1
ATOM 9803 C CA . LEU E 1 132 ? 138.964 121.240 230.854 1.00 57.08 132 LEU A CA 1
ATOM 9804 C C . LEU E 1 132 ? 140.205 120.985 230.011 1.00 57.08 132 LEU A C 1
ATOM 9805 O O . LEU E 1 132 ? 140.178 120.164 229.089 1.00 55.98 132 LEU A O 1
ATOM 9810 N N . LEU E 1 133 ? 141.297 121.697 230.297 1.00 55.91 133 LEU A N 1
ATOM 9811 C CA . LEU E 1 133 ? 142.538 121.460 229.569 1.00 56.52 133 LEU A CA 1
ATOM 9812 C C . LEU E 1 133 ? 143.086 120.068 229.855 1.00 57.76 133 LEU A C 1
ATOM 9813 O O . LEU E 1 133 ? 143.535 119.372 228.938 1.00 57.17 133 LEU A O 1
ATOM 9818 N N . ASN E 1 134 ? 143.052 119.642 231.121 1.00 64.24 134 ASN A N 1
ATOM 9819 C CA . ASN E 1 134 ? 143.491 118.292 231.457 1.00 64.70 134 ASN A CA 1
ATOM 9820 C C . ASN E 1 134 ? 142.659 117.258 230.712 1.00 65.12 134 ASN A C 1
ATOM 9821 O O . ASN E 1 134 ? 143.196 116.299 230.146 1.00 64.93 134 ASN A O 1
ATOM 9826 N N . GLU E 1 135 ? 141.342 117.441 230.698 1.00 63.24 135 GLU A N 1
ATOM 9827 C CA . GLU E 1 135 ? 140.492 116.632 229.843 1.00 62.48 135 GLU A CA 1
ATOM 9828 C C . GLU E 1 135 ? 140.691 117.031 228.383 1.00 63.50 135 GLU A C 1
ATOM 9829 O O . GLU E 1 135 ? 141.133 118.138 228.067 1.00 62.12 135 GLU A O 1
ATOM 9835 N N . ALA E 1 136 ? 140.373 116.104 227.487 1.00 59.08 136 ALA A N 1
ATOM 9836 C CA . ALA E 1 136 ? 140.572 116.198 226.048 1.00 59.18 136 ALA A CA 1
ATOM 9837 C C . ALA E 1 136 ? 142.037 116.002 225.669 1.00 59.32 136 ALA A C 1
ATOM 9838 O O . ALA E 1 136 ? 142.341 115.907 224.479 1.00 58.75 136 ALA A O 1
ATOM 9840 N N . ALA E 1 137 ? 142.957 115.939 226.632 1.00 56.68 137 ALA A N 1
ATOM 9841 C CA . ALA E 1 137 ? 144.311 115.493 226.328 1.00 56.57 137 ALA A CA 1
ATOM 9842 C C . ALA E 1 137 ? 144.358 113.981 226.162 1.00 58.20 137 ALA A C 1
ATOM 9843 O O . ALA E 1 137 ? 145.066 113.468 225.289 1.00 59.31 137 ALA A O 1
ATOM 9845 N N . ARG E 1 138 ? 143.604 113.254 226.990 1.00 68.39 138 ARG A N 1
ATOM 9846 C CA . ARG E 1 138 ? 143.475 111.813 226.817 1.00 69.57 138 ARG A CA 1
ATOM 9847 C C . ARG E 1 138 ? 142.583 111.455 225.637 1.00 68.45 138 ARG A C 1
ATOM 9848 O O . ARG E 1 138 ? 142.748 110.379 225.054 1.00 68.41 138 ARG A O 1
ATOM 9856 N N . LEU E 1 139 ? 141.643 112.330 225.275 1.00 58.41 139 LEU A N 1
ATOM 9857 C CA . LEU E 1 139 ? 140.761 112.091 224.142 1.00 56.52 139 LEU A CA 1
ATOM 9858 C C . LEU E 1 139 ? 141.379 112.490 222.810 1.00 56.97 139 LEU A C 1
ATOM 9859 O O . LEU E 1 139 ? 140.954 111.977 221.768 1.00 56.45 139 LEU A O 1
ATOM 9864 N N . VAL E 1 140 ? 142.360 113.387 222.814 1.00 52.01 140 VAL A N 1
ATOM 9865 C CA . VAL E 1 140 ? 143.038 113.807 221.590 1.00 49.51 140 VAL A CA 1
ATOM 9866 C C . VAL E 1 140 ? 144.544 113.729 221.816 1.00 51.96 140 VAL A C 1
ATOM 9867 O O . VAL E 1 140 ? 145.059 114.332 222.769 1.00 52.98 140 VAL A O 1
ATOM 9871 N N . PRO E 1 141 ? 145.285 113.006 220.977 1.00 50.17 141 PRO A N 1
ATOM 9872 C CA . PRO E 1 141 ? 146.727 112.845 221.214 1.00 49.70 141 PRO A CA 1
ATOM 9873 C C . PRO E 1 141 ? 147.476 114.159 221.035 1.00 51.32 141 PRO A C 1
ATOM 9874 O O . PRO E 1 141 ? 147.255 114.891 220.068 1.00 50.91 141 PRO A O 1
ATOM 9878 N N . MET E 1 142 ? 148.375 114.449 221.980 1.00 57.74 142 MET A N 1
ATOM 9879 C CA . MET E 1 142 ? 149.263 115.615 221.911 1.00 56.39 142 MET A CA 1
ATOM 9880 C C . MET E 1 142 ? 150.661 115.142 222.306 1.00 57.60 142 MET A C 1
ATOM 9881 O O . MET E 1 142 ? 151.040 115.208 223.478 1.00 59.98 142 MET A O 1
ATOM 9886 N N . GLY E 1 143 ? 151.426 114.678 221.326 1.00 45.99 143 GLY A N 1
ATOM 9887 C CA . GLY E 1 143 ? 152.732 114.125 221.620 1.00 44.02 143 GLY A CA 1
ATOM 9888 C C . GLY E 1 143 ? 153.465 113.729 220.361 1.00 45.11 143 GLY A C 1
ATOM 9889 O O . GLY E 1 143 ? 153.098 114.134 219.257 1.00 47.23 143 GLY A O 1
ATOM 9890 N N . PHE E 1 144 ? 154.512 112.928 220.541 1.00 45.48 144 PHE A N 1
ATOM 9891 C CA . PHE E 1 144 ? 155.391 112.522 219.454 1.00 46.19 144 PHE A CA 1
ATOM 9892 C C . PHE E 1 144 ? 154.991 111.154 218.918 1.00 46.57 144 PHE A C 1
ATOM 9893 O O . PHE E 1 144 ? 154.588 110.268 219.677 1.00 48.72 144 PHE A O 1
ATOM 9901 N N . VAL E 1 145 ? 155.105 110.991 217.601 1.00 46.45 145 VAL A N 1
ATOM 9902 C CA . VAL E 1 145 ? 154.927 109.708 216.939 1.00 47.05 145 VAL A CA 1
ATOM 9903 C C . VAL E 1 145 ? 156.071 109.516 215.954 1.00 45.59 145 VAL A C 1
ATOM 9904 O O . VAL E 1 145 ? 156.777 110.459 215.592 1.00 47.68 145 VAL A O 1
ATOM 9908 N N . THR E 1 146 ? 156.254 108.271 215.529 1.00 44.01 146 THR A N 1
ATOM 9909 C CA . THR E 1 146 ? 157.243 107.973 214.506 1.00 44.83 146 THR A CA 1
ATOM 9910 C C . THR E 1 146 ? 156.777 108.504 213.155 1.00 43.76 146 THR A C 1
ATOM 9911 O O . THR E 1 146 ? 155.579 108.614 212.886 1.00 46.79 146 THR A O 1
ATOM 9915 N N . ALA E 1 147 ? 157.742 108.852 212.302 1.00 43.20 147 ALA A N 1
ATOM 9916 C CA . ALA E 1 147 ? 157.401 109.343 210.972 1.00 43.41 147 ALA A CA 1
ATOM 9917 C C . ALA E 1 147 ? 156.684 108.282 210.146 1.00 45.46 147 ALA A C 1
ATOM 9918 O O . ALA E 1 147 ? 155.908 108.620 209.245 1.00 45.45 147 ALA A O 1
ATOM 9920 N N . ALA E 1 148 ? 156.929 107.001 210.430 1.00 46.58 148 ALA A N 1
ATOM 9921 C CA . ALA E 1 148 ? 156.265 105.937 209.681 1.00 46.49 148 ALA A CA 1
ATOM 9922 C C . ALA E 1 148 ? 154.775 105.878 209.999 1.00 48.13 148 ALA A C 1
ATOM 9923 O O . ALA E 1 148 ? 153.952 105.646 209.106 1.00 48.74 148 ALA A O 1
ATOM 9925 N N . ASP E 1 149 ? 154.408 106.080 211.267 1.00 52.45 149 ASP A N 1
ATOM 9926 C CA . ASP E 1 149 ? 152.994 106.117 211.626 1.00 51.76 149 ASP A CA 1
ATOM 9927 C C . ASP E 1 149 ? 152.283 107.267 210.928 1.00 51.64 149 ASP A C 1
ATOM 9928 O O . ASP E 1 149 ? 151.176 107.099 210.403 1.00 53.41 149 ASP A O 1
ATOM 9933 N N . PHE E 1 150 ? 152.902 108.449 210.919 1.00 49.64 150 PHE A N 1
ATOM 9934 C CA . PHE E 1 150 ? 152.310 109.586 210.226 1.00 51.57 150 PHE A CA 1
ATOM 9935 C C . PHE E 1 150 ? 152.209 109.319 208.732 1.00 51.37 150 PHE A C 1
ATOM 9936 O O . PHE E 1 150 ? 151.220 109.693 208.093 1.00 52.28 150 PHE A O 1
ATOM 9944 N N . HIS E 1 151 ? 153.223 108.672 208.155 1.00 52.38 151 HIS A N 1
ATOM 9945 C CA . HIS E 1 151 ? 153.181 108.356 206.732 1.00 52.81 151 HIS A CA 1
ATOM 9946 C C . HIS E 1 151 ? 152.034 107.408 206.412 1.00 55.61 151 HIS A C 1
ATOM 9947 O O . HIS E 1 151 ? 151.347 107.572 205.397 1.00 55.47 151 HIS A O 1
ATOM 9954 N N . MET E 1 152 ? 151.819 106.399 207.258 1.00 61.13 152 MET A N 1
ATOM 9955 C CA . MET E 1 152 ? 150.703 105.484 207.038 1.00 61.00 152 MET A CA 1
ATOM 9956 C C . MET E 1 152 ? 149.366 106.202 207.188 1.00 62.01 152 MET A C 1
ATOM 9957 O O . MET E 1 152 ? 148.461 106.032 206.362 1.00 62.01 152 MET A O 1
ATOM 9962 N N . ARG E 1 153 ? 149.227 107.021 208.233 1.00 61.91 153 ARG A N 1
ATOM 9963 C CA . ARG E 1 153 ? 147.966 107.717 208.463 1.00 60.04 153 ARG A CA 1
ATOM 9964 C C . ARG E 1 153 ? 147.659 108.720 207.358 1.00 61.14 153 ARG A C 1
ATOM 9965 O O . ARG E 1 153 ? 146.487 108.964 207.056 1.00 62.44 153 ARG A O 1
ATOM 9973 N N . ARG E 1 154 ? 148.689 109.312 206.750 1.00 59.77 154 ARG A N 1
ATOM 9974 C CA . ARG E 1 154 ? 148.477 110.237 205.644 1.00 58.62 154 ARG A CA 1
ATOM 9975 C C . ARG E 1 154 ? 147.966 109.546 204.387 1.00 59.11 154 ARG A C 1
ATOM 9976 O O . ARG E 1 154 ? 147.511 110.233 203.466 1.00 60.25 154 ARG A O 1
ATOM 9984 N N . SER E 1 155 ? 148.025 108.214 204.325 1.00 56.24 155 SER A N 1
ATOM 9985 C CA . SER E 1 155 ? 147.556 107.499 203.144 1.00 57.11 155 SER A CA 1
ATOM 9986 C C . SER E 1 155 ? 146.036 107.456 203.053 1.00 57.66 155 SER A C 1
ATOM 9987 O O . SER E 1 155 ? 145.501 107.200 201.969 1.00 56.36 155 SER A O 1
ATOM 9990 N N . GLU E 1 156 ? 145.333 107.688 204.157 1.00 64.36 156 GLU A N 1
ATOM 9991 C CA . GLU E 1 156 ? 143.871 107.707 204.160 1.00 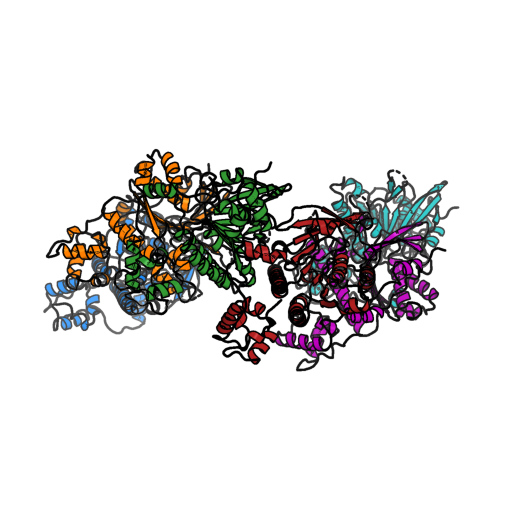65.12 156 GLU A CA 1
ATOM 9992 C C . GLU E 1 156 ? 143.348 109.139 204.029 1.00 65.54 156 GLU A C 1
ATOM 9993 O O . GLU E 1 156 ? 142.627 109.654 204.882 1.00 65.08 156 GLU A O 1
ATOM 9999 N N . LEU E 1 157 ? 143.727 109.784 202.928 1.00 55.91 157 LEU A N 1
ATOM 10000 C CA . LEU E 1 157 ? 143.285 111.136 202.609 1.00 52.17 157 LEU A CA 1
ATOM 10001 C C . LEU E 1 157 ? 142.609 111.142 201.246 1.00 51.32 157 LEU A C 1
ATOM 10002 O O . LEU E 1 157 ? 143.137 110.576 200.284 1.00 52.75 157 LEU A O 1
ATOM 10007 N N . ILE E 1 158 ? 141.446 111.788 201.171 1.00 41.06 158 ILE A N 1
ATOM 10008 C CA . ILE E 1 158 ? 140.685 111.865 199.930 1.00 42.05 158 ILE A CA 1
ATOM 10009 C C . ILE E 1 158 ? 141.311 112.897 198.995 1.00 40.86 158 ILE A C 1
ATOM 10010 O O . ILE E 1 158 ? 142.120 113.734 199.397 1.00 40.47 158 ILE A O 1
ATOM 10015 N N . CYS E 1 159 ? 140.922 112.830 197.722 1.00 40.92 159 CYS A N 1
ATOM 10016 C CA . CYS E 1 159 ? 141.402 113.766 196.708 1.00 40.79 159 CYS A CA 1
ATOM 10017 C C . CYS E 1 159 ? 140.292 113.952 195.684 1.00 41.42 159 CYS A C 1
ATOM 10018 O O . CYS E 1 159 ? 139.955 113.010 194.961 1.00 45.89 159 CYS A O 1
ATOM 10021 N N . LEU E 1 160 ? 139.733 115.159 195.615 1.00 30.50 160 LEU A N 1
ATOM 10022 C CA . LEU E 1 160 ? 138.592 115.420 194.747 1.00 30.42 160 LEU A CA 1
ATOM 10023 C C . LEU E 1 160 ? 139.037 115.693 193.316 1.00 31.82 160 LEU A C 1
ATOM 10024 O O . LEU E 1 160 ? 140.028 116.387 193.078 1.00 32.51 160 LEU A O 1
ATOM 10029 N N . THR E 1 161 ? 138.287 115.145 192.364 1.00 32.35 161 THR A N 1
ATOM 10030 C CA . THR E 1 161 ? 138.565 115.348 190.950 1.00 32.82 161 THR A CA 1
ATOM 10031 C C . THR E 1 161 ? 138.088 116.723 190.492 1.00 33.33 161 THR A C 1
ATOM 10032 O O . THR E 1 161 ? 137.093 117.258 190.987 1.00 31.67 161 THR A O 1
ATOM 10036 N N . THR E 1 162 ? 138.814 117.295 189.534 1.00 35.15 162 THR A N 1
ATOM 10037 C CA . THR E 1 162 ? 138.498 118.607 188.987 1.00 30.43 162 THR A CA 1
ATOM 10038 C C . THR E 1 162 ? 137.736 118.539 187.671 1.00 34.05 162 THR A C 1
ATOM 10039 O O . THR E 1 162 ? 137.424 119.588 187.100 1.00 36.53 162 THR A O 1
ATOM 10043 N N . GLY E 1 163 ? 137.430 117.342 187.177 1.00 36.99 163 GLY A N 1
ATOM 10044 C CA . GLY E 1 163 ? 136.771 117.198 185.896 1.00 36.88 163 GLY A CA 1
ATOM 10045 C C . GLY E 1 163 ? 137.681 117.254 184.689 1.00 38.19 163 GLY A C 1
ATOM 10046 O O . GLY E 1 163 ? 137.182 117.234 183.560 1.00 41.73 163 GLY A O 1
ATOM 10047 N N . SER E 1 164 ? 138.997 117.328 184.886 1.00 34.80 164 SER A N 1
ATOM 10048 C CA . SER E 1 164 ? 139.954 117.394 183.790 1.00 37.88 164 SER A CA 1
ATOM 10049 C C . SER E 1 164 ? 141.105 116.437 184.069 1.00 40.02 164 SER A C 1
ATOM 10050 O O . SER E 1 164 ? 141.598 116.362 185.197 1.00 42.74 164 SER A O 1
ATOM 10053 N N . LYS E 1 165 ? 141.528 115.705 183.034 1.00 42.88 165 LYS A N 1
ATOM 10054 C CA . LYS E 1 165 ? 142.604 114.731 183.207 1.00 43.03 165 LYS A CA 1
ATOM 10055 C C . LYS E 1 165 ? 143.962 115.411 183.339 1.00 43.26 165 LYS A C 1
ATOM 10056 O O . LYS E 1 165 ? 144.781 115.016 184.177 1.00 41.53 165 LYS A O 1
ATOM 10062 N N . ASN E 1 166 ? 144.221 116.432 182.518 1.00 41.13 166 ASN A N 1
ATOM 10063 C CA . ASN E 1 166 ? 145.501 117.130 182.589 1.00 38.52 166 ASN A CA 1
ATOM 10064 C C . ASN E 1 166 ? 145.703 117.780 183.951 1.00 38.61 166 ASN A C 1
ATOM 10065 O O . ASN E 1 166 ? 146.792 117.697 184.531 1.00 39.19 166 ASN A O 1
ATOM 10070 N N . LEU E 1 167 ? 144.666 118.439 184.474 1.00 35.07 167 LEU A N 1
ATOM 10071 C CA . LEU E 1 167 ? 144.778 119.076 185.781 1.00 33.79 167 LEU A CA 1
ATOM 10072 C C . LEU E 1 167 ? 145.001 118.045 186.880 1.00 36.62 167 LEU A C 1
ATOM 10073 O O . LEU E 1 167 ? 145.809 118.261 187.790 1.00 35.38 167 LEU A O 1
ATOM 10078 N N . ASP E 1 168 ? 144.296 116.914 186.809 1.00 36.20 168 ASP A N 1
ATOM 10079 C CA . ASP E 1 168 ? 144.491 115.861 187.800 1.00 35.38 168 ASP A CA 1
ATOM 10080 C C . ASP E 1 168 ? 145.913 115.315 187.755 1.00 37.53 168 ASP A C 1
ATOM 10081 O O . ASP E 1 168 ? 146.505 115.020 188.800 1.00 38.78 168 ASP A O 1
ATOM 10086 N N . THR E 1 169 ? 146.473 115.158 186.554 1.00 36.10 169 THR A N 1
ATOM 10087 C CA . THR E 1 169 ? 147.861 114.719 186.446 1.00 33.80 169 THR A CA 1
ATOM 10088 C C . THR E 1 169 ? 148.823 115.760 187.011 1.00 34.12 169 THR A C 1
ATOM 10089 O O . THR E 1 169 ? 149.774 115.414 187.720 1.00 33.72 169 THR A O 1
ATOM 10093 N N . LEU E 1 170 ? 148.593 117.041 186.709 1.00 31.40 170 LEU A N 1
ATOM 10094 C CA . LEU E 1 170 ? 149.513 118.083 187.156 1.00 28.74 170 LEU A CA 1
ATOM 10095 C C . LEU E 1 170 ? 149.459 118.286 188.665 1.00 29.39 170 LEU A C 1
ATOM 10096 O O . LEU E 1 170 ? 150.470 118.651 189.274 1.00 26.94 170 LEU A O 1
ATOM 10101 N N . LEU E 1 171 ? 148.300 118.066 189.284 1.00 34.85 171 LEU A N 1
ATOM 10102 C CA . LEU E 1 171 ? 148.154 118.252 190.721 1.00 34.92 171 LEU A CA 1
ATOM 10103 C C . LEU E 1 171 ? 148.436 116.992 191.527 1.00 36.79 171 LEU A C 1
ATOM 10104 O O . LEU E 1 171 ? 148.439 117.054 192.760 1.00 37.00 171 LEU A O 1
ATOM 10109 N N . GLY E 1 172 ? 148.674 115.858 190.872 1.00 38.49 172 GLY A N 1
ATOM 10110 C CA . GLY E 1 172 ? 148.920 114.625 191.591 1.00 36.35 172 GLY A CA 1
ATOM 10111 C C . GLY E 1 172 ? 147.685 113.883 192.046 1.00 36.65 172 GLY A C 1
ATOM 10112 O O . GLY E 1 172 ? 147.789 113.006 192.908 1.00 36.94 172 GLY A O 1
ATOM 10113 N N . GLY E 1 173 ? 146.515 114.204 191.500 1.00 37.99 173 GLY A N 1
ATOM 10114 C CA . GLY E 1 173 ? 145.302 113.498 191.866 1.00 37.32 173 GLY A CA 1
ATOM 10115 C C . GLY E 1 173 ? 144.076 114.373 192.029 1.00 40.10 173 GLY A C 1
ATOM 10116 O O . GLY E 1 173 ? 142.953 113.911 191.807 1.00 43.82 173 GLY A O 1
ATOM 10117 N N . GLY E 1 174 ? 144.268 115.628 192.417 1.00 39.16 174 GLY A N 1
ATOM 10118 C CA . GLY E 1 174 ? 143.183 116.563 192.602 1.00 31.07 174 GLY A CA 1
ATOM 10119 C C . GLY E 1 174 ? 143.408 117.406 193.838 1.00 33.48 174 GLY A C 1
ATOM 10120 O O . GLY E 1 174 ? 144.497 117.433 194.409 1.00 38.73 174 GLY A O 1
ATOM 10121 N N . VAL E 1 175 ? 142.355 118.105 194.254 1.00 28.74 175 VAL A N 1
ATOM 10122 C CA . VAL E 1 175 ? 142.412 118.957 195.437 1.00 29.07 175 VAL A CA 1
ATOM 10123 C C . VAL E 1 175 ? 142.353 118.080 196.680 1.00 27.57 175 VAL A C 1
ATOM 10124 O O . VAL E 1 175 ? 141.458 117.239 196.819 1.00 29.20 175 VAL A O 1
ATOM 10128 N N . GLU E 1 176 ? 143.296 118.282 197.594 1.00 30.73 176 GLU A N 1
ATOM 10129 C CA . GLU E 1 176 ? 143.479 117.392 198.731 1.00 34.42 176 GLU A CA 1
ATOM 10130 C C . GLU E 1 176 ? 142.834 117.966 199.986 1.00 29.66 176 GLU A C 1
ATOM 10131 O O . GLU E 1 176 ? 142.895 119.172 200.236 1.00 27.23 176 GLU A O 1
ATOM 10137 N N . THR E 1 177 ? 142.213 117.088 200.770 1.00 29.24 177 THR A N 1
ATOM 10138 C CA . THR E 1 177 ? 141.582 117.487 202.018 1.00 28.30 177 THR A CA 1
ATOM 10139 C C . THR E 1 177 ? 142.627 117.696 203.106 1.00 25.32 177 THR A C 1
ATOM 10140 O O . THR E 1 177 ? 143.612 116.960 203.191 1.00 31.46 177 THR A O 1
ATOM 10144 N N . GLY E 1 178 ? 142.405 118.706 203.943 1.00 24.01 178 GLY A N 1
ATOM 10145 C CA . GLY E 1 178 ? 143.283 119.007 205.051 1.00 22.40 178 GLY A CA 1
ATOM 10146 C C . GLY E 1 178 ? 144.183 120.211 204.864 1.00 25.13 178 GLY A C 1
ATOM 10147 O O . GLY E 1 178 ? 144.823 120.632 205.833 1.00 25.56 178 GLY A O 1
ATOM 10148 N N . SER E 1 179 ? 144.256 120.779 203.659 1.00 22.90 179 SER A N 1
ATOM 10149 C CA . SER E 1 179 ? 145.112 121.937 203.421 1.00 22.77 179 SER A CA 1
ATOM 10150 C C . SER E 1 179 ? 144.362 123.050 202.693 1.00 17.33 179 SER A C 1
ATOM 10151 O O . SER E 1 179 ? 143.146 122.962 202.505 1.00 20.72 179 SER A O 1
ATOM 10154 N N . ILE E 1 180 ? 145.076 124.096 202.278 1.00 16.16 180 ILE A N 1
ATOM 10155 C CA . ILE E 1 180 ? 144.479 125.277 201.661 1.00 6.70 180 ILE A CA 1
ATOM 10156 C C . ILE E 1 180 ? 145.063 125.463 200.266 1.00 10.71 180 ILE A C 1
ATOM 10157 O O . ILE E 1 180 ? 146.289 125.475 200.089 1.00 17.70 180 ILE A O 1
ATOM 10162 N N . THR E 1 181 ? 144.181 125.614 199.281 1.00 10.41 181 THR A N 1
ATOM 10163 C CA . THR E 1 181 ? 144.551 125.848 197.893 1.00 13.54 181 THR A CA 1
ATOM 10164 C C . THR E 1 181 ? 144.071 127.229 197.465 1.00 11.60 181 THR A C 1
ATOM 10165 O O . THR E 1 181 ? 142.944 127.624 197.774 1.00 7.38 181 THR A O 1
ATOM 10169 N N . GLU E 1 182 ? 144.927 127.958 196.753 1.00 11.16 182 GLU A N 1
ATOM 10170 C CA . GLU E 1 182 ? 144.633 129.308 196.297 1.00 5.67 182 GLU A CA 1
ATOM 10171 C C . GLU E 1 182 ? 144.786 129.389 194.785 1.00 8.19 182 GLU A C 1
ATOM 10172 O O . GLU E 1 182 ? 145.731 128.835 194.219 1.00 12.98 182 GLU A O 1
ATOM 10178 N N . LEU E 1 183 ? 143.846 130.073 194.136 1.00 11.91 183 LEU A N 1
ATOM 10179 C CA . LEU E 1 183 ? 143.865 130.301 192.696 1.00 12.19 183 LEU A CA 1
ATOM 10180 C C . LEU E 1 183 ? 143.889 131.801 192.437 1.00 2.73 183 LEU A C 1
ATOM 10181 O O . LEU E 1 183 ? 143.115 132.543 193.047 1.00 16.92 183 LEU A O 1
ATOM 10186 N N . PHE E 1 184 ? 144.766 132.253 191.540 1.00 3.07 184 PHE A N 1
ATOM 10187 C CA . PHE E 1 184 ? 144.798 133.674 191.215 1.00 1.46 184 PHE A CA 1
ATOM 10188 C C . PHE E 1 184 ? 144.977 133.885 189.717 1.00 0.76 184 PHE A C 1
ATOM 10189 O O . PHE E 1 184 ? 145.513 133.029 189.007 1.00 3.20 184 PHE A O 1
ATOM 10197 N N . GLY E 1 185 ? 144.511 135.040 189.255 1.00 5.63 185 GLY A N 1
ATOM 10198 C CA . GLY E 1 185 ? 144.587 135.410 187.857 1.00 0.65 185 GLY A CA 1
ATOM 10199 C C . GLY E 1 185 ? 143.780 136.666 187.598 1.00 4.79 185 GLY A C 1
ATOM 10200 O O . GLY E 1 185 ? 143.172 137.243 188.504 1.00 9.54 185 GLY A O 1
ATOM 10201 N N . GLU E 1 186 ? 143.778 137.077 186.333 1.00 9.87 186 GLU A N 1
ATOM 10202 C CA . GLU E 1 186 ? 143.081 138.284 185.911 1.00 3.00 186 GLU A CA 1
ATOM 10203 C C . GLU E 1 186 ? 141.622 137.961 185.572 1.00 7.59 186 GLU A C 1
ATOM 10204 O O . GLU E 1 186 ? 141.142 136.846 185.790 1.00 13.90 186 GLU A O 1
ATOM 10210 N N . PHE E 1 187 ? 140.896 138.938 185.033 1.00 4.75 187 PHE A N 1
ATOM 10211 C CA . PHE E 1 187 ? 139.459 138.785 184.839 1.00 10.09 187 PHE A CA 1
ATOM 10212 C C . PHE E 1 187 ? 139.147 137.761 183.748 1.00 5.98 187 PHE A C 1
ATOM 10213 O O . PHE E 1 187 ? 139.878 137.631 182.764 1.00 3.77 187 PHE A O 1
ATOM 10221 N N . ARG E 1 188 ? 138.053 137.020 183.955 1.00 9.18 188 ARG A N 1
ATOM 10222 C CA . ARG E 1 188 ? 137.554 135.978 183.043 1.00 10.85 188 ARG A CA 1
ATOM 10223 C C . ARG E 1 188 ? 138.618 134.927 182.710 1.00 13.54 188 ARG A C 1
ATOM 10224 O O . ARG E 1 188 ? 138.729 134.467 181.575 1.00 16.06 188 ARG A O 1
ATOM 10232 N N . THR E 1 189 ? 139.390 134.515 183.715 1.00 7.30 189 THR A N 1
ATOM 10233 C CA . THR E 1 189 ? 140.365 133.444 183.536 1.00 9.28 189 THR A CA 1
ATOM 10234 C C . THR E 1 189 ? 139.844 132.075 183.969 1.00 11.39 189 THR A C 1
ATOM 10235 O O . THR E 1 189 ? 140.551 131.080 183.797 1.00 14.29 189 THR A O 1
ATOM 10239 N N . GLY E 1 190 ? 138.635 131.997 184.514 1.00 10.06 190 GLY A N 1
ATOM 10240 C CA . GLY E 1 190 ? 138.021 130.729 184.849 1.00 1.71 190 GLY A CA 1
ATOM 10241 C C . GLY E 1 190 ? 138.068 130.312 186.304 1.00 8.79 190 GLY A C 1
ATOM 10242 O O . GLY E 1 190 ? 137.934 129.117 186.582 1.00 16.01 190 GLY A O 1
ATOM 10243 N N . LYS E 1 191 ? 138.254 131.247 187.236 1.00 8.95 191 LYS A N 1
ATOM 10244 C CA . LYS E 1 191 ? 138.378 130.875 188.643 1.00 5.38 191 LYS A CA 1
ATOM 10245 C C . LYS E 1 191 ? 137.045 130.416 189.227 1.00 8.14 191 LYS A C 1
ATOM 10246 O O . LYS E 1 191 ? 137.006 129.471 190.021 1.00 9.96 191 LYS A O 1
ATOM 10252 N N . SER E 1 192 ? 135.942 131.072 188.853 1.00 10.21 192 SER A N 1
ATOM 10253 C CA . SER E 1 192 ? 134.635 130.730 189.409 1.00 9.75 192 SER A CA 1
ATOM 10254 C C . SER E 1 192 ? 134.039 129.467 188.791 1.00 14.07 192 SER A C 1
ATOM 10255 O O . SER E 1 192 ? 133.299 128.740 189.467 1.00 16.82 192 SER A O 1
ATOM 10258 N N . GLN E 1 193 ? 134.337 129.194 187.517 1.00 13.18 193 GLN A N 1
ATOM 10259 C CA . GLN E 1 193 ? 133.819 127.988 186.877 1.00 13.90 193 GLN A CA 1
ATOM 10260 C C . GLN E 1 193 ? 134.342 126.728 187.562 1.00 18.54 193 GLN A C 1
ATOM 10261 O O . GLN E 1 193 ? 133.595 125.760 187.756 1.00 15.76 193 GLN A O 1
ATOM 10267 N N . LEU E 1 194 ? 135.625 126.722 187.935 1.00 12.18 194 LEU A N 1
ATOM 10268 C CA . LEU E 1 194 ? 136.193 125.565 188.621 1.00 14.18 194 LEU A CA 1
ATOM 10269 C C . LEU E 1 194 ? 135.545 125.351 189.984 1.00 15.08 194 LEU A C 1
ATOM 10270 O O . LEU E 1 194 ? 135.288 124.210 190.384 1.00 17.87 194 LEU A O 1
ATOM 10275 N N . CYS E 1 195 ? 135.281 126.434 190.717 1.00 15.70 195 CYS A N 1
ATOM 10276 C CA . CYS E 1 195 ? 134.582 126.307 191.993 1.00 12.06 195 CYS A CA 1
ATOM 10277 C C . CYS E 1 195 ? 133.181 125.740 191.797 1.00 12.42 195 CYS A C 1
ATOM 10278 O O . CYS E 1 195 ? 132.730 124.888 192.575 1.00 17.92 195 CYS A O 1
ATOM 10281 N N . HIS E 1 196 ? 132.478 126.199 190.758 1.00 15.27 196 HIS A N 1
ATOM 10282 C CA . HIS E 1 196 ? 131.155 125.653 190.466 1.00 13.29 196 HIS A CA 1
ATOM 10283 C C . HIS E 1 196 ? 131.224 124.157 190.168 1.00 18.78 196 HIS A C 1
ATOM 10284 O O . HIS E 1 196 ? 130.375 123.386 190.629 1.00 18.94 196 HIS A O 1
ATOM 10291 N N . THR E 1 197 ? 132.224 123.729 189.393 1.00 16.69 197 THR A N 1
ATOM 10292 C CA . THR E 1 197 ? 132.375 122.305 189.089 1.00 12.38 197 THR A CA 1
ATOM 10293 C C . THR E 1 197 ? 132.692 121.485 190.339 1.00 19.14 197 THR A C 1
ATOM 10294 O O . THR E 1 197 ? 132.158 120.381 190.519 1.00 23.61 197 THR A O 1
ATOM 10298 N N . LEU E 1 198 ? 133.578 121.996 191.198 1.00 19.08 198 LEU A N 1
ATOM 10299 C CA . LEU E 1 198 ? 133.923 121.284 192.425 1.00 15.81 198 LEU A CA 1
ATOM 10300 C C . LEU E 1 198 ? 132.712 121.136 193.335 1.00 15.98 198 LEU A C 1
ATOM 10301 O O . LEU E 1 198 ? 132.540 120.101 193.992 1.00 19.36 198 LEU A O 1
ATOM 10306 N N . ALA E 1 199 ? 131.870 122.172 193.402 1.00 21.31 199 ALA A N 1
ATOM 10307 C CA . ALA E 1 199 ? 130.686 122.103 194.252 1.00 18.58 199 ALA A CA 1
ATOM 10308 C C . ALA E 1 199 ? 129.792 120.928 193.878 1.00 26.63 199 ALA A C 1
ATOM 10309 O O . ALA E 1 199 ? 129.038 120.430 194.721 1.00 25.76 199 ALA A O 1
ATOM 10311 N N . VAL E 1 200 ? 129.857 120.471 192.631 1.00 27.43 200 VAL A N 1
ATOM 10312 C CA . VAL E 1 200 ? 129.087 119.306 192.207 1.00 26.04 200 VAL A CA 1
ATOM 10313 C C . VAL E 1 200 ? 129.877 118.018 192.398 1.00 26.19 200 VAL A C 1
ATOM 10314 O O . VAL E 1 200 ? 129.363 117.041 192.948 1.00 27.28 200 VAL A O 1
ATOM 10318 N N . THR E 1 201 ? 131.142 117.985 191.966 1.00 26.31 201 THR A N 1
ATOM 10319 C CA . THR E 1 201 ? 131.889 116.734 192.086 1.00 24.33 201 THR A CA 1
ATOM 10320 C C . THR E 1 201 ? 132.176 116.348 193.532 1.00 25.78 201 THR A C 1
ATOM 10321 O O . THR E 1 201 ? 132.600 115.215 193.773 1.00 32.89 201 THR A O 1
ATOM 10325 N N . CYS E 1 202 ? 131.958 117.245 194.496 1.00 29.73 202 CYS A N 1
ATOM 10326 C CA . CYS E 1 202 ? 132.196 116.874 195.888 1.00 28.13 202 CYS A CA 1
ATOM 10327 C C . CYS E 1 202 ? 131.135 115.930 196.449 1.00 33.01 202 CYS A C 1
ATOM 10328 O O . CYS E 1 202 ? 131.301 115.446 197.574 1.00 31.10 202 CYS A O 1
ATOM 10331 N N . GLN E 1 203 ? 130.058 115.659 195.709 1.00 38.60 203 GLN A N 1
ATOM 10332 C CA . GLN E 1 203 ? 128.998 114.765 196.164 1.00 39.74 203 GLN A CA 1
ATOM 10333 C C . GLN E 1 203 ? 129.048 113.385 195.517 1.00 40.65 203 GLN A C 1
ATOM 10334 O O . GLN E 1 203 ? 128.359 112.475 195.986 1.00 41.93 203 GLN A O 1
ATOM 10340 N N . ILE E 1 204 ? 129.846 113.209 194.470 1.00 43.91 204 ILE A N 1
ATOM 10341 C CA . ILE E 1 204 ? 129.947 111.954 193.725 1.00 41.73 204 ILE A CA 1
ATOM 10342 C C . ILE E 1 204 ? 130.559 110.855 194.590 1.00 43.18 204 ILE A C 1
ATOM 10343 O O . ILE E 1 204 ? 131.311 111.150 195.529 1.00 45.78 204 ILE A O 1
ATOM 10348 N N . PRO E 1 205 ? 130.254 109.583 194.322 1.00 49.84 205 PRO A N 1
ATOM 10349 C CA . PRO E 1 205 ? 130.801 108.498 195.149 1.00 50.62 205 PRO A CA 1
ATOM 10350 C C . PRO E 1 205 ? 132.315 108.392 195.036 1.00 51.31 205 PRO A C 1
ATOM 10351 O O . PRO E 1 205 ? 132.922 108.801 194.044 1.00 50.90 205 PRO A O 1
ATOM 10355 N N . LEU E 1 206 ? 132.920 107.817 196.080 1.00 49.82 206 LEU A N 1
ATOM 10356 C CA . LEU E 1 206 ? 134.376 107.761 196.178 1.00 48.66 206 LEU A CA 1
ATOM 10357 C C . LEU E 1 206 ? 135.006 106.995 195.024 1.00 48.90 206 LEU A C 1
ATOM 10358 O O . LEU E 1 206 ? 136.150 107.276 194.648 1.00 50.97 206 LEU A O 1
ATOM 10363 N N . ASP E 1 207 ? 134.293 106.021 194.458 1.00 53.51 207 ASP A N 1
ATOM 10364 C CA . ASP E 1 207 ? 134.906 105.141 193.470 1.00 54.69 207 ASP A CA 1
ATOM 10365 C C . ASP E 1 207 ? 135.348 105.886 192.217 1.00 53.95 207 ASP A C 1
ATOM 10366 O O . ASP E 1 207 ? 136.221 105.392 191.496 1.00 55.17 207 ASP A O 1
ATOM 10371 N N . ILE E 1 208 ? 134.778 107.056 191.942 1.00 49.38 208 ILE A N 1
ATOM 10372 C CA . ILE E 1 208 ? 135.108 107.816 190.744 1.00 50.56 208 ILE A CA 1
ATOM 10373 C C . ILE E 1 208 ? 135.698 109.185 191.087 1.00 49.46 208 ILE A C 1
ATOM 10374 O O . ILE E 1 208 ? 135.697 110.086 190.257 1.00 47.79 208 ILE A O 1
ATOM 10379 N N . GLY E 1 209 ? 136.205 109.347 192.307 1.00 46.68 209 GLY A N 1
ATOM 10380 C CA . GLY E 1 209 ? 136.798 110.605 192.716 1.00 45.17 209 GLY A CA 1
ATOM 10381 C C . GLY E 1 209 ? 135.808 111.581 193.317 1.00 43.86 209 GLY A C 1
ATOM 10382 O O . GLY E 1 209 ? 135.740 112.741 192.903 1.00 44.49 209 GLY A O 1
ATOM 10383 N N . GLY E 1 210 ? 135.032 111.124 194.294 1.00 41.91 210 GLY A N 1
ATOM 10384 C CA . GLY E 1 210 ? 134.091 111.989 194.974 1.00 40.74 210 GLY A CA 1
ATOM 10385 C C . GLY E 1 210 ? 134.401 112.130 196.448 1.00 39.98 210 GLY A C 1
ATOM 10386 O O . GLY E 1 210 ? 135.453 111.682 196.909 1.00 43.76 210 GLY A O 1
ATOM 10387 N N . GLY E 1 211 ? 133.496 112.755 197.196 1.00 35.54 211 GLY A N 1
ATOM 10388 C CA . GLY E 1 211 ? 133.668 112.895 198.627 1.00 36.84 211 GLY A CA 1
ATOM 10389 C C . GLY E 1 211 ? 132.440 112.498 199.420 1.00 42.34 211 GLY A C 1
ATOM 10390 O O . GLY E 1 211 ? 132.506 112.344 200.642 1.00 41.80 211 GLY A O 1
ATOM 10391 N N . GLU E 1 212 ? 131.311 112.332 198.728 1.00 48.77 212 GLU A N 1
ATOM 10392 C CA . GLU E 1 212 ? 130.057 111.908 199.351 1.00 47.60 212 GLU A CA 1
ATOM 10393 C C . GLU E 1 212 ? 129.636 112.848 200.479 1.00 49.23 212 GLU A C 1
ATOM 10394 O O . GLU E 1 212 ? 129.197 112.409 201.544 1.00 50.06 212 GLU A O 1
ATOM 10400 N N . GLY E 1 213 ? 129.762 114.151 200.246 1.00 40.66 213 GLY A N 1
ATOM 10401 C CA . GLY E 1 213 ? 129.392 115.127 201.254 1.00 36.31 213 GLY A CA 1
ATOM 10402 C C . GLY E 1 213 ? 128.664 116.333 200.700 1.00 37.98 213 GLY A C 1
ATOM 10403 O O . GLY E 1 213 ? 128.256 116.339 199.536 1.00 39.92 213 GLY A O 1
ATOM 10404 N N . LYS E 1 214 ? 128.499 117.363 201.525 1.00 36.61 214 LYS A N 1
ATOM 10405 C CA . LYS E 1 214 ? 127.832 118.593 201.132 1.00 33.67 214 LYS A CA 1
ATOM 10406 C C . LYS E 1 214 ? 128.860 119.684 200.831 1.00 33.90 214 LYS A C 1
ATOM 10407 O O . LYS E 1 214 ? 130.071 119.488 200.951 1.00 32.34 214 LYS A O 1
ATOM 10413 N N . CYS E 1 215 ? 128.364 120.856 200.437 1.00 27.83 215 CYS A N 1
ATOM 10414 C CA . CYS E 1 215 ? 129.207 121.984 200.068 1.00 22.23 215 CYS A CA 1
ATOM 10415 C C . CYS E 1 215 ? 128.721 123.252 200.755 1.00 23.55 215 CYS A C 1
ATOM 10416 O O . CYS E 1 215 ? 127.514 123.480 200.886 1.00 27.19 215 CYS A O 1
ATOM 10419 N N . LEU E 1 216 ? 129.675 124.071 201.192 1.00 19.04 216 LEU A N 1
ATOM 10420 C CA . LEU E 1 216 ? 129.413 125.356 201.827 1.00 18.40 216 LEU A CA 1
ATOM 10421 C C . LEU E 1 216 ? 130.049 126.454 200.983 1.00 14.30 216 LEU A C 1
ATOM 10422 O O . LEU E 1 216 ? 131.244 126.392 200.683 1.00 19.15 216 LEU A O 1
ATOM 10427 N N . TYR E 1 217 ? 129.256 127.457 200.604 1.00 10.13 217 TYR A N 1
ATOM 10428 C CA . TYR E 1 217 ? 129.667 128.467 199.633 1.00 8.24 217 TYR A CA 1
ATOM 10429 C C . TYR E 1 217 ? 129.442 129.852 200.220 1.00 12.27 217 TYR A C 1
ATOM 10430 O O . TYR E 1 217 ? 128.319 130.186 200.618 1.00 13.95 217 TYR A O 1
ATOM 10439 N N . ILE E 1 218 ? 130.506 130.651 200.273 1.00 8.45 218 ILE A N 1
ATOM 10440 C CA . ILE E 1 218 ? 130.455 132.033 200.738 1.00 9.04 218 ILE A CA 1
ATOM 10441 C C . ILE E 1 218 ? 130.846 132.936 199.578 1.00 13.53 218 ILE A C 1
ATOM 10442 O O . ILE E 1 218 ? 131.917 132.763 198.987 1.00 12.95 218 ILE A O 1
ATOM 10447 N N . ASP E 1 219 ? 129.985 133.898 199.257 1.00 6.68 219 ASP A N 1
ATOM 10448 C CA . ASP E 1 219 ? 130.157 134.759 198.095 1.00 8.51 219 ASP A CA 1
ATOM 10449 C C . ASP E 1 219 ? 130.273 136.210 198.540 1.00 10.09 219 ASP A C 1
ATOM 10450 O O . ASP E 1 219 ? 129.440 136.692 199.313 1.00 15.15 219 ASP A O 1
ATOM 10455 N N . THR E 1 220 ? 131.306 136.904 198.058 1.00 5.41 220 THR A N 1
ATOM 10456 C CA . THR E 1 220 ? 131.510 138.309 198.389 1.00 4.52 220 THR A CA 1
ATOM 10457 C C . THR E 1 220 ? 131.393 139.246 197.193 1.00 8.96 220 THR A C 1
ATOM 10458 O O . THR E 1 220 ? 131.419 140.464 197.385 1.00 9.66 220 THR A O 1
ATOM 10462 N N . GLU E 1 221 ? 131.264 138.723 195.975 1.00 13.55 221 GLU A N 1
ATOM 10463 C CA . GLU E 1 221 ? 131.119 139.556 194.788 1.00 7.81 221 GLU A CA 1
ATOM 10464 C C . GLU E 1 221 ? 129.725 139.523 194.180 1.00 15.10 221 GLU A C 1
ATOM 10465 O O . GLU E 1 221 ? 129.318 140.505 193.560 1.00 23.01 221 GLU A O 1
ATOM 10471 N N . GLY E 1 222 ? 128.989 138.425 194.339 1.00 15.85 222 GLY A N 1
ATOM 10472 C CA . GLY E 1 222 ? 127.667 138.297 193.759 1.00 2.08 222 GLY A CA 1
ATOM 10473 C C . GLY E 1 222 ? 127.658 137.641 192.393 1.00 10.51 222 GLY A C 1
ATOM 10474 O O . GLY E 1 222 ? 126.970 138.113 191.486 1.00 18.27 222 GLY A O 1
ATOM 10475 N N . THR E 1 223 ? 128.406 136.549 192.228 1.00 10.51 223 THR A N 1
ATOM 10476 C CA . THR E 1 223 ? 128.536 135.886 190.935 1.00 8.41 223 THR A CA 1
ATOM 10477 C C . THR E 1 223 ? 128.043 134.440 190.939 1.00 10.82 223 THR A C 1
ATOM 10478 O O . THR E 1 223 ? 128.225 133.738 189.939 1.00 14.76 223 THR A O 1
ATOM 10482 N N . PHE E 1 224 ? 127.423 133.980 192.023 1.00 5.30 224 PHE A N 1
ATOM 10483 C CA . PHE E 1 224 ? 126.962 132.598 192.118 1.00 10.55 224 PHE A CA 1
ATOM 10484 C C . PHE E 1 224 ? 125.731 132.374 191.239 1.00 14.81 224 PHE A C 1
ATOM 10485 O O . PHE E 1 224 ? 124.758 133.129 191.317 1.00 12.74 224 PHE A O 1
ATOM 10493 N N . ARG E 1 225 ? 125.768 131.334 190.409 1.00 9.71 225 ARG A N 1
ATOM 10494 C CA . ARG E 1 225 ? 124.701 131.049 189.444 1.00 16.62 225 ARG A CA 1
ATOM 10495 C C . ARG E 1 225 ? 124.261 129.589 189.515 1.00 14.98 225 ARG A C 1
ATOM 10496 O O . ARG E 1 225 ? 124.998 128.701 189.039 1.00 19.27 225 ARG A O 1
ATOM 10504 N N . PRO E 1 226 ? 123.083 129.291 190.076 1.00 21.04 226 PRO A N 1
ATOM 10505 C CA . PRO E 1 226 ? 122.641 127.885 190.177 1.00 19.54 226 PRO A CA 1
ATOM 10506 C C . PRO E 1 226 ? 122.370 127.191 188.843 1.00 21.89 226 PRO A C 1
ATOM 10507 O O . PRO E 1 226 ? 122.363 125.953 188.807 1.00 28.99 226 PRO A O 1
ATOM 10511 N N . VAL E 1 227 ? 122.132 127.927 187.756 1.00 21.19 227 VAL A N 1
ATOM 10512 C CA . VAL E 1 227 ? 121.860 127.276 186.475 1.00 18.61 227 VAL A CA 1
ATOM 10513 C C . VAL E 1 227 ? 123.068 126.467 186.019 1.00 22.84 227 VAL A C 1
ATOM 10514 O O . VAL E 1 227 ? 122.927 125.385 185.432 1.00 32.44 227 VAL A O 1
ATOM 10518 N N . ARG E 1 228 ? 124.274 126.981 186.269 1.00 20.49 228 ARG A N 1
ATOM 10519 C CA . ARG E 1 228 ? 125.475 126.219 185.948 1.00 26.63 228 ARG A CA 1
ATOM 10520 C C . ARG E 1 228 ? 125.516 124.916 186.738 1.00 25.39 228 ARG A C 1
ATOM 10521 O O . ARG E 1 228 ? 125.908 123.872 186.207 1.00 27.74 228 ARG A O 1
ATOM 10529 N N . LEU E 1 229 ? 125.118 124.960 188.011 1.00 22.11 229 LEU A N 1
ATOM 10530 C CA . LEU E 1 229 ? 125.048 123.739 188.807 1.00 23.97 229 LEU A CA 1
ATOM 10531 C C . LEU E 1 229 ? 124.062 122.746 188.207 1.00 26.72 229 LEU A C 1
ATOM 10532 O O . LEU E 1 229 ? 124.343 121.543 188.138 1.00 26.76 229 LEU A O 1
ATOM 10537 N N . VAL E 1 230 ? 122.894 123.228 187.776 1.00 31.49 230 VAL A N 1
ATOM 10538 C CA . VAL E 1 230 ? 121.903 122.331 187.186 1.00 29.21 230 VAL A CA 1
ATOM 10539 C C . VAL E 1 230 ? 122.464 121.670 185.933 1.00 31.21 230 VAL A C 1
ATOM 10540 O O . VAL E 1 230 ? 122.300 120.462 185.722 1.00 32.35 230 VAL A O 1
ATOM 10544 N N . SER E 1 231 ? 123.129 122.449 185.078 1.00 29.01 231 SER A N 1
ATOM 10545 C CA . SER E 1 231 ? 123.714 121.876 183.868 1.00 26.64 231 SER A CA 1
ATOM 10546 C C . SER E 1 231 ? 124.810 120.868 184.200 1.00 31.68 231 SER A C 1
ATOM 10547 O O . SER E 1 231 ? 124.909 119.815 183.560 1.00 37.21 231 SER A O 1
ATOM 10550 N N . ILE E 1 232 ? 125.652 121.176 185.191 1.00 32.41 232 ILE A N 1
ATOM 10551 C CA . ILE E 1 232 ? 126.787 120.313 185.508 1.00 31.67 232 ILE A CA 1
ATOM 10552 C C . ILE E 1 232 ? 126.333 119.012 186.158 1.00 32.51 232 ILE A C 1
ATOM 10553 O O . ILE E 1 232 ? 126.981 117.972 185.994 1.00 34.45 232 ILE A O 1
ATOM 10558 N N . ALA E 1 233 ? 125.233 119.040 186.913 1.00 35.38 233 ALA A N 1
ATOM 10559 C CA . ALA E 1 233 ? 124.792 117.834 187.609 1.00 37.71 233 ALA A CA 1
ATOM 10560 C C . ALA E 1 233 ? 124.442 116.717 186.631 1.00 40.51 233 ALA A C 1
ATOM 10561 O O . ALA E 1 233 ? 124.725 115.542 186.893 1.00 41.87 233 ALA A O 1
ATOM 10563 N N . GLN E 1 234 ? 123.822 117.061 185.501 1.00 41.01 234 GLN A N 1
ATOM 10564 C CA . GLN E 1 234 ? 123.380 116.037 184.558 1.00 38.18 234 GLN A CA 1
ATOM 10565 C C . GLN E 1 234 ? 124.556 115.255 183.987 1.00 39.45 234 GLN A C 1
ATOM 10566 O O . GLN E 1 234 ? 124.453 114.044 183.761 1.00 43.45 234 GLN A O 1
ATOM 10572 N N . ARG E 1 235 ? 125.681 115.927 183.740 1.00 40.34 235 ARG A N 1
ATOM 10573 C CA . ARG E 1 235 ? 126.822 115.258 183.123 1.00 39.51 235 ARG A CA 1
ATOM 10574 C C . ARG E 1 235 ? 127.367 114.135 183.998 1.00 40.02 235 ARG A C 1
ATOM 10575 O O . ARG E 1 235 ? 127.949 113.176 183.481 1.00 41.81 235 ARG A O 1
ATOM 10583 N N . PHE E 1 236 ? 127.189 114.227 185.315 1.00 40.09 236 PHE A N 1
ATOM 10584 C CA . PHE E 1 236 ? 127.735 113.246 186.243 1.00 41.20 236 PHE A CA 1
ATOM 10585 C C . PHE E 1 236 ? 126.687 112.272 186.768 1.00 43.82 236 PHE A C 1
ATOM 10586 O O . PHE E 1 236 ? 126.970 111.526 187.711 1.00 43.88 236 PHE A O 1
ATOM 10594 N N . GLY E 1 237 ? 125.488 112.263 186.190 1.00 45.22 237 GLY A N 1
ATOM 10595 C CA . GLY E 1 237 ? 124.460 111.325 186.583 1.00 42.89 237 GLY A CA 1
ATOM 10596 C C . GLY E 1 237 ? 123.684 111.690 187.826 1.00 44.42 237 GLY A C 1
ATOM 10597 O O . GLY E 1 237 ? 122.867 110.882 188.283 1.00 46.78 237 GLY A O 1
ATOM 10598 N N . LEU E 1 238 ? 123.910 112.870 188.392 1.00 49.13 238 LEU A N 1
ATOM 10599 C CA . LEU E 1 238 ? 123.203 113.290 189.590 1.00 49.02 238 LEU A CA 1
ATOM 10600 C C . LEU E 1 238 ? 121.805 113.800 189.243 1.00 49.25 238 LEU A C 1
ATOM 10601 O O . LEU E 1 238 ? 121.493 114.109 188.090 1.00 52.05 238 LEU A O 1
ATOM 10606 N N . ASP E 1 239 ? 120.958 113.884 190.269 1.00 53.87 239 ASP A N 1
ATOM 10607 C CA . ASP E 1 239 ? 119.611 114.417 190.126 1.00 55.07 239 ASP A CA 1
ATOM 10608 C C . ASP E 1 239 ? 119.608 115.885 190.521 1.00 56.05 239 ASP A C 1
ATOM 10609 O O . ASP E 1 239 ? 119.887 116.196 191.690 1.00 58.09 239 ASP A O 1
ATOM 10614 N N . PRO E 1 240 ? 119.294 116.814 189.612 1.00 52.20 240 PRO A N 1
ATOM 10615 C CA . PRO E 1 240 ? 119.489 118.238 189.941 1.00 51.92 240 PRO A CA 1
ATOM 10616 C C . PRO E 1 240 ? 118.661 118.718 191.121 1.00 50.77 240 PRO A C 1
ATOM 10617 O O . PRO E 1 240 ? 119.130 119.564 191.895 1.00 50.70 240 PRO A O 1
ATOM 10621 N N . ASP E 1 241 ? 117.446 118.195 191.293 1.00 53.82 241 ASP A N 1
ATOM 10622 C CA . ASP E 1 241 ? 116.636 118.593 192.438 1.00 54.55 241 ASP A CA 1
ATOM 10623 C C . ASP E 1 241 ? 117.340 118.258 193.745 1.00 55.62 241 ASP A C 1
ATOM 10624 O O . ASP E 1 241 ? 117.308 119.044 194.699 1.00 54.61 241 ASP A O 1
ATOM 10629 N N . ASP E 1 242 ? 117.974 117.087 193.811 1.00 53.78 242 ASP A N 1
ATOM 10630 C CA . ASP E 1 242 ? 118.733 116.705 194.995 1.00 52.96 242 ASP A CA 1
ATOM 10631 C C . ASP E 1 242 ? 120.053 117.462 195.082 1.00 52.42 242 ASP A C 1
ATOM 10632 O O . ASP E 1 242 ? 120.475 117.856 196.174 1.00 51.66 242 ASP A O 1
ATOM 10637 N N . ALA E 1 243 ? 120.712 117.676 193.941 1.00 43.68 243 ALA A N 1
ATOM 10638 C CA . ALA E 1 243 ? 121.997 118.367 193.944 1.00 40.79 243 ALA A CA 1
ATOM 10639 C C . ALA E 1 243 ? 121.864 119.781 194.493 1.00 41.08 243 ALA A C 1
ATOM 10640 O O . ALA E 1 243 ? 122.728 120.246 195.245 1.00 41.70 243 ALA A O 1
ATOM 10642 N N . LEU E 1 244 ? 120.790 120.485 194.126 1.00 36.70 244 LEU A N 1
ATOM 10643 C CA . LEU E 1 244 ? 120.586 121.839 194.625 1.00 32.52 244 LEU A CA 1
ATOM 10644 C C . LEU E 1 244 ? 120.311 121.879 196.123 1.00 33.80 244 LEU A C 1
ATOM 10645 O O . LEU E 1 244 ? 120.543 122.915 196.752 1.00 35.50 244 LEU A O 1
ATOM 10650 N N . ASN E 1 245 ? 119.828 120.783 196.708 1.00 41.15 245 ASN A N 1
ATOM 10651 C CA . ASN E 1 245 ? 119.469 120.766 198.120 1.00 40.00 245 ASN A CA 1
ATOM 10652 C C . ASN E 1 245 ? 120.649 120.481 199.041 1.00 43.47 245 ASN A C 1
ATOM 10653 O O . ASN E 1 245 ? 120.501 120.613 200.260 1.00 44.67 245 ASN A O 1
ATOM 10658 N N . ASN E 1 246 ? 121.807 120.103 198.498 1.00 37.79 246 ASN A N 1
ATOM 10659 C CA . ASN E 1 246 ? 122.973 119.749 199.297 1.00 36.07 246 ASN A CA 1
ATOM 10660 C C . ASN E 1 246 ? 124.066 120.815 199.247 1.00 37.72 246 ASN A C 1
ATOM 10661 O O . ASN E 1 246 ? 125.238 120.508 199.485 1.00 37.07 246 ASN A O 1
ATOM 10666 N N . VAL E 1 247 ? 123.710 122.059 198.938 1.00 28.81 247 VAL A N 1
ATOM 10667 C CA . VAL E 1 247 ? 124.648 123.174 198.927 1.00 21.55 247 VAL A CA 1
ATOM 10668 C C . VAL E 1 247 ? 124.078 124.281 199.801 1.00 23.55 247 VAL A C 1
ATOM 10669 O O . VAL E 1 247 ? 122.915 124.664 199.639 1.00 25.90 247 VAL A O 1
ATOM 10673 N N . ALA E 1 248 ? 124.886 124.785 200.729 1.00 19.53 248 ALA A N 1
ATOM 10674 C CA . ALA E 1 248 ? 124.517 125.939 201.538 1.00 16.23 248 ALA A CA 1
ATOM 10675 C C . ALA E 1 248 ? 125.211 127.181 200.993 1.00 15.36 248 ALA A C 1
ATOM 10676 O O . ALA E 1 248 ? 126.391 127.133 200.640 1.00 17.45 248 ALA A O 1
ATOM 10678 N N . TYR E 1 249 ? 124.471 128.288 200.913 1.00 11.46 249 TYR A N 1
ATOM 10679 C CA . TYR E 1 249 ? 124.942 129.504 200.262 1.00 11.90 249 TYR A CA 1
ATOM 10680 C C . TYR E 1 249 ? 124.760 130.704 201.180 1.00 14.49 249 TYR A C 1
ATOM 10681 O O . TYR E 1 249 ? 123.709 130.862 201.805 1.00 19.11 249 TYR A O 1
ATOM 10690 N N . ALA E 1 250 ? 125.786 131.554 201.255 1.00 9.80 250 ALA A N 1
ATOM 10691 C CA . ALA E 1 250 ? 125.685 132.797 202.008 1.00 5.06 250 ALA A CA 1
ATOM 10692 C C . ALA E 1 250 ? 126.395 133.922 201.266 1.00 11.17 250 ALA A C 1
ATOM 10693 O O . ALA E 1 250 ? 127.339 133.691 200.506 1.00 13.51 250 ALA A O 1
ATOM 10695 N N . ARG E 1 251 ? 125.925 135.145 201.503 1.00 12.12 251 ARG A N 1
ATOM 10696 C CA . ARG E 1 251 ? 126.491 136.358 200.927 1.00 11.64 251 ARG A CA 1
ATOM 10697 C C . ARG E 1 251 ? 126.972 137.276 202.043 1.00 9.80 251 ARG A C 1
ATOM 10698 O O . ARG E 1 251 ? 126.274 137.473 203.040 1.00 16.71 251 ARG A O 1
ATOM 10706 N N . ALA E 1 252 ? 128.167 137.836 201.873 1.00 9.16 252 ALA A N 1
ATOM 10707 C CA . ALA E 1 252 ? 128.786 138.701 202.868 1.00 7.32 252 ALA A CA 1
ATOM 10708 C C . ALA E 1 252 ? 128.834 140.136 202.361 1.00 4.81 252 ALA A C 1
ATOM 10709 O O . ALA E 1 252 ? 129.098 140.379 201.180 1.00 5.19 252 ALA A O 1
ATOM 10711 N N . TYR E 1 253 ? 128.582 141.088 203.263 1.00 9.50 253 TYR A N 1
ATOM 10712 C CA . TYR E 1 253 ? 128.507 142.495 202.895 1.00 6.71 253 TYR A CA 1
ATOM 10713 C C . TYR E 1 253 ? 129.656 143.343 203.424 1.00 11.11 253 TYR A C 1
ATOM 10714 O O . TYR E 1 253 ? 129.880 144.435 202.896 1.00 11.13 253 TYR A O 1
ATOM 10723 N N . ASN E 1 254 ? 130.383 142.880 204.435 1.00 12.10 254 ASN A N 1
ATOM 10724 C CA . ASN E 1 254 ? 131.592 143.556 204.891 1.00 7.74 254 ASN A CA 1
ATOM 10725 C C . ASN E 1 254 ? 132.464 142.537 205.620 1.00 10.93 254 ASN A C 1
ATOM 10726 O O . ASN E 1 254 ? 132.095 141.369 205.763 1.00 18.77 254 ASN A O 1
ATOM 10731 N N . ALA E 1 255 ? 133.635 142.992 206.076 1.00 9.85 255 ALA A N 1
ATOM 10732 C CA . ALA E 1 255 ? 134.649 142.073 206.595 1.00 13.69 255 ALA A CA 1
ATOM 10733 C C . ALA E 1 255 ? 134.236 141.446 207.926 1.00 18.70 255 ALA A C 1
ATOM 10734 O O . ALA E 1 255 ? 134.493 140.258 208.163 1.00 17.33 255 ALA A O 1
ATOM 10736 N N . ASP E 1 256 ? 133.610 142.226 208.811 1.00 16.30 256 ASP A N 1
ATOM 10737 C CA . ASP E 1 256 ? 133.161 141.681 210.089 1.00 16.94 256 ASP A CA 1
ATOM 10738 C C . ASP E 1 256 ? 132.137 140.569 209.887 1.00 23.41 256 ASP A C 1
ATOM 10739 O O . ASP E 1 256 ? 132.191 139.534 210.559 1.00 24.36 256 ASP A O 1
ATOM 10744 N N . HIS E 1 257 ? 131.194 140.770 208.966 1.00 16.52 257 HIS A N 1
ATOM 10745 C CA . HIS E 1 257 ? 130.217 139.734 208.643 1.00 13.44 257 HIS A CA 1
ATOM 10746 C C . HIS E 1 257 ? 130.897 138.494 208.068 1.00 14.43 257 HIS A C 1
ATOM 10747 O O . HIS E 1 257 ? 130.521 137.355 208.385 1.00 18.58 257 HIS A O 1
ATOM 10754 N N . GLN E 1 258 ? 131.901 138.703 207.213 1.00 12.46 258 GLN A N 1
ATOM 10755 C CA . GLN E 1 258 ? 132.655 137.594 206.643 1.00 15.27 258 GLN A CA 1
ATOM 10756 C C . GLN E 1 258 ? 133.310 136.758 207.736 1.00 15.02 258 GLN A C 1
ATOM 10757 O O . GLN E 1 258 ? 133.296 135.523 207.675 1.00 16.35 258 GLN A O 1
ATOM 10763 N N . LEU E 1 259 ? 133.893 137.412 208.743 1.00 19.52 259 LEU A N 1
ATOM 10764 C CA . LEU E 1 259 ? 134.452 136.666 209.867 1.00 19.43 259 LEU A CA 1
ATOM 10765 C C . LEU E 1 259 ? 133.358 135.983 210.686 1.00 20.21 259 LEU A C 1
ATOM 10766 O O . LEU E 1 259 ? 133.534 134.847 211.140 1.00 20.73 259 LEU A O 1
ATOM 10771 N N . ARG E 1 260 ? 132.221 136.656 210.878 1.00 23.73 260 ARG A N 1
ATOM 10772 C CA . ARG E 1 260 ? 131.159 136.116 211.723 1.00 19.11 260 ARG A CA 1
ATOM 10773 C C . ARG E 1 260 ? 130.560 134.832 211.156 1.00 21.60 260 ARG A C 1
ATOM 10774 O O . ARG E 1 260 ? 130.159 133.948 211.920 1.00 22.92 260 ARG A O 1
ATOM 10782 N N . LEU E 1 261 ? 130.476 134.714 209.829 1.00 20.74 261 LEU A N 1
ATOM 10783 C CA . LEU E 1 261 ? 129.819 133.547 209.235 1.00 18.58 261 LEU A CA 1
ATOM 10784 C C . LEU E 1 261 ? 130.502 132.221 209.590 1.00 22.84 261 LEU A C 1
ATOM 10785 O O . LEU E 1 261 ? 129.870 131.156 209.491 1.00 26.76 261 LEU A O 1
ATOM 10790 N N . LEU E 1 262 ? 131.767 132.255 210.018 1.00 26.15 262 LEU A N 1
ATOM 10791 C CA . LEU E 1 262 ? 132.498 131.014 210.265 1.00 26.10 262 LEU A CA 1
ATOM 10792 C C . LEU E 1 262 ? 131.986 130.274 211.499 1.00 26.80 262 LEU A C 1
ATOM 10793 O O . LEU E 1 262 ? 132.049 129.041 211.545 1.00 26.77 262 LEU A O 1
ATOM 10798 N N . ASP E 1 263 ? 131.482 130.992 212.506 1.00 32.29 263 ASP A N 1
ATOM 10799 C CA . ASP E 1 263 ? 130.905 130.320 213.668 1.00 35.22 263 ASP A CA 1
ATOM 10800 C C . ASP E 1 263 ? 129.696 129.480 213.270 1.00 38.63 263 ASP A C 1
ATOM 10801 O O . ASP E 1 263 ? 129.556 128.324 213.691 1.00 41.73 263 ASP A O 1
ATOM 10806 N N . ALA E 1 264 ? 128.809 130.051 212.453 1.00 32.51 264 ALA A N 1
ATOM 10807 C CA . ALA E 1 264 ? 127.665 129.294 211.961 1.00 30.82 264 ALA A CA 1
ATOM 10808 C C . ALA E 1 264 ? 128.113 128.121 211.101 1.00 33.31 264 ALA A C 1
ATOM 10809 O O . ALA E 1 264 ? 127.524 127.036 211.166 1.00 36.21 264 ALA A O 1
ATOM 10811 N N . ALA E 1 265 ? 129.149 128.318 210.281 1.00 31.57 265 ALA A N 1
ATOM 10812 C CA . ALA E 1 265 ? 129.664 127.199 209.495 1.00 29.65 265 ALA A CA 1
ATOM 10813 C C . ALA E 1 265 ? 130.120 126.055 210.399 1.00 28.52 265 ALA A C 1
ATOM 10814 O O . ALA E 1 265 ? 129.810 124.883 210.149 1.00 31.68 265 ALA A O 1
ATOM 10816 N N . ALA E 1 266 ? 130.857 126.384 211.462 1.00 34.55 266 ALA A N 1
ATOM 10817 C CA . ALA E 1 266 ? 131.336 125.357 212.383 1.00 33.33 266 ALA A CA 1
ATOM 10818 C C . ALA E 1 266 ? 130.180 124.653 213.079 1.00 36.03 266 ALA A C 1
ATOM 10819 O O . ALA E 1 266 ? 130.215 123.433 213.276 1.00 37.64 266 ALA A O 1
ATOM 10821 N N . GLN E 1 267 ? 129.153 125.406 213.476 1.00 43.66 267 GLN A N 1
ATOM 10822 C CA . GLN E 1 267 ? 127.989 124.780 214.096 1.00 43.89 267 GLN A CA 1
ATOM 10823 C C . GLN E 1 267 ? 127.292 123.830 213.130 1.00 42.70 267 GLN A C 1
ATOM 10824 O O . GLN E 1 267 ? 126.870 122.735 213.519 1.00 41.93 267 GLN A O 1
ATOM 10830 N N . MET E 1 268 ? 127.160 124.232 211.865 1.00 42.04 268 MET A N 1
ATOM 10831 C CA . MET E 1 268 ? 126.507 123.373 210.883 1.00 37.43 268 MET A CA 1
ATOM 10832 C C . MET E 1 268 ? 127.297 122.091 210.651 1.00 42.02 268 MET A C 1
ATOM 10833 O O . MET E 1 268 ? 126.714 121.006 210.543 1.00 44.88 268 MET A O 1
ATOM 10838 N N . MET E 1 269 ? 128.625 122.193 210.566 1.00 39.30 269 MET A N 1
ATOM 10839 C CA . MET E 1 269 ? 129.427 121.022 210.225 1.00 34.54 269 MET A CA 1
ATOM 10840 C C . MET E 1 269 ? 129.447 119.963 211.321 1.00 38.49 269 MET A C 1
ATOM 10841 O O . MET E 1 269 ? 129.880 118.837 211.058 1.00 32.73 269 MET A O 1
ATOM 10846 N N . SER E 1 270 ? 128.990 120.283 212.527 1.00 40.89 270 SER A N 1
ATOM 10847 C CA . SER E 1 270 ? 128.991 119.333 213.629 1.00 38.61 270 SER A CA 1
ATOM 10848 C C . SER E 1 270 ? 127.718 118.500 213.698 1.00 41.80 270 SER A C 1
ATOM 10849 O O . SER E 1 270 ? 127.559 117.718 214.641 1.00 42.24 270 SER A O 1
ATOM 10852 N N . GLU E 1 271 ? 126.813 118.643 212.729 1.00 43.68 271 GLU A N 1
ATOM 10853 C CA . GLU E 1 271 ? 125.573 117.884 212.704 1.00 42.92 271 GLU A CA 1
ATOM 10854 C C . GLU E 1 271 ? 125.381 117.055 211.443 1.00 44.96 271 GLU A C 1
ATOM 10855 O O . GLU E 1 271 ? 124.438 116.260 211.390 1.00 48.03 271 GLU A O 1
ATOM 10861 N N . SER E 1 272 ? 126.232 117.216 210.434 1.00 43.70 272 SER A N 1
ATOM 10862 C CA . SER E 1 272 ? 126.130 116.446 209.202 1.00 40.70 272 SER A CA 1
ATOM 10863 C C . SER E 1 272 ? 127.498 116.429 208.536 1.00 41.68 272 SER A C 1
ATOM 10864 O O . SER E 1 272 ? 128.419 117.135 208.950 1.00 45.70 272 SER A O 1
ATOM 10867 N N . ARG E 1 273 ? 127.620 115.612 207.495 1.00 38.75 273 ARG A N 1
ATOM 10868 C CA . ARG E 1 273 ? 128.901 115.385 206.838 1.00 38.16 273 ARG A CA 1
ATOM 10869 C C . ARG E 1 273 ? 129.091 116.369 205.687 1.00 37.23 273 ARG A C 1
ATOM 10870 O O . ARG E 1 273 ? 128.316 116.368 204.726 1.00 40.28 273 ARG A O 1
ATOM 10878 N N . PHE E 1 274 ? 130.127 117.197 205.788 1.00 33.56 274 PHE A N 1
ATOM 10879 C CA . PHE E 1 274 ? 130.562 118.095 204.729 1.00 31.84 274 PHE A CA 1
ATOM 10880 C C . PHE E 1 274 ? 131.947 117.674 204.252 1.00 31.37 274 PHE A C 1
ATOM 10881 O O . PHE E 1 274 ? 132.673 116.960 204.948 1.00 31.12 274 PHE A O 1
ATOM 10889 N N . SER E 1 275 ? 132.315 118.120 203.052 1.00 31.58 275 SER A N 1
ATOM 10890 C CA . SER E 1 275 ? 133.631 117.806 202.505 1.00 26.64 275 SER A CA 1
ATOM 10891 C C . SER E 1 275 ? 134.374 118.985 201.881 1.00 24.36 275 SER A C 1
ATOM 10892 O O . SER E 1 275 ? 135.607 118.922 201.792 1.00 29.64 275 SER A O 1
ATOM 10895 N N . LEU E 1 276 ? 133.692 120.051 201.463 1.00 20.77 276 LEU A N 1
ATOM 10896 C CA . LEU E 1 276 ? 134.331 121.153 200.755 1.00 19.54 276 LEU A CA 1
ATOM 10897 C C . LEU E 1 276 ? 133.872 122.493 201.313 1.00 18.92 276 LEU A C 1
ATOM 10898 O O . LEU E 1 276 ? 132.739 122.635 201.778 1.00 20.91 276 LEU A O 1
ATOM 10903 N N . ILE E 1 277 ? 134.773 123.478 201.267 1.00 20.89 277 ILE A N 1
ATOM 10904 C CA . ILE E 1 277 ? 134.465 124.861 201.627 1.00 13.69 277 ILE A CA 1
ATOM 10905 C C . ILE E 1 277 ? 135.109 125.790 200.603 1.00 9.53 277 ILE A C 1
ATOM 10906 O O . ILE E 1 277 ? 136.250 125.573 200.183 1.00 20.64 277 ILE A O 1
ATOM 10911 N N . VAL E 1 278 ? 134.374 126.832 200.209 1.00 10.93 278 VAL A N 1
ATOM 10912 C CA . VAL E 1 278 ? 134.779 127.745 199.144 1.00 7.15 278 VAL A CA 1
ATOM 10913 C C . VAL E 1 278 ? 134.618 129.184 199.619 1.00 11.22 278 VAL A C 1
ATOM 10914 O O . VAL E 1 278 ? 133.607 129.532 200.239 1.00 15.74 278 VAL A O 1
ATOM 10918 N N . VAL E 1 279 ? 135.619 130.018 199.335 1.00 10.09 279 VAL A N 1
ATOM 10919 C CA . VAL E 1 279 ? 135.555 131.456 199.593 1.00 7.47 279 VAL A CA 1
ATOM 10920 C C . VAL E 1 279 ? 135.979 132.191 198.325 1.00 6.10 279 VAL A C 1
ATOM 10921 O O . VAL E 1 279 ? 137.134 132.082 197.888 1.00 12.90 279 VAL A O 1
ATOM 10925 N N . ASP E 1 280 ? 135.052 132.958 197.753 1.00 8.36 280 ASP A N 1
ATOM 10926 C CA . ASP E 1 280 ? 135.212 133.531 196.417 1.00 9.67 280 ASP A CA 1
ATOM 10927 C C . ASP E 1 280 ? 134.640 134.948 196.422 1.00 4.31 280 ASP A C 1
ATOM 10928 O O . ASP E 1 280 ? 133.424 135.129 196.328 1.00 11.03 280 ASP A O 1
ATOM 10933 N N . SER E 1 281 ? 135.510 135.949 196.547 1.00 9.20 281 SER A N 1
ATOM 10934 C CA . SER E 1 281 ? 136.947 135.844 196.777 1.00 4.66 281 SER A CA 1
ATOM 10935 C C . SER E 1 281 ? 137.253 136.282 198.202 1.00 1.85 281 SER A C 1
ATOM 10936 O O . SER E 1 281 ? 136.344 136.587 198.962 1.00 16.04 281 SER A O 1
ATOM 10939 N N . VAL E 1 282 ? 138.531 136.323 198.571 1.00 7.23 282 VAL A N 1
ATOM 10940 C CA . VAL E 1 282 ? 138.898 136.538 199.966 1.00 11.47 282 VAL A CA 1
ATOM 10941 C C . VAL E 1 282 ? 139.367 137.961 200.273 1.00 7.92 282 VAL A C 1
ATOM 10942 O O . VAL E 1 282 ? 139.386 138.347 201.450 1.00 16.33 282 VAL A O 1
ATOM 10946 N N . MET E 1 283 ? 139.719 138.757 199.262 1.00 10.11 283 MET A N 1
ATOM 10947 C CA . MET E 1 283 ? 140.261 140.091 199.494 1.00 4.65 283 MET A CA 1
ATOM 10948 C C . MET E 1 283 ? 139.400 141.229 198.955 1.00 2.91 283 MET A C 1
ATOM 10949 O O . MET E 1 283 ? 139.825 142.387 199.033 1.00 8.51 283 MET A O 1
ATOM 10954 N N . ALA E 1 284 ? 138.208 140.948 198.425 1.00 5.64 284 ALA A N 1
ATOM 10955 C CA . ALA E 1 284 ? 137.449 141.977 197.715 1.00 7.49 284 ALA A CA 1
ATOM 10956 C C . ALA E 1 284 ? 136.970 143.091 198.646 1.00 10.06 284 ALA A C 1
ATOM 10957 O O . ALA E 1 284 ? 137.017 144.270 198.280 1.00 9.86 284 ALA A O 1
ATOM 10959 N N . LEU E 1 285 ? 136.495 142.746 199.843 1.00 9.81 285 LEU A N 1
ATOM 10960 C CA . LEU E 1 285 ? 135.978 143.748 200.768 1.00 5.62 285 LEU A CA 1
ATOM 10961 C C . LEU E 1 285 ? 137.059 144.396 201.626 1.00 10.89 285 LEU A C 1
ATOM 10962 O O . LEU E 1 285 ? 136.855 145.516 202.115 1.00 13.44 285 LEU A O 1
ATOM 10967 N N . TYR E 1 286 ? 138.200 143.726 201.815 1.00 14.26 286 TYR A N 1
ATOM 10968 C CA . TYR E 1 286 ? 139.273 144.288 202.629 1.00 13.54 286 TYR A CA 1
ATOM 10969 C C . TYR E 1 286 ? 139.841 145.555 202.002 1.00 13.44 286 TYR A C 1
ATOM 10970 O O . TYR E 1 286 ? 140.215 146.494 202.712 1.00 15.55 286 TYR A O 1
ATOM 10979 N N . ARG E 1 287 ? 139.908 145.601 200.671 1.00 11.63 287 ARG A N 1
ATOM 10980 C CA . ARG E 1 287 ? 140.505 146.751 200.001 1.00 11.68 287 ARG A CA 1
ATOM 10981 C C . ARG E 1 287 ? 139.749 148.038 200.312 1.00 17.65 287 ARG A C 1
ATOM 10982 O O . ARG E 1 287 ? 140.362 149.092 200.510 1.00 22.50 287 ARG A O 1
ATOM 10990 N N . THR E 1 288 ? 138.420 147.981 200.348 1.00 16.13 288 THR A N 1
ATOM 10991 C CA . THR E 1 288 ? 137.643 149.188 200.591 1.00 11.32 288 THR A CA 1
ATOM 10992 C C . THR E 1 288 ? 137.316 149.410 202.061 1.00 15.06 288 THR A C 1
ATOM 10993 O O . THR E 1 288 ? 137.107 150.558 202.467 1.00 21.00 288 THR A O 1
ATOM 10997 N N . ASP E 1 289 ? 137.263 148.354 202.879 1.00 19.18 289 ASP A N 1
ATOM 10998 C CA . ASP E 1 289 ? 137.015 148.575 204.301 1.00 13.36 289 ASP A CA 1
ATOM 10999 C C . ASP E 1 289 ? 138.197 149.258 204.981 1.00 21.94 289 ASP A C 1
ATOM 11000 O O . ASP E 1 289 ? 138.011 149.968 205.975 1.00 27.81 289 ASP A O 1
ATOM 11005 N N . PHE E 1 290 ? 139.410 149.052 204.473 1.00 25.77 290 PHE A N 1
ATOM 11006 C CA . PHE E 1 290 ? 140.611 149.729 204.958 1.00 23.03 290 PHE A CA 1
ATOM 11007 C C . PHE E 1 290 ? 141.240 150.453 203.773 1.00 27.90 290 PHE A C 1
ATOM 11008 O O . PHE E 1 290 ? 141.717 149.810 202.832 1.00 32.07 290 PHE A O 1
ATOM 11016 N N . SER E 1 291 ? 141.246 151.781 203.816 1.00 32.81 291 SER A N 1
ATOM 11017 C CA . SER E 1 291 ? 141.633 152.599 202.672 1.00 33.56 291 SER A CA 1
ATOM 11018 C C . SER E 1 291 ? 142.987 153.247 202.923 1.00 36.11 291 SER A C 1
ATOM 11019 O O . SER E 1 291 ? 143.155 153.987 203.899 1.00 38.48 291 SER A O 1
ATOM 11022 N N . GLY E 1 292 ? 143.944 152.971 202.040 1.00 38.47 292 GLY A N 1
ATOM 11023 C CA . GLY E 1 292 ? 145.221 153.650 202.051 1.00 41.31 292 GLY A CA 1
ATOM 11024 C C . GLY E 1 292 ? 146.116 153.260 203.217 1.00 42.69 292 GLY A C 1
ATOM 11025 O O . GLY E 1 292 ? 145.833 152.353 204.000 1.00 42.51 292 GLY A O 1
ATOM 11026 N N . ARG E 1 293 ? 147.227 153.984 203.315 1.00 56.97 293 ARG A N 1
ATOM 11027 C CA . ARG E 1 293 ? 148.175 153.794 204.399 1.00 56.73 293 ARG A CA 1
ATOM 11028 C C . ARG E 1 293 ? 147.684 154.508 205.656 1.00 56.26 293 ARG A C 1
ATOM 11029 O O . ARG E 1 293 ? 146.783 155.349 205.618 1.00 59.63 293 ARG A O 1
ATOM 11037 N N . GLY E 1 294 ? 148.290 154.164 206.783 1.00 40.03 294 GLY A N 1
ATOM 11038 C CA . GLY E 1 294 ? 147.815 154.608 208.080 1.00 39.67 294 GLY A CA 1
ATOM 11039 C C . GLY E 1 294 ? 146.832 153.625 208.672 1.00 42.41 294 GLY A C 1
ATOM 11040 O O . GLY E 1 294 ? 146.871 153.348 209.872 1.00 44.27 294 GLY A O 1
ATOM 11041 N N . GLU E 1 295 ? 145.945 153.085 207.839 1.00 40.04 295 GLU A N 1
ATOM 11042 C CA . GLU E 1 295 ? 145.048 152.006 208.229 1.00 36.86 295 GLU A CA 1
ATOM 11043 C C . GLU E 1 295 ? 145.616 150.630 207.911 1.00 35.08 295 GLU A C 1
ATOM 11044 O O . GLU E 1 295 ? 144.950 149.624 208.169 1.00 38.27 295 GLU A O 1
ATOM 11050 N N . LEU E 1 296 ? 146.820 150.563 207.354 1.00 33.23 296 LEU A N 1
ATOM 11051 C CA . LEU E 1 296 ? 147.436 149.291 207.024 1.00 30.34 296 LEU A CA 1
ATOM 11052 C C . LEU E 1 296 ? 147.955 148.596 208.282 1.00 31.57 296 LEU A C 1
ATOM 11053 O O . LEU E 1 296 ? 148.149 149.206 209.336 1.00 38.51 296 LEU A O 1
ATOM 11058 N N . SER E 1 297 ? 148.176 147.294 208.146 1.00 23.94 297 SER A N 1
ATOM 11059 C CA . SER E 1 297 ? 148.607 146.399 209.214 1.00 28.78 297 SER A CA 1
ATOM 11060 C C . SER E 1 297 ? 147.477 146.060 210.180 1.00 24.93 297 SER A C 1
ATOM 11061 O O . SER E 1 297 ? 147.471 144.970 210.759 1.00 33.49 297 SER A O 1
ATOM 11064 N N . ALA E 1 298 ? 146.418 146.871 210.199 1.00 21.65 298 ALA A N 1
ATOM 11065 C CA . ALA E 1 298 ? 145.186 146.438 210.846 1.00 27.34 298 ALA A CA 1
ATOM 11066 C C . ALA E 1 298 ? 144.399 145.532 209.911 1.00 24.50 298 ALA A C 1
ATOM 11067 O O . ALA E 1 298 ? 143.870 144.492 210.329 1.00 25.75 298 ALA A O 1
ATOM 11069 N N . ARG E 1 299 ? 144.355 145.911 208.635 1.00 15.29 299 ARG A N 1
ATOM 11070 C CA . ARG E 1 299 ? 143.900 145.014 207.584 1.00 18.08 299 ARG A CA 1
ATOM 11071 C C . ARG E 1 299 ? 144.639 143.683 207.654 1.00 17.99 299 ARG A C 1
ATOM 11072 O O . ARG E 1 299 ? 144.029 142.609 207.571 1.00 19.80 299 ARG A O 1
ATOM 11080 N N . GLN E 1 300 ? 145.963 143.738 207.835 1.00 15.06 300 GLN A N 1
ATOM 11081 C CA . GLN E 1 300 ? 146.772 142.523 207.818 1.00 15.42 300 GLN A CA 1
ATOM 11082 C C . GLN E 1 300 ? 146.525 141.661 209.053 1.00 16.20 300 GLN A C 1
ATOM 11083 O O . GLN E 1 300 ? 146.467 140.431 208.949 1.00 19.49 300 GLN A O 1
ATOM 11089 N N . MET E 1 301 ? 146.371 142.278 210.229 1.00 13.83 301 MET A N 1
ATOM 11090 C CA . MET E 1 301 ? 146.038 141.499 211.420 1.00 20.31 301 MET A CA 1
ATOM 11091 C C . MET E 1 301 ? 144.678 140.815 211.278 1.00 26.06 301 MET A C 1
ATOM 11092 O O . MET E 1 301 ? 144.526 139.630 211.617 1.00 29.09 301 MET A O 1
ATOM 11097 N N . HIS E 1 302 ? 143.680 141.543 210.764 1.00 19.92 302 HIS A N 1
ATOM 11098 C CA . HIS E 1 302 ? 142.363 140.952 210.533 1.00 15.46 302 HIS A CA 1
ATOM 11099 C C . HIS E 1 302 ? 142.456 139.762 209.579 1.00 13.44 302 HIS A C 1
ATOM 11100 O O . HIS E 1 302 ? 141.879 138.692 209.830 1.00 15.40 302 HIS A O 1
ATOM 11107 N N . LEU E 1 303 ? 143.192 139.932 208.478 1.00 10.57 303 LEU A N 1
ATOM 11108 C CA . LEU E 1 303 ? 143.333 138.857 207.501 1.00 10.64 303 LEU A CA 1
ATOM 11109 C C . LEU E 1 303 ? 144.027 137.641 208.110 1.00 15.34 303 LEU A C 1
ATOM 11110 O O . LEU E 1 303 ? 143.648 136.492 207.834 1.00 14.79 303 LEU A O 1
ATOM 11115 N N . ALA E 1 304 ? 145.052 137.873 208.933 1.00 12.73 304 ALA A N 1
ATOM 11116 C CA . ALA E 1 304 ? 145.743 136.770 209.589 1.00 16.19 304 ALA A CA 1
ATOM 11117 C C . ALA E 1 304 ? 144.799 135.983 210.489 1.00 16.12 304 ALA A C 1
ATOM 11118 O O . ALA E 1 304 ? 144.823 134.743 210.499 1.00 16.79 304 ALA A O 1
ATOM 11120 N N . LYS E 1 305 ? 143.953 136.686 211.248 1.00 14.45 305 LYS A N 1
ATOM 11121 C CA . LYS E 1 305 ? 142.969 135.992 212.077 1.00 13.97 305 LYS A CA 1
ATOM 11122 C C . LYS E 1 305 ? 142.025 135.143 211.228 1.00 18.28 305 LYS A C 1
ATOM 11123 O O . LYS E 1 305 ? 141.723 133.990 211.575 1.00 24.58 305 LYS A O 1
ATOM 11129 N N . PHE E 1 306 ? 141.551 135.694 210.108 1.00 16.73 306 PHE A N 1
ATOM 11130 C CA . PHE E 1 306 ? 140.633 134.942 209.252 1.00 12.65 306 PHE A CA 1
ATOM 11131 C C . PHE E 1 306 ? 141.281 133.658 208.735 1.00 14.68 306 PHE A C 1
ATOM 11132 O O . PHE E 1 306 ? 140.669 132.578 208.760 1.00 20.54 306 PHE A O 1
ATOM 11140 N N . MET E 1 307 ? 142.528 133.752 208.265 1.00 15.16 307 MET A N 1
ATOM 11141 C CA . MET E 1 307 ? 143.184 132.566 207.712 1.00 12.84 307 MET A CA 1
ATOM 11142 C C . MET E 1 307 ? 143.480 131.531 208.796 1.00 15.39 307 MET A C 1
ATOM 11143 O O . MET E 1 307 ? 143.393 130.318 208.550 1.00 17.41 307 MET A O 1
ATOM 11148 N N . ARG E 1 308 ? 143.824 131.983 210.005 1.00 16.56 308 ARG A N 1
ATOM 11149 C CA . ARG E 1 308 ? 144.012 131.039 211.102 1.00 19.19 308 ARG A CA 1
ATOM 11150 C C . ARG E 1 308 ? 142.722 130.282 211.403 1.00 21.52 308 ARG A C 1
ATOM 11151 O O . ARG E 1 308 ? 142.745 129.067 211.643 1.00 21.44 308 ARG A O 1
ATOM 11159 N N . ALA E 1 309 ? 141.584 130.983 211.394 1.00 23.75 309 ALA A N 1
ATOM 11160 C CA . ALA E 1 309 ? 140.309 130.302 211.616 1.00 18.67 309 ALA A CA 1
ATOM 11161 C C . ALA E 1 309 ? 140.030 129.266 210.528 1.00 18.47 309 ALA A C 1
ATOM 11162 O O . ALA E 1 309 ? 139.561 128.154 210.818 1.00 20.64 309 ALA A O 1
ATOM 11164 N N . LEU E 1 310 ? 140.300 129.614 209.268 1.00 16.44 310 LEU A N 1
ATOM 11165 C CA . LEU E 1 310 ? 140.105 128.643 208.192 1.00 12.56 310 LEU A CA 1
ATOM 11166 C C . LEU E 1 310 ? 140.942 127.386 208.426 1.00 19.30 310 LEU A C 1
ATOM 11167 O O . LEU E 1 310 ? 140.454 126.255 208.273 1.00 20.01 310 LEU A O 1
ATOM 11172 N N . GLN E 1 311 ? 142.218 127.566 208.784 1.00 25.82 311 GLN A N 1
ATOM 11173 C CA . GLN E 1 311 ? 143.084 126.411 209.013 1.00 19.84 311 GLN A CA 1
ATOM 11174 C C . GLN E 1 311 ? 142.584 125.565 210.180 1.00 20.58 311 GLN A C 1
ATOM 11175 O O . GLN E 1 311 ? 142.662 124.330 210.142 1.00 18.99 311 GLN A O 1
ATOM 11181 N N . ARG E 1 312 ? 142.082 126.211 211.235 1.00 29.14 312 ARG A N 1
ATOM 11182 C CA . ARG E 1 312 ? 141.523 125.458 212.355 1.00 21.64 312 ARG A CA 1
ATOM 11183 C C . ARG E 1 312 ? 140.339 124.607 211.911 1.00 28.04 312 ARG A C 1
ATOM 11184 O O . ARG E 1 312 ? 140.214 123.445 212.316 1.00 30.60 312 ARG A O 1
ATOM 11192 N N . LEU E 1 313 ? 139.454 125.167 211.083 1.00 31.98 313 LEU A N 1
ATOM 11193 C CA . LEU E 1 313 ? 138.332 124.375 210.579 1.00 23.64 313 LEU A CA 1
ATOM 11194 C C . LEU E 1 313 ? 138.830 123.170 209.790 1.00 21.28 313 LEU A C 1
ATOM 11195 O O . LEU E 1 313 ? 138.342 122.042 209.968 1.00 25.37 313 LEU A O 1
ATOM 11200 N N . ALA E 1 314 ? 139.813 123.392 208.913 1.00 22.69 314 ALA A N 1
ATOM 11201 C CA . ALA E 1 314 ? 140.335 122.299 208.096 1.00 20.33 314 ALA A CA 1
ATOM 11202 C C . ALA E 1 314 ? 140.935 121.197 208.960 1.00 28.91 314 ALA A C 1
ATOM 11203 O O . ALA E 1 314 ? 140.760 120.008 208.674 1.00 24.94 314 ALA A O 1
ATOM 11205 N N . ASP E 1 315 ? 141.665 121.571 210.012 1.00 35.37 315 ASP A N 1
ATOM 11206 C CA . ASP E 1 315 ? 142.203 120.567 210.925 1.00 30.83 315 ASP A CA 1
ATOM 11207 C C . ASP E 1 315 ? 141.087 119.821 211.646 1.00 32.28 315 ASP A C 1
ATOM 11208 O O . ASP E 1 315 ? 141.154 118.599 211.815 1.00 32.84 315 ASP A O 1
ATOM 11213 N N . GLN E 1 316 ? 140.053 120.545 212.080 1.00 35.38 316 GLN A N 1
ATOM 11214 C CA . GLN E 1 316 ? 139.011 119.948 212.910 1.00 34.46 316 GLN A CA 1
ATOM 11215 C C . GLN E 1 316 ? 138.187 118.920 212.144 1.00 36.02 316 GLN A C 1
ATOM 11216 O O . GLN E 1 316 ? 137.980 117.800 212.622 1.00 35.38 316 GLN A O 1
ATOM 11222 N N . PHE E 1 317 ? 137.688 119.283 210.962 1.00 38.01 317 PHE A N 1
ATOM 11223 C CA . PHE E 1 317 ? 136.669 118.471 210.307 1.00 28.94 317 PHE A CA 1
ATOM 11224 C C . PHE E 1 317 ? 137.172 117.688 209.101 1.00 28.18 317 PHE A C 1
ATOM 11225 O O . PHE E 1 317 ? 136.400 116.924 208.516 1.00 32.43 317 PHE A O 1
ATOM 11233 N N . GLY E 1 318 ? 138.431 117.848 208.712 1.00 26.33 318 GLY A N 1
ATOM 11234 C CA . GLY E 1 318 ? 138.968 117.095 207.590 1.00 24.23 318 GLY A CA 1
ATOM 11235 C C . GLY E 1 318 ? 138.342 117.390 206.243 1.00 25.01 318 GLY A C 1
ATOM 11236 O O . GLY E 1 318 ? 138.082 116.460 205.471 1.00 28.21 318 GLY A O 1
ATOM 11237 N N . VAL E 1 319 ? 138.105 118.660 205.933 1.00 26.60 319 VAL A N 1
ATOM 11238 C CA . VAL E 1 319 ? 137.510 119.056 204.664 1.00 22.99 319 VAL A CA 1
ATOM 11239 C C . VAL E 1 319 ? 138.551 119.796 203.835 1.00 20.32 319 VAL A C 1
ATOM 11240 O O . VAL E 1 319 ? 139.581 120.250 204.338 1.00 26.47 319 VAL A O 1
ATOM 11244 N N . ALA E 1 320 ? 138.270 119.918 202.541 1.00 16.74 320 ALA A N 1
ATOM 11245 C CA . ALA E 1 320 ? 139.099 120.721 201.655 1.00 17.23 320 ALA A CA 1
ATOM 11246 C C . ALA E 1 320 ? 138.639 122.176 201.665 1.00 18.36 320 ALA A C 1
ATOM 11247 O O . ALA E 1 320 ? 137.456 122.473 201.850 1.00 20.52 320 ALA A O 1
ATOM 11249 N N . VAL E 1 321 ? 139.595 123.083 201.463 1.00 14.05 321 VAL A N 1
ATOM 11250 C CA . VAL E 1 321 ? 139.358 124.523 201.491 1.00 10.01 321 VAL A CA 1
ATOM 11251 C C . VAL E 1 321 ? 139.906 125.133 200.207 1.00 5.69 321 VAL A C 1
ATOM 11252 O O . VAL E 1 321 ? 141.050 124.862 199.830 1.00 17.52 321 VAL A O 1
ATOM 11256 N N . VAL E 1 322 ? 139.098 125.957 199.539 1.00 11.06 322 VAL A N 1
ATOM 11257 C CA . VAL E 1 322 ? 139.517 126.654 198.325 1.00 8.17 322 VAL A CA 1
ATOM 11258 C C . VAL E 1 322 ? 139.121 128.123 198.430 1.00 6.93 322 VAL A C 1
ATOM 11259 O O . VAL E 1 322 ? 138.006 128.441 198.854 1.00 12.98 322 VAL A O 1
ATOM 11263 N N . VAL E 1 323 ? 140.040 129.018 198.052 1.00 2.61 323 VAL A N 1
ATOM 11264 C CA . VAL E 1 323 ? 139.798 130.458 198.065 1.00 6.44 323 VAL A CA 1
ATOM 11265 C C . VAL E 1 323 ? 140.312 131.076 196.770 1.00 6.33 323 VAL A C 1
ATOM 11266 O O . VAL E 1 323 ? 141.219 130.544 196.125 1.00 4.17 323 VAL A O 1
ATOM 11270 N N . THR E 1 324 ? 139.730 132.216 196.395 1.00 8.33 324 THR A N 1
ATOM 11271 C CA . THR E 1 324 ? 140.120 132.931 195.178 1.00 5.04 324 THR A CA 1
ATOM 11272 C C . THR E 1 324 ? 140.785 134.268 195.507 1.00 4.20 324 THR A C 1
ATOM 11273 O O . THR E 1 324 ? 140.740 134.748 196.641 1.00 9.56 324 THR A O 1
ATOM 11277 N N . ASN E 1 325 ? 141.409 134.875 194.492 1.00 2.42 325 ASN A N 1
ATOM 11278 C CA . ASN E 1 325 ? 142.187 136.098 194.679 1.00 4.39 325 ASN A CA 1
ATOM 11279 C C . ASN E 1 325 ? 142.264 136.893 193.378 1.00 5.17 325 ASN A C 1
ATOM 11280 O O . ASN E 1 325 ? 142.120 136.343 192.285 1.00 13.92 325 ASN A O 1
ATOM 11285 N N . GLN E 1 326 ? 142.519 138.200 193.515 1.00 6.04 326 GLN A N 1
ATOM 11286 C CA . GLN E 1 326 ? 142.664 139.155 192.414 1.00 5.52 326 GLN A CA 1
ATOM 11287 C C . GLN E 1 326 ? 144.131 139.567 192.253 1.00 10.79 326 GLN A C 1
ATOM 11288 O O . GLN E 1 326 ? 144.996 139.190 193.046 1.00 17.50 326 GLN A O 1
ATOM 11294 N N . VAL E 1 327 ? 144.409 140.371 191.218 1.00 5.39 327 VAL A N 1
ATOM 11295 C CA . VAL E 1 327 ? 145.768 140.792 190.886 1.00 8.35 327 VAL A CA 1
ATOM 11296 C C . VAL E 1 327 ? 145.833 142.305 190.680 1.00 1.12 327 VAL A C 1
ATOM 11297 O O . VAL E 1 327 ? 144.819 142.977 190.488 1.00 6.18 327 VAL A O 1
ATOM 11301 N N . VAL E 1 328 ? 147.062 142.836 190.729 1.00 8.86 328 VAL A N 1
ATOM 11302 C CA . VAL E 1 328 ? 147.353 144.235 190.429 1.00 8.51 328 VAL A CA 1
ATOM 11303 C C . VAL E 1 328 ? 148.609 144.319 189.571 1.00 8.96 328 VAL A C 1
ATOM 11304 O O . VAL E 1 328 ? 149.394 143.373 189.479 1.00 16.68 328 VAL A O 1
ATOM 11308 N N . ALA E 1 329 ? 148.802 145.484 188.955 1.00 13.60 329 ALA A N 1
ATOM 11309 C CA . ALA E 1 329 ? 149.943 145.740 188.085 1.00 13.01 329 ALA A CA 1
ATOM 11310 C C . ALA E 1 329 ? 151.160 146.202 188.879 1.00 13.68 329 ALA A C 1
ATOM 11311 O O . ALA E 1 329 ? 151.042 146.884 189.899 1.00 15.53 329 ALA A O 1
ATOM 11313 N N . GLN E 1 330 ? 152.340 145.827 188.390 1.00 23.85 330 GLN A N 1
ATOM 11314 C CA . GLN E 1 330 ? 153.603 146.282 188.960 1.00 23.67 330 GLN A CA 1
ATOM 11315 C C . GLN E 1 330 ? 154.058 147.528 188.212 1.00 25.30 330 GLN A C 1
ATOM 11316 O O . GLN E 1 330 ? 154.212 147.502 186.987 1.00 26.09 330 GLN A O 1
ATOM 11322 N N . VAL E 1 331 ? 154.266 148.614 188.944 1.00 25.30 331 VAL A N 1
ATOM 11323 C CA . VAL E 1 331 ? 154.599 149.890 188.330 1.00 29.09 331 VAL A CA 1
ATOM 11324 C C . VAL E 1 331 ? 156.002 150.328 188.732 1.00 32.14 331 VAL A C 1
ATOM 11325 O O . VAL E 1 331 ? 156.763 150.832 187.909 1.00 35.26 331 VAL A O 1
ATOM 11329 N N . PRO E 1 341 ? 154.439 140.740 185.224 1.00 34.35 341 PRO A N 1
ATOM 11330 C CA . PRO E 1 341 ? 153.936 142.117 185.119 1.00 35.52 341 PRO A CA 1
ATOM 11331 C C . PRO E 1 341 ? 152.747 142.385 186.043 1.00 33.41 341 PRO A C 1
ATOM 11332 O O . PRO E 1 341 ? 152.424 143.542 186.304 1.00 30.47 341 PRO A O 1
ATOM 11336 N N . LYS E 1 342 ? 152.111 141.321 186.530 1.00 29.09 342 LYS A N 1
ATOM 11337 C CA . LYS E 1 342 ? 151.022 141.421 187.490 1.00 24.11 342 LYS A CA 1
ATOM 11338 C C . LYS E 1 342 ? 151.285 140.466 188.645 1.00 23.41 342 LYS A C 1
ATOM 11339 O O . LYS E 1 342 ? 151.939 139.435 188.478 1.00 29.26 342 LYS A O 1
ATOM 11345 N N . LYS E 1 343 ? 150.774 140.821 189.819 1.00 14.44 343 LYS A N 1
ATOM 11346 C CA . LYS E 1 343 ? 150.990 140.030 191.020 1.00 15.40 343 LYS A CA 1
ATOM 11347 C C . LYS E 1 343 ? 149.721 139.975 191.856 1.00 11.61 343 LYS A C 1
ATOM 11348 O O . LYS E 1 343 ? 148.916 140.912 191.831 1.00 7.30 343 LYS A O 1
ATOM 11354 N N . PRO E 1 344 ? 149.522 138.897 192.612 1.00 9.65 344 PRO A N 1
ATOM 11355 C CA . PRO E 1 344 ? 148.360 138.819 193.505 1.00 7.74 344 PRO A CA 1
ATOM 11356 C C . PRO E 1 344 ? 148.491 139.760 194.695 1.00 0.00 344 PRO A C 1
ATOM 11357 O O . PRO E 1 344 ? 149.585 140.149 195.104 1.00 13.20 344 PRO A O 1
ATOM 11361 N N . ILE E 1 345 ? 147.341 140.117 195.258 1.00 1.98 345 ILE A N 1
ATOM 11362 C CA . ILE E 1 345 ? 147.271 141.056 196.368 1.00 5.85 345 ILE A CA 1
ATOM 11363 C C . ILE E 1 345 ? 147.185 140.284 197.678 1.00 6.05 345 ILE A C 1
ATOM 11364 O O . ILE E 1 345 ? 146.852 139.098 197.716 1.00 14.48 345 ILE A O 1
ATOM 11369 N N . GLY E 1 346 ? 147.497 140.968 198.775 1.00 7.63 346 GLY A N 1
ATOM 11370 C CA . GLY E 1 346 ? 147.447 140.396 200.108 1.00 9.66 346 GLY A CA 1
ATOM 11371 C C . GLY E 1 346 ? 148.749 140.463 200.881 1.00 22.03 346 GLY A C 1
ATOM 11372 O O . GLY E 1 346 ? 148.733 140.294 202.108 1.00 25.21 346 GLY A O 1
ATOM 11373 N N . GLY E 1 347 ? 149.878 140.695 200.214 1.00 11.40 347 GLY A N 1
ATOM 11374 C CA . GLY E 1 347 ? 151.143 140.824 200.917 1.00 16.03 347 GLY A CA 1
ATOM 11375 C C . GLY E 1 347 ? 151.778 139.488 201.271 1.00 19.17 347 GLY A C 1
ATOM 11376 O O . GLY E 1 347 ? 151.595 138.479 200.589 1.00 23.08 347 GLY A O 1
ATOM 11377 N N . ASN E 1 348 ? 152.549 139.494 202.361 1.00 14.06 348 ASN A N 1
ATOM 11378 C CA . ASN E 1 348 ? 153.259 138.297 202.796 1.00 14.82 348 ASN A CA 1
ATOM 11379 C C . ASN E 1 348 ? 152.400 137.378 203.656 1.00 12.94 348 ASN A C 1
ATOM 11380 O O . ASN E 1 348 ? 152.679 136.177 203.721 1.00 12.69 348 ASN A O 1
ATOM 11385 N N . ILE E 1 349 ? 151.358 137.910 204.299 1.00 16.14 349 ILE A N 1
ATOM 11386 C CA . ILE E 1 349 ? 150.459 137.076 205.095 1.00 17.69 349 ILE A CA 1
ATOM 11387 C C . ILE E 1 349 ? 149.816 136.002 204.222 1.00 18.75 349 ILE A C 1
ATOM 11388 O O . ILE E 1 349 ? 149.851 134.807 204.545 1.00 18.10 349 ILE A O 1
ATOM 11393 N N . MET E 1 350 ? 149.239 136.409 203.091 1.00 12.29 350 MET A N 1
ATOM 11394 C CA . MET E 1 350 ? 148.631 135.440 202.187 1.00 15.86 350 MET A CA 1
ATOM 11395 C C . MET E 1 350 ? 149.676 134.511 201.586 1.00 13.42 350 MET A C 1
ATOM 11396 O O . MET E 1 350 ? 149.427 133.312 201.422 1.00 18.63 350 MET A O 1
ATOM 11401 N N . ALA E 1 351 ? 150.849 135.047 201.244 1.00 17.30 351 ALA A N 1
ATOM 11402 C CA . ALA E 1 351 ? 151.878 134.234 200.604 1.00 15.82 351 ALA A CA 1
ATOM 11403 C C . ALA E 1 351 ? 152.366 133.121 201.525 1.00 16.55 351 ALA A C 1
ATOM 11404 O O . ALA E 1 351 ? 152.647 132.008 201.069 1.00 15.19 351 ALA A O 1
ATOM 11406 N N . HIS E 1 352 ? 152.478 133.402 202.825 1.00 17.69 352 HIS A N 1
ATOM 11407 C CA . HIS E 1 352 ? 152.952 132.386 203.759 1.00 16.25 352 HIS A CA 1
ATOM 11408 C C . HIS E 1 352 ? 151.835 131.471 204.253 1.00 17.14 352 HIS A C 1
ATOM 11409 O O . HIS E 1 352 ? 152.099 130.310 204.580 1.00 25.37 352 HIS A O 1
ATOM 11416 N N . SER E 1 353 ? 150.592 131.959 204.318 1.00 19.60 353 SER A N 1
ATOM 11417 C CA . SER E 1 353 ? 149.514 131.167 204.906 1.00 17.84 353 SER A CA 1
ATOM 11418 C C . SER E 1 353 ? 148.999 130.067 203.979 1.00 19.48 353 SER A C 1
ATOM 11419 O O . SER E 1 353 ? 148.558 129.020 204.462 1.00 20.08 353 SER A O 1
ATOM 11422 N N . SER E 1 354 ? 149.032 130.277 202.668 1.00 20.28 354 SER A N 1
ATOM 11423 C CA . SER E 1 354 ? 148.514 129.281 201.739 1.00 13.02 354 SER A CA 1
ATOM 11424 C C . SER E 1 354 ? 149.432 128.064 201.670 1.00 18.42 354 SER A C 1
ATOM 11425 O O . SER E 1 354 ? 150.646 128.162 201.862 1.00 25.78 354 SER A O 1
ATOM 11428 N N . THR E 1 355 ? 148.836 126.905 201.384 1.00 17.77 355 THR A N 1
ATOM 11429 C CA . THR E 1 355 ? 149.597 125.672 201.217 1.00 12.94 355 THR A CA 1
ATOM 11430 C C . THR E 1 355 ? 149.959 125.420 199.756 1.00 14.36 355 THR A C 1
ATOM 11431 O O . THR E 1 355 ? 151.110 125.102 199.448 1.00 18.35 355 THR A O 1
ATOM 11435 N N . THR E 1 356 ? 148.998 125.556 198.845 1.00 16.33 356 THR A N 1
ATOM 11436 C CA . THR E 1 356 ? 149.264 125.407 197.419 1.00 16.90 356 THR A CA 1
ATOM 11437 C C . THR E 1 356 ? 148.754 126.634 196.675 1.00 12.07 356 THR A C 1
ATOM 11438 O O . THR E 1 356 ? 147.697 127.171 197.012 1.00 21.79 356 THR A O 1
ATOM 11442 N N . ARG E 1 357 ? 149.510 127.080 195.671 1.00 7.13 357 ARG A N 1
ATOM 11443 C CA . ARG E 1 357 ? 149.183 128.273 194.897 1.00 8.35 357 ARG A CA 1
ATOM 11444 C C . ARG E 1 357 ? 149.183 127.941 193.412 1.00 11.12 357 ARG A C 1
ATOM 11445 O O . ARG E 1 357 ? 150.107 127.286 192.924 1.00 18.06 357 ARG A O 1
ATOM 11453 N N . LEU E 1 358 ? 148.163 128.412 192.691 1.00 11.97 358 LEU A N 1
ATOM 11454 C CA . LEU E 1 358 ? 148.029 128.163 191.261 1.00 9.94 358 LEU A CA 1
ATOM 11455 C C . LEU E 1 358 ? 147.704 129.455 190.522 1.00 18.62 358 LEU A C 1
ATOM 11456 O O . LEU E 1 358 ? 146.932 130.289 191.014 1.00 16.91 358 LEU A O 1
ATOM 11461 N N . GLY E 1 359 ? 148.298 129.614 189.338 1.00 15.28 359 GLY A N 1
ATOM 11462 C CA . GLY E 1 359 ? 148.078 130.797 188.527 1.00 5.46 359 GLY A CA 1
ATOM 11463 C C . GLY E 1 359 ? 147.424 130.500 187.192 1.00 9.35 359 GLY A C 1
ATOM 11464 O O . GLY E 1 359 ? 147.820 129.554 186.502 1.00 15.94 359 GLY A O 1
ATOM 11465 N N . PHE E 1 360 ? 146.425 131.300 186.815 1.00 9.42 360 PHE A N 1
ATOM 11466 C CA . PHE E 1 360 ? 145.654 131.093 185.597 1.00 9.66 360 PHE A CA 1
ATOM 11467 C C . PHE E 1 360 ? 145.997 132.153 184.556 1.00 7.88 360 PHE A C 1
ATOM 11468 O O . PHE E 1 360 ? 146.329 133.291 184.892 1.00 11.66 360 PHE A O 1
ATOM 11476 N N . LYS E 1 361 ? 145.902 131.766 183.284 1.00 10.25 361 LYS A N 1
ATOM 11477 C CA . LYS E 1 361 ? 146.159 132.673 182.174 1.00 7.00 361 LYS A CA 1
ATOM 11478 C C . LYS E 1 361 ? 145.226 132.331 181.022 1.00 10.72 361 LYS A C 1
ATOM 11479 O O . LYS E 1 361 ? 144.776 131.191 180.878 1.00 22.18 361 LYS A O 1
ATOM 11485 N N . LYS E 1 362 ? 144.972 133.331 180.181 1.00 15.29 362 LYS A N 1
ATOM 11486 C CA . LYS E 1 362 ? 144.036 133.212 179.071 1.00 17.00 362 LYS A CA 1
ATOM 11487 C C . LYS E 1 362 ? 144.723 132.669 177.824 1.00 20.03 362 LYS A C 1
ATOM 11488 O O . LYS E 1 362 ? 145.833 133.080 177.480 1.00 21.02 362 LYS A O 1
ATOM 11494 N N . GLY E 1 363 ? 144.045 131.749 177.142 1.00 21.45 363 GLY A N 1
ATOM 11495 C CA . GLY E 1 363 ? 144.568 131.160 175.924 1.00 23.15 363 GLY A CA 1
ATOM 11496 C C . GLY E 1 363 ? 143.727 131.467 174.703 1.00 24.33 363 GLY A C 1
ATOM 11497 O O . GLY E 1 363 ? 143.093 132.523 174.630 1.00 26.70 363 GLY A O 1
ATOM 11498 N N . LYS E 1 364 ? 143.708 130.553 173.737 1.00 36.07 364 LYS A N 1
ATOM 11499 C CA . LYS E 1 364 ? 142.955 130.743 172.505 1.00 36.37 364 LYS A CA 1
ATOM 11500 C C . LYS E 1 364 ? 141.556 130.159 172.649 1.00 37.10 364 LYS A C 1
ATOM 11501 O O . LYS E 1 364 ? 141.394 129.029 173.122 1.00 38.04 364 LYS A O 1
ATOM 11507 N N . GLY E 1 365 ? 140.555 130.925 172.238 1.00 32.21 365 GLY A N 1
ATOM 11508 C CA . GLY E 1 365 ? 139.184 130.452 172.323 1.00 30.34 365 GLY A CA 1
ATOM 11509 C C . GLY E 1 365 ? 138.771 130.226 173.763 1.00 31.66 365 GLY A C 1
ATOM 11510 O O . GLY E 1 365 ? 138.821 131.135 174.599 1.00 35.49 365 GLY A O 1
ATOM 11511 N N . CYS E 1 366 ? 138.351 129.000 174.070 1.00 33.51 366 CYS A N 1
ATOM 11512 C CA . CYS E 1 366 ? 137.908 128.633 175.407 1.00 32.47 366 CYS A CA 1
ATOM 11513 C C . CYS E 1 366 ? 138.988 127.922 176.214 1.00 28.74 366 CYS A C 1
ATOM 11514 O O . CYS E 1 366 ? 138.693 127.383 177.284 1.00 30.59 366 CYS A O 1
ATOM 11517 N N . GLN E 1 367 ? 140.227 127.918 175.734 1.00 25.75 367 GLN A N 1
ATOM 11518 C CA . GLN E 1 367 ? 141.328 127.261 176.421 1.00 32.34 367 GLN A CA 1
ATOM 11519 C C . GLN E 1 367 ? 141.982 128.196 177.434 1.00 28.85 367 GLN A C 1
ATOM 11520 O O . GLN E 1 367 ? 142.055 129.410 177.236 1.00 33.92 367 GLN A O 1
ATOM 11526 N N . ARG E 1 368 ? 142.463 127.607 178.527 1.00 25.40 368 ARG A N 1
ATOM 11527 C CA . ARG E 1 368 ? 143.126 128.333 179.600 1.00 20.22 368 ARG A CA 1
ATOM 11528 C C . ARG E 1 368 ? 144.384 127.582 180.013 1.00 23.34 368 ARG A C 1
ATOM 11529 O O . ARG E 1 368 ? 144.451 126.352 179.917 1.00 29.91 368 ARG A O 1
ATOM 11537 N N . LEU E 1 369 ? 145.375 128.334 180.493 1.00 23.05 369 LEU A N 1
ATOM 11538 C CA . LEU E 1 369 ? 146.660 127.787 180.909 1.00 26.91 369 LEU A CA 1
ATOM 11539 C C . LEU E 1 369 ? 146.808 127.898 182.421 1.00 25.75 369 LEU A C 1
ATOM 11540 O O . LEU E 1 369 ? 146.513 128.947 183.002 1.00 24.19 369 LEU A O 1
ATOM 11545 N N . CYS E 1 370 ? 147.268 126.822 183.053 1.00 28.53 370 CYS A N 1
ATOM 11546 C CA . CYS E 1 370 ? 147.463 126.775 184.496 1.00 28.45 370 CYS A CA 1
ATOM 11547 C C . CYS E 1 370 ? 148.933 126.536 184.810 1.00 30.73 370 CYS A C 1
ATOM 11548 O O . CYS E 1 370 ? 149.616 125.799 184.096 1.00 31.76 370 CYS A O 1
ATOM 11551 N N . LYS E 1 371 ? 149.420 127.170 185.876 1.00 28.90 371 LYS A N 1
ATOM 11552 C CA . LYS E 1 371 ? 150.810 127.028 186.283 1.00 22.87 371 LYS A CA 1
ATOM 11553 C C . LYS E 1 371 ? 150.900 126.828 187.789 1.00 25.37 371 LYS A C 1
ATOM 11554 O O . LYS E 1 371 ? 150.203 127.500 188.557 1.00 31.80 371 LYS A O 1
ATOM 11560 N N . VAL E 1 372 ? 151.767 125.905 188.199 1.00 23.12 372 VAL A N 1
ATOM 11561 C CA . VAL E 1 372 ? 152.039 125.658 189.612 1.00 23.38 372 VAL A CA 1
ATOM 11562 C C . VAL E 1 372 ? 153.091 126.654 190.083 1.00 25.55 372 VAL A C 1
ATOM 11563 O O . VAL E 1 372 ? 154.183 126.735 189.512 1.00 29.21 372 VAL A O 1
ATOM 11567 N N . VAL E 1 373 ? 152.769 127.407 191.134 1.00 21.33 373 VAL A N 1
ATOM 11568 C CA . VAL E 1 373 ? 153.649 128.453 191.625 1.00 19.00 373 VAL A CA 1
ATOM 11569 C C . VAL E 1 373 ? 154.252 128.124 192.988 1.00 17.44 373 VAL A C 1
ATOM 11570 O O . VAL E 1 373 ? 155.340 128.619 193.302 1.00 24.46 373 VAL A O 1
ATOM 11574 N N . ASP E 1 374 ? 153.590 127.306 193.802 1.00 18.86 374 ASP A N 1
ATOM 11575 C CA . ASP E 1 374 ? 154.119 126.938 195.107 1.00 19.69 374 ASP A CA 1
ATOM 11576 C C . ASP E 1 374 ? 153.497 125.620 195.544 1.00 23.30 374 ASP A C 1
ATOM 11577 O O . ASP E 1 374 ? 152.302 125.396 195.338 1.00 24.32 374 ASP A O 1
ATOM 11582 N N . SER E 1 375 ? 154.316 124.750 196.136 1.00 26.28 375 SER A N 1
ATOM 11583 C CA . SER E 1 375 ? 153.846 123.474 196.663 1.00 29.37 375 SER A CA 1
ATOM 11584 C C . SER E 1 375 ? 154.933 122.807 197.500 1.00 31.46 375 SER A C 1
ATOM 11585 O O . SER E 1 375 ? 156.104 122.795 197.103 1.00 31.52 375 SER A O 1
ATOM 11588 N N . PRO E 1 376 ? 154.586 122.237 198.657 1.00 37.07 376 PRO A N 1
ATOM 11589 C CA . PRO E 1 376 ? 155.611 121.590 199.492 1.00 34.18 376 PRO A CA 1
ATOM 11590 C C . PRO E 1 376 ? 156.225 120.341 198.878 1.00 36.29 376 PRO A C 1
ATOM 11591 O O . PRO E 1 376 ? 157.359 120.001 199.232 1.00 36.36 376 PRO A O 1
ATOM 11595 N N . CYS E 1 377 ? 155.525 119.641 197.981 1.00 44.86 377 CYS A N 1
ATOM 11596 C CA . CYS E 1 377 ? 156.024 118.361 197.490 1.00 41.46 377 CYS A CA 1
ATOM 11597 C C . CYS E 1 377 ? 155.780 118.171 195.997 1.00 41.96 377 CYS A C 1
ATOM 11598 O O . CYS E 1 377 ? 155.666 117.034 195.528 1.00 44.69 377 CYS A O 1
ATOM 11601 N N . LEU E 1 378 ? 155.700 119.255 195.234 1.00 36.74 378 LEU A N 1
ATOM 11602 C CA . LEU E 1 378 ? 155.440 119.150 193.808 1.00 35.80 378 LEU A CA 1
ATOM 11603 C C . LEU E 1 378 ? 156.411 120.017 193.022 1.00 36.06 378 LEU A C 1
ATOM 11604 O O . LEU E 1 378 ? 156.831 121.076 193.495 1.00 39.74 378 LEU A O 1
ATOM 11609 N N . PRO E 1 379 ? 156.778 119.591 191.811 1.00 34.10 379 PRO A N 1
ATOM 11610 C CA . PRO E 1 379 ? 157.617 120.435 190.952 1.00 35.35 379 PRO A CA 1
ATOM 11611 C C . PRO E 1 379 ? 156.830 121.577 190.329 1.00 33.78 379 PRO A C 1
ATOM 11612 O O . PRO E 1 379 ? 155.653 121.769 190.645 1.00 36.16 379 PRO A O 1
ATOM 11616 N N . GLU E 1 380 ? 157.465 122.334 189.442 1.00 40.04 380 GLU A N 1
ATOM 11617 C CA . GLU E 1 380 ? 156.875 123.521 188.830 1.00 40.34 380 GLU A CA 1
ATOM 11618 C C . GLU E 1 380 ? 156.664 123.260 187.341 1.00 41.65 380 GLU A C 1
ATOM 11619 O O . GLU E 1 380 ? 157.595 123.389 186.542 1.00 45.59 380 GLU A O 1
ATOM 11625 N N . ALA E 1 381 ? 155.433 122.909 186.966 1.00 35.64 381 ALA A N 1
ATOM 11626 C CA . ALA E 1 381 ? 155.114 122.617 185.573 1.00 36.26 381 ALA A CA 1
ATOM 11627 C C . ALA E 1 381 ? 153.867 123.367 185.114 1.00 37.70 381 ALA A C 1
ATOM 11628 O O . ALA E 1 381 ? 153.341 124.209 185.848 1.00 38.38 381 ALA A O 1
ATOM 11630 N N . GLU E 1 382 ? 153.387 123.068 183.907 1.00 44.54 382 GLU A N 1
ATOM 11631 C CA . GLU E 1 382 ? 152.251 123.750 183.297 1.00 44.91 382 GLU A CA 1
ATOM 11632 C C . GLU E 1 382 ? 151.265 122.720 182.753 1.00 45.02 382 GLU A C 1
ATOM 11633 O O . GLU E 1 382 ? 151.488 121.509 182.839 1.00 50.36 382 GLU A O 1
ATOM 11639 N N . CYS E 1 383 ? 150.167 123.208 182.181 1.00 40.37 383 CYS A N 1
ATOM 11640 C CA . CYS E 1 383 ? 149.077 122.355 181.712 1.00 42.14 383 CYS A CA 1
ATOM 11641 C C . CYS E 1 383 ? 148.122 123.210 180.881 1.00 39.20 383 CYS A C 1
ATOM 11642 O O . CYS E 1 383 ? 148.380 124.389 180.625 1.00 41.47 383 CYS A O 1
ATOM 11645 N N . VAL E 1 384 ? 147.017 122.600 180.456 1.00 33.54 384 VAL A N 1
ATOM 11646 C CA . VAL E 1 384 ? 146.001 123.265 179.640 1.00 32.94 384 VAL A CA 1
ATOM 11647 C C . VAL E 1 384 ? 144.641 122.668 179.979 1.00 33.64 384 VAL A C 1
ATOM 11648 O O . VAL E 1 384 ? 144.530 121.465 180.230 1.00 33.99 384 VAL A O 1
ATOM 11652 N N . PHE E 1 385 ? 143.601 123.507 179.988 1.00 27.95 385 PHE A N 1
ATOM 11653 C CA . PHE E 1 385 ? 142.236 123.017 180.179 1.00 30.74 385 PHE A CA 1
ATOM 11654 C C . PHE E 1 385 ? 141.274 123.913 179.406 1.00 29.57 385 PHE A C 1
ATOM 11655 O O . PHE E 1 385 ? 141.689 124.841 178.710 1.00 27.33 385 PHE A O 1
ATOM 11663 N N . ALA E 1 386 ? 139.974 123.628 179.522 1.00 26.51 386 ALA A N 1
ATOM 11664 C CA . ALA E 1 386 ? 138.973 124.362 178.758 1.00 29.29 386 ALA A CA 1
ATOM 11665 C C . ALA E 1 386 ? 137.661 124.440 179.530 1.00 30.46 386 ALA A C 1
ATOM 11666 O O . ALA E 1 386 ? 137.409 123.659 180.451 1.00 27.66 386 ALA A O 1
ATOM 11668 N N . ILE E 1 387 ? 136.820 125.392 179.126 1.00 25.09 387 ILE A N 1
ATOM 11669 C CA . ILE E 1 387 ? 135.518 125.639 179.739 1.00 25.66 387 ILE A CA 1
ATOM 11670 C C . ILE E 1 387 ? 134.438 125.374 178.699 1.00 24.46 387 ILE A C 1
ATOM 11671 O O . ILE E 1 387 ? 134.479 125.939 177.601 1.00 22.45 387 ILE A O 1
ATOM 11676 N N . TYR E 1 388 ? 133.468 124.531 179.048 1.00 29.18 388 TYR A N 1
ATOM 11677 C CA . TYR E 1 388 ? 132.378 124.164 178.157 1.00 29.53 388 TYR A CA 1
ATOM 11678 C C . TYR E 1 388 ? 131.053 124.352 178.880 1.00 31.46 388 TYR A C 1
ATOM 11679 O O . TYR E 1 388 ? 131.004 124.627 180.083 1.00 32.60 388 TYR A O 1
ATOM 11688 N N . GLU E 1 389 ? 129.966 124.147 178.135 1.00 36.88 389 GLU A N 1
ATOM 11689 C CA . GLU E 1 389 ? 128.628 124.350 178.673 1.00 34.96 389 GLU A CA 1
ATOM 11690 C C . GLU E 1 389 ? 128.346 123.474 179.885 1.00 38.20 389 GLU A C 1
ATOM 11691 O O . GLU E 1 389 ? 127.439 123.791 180.661 1.00 41.12 389 GLU A O 1
ATOM 11697 N N . ASP E 1 390 ? 129.083 122.378 180.065 1.00 36.88 390 ASP A N 1
ATOM 11698 C CA . ASP E 1 390 ? 128.880 121.497 181.209 1.00 38.42 390 ASP A CA 1
ATOM 11699 C C . ASP E 1 390 ? 130.061 121.502 182.177 1.00 40.46 390 ASP A C 1
ATOM 11700 O O . ASP E 1 390 ? 130.178 120.592 183.002 1.00 40.86 390 ASP A O 1
ATOM 11705 N N . GLY E 1 391 ? 130.940 122.500 182.095 1.00 37.46 391 GLY A N 1
ATOM 11706 C CA . GLY E 1 391 ? 131.971 122.646 183.108 1.00 31.64 391 GLY A CA 1
ATOM 11707 C C . GLY E 1 391 ? 133.402 122.644 182.614 1.00 32.40 391 GLY A C 1
ATOM 11708 O O . GLY E 1 391 ? 133.670 122.920 181.442 1.00 39.13 391 GLY A O 1
ATOM 11709 N N . VAL E 1 392 ? 134.334 122.344 183.511 1.00 30.11 392 VAL A N 1
ATOM 11710 C CA . VAL E 1 392 ? 135.754 122.327 183.178 1.00 32.80 392 VAL A CA 1
ATOM 11711 C C . VAL E 1 392 ? 136.113 120.972 182.581 1.00 31.75 392 VAL A C 1
ATOM 11712 O O . VAL E 1 392 ? 135.726 119.925 183.110 1.00 31.18 392 VAL A O 1
ATOM 11716 N N . GLY E 1 393 ? 136.852 120.990 181.473 1.00 34.69 393 GLY A N 1
ATOM 11717 C CA . GLY E 1 393 ? 137.260 119.767 180.809 1.00 32.00 393 GLY A CA 1
ATOM 11718 C C . GLY E 1 393 ? 138.587 119.877 180.085 1.00 37.25 393 GLY A C 1
ATOM 11719 O O . GLY E 1 393 ? 139.286 120.888 180.200 1.00 39.60 393 GLY A O 1
ATOM 11720 N N . ASP E 1 394 ? 138.960 118.813 179.325 1.00 43.90 394 ASP A N 1
ATOM 11721 C CA . ASP E 1 394 ? 140.201 118.760 178.567 1.00 37.72 394 ASP A CA 1
ATOM 11722 C C . ASP E 1 394 ? 140.064 119.514 177.249 1.00 39.02 394 ASP A C 1
ATOM 11723 O O . ASP E 1 394 ? 138.981 119.551 176.656 1.00 39.36 394 ASP A O 1
ATOM 11728 N N . PRO E 1 395 ? 141.156 120.102 176.757 1.00 35.31 395 PRO A N 1
ATOM 11729 C CA . PRO E 1 395 ? 141.063 120.932 175.549 1.00 37.68 395 PRO A CA 1
ATOM 11730 C C . PRO E 1 395 ? 140.762 120.110 174.311 1.00 39.46 395 PRO A C 1
ATOM 11731 O O . PRO E 1 395 ? 141.591 120.011 173.402 1.00 42.84 395 PRO A O 1
ATOM 11735 N N . ARG E 1 396 ? 139.571 119.526 174.265 1.00 42.18 396 ARG A N 1
ATOM 11736 C CA . ARG E 1 396 ? 139.195 118.653 173.167 1.00 43.93 396 ARG A CA 1
ATOM 11737 C C . ARG E 1 396 ? 140.135 117.456 173.120 1.00 47.86 396 ARG A C 1
ATOM 11738 O O . ARG E 1 396 ? 140.861 117.190 174.080 1.00 46.12 396 ARG A O 1
ATOM 11746 N N . SER F 1 79 ? 109.760 145.378 198.722 1.00 61.51 79 SER B N 1
ATOM 11747 C CA . SER F 1 79 ? 110.894 146.119 198.187 1.00 59.90 79 SER B CA 1
ATOM 11748 C C . SER F 1 79 ? 111.968 146.328 199.247 1.00 60.22 79 SER B C 1
ATOM 11749 O O . SER F 1 79 ? 112.948 145.586 199.302 1.00 63.42 79 SER B O 1
ATOM 11752 N N . PHE F 1 80 ? 111.785 147.346 200.085 1.00 55.53 80 PHE B N 1
ATOM 11753 C CA . PHE F 1 80 ? 112.742 147.659 201.135 1.00 54.80 80 PHE B CA 1
ATOM 11754 C C . PHE F 1 80 ? 111.996 147.949 202.429 1.00 55.11 80 PHE B C 1
ATOM 11755 O O . PHE F 1 80 ? 110.814 148.301 202.425 1.00 57.36 80 PHE B O 1
ATOM 11763 N N . VAL F 1 81 ? 112.703 147.788 203.541 1.00 57.70 81 VAL B N 1
ATOM 11764 C CA . VAL F 1 81 ? 112.155 148.051 204.867 1.00 58.65 81 VAL B CA 1
ATOM 11765 C C . VAL F 1 81 ? 112.449 149.507 205.220 1.00 60.74 81 VAL B C 1
ATOM 11766 O O . VAL F 1 81 ? 113.624 149.902 205.222 1.00 60.20 81 VAL B O 1
ATOM 11770 N N . PRO F 1 82 ? 111.437 150.320 205.524 1.00 66.63 82 PRO B N 1
ATOM 11771 C CA . PRO F 1 82 ? 111.698 151.718 205.887 1.00 64.60 82 PRO B CA 1
ATOM 11772 C C . PRO F 1 82 ? 112.566 151.818 207.132 1.00 65.38 82 PRO B C 1
ATOM 11773 O O . PRO F 1 82 ? 112.558 150.939 207.995 1.00 63.99 82 PRO B O 1
ATOM 11777 N N . ILE F 1 83 ? 113.334 152.907 207.209 1.00 67.55 83 ILE B N 1
ATOM 11778 C CA . ILE F 1 83 ? 114.278 153.070 208.309 1.00 67.60 83 ILE B CA 1
ATOM 11779 C C . ILE F 1 83 ? 113.564 153.427 209.606 1.00 69.43 83 ILE B C 1
ATOM 11780 O O . ILE F 1 83 ? 114.080 153.159 210.697 1.00 70.63 83 ILE B O 1
ATOM 11785 N N . GLU F 1 84 ? 112.376 154.029 209.520 1.00 79.21 84 GLU B N 1
ATOM 11786 C CA . GLU F 1 84 ? 111.681 154.479 210.722 1.00 79.63 84 GLU B CA 1
ATOM 11787 C C . GLU F 1 84 ? 111.379 153.338 211.686 1.00 81.23 84 GLU B C 1
ATOM 11788 O O . GLU F 1 84 ? 111.177 153.589 212.878 1.00 81.27 84 GLU B O 1
ATOM 11794 N N . LYS F 1 85 ? 111.356 152.094 211.205 1.00 77.35 85 LYS B N 1
ATOM 11795 C CA . LYS F 1 85 ? 111.068 150.954 212.067 1.00 77.40 85 LYS B CA 1
ATOM 11796 C C . LYS F 1 85 ? 112.154 150.701 213.104 1.00 78.68 85 LYS B C 1
ATOM 11797 O O . LYS F 1 85 ? 111.931 149.905 214.022 1.00 80.40 85 LYS B O 1
ATOM 11803 N N . LEU F 1 86 ? 113.316 151.345 212.984 1.00 79.99 86 LEU B N 1
ATOM 11804 C CA . LEU F 1 86 ? 114.373 151.162 213.972 1.00 81.64 86 LEU B CA 1
ATOM 11805 C C . LEU F 1 86 ? 114.041 151.809 215.311 1.00 83.82 86 LEU B C 1
ATOM 11806 O O . LEU F 1 86 ? 114.681 151.482 216.315 1.00 84.65 86 LEU B O 1
ATOM 11811 N N . GLN F 1 87 ? 113.060 152.711 215.352 1.00 90.37 87 GLN B N 1
ATOM 11812 C CA . GLN F 1 87 ? 112.748 153.476 216.560 1.00 90.26 87 GLN B CA 1
ATOM 11813 C C . GLN F 1 87 ? 112.029 152.576 217.562 1.00 90.55 87 GLN B C 1
ATOM 11814 O O . GLN F 1 87 ? 110.806 152.606 217.718 1.00 91.50 87 GLN B O 1
ATOM 11820 N N . VAL F 1 88 ? 112.817 151.758 218.259 1.00 94.04 88 VAL B N 1
ATOM 11821 C CA . VAL F 1 88 ? 112.310 150.884 219.310 1.00 94.57 88 VAL B CA 1
ATOM 11822 C C . VAL F 1 88 ? 113.442 150.618 220.293 1.00 94.66 88 VAL B C 1
ATOM 11823 O O . VAL F 1 88 ? 114.619 150.621 219.925 1.00 94.18 88 VAL B O 1
ATOM 11827 N N . ASN F 1 89 ? 113.075 150.386 221.554 1.00 97.31 89 ASN B N 1
ATOM 11828 C CA . ASN F 1 89 ? 114.036 150.138 222.628 1.00 97.48 89 ASN B CA 1
ATOM 11829 C C . ASN F 1 89 ? 114.921 151.363 222.877 1.00 98.00 89 ASN B C 1
ATOM 11830 O O . ASN F 1 89 ? 116.150 151.302 222.819 1.00 98.50 89 ASN B O 1
ATOM 11835 N N . GLY F 1 90 ? 114.268 152.481 223.167 1.00 96.94 90 GLY B N 1
ATOM 11836 C CA . GLY F 1 90 ? 114.983 153.698 223.512 1.00 97.55 90 GLY B CA 1
ATOM 11837 C C . GLY F 1 90 ? 115.795 154.320 222.396 1.00 97.90 90 GLY B C 1
ATOM 11838 O O . GLY F 1 90 ? 116.942 154.726 222.623 1.00 97.21 90 GLY B O 1
ATOM 11839 N N . ILE F 1 91 ? 115.232 154.403 221.193 1.00 97.36 91 ILE B N 1
ATOM 11840 C CA . ILE F 1 91 ? 115.830 155.124 220.076 1.00 97.11 91 ILE B CA 1
ATOM 11841 C C . ILE F 1 91 ? 114.844 156.196 219.633 1.00 97.92 91 ILE B C 1
ATOM 11842 O O . ILE F 1 91 ? 113.686 155.889 219.327 1.00 97.54 91 ILE B O 1
ATOM 11847 N N . THR F 1 92 ? 115.302 157.445 219.597 1.00 97.89 92 THR B N 1
ATOM 11848 C CA . THR F 1 92 ? 114.437 158.584 219.333 1.00 97.96 92 THR B CA 1
ATOM 11849 C C . THR F 1 92 ? 114.525 159.001 217.867 1.00 98.28 92 THR B C 1
ATOM 11850 O O . THR F 1 92 ? 115.289 158.446 217.074 1.00 98.41 92 THR B O 1
ATOM 11854 N N . MET F 1 93 ? 113.722 160.005 217.506 1.00 97.41 93 MET B N 1
ATOM 11855 C CA . MET F 1 93 ? 113.735 160.525 216.144 1.00 97.28 93 MET B CA 1
ATOM 11856 C C . MET F 1 93 ? 114.989 161.336 215.845 1.00 97.31 93 MET B C 1
ATOM 11857 O O . MET F 1 93 ? 115.371 161.457 214.676 1.00 97.32 93 MET B O 1
ATOM 11862 N N . ALA F 1 94 ? 115.634 161.896 216.870 1.00 95.26 94 ALA B N 1
ATOM 11863 C CA . ALA F 1 94 ? 116.879 162.623 216.643 1.00 95.71 94 ALA B CA 1
ATOM 11864 C C . ALA F 1 94 ? 117.966 161.698 216.112 1.00 96.73 94 ALA B C 1
ATOM 11865 O O . ALA F 1 94 ? 118.733 162.076 215.219 1.00 96.40 94 ALA B O 1
ATOM 11867 N N . ASP F 1 95 ? 118.048 160.478 216.650 1.00 95.03 95 ASP B N 1
ATOM 11868 C CA . ASP F 1 95 ? 119.012 159.507 216.141 1.00 93.57 95 ASP B CA 1
ATOM 11869 C C . ASP F 1 95 ? 118.749 159.187 214.674 1.00 93.39 95 ASP B C 1
ATOM 11870 O O . ASP F 1 95 ? 119.684 159.107 213.866 1.00 92.59 95 ASP B O 1
ATOM 11875 N N . VAL F 1 96 ? 117.479 158.997 214.310 1.00 89.46 96 VAL B N 1
ATOM 11876 C CA . VAL F 1 96 ? 117.142 158.681 212.925 1.00 89.36 96 VAL B CA 1
ATOM 11877 C C . VAL F 1 96 ? 117.493 159.846 212.011 1.00 89.75 96 VAL B C 1
ATOM 11878 O O . VAL F 1 96 ? 117.999 159.652 210.899 1.00 90.12 96 VAL B O 1
ATOM 11882 N N . LYS F 1 97 ? 117.216 161.074 212.453 1.00 88.26 97 LYS B N 1
ATOM 11883 C CA . LYS F 1 97 ? 117.584 162.236 211.652 1.00 87.94 97 LYS B CA 1
ATOM 11884 C C . LYS F 1 97 ? 119.094 162.325 211.478 1.00 89.06 97 LYS B C 1
ATOM 11885 O O . LYS F 1 97 ? 119.584 162.660 210.393 1.00 87.93 97 LYS B O 1
ATOM 11891 N N . LYS F 1 98 ? 119.849 162.032 212.538 1.00 88.63 98 LYS B N 1
ATOM 11892 C CA . LYS F 1 98 ? 121.304 162.054 212.433 1.00 87.32 98 LYS B CA 1
ATOM 11893 C C . LYS F 1 98 ? 121.799 161.012 211.440 1.00 88.33 98 LYS B C 1
ATOM 11894 O O . LYS F 1 98 ? 122.730 161.271 210.669 1.00 87.99 98 LYS B O 1
ATOM 11900 N N . LEU F 1 99 ? 121.199 159.819 211.452 1.00 82.09 99 LEU B N 1
ATOM 11901 C CA . LEU F 1 99 ? 121.557 158.812 210.456 1.00 80.39 99 LEU B CA 1
ATOM 11902 C C . LEU F 1 99 ? 121.224 159.287 209.047 1.00 78.23 99 LEU B C 1
ATOM 11903 O O . LEU F 1 99 ? 122.021 159.112 208.119 1.00 76.42 99 LEU B O 1
ATOM 11908 N N . ARG F 1 100 ? 120.050 159.897 208.869 1.00 77.95 100 ARG B N 1
ATOM 11909 C CA . ARG F 1 100 ? 119.645 160.363 207.547 1.00 77.92 100 ARG B CA 1
ATOM 11910 C C . ARG F 1 100 ? 120.555 161.471 207.037 1.00 78.21 100 ARG B C 1
ATOM 11911 O O . ARG F 1 100 ? 120.751 161.605 205.824 1.00 77.60 100 ARG B O 1
ATOM 11919 N N . GLU F 1 101 ? 121.106 162.283 207.938 1.00 81.09 101 GLU B N 1
ATOM 11920 C CA . GLU F 1 101 ? 122.027 163.331 207.519 1.00 80.81 101 GLU B CA 1
ATOM 11921 C C . GLU F 1 101 ? 123.350 162.783 207.004 1.00 80.13 101 GLU B C 1
ATOM 11922 O O . GLU F 1 101 ? 124.099 163.529 206.365 1.00 80.83 101 GLU B O 1
ATOM 11928 N N . SER F 1 102 ? 123.655 161.512 207.264 1.00 77.68 102 SER B N 1
ATOM 11929 C CA . SER F 1 102 ? 124.894 160.891 206.817 1.00 76.04 102 SER B CA 1
ATOM 11930 C C . SER F 1 102 ? 124.703 159.974 205.612 1.00 76.36 102 SER B C 1
ATOM 11931 O O . SER F 1 102 ? 125.649 159.286 205.218 1.00 76.04 102 SER B O 1
ATOM 11934 N N . GLY F 1 103 ? 123.510 159.940 205.025 1.00 71.70 103 GLY B N 1
ATOM 11935 C CA . GLY F 1 103 ? 123.280 159.193 203.806 1.00 69.47 103 GLY B CA 1
ATOM 11936 C C . GLY F 1 103 ? 122.600 157.847 203.943 1.00 70.07 103 GLY B C 1
ATOM 11937 O O . GLY F 1 103 ? 122.508 157.123 202.946 1.00 70.17 103 GLY B O 1
ATOM 11938 N N . LEU F 1 104 ? 122.120 157.484 205.129 1.00 64.31 104 LEU B N 1
ATOM 11939 C CA . LEU F 1 104 ? 121.421 156.220 205.334 1.00 65.32 104 LEU B CA 1
ATOM 11940 C C . LEU F 1 104 ? 119.918 156.466 205.262 1.00 64.10 104 LEU B C 1
ATOM 11941 O O . LEU F 1 104 ? 119.382 157.282 206.018 1.00 64.30 104 LEU B O 1
ATOM 11946 N N . HIS F 1 105 ? 119.239 155.758 204.355 1.00 55.35 105 HIS B N 1
ATOM 11947 C CA . HIS F 1 105 ? 117.826 155.999 204.102 1.00 55.33 105 HIS B CA 1
ATOM 11948 C C . HIS F 1 105 ? 116.950 154.755 204.187 1.00 54.18 105 HIS B C 1
ATOM 11949 O O . HIS F 1 105 ? 115.729 154.875 204.041 1.00 55.66 105 HIS B O 1
ATOM 11956 N N . THR F 1 106 ? 117.522 153.576 204.418 1.00 54.49 106 THR B N 1
ATOM 11957 C CA . THR F 1 106 ? 116.742 152.364 204.632 1.00 53.93 106 THR B CA 1
ATOM 11958 C C . THR F 1 106 ? 117.375 151.563 205.761 1.00 54.13 106 THR B C 1
ATOM 11959 O O . THR F 1 106 ? 118.491 151.847 206.202 1.00 52.76 106 THR B O 1
ATOM 11963 N N . ALA F 1 107 ? 116.638 150.556 206.239 1.00 56.37 107 ALA B N 1
ATOM 11964 C CA . ALA F 1 107 ? 117.187 149.656 207.249 1.00 60.38 107 ALA B CA 1
ATOM 11965 C C . ALA F 1 107 ? 118.262 148.743 206.667 1.00 58.16 107 ALA B C 1
ATOM 11966 O O . ALA F 1 107 ? 119.223 148.394 207.365 1.00 54.33 107 ALA B O 1
ATOM 11968 N N . GLU F 1 108 ? 118.116 148.344 205.401 1.00 57.73 108 GLU B N 1
ATOM 11969 C CA . GLU F 1 108 ? 119.143 147.534 204.753 1.00 55.39 108 GLU B CA 1
ATOM 11970 C C . GLU F 1 108 ? 120.485 148.252 204.719 1.00 55.13 108 GLU B C 1
ATOM 11971 O O . GLU F 1 108 ? 121.533 147.609 204.828 1.00 58.79 108 GLU B O 1
ATOM 11977 N N . ALA F 1 109 ? 120.475 149.576 204.562 1.00 51.85 109 ALA B N 1
ATOM 11978 C CA . ALA F 1 109 ? 121.725 150.329 204.571 1.00 53.93 109 ALA B CA 1
ATOM 11979 C C . ALA F 1 109 ? 122.411 150.242 205.928 1.00 55.74 109 ALA B C 1
ATOM 11980 O O . ALA F 1 109 ? 123.638 150.114 206.004 1.00 53.83 109 ALA B O 1
ATOM 11982 N N . VAL F 1 110 ? 121.638 150.320 207.012 1.00 61.70 110 VAL B N 1
ATOM 11983 C CA . VAL F 1 110 ? 122.221 150.203 208.344 1.00 59.56 110 VAL B CA 1
ATOM 11984 C C . VAL F 1 110 ? 122.730 148.788 208.583 1.00 58.50 110 VAL B C 1
ATOM 11985 O O . VAL F 1 110 ? 123.763 148.587 209.231 1.00 59.80 110 VAL B O 1
ATOM 11989 N N . ALA F 1 111 ? 122.016 147.784 208.069 1.00 57.27 111 ALA B N 1
ATOM 11990 C CA . ALA F 1 111 ? 122.476 146.406 208.220 1.00 58.89 111 ALA B CA 1
ATOM 11991 C C . ALA F 1 111 ? 123.809 146.179 207.513 1.00 58.91 111 ALA B C 1
ATOM 11992 O O . ALA F 1 111 ? 124.687 145.486 208.038 1.00 60.07 111 ALA B O 1
ATOM 11994 N N . TYR F 1 112 ? 123.980 146.754 206.322 1.00 55.46 112 TYR B N 1
ATOM 11995 C CA . TYR F 1 112 ? 125.158 146.501 205.500 1.00 53.44 112 TYR B CA 1
ATOM 11996 C C . TYR F 1 112 ? 126.403 147.245 205.969 1.00 56.64 112 TYR B C 1
ATOM 11997 O O . TYR F 1 112 ? 127.484 146.998 205.427 1.00 57.93 112 TYR B O 1
ATOM 12006 N N . ALA F 1 113 ? 126.285 148.150 206.951 1.00 65.24 113 ALA B N 1
ATOM 12007 C CA . ALA F 1 113 ? 127.435 148.966 207.311 1.00 64.88 113 ALA B CA 1
ATOM 12008 C C . ALA F 1 113 ? 128.165 148.393 208.522 1.00 68.18 113 ALA B C 1
ATOM 12009 O O . ALA F 1 113 ? 127.544 147.803 209.411 1.00 67.39 113 ALA B O 1
ATOM 12011 N N . PRO F 1 114 ? 129.484 148.558 208.578 1.00 77.60 114 PRO B N 1
ATOM 12012 C CA . PRO F 1 114 ? 130.253 148.058 209.722 1.00 75.34 114 PRO B CA 1
ATOM 12013 C C . PRO F 1 114 ? 130.231 149.020 210.902 1.00 76.04 114 PRO B C 1
ATOM 12014 O O . PRO F 1 114 ? 129.934 150.209 210.775 1.00 78.46 114 PRO B O 1
ATOM 12018 N N . ARG F 1 115 ? 130.573 148.472 212.071 1.00 80.84 115 ARG B N 1
ATOM 12019 C CA . ARG F 1 115 ? 130.540 149.255 213.303 1.00 82.95 115 ARG B CA 1
ATOM 12020 C C . ARG F 1 115 ? 131.515 150.425 213.250 1.00 83.60 115 ARG B C 1
ATOM 12021 O O . ARG F 1 115 ? 131.227 151.507 213.775 1.00 82.78 115 ARG B O 1
ATOM 12029 N N . LYS F 1 116 ? 132.678 150.226 212.631 1.00 83.61 116 LYS B N 1
ATOM 12030 C CA . LYS F 1 116 ? 133.663 151.300 212.554 1.00 83.96 116 LYS B CA 1
ATOM 12031 C C . LYS F 1 116 ? 133.111 152.502 211.799 1.00 84.44 116 LYS B C 1
ATOM 12032 O O . LYS F 1 116 ? 133.347 153.651 212.188 1.00 84.35 116 LYS B O 1
ATOM 12038 N N . ASP F 1 117 ? 132.375 152.257 210.712 1.00 84.75 117 ASP B N 1
ATOM 12039 C CA . ASP F 1 117 ? 131.767 153.356 209.967 1.00 85.30 117 ASP B CA 1
ATOM 12040 C C . ASP F 1 117 ? 130.694 154.061 210.788 1.00 85.58 117 ASP B C 1
ATOM 12041 O O . ASP F 1 117 ? 130.551 155.286 210.710 1.00 85.99 117 ASP B O 1
ATOM 12046 N N . LEU F 1 118 ? 129.926 153.305 211.576 1.00 84.62 118 LEU B N 1
ATOM 12047 C CA . LEU F 1 118 ? 128.868 153.910 212.379 1.00 86.37 118 LEU B CA 1
ATOM 12048 C C . LEU F 1 118 ? 129.433 154.876 213.414 1.00 86.83 118 LEU B C 1
ATOM 12049 O O . LEU F 1 118 ? 128.865 155.948 213.649 1.00 86.51 118 LEU B O 1
ATOM 12054 N N . LEU F 1 119 ? 130.552 154.515 214.044 1.00 89.13 119 LEU B N 1
ATOM 12055 C CA . LEU F 1 119 ? 131.128 155.319 215.117 1.00 87.76 119 LEU B CA 1
ATOM 12056 C C . LEU F 1 119 ? 131.784 156.604 214.625 1.00 88.75 119 LEU B C 1
ATOM 12057 O O . LEU F 1 119 ? 132.377 157.319 215.439 1.00 88.56 119 LEU B O 1
ATOM 12062 N N . GLU F 1 120 ? 131.700 156.918 213.336 1.00 91.42 120 GLU B N 1
ATOM 12063 C CA . GLU F 1 120 ? 132.253 158.153 212.797 1.00 89.80 120 GLU B CA 1
ATOM 12064 C C . GLU F 1 120 ? 131.228 159.275 212.711 1.00 90.66 120 GLU B C 1
ATOM 12065 O O . GLU F 1 120 ? 131.554 160.354 212.208 1.00 91.68 120 GLU B O 1
ATOM 12071 N N . ILE F 1 121 ? 130.007 159.048 213.182 1.00 93.25 121 ILE B N 1
ATOM 12072 C CA . ILE F 1 121 ? 128.952 160.052 213.167 1.00 93.25 121 ILE B CA 1
ATOM 12073 C C . ILE F 1 121 ? 128.916 160.730 214.528 1.00 94.38 121 ILE B C 1
ATOM 12074 O O . ILE F 1 121 ? 128.943 160.058 215.566 1.00 93.18 121 ILE B O 1
ATOM 12079 N N . LYS F 1 122 ? 128.870 162.059 214.527 1.00 98.16 122 LYS B N 1
ATOM 12080 C CA . LYS F 1 122 ? 128.746 162.796 215.776 1.00 97.84 122 LYS B CA 1
ATOM 12081 C C . LYS F 1 122 ? 127.387 162.531 216.409 1.00 97.93 122 LYS B C 1
ATOM 12082 O O . LYS F 1 122 ? 126.357 162.520 215.730 1.00 97.69 122 LYS B O 1
ATOM 12088 N N . GLY F 1 123 ? 127.388 162.312 217.723 1.00 95.47 123 GLY B N 1
ATOM 12089 C CA . GLY F 1 123 ? 126.176 162.031 218.458 1.00 95.67 123 GLY B CA 1
ATOM 12090 C C . GLY F 1 123 ? 125.815 160.566 218.567 1.00 95.98 123 GLY B C 1
ATOM 12091 O O . GLY F 1 123 ? 124.889 160.228 219.317 1.00 94.96 123 GLY B O 1
ATOM 12092 N N . ILE F 1 124 ? 126.506 159.690 217.844 1.00 98.02 124 ILE B N 1
ATOM 12093 C CA . ILE F 1 124 ? 126.330 158.246 217.954 1.00 98.24 124 ILE B CA 1
ATOM 12094 C C . ILE F 1 124 ? 127.633 157.670 218.487 1.00 97.26 124 ILE B C 1
ATOM 12095 O O . ILE F 1 124 ? 128.678 157.773 217.834 1.00 97.37 124 ILE B O 1
ATOM 12100 N N . SER F 1 125 ? 127.573 157.062 219.664 1.00 98.16 125 SER B N 1
ATOM 12101 C CA . SER F 1 125 ? 128.754 156.537 220.331 1.00 99.00 125 SER B CA 1
ATOM 12102 C C . SER F 1 125 ? 128.577 155.042 220.597 1.00 99.00 125 SER B C 1
ATOM 12103 O O . SER F 1 125 ? 127.598 154.423 220.172 1.00 98.13 125 SER B O 1
ATOM 12106 N N . GLU F 1 126 ? 129.541 154.466 221.311 1.00 101.76 126 GLU B N 1
ATOM 12107 C CA . GLU F 1 126 ? 129.449 153.066 221.695 1.00 101.77 126 GLU B CA 1
ATOM 12108 C C . GLU F 1 126 ? 128.242 152.851 222.602 1.00 101.22 126 GLU B C 1
ATOM 12109 O O . GLU F 1 126 ? 127.793 153.761 223.303 1.00 100.99 126 GLU B O 1
ATOM 12115 N N . ALA F 1 127 ? 127.711 151.632 222.575 1.00 99.82 127 ALA B N 1
ATOM 12116 C CA . ALA F 1 127 ? 126.491 151.193 223.240 1.00 100.12 127 ALA B CA 1
ATOM 12117 C C . ALA F 1 127 ? 125.246 151.666 222.498 1.00 100.35 127 ALA B C 1
ATOM 12118 O O . ALA F 1 127 ? 124.144 151.244 222.846 1.00 99.62 127 ALA B O 1
ATOM 12120 N N . LYS F 1 128 ? 125.381 152.515 221.481 1.00 99.76 128 LYS B N 1
ATOM 12121 C CA . LYS F 1 128 ? 124.284 152.874 220.593 1.00 98.78 128 LYS B CA 1
ATOM 12122 C C . LYS F 1 128 ? 124.362 152.113 219.276 1.00 98.22 128 LYS B C 1
ATOM 12123 O O . LYS F 1 128 ? 123.354 151.582 218.799 1.00 97.17 128 LYS B O 1
ATOM 12129 N N . ALA F 1 129 ? 125.558 152.044 218.687 1.00 96.42 129 ALA B N 1
ATOM 12130 C CA . ALA F 1 129 ? 125.758 151.205 217.514 1.00 95.27 129 ALA B CA 1
ATOM 12131 C C . ALA F 1 129 ? 125.505 149.741 217.835 1.00 94.72 129 ALA B C 1
ATOM 12132 O O . ALA F 1 129 ? 125.056 148.985 216.968 1.00 94.12 129 ALA B O 1
ATOM 12134 N N . ASP F 1 130 ? 125.769 149.325 219.075 1.00 96.12 130 ASP B N 1
ATOM 12135 C CA . ASP F 1 130 ? 125.492 147.948 219.468 1.00 96.57 130 ASP B CA 1
ATOM 12136 C C . ASP F 1 130 ? 124.025 147.602 219.247 1.00 96.74 130 ASP B C 1
ATOM 12137 O O . ASP F 1 130 ? 123.701 146.606 218.589 1.00 96.19 130 ASP B O 1
ATOM 12142 N N . LYS F 1 131 ? 123.118 148.428 219.773 1.00 97.13 131 LYS B N 1
ATOM 12143 C CA . LYS F 1 131 ? 121.696 148.152 219.605 1.00 96.27 131 LYS B CA 1
ATOM 12144 C C . LYS F 1 131 ? 121.231 148.435 218.184 1.00 95.65 131 LYS B C 1
ATOM 12145 O O . LYS F 1 131 ? 120.344 147.739 217.677 1.00 94.92 131 LYS B O 1
ATOM 12151 N N . LEU F 1 132 ? 121.814 149.436 217.519 1.00 92.81 132 LEU B N 1
ATOM 12152 C CA . LEU F 1 132 ? 121.435 149.699 216.135 1.00 91.65 132 LEU B CA 1
ATOM 12153 C C . LEU F 1 132 ? 121.735 148.496 215.250 1.00 91.69 132 LEU B C 1
ATOM 12154 O O . LEU F 1 132 ? 120.950 148.162 214.356 1.00 91.66 132 LEU B O 1
ATOM 12159 N N . LEU F 1 133 ? 122.869 147.832 215.483 1.00 91.89 133 LEU B N 1
ATOM 12160 C CA . LEU F 1 133 ? 123.213 146.636 214.723 1.00 90.90 133 LEU B CA 1
ATOM 12161 C C . LEU F 1 133 ? 122.417 145.421 215.187 1.00 90.15 133 LEU B C 1
ATOM 12162 O O . LEU F 1 133 ? 122.026 144.587 214.363 1.00 90.34 133 LEU B O 1
ATOM 12167 N N . ASN F 1 134 ? 122.170 145.297 216.494 1.00 91.86 134 ASN B N 1
ATOM 12168 C CA . ASN F 1 134 ? 121.345 144.196 216.984 1.00 92.37 134 ASN B CA 1
ATOM 12169 C C . ASN F 1 134 ? 119.966 144.224 216.338 1.00 92.36 134 ASN B C 1
ATOM 12170 O O . ASN F 1 134 ? 119.493 143.211 215.809 1.00 91.80 134 ASN B O 1
ATOM 12175 N N . GLU F 1 135 ? 119.302 145.375 216.378 1.00 90.06 135 GLU B N 1
ATOM 12176 C CA . GLU F 1 135 ? 118.116 145.586 215.568 1.00 89.52 135 GLU B CA 1
ATOM 12177 C C . GLU F 1 135 ? 118.522 145.768 214.108 1.00 90.21 135 GLU B C 1
ATOM 12178 O O . GLU F 1 135 ? 119.677 146.064 213.788 1.00 90.05 135 GLU B O 1
ATOM 12184 N N . ALA F 1 136 ? 117.556 145.585 213.215 1.00 83.18 136 ALA B N 1
ATOM 12185 C CA . ALA F 1 136 ? 117.727 145.532 211.769 1.00 82.42 136 ALA B CA 1
ATOM 12186 C C . ALA F 1 136 ? 118.311 144.197 211.329 1.00 81.75 136 ALA B C 1
ATOM 12187 O O . ALA F 1 136 ? 118.352 143.928 210.129 1.00 82.04 136 ALA B O 1
ATOM 12189 N N . ALA F 1 137 ? 118.747 143.342 212.251 1.00 83.64 137 ALA B N 1
ATOM 12190 C CA . ALA F 1 137 ? 119.069 141.962 211.923 1.00 82.97 137 ALA B CA 1
ATOM 12191 C C . ALA F 1 137 ? 117.845 141.065 212.009 1.00 82.80 137 ALA B C 1
ATOM 12192 O O . ALA F 1 137 ? 117.789 140.034 211.331 1.00 82.04 137 ALA B O 1
ATOM 12194 N N . ARG F 1 138 ? 116.866 141.440 212.836 1.00 83.20 138 ARG B N 1
ATOM 12195 C CA . ARG F 1 138 ? 115.586 140.746 212.850 1.00 83.75 138 ARG B CA 1
ATOM 12196 C C . ARG F 1 138 ? 114.732 141.114 211.646 1.00 83.36 138 ARG B C 1
ATOM 12197 O O . ARG F 1 138 ? 113.871 140.327 211.238 1.00 82.43 138 ARG B O 1
ATOM 12205 N N . LEU F 1 139 ? 114.953 142.295 211.071 1.00 78.13 139 LEU B N 1
ATOM 12206 C CA . LEU F 1 139 ? 114.188 142.745 209.916 1.00 76.33 139 LEU B CA 1
ATOM 12207 C C . LEU F 1 139 ? 114.832 142.334 208.598 1.00 76.28 139 LEU B C 1
ATOM 12208 O O . LEU F 1 139 ? 114.123 141.993 207.645 1.00 78.16 139 LEU B O 1
ATOM 12213 N N . VAL F 1 140 ? 116.155 142.357 208.523 1.00 70.21 140 VAL B N 1
ATOM 12214 C CA . VAL F 1 140 ? 116.906 141.987 207.327 1.00 70.97 140 VAL B CA 1
ATOM 12215 C C . VAL F 1 140 ? 117.680 140.710 207.636 1.00 71.37 140 VAL B C 1
ATOM 12216 O O . VAL F 1 140 ? 118.470 140.689 208.589 1.00 70.70 140 VAL B O 1
ATOM 12220 N N . PRO F 1 141 ? 117.494 139.633 206.872 1.00 69.19 141 PRO B N 1
ATOM 12221 C CA . PRO F 1 141 ? 118.163 138.366 207.184 1.00 68.13 141 PRO B CA 1
ATOM 12222 C C . PRO F 1 141 ? 119.555 138.270 206.580 1.00 68.65 141 PRO B C 1
ATOM 12223 O O . PRO F 1 141 ? 119.790 138.626 205.424 1.00 69.89 141 PRO B O 1
ATOM 12227 N N . MET F 1 142 ? 120.495 137.772 207.387 1.00 64.88 142 MET B N 1
ATOM 12228 C CA . MET F 1 142 ? 121.886 137.593 206.958 1.00 63.14 142 MET B CA 1
ATOM 12229 C C . MET F 1 142 ? 122.385 136.258 207.510 1.00 62.16 142 MET B C 1
ATOM 12230 O O . MET F 1 142 ? 122.944 136.200 208.607 1.00 65.37 142 MET B O 1
ATOM 12235 N N . GLY F 1 143 ? 122.200 135.202 206.740 1.00 57.26 143 GLY B N 1
ATOM 12236 C CA . GLY F 1 143 ? 122.578 133.868 207.164 1.00 52.02 143 GLY B CA 1
ATOM 12237 C C . GLY F 1 143 ? 122.661 132.919 205.990 1.00 54.16 143 GLY B C 1
ATOM 12238 O O . GLY F 1 143 ? 122.880 133.333 204.849 1.00 58.84 143 GLY B O 1
ATOM 12239 N N . PHE F 1 144 ? 122.482 131.633 206.271 1.00 48.53 144 PHE B N 1
ATOM 12240 C CA . PHE F 1 144 ? 122.574 130.586 205.265 1.00 46.99 144 PHE B CA 1
ATOM 12241 C C . PHE F 1 144 ? 121.186 130.155 204.805 1.00 50.21 144 PHE B C 1
ATOM 12242 O O . PHE F 1 144 ? 120.222 130.174 205.573 1.00 52.45 144 PHE B O 1
ATOM 12250 N N . VAL F 1 145 ? 121.095 129.773 203.532 1.00 49.92 145 VAL B N 1
ATOM 12251 C CA . VAL F 1 145 ? 119.900 129.178 202.946 1.00 48.56 145 VAL B CA 1
ATOM 12252 C C . VAL F 1 145 ? 120.340 128.112 201.949 1.00 48.61 145 VAL B C 1
ATOM 12253 O O . VAL F 1 145 ? 121.532 127.908 201.711 1.00 52.82 145 VAL B O 1
ATOM 12257 N N . THR F 1 146 ? 119.365 127.425 201.364 1.00 51.27 146 THR B N 1
ATOM 12258 C CA . THR F 1 146 ? 119.629 126.384 200.382 1.00 51.61 146 THR B CA 1
ATOM 12259 C C . THR F 1 146 ? 119.680 126.983 198.979 1.00 51.42 146 THR B C 1
ATOM 12260 O O . THR F 1 146 ? 119.061 128.011 198.700 1.00 55.42 146 THR B O 1
ATOM 12264 N N . ALA F 1 147 ? 120.435 126.328 198.093 1.00 47.81 147 ALA B N 1
ATOM 12265 C CA . ALA F 1 147 ? 120.560 126.822 196.726 1.00 50.76 147 ALA B CA 1
ATOM 12266 C C . ALA F 1 147 ? 119.234 126.769 195.976 1.00 56.67 147 ALA B C 1
ATOM 12267 O O . ALA F 1 147 ? 119.004 127.582 195.074 1.00 57.45 147 ALA B O 1
ATOM 12269 N N . ALA F 1 148 ? 118.357 125.823 196.320 1.00 58.94 148 ALA B N 1
ATOM 12270 C CA . ALA F 1 148 ? 117.048 125.757 195.675 1.00 55.73 148 ALA B CA 1
ATOM 12271 C C . ALA F 1 148 ? 116.222 127.004 195.973 1.00 57.93 148 ALA B C 1
ATOM 12272 O O . ALA F 1 148 ? 115.561 127.552 195.082 1.00 59.75 148 ALA B O 1
ATOM 12274 N N . ASP F 1 149 ? 116.251 127.467 197.224 1.00 58.02 149 ASP B N 1
ATOM 12275 C CA . ASP F 1 149 ? 115.527 128.680 197.587 1.00 57.10 149 ASP B CA 1
ATOM 12276 C C . ASP F 1 149 ? 116.077 129.885 196.827 1.00 59.37 149 ASP B C 1
ATOM 12277 O O . ASP F 1 149 ? 115.310 130.723 196.334 1.00 61.80 149 ASP B O 1
ATOM 12282 N N . PHE F 1 150 ? 117.403 129.990 196.718 1.00 54.21 150 PHE B N 1
ATOM 12283 C CA . PHE F 1 150 ? 117.996 131.106 195.987 1.00 54.67 150 PHE B CA 1
ATOM 12284 C C . PHE F 1 150 ? 117.644 131.047 194.506 1.00 55.12 150 PHE B C 1
ATOM 12285 O O . PHE F 1 150 ? 117.438 132.085 193.873 1.00 56.51 150 PHE B O 1
ATOM 12293 N N . HIS F 1 151 ? 117.593 129.844 193.931 1.00 56.45 151 HIS B N 1
ATOM 12294 C CA . HIS F 1 151 ? 117.160 129.705 192.543 1.00 58.85 151 HIS B CA 1
ATOM 12295 C C . HIS F 1 151 ? 115.720 130.176 192.374 1.00 60.90 151 HIS B C 1
ATOM 12296 O O . HIS F 1 151 ? 115.393 130.894 191.417 1.00 62.07 151 HIS B O 1
ATOM 12303 N N . MET F 1 152 ? 114.849 129.791 193.307 1.00 63.93 152 MET B N 1
ATOM 12304 C CA . MET F 1 152 ? 113.472 130.271 193.286 1.00 62.93 152 MET B CA 1
ATOM 12305 C C . MET F 1 152 ? 113.425 131.794 193.308 1.00 63.48 152 MET B C 1
ATOM 12306 O O . MET F 1 152 ? 112.709 132.418 192.517 1.00 63.38 152 MET B O 1
ATOM 12311 N N . ARG F 1 153 ? 114.187 132.411 194.212 1.00 65.14 153 ARG B N 1
ATOM 12312 C CA . ARG F 1 153 ? 114.174 133.868 194.310 1.00 63.71 153 ARG B CA 1
ATOM 12313 C C . ARG F 1 153 ? 114.697 134.519 193.034 1.00 63.18 153 ARG B C 1
ATOM 12314 O O . ARG F 1 153 ? 114.125 135.503 192.551 1.00 63.58 153 ARG B O 1
ATOM 12322 N N . ARG F 1 154 ? 115.786 133.987 192.475 1.00 61.52 154 ARG B N 1
ATOM 12323 C CA . ARG F 1 154 ? 116.377 134.581 191.281 1.00 58.57 154 ARG B CA 1
ATOM 12324 C C . ARG F 1 154 ? 115.468 134.438 190.070 1.00 59.48 154 ARG B C 1
ATOM 12325 O O . ARG F 1 154 ? 115.544 135.253 189.144 1.00 59.06 154 ARG B O 1
ATOM 12333 N N . SER F 1 155 ? 114.609 133.418 190.048 1.00 62.55 155 SER B N 1
ATOM 12334 C CA . SER F 1 155 ? 113.717 133.262 188.901 1.00 62.50 155 SER B CA 1
ATOM 12335 C C . SER F 1 155 ? 112.661 134.361 188.801 1.00 62.65 155 SER B C 1
ATOM 12336 O O . SER F 1 155 ? 111.810 134.288 187.909 1.00 62.86 155 SER B O 1
ATOM 12339 N N . GLU F 1 156 ? 112.692 135.369 189.670 1.00 61.44 156 GLU B N 1
ATOM 12340 C CA . GLU F 1 156 ? 111.720 136.455 189.676 1.00 58.72 156 GLU B CA 1
ATOM 12341 C C . GLU F 1 156 ? 112.397 137.810 189.481 1.00 63.08 156 GLU B C 1
ATOM 12342 O O . GLU F 1 156 ? 112.080 138.785 190.165 1.00 62.68 156 GLU B O 1
ATOM 12348 N N . LEU F 1 157 ? 113.339 137.891 188.547 1.00 56.39 157 LEU B N 1
ATOM 12349 C CA . LEU F 1 157 ? 114.064 139.124 188.270 1.00 51.66 157 LEU B CA 1
ATOM 12350 C C . LEU F 1 157 ? 113.632 139.680 186.921 1.00 51.45 157 LEU B C 1
ATOM 12351 O O . LEU F 1 157 ? 113.560 138.942 185.934 1.00 54.44 157 LEU B O 1
ATOM 12356 N N . ILE F 1 158 ? 113.349 140.981 186.887 1.00 43.73 158 ILE B N 1
ATOM 12357 C CA . ILE F 1 158 ? 112.924 141.633 185.656 1.00 45.18 158 ILE B CA 1
ATOM 12358 C C . ILE F 1 158 ? 114.116 141.819 184.723 1.00 42.40 158 ILE B C 1
ATOM 12359 O O . ILE F 1 158 ? 115.262 141.985 185.159 1.00 46.62 158 ILE B O 1
ATOM 12364 N N . CYS F 1 159 ? 113.845 141.779 183.421 1.00 41.67 159 CYS B N 1
ATOM 12365 C CA . CYS F 1 159 ? 114.837 142.053 182.390 1.00 38.42 159 CYS B CA 1
ATOM 12366 C C . CYS F 1 159 ? 114.267 143.086 181.431 1.00 40.88 159 CYS B C 1
ATOM 12367 O O . CYS F 1 159 ? 113.142 142.929 180.947 1.00 44.32 159 CYS B O 1
ATOM 12370 N N . LEU F 1 160 ? 115.037 144.134 181.157 1.00 34.67 160 LEU B N 1
ATOM 12371 C CA . LEU F 1 160 ? 114.599 145.200 180.268 1.00 30.80 160 LEU B CA 1
ATOM 12372 C C . LEU F 1 160 ? 114.987 144.885 178.829 1.00 31.40 160 LEU B C 1
ATOM 12373 O O . LEU F 1 160 ? 115.985 144.212 178.569 1.00 39.43 160 LEU B O 1
ATOM 12378 N N . THR F 1 161 ? 114.187 145.385 177.892 1.00 25.70 161 THR B N 1
ATOM 12379 C CA . THR F 1 161 ? 114.393 145.141 176.471 1.00 29.06 161 THR B CA 1
ATOM 12380 C C . THR F 1 161 ? 115.176 146.287 175.837 1.00 28.89 161 THR B C 1
ATOM 12381 O O . THR F 1 161 ? 114.920 147.460 176.120 1.00 33.86 161 THR B O 1
ATOM 12385 N N . THR F 1 162 ? 116.139 145.936 174.984 1.00 27.96 162 THR B N 1
ATOM 12386 C CA . THR F 1 162 ? 116.981 146.918 174.311 1.00 27.34 162 THR B CA 1
ATOM 12387 C C . THR F 1 162 ? 116.344 147.507 173.059 1.00 32.74 162 THR B C 1
ATOM 12388 O O . THR F 1 162 ? 116.847 148.512 172.548 1.00 32.23 162 THR B O 1
ATOM 12392 N N . GLY F 1 163 ? 115.263 146.918 172.551 1.00 31.91 163 GLY B N 1
ATOM 12393 C CA . GLY F 1 163 ? 114.655 147.347 171.311 1.00 23.86 163 GLY B CA 1
ATOM 12394 C C . GLY F 1 163 ? 115.066 146.551 170.090 1.00 29.45 163 GLY B C 1
ATOM 12395 O O . GLY F 1 163 ? 114.499 146.766 169.014 1.00 29.15 163 GLY B O 1
ATOM 12396 N N . SER F 1 164 ? 116.031 145.645 170.221 1.00 34.66 164 SER B N 1
ATOM 12397 C CA . SER F 1 164 ? 116.486 144.805 169.124 1.00 27.51 164 SER B CA 1
ATOM 12398 C C . SER F 1 164 ? 116.394 143.342 169.534 1.00 35.87 164 SER B C 1
ATOM 12399 O O . SER F 1 164 ? 116.758 142.980 170.657 1.00 38.24 164 SER B O 1
ATOM 12402 N N . LYS F 1 165 ? 115.905 142.502 168.618 1.00 39.57 165 LYS B N 1
ATOM 12403 C CA . LYS F 1 165 ? 115.711 141.087 168.924 1.00 31.69 165 LYS B CA 1
ATOM 12404 C C . LYS F 1 165 ? 117.028 140.319 168.956 1.00 31.91 165 LYS B C 1
ATOM 12405 O O . LYS F 1 165 ? 117.200 139.421 169.787 1.00 34.59 165 LYS B O 1
ATOM 12411 N N . ASN F 1 166 ? 117.966 140.647 168.064 1.00 34.18 166 ASN B N 1
ATOM 12412 C CA . ASN F 1 166 ? 119.274 140.000 168.116 1.00 29.99 166 ASN B CA 1
ATOM 12413 C C . ASN F 1 166 ? 119.976 140.284 169.437 1.00 37.64 166 ASN B C 1
ATOM 12414 O O . ASN F 1 166 ? 120.572 139.382 170.038 1.00 39.65 166 ASN B O 1
ATOM 12419 N N . LEU F 1 167 ? 119.919 141.534 169.905 1.00 31.94 167 LEU B N 1
ATOM 12420 C CA . LEU F 1 167 ? 120.551 141.881 171.174 1.00 28.50 167 LEU B CA 1
ATOM 12421 C C . LEU F 1 167 ? 119.854 141.201 172.347 1.00 33.65 167 LEU B C 1
ATOM 12422 O O . LEU F 1 167 ? 120.517 140.695 173.257 1.00 40.39 167 LEU B O 1
ATOM 12427 N N . ASP F 1 168 ? 118.520 141.181 172.346 1.00 32.23 168 ASP B N 1
ATOM 12428 C CA . ASP F 1 168 ? 117.798 140.519 173.427 1.00 31.89 168 ASP B CA 1
ATOM 12429 C C . ASP F 1 168 ? 118.097 139.026 173.466 1.00 35.25 168 ASP B C 1
ATOM 12430 O O . ASP F 1 168 ? 118.171 138.436 174.549 1.00 38.27 168 ASP B O 1
ATOM 12435 N N . THR F 1 169 ? 118.268 138.396 172.302 1.00 37.18 169 THR B N 1
ATOM 12436 C CA . THR F 1 169 ? 118.616 136.980 172.276 1.00 33.55 169 THR B CA 1
ATOM 12437 C C . THR F 1 169 ? 120.051 136.751 172.734 1.00 32.03 169 THR B C 1
ATOM 12438 O O . THR F 1 169 ? 120.332 135.785 173.450 1.00 36.41 169 THR B O 1
ATOM 12442 N N . LEU F 1 170 ? 120.974 137.630 172.336 1.00 35.60 170 LEU B N 1
ATOM 12443 C CA . LEU F 1 170 ? 122.373 137.463 172.718 1.00 31.25 170 LEU B CA 1
ATOM 12444 C C . LEU F 1 170 ? 122.582 137.611 174.221 1.00 28.40 170 LEU B C 1
ATOM 12445 O O . LEU F 1 170 ? 123.525 137.033 174.771 1.00 26.65 170 LEU B O 1
ATOM 12450 N N . LEU F 1 171 ? 121.727 138.373 174.900 1.00 31.00 171 LEU B N 1
ATOM 12451 C CA . LEU F 1 171 ? 121.874 138.638 176.325 1.00 26.43 171 LEU B CA 1
ATOM 12452 C C . LEU F 1 171 ? 121.033 137.720 177.200 1.00 37.85 171 LEU B C 1
ATOM 12453 O O . LEU F 1 171 ? 121.058 137.864 178.425 1.00 39.86 171 LEU B O 1
ATOM 12458 N N . GLY F 1 172 ? 120.293 136.785 176.611 1.00 43.03 172 GLY B N 1
ATOM 12459 C CA . GLY F 1 172 ? 119.433 135.922 177.392 1.00 34.61 172 GLY B CA 1
ATOM 12460 C C . GLY F 1 172 ? 118.116 136.531 177.811 1.00 37.56 172 GLY B C 1
ATOM 12461 O O . GLY F 1 172 ? 117.465 136.000 178.714 1.00 40.74 172 GLY B O 1
ATOM 12462 N N . GLY F 1 173 ? 117.703 137.637 177.196 1.00 36.38 173 GLY B N 1
ATOM 12463 C CA . GLY F 1 173 ? 116.432 138.246 177.533 1.00 35.40 173 GLY B CA 1
ATOM 12464 C C . GLY F 1 173 ? 116.441 139.758 177.643 1.00 41.06 173 GLY B C 1
ATOM 12465 O O . GLY F 1 173 ? 115.396 140.393 177.480 1.00 45.12 173 GLY B O 1
ATOM 12466 N N . GLY F 1 174 ? 117.595 140.348 177.929 1.00 41.30 174 GLY B N 1
ATOM 12467 C CA . GLY F 1 174 ? 117.712 141.782 178.073 1.00 33.96 174 GLY B CA 1
ATOM 12468 C C . GLY F 1 174 ? 118.693 142.136 179.171 1.00 36.34 174 GLY B C 1
ATOM 12469 O O . GLY F 1 174 ? 119.561 141.343 179.526 1.00 42.29 174 GLY B O 1
ATOM 12470 N N . VAL F 1 175 ? 118.539 143.345 179.707 1.00 28.98 175 VAL B N 1
ATOM 12471 C CA . VAL F 1 175 ? 119.426 143.871 180.741 1.00 32.58 175 VAL B CA 1
ATOM 12472 C C . VAL F 1 175 ? 118.863 143.506 182.109 1.00 28.03 175 VAL B C 1
ATOM 12473 O O . VAL F 1 175 ? 117.678 143.722 182.382 1.00 30.27 175 VAL B O 1
ATOM 12477 N N . GLU F 1 176 ? 119.715 1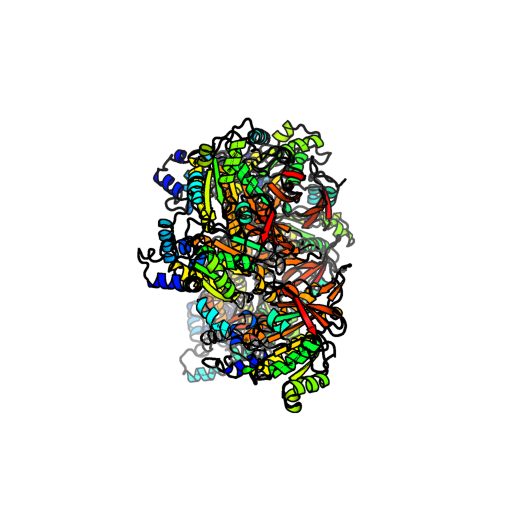42.962 182.972 1.00 32.09 176 GLU B N 1
ATOM 12478 C CA . GLU F 1 176 ? 119.282 142.370 184.230 1.00 31.18 176 GLU B CA 1
ATOM 12479 C C . GLU F 1 176 ? 119.339 143.373 185.377 1.00 32.49 176 GLU B C 1
ATOM 12480 O O . GLU F 1 176 ? 120.283 144.158 185.489 1.00 36.71 176 GLU B O 1
ATOM 12486 N N . THR F 1 177 ? 118.320 143.334 186.230 1.00 29.64 177 THR B N 1
ATOM 12487 C CA . THR F 1 177 ? 118.299 144.158 187.428 1.00 23.85 177 THR B CA 1
ATOM 12488 C C . THR F 1 177 ? 119.088 143.495 188.551 1.00 25.38 177 THR B C 1
ATOM 12489 O O . THR F 1 177 ? 119.112 142.269 188.686 1.00 29.62 177 THR B O 1
ATOM 12493 N N . GLY F 1 178 ? 119.745 144.324 189.359 1.00 31.66 178 GLY B N 1
ATOM 12494 C CA . GLY F 1 178 ? 120.546 143.859 190.470 1.00 26.27 178 GLY B CA 1
ATOM 12495 C C . GLY F 1 178 ? 122.028 143.695 190.200 1.00 25.79 178 GLY B C 1
ATOM 12496 O O . GLY F 1 178 ? 122.743 143.219 191.085 1.00 27.13 178 GLY B O 1
ATOM 12497 N N . SER F 1 179 ? 122.516 144.075 189.020 1.00 23.72 179 SER B N 1
ATOM 12498 C CA . SER F 1 179 ? 123.923 143.897 188.666 1.00 24.43 179 SER B CA 1
ATOM 12499 C C . SER F 1 179 ? 124.382 145.102 187.842 1.00 21.82 179 SER B C 1
ATOM 12500 O O . SER F 1 179 ? 123.639 146.068 187.654 1.00 25.32 179 SER B O 1
ATOM 12503 N N . ILE F 1 180 ? 125.618 145.040 187.345 1.00 23.93 180 ILE B N 1
ATOM 12504 C CA . ILE F 1 180 ? 126.256 146.148 186.639 1.00 4.82 180 ILE B CA 1
ATOM 12505 C C . ILE F 1 180 ? 126.695 145.683 185.252 1.00 16.34 180 ILE B C 1
ATOM 12506 O O . ILE F 1 180 ? 127.394 144.669 185.113 1.00 25.37 180 ILE B O 1
ATOM 12511 N N . THR F 1 181 ? 126.282 146.434 184.231 1.00 7.14 181 THR B N 1
ATOM 12512 C CA . THR F 1 181 ? 126.653 146.207 182.840 1.00 13.11 181 THR B CA 1
ATOM 12513 C C . THR F 1 181 ? 127.491 147.376 182.334 1.00 8.28 181 THR B C 1
ATOM 12514 O O . THR F 1 181 ? 127.160 148.538 182.581 1.00 13.37 181 THR B O 1
ATOM 12518 N N . GLU F 1 182 ? 128.575 147.067 181.623 1.00 10.93 182 GLU B N 1
ATOM 12519 C CA . GLU F 1 182 ? 129.493 148.064 181.088 1.00 9.32 182 GLU B CA 1
ATOM 12520 C C . GLU F 1 182 ? 129.614 147.912 179.576 1.00 17.76 182 GLU B C 1
ATOM 12521 O O . GLU F 1 182 ? 129.736 146.796 179.066 1.00 17.26 182 GLU B O 1
ATOM 12527 N N . LEU F 1 183 ? 129.580 149.040 178.867 1.00 11.39 183 LEU B N 1
ATOM 12528 C CA . LEU F 1 183 ? 129.737 149.087 177.417 1.00 19.01 183 LEU B CA 1
ATOM 12529 C C . LEU F 1 183 ? 130.969 149.912 177.069 1.00 4.72 183 LEU B C 1
ATOM 12530 O O . LEU F 1 183 ? 131.149 151.008 177.603 1.00 12.15 183 LEU B O 1
ATOM 12535 N N . PHE F 1 184 ? 131.813 149.395 176.175 1.00 12.23 184 PHE B N 1
ATOM 12536 C CA . PHE F 1 184 ? 133.010 150.129 175.787 1.00 6.92 184 PHE B CA 1
ATOM 12537 C C . PHE F 1 184 ? 133.222 150.053 174.279 1.00 2.87 184 PHE B C 1
ATOM 12538 O O . PHE F 1 184 ? 132.759 149.121 173.613 1.00 12.03 184 PHE B O 1
ATOM 12546 N N . GLY F 1 185 ? 133.920 151.056 173.758 1.00 13.57 185 GLY B N 1
ATOM 12547 C CA . GLY F 1 185 ? 134.192 151.163 172.338 1.00 2.02 185 GLY B CA 1
ATOM 12548 C C . GLY F 1 185 ? 134.724 152.539 171.994 1.00 3.07 185 GLY B C 1
ATOM 12549 O O . GLY F 1 185 ? 134.829 153.424 172.847 1.00 12.73 185 GLY B O 1
ATOM 12550 N N . GLU F 1 186 ? 135.056 152.705 170.714 1.00 13.59 186 GLU B N 1
ATOM 12551 C CA . GLU F 1 186 ? 135.607 153.954 170.206 1.00 0.00 186 GLU B CA 1
ATOM 12552 C C . GLU F 1 186 ? 134.485 154.939 169.857 1.00 7.61 186 GLU B C 1
ATOM 12553 O O . GLU F 1 186 ? 133.302 154.684 170.090 1.00 24.48 186 GLU B O 1
ATOM 12559 N N . PHE F 1 187 ? 134.858 156.082 169.286 1.00 4.13 187 PHE B N 1
ATOM 12560 C CA . PHE F 1 187 ? 133.909 157.172 169.088 1.00 11.97 187 PHE B CA 1
ATOM 12561 C C . PHE F 1 187 ? 132.825 156.809 168.070 1.00 2.92 187 PHE B C 1
ATOM 12562 O O . PHE F 1 187 ? 133.077 156.108 167.088 1.00 13.82 187 PHE B O 1
ATOM 12570 N N . ARG F 1 188 ? 131.606 157.282 168.344 1.00 4.55 188 ARG B N 1
ATOM 12571 C CA . ARG F 1 188 ? 130.399 157.065 167.527 1.00 5.37 188 ARG B CA 1
ATOM 12572 C C . ARG F 1 188 ? 130.125 155.585 167.239 1.00 12.38 188 ARG B C 1
ATOM 12573 O O . ARG F 1 188 ? 129.704 155.216 166.143 1.00 14.17 188 ARG B O 1
ATOM 12581 N N . THR F 1 189 ? 130.317 154.727 168.239 1.00 10.30 189 THR B N 1
ATOM 12582 C CA . THR F 1 189 ? 129.947 153.320 168.103 1.00 8.45 189 THR B CA 1
ATOM 12583 C C . THR F 1 189 ? 128.553 153.006 168.642 1.00 12.71 189 THR B C 1
ATOM 12584 O O . THR F 1 189 ? 128.128 151.851 168.567 1.00 20.93 189 THR B O 1
ATOM 12588 N N . GLY F 1 190 ? 127.838 153.989 169.182 1.00 4.43 190 GLY B N 1
ATOM 12589 C CA . GLY F 1 190 ? 126.459 153.810 169.587 1.00 0.00 190 GLY B CA 1
ATOM 12590 C C . GLY F 1 190 ? 126.189 153.682 171.072 1.00 9.11 190 GLY B C 1
ATOM 12591 O O . GLY F 1 190 ? 125.086 153.272 171.442 1.00 11.37 190 GLY B O 1
ATOM 12592 N N . LYS F 1 191 ? 127.148 154.032 171.933 1.00 9.29 191 LYS B N 1
ATOM 12593 C CA . LYS F 1 191 ? 126.988 153.806 173.368 1.00 0.00 191 LYS B CA 1
ATOM 12594 C C . LYS F 1 191 ? 125.894 154.685 173.977 1.00 3.02 191 LYS B C 1
ATOM 12595 O O . LYS F 1 191 ? 125.119 154.216 174.815 1.00 8.60 191 LYS B O 1
ATOM 12601 N N . SER F 1 192 ? 125.813 155.960 173.581 1.00 5.33 192 SER B N 1
ATOM 12602 C CA . SER F 1 192 ? 124.826 156.866 174.171 1.00 2.03 192 SER B CA 1
ATOM 12603 C C . SER F 1 192 ? 123.412 156.656 173.611 1.00 9.78 192 SER B C 1
ATOM 12604 O O . SER F 1 192 ? 122.425 156.887 174.324 1.00 15.11 192 SER B O 1
ATOM 12607 N N . GLN F 1 193 ? 123.291 156.222 172.352 1.00 14.69 193 GLN B N 1
ATOM 12608 C CA . GLN F 1 193 ? 121.972 155.979 171.764 1.00 12.59 193 GLN B CA 1
ATOM 12609 C C . GLN F 1 193 ? 121.231 154.852 172.484 1.00 12.79 193 GLN B C 1
ATOM 12610 O O . GLN F 1 193 ? 120.017 154.943 172.717 1.00 17.15 193 GLN B O 1
ATOM 12616 N N . LEU F 1 194 ? 121.942 153.780 172.846 1.00 8.90 194 LEU B N 1
ATOM 12617 C CA . LEU F 1 194 ? 121.315 152.688 173.586 1.00 18.97 194 LEU B CA 1
ATOM 12618 C C . LEU F 1 194 ? 120.846 153.144 174.964 1.00 16.88 194 LEU B C 1
ATOM 12619 O O . LEU F 1 194 ? 119.775 152.737 175.430 1.00 15.34 194 LEU B O 1
ATOM 12624 N N . CYS F 1 195 ? 121.638 153.981 175.639 1.00 14.10 195 CYS B N 1
ATOM 12625 C CA . CYS F 1 195 ? 121.207 154.522 176.924 1.00 11.78 195 CYS B CA 1
ATOM 12626 C C . CYS F 1 195 ? 119.938 155.350 176.769 1.00 14.76 195 CYS B C 1
ATOM 12627 O O . CYS F 1 195 ? 119.020 155.262 177.597 1.00 21.55 195 CYS B O 1
ATOM 12630 N N . HIS F 1 196 ? 119.864 156.155 175.705 1.00 12.06 196 HIS B N 1
ATOM 12631 C CA . HIS F 1 196 ? 118.650 156.926 175.448 1.00 12.93 196 HIS B CA 1
ATOM 12632 C C . HIS F 1 196 ? 117.445 156.013 175.226 1.00 23.33 196 HIS B C 1
ATOM 12633 O O . HIS F 1 196 ? 116.342 156.305 175.702 1.00 23.43 196 HIS B O 1
ATOM 12640 N N . THR F 1 197 ? 117.631 154.912 174.491 1.00 18.58 197 THR B N 1
ATOM 12641 C CA . THR F 1 197 ? 116.533 153.971 174.255 1.00 8.58 197 THR B CA 1
ATOM 12642 C C . THR F 1 197 ? 116.074 153.293 175.548 1.00 24.63 197 THR B C 1
ATOM 12643 O O . THR F 1 197 ? 114.867 153.104 175.770 1.00 25.09 197 THR B O 1
ATOM 12647 N N . LEU F 1 198 ? 117.023 152.907 176.405 1.00 20.54 198 LEU B N 1
ATOM 12648 C CA . LEU F 1 198 ? 116.669 152.263 177.667 1.00 12.00 198 LEU B CA 1
ATOM 12649 C C . LEU F 1 198 ? 115.933 153.221 178.593 1.00 11.70 198 LEU B C 1
ATOM 12650 O O . LEU F 1 198 ? 115.025 152.809 179.329 1.00 21.53 198 LEU B O 1
ATOM 12655 N N . ALA F 1 199 ? 116.308 154.504 178.572 1.00 22.18 199 ALA B N 1
ATOM 12656 C CA . ALA F 1 199 ? 115.617 155.490 179.395 1.00 15.33 199 ALA B CA 1
ATOM 12657 C C . ALA F 1 199 ? 114.131 155.591 179.063 1.00 22.95 199 ALA B C 1
ATOM 12658 O O . ALA F 1 199 ? 113.355 156.068 179.895 1.00 29.19 199 ALA B O 1
ATOM 12660 N N . VAL F 1 200 ? 113.718 155.164 177.873 1.00 21.64 200 VAL B N 1
ATOM 12661 C CA . VAL F 1 200 ? 112.298 155.112 177.534 1.00 22.11 200 VAL B CA 1
ATOM 12662 C C . VAL F 1 200 ? 111.709 153.739 177.830 1.00 27.07 200 VAL B C 1
ATOM 12663 O O . VAL F 1 200 ? 110.646 153.631 178.446 1.00 25.10 200 VAL B O 1
ATOM 12667 N N . THR F 1 201 ? 112.384 152.662 177.413 1.00 27.49 201 THR B N 1
ATOM 12668 C CA . THR F 1 201 ? 111.788 151.343 177.621 1.00 22.00 201 THR B CA 1
ATOM 12669 C C . THR F 1 201 ? 111.686 150.957 179.092 1.00 31.53 201 THR B C 1
ATOM 12670 O O . THR F 1 201 ? 110.973 150.000 179.408 1.00 32.07 201 THR B O 1
ATOM 12674 N N . CYS F 1 202 ? 112.363 151.664 179.998 1.00 30.94 202 CYS B N 1
ATOM 12675 C CA . CYS F 1 202 ? 112.218 151.321 181.410 1.00 25.33 202 CYS B CA 1
ATOM 12676 C C . CYS F 1 202 ? 110.873 151.743 182.000 1.00 30.76 202 CYS B C 1
ATOM 12677 O O . CYS F 1 202 ? 110.625 151.456 183.175 1.00 32.38 202 CYS B O 1
ATOM 12680 N N . GLN F 1 203 ? 110.005 152.407 181.234 1.00 39.47 203 GLN B N 1
ATOM 12681 C CA . GLN F 1 203 ? 108.737 152.909 181.750 1.00 33.90 203 GLN B CA 1
ATOM 12682 C C . GLN F 1 203 ? 107.516 152.132 181.274 1.00 36.98 203 GLN B C 1
ATOM 12683 O O . GLN F 1 203 ? 106.435 152.319 181.840 1.00 39.88 203 GLN B O 1
ATOM 12689 N N . ILE F 1 204 ? 107.647 151.277 180.264 1.00 35.82 204 ILE B N 1
ATOM 12690 C CA . ILE F 1 204 ? 106.494 150.602 179.665 1.00 37.85 204 ILE B CA 1
ATOM 12691 C C . ILE F 1 204 ? 106.081 149.390 180.497 1.00 40.37 204 ILE B C 1
ATOM 12692 O O . ILE F 1 204 ? 106.840 148.945 181.368 1.00 44.02 204 ILE B O 1
ATOM 12697 N N . PRO F 1 205 ? 104.890 148.838 180.269 1.00 45.10 205 PRO B N 1
ATOM 12698 C CA . PRO F 1 205 ? 104.386 147.757 181.125 1.00 47.12 205 PRO B CA 1
ATOM 12699 C C . PRO F 1 205 ? 105.209 146.479 181.026 1.00 43.49 205 PRO B C 1
ATOM 12700 O O . PRO F 1 205 ? 105.869 146.195 180.025 1.00 42.78 205 PRO B O 1
ATOM 12704 N N . LEU F 1 206 ? 105.136 145.690 182.103 1.00 44.34 206 LEU B N 1
ATOM 12705 C CA . LEU F 1 206 ? 105.933 144.470 182.212 1.00 47.73 206 LEU B CA 1
ATOM 12706 C C . LEU F 1 206 ? 105.608 143.465 181.114 1.00 50.24 206 LEU B C 1
ATOM 12707 O O . LEU F 1 206 ? 106.451 142.629 180.773 1.00 50.56 206 LEU B O 1
ATOM 12712 N N . ASP F 1 207 ? 104.397 143.522 180.557 1.00 54.27 207 ASP B N 1
ATOM 12713 C CA . ASP F 1 207 ? 103.988 142.529 179.568 1.00 52.89 207 ASP B CA 1
ATOM 12714 C C . ASP F 1 207 ? 104.854 142.588 178.317 1.00 53.72 207 ASP B C 1
ATOM 12715 O O . ASP F 1 207 ? 105.189 141.548 177.738 1.00 56.53 207 ASP B O 1
ATOM 12720 N N . ILE F 1 208 ? 105.218 143.789 177.877 1.00 50.15 208 ILE B N 1
ATOM 12721 C CA . ILE F 1 208 ? 105.977 143.962 176.647 1.00 48.80 208 ILE B CA 1
ATOM 12722 C C . ILE F 1 208 ? 107.467 144.180 176.926 1.00 46.47 208 ILE B C 1
ATOM 12723 O O . ILE F 1 208 ? 108.187 144.683 176.066 1.00 45.96 208 ILE B O 1
ATOM 12728 N N . GLY F 1 209 ? 107.941 143.804 178.110 1.00 41.94 209 GLY B N 1
ATOM 12729 C CA . GLY F 1 209 ? 109.349 143.893 178.436 1.00 42.18 209 GLY B CA 1
ATOM 12730 C C . GLY F 1 209 ? 109.797 145.137 179.173 1.00 43.55 209 GLY B C 1
ATOM 12731 O O . GLY F 1 209 ? 111.004 145.384 179.243 1.00 47.55 209 GLY B O 1
ATOM 12732 N N . GLY F 1 210 ? 108.874 145.927 179.718 1.00 39.33 210 GLY B N 1
ATOM 12733 C CA . GLY F 1 210 ? 109.218 147.133 180.440 1.00 32.99 210 GLY B CA 1
ATOM 12734 C C . GLY F 1 210 ? 109.465 146.883 181.915 1.00 37.90 210 GLY B C 1
ATOM 12735 O O . GLY F 1 210 ? 109.562 145.747 182.381 1.00 44.47 210 GLY B O 1
ATOM 12736 N N . GLY F 1 211 ? 109.566 147.981 182.662 1.00 35.33 211 GLY B N 1
ATOM 12737 C CA . GLY F 1 211 ? 109.841 147.907 184.085 1.00 31.79 211 GLY B CA 1
ATOM 12738 C C . GLY F 1 211 ? 108.920 148.733 184.960 1.00 37.80 211 GLY B C 1
ATOM 12739 O O . GLY F 1 211 ? 108.915 148.569 186.183 1.00 38.02 211 GLY B O 1
ATOM 12740 N N . GLU F 1 212 ? 108.142 149.628 184.351 1.00 39.93 212 GLU B N 1
ATOM 12741 C CA . GLU F 1 212 ? 107.153 150.447 185.055 1.00 38.25 212 GLU B CA 1
ATOM 12742 C C . GLU F 1 212 ? 107.786 151.274 186.178 1.00 40.90 212 GLU B C 1
ATOM 12743 O O . GLU F 1 212 ? 107.381 151.208 187.339 1.00 43.79 212 GLU B O 1
ATOM 12749 N N . GLY F 1 213 ? 108.774 152.081 185.809 1.00 35.13 213 GLY B N 1
ATOM 12750 C CA . GLY F 1 213 ? 109.452 152.913 186.777 1.00 26.60 213 GLY B CA 1
ATOM 12751 C C . GLY F 1 213 ? 110.111 154.107 186.122 1.00 32.82 213 GLY B C 1
ATOM 12752 O O . GLY F 1 213 ? 109.971 154.335 184.920 1.00 35.96 213 GLY B O 1
ATOM 12753 N N . LYS F 1 214 ? 110.840 154.866 186.933 1.00 37.41 214 LYS B N 1
ATOM 12754 C CA . LYS F 1 214 ? 111.510 156.082 186.497 1.00 29.99 214 LYS B CA 1
ATOM 12755 C C . LYS F 1 214 ? 112.990 155.825 186.212 1.00 29.67 214 LYS B C 1
ATOM 12756 O O . LYS F 1 214 ? 113.530 154.756 186.497 1.00 31.19 214 LYS B O 1
ATOM 12762 N N . CYS F 1 215 ? 113.648 156.836 185.640 1.00 29.84 215 CYS B N 1
ATOM 12763 C CA . CYS F 1 215 ? 115.047 156.745 185.245 1.00 17.28 215 CYS B CA 1
ATOM 12764 C C . CYS F 1 215 ? 115.858 157.871 185.874 1.00 20.86 215 CYS B C 1
ATOM 12765 O O . CYS F 1 215 ? 115.389 159.011 185.972 1.00 26.75 215 CYS B O 1
ATOM 12768 N N . LEU F 1 216 ? 117.082 157.542 186.292 1.00 23.48 216 LEU B N 1
ATOM 12769 C CA . LEU F 1 216 ? 118.034 158.516 186.814 1.00 21.13 216 LEU B CA 1
ATOM 12770 C C . LEU F 1 216 ? 119.257 158.554 185.900 1.00 16.41 216 LEU B C 1
ATOM 12771 O O . LEU F 1 216 ? 119.830 157.505 185.591 1.00 29.62 216 LEU B O 1
ATOM 12776 N N . TYR F 1 217 ? 119.650 159.756 185.467 1.00 10.27 217 TYR B N 1
ATOM 12777 C CA . TYR F 1 217 ? 120.650 159.944 184.416 1.00 15.13 217 TYR B CA 1
ATOM 12778 C C . TYR F 1 217 ? 121.720 160.922 184.890 1.00 15.21 217 TYR B C 1
ATOM 12779 O O . TYR F 1 217 ? 121.404 162.063 185.249 1.00 15.14 217 TYR B O 1
ATOM 12788 N N . ILE F 1 218 ? 122.981 160.486 184.880 1.00 12.10 218 ILE B N 1
ATOM 12789 C CA . ILE F 1 218 ? 124.112 161.332 185.252 1.00 21.08 218 ILE B CA 1
ATOM 12790 C C . ILE F 1 218 ? 125.047 161.447 184.052 1.00 12.18 218 ILE B C 1
ATOM 12791 O O . ILE F 1 218 ? 125.506 160.430 183.504 1.00 20.93 218 ILE B O 1
ATOM 12796 N N . ASP F 1 219 ? 125.319 162.688 183.647 1.00 7.93 219 ASP B N 1
ATOM 12797 C CA . ASP F 1 219 ? 126.048 163.005 182.425 1.00 10.62 219 ASP B CA 1
ATOM 12798 C C . ASP F 1 219 ? 127.308 163.777 182.791 1.00 14.77 219 ASP B C 1
ATOM 12799 O O . ASP F 1 219 ? 127.233 164.801 183.475 1.00 19.73 219 ASP B O 1
ATOM 12804 N N . THR F 1 220 ? 128.464 163.281 182.347 1.00 15.36 220 THR B N 1
ATOM 12805 C CA . THR F 1 220 ? 129.737 163.936 182.616 1.00 10.69 220 THR B CA 1
ATOM 12806 C C . THR F 1 220 ? 130.381 164.550 181.380 1.00 11.44 220 THR B C 1
ATOM 12807 O O . THR F 1 220 ? 131.395 165.240 181.517 1.00 21.84 220 THR B O 1
ATOM 12811 N N . GLU F 1 221 ? 129.827 164.325 180.187 1.00 14.61 221 GLU B N 1
ATOM 12812 C CA . GLU F 1 221 ? 130.401 164.836 178.950 1.00 16.48 221 GLU B CA 1
ATOM 12813 C C . GLU F 1 221 ? 129.567 165.920 178.280 1.00 20.78 221 GLU B C 1
ATOM 12814 O O . GLU F 1 221 ? 130.116 166.693 177.492 1.00 25.39 221 GLU B O 1
ATOM 12820 N N . GLY F 1 222 ? 128.269 165.992 178.561 1.00 21.82 222 GLY B N 1
ATOM 12821 C CA . GLY F 1 222 ? 127.406 166.992 177.962 1.00 6.68 222 GLY B CA 1
ATOM 12822 C C . GLY F 1 222 ? 126.774 166.584 176.646 1.00 16.54 222 GLY B C 1
ATOM 12823 O O . GLY F 1 222 ? 126.646 167.410 175.742 1.00 27.90 222 GLY B O 1
ATOM 12824 N N . THR F 1 223 ? 126.364 165.322 176.519 1.00 18.83 223 THR B N 1
ATOM 12825 C CA . THR F 1 223 ? 125.794 164.809 175.278 1.00 15.02 223 THR B CA 1
ATOM 12826 C C . THR F 1 223 ? 124.331 164.394 175.411 1.00 15.82 223 THR B C 1
ATOM 12827 O O . THR F 1 223 ? 123.789 163.781 174.489 1.00 22.14 223 THR B O 1
ATOM 12831 N N . PHE F 1 224 ? 123.679 164.723 176.523 1.00 16.84 224 PHE B N 1
ATOM 12832 C CA . PHE F 1 224 ? 122.278 164.369 176.727 1.00 15.87 224 PHE B CA 1
ATOM 12833 C C . PHE F 1 224 ? 121.367 165.238 175.860 1.00 16.17 224 PHE B C 1
ATOM 12834 O O . PHE F 1 224 ? 121.466 166.468 175.882 1.00 24.70 224 PHE B O 1
ATOM 12842 N N . ARG F 1 225 ? 120.472 164.601 175.105 1.00 14.25 225 ARG B N 1
ATOM 12843 C CA . ARG F 1 225 ? 119.606 165.292 174.146 1.00 22.42 225 ARG B CA 1
ATOM 12844 C C . ARG F 1 225 ? 118.150 164.876 174.323 1.00 19.48 225 ARG B C 1
ATOM 12845 O O . ARG F 1 225 ? 117.754 163.785 173.878 1.00 26.36 225 ARG B O 1
ATOM 12853 N N . PRO F 1 226 ? 117.317 165.717 174.940 1.00 22.76 226 PRO B N 1
ATOM 12854 C CA . PRO F 1 226 ? 115.894 165.366 175.086 1.00 25.00 226 PRO B CA 1
ATOM 12855 C C . PRO F 1 226 ? 115.154 165.209 173.765 1.00 27.54 226 PRO B C 1
ATOM 12856 O O . PRO F 1 226 ? 114.063 164.629 173.755 1.00 34.12 226 PRO B O 1
ATOM 12860 N N . VAL F 1 227 ? 115.701 165.710 172.656 1.00 27.31 227 VAL B N 1
ATOM 12861 C CA . VAL F 1 227 ? 115.012 165.624 171.371 1.00 15.17 227 VAL B CA 1
ATOM 12862 C C . VAL F 1 227 ? 114.870 164.175 170.910 1.00 19.63 227 VAL B C 1
ATOM 12863 O O . VAL F 1 227 ? 113.871 163.819 170.275 1.00 30.90 227 VAL B O 1
ATOM 12867 N N . ARG F 1 228 ? 115.853 163.319 171.204 1.00 22.27 228 ARG B N 1
ATOM 12868 C CA . ARG F 1 228 ? 115.757 161.914 170.812 1.00 23.96 228 ARG B CA 1
ATOM 12869 C C . ARG F 1 228 ? 114.673 161.177 171.597 1.00 25.71 228 ARG B C 1
ATOM 12870 O O . ARG F 1 228 ? 114.063 160.231 171.076 1.00 28.18 228 ARG B O 1
ATOM 12878 N N . LEU F 1 229 ? 114.424 161.594 172.842 1.00 21.56 229 LEU B N 1
ATOM 12879 C CA . LEU F 1 229 ? 113.434 160.921 173.677 1.00 23.10 229 LEU B CA 1
ATOM 12880 C C . LEU F 1 229 ? 112.033 161.036 173.090 1.00 25.37 229 LEU B C 1
ATOM 12881 O O . LEU F 1 229 ? 111.247 160.089 173.168 1.00 29.43 229 LEU B O 1
ATOM 12886 N N . VAL F 1 230 ? 111.694 162.190 172.511 1.00 31.81 230 VAL B N 1
ATOM 12887 C CA . VAL F 1 230 ? 110.363 162.376 171.931 1.00 27.96 230 VAL B CA 1
ATOM 12888 C C . VAL F 1 230 ? 110.139 161.394 170.784 1.00 28.55 230 VAL B C 1
ATOM 12889 O O . VAL F 1 230 ? 109.106 160.709 170.711 1.00 32.20 230 VAL B O 1
ATOM 12893 N N . SER F 1 231 ? 111.115 161.297 169.880 1.00 22.42 231 SER B N 1
ATOM 12894 C CA . SER F 1 231 ? 110.995 160.377 168.756 1.00 24.05 231 SER B CA 1
ATOM 12895 C C . SER F 1 231 ? 110.921 158.932 169.228 1.00 30.16 231 SER B C 1
ATOM 12896 O O . SER F 1 231 ? 110.141 158.138 168.690 1.00 35.37 231 SER B O 1
ATOM 12899 N N . ILE F 1 232 ? 111.731 158.563 170.224 1.00 32.29 232 ILE B N 1
ATOM 12900 C CA . ILE F 1 232 ? 111.720 157.177 170.684 1.00 26.16 232 ILE B CA 1
ATOM 12901 C C . ILE F 1 232 ? 110.407 156.850 171.390 1.00 24.29 232 ILE B C 1
ATOM 12902 O O . ILE F 1 232 ? 109.872 155.745 171.251 1.00 30.58 232 ILE B O 1
ATOM 12907 N N . ALA F 1 233 ? 109.870 157.796 172.163 1.00 23.48 233 ALA B N 1
ATOM 12908 C CA . ALA F 1 233 ? 108.606 157.563 172.850 1.00 27.83 233 ALA B CA 1
ATOM 12909 C C . ALA F 1 233 ? 107.448 157.440 171.872 1.00 36.07 233 ALA B C 1
ATOM 12910 O O . ALA F 1 233 ? 106.517 156.665 172.115 1.00 33.75 233 ALA B O 1
ATOM 12912 N N . GLN F 1 234 ? 107.479 158.188 170.767 1.00 41.09 234 GLN B N 1
ATOM 12913 C CA . GLN F 1 234 ? 106.404 158.066 169.789 1.00 37.04 234 GLN B CA 1
ATOM 12914 C C . GLN F 1 234 ? 106.323 156.669 169.181 1.00 37.39 234 GLN B C 1
ATOM 12915 O O . GLN F 1 234 ? 105.275 156.305 168.640 1.00 45.30 234 GLN B O 1
ATOM 12921 N N . ARG F 1 235 ? 107.393 155.875 169.266 1.00 31.76 235 ARG B N 1
ATOM 12922 C CA . ARG F 1 235 ? 107.399 154.540 168.676 1.00 29.97 235 ARG B CA 1
ATOM 12923 C C . ARG F 1 235 ? 106.802 153.475 169.591 1.00 33.55 235 ARG B C 1
ATOM 12924 O O . ARG F 1 235 ? 106.399 152.416 169.101 1.00 41.05 235 ARG B O 1
ATOM 12932 N N . PHE F 1 236 ? 106.734 153.724 170.899 1.00 36.61 236 PHE B N 1
ATOM 12933 C CA . PHE F 1 236 ? 106.220 152.752 171.856 1.00 35.58 236 PHE B CA 1
ATOM 12934 C C . PHE F 1 236 ? 104.839 153.128 172.388 1.00 36.51 236 PHE B C 1
ATOM 12935 O O . PHE F 1 236 ? 104.406 152.588 173.409 1.00 38.60 236 PHE B O 1
ATOM 12943 N N . GLY F 1 237 ? 104.146 154.051 171.726 1.00 43.70 237 GLY B N 1
ATOM 12944 C CA . GLY F 1 237 ? 102.814 154.438 172.149 1.00 40.44 237 GLY B CA 1
ATOM 12945 C C . GLY F 1 237 ? 102.741 155.269 173.409 1.00 41.71 237 GLY B C 1
ATOM 12946 O O . GLY F 1 237 ? 101.710 155.257 174.084 1.00 46.31 237 GLY B O 1
ATOM 12947 N N . LEU F 1 238 ? 103.799 155.997 173.748 1.00 44.73 238 LEU B N 1
ATOM 12948 C CA . LEU F 1 238 ? 103.860 156.767 174.982 1.00 40.10 238 LEU B CA 1
ATOM 12949 C C . LEU F 1 238 ? 103.557 158.239 174.723 1.00 47.06 238 LEU B C 1
ATOM 12950 O O . LEU F 1 238 ? 103.848 158.773 173.651 1.00 49.76 238 LEU B O 1
ATOM 12955 N N . ASP F 1 239 ? 102.967 158.891 175.720 1.00 50.41 239 ASP B N 1
ATOM 12956 C CA . ASP F 1 239 ? 102.734 160.332 175.652 1.00 46.39 239 ASP B CA 1
ATOM 12957 C C . ASP F 1 239 ? 104.040 161.076 175.908 1.00 48.10 239 ASP B C 1
ATOM 12958 O O . ASP F 1 239 ? 104.651 160.882 176.964 1.00 51.91 239 ASP B O 1
ATOM 12963 N N . PRO F 1 240 ? 104.496 161.933 174.988 1.00 47.68 240 PRO B N 1
ATOM 12964 C CA . PRO F 1 240 ? 105.840 162.522 175.146 1.00 47.07 240 PRO B CA 1
ATOM 12965 C C . PRO F 1 240 ? 106.025 163.319 176.426 1.00 42.82 240 PRO B C 1
ATOM 12966 O O . PRO F 1 240 ? 107.108 163.274 177.022 1.00 47.01 240 PRO B O 1
ATOM 12970 N N . ASP F 1 241 ? 105.003 164.053 176.868 1.00 44.46 241 ASP B N 1
ATOM 12971 C CA . ASP F 1 241 ? 105.159 164.891 178.053 1.00 45.90 241 ASP B CA 1
ATOM 12972 C C . ASP F 1 241 ? 105.392 164.049 179.301 1.00 48.23 241 ASP B C 1
ATOM 12973 O O . ASP F 1 241 ? 106.280 164.349 180.109 1.00 49.56 241 ASP B O 1
ATOM 12978 N N . ASP F 1 242 ? 104.602 162.987 179.476 1.00 46.72 242 ASP B N 1
ATOM 12979 C CA . ASP F 1 242 ? 104.800 162.100 180.616 1.00 46.33 242 ASP B CA 1
ATOM 12980 C C . ASP F 1 242 ? 106.137 161.379 180.534 1.00 46.51 242 ASP B C 1
ATOM 12981 O O . ASP F 1 242 ? 106.771 161.131 181.564 1.00 48.44 242 ASP B O 1
ATOM 12986 N N . ALA F 1 243 ? 106.582 161.036 179.325 1.00 38.04 243 ALA B N 1
ATOM 12987 C CA . ALA F 1 243 ? 107.903 160.438 179.170 1.00 34.87 243 ALA B CA 1
ATOM 12988 C C . ALA F 1 243 ? 108.998 161.400 179.612 1.00 38.45 243 ALA B C 1
ATOM 12989 O O . ALA F 1 243 ? 109.986 160.986 180.228 1.00 40.95 243 ALA B O 1
ATOM 12991 N N . LEU F 1 244 ? 108.844 162.690 179.304 1.00 35.01 244 LEU B N 1
ATOM 12992 C CA . LEU F 1 244 ? 109.861 163.661 179.693 1.00 33.70 244 LEU B CA 1
ATOM 12993 C C . LEU F 1 244 ? 109.807 163.983 181.182 1.00 34.89 244 LEU B C 1
ATOM 12994 O O . LEU F 1 244 ? 110.834 164.327 181.774 1.00 33.51 244 LEU B O 1
ATOM 12999 N N . ASN F 1 245 ? 108.633 163.880 181.803 1.00 36.51 245 ASN B N 1
ATOM 13000 C CA . ASN F 1 245 ? 108.518 164.168 183.229 1.00 34.80 245 ASN B CA 1
ATOM 13001 C C . ASN F 1 245 ? 109.024 163.040 184.121 1.00 37.24 245 ASN B C 1
ATOM 13002 O O . ASN F 1 245 ? 109.206 163.260 185.322 1.00 36.54 245 ASN B O 1
ATOM 13007 N N . ASN F 1 246 ? 109.269 161.850 183.573 1.00 36.63 246 ASN B N 1
ATOM 13008 C CA . ASN F 1 246 ? 109.652 160.688 184.363 1.00 27.34 246 ASN B CA 1
ATOM 13009 C C . ASN F 1 246 ? 111.147 160.384 184.292 1.00 27.40 246 ASN B C 1
ATOM 13010 O O . ASN F 1 246 ? 111.561 159.276 184.642 1.00 34.13 246 ASN B O 1
ATOM 13015 N N . VAL F 1 247 ? 111.963 161.337 183.848 1.00 24.64 247 VAL B N 1
ATOM 13016 C CA . VAL F 1 247 ? 113.414 161.192 183.808 1.00 19.98 247 VAL B CA 1
ATOM 13017 C C . VAL F 1 247 ? 114.026 162.290 184.666 1.00 24.58 247 VAL B C 1
ATOM 13018 O O . VAL F 1 247 ? 113.655 163.461 184.534 1.00 24.92 247 VAL B O 1
ATOM 13022 N N . ALA F 1 248 ? 114.952 161.917 185.548 1.00 25.75 248 ALA B N 1
ATOM 13023 C CA . ALA F 1 248 ? 115.698 162.876 186.355 1.00 21.64 248 ALA B CA 1
ATOM 13024 C C . ALA F 1 248 ? 117.122 162.973 185.824 1.00 16.37 248 ALA B C 1
ATOM 13025 O O . ALA F 1 248 ? 117.760 161.946 185.573 1.00 23.48 248 ALA B O 1
ATOM 13027 N N . TYR F 1 249 ? 117.613 164.202 185.647 1.00 8.86 249 TYR B N 1
ATOM 13028 C CA . TYR F 1 249 ? 118.860 164.459 184.937 1.00 16.33 249 TYR B CA 1
ATOM 13029 C C . TYR F 1 249 ? 119.802 165.302 185.785 1.00 10.26 249 TYR B C 1
ATOM 13030 O O . TYR F 1 249 ? 119.364 166.221 186.478 1.00 18.28 249 TYR B O 1
ATOM 13039 N N . ALA F 1 250 ? 121.098 164.987 185.732 1.00 11.39 250 ALA B N 1
ATOM 13040 C CA . ALA F 1 250 ? 122.087 165.827 186.399 1.00 9.89 250 ALA B CA 1
ATOM 13041 C C . ALA F 1 250 ? 123.408 165.811 185.639 1.00 8.50 250 ALA B C 1
ATOM 13042 O O . ALA F 1 250 ? 123.760 164.825 184.982 1.00 22.91 250 ALA B O 1
ATOM 13044 N N . ARG F 1 251 ? 124.137 166.920 185.754 1.00 18.39 251 ARG B N 1
ATOM 13045 C CA . ARG F 1 251 ? 125.446 167.108 185.141 1.00 19.23 251 ARG B CA 1
ATOM 13046 C C . ARG F 1 251 ? 126.503 167.252 186.231 1.00 11.35 251 ARG B C 1
ATOM 13047 O O . ARG F 1 251 ? 126.309 168.003 187.191 1.00 14.03 251 ARG B O 1
ATOM 13055 N N . ALA F 1 252 ? 127.611 166.531 186.085 1.00 12.27 252 ALA B N 1
ATOM 13056 C CA . ALA F 1 252 ? 128.713 166.566 187.038 1.00 15.04 252 ALA B CA 1
ATOM 13057 C C . ALA F 1 252 ? 129.885 167.352 186.463 1.00 11.10 252 ALA B C 1
ATOM 13058 O O . ALA F 1 252 ? 130.164 167.280 185.264 1.00 9.72 252 ALA B O 1
ATOM 13060 N N . TYR F 1 253 ? 130.578 168.097 187.329 1.00 18.67 253 TYR B N 1
ATOM 13061 C CA . TYR F 1 253 ? 131.665 168.966 186.900 1.00 8.90 253 TYR B CA 1
ATOM 13062 C C . TYR F 1 253 ? 133.045 168.535 187.380 1.00 4.56 253 TYR B C 1
ATOM 13063 O O . TYR F 1 253 ? 134.039 168.982 186.806 1.00 19.63 253 TYR B O 1
ATOM 13072 N N . ASN F 1 254 ? 133.134 167.692 188.405 1.00 10.19 254 ASN B N 1
ATOM 13073 C CA . ASN F 1 254 ? 134.390 167.057 188.793 1.00 12.66 254 ASN B CA 1
ATOM 13074 C C . ASN F 1 254 ? 134.054 165.782 189.563 1.00 11.58 254 ASN B C 1
ATOM 13075 O O . ASN F 1 254 ? 132.885 165.434 189.736 1.00 10.18 254 ASN B O 1
ATOM 13080 N N . ALA F 1 255 ? 135.097 165.081 190.018 1.00 15.00 255 ALA B N 1
ATOM 13081 C CA . ALA F 1 255 ? 134.918 163.739 190.574 1.00 17.49 255 ALA B CA 1
ATOM 13082 C C . ALA F 1 255 ? 134.290 163.768 191.968 1.00 22.11 255 ALA B C 1
ATOM 13083 O O . ALA F 1 255 ? 133.490 162.886 192.312 1.00 21.58 255 ALA B O 1
ATOM 13085 N N . ASP F 1 256 ? 134.636 164.766 192.786 1.00 17.62 256 ASP B N 1
ATOM 13086 C CA . ASP F 1 256 ? 133.987 164.908 194.088 1.00 16.24 256 ASP B CA 1
ATOM 13087 C C . ASP F 1 256 ? 132.485 165.120 193.938 1.00 22.33 256 ASP B C 1
ATOM 13088 O O . ASP F 1 256 ? 131.689 164.514 194.662 1.00 28.89 256 ASP B O 1
ATOM 13093 N N . HIS F 1 257 ? 132.082 165.983 193.003 1.00 14.28 257 HIS B N 1
ATOM 13094 C CA . HIS F 1 257 ? 130.664 166.210 192.736 1.00 8.39 257 HIS B CA 1
ATOM 13095 C C . HIS F 1 257 ? 129.988 164.934 192.241 1.00 11.70 257 HIS B C 1
ATOM 13096 O O . HIS F 1 257 ? 128.842 164.633 192.613 1.00 19.72 257 HIS B O 1
ATOM 13103 N N . GLN F 1 258 ? 130.693 164.171 191.402 1.00 17.14 258 GLN B N 1
ATOM 13104 C CA . GLN F 1 258 ? 130.181 162.898 190.908 1.00 11.12 258 GLN B CA 1
ATOM 13105 C C . GLN F 1 258 ? 129.872 161.947 192.058 1.00 15.45 258 GLN B C 1
ATOM 13106 O O . GLN F 1 258 ? 128.813 161.312 192.084 1.00 23.38 258 GLN B O 1
ATOM 13112 N N . LEU F 1 259 ? 130.785 161.840 193.028 1.00 17.60 259 LEU B N 1
ATOM 13113 C CA . LEU F 1 259 ? 130.512 160.990 194.184 1.00 18.30 259 LEU B CA 1
ATOM 13114 C C . LEU F 1 259 ? 129.417 161.572 195.076 1.00 18.32 259 LEU B C 1
ATOM 13115 O O . LEU F 1 259 ? 128.646 160.819 195.678 1.00 23.28 259 LEU B O 1
ATOM 13120 N N . ARG F 1 260 ? 129.326 162.901 195.164 1.00 25.30 260 ARG B N 1
ATOM 13121 C CA . ARG F 1 260 ? 128.330 163.540 196.021 1.00 20.57 260 ARG B CA 1
ATOM 13122 C C . ARG F 1 260 ? 126.900 163.306 195.535 1.00 21.94 260 ARG B C 1
ATOM 13123 O O . ARG F 1 260 ? 125.984 163.199 196.355 1.00 23.59 260 ARG B O 1
ATOM 13131 N N . LEU F 1 261 ? 126.684 163.246 194.218 1.00 23.23 261 LEU B N 1
ATOM 13132 C CA . LEU F 1 261 ? 125.319 163.132 193.699 1.00 15.15 261 LEU B CA 1
ATOM 13133 C C . LEU F 1 261 ? 124.612 161.835 194.115 1.00 20.87 261 LEU B C 1
ATOM 13134 O O . LEU F 1 261 ? 123.372 161.770 194.075 1.00 29.97 261 LEU B O 1
ATOM 13139 N N . LEU F 1 262 ? 125.360 160.807 194.529 1.00 28.01 262 LEU B N 1
ATOM 13140 C CA . LEU F 1 262 ? 124.742 159.522 194.855 1.00 25.04 262 LEU B CA 1
ATOM 13141 C C . LEU F 1 262 ? 123.926 159.577 196.147 1.00 27.47 262 LEU B C 1
ATOM 13142 O O . LEU F 1 262 ? 122.947 158.834 196.285 1.00 31.55 262 LEU B O 1
ATOM 13147 N N . ASP F 1 263 ? 124.296 160.439 197.099 1.00 21.55 263 ASP B N 1
ATOM 13148 C CA . ASP F 1 263 ? 123.471 160.603 198.295 1.00 27.07 263 ASP B CA 1
ATOM 13149 C C . ASP F 1 263 ? 122.084 161.130 197.942 1.00 32.76 263 ASP B C 1
ATOM 13150 O O . ASP F 1 263 ? 121.070 160.637 198.455 1.00 39.59 263 ASP B O 1
ATOM 13155 N N . ALA F 1 264 ? 122.023 162.139 197.072 1.00 29.73 264 ALA B N 1
ATOM 13156 C CA . ALA F 1 264 ? 120.735 162.651 196.624 1.00 30.68 264 ALA B CA 1
ATOM 13157 C C . ALA F 1 264 ? 119.963 161.589 195.854 1.00 29.87 264 ALA B C 1
ATOM 13158 O O . ALA F 1 264 ? 118.739 161.476 195.994 1.00 36.01 264 ALA B O 1
ATOM 13160 N N . ALA F 1 265 ? 120.660 160.803 195.028 1.00 25.96 265 ALA B N 1
ATOM 13161 C CA . ALA F 1 265 ? 119.986 159.708 194.332 1.00 28.78 265 ALA B CA 1
ATOM 13162 C C . ALA F 1 265 ? 119.326 158.751 195.322 1.00 32.39 265 ALA B C 1
ATOM 13163 O O . ALA F 1 265 ? 118.155 158.378 195.163 1.00 34.02 265 ALA B O 1
ATOM 13165 N N . ALA F 1 266 ? 120.064 158.352 196.361 1.00 34.61 266 ALA B N 1
ATOM 13166 C CA . ALA F 1 266 ? 119.522 157.425 197.351 1.00 32.42 266 ALA B CA 1
ATOM 13167 C C . ALA F 1 266 ? 118.335 158.029 198.090 1.00 34.14 266 ALA B C 1
ATOM 13168 O O . ALA F 1 266 ? 117.350 157.337 198.369 1.00 30.46 266 ALA B O 1
ATOM 13170 N N . GLN F 1 267 ? 118.418 159.315 198.435 1.00 41.86 267 GLN B N 1
ATOM 13171 C CA . GLN F 1 267 ? 117.295 159.964 199.103 1.00 38.07 267 GLN B CA 1
ATOM 13172 C C . GLN F 1 267 ? 116.055 159.987 198.214 1.00 37.79 267 GLN B C 1
ATOM 13173 O O . GLN F 1 267 ? 114.936 159.770 198.691 1.00 37.66 267 GLN B O 1
ATOM 13179 N N . MET F 1 268 ? 116.232 160.261 196.920 1.00 37.15 268 MET B N 1
ATOM 13180 C CA . MET F 1 268 ? 115.093 160.279 196.006 1.00 34.57 268 MET B CA 1
ATOM 13181 C C . MET F 1 268 ? 114.474 158.895 195.846 1.00 38.35 268 MET B C 1
ATOM 13182 O O . MET F 1 268 ? 113.246 158.765 195.792 1.00 38.99 268 MET B O 1
ATOM 13187 N N . MET F 1 269 ? 115.301 157.848 195.761 1.00 39.51 269 MET B N 1
ATOM 13188 C CA . MET F 1 269 ? 114.776 156.514 195.480 1.00 32.03 269 MET B CA 1
ATOM 13189 C C . MET F 1 269 ? 113.937 155.937 196.615 1.00 35.37 269 MET B C 1
ATOM 13190 O O . MET F 1 269 ? 113.239 154.943 196.396 1.00 35.30 269 MET B O 1
ATOM 13195 N N . SER F 1 270 ? 113.977 156.522 197.808 1.00 40.02 270 SER B N 1
ATOM 13196 C CA . SER F 1 270 ? 113.207 156.017 198.936 1.00 35.21 270 SER B CA 1
ATOM 13197 C C . SER F 1 270 ? 111.809 156.618 199.024 1.00 41.01 270 SER B C 1
ATOM 13198 O O . SER F 1 270 ? 111.082 156.315 199.975 1.00 45.75 270 SER B O 1
ATOM 13201 N N . GLU F 1 271 ? 111.414 157.455 198.067 1.00 42.42 271 GLU B N 1
ATOM 13202 C CA . GLU F 1 271 ? 110.089 158.058 198.054 1.00 42.34 271 GLU B CA 1
ATOM 13203 C C . GLU F 1 271 ? 109.223 157.629 196.879 1.00 46.19 271 GLU B C 1
ATOM 13204 O O . GLU F 1 271 ? 108.000 157.611 197.015 1.00 49.44 271 GLU B O 1
ATOM 13210 N N . SER F 1 272 ? 109.815 157.284 195.738 1.00 42.57 272 SER B N 1
ATOM 13211 C CA . SER F 1 272 ? 109.070 156.806 194.582 1.00 39.35 272 SER B CA 1
ATOM 13212 C C . SER F 1 272 ? 109.849 155.675 193.929 1.00 39.21 272 SER B C 1
ATOM 13213 O O . SER F 1 272 ? 111.033 155.471 194.200 1.00 45.45 272 SER B O 1
ATOM 13216 N N . ARG F 1 273 ? 109.172 154.936 193.056 1.00 29.71 273 ARG B N 1
ATOM 13217 C CA . ARG F 1 273 ? 109.737 153.734 192.457 1.00 30.99 273 ARG B CA 1
ATOM 13218 C C . ARG F 1 273 ? 110.571 154.087 191.229 1.00 32.21 273 ARG B C 1
ATOM 13219 O O . ARG F 1 273 ? 110.065 154.696 190.281 1.00 34.45 273 ARG B O 1
ATOM 13227 N N . PHE F 1 274 ? 111.840 153.691 191.246 1.00 29.54 274 PHE B N 1
ATOM 13228 C CA . PHE F 1 274 ? 112.750 153.800 190.116 1.00 25.73 274 PHE B CA 1
ATOM 13229 C C . PHE F 1 274 ? 113.100 152.405 189.614 1.00 27.97 274 PHE B C 1
ATOM 13230 O O . PHE F 1 274 ? 112.927 151.411 190.321 1.00 32.17 274 PHE B O 1
ATOM 13238 N N . SER F 1 275 ? 113.597 152.332 188.380 1.00 28.99 275 SER B N 1
ATOM 13239 C CA . SER F 1 275 ? 114.052 151.053 187.856 1.00 25.02 275 SER B CA 1
ATOM 13240 C C . SER F 1 275 ? 115.352 151.099 187.058 1.00 25.24 275 SER B C 1
ATOM 13241 O O . SER F 1 275 ? 115.784 150.044 186.588 1.00 27.61 275 SER B O 1
ATOM 13244 N N . LEU F 1 276 ? 116.003 152.254 186.901 1.00 25.65 276 LEU B N 1
ATOM 13245 C CA . LEU F 1 276 ? 117.223 152.301 186.101 1.00 17.71 276 LEU B CA 1
ATOM 13246 C C . LEU F 1 276 ? 118.093 153.499 186.478 1.00 17.97 276 LEU B C 1
ATOM 13247 O O . LEU F 1 276 ? 117.585 154.608 186.691 1.00 22.63 276 LEU B O 1
ATOM 13252 N N . ILE F 1 277 ? 119.410 153.262 186.533 1.00 21.82 277 ILE B N 1
ATOM 13253 C CA . ILE F 1 277 ? 120.414 154.300 186.757 1.00 19.04 277 ILE B CA 1
ATOM 13254 C C . ILE F 1 277 ? 121.446 154.249 185.634 1.00 18.49 277 ILE B C 1
ATOM 13255 O O . ILE F 1 277 ? 121.906 153.166 185.248 1.00 21.18 277 ILE B O 1
ATOM 13260 N N . VAL F 1 278 ? 121.815 155.425 185.119 1.00 22.61 278 VAL B N 1
ATOM 13261 C CA . VAL F 1 278 ? 122.756 155.563 184.010 1.00 11.53 278 VAL B CA 1
ATOM 13262 C C . VAL F 1 278 ? 123.885 156.504 184.421 1.00 12.75 278 VAL B C 1
ATOM 13263 O O . VAL F 1 278 ? 123.626 157.605 184.921 1.00 20.78 278 VAL B O 1
ATOM 13267 N N . VAL F 1 279 ? 125.130 156.075 184.198 1.00 15.59 279 VAL B N 1
ATOM 13268 C CA . VAL F 1 279 ? 126.319 156.917 184.371 1.00 13.62 279 VAL B CA 1
ATOM 13269 C C . VAL F 1 279 ? 127.089 156.929 183.050 1.00 12.46 279 VAL B C 1
ATOM 13270 O O . VAL F 1 279 ? 127.748 155.938 182.685 1.00 9.31 279 VAL B O 1
ATOM 13274 N N . ASP F 1 280 ? 127.026 158.056 182.339 1.00 13.85 280 ASP B N 1
ATOM 13275 C CA . ASP F 1 280 ? 127.579 158.127 180.990 1.00 25.03 280 ASP B CA 1
ATOM 13276 C C . ASP F 1 280 ? 129.022 158.628 181.049 1.00 24.79 280 ASP B C 1
ATOM 13277 O O . ASP F 1 280 ? 129.267 159.812 181.293 1.00 13.15 280 ASP B O 1
ATOM 13282 N N . SER F 1 281 ? 129.966 157.731 180.749 1.00 30.53 281 SER B N 1
ATOM 13283 C CA . SER F 1 281 ? 131.406 157.959 180.885 1.00 13.36 281 SER B CA 1
ATOM 13284 C C . SER F 1 281 ? 131.811 158.165 182.350 1.00 12.12 281 SER B C 1
ATOM 13285 O O . SER F 1 281 ? 132.112 159.266 182.809 1.00 29.62 281 SER B O 1
ATOM 13288 N N . VAL F 1 282 ? 131.770 157.051 183.082 1.00 12.61 282 VAL B N 1
ATOM 13289 C CA . VAL F 1 282 ? 132.241 157.004 184.464 1.00 20.77 282 VAL B CA 1
ATOM 13290 C C . VAL F 1 282 ? 133.703 157.430 184.628 1.00 11.07 282 VAL B C 1
ATOM 13291 O O . VAL F 1 282 ? 134.103 157.814 185.729 1.00 22.45 282 VAL B O 1
ATOM 13295 N N . MET F 1 283 ? 134.516 157.383 183.571 1.00 12.80 283 MET B N 1
ATOM 13296 C CA . MET F 1 283 ? 135.951 157.628 183.695 1.00 11.17 283 MET B CA 1
ATOM 13297 C C . MET F 1 283 ? 136.424 158.970 183.137 1.00 10.51 283 MET B C 1
ATOM 13298 O O . MET F 1 283 ? 137.610 159.283 183.269 1.00 11.95 283 MET B O 1
ATOM 13303 N N . ALA F 1 284 ? 135.545 159.776 182.535 1.00 19.18 284 ALA B N 1
ATOM 13304 C CA . ALA F 1 284 ? 136.001 160.939 181.771 1.00 12.98 284 ALA B CA 1
ATOM 13305 C C . ALA F 1 284 ? 136.683 161.994 182.647 1.00 16.77 284 ALA B C 1
ATOM 13306 O O . ALA F 1 284 ? 137.692 162.577 182.240 1.00 22.12 284 ALA B O 1
ATOM 13308 N N . LEU F 1 285 ? 136.149 162.269 183.840 1.00 16.77 285 LEU B N 1
ATOM 13309 C CA . LEU F 1 285 ? 136.728 163.314 184.685 1.00 12.67 285 LEU B CA 1
ATOM 13310 C C . LEU F 1 285 ? 137.953 162.836 185.467 1.00 7.75 285 LEU B C 1
ATOM 13311 O O . LEU F 1 285 ? 138.827 163.650 185.798 1.00 14.16 285 LEU B O 1
ATOM 13316 N N . TYR F 1 286 ? 138.040 161.534 185.760 1.00 17.73 286 TYR B N 1
ATOM 13317 C CA . TYR F 1 286 ? 139.198 160.998 186.471 1.00 17.59 286 TYR B CA 1
ATOM 13318 C C . TYR F 1 286 ? 140.480 161.181 185.672 1.00 14.19 286 TYR B C 1
ATOM 13319 O O . TYR F 1 286 ? 141.556 161.344 186.254 1.00 12.93 286 TYR B O 1
ATOM 13328 N N . ARG F 1 287 ? 140.381 161.161 184.341 1.00 19.74 287 ARG B N 1
ATOM 13329 C CA . ARG F 1 287 ? 141.557 161.303 183.488 1.00 17.47 287 ARG B CA 1
ATOM 13330 C C . ARG F 1 287 ? 142.314 162.590 183.792 1.00 25.47 287 ARG B C 1
ATOM 13331 O O . ARG F 1 287 ? 143.541 162.582 183.938 1.00 27.78 287 ARG B O 1
ATOM 13339 N N . THR F 1 288 ? 141.599 163.708 183.893 1.00 26.82 288 THR B N 1
ATOM 13340 C CA . THR F 1 288 ? 142.246 164.998 184.090 1.00 18.54 288 THR B CA 1
ATOM 13341 C C . THR F 1 288 ? 142.343 165.414 185.552 1.00 22.56 288 THR B C 1
ATOM 13342 O O . THR F 1 288 ? 143.232 166.201 185.890 1.00 25.88 288 THR B O 1
ATOM 13346 N N . ASP F 1 289 ? 141.465 164.913 186.427 1.00 23.10 289 ASP B N 1
ATOM 13347 C CA . ASP F 1 289 ? 141.548 165.305 187.833 1.00 15.11 289 ASP B CA 1
ATOM 13348 C C . ASP F 1 289 ? 142.823 164.794 188.500 1.00 21.01 289 ASP B C 1
ATOM 13349 O O . ASP F 1 289 ? 143.325 165.428 189.432 1.00 23.57 289 ASP B O 1
ATOM 13354 N N . PHE F 1 290 ? 143.349 163.653 188.057 1.00 30.50 290 PHE B N 1
ATOM 13355 C CA . PHE F 1 290 ? 144.613 163.105 188.543 1.00 24.85 290 PHE B CA 1
ATOM 13356 C C . PHE F 1 290 ? 145.533 162.939 187.340 1.00 32.32 290 PHE B C 1
ATOM 13357 O O . PHE F 1 290 ? 145.245 162.140 186.444 1.00 41.22 290 PHE B O 1
ATOM 13365 N N . SER F 1 291 ? 146.638 163.679 187.315 1.00 32.09 291 SER B N 1
ATOM 13366 C CA . SER F 1 291 ? 147.503 163.750 186.142 1.00 31.37 291 SER B CA 1
ATOM 13367 C C . SER F 1 291 ? 148.830 163.053 186.416 1.00 33.71 291 SER B C 1
ATOM 13368 O O . SER F 1 291 ? 149.579 163.463 187.309 1.00 36.55 291 SER B O 1
ATOM 13371 N N . GLY F 1 292 ? 149.117 162.008 185.641 1.00 38.26 292 GLY B N 1
ATOM 13372 C CA . GLY F 1 292 ? 150.428 161.398 185.617 1.00 39.53 292 GLY B CA 1
ATOM 13373 C C . GLY F 1 292 ? 150.684 160.434 186.761 1.00 40.55 292 GLY B C 1
ATOM 13374 O O . GLY F 1 292 ? 149.932 160.338 187.731 1.00 43.59 292 GLY B O 1
ATOM 13375 N N . ARG F 1 293 ? 151.785 159.698 186.629 1.00 46.45 293 ARG B N 1
ATOM 13376 C CA . ARG F 1 293 ? 152.237 158.812 187.691 1.00 44.50 293 ARG B CA 1
ATOM 13377 C C . ARG F 1 293 ? 152.686 159.624 188.900 1.00 46.50 293 ARG B C 1
ATOM 13378 O O . ARG F 1 293 ? 153.226 160.726 188.774 1.00 51.50 293 ARG B O 1
ATOM 13386 N N . GLY F 1 294 ? 152.468 159.063 190.080 1.00 40.84 294 GLY B N 1
ATOM 13387 C CA . GLY F 1 294 ? 152.581 159.794 191.317 1.00 37.23 294 GLY B CA 1
ATOM 13388 C C . GLY F 1 294 ? 151.249 160.187 191.915 1.00 37.36 294 GLY B C 1
ATOM 13389 O O . GLY F 1 294 ? 151.198 160.565 193.089 1.00 42.14 294 GLY B O 1
ATOM 13390 N N . GLU F 1 295 ? 150.172 160.108 191.131 1.00 34.47 295 GLU B N 1
ATOM 13391 C CA . GLU F 1 295 ? 148.811 160.279 191.622 1.00 30.34 295 GLU B CA 1
ATOM 13392 C C . GLU F 1 295 ? 147.935 159.070 191.320 1.00 27.11 295 GLU B C 1
ATOM 13393 O O . GLU F 1 295 ? 146.726 159.119 191.565 1.00 30.65 295 GLU B O 1
ATOM 13399 N N . LEU F 1 296 ? 148.518 157.986 190.801 1.00 19.86 296 LEU B N 1
ATOM 13400 C CA . LEU F 1 296 ? 147.735 156.848 190.324 1.00 21.69 296 LEU B CA 1
ATOM 13401 C C . LEU F 1 296 ? 147.014 156.126 191.463 1.00 22.86 296 LEU B C 1
ATOM 13402 O O . LEU F 1 296 ? 145.848 155.732 191.316 1.00 35.30 296 LEU B O 1
ATOM 13407 N N . SER F 1 297 ? 147.686 155.945 192.602 1.00 19.76 297 SER B N 1
ATOM 13408 C CA . SER F 1 297 ? 147.102 155.187 193.706 1.00 12.89 297 SER B CA 1
ATOM 13409 C C . SER F 1 297 ? 145.842 155.859 194.239 1.00 16.89 297 SER B C 1
ATOM 13410 O O . SER F 1 297 ? 144.823 155.198 194.480 1.00 30.53 297 SER B O 1
ATOM 13413 N N . ALA F 1 298 ? 145.897 157.178 194.433 1.00 14.70 298 ALA B N 1
ATOM 13414 C CA . ALA F 1 298 ? 144.733 157.911 194.917 1.00 18.75 298 ALA B CA 1
ATOM 13415 C C . ALA F 1 298 ? 143.576 157.835 193.927 1.00 22.53 298 ALA B C 1
ATOM 13416 O O . ALA F 1 298 ? 142.412 157.685 194.325 1.00 28.77 298 ALA B O 1
ATOM 13418 N N . ARG F 1 299 ? 143.879 157.939 192.631 1.00 8.15 299 ARG B N 1
ATOM 13419 C CA . ARG F 1 299 ? 142.851 157.817 191.602 1.00 6.77 299 ARG B CA 1
ATOM 13420 C C . ARG F 1 299 ? 142.140 156.468 191.691 1.00 14.80 299 ARG B C 1
ATOM 13421 O O . ARG F 1 299 ? 140.901 156.401 191.707 1.00 19.96 299 ARG B O 1
ATOM 13429 N N . GLN F 1 300 ? 142.914 155.379 191.760 1.00 10.71 300 GLN B N 1
ATOM 13430 C CA . GLN F 1 300 ? 142.306 154.051 191.808 1.00 13.83 300 GLN B CA 1
ATOM 13431 C C . GLN F 1 300 ? 141.495 153.851 193.090 1.00 12.12 300 GLN B C 1
ATOM 13432 O O . GLN F 1 300 ? 140.426 153.228 193.062 1.00 16.70 300 GLN B O 1
ATOM 13438 N N . MET F 1 301 ? 141.975 154.382 194.219 1.00 7.06 301 MET B N 1
ATOM 13439 C CA . MET F 1 301 ? 141.224 154.271 195.470 1.00 18.22 301 MET B CA 1
ATOM 13440 C C . MET F 1 301 ? 139.873 154.987 195.388 1.00 20.25 301 MET B C 1
ATOM 13441 O O . MET F 1 301 ? 138.836 154.443 195.809 1.00 20.36 301 MET B O 1
ATOM 13446 N N . HIS F 1 302 ? 139.865 156.206 194.836 1.00 18.49 302 HIS B N 1
ATOM 13447 C CA . HIS F 1 302 ? 138.614 156.944 194.661 1.00 9.59 302 HIS B CA 1
ATOM 13448 C C . HIS F 1 302 ? 137.640 156.186 193.758 1.00 12.28 302 HIS B C 1
ATOM 13449 O O . HIS F 1 302 ? 136.439 156.080 194.061 1.00 25.96 302 HIS B O 1
ATOM 13456 N N . LEU F 1 303 ? 138.144 155.642 192.645 1.00 7.92 303 LEU B N 1
ATOM 13457 C CA . LEU F 1 303 ? 137.281 154.898 191.730 1.00 7.44 303 LEU B CA 1
ATOM 13458 C C . LEU F 1 303 ? 136.688 153.658 192.401 1.00 5.03 303 LEU B C 1
ATOM 13459 O O . LEU F 1 303 ? 135.516 153.317 192.176 1.00 13.21 303 LEU B O 1
ATOM 13464 N N . ALA F 1 304 ? 137.485 152.964 193.219 1.00 3.33 304 ALA B N 1
ATOM 13465 C CA . ALA F 1 304 ? 136.976 151.790 193.924 1.00 13.52 304 ALA B CA 1
ATOM 13466 C C . ALA F 1 304 ? 135.842 152.160 194.873 1.00 13.52 304 ALA B C 1
ATOM 13467 O O . ALA F 1 304 ? 134.826 151.452 194.952 1.00 15.51 304 ALA B O 1
ATOM 13469 N N . LYS F 1 305 ? 135.990 153.273 195.596 1.00 9.66 305 LYS B N 1
ATOM 13470 C CA . LYS F 1 305 ? 134.892 153.724 196.450 1.00 8.50 305 LYS B CA 1
ATOM 13471 C C . LYS F 1 305 ? 133.618 153.982 195.642 1.00 19.11 305 LYS B C 1
ATOM 13472 O O . LYS F 1 305 ? 132.515 153.584 196.053 1.00 28.26 305 LYS B O 1
ATOM 13478 N N . PHE F 1 306 ? 133.749 154.647 194.489 1.00 14.73 306 PHE B N 1
ATOM 13479 C CA . PHE F 1 306 ? 132.568 154.946 193.673 1.00 8.00 306 PHE B CA 1
ATOM 13480 C C . PHE F 1 306 ? 131.860 153.667 193.215 1.00 13.34 306 PHE B C 1
ATOM 13481 O O . PHE F 1 306 ? 130.623 153.558 193.288 1.00 13.74 306 PHE B O 1
ATOM 13489 N N . MET F 1 307 ? 132.631 152.681 192.740 1.00 16.11 307 MET B N 1
ATOM 13490 C CA . MET F 1 307 ? 132.026 151.431 192.278 1.00 12.34 307 MET B CA 1
ATOM 13491 C C . MET F 1 307 ? 131.322 150.693 193.417 1.00 13.25 307 MET B C 1
ATOM 13492 O O . MET F 1 307 ? 130.233 150.127 193.228 1.00 22.14 307 MET B O 1
ATOM 13497 N N . ARG F 1 308 ? 131.932 150.681 194.606 1.00 8.78 308 ARG B N 1
ATOM 13498 C CA . ARG F 1 308 ? 131.295 150.030 195.748 1.00 10.69 308 ARG B CA 1
ATOM 13499 C C . ARG F 1 308 ? 129.956 150.681 196.086 1.00 18.28 308 ARG B C 1
ATOM 13500 O O . ARG F 1 308 ? 128.974 149.986 196.380 1.00 15.72 308 ARG B O 1
ATOM 13508 N N . ALA F 1 309 ? 129.896 152.017 196.055 1.00 24.36 309 ALA B N 1
ATOM 13509 C CA . ALA F 1 309 ? 128.626 152.690 196.332 1.00 12.38 309 ALA B CA 1
ATOM 13510 C C . ALA F 1 309 ? 127.560 152.333 195.294 1.00 17.83 309 ALA B C 1
ATOM 13511 O O . ALA F 1 309 ? 126.384 152.130 195.638 1.00 16.53 309 ALA B O 1
ATOM 13513 N N . LEU F 1 310 ? 127.948 152.259 194.016 1.00 13.89 310 LEU B N 1
ATOM 13514 C CA . LEU F 1 310 ? 126.989 151.852 192.987 1.00 6.88 310 LEU B CA 1
ATOM 13515 C C . LEU F 1 310 ? 126.412 150.467 193.281 1.00 21.81 310 LEU B C 1
ATOM 13516 O O . LEU F 1 310 ? 125.191 150.248 193.194 1.00 24.09 310 LEU B O 1
ATOM 13521 N N . GLN F 1 311 ? 127.282 149.513 193.628 1.00 25.54 311 GLN B N 1
ATOM 13522 C CA . GLN F 1 311 ? 126.803 148.164 193.926 1.00 10.29 311 GLN B CA 1
ATOM 13523 C C . GLN F 1 311 ? 125.873 148.155 195.138 1.00 10.04 311 GLN B C 1
ATOM 13524 O O . GLN F 1 311 ? 124.874 147.425 195.160 1.00 13.95 311 GLN B O 1
ATOM 13530 N N . ARG F 1 312 ? 126.190 148.950 196.163 1.00 21.24 312 ARG B N 1
ATOM 13531 C CA . ARG F 1 312 ? 125.305 149.022 197.324 1.00 19.87 312 ARG B CA 1
ATOM 13532 C C . ARG F 1 312 ? 123.917 149.523 196.937 1.00 25.48 312 ARG B C 1
ATOM 13533 O O . ARG F 1 312 ? 122.907 149.010 197.430 1.00 24.28 312 ARG B O 1
ATOM 13541 N N . LEU F 1 313 ? 123.843 150.536 196.067 1.00 29.11 313 LEU B N 1
ATOM 13542 C CA . LEU F 1 313 ? 122.532 151.014 195.622 1.00 21.53 313 LEU B CA 1
ATOM 13543 C C . LEU F 1 313 ? 121.759 149.910 194.906 1.00 25.89 313 LEU B C 1
ATOM 13544 O O . LEU F 1 313 ? 120.560 149.704 195.154 1.00 19.24 313 LEU B O 1
ATOM 13549 N N . ALA F 1 314 ? 122.438 149.186 194.009 1.00 26.78 314 ALA B N 1
ATOM 13550 C CA . ALA F 1 314 ? 121.765 148.114 193.277 1.00 19.17 314 ALA B CA 1
ATOM 13551 C C . ALA F 1 314 ? 121.239 147.036 194.220 1.00 28.63 314 ALA B C 1
ATOM 13552 O O . ALA F 1 314 ? 120.156 146.485 194.000 1.00 28.38 314 ALA B O 1
ATOM 13554 N N . ASP F 1 315 ? 122.004 146.701 195.262 1.00 35.19 315 ASP B N 1
ATOM 13555 C CA . ASP F 1 315 ? 121.522 145.729 196.243 1.00 27.76 315 ASP B CA 1
ATOM 13556 C C . ASP F 1 315 ? 120.342 146.275 197.039 1.00 25.65 315 ASP B C 1
ATOM 13557 O O . ASP F 1 315 ? 119.396 145.540 197.341 1.00 26.58 315 ASP B O 1
ATOM 13562 N N . GLN F 1 316 ? 120.392 147.557 197.402 1.00 35.43 316 GLN B N 1
ATOM 13563 C CA . GLN F 1 316 ? 119.360 148.152 198.246 1.00 31.93 316 GLN B CA 1
ATOM 13564 C C . GLN F 1 316 ? 118.006 148.186 197.550 1.00 34.94 316 GLN B C 1
ATOM 13565 O O . GLN F 1 316 ? 117.003 147.718 198.100 1.00 36.81 316 GLN B O 1
ATOM 13571 N N . PHE F 1 317 ? 117.949 148.746 196.339 1.00 35.02 317 PHE B N 1
ATOM 13572 C CA . PHE F 1 317 ? 116.659 149.050 195.731 1.00 24.18 317 PHE B CA 1
ATOM 13573 C C . PHE F 1 317 ? 116.255 148.103 194.609 1.00 26.22 317 PHE B C 1
ATOM 13574 O O . PHE F 1 317 ? 115.122 148.197 194.128 1.00 36.93 317 PHE B O 1
ATOM 13582 N N . GLY F 1 318 ? 117.124 147.188 194.195 1.00 22.49 318 GLY B N 1
ATOM 13583 C CA . GLY F 1 318 ? 116.794 146.263 193.122 1.00 24.42 318 GLY B CA 1
ATOM 13584 C C . GLY F 1 318 ? 116.619 146.888 191.753 1.00 29.52 318 GLY B C 1
ATOM 13585 O O . GLY F 1 318 ? 115.686 146.526 191.029 1.00 27.22 318 GLY B O 1
ATOM 13586 N N . VAL F 1 319 ? 117.499 147.809 191.375 1.00 32.08 319 VAL B N 1
ATOM 13587 C CA . VAL F 1 319 ? 117.431 148.474 190.082 1.00 25.14 319 VAL B CA 1
ATOM 13588 C C . VAL F 1 319 ? 118.539 147.931 189.184 1.00 24.39 319 VAL B C 1
ATOM 13589 O O . VAL F 1 319 ? 119.413 147.184 189.618 1.00 31.54 319 VAL B O 1
ATOM 13593 N N . ALA F 1 320 ? 118.495 148.324 187.916 1.00 18.34 320 ALA B N 1
ATOM 13594 C CA . ALA F 1 320 ? 119.566 148.055 186.969 1.00 21.12 320 ALA B CA 1
ATOM 13595 C C . ALA F 1 320 ? 120.500 149.260 186.860 1.00 18.28 320 ALA B C 1
ATOM 13596 O O . ALA F 1 320 ? 120.078 150.412 187.000 1.00 24.73 320 ALA B O 1
ATOM 13598 N N . VAL F 1 321 ? 121.781 148.975 186.615 1.00 12.23 321 VAL B N 1
ATOM 13599 C CA . VAL F 1 321 ? 122.847 149.973 186.572 1.00 12.34 321 VAL B CA 1
ATOM 13600 C C . VAL F 1 321 ? 123.599 149.835 185.253 1.00 7.79 321 VAL B C 1
ATOM 13601 O O . VAL F 1 321 ? 124.064 148.741 184.919 1.00 17.18 321 VAL B O 1
ATOM 13605 N N . VAL F 1 322 ? 123.742 150.939 184.516 1.00 8.33 322 VAL B N 1
ATOM 13606 C CA . VAL F 1 322 ? 124.474 150.943 183.249 1.00 9.27 322 VAL B CA 1
ATOM 13607 C C . VAL F 1 322 ? 125.481 152.090 183.252 1.00 6.49 322 VAL B C 1
ATOM 13608 O O . VAL F 1 322 ? 125.133 153.223 183.599 1.00 15.19 322 VAL B O 1
ATOM 13612 N N . VAL F 1 323 ? 126.727 151.795 182.862 1.00 6.38 323 VAL B N 1
ATOM 13613 C CA . VAL F 1 323 ? 127.812 152.772 182.811 1.00 9.84 323 VAL B CA 1
ATOM 13614 C C . VAL F 1 323 ? 128.552 152.649 181.482 1.00 5.03 323 VAL B C 1
ATOM 13615 O O . VAL F 1 323 ? 128.583 151.577 180.872 1.00 8.12 323 VAL B O 1
ATOM 13619 N N . THR F 1 324 ? 129.159 153.752 181.033 1.00 13.86 324 THR B N 1
ATOM 13620 C CA . THR F 1 324 ? 129.920 153.744 179.776 1.00 10.50 324 THR B CA 1
ATOM 13621 C C . THR F 1 324 ? 131.416 153.990 180.010 1.00 5.62 324 THR B C 1
ATOM 13622 O O . THR F 1 324 ? 131.835 154.423 181.083 1.00 12.85 324 THR B O 1
ATOM 13626 N N . ASN F 1 325 ? 132.227 153.716 178.977 1.00 10.37 325 ASN B N 1
ATOM 13627 C CA . ASN F 1 325 ? 133.687 153.766 179.088 1.00 10.55 325 ASN B CA 1
ATOM 13628 C C . ASN F 1 325 ? 134.358 154.061 177.742 1.00 11.97 325 ASN B C 1
ATOM 13629 O O . ASN F 1 325 ? 133.815 153.746 176.683 1.00 15.93 325 ASN B O 1
ATOM 13634 N N . GLN F 1 326 ? 135.572 154.637 177.804 1.00 20.84 326 GLN B N 1
ATOM 13635 C CA . GLN F 1 326 ? 136.402 154.998 176.652 1.00 4.22 326 GLN B CA 1
ATOM 13636 C C . GLN F 1 326 ? 137.561 154.004 176.462 1.00 6.25 326 GLN B C 1
ATOM 13637 O O . GLN F 1 326 ? 137.767 153.092 177.264 1.00 18.98 326 GLN B O 1
ATOM 13643 N N . VAL F 1 327 ? 138.350 154.203 175.395 1.00 3.23 327 VAL B N 1
ATOM 13644 C CA . VAL F 1 327 ? 139.443 153.300 175.032 1.00 15.77 327 VAL B CA 1
ATOM 13645 C C . VAL F 1 327 ? 140.726 154.076 174.730 1.00 2.55 327 VAL B C 1
ATOM 13646 O O . VAL F 1 327 ? 140.716 155.289 174.523 1.00 6.90 327 VAL B O 1
ATOM 13650 N N . VAL F 1 328 ? 141.847 153.342 174.709 1.00 17.64 328 VAL B N 1
ATOM 13651 C CA . VAL F 1 328 ? 143.161 153.858 174.317 1.00 12.29 328 VAL B CA 1
ATOM 13652 C C . VAL F 1 328 ? 143.882 152.825 173.456 1.00 11.66 328 VAL B C 1
ATOM 13653 O O . VAL F 1 328 ? 143.480 151.666 173.363 1.00 20.71 328 VAL B O 1
ATOM 13657 N N . ALA F 1 329 ? 144.987 153.261 172.853 1.00 19.76 329 ALA B N 1
ATOM 13658 C CA . ALA F 1 329 ? 145.787 152.430 171.962 1.00 17.93 329 ALA B CA 1
ATOM 13659 C C . ALA F 1 329 ? 146.882 151.687 172.720 1.00 21.53 329 ALA B C 1
ATOM 13660 O O . ALA F 1 329 ? 147.481 152.219 173.657 1.00 23.95 329 ALA B O 1
ATOM 13662 N N . GLN F 1 330 ? 147.144 150.451 172.299 1.00 28.64 330 GLN B N 1
ATOM 13663 C CA . GLN F 1 330 ? 148.223 149.641 172.863 1.00 29.46 330 GLN B CA 1
ATOM 13664 C C . GLN F 1 330 ? 149.491 149.937 172.073 1.00 31.62 330 GLN B C 1
ATOM 13665 O O . GLN F 1 330 ? 149.663 149.463 170.949 1.00 38.27 330 GLN B O 1
ATOM 13671 N N . VAL F 1 331 ? 150.376 150.734 172.658 1.00 29.07 331 VAL B N 1
ATOM 13672 C CA . VAL F 1 331 ? 151.563 151.205 171.961 1.00 26.13 331 VAL B CA 1
ATOM 13673 C C . VAL F 1 331 ? 152.725 150.245 172.177 1.00 35.81 331 VAL B C 1
ATOM 13674 O O . VAL F 1 331 ? 153.200 149.609 171.238 1.00 38.03 331 VAL B O 1
ATOM 13678 N N . PRO F 1 341 ? 143.480 146.342 168.576 1.00 37.46 341 PRO B N 1
ATOM 13679 C CA . PRO F 1 341 ? 144.642 147.073 169.091 1.00 33.73 341 PRO B CA 1
ATOM 13680 C C . PRO F 1 341 ? 144.265 148.244 170.002 1.00 33.35 341 PRO B C 1
ATOM 13681 O O . PRO F 1 341 ? 145.056 149.172 170.153 1.00 29.92 341 PRO B O 1
ATOM 13685 N N . LYS F 1 342 ? 143.072 148.190 170.595 1.00 30.21 342 LYS B N 1
ATOM 13686 C CA . LYS F 1 342 ? 142.597 149.193 171.538 1.00 22.62 342 LYS B CA 1
ATOM 13687 C C . LYS F 1 342 ? 142.009 148.500 172.760 1.00 23.87 342 LYS B C 1
ATOM 13688 O O . LYS F 1 342 ? 141.470 147.396 172.661 1.00 37.03 342 LYS B O 1
ATOM 13694 N N . LYS F 1 343 ? 142.113 149.152 173.914 1.00 19.31 343 LYS B N 1
ATOM 13695 C CA . LYS F 1 343 ? 141.640 148.575 175.166 1.00 19.06 343 LYS B CA 1
ATOM 13696 C C . LYS F 1 343 ? 140.965 149.629 176.031 1.00 13.58 343 LYS B C 1
ATOM 13697 O O . LYS F 1 343 ? 141.330 150.808 175.977 1.00 10.96 343 LYS B O 1
ATOM 13703 N N . PRO F 1 344 ? 139.992 149.230 176.849 1.00 15.14 344 PRO B N 1
ATOM 13704 C CA . PRO F 1 344 ? 139.328 150.191 177.740 1.00 15.32 344 PRO B CA 1
ATOM 13705 C C . PRO F 1 344 ? 140.226 150.651 178.882 1.00 8.60 344 PRO B C 1
ATOM 13706 O O . PRO F 1 344 ? 141.137 149.945 179.316 1.00 14.79 344 PRO B O 1
ATOM 13710 N N . ILE F 1 345 ? 139.950 151.856 179.371 1.00 8.45 345 ILE B N 1
ATOM 13711 C CA . ILE F 1 345 ? 140.719 152.451 180.457 1.00 5.98 345 ILE B CA 1
ATOM 13712 C C . ILE F 1 345 ? 140.080 152.094 181.795 1.00 6.46 345 ILE B C 1
ATOM 13713 O O . ILE F 1 345 ? 138.937 151.640 181.869 1.00 17.33 345 ILE B O 1
ATOM 13718 N N . GLY F 1 346 ? 140.838 152.283 182.871 1.00 6.03 346 GLY B N 1
ATOM 13719 C CA . GLY F 1 346 ? 140.375 152.022 184.222 1.00 4.42 346 GLY B CA 1
ATOM 13720 C C . GLY F 1 346 ? 141.138 150.944 184.966 1.00 12.98 346 GLY B C 1
ATOM 13721 O O . GLY F 1 346 ? 141.049 150.884 186.198 1.00 17.39 346 GLY B O 1
ATOM 13722 N N . GLY F 1 347 ? 141.869 150.079 184.267 1.00 8.15 347 GLY B N 1
ATOM 13723 C CA . GLY F 1 347 ? 142.708 149.085 184.913 1.00 8.46 347 GLY B CA 1
ATOM 13724 C C . GLY F 1 347 ? 141.968 147.894 185.510 1.00 12.07 347 GLY B C 1
ATOM 13725 O O . GLY F 1 347 ? 140.824 147.560 185.161 1.00 20.11 347 GLY B O 1
ATOM 13726 N N . ASN F 1 348 ? 142.664 147.240 186.445 1.00 5.26 348 ASN B N 1
ATOM 13727 C CA . ASN F 1 348 ? 142.141 146.036 187.086 1.00 3.65 348 ASN B CA 1
ATOM 13728 C C . ASN F 1 348 ? 140.985 146.345 188.028 1.00 3.69 348 ASN B C 1
ATOM 13729 O O . ASN F 1 348 ? 140.080 145.519 188.187 1.00 11.12 348 ASN B O 1
ATOM 13734 N N . ILE F 1 349 ? 140.989 147.527 188.649 1.00 11.77 349 ILE B N 1
ATOM 13735 C CA . ILE F 1 349 ? 139.871 147.926 189.500 1.00 16.63 349 ILE B CA 1
ATOM 13736 C C . ILE F 1 349 ? 138.574 147.930 188.704 1.00 16.94 349 ILE B C 1
ATOM 13737 O O . ILE F 1 349 ? 137.538 147.443 189.170 1.00 23.87 349 ILE B O 1
ATOM 13742 N N . MET F 1 350 ? 138.609 148.478 187.490 1.00 9.58 350 MET B N 1
ATOM 13743 C CA . MET F 1 350 ? 137.418 148.483 186.652 1.00 9.84 350 MET B CA 1
ATOM 13744 C C . MET F 1 350 ? 137.118 147.091 186.105 1.00 18.14 350 MET B C 1
ATOM 13745 O O . MET F 1 350 ? 135.953 146.686 186.037 1.00 19.76 350 MET B O 1
ATOM 13750 N N . ALA F 1 351 ? 138.154 146.341 185.716 1.00 16.89 351 ALA B N 1
ATOM 13751 C CA . ALA F 1 351 ? 137.922 145.030 185.116 1.00 10.70 351 ALA B CA 1
ATOM 13752 C C . ALA F 1 351 ? 137.297 144.037 186.095 1.00 15.43 351 ALA B C 1
ATOM 13753 O O . ALA F 1 351 ? 136.513 143.179 185.678 1.00 18.01 351 ALA B O 1
ATOM 13755 N N . HIS F 1 352 ? 137.623 144.122 187.388 1.00 14.90 352 HIS B N 1
ATOM 13756 C CA . HIS F 1 352 ? 137.149 143.123 188.342 1.00 8.81 352 HIS B CA 1
ATOM 13757 C C . HIS F 1 352 ? 135.777 143.423 188.937 1.00 6.88 352 HIS B C 1
ATOM 13758 O O . HIS F 1 352 ? 135.154 142.512 189.487 1.00 17.82 352 HIS B O 1
ATOM 13765 N N . SER F 1 353 ? 135.284 144.656 188.853 1.00 16.53 353 SER B N 1
ATOM 13766 C CA . SER F 1 353 ? 134.051 145.026 189.539 1.00 9.59 353 SER B CA 1
ATOM 13767 C C . SER F 1 353 ? 132.832 145.107 188.623 1.00 14.34 353 SER B C 1
ATOM 13768 O O . SER F 1 353 ? 131.739 145.411 189.104 1.00 19.06 353 SER B O 1
ATOM 13771 N N . SER F 1 354 ? 132.977 144.826 187.332 1.00 14.59 354 SER B N 1
ATOM 13772 C CA . SER F 1 354 ? 131.845 144.808 186.413 1.00 12.33 354 SER B CA 1
ATOM 13773 C C . SER F 1 354 ? 131.313 143.388 186.268 1.00 22.49 354 SER B C 1
ATOM 13774 O O . SER F 1 354 ? 132.082 142.454 186.035 1.00 28.88 354 SER B O 1
ATOM 13777 N N . THR F 1 355 ? 129.995 143.227 186.407 1.00 21.61 355 THR B N 1
ATOM 13778 C CA . THR F 1 355 ? 129.390 141.910 186.227 1.00 11.75 355 THR B CA 1
ATOM 13779 C C . THR F 1 355 ? 129.355 141.505 184.755 1.00 17.76 355 THR B C 1
ATOM 13780 O O . THR F 1 355 ? 129.713 140.375 184.409 1.00 21.26 355 THR B O 1
ATOM 13784 N N . THR F 1 356 ? 128.940 142.413 183.869 1.00 18.65 356 THR B N 1
ATOM 13785 C CA . THR F 1 356 ? 128.891 142.120 182.438 1.00 11.74 356 THR B CA 1
ATOM 13786 C C . THR F 1 356 ? 129.642 143.190 181.653 1.00 10.85 356 THR B C 1
ATOM 13787 O O . THR F 1 356 ? 129.567 144.374 181.987 1.00 20.76 356 THR B O 1
ATOM 13791 N N . ARG F 1 357 ? 130.362 142.772 180.607 1.00 11.63 357 ARG B N 1
ATOM 13792 C CA . ARG F 1 357 ? 131.155 143.671 179.770 1.00 18.01 357 ARG B CA 1
ATOM 13793 C C . ARG F 1 357 ? 130.867 143.411 178.296 1.00 12.48 357 ARG B C 1
ATOM 13794 O O . ARG F 1 357 ? 130.926 142.264 177.847 1.00 19.05 357 ARG B O 1
ATOM 13802 N N . LEU F 1 358 ? 130.586 144.478 177.541 1.00 19.17 358 LEU B N 1
ATOM 13803 C CA . LEU F 1 358 ? 130.264 144.385 176.121 1.00 12.56 358 LEU B CA 1
ATOM 13804 C C . LEU F 1 358 ? 131.120 145.353 175.310 1.00 19.64 358 LEU B C 1
ATOM 13805 O O . LEU F 1 358 ? 131.364 146.489 175.736 1.00 17.44 358 LEU B O 1
ATOM 13810 N N . GLY F 1 359 ? 131.563 144.900 174.141 1.00 15.63 359 GLY B N 1
ATOM 13811 C CA . GLY F 1 359 ? 132.374 145.706 173.234 1.00 8.20 359 GLY B CA 1
ATOM 13812 C C . GLY F 1 359 ? 131.624 146.036 171.954 1.00 15.77 359 GLY B C 1
ATOM 13813 O O . GLY F 1 359 ? 130.986 145.162 171.360 1.00 23.32 359 GLY B O 1
ATOM 13814 N N . PHE F 1 360 ? 131.711 147.301 171.532 1.00 13.92 360 PHE B N 1
ATOM 13815 C CA . PHE F 1 360 ? 131.014 147.802 170.349 1.00 12.12 360 PHE B CA 1
ATOM 13816 C C . PHE F 1 360 ? 132.008 148.123 169.237 1.00 12.17 360 PHE B C 1
ATOM 13817 O O . PHE F 1 360 ? 133.116 148.593 169.502 1.00 19.44 360 PHE B O 1
ATOM 13825 N N . LYS F 1 361 ? 131.602 147.878 167.990 1.00 17.35 361 LYS B N 1
ATOM 13826 C CA . LYS F 1 361 ? 132.453 148.126 166.832 1.00 9.08 361 LYS B CA 1
ATOM 13827 C C . LYS F 1 361 ? 131.632 148.680 165.676 1.00 12.21 361 LYS B C 1
ATOM 13828 O O . LYS F 1 361 ? 130.449 148.364 165.522 1.00 28.14 361 LYS B O 1
ATOM 13834 N N . LYS F 1 362 ? 132.293 149.486 164.845 1.00 25.16 362 LYS B N 1
ATOM 13835 C CA . LYS F 1 362 ? 131.658 150.137 163.706 1.00 20.17 362 LYS B CA 1
ATOM 13836 C C . LYS F 1 362 ? 131.499 149.172 162.534 1.00 21.55 362 LYS B C 1
ATOM 13837 O O . LYS F 1 362 ? 132.396 148.380 162.235 1.00 25.07 362 LYS B O 1
ATOM 13843 N N . GLY F 1 363 ? 130.349 149.251 161.869 1.00 19.45 363 GLY B N 1
ATOM 13844 C CA . GLY F 1 363 ? 130.054 148.385 160.744 1.00 25.13 363 GLY B CA 1
ATOM 13845 C C . GLY F 1 363 ? 129.880 149.121 159.431 1.00 24.83 363 GLY B C 1
ATOM 13846 O O . GLY F 1 363 ? 130.601 150.081 159.149 1.00 30.70 363 GLY B O 1
ATOM 13847 N N . LYS F 1 364 ? 128.925 148.683 158.617 1.00 34.34 364 LYS B N 1
ATOM 13848 C CA . LYS F 1 364 ? 128.679 149.269 157.306 1.00 33.90 364 LYS B CA 1
ATOM 13849 C C . LYS F 1 364 ? 127.430 150.136 157.359 1.00 33.44 364 LYS B C 1
ATOM 13850 O O . LYS F 1 364 ? 126.364 149.670 157.771 1.00 38.08 364 LYS B O 1
ATOM 13856 N N . GLY F 1 365 ? 127.564 151.389 156.935 1.00 29.84 365 GLY B N 1
ATOM 13857 C CA . GLY F 1 365 ? 126.455 152.320 156.987 1.00 25.55 365 GLY B CA 1
ATOM 13858 C C . GLY F 1 365 ? 126.022 152.644 158.401 1.00 32.05 365 GLY B C 1
ATOM 13859 O O . GLY F 1 365 ? 126.805 153.186 159.185 1.00 38.43 365 GLY B O 1
ATOM 13860 N N . CYS F 1 366 ? 124.779 152.313 158.743 1.00 32.04 366 CYS B N 1
ATOM 13861 C CA . CYS F 1 366 ? 124.235 152.561 160.071 1.00 28.24 366 CYS B CA 1
ATOM 13862 C C . CYS F 1 366 ? 124.227 151.311 160.949 1.00 33.94 366 CYS B C 1
ATOM 13863 O O . CYS F 1 366 ? 123.511 151.277 161.954 1.00 34.80 366 CYS B O 1
ATOM 13866 N N . GLN F 1 367 ? 125.019 150.299 160.605 1.00 27.41 367 GLN B N 1
ATOM 13867 C CA . GLN F 1 367 ? 125.063 149.038 161.331 1.00 24.79 367 GLN B CA 1
ATOM 13868 C C . GLN F 1 367 ? 126.258 148.985 162.279 1.00 25.19 367 GLN B C 1
ATOM 13869 O O . GLN F 1 367 ? 127.321 149.543 161.999 1.00 33.07 367 GLN B O 1
ATOM 13875 N N . ARG F 1 368 ? 126.071 148.298 163.407 1.00 20.15 368 ARG B N 1
ATOM 13876 C CA . ARG F 1 368 ? 127.096 148.156 164.434 1.00 19.07 368 ARG B CA 1
ATOM 13877 C C . ARG F 1 368 ? 127.158 146.706 164.898 1.00 23.49 368 ARG B C 1
ATOM 13878 O O . ARG F 1 368 ? 126.175 145.962 164.814 1.00 31.53 368 ARG B O 1
ATOM 13886 N N . LEU F 1 369 ? 128.327 146.317 165.412 1.00 23.71 369 LEU B N 1
ATOM 13887 C CA . LEU F 1 369 ? 128.578 144.964 165.896 1.00 28.42 369 LEU B CA 1
ATOM 13888 C C . LEU F 1 369 ? 128.835 144.969 167.399 1.00 26.96 369 LEU B C 1
ATOM 13889 O O . LEU F 1 369 ? 129.536 145.844 167.914 1.00 27.95 369 LEU B O 1
ATOM 13894 N N . CYS F 1 370 ? 128.276 143.981 168.099 1.00 26.17 370 CYS B N 1
ATOM 13895 C CA . CYS F 1 370 ? 128.400 143.855 169.547 1.00 23.17 370 CYS B CA 1
ATOM 13896 C C . CYS F 1 370 ? 129.002 142.504 169.909 1.00 26.63 370 CYS B C 1
ATOM 13897 O O . CYS F 1 370 ? 128.706 141.493 169.268 1.00 34.92 370 CYS B O 1
ATOM 13900 N N . LYS F 1 371 ? 129.846 142.486 170.940 1.00 27.04 371 LYS B N 1
ATOM 13901 C CA . LYS F 1 371 ? 130.503 141.257 171.362 1.00 23.12 371 LYS B CA 1
ATOM 13902 C C . LYS F 1 371 ? 130.497 141.131 172.881 1.00 24.27 371 LYS B C 1
ATOM 13903 O O . LYS F 1 371 ? 130.768 142.101 173.596 1.00 29.04 371 LYS B O 1
ATOM 13909 N N . VAL F 1 372 ? 130.196 139.924 173.360 1.00 16.69 372 VAL B N 1
ATOM 13910 C CA . VAL F 1 372 ? 130.211 139.614 174.787 1.00 24.85 372 VAL B CA 1
ATOM 13911 C C . VAL F 1 372 ? 131.641 139.286 175.199 1.00 27.56 372 VAL B C 1
ATOM 13912 O O . VAL F 1 372 ? 132.227 138.310 174.722 1.00 31.13 372 VAL B O 1
ATOM 13916 N N . VAL F 1 373 ? 132.200 140.093 176.098 1.00 24.20 373 VAL B N 1
ATOM 13917 C CA . VAL F 1 373 ? 133.594 139.942 176.495 1.00 17.56 373 VAL B CA 1
ATOM 13918 C C . VAL F 1 373 ? 133.752 139.311 177.875 1.00 22.83 373 VAL B C 1
ATOM 13919 O O . VAL F 1 373 ? 134.806 138.720 178.153 1.00 27.06 373 VAL B O 1
ATOM 13923 N N . ASP F 1 374 ? 132.744 139.400 178.738 1.00 19.59 374 ASP B N 1
ATOM 13924 C CA . ASP F 1 374 ? 132.830 138.791 180.056 1.00 18.19 374 ASP B CA 1
ATOM 13925 C C . ASP F 1 374 ? 131.426 138.595 180.608 1.00 19.52 374 ASP B C 1
ATOM 13926 O O . ASP F 1 374 ? 130.557 139.446 180.417 1.00 18.30 374 ASP B O 1
ATOM 13931 N N . SER F 1 375 ? 131.215 137.464 181.283 1.00 20.39 375 SER B N 1
ATOM 13932 C CA . SER F 1 375 ? 129.944 137.142 181.919 1.00 21.01 375 SER B CA 1
ATOM 13933 C C . SER F 1 375 ? 130.075 135.860 182.734 1.00 29.80 375 SER B C 1
ATOM 13934 O O . SER F 1 375 ? 130.892 134.993 182.400 1.00 35.94 375 SER B O 1
ATOM 13937 N N . PRO F 1 376 ? 129.296 135.698 183.808 1.00 35.79 376 PRO B N 1
ATOM 13938 C CA . PRO F 1 376 ? 129.361 134.463 184.597 1.00 32.29 376 PRO B CA 1
ATOM 13939 C C . PRO F 1 376 ? 128.468 133.329 184.111 1.00 31.40 376 PRO B C 1
ATOM 13940 O O . PRO F 1 376 ? 128.649 132.196 184.577 1.00 32.43 376 PRO B O 1
ATOM 13944 N N . CYS F 1 377 ? 127.512 133.585 183.208 1.00 37.77 377 CYS B N 1
ATOM 13945 C CA . CYS F 1 377 ? 126.607 132.526 182.776 1.00 33.04 377 CYS B CA 1
ATOM 13946 C C . CYS F 1 377 ? 126.297 132.562 181.281 1.00 35.16 377 CYS B C 1
ATOM 13947 O O . CYS F 1 377 ? 125.334 131.920 180.849 1.00 36.52 377 CYS B O 1
ATOM 13950 N N . LEU F 1 378 ? 127.074 133.280 180.478 1.00 39.90 378 LEU B N 1
ATOM 13951 C CA . LEU F 1 378 ? 126.859 133.302 179.040 1.00 35.30 378 LEU B CA 1
ATOM 13952 C C . LEU F 1 378 ? 128.155 132.986 178.311 1.00 35.15 378 LEU B C 1
ATOM 13953 O O . LEU F 1 378 ? 129.242 133.298 178.803 1.00 39.73 378 LEU B O 1
ATOM 13958 N N . PRO F 1 379 ? 128.068 132.362 177.142 1.00 37.42 379 PRO B N 1
ATOM 13959 C CA . PRO F 1 379 ? 129.248 132.163 176.300 1.00 36.30 379 PRO B CA 1
ATOM 13960 C C . PRO F 1 379 ? 129.519 133.376 175.415 1.00 35.54 379 PRO B C 1
ATOM 13961 O O . PRO F 1 379 ? 128.717 134.305 175.321 1.00 40.12 379 PRO B O 1
ATOM 13965 N N . GLU F 1 380 ? 130.677 133.345 174.760 1.00 36.36 380 GLU B N 1
ATOM 13966 C CA . GLU F 1 380 ? 131.055 134.398 173.826 1.00 41.29 380 GLU B CA 1
ATOM 13967 C C . GLU F 1 380 ? 130.318 134.240 172.502 1.00 41.88 380 GLU B C 1
ATOM 13968 O O . GLU F 1 380 ? 130.202 133.134 171.969 1.00 48.16 380 GLU B O 1
ATOM 13974 N N . ALA F 1 381 ? 129.836 135.356 171.962 1.00 35.85 381 ALA B N 1
ATOM 13975 C CA . ALA F 1 381 ? 129.081 135.344 170.715 1.00 33.80 381 ALA B CA 1
ATOM 13976 C C . ALA F 1 381 ? 129.041 136.762 170.156 1.00 33.36 381 ALA B C 1
ATOM 13977 O O . ALA F 1 381 ? 129.578 137.699 170.751 1.00 36.96 381 ALA B O 1
ATOM 13979 N N . GLU F 1 382 ? 128.389 136.913 169.002 1.00 35.11 382 GLU B N 1
ATOM 13980 C CA . GLU F 1 382 ? 128.333 138.182 168.288 1.00 30.49 382 GLU B CA 1
ATOM 13981 C C . GLU F 1 382 ? 126.952 138.371 167.672 1.00 35.50 382 GLU B C 1
ATOM 13982 O O . GLU F 1 382 ? 126.171 137.426 167.549 1.00 44.24 382 GLU B O 1
ATOM 13988 N N . CYS F 1 383 ? 126.659 139.609 167.280 1.00 31.85 383 CYS B N 1
ATOM 13989 C CA . CYS F 1 383 ? 125.386 139.952 166.655 1.00 28.03 383 CYS B CA 1
ATOM 13990 C C . CYS F 1 383 ? 125.534 141.304 165.960 1.00 31.26 383 CYS B C 1
ATOM 13991 O O . CYS F 1 383 ? 126.600 141.923 165.987 1.00 36.85 383 CYS B O 1
ATOM 13994 N N . VAL F 1 384 ? 124.451 141.755 165.324 1.00 29.54 384 VAL B N 1
ATOM 13995 C CA . VAL F 1 384 ? 124.425 142.998 164.559 1.00 29.84 384 VAL B CA 1
ATOM 13996 C C . VAL F 1 384 ? 123.182 143.792 164.942 1.00 28.73 384 VAL B C 1
ATOM 13997 O O . VAL F 1 384 ? 122.095 143.223 165.081 1.00 31.22 384 VAL B O 1
ATOM 14001 N N . PHE F 1 385 ? 123.337 145.108 165.113 1.00 28.71 385 PHE B N 1
ATOM 14002 C CA . PHE F 1 385 ? 122.188 145.981 165.344 1.00 30.78 385 PHE B CA 1
ATOM 14003 C C . PHE F 1 385 ? 122.353 147.249 164.511 1.00 25.91 385 PHE B C 1
ATOM 14004 O O . PHE F 1 385 ? 123.345 147.417 163.799 1.00 21.40 385 PHE B O 1
ATOM 14012 N N . ALA F 1 386 ? 121.366 148.143 164.583 1.00 26.63 386 ALA B N 1
ATOM 14013 C CA . ALA F 1 386 ? 121.393 149.358 163.778 1.00 27.23 386 ALA B CA 1
ATOM 14014 C C . ALA F 1 386 ? 120.766 150.519 164.541 1.00 29.68 386 ALA B C 1
ATOM 14015 O O . ALA F 1 386 ? 120.009 150.328 165.495 1.00 22.01 386 ALA B O 1
ATOM 14017 N N . ILE F 1 387 ? 121.089 151.733 164.088 1.00 26.32 387 ILE B N 1
ATOM 14018 C CA . ILE F 1 387 ? 120.603 152.983 164.670 1.00 20.89 387 ILE B CA 1
ATOM 14019 C C . ILE F 1 387 ? 119.697 153.667 163.654 1.00 15.51 387 ILE B C 1
ATOM 14020 O O . ILE F 1 387 ? 120.076 153.825 162.488 1.00 23.72 387 ILE B O 1
ATOM 14025 N N . TYR F 1 388 ? 118.507 154.078 164.091 1.00 17.47 388 TYR B N 1
ATOM 14026 C CA . TYR F 1 388 ? 117.549 154.763 163.237 1.00 22.44 388 TYR B CA 1
ATOM 14027 C C . TYR F 1 388 ? 116.979 155.955 163.990 1.00 24.82 388 TYR B C 1
ATOM 14028 O O . TYR F 1 388 ? 117.203 156.127 165.190 1.00 29.84 388 TYR B O 1
ATOM 14037 N N . GLU F 1 389 ? 116.204 156.770 163.275 1.00 29.42 389 GLU B N 1
ATOM 14038 C CA . GLU F 1 389 ? 115.621 157.962 163.879 1.00 31.15 389 GLU B CA 1
ATOM 14039 C C . GLU F 1 389 ? 114.689 157.630 165.039 1.00 34.35 389 GLU B C 1
ATOM 14040 O O . GLU F 1 389 ? 114.412 158.506 165.863 1.00 37.07 389 GLU B O 1
ATOM 14046 N N . ASP F 1 390 ? 114.205 156.391 165.130 1.00 37.91 390 ASP B N 1
ATOM 14047 C CA . ASP F 1 390 ? 113.343 155.973 166.228 1.00 35.41 390 ASP B CA 1
ATOM 14048 C C . ASP F 1 390 ? 114.066 155.127 167.276 1.00 38.00 390 ASP B C 1
ATOM 14049 O O . ASP F 1 390 ? 113.413 154.603 168.182 1.00 39.65 390 ASP B O 1
ATOM 14054 N N . GLY F 1 391 ? 115.391 154.975 167.179 1.00 29.21 391 GLY B N 1
ATOM 14055 C CA . GLY F 1 391 ? 116.171 154.358 168.234 1.00 20.61 391 GLY B CA 1
ATOM 14056 C C . GLY F 1 391 ? 116.990 153.178 167.733 1.00 26.53 391 GLY B C 1
ATOM 14057 O O . GLY F 1 391 ? 117.353 153.100 166.554 1.00 35.21 391 GLY B O 1
ATOM 14058 N N . VAL F 1 392 ? 117.289 152.264 168.651 1.00 22.81 392 VAL B N 1
ATOM 14059 C CA . VAL F 1 392 ? 118.092 151.082 168.355 1.00 26.07 392 VAL B CA 1
ATOM 14060 C C . VAL F 1 392 ? 117.174 149.975 167.850 1.00 27.17 392 VAL B C 1
ATOM 14061 O O . VAL F 1 392 ? 116.119 149.717 168.437 1.00 23.07 392 VAL B O 1
ATOM 14065 N N . GLY F 1 393 ? 117.573 149.321 166.759 1.00 30.19 393 GLY B N 1
ATOM 14066 C CA . GLY F 1 393 ? 116.756 148.281 166.163 1.00 16.41 393 GLY B CA 1
ATOM 14067 C C . GLY F 1 393 ? 117.526 147.217 165.406 1.00 26.04 393 GLY B C 1
ATOM 14068 O O . GLY F 1 393 ? 118.758 147.170 165.462 1.00 30.09 393 GLY B O 1
ATOM 14069 N N . ASP F 1 394 ? 116.799 146.346 164.691 1.00 38.20 394 ASP B N 1
ATOM 14070 C CA . ASP F 1 394 ? 117.381 145.226 163.963 1.00 38.78 394 ASP B CA 1
ATOM 14071 C C . ASP F 1 394 ? 117.944 145.676 162.616 1.00 36.45 394 ASP B C 1
ATOM 14072 O O . ASP F 1 394 ? 117.421 146.605 161.996 1.00 34.72 394 ASP B O 1
ATOM 14077 N N . PRO F 1 395 ? 119.006 145.007 162.136 1.00 33.37 395 PRO B N 1
ATOM 14078 C CA . PRO F 1 395 ? 119.705 145.460 160.924 1.00 33.02 395 PRO B CA 1
ATOM 14079 C C . PRO F 1 395 ? 118.777 145.924 159.817 1.00 39.65 395 PRO B C 1
ATOM 14080 O O . PRO F 1 395 ? 119.079 146.890 159.110 1.00 47.64 395 PRO B O 1
ATOM 14084 N N . ARG F 1 396 ? 117.649 145.244 159.656 1.00 36.50 396 ARG B N 1
ATOM 14085 C CA . ARG F 1 396 ? 116.612 145.697 158.745 1.00 41.37 396 ARG B CA 1
ATOM 14086 C C . ARG F 1 396 ? 115.397 144.780 158.832 1.00 49.58 396 ARG B C 1
ATOM 14087 O O . ARG F 1 396 ? 115.118 144.201 159.883 1.00 50.10 396 ARG B O 1
#

B-factor: mean 34.01, std 22.21, range [0.03, 102.47]

Solvent-accessible surface area: 81850 Å² total; per-residue (Å²): 147,64,38,59,0,87,121,0,60,91,107,62,12,83,140,55,10,11,128,82,1,68,138,54,21,35,11,0,0,24,12,0,10,25,18,10,95,87,68,4,65,141,33,192,52,14,62,104,62,54,0,71,80,0,46,93,21,0,58,176,60,7,123,53,43,42,56,51,0,33,54,37,65,144,123,64,80,143,81,66,49,0,24,1,19,2,162,60,4,29,117,25,26,61,39,7,12,46,11,29,12,2,14,0,4,30,5,48,36,70,0,8,27,32,30,7,0,5,0,2,1,2,0,0,23,4,60,90,130,103,26,2,2,91,10,66,0,0,3,1,2,9,64,24,31,4,21,3,78,27,2,43,24,2,0,117,95,56,70,48,76,38,99,81,3,13,93,46,3,15,14,2,51,1,32,7,6,57,6,2,54,135,10,12,76,42,0,11,69,48,6,22,121,58,147,19,9,0,0,0,0,10,6,1,3,23,9,2,49,27,30,28,44,56,197,82,67,60,97,59,43,33,54,39,0,13,94,1,5,43,24,0,42,87,11,2,47,22,24,47,2,0,1,2,0,0,0,17,6,40,56,107,121,144,96,106,31,20,3,50,23,22,0,10,35,46,11,23,24,11,6,11,8,144,71,27,177,56,57,70,19,75,1,75,3,33,25,26,25,55,58,108,97,46,123,22,46,0,0,35,64,134,54,2,1,9,51,38,230,143,64,40,48,1,88,120,0,54,75,115,60,13,77,151,53,17,3,134,82,1,96,136,57,30,30,18,0,0,22,12,0,6,27,17,21,80,91,73,3,68,136,27,181,49,7,80,102,71,45,0,49,94,1,47,102,29,0,59,188,64,10,121,50,44,47,58,54,0,29,64,37,58,149,123,71,92,144,77,58,51,1,24,1,20,1,166,63,3,29,115,25,22,62,38,6,12,42,12,30,20,3,14,0,4,29,5,49,36,72,0,7,28,34,32,7,0,7,0,2,0,2,0,0,26,4,61,90,126,104,25,1,1,89,11,67,0,0,4,2,2,10,63,23,32,4,13,3,78,26,4,41,26,2,0,120,93,56,73,50,80,42,101,88,5,10,80,52,2,15,15,2,55,2,46,5,6,51,6,3,48,136,10,9,81,43,0,11,73,46,8,33,124,52,132,19,6,1,1,0,0,12,5,1,3,22,16,2,56,28,21,21,40,53,200,74,72,68,96,59,47,34,52,38,1,12,84,2,4,54,32,0,35,39,10,2,38,24,25,48,1,0,1,2,0,1,1,18,5,52,51,108,115,145,97,105,30,23,4,47,21,22,1,12,36,48,10,23,24,10,5,11,7,144,68,23,182,54,54,61,15,64,0,82,3,30,25,24,26,53,57,108,97,46,109,21,53,1,0,36,44,134,46,2,0,8,48,49,215,150,66,32,55,4,77,120,2,59,64,129,58,11,72,142,58,10,4,108,58,3,99,127,56,27,34,21,0,0,22,13,0,10,20,14,7,96,70,65,3,61,147,31,200,50,10,65,85,71,48,0,58,68,2,46,112,20,0,58,173,57,9,125,55,44,46,57,50,0,30,71,38,61,116,125,67,78,122,90,61,49,0,23,1,18,1,161,60,3,28,115,28,23,58,40,7,12,48,10,32,14,2,14,0,4,30,5,47,33,70,0,9,28,33,33,10,0,6,0,2,0,2,0,0,26,7,68,96,130,106,24,2,0,85,10,57,0,0,3,1,1,10,64,23,31,3,14,3,79,27,4,42,27,2,0,114,89,55,73,43,79,42,100,82,5,14,88,55,3,17,14,2,54,2,46,3,7,54,4,3,56,131,9,9,82,44,0,12,78,48,6,35,124,52,143,16,5,0,1,0,0,10,5,0,3,23,18,2,48,27,30,28,44,51,194,77,60,72,97,57,45,34,45,28,0,13,79,1,8,35,29,0,43,78,11,3,42,26,25,47,2,0,0,3,0,1,0,16,4,42,58,115,122,145,99,109,27,21,3,48,24,25,0,12,36,46,10,24,22,10,5,12,8,137,69,26,180,54,57,64,17,59,0,87,2,35,24,25,24,54,58,108,97,48,103,20,51,2,0,36,43,133,47,3,1,8,50,52,210,146,66,35,58,1,76,110,2,45,83,110,61,18,85,133,64,19,9,153,80,0,82,148,45,21,31,16,0,0,25,12,0,12,21,18,16,77,105,68,6,56,136,38,167,44,10,80,104,73,53,0,50,94,2,49,112,31,0,56,187,57,8,121,54,40,43,55,41,0,29,57,42,55,141,126,65,90,139,81,69,52,0,25,2,20,1,131,56,4,11,108,28,23,62,40,8,12,48,12,29,12,2,13,0,4,30,6,54,144,115,1,8,35,32,54,10,0,7,0,2,0,3,0,0,28,3,65,96,139,112,21,1,2,84,12,69,0,12,5,2,2,9,83,28,71,26,130,65,108,50,4,46,31,2,0,118,96,56,74,42,80,37,98,82,4,76,124,54,26,34,108,31,99,2,149,57,4,84,47,3,48,150,35,10,76,49,2,11,75,62,5,21,127,49,142,20,7,1,0,0,0,12,3,1,1,22,31,2,102,109,69,41,79,61,182,85,77,65,101,59,43,34,53,33,1,13,91,1,7,36,30,0,44,78,10,2,45,30,26,46,0,0,0,2,0,1,0,58,30,55,58,108,185,145,118,109,31,23,3,50,23,24,1,10,34,44,11,24,24,12,5,10,9,149,87,15,137,62,57,48,23,69,1,71,2,36,26,24,26,52,59,111,95,45,117,22,49,1,0,36,41,132,50,2,0,7,51,52,214,158,61,35,51,3,88,117,2,66,73,134,63,22,80,111,60,18,12,131,75,6,88,123,59,19,36,17,0,0,21,12,0,21,88,15,70,110,161,77,4,95,132,24,178,55,8,86,128,74,63,1,58,109,11,57,76,27,0,52,189,57,14,117,120,69,213,90,82,85,55,65,108,123,134,117,111,88,136,74,57,52,2,28,1,15,3,147,58,3,29,114,26,25,65,33,7,11,56,15,32,13,2,11,0,5,30,5,49,37,70,1,9,28,29,30,11,0,6,1,2,0,2,0,0,27,8,61,101,121,109,22,0,0,101,10,68,0,0,1,0,1,10,62,22,31,4,16,2,74,28,6,40,32,1,0,116,99,58,73,51,81,32,103,78,6,15,84,46,5,14,17,1,49,1,31,5,6,56,8,4,44,135,9,11,73,43,0,14,80,50,5,32,125,59,132,15,8,0,1,0,0,12,4,1,3,24,9,2,50,27,29,29,45,50,206,77,73,80,77,55,46,30,121,38,0,29,109,1,4,148,23,1,64,92,12,1,89,30,28,48,1,0,1,2,0,1,1,14,7,48,55,116,128,140,96,100,27,24,2,52,111,58,0,39,160,48,11,41,25,28,4,10,9,130,70,24,179,55,52,69,21,76,2,83,3,66,66,25,109,110,59,107,135,43,121,20,47,1,0,34,56,130,56,1,0,8,31,36,210,150,64,32,60,1,72,118,1,46,70,132,67,16,78,114,60,10,4,139,81,1,83,157,58,25,30,12,0,0,21,15,0,12,27,20,21,100,88,83,3,74,152,33,189,54,6,73,93,63,64,0,68,86,2,54,113,23,1,58,194,64,10,120,60,42,42,69,46,0,32,58,45,54,132,168,64,82,126,76,68,49,1,23,1,19,2,158,58,4,27,114,23,26,64,40,7,12,43,13,28,9,2,14,0,5,30,5,48,36,70,1,7,27,34,31,10,0,7,0,2,0,2,0,0,25,4,68,87,138,113,24,1,2,91,12,67,0,0,2,1,1,9,68,21,32,3,18,3,80,24,1,41,25,2,0,116,93,55,75,48,79,40,100,82,2,10,84,54,4,15,16,2,55,2,48,6,4,58,7,3,42,131,10,9,82,44,0,10,74,52,7,22,126,54,139,17,9,0,0,0,0,10,5,0,1,22,16,2,51,20,26,31,35,49,203,75,64,71,97,57,43,34,47,39,0,10,96,2,7,54,34,0,35,46,10,1,39,22,32,47,2,0,1,3,0,3,1,16,5,41,55,116,133,148,94,101,28,22,4,46,26,24,0,11,34,45,10,24,23,10,5,11,10,146,65,12,167,58,59,61,19,66,0,73,3,32,26,24,25,55,58,108,105,44,112,20,47,2,0,36,50,128,63,2,1,9,40,34,222

Radius of gyration: 46.51 Å; Cα contacts (8 Å, |Δi|>4): 3332; chains: 6; bounding box: 99×98×151 Å

Foldseek 3Di:
DFAFPVVLPDPPDDVVVVVQVLVVQDTGLVSLQPDDLVVQCPGPPDDPPNSVSSNVSSCVVDPDDDDDVVVVVVVVVPWAAADQAAPQVCVQVVGHFTWQFEEEEEEAPPLCPVQSVLLRQQQCCDDRVVRHNNFAEEEEDADPPDDCVLNQLQNVVVPHDSVVSVVRYHYDYDDALVRVQVVVSVVVVVCSPGPHAEYEAEALCPRLDPVADDDVCVVVSLVSSLVSLVSVSVVSNRRRHTYYHYFYWDPDCPIDTDNPPSVVVSHAWYKYKADDDDFKIKIWTDDHDPHDTDIDMWGADSNGIYHDD/DFAFPVVLCDDPRDVVVVVQVLVVQDTGLLSLQPDDPVVVCPTPPQHPPVSVSSNVVSCVVDPDDDDDVVVVVVVVVPWAAADQAAPFVCVQVVGHFTFQFEEEEEEAPPLCPVQSVLLRQQQCCDDRVVRHNNFAEEEEEAPPPDDLVLNQLQCVVVVHDSVVSVVRYHYDYDDALVRVLVVVSVVVVVCSPGPHAEYEAEALCPRLDPVADDPPRVVVSLVSSLVSLVSVSSVSVRRRHGYYHYFYWDPDCPIDTDNPPSVVPSHAWYKYKADDPDFKIKIWTDDHDPHDTDIDMWGADSNGIYHDD/DFAFPVVLCDDPRHVVNVVQVLVVQDTGLVSLQPDDLVVVVPGPPDDNVVSVSSNVVSCVVPPDDDDDVVVVVVVVVPWAAADQAAPFVCVQVVGHFTFQFEEEEEEAPPLQPVQSVLLRQQQQCDDRVVRHNNFAEEEEEADPPDDLVLNQLQNVVVPDDSVVSVVRYHYDYDDALVRVQVVVSVVSVVCNPGPHAEYEAEADCPRLDPVADDPPRVVVSLVSSLVSLVSVSVVSVRRRHTYYHYFYWDPDCPIDTDNPPSVVPRHAWYKYKDDDPDFKIKIWTDDHDPHDTDIDMWGADSNGIYHDD/DFAFPVVLPDPPADVVNVVQVLVVQDGGLVVLQPDDLVVQCPGVPDHDPVNVSSNVPSCVVPPDDDDDVVVVVVVVVPWAAADQAAPFVCVQVVGHFTFQFEEEEEEAPPLCPVLSVLLLQQRQCDDPVVRHNNAAEEEEDEDPDDDLVLNQLQNVVVPDDSVVSVVRYHYDYDDALVRVQVVLSVVVVVCSPGPHAEYEAEALCPRLDPVDDDPVCVVVSLVSSLVSLVSVSVVSVRRRHTYYHYFYWDVDCPIDTDNPPSVVVSHAWYKYKADDDDFKIKIWTDDHDPHDTDIDMWGADSNGIYHDD/DFAWPVVLDDPPHDDVVSVLVLVVQDTGLVSLLPDPLVVVPVSPPCHPPVSVSSNVPSCVVPPDDDDDPVVVVVVVVPWAAADQAEDFVCVQVVHHFTFQFEEEEEEAPPLCPVLSVLLRQQQQCDDRVVGHPNAAEEEEEEPPDDDCVLNQLQNVVRPHDSVVSVVRYHYDYDDALVRVQVVVSVVSVVCSPGPHAEYEAEALCPRLDVVQDDPPSPPVSLVSSLVSLVSVSSVSNRRRHTYYHYFYWDPDCPIDTDRPVSVVVSHAWYKYWDDDPDFKIKIWTDDHPPHDTDIGMWGADSNGIYRPD/DFAFPVVLPPDPDDVVNVVQVLVVQDTGLVSLQPDDPVVVCVGPPAHPPRNVSSNVPSCVVDPDDDDDVVVVVVVVVPWAAADQAAPQVCVQVVGHFTFLFEEEEEEAPPLCPVLSVLLLQQQCCDDSVVRHNNAAEEEEDADPPDDLVLNQLQQVVVVHDSVVSVVRYHYDYDDALVSVQVVVSVVSVVCSPGPHAEYEAEAPCPRLDPVADDPPRVVVSLVSSLVSLVSVSVVSNRRRHYYYYYFYWDVDCPIDTDNPPSVVPSHAWYKYKADDPDFKIKIWTDDHDPHDTDIDMWGADSNGIYRPD

GO terms:
  GO:0000150 DNA strand exchange activity (F, IDA)
  GO:0008094 ATP-dependent activity, acting on DNA (F, IDA)
  GO:0000228 nuclear chromosome (C, IDA)
  GO:0000262 mitochondrial chromosome (C, IDA)
  GO:0000794 condensed nuclear chromosome (C, IDA)
  GO:0005759 mitochondrial matrix (C, IDA)
  GO:0042148 DNA strand invasion (P, IDA)
  GO:0003677 DNA binding (F, IDA)
  GO:0003690 double-stranded DNA binding (F, IDA)
  GO:0003697 single-stranded DNA binding (F, IDA)
  GO:0030491 heteroduplex formation (P, IDA)
  GO:0006310 DNA recombination (P, IDA)
  GO:0000086 G2/M transition of mitotic cell cycle (P, IDA)
  GO:0000727 double-strand break repair via break-induced replication (P, IMP)
  GO:0003690 double-stranded DNA binding (F, IMP)
  GO:0043504 mitochondrial DNA repair (P, IMP)
  GO:0006289 nucleotide-excision repair (P, IMP)
  GO:0006302 double-strand break repair (P, IMP)
  GO:0007131 reciprocal meiotic recombination (P, IMP)
  GO:0000709 meiotic joint molecule formation (P, IMP)

Nearest PDB structures (foldseek):
  8bq2-assembly1_A  TM=9.917E-01  e=4.083E-51  Homo sapiens
  5nwl-assembly1_D  TM=9.558E-01  e=1.794E-46  Homo sapiens
  5nwl-assembly2_I  TM=9.578E-01  e=5.182E-45  Homo sapiens
  5np7-assembly1_B  TM=9.740E-01  e=1.438E-44  Homo sapiens
  7cgy-assembly1_C  TM=9.621E-01  e=6.444E-38  Homo sapiens